Protein 4BBY (pdb70)

B-factor: mean 32.02, std 13.98, range [9.17, 97.79]

InterPro domains:
  IPR004113 FAD-binding oxidoreductase/transferase, type 4, C-terminal [PF02913] (384-654)
  IPR006094 FAD linked oxidase, N-terminal [PF01565] (206-346)
  IPR016164 FAD-linked oxidase-like, C-terminal [SSF55103] (362-652)
  IPR016166 FAD-binding domain, PCMH-type [PS51387] (202-384)
  IPR016167 FAD-binding, type PCMH, subdomain 1 [G3DSA:3.30.43.10] (152-263)
  IPR016169 FAD-binding, type PCMH, subdomain 2 [G3DSA:3.30.465.10] (264-384)
  IPR016171 Vanillyl-alcohol oxidase, C-terminal subdomain 2 [G3DSA:1.10.45.10] (618-658)
  IPR025650 Alkyldihydroxyacetonephosphate synthase [PTHR46568] (50-658)
  IPR036318 FAD-binding, type PCMH-like superfamily [SSF56176] (162-385)

Nearest PDB structures (foldseek):
  4bby-assembly1_B  TM=1.002E+00  e=0.000E+00  Cavia porcellus
  4bc7-assembly1_B  TM=1.000E+00  e=0.000E+00  Cavia porcellus
  4bca-assembly1_B  TM=1.001E+00  e=0.000E+00  Cavia porcellus
  4bby-assembly2_C  TM=9.994E-01  e=0.000E+00  Cavia porcellus
  4bca-assembly2_C  TM=9.992E-01  e=0.000E+00  Cavia porcellus

CATH classification: 3.30.43.10 (+5 more: 3.30.160.650, 3.30.465.10, 3.30.70.3450)

Structure (mmCIF, N/CA/C/O backbone):
data_4BBY
#
_entry.id   4BBY
#
_cell.length_a   61.295
_cell.length_b   99.170
_cell.length_c   107.835
_cell.angle_alpha   90.43
_cell.angle_beta   92.18
_cell.angle_gamma   94.92
#
_symmetry.space_group_name_H-M   'P 1'
#
loop_
_entity.id
_entity.type
_entity.pdbx_description
1 polymer 'ALKYLDIHYDROXYACETONEPHOSPHATE SYNTHASE, PEROXISOMAL'
2 non-polymer 'FLAVIN-ADENINE DINUCLEOTIDE'
3 non-polymer 'SULFATE ION'
4 water water
#
loop_
_atom_site.group_PDB
_atom_site.id
_atom_site.type_symbol
_atom_site.label_atom_id
_atom_site.label_alt_id
_atom_site.label_comp_id
_atom_site.label_asym_id
_atom_site.label_entity_id
_atom_site.label_seq_id
_atom_site.pdbx_PDB_ins_code
_atom_site.Cartn_x
_atom_site.Cartn_y
_atom_site.Cartn_z
_atom_site.occupancy
_atom_site.B_iso_or_equiv
_atom_site.auth_seq_id
_atom_site.auth_comp_id
_atom_site.auth_asym_id
_atom_site.auth_atom_id
_atom_site.pdbx_PDB_model_num
ATOM 1 N N . GLY A 1 81 ? 35.854 47.661 22.989 1.00 47.74 81 GLY A N 1
ATOM 2 C CA . GLY A 1 81 ? 36.256 48.600 24.102 1.00 53.49 81 GLY A CA 1
ATOM 3 C C . GLY A 1 81 ? 37.761 48.580 24.384 1.00 48.24 81 GLY A C 1
ATOM 4 O O . GLY A 1 81 ? 38.252 49.314 25.282 1.00 48.15 81 GLY A O 1
ATOM 5 N N . ILE A 1 82 ? 38.464 47.690 23.663 1.00 42.86 82 ILE A N 1
ATOM 6 C CA . ILE A 1 82 ? 39.951 47.618 23.641 1.00 44.56 82 ILE A CA 1
ATOM 7 C C . ILE A 1 82 ? 40.558 48.797 22.897 1.00 40.01 82 ILE A C 1
ATOM 8 O O . ILE A 1 82 ? 40.236 49.054 21.740 1.00 38.26 82 ILE A O 1
ATOM 13 N N . ILE A 1 83 ? 41.442 49.512 23.570 1.00 35.80 83 ILE A N 1
ATOM 14 C CA . ILE A 1 83 ? 42.066 50.644 22.949 1.00 35.91 83 ILE A CA 1
ATOM 15 C C . ILE A 1 83 ? 43.038 50.066 21.833 1.00 37.15 83 ILE A C 1
ATOM 16 O O . ILE A 1 83 ? 43.893 49.236 22.187 1.00 35.91 83 ILE A O 1
ATOM 21 N N . PRO A 1 84 ? 42.911 50.464 20.500 1.00 34.55 84 PRO A N 1
ATOM 22 C CA . PRO A 1 84 ? 43.841 49.832 19.505 1.00 28.75 84 PRO A CA 1
ATOM 23 C C . PRO A 1 84 ? 45.246 50.381 19.714 1.00 25.48 84 PRO A C 1
ATOM 24 O O . PRO A 1 84 ? 45.381 51.402 20.382 1.00 26.60 84 PRO A O 1
ATOM 28 N N . LYS A 1 85 ? 46.285 49.791 19.137 1.00 24.22 85 LYS A N 1
ATOM 29 C CA . LYS A 1 85 ? 47.636 50.410 19.299 1.00 23.04 85 LYS A CA 1
ATOM 30 C C . LYS A 1 85 ? 47.730 51.818 18.707 1.00 23.62 85 LYS A C 1
ATOM 31 O O . LYS A 1 85 ? 48.350 52.689 19.299 1.00 27.20 85 LYS A O 1
ATOM 37 N N . LYS A 1 86 ? 47.248 52.017 17.490 1.00 23.93 86 LYS A N 1
ATOM 38 C CA . LYS A 1 86 ? 47.310 53.318 16.850 1.00 25.26 86 LYS A CA 1
ATOM 39 C C . LYS A 1 86 ? 46.053 54.067 17.336 1.00 26.28 86 LYS A C 1
ATOM 40 O O . LYS A 1 86 ? 44.990 54.020 16.697 1.00 26.47 86 LYS A O 1
ATOM 46 N N . ARG A 1 87 ? 46.143 54.732 18.500 1.00 25.33 87 ARG A N 1
ATOM 47 C CA . ARG A 1 87 ? 44.965 55.310 19.088 1.00 25.75 87 ARG A CA 1
ATOM 48 C C . ARG A 1 87 ? 44.267 56.355 18.217 1.00 27.24 87 ARG A C 1
ATOM 49 O O . ARG A 1 87 ? 42.995 56.424 18.217 1.00 25.31 87 ARG A O 1
ATOM 57 N N . GLN A 1 88 ? 45.075 57.202 17.563 1.00 25.31 88 GLN A N 1
ATOM 58 C CA . GLN A 1 88 ? 44.540 58.280 16.733 1.00 29.41 88 GLN A CA 1
ATOM 59 C C . GLN A 1 88 ? 43.601 57.825 15.580 1.00 32.56 88 GLN A C 1
ATOM 60 O O . GLN A 1 88 ? 42.954 58.656 14.954 1.00 37.09 88 GLN A O 1
ATOM 66 N N . GLU A 1 89 ? 43.537 56.536 15.283 1.00 32.41 89 GLU A N 1
ATOM 67 C CA . GLU A 1 89 ? 42.584 56.041 14.330 1.00 34.77 89 GLU A CA 1
ATOM 68 C C . GLU A 1 89 ? 41.131 55.988 14.880 1.00 35.24 89 GLU A C 1
ATOM 69 O O . GLU A 1 89 ? 40.185 55.855 14.118 1.00 36.86 89 GLU A O 1
ATOM 75 N N . LEU A 1 90 ? 40.973 56.033 16.196 1.00 32.89 90 LEU A N 1
ATOM 76 C CA . LEU A 1 90 ? 39.686 55.976 16.799 1.00 33.22 90 LEU A CA 1
ATOM 77 C C . LEU A 1 90 ? 39.439 57.187 17.716 1.00 31.04 90 LEU A C 1
ATOM 78 O O . LEU A 1 90 ? 38.254 57.569 17.921 1.00 27.29 90 LEU A O 1
ATOM 83 N N . MET A 1 91 ? 40.523 57.728 18.280 1.00 23.55 91 MET A N 1
ATOM 84 C CA . MET A 1 91 ? 40.461 58.744 19.326 1.00 24.25 91 MET A CA 1
ATOM 85 C C . MET A 1 91 ? 41.055 60.058 18.817 1.00 25.20 91 MET A C 1
ATOM 86 O O . MET A 1 91 ? 41.976 60.049 17.943 1.00 25.22 91 MET A O 1
ATOM 91 N N . LYS A 1 92 ? 40.604 61.180 19.369 1.00 24.21 92 LYS A N 1
ATOM 92 C CA . LYS A 1 92 ? 41.137 62.508 18.904 1.00 27.14 92 LYS A CA 1
ATOM 93 C C . LYS A 1 92 ? 42.570 62.685 19.378 1.00 28.11 92 LYS A C 1
ATOM 94 O O . LYS A 1 92 ? 42.878 62.456 20.555 1.00 29.53 92 LYS A O 1
ATOM 100 N N . TRP A 1 93 ? 43.445 63.106 18.478 1.00 32.06 93 TRP A N 1
ATOM 101 C CA . TRP A 1 93 ? 44.835 63.309 18.859 1.00 31.02 93 TRP A CA 1
ATOM 102 C C . TRP A 1 93 ? 44.996 64.590 19.642 1.00 30.51 93 TRP A C 1
ATOM 103 O O . TRP A 1 93 ? 45.980 64.759 20.343 1.00 33.60 93 TRP A O 1
ATOM 114 N N . ASN A 1 94 ? 44.036 65.500 19.556 1.00 30.43 94 ASN A N 1
ATOM 115 C CA . ASN A 1 94 ? 44.211 66.873 20.109 1.00 30.21 94 ASN A CA 1
ATOM 116 C C . ASN A 1 94 ? 43.038 67.227 21.043 1.00 30.67 94 ASN A C 1
ATOM 117 O O . ASN A 1 94 ? 42.780 68.420 21.313 1.00 28.76 94 ASN A O 1
ATOM 122 N N . GLY A 1 95 ? 42.340 66.198 21.568 1.00 26.51 95 GLY A N 1
ATOM 123 C CA . GLY A 1 95 ? 41.220 66.486 22.478 1.00 25.10 95 GLY A CA 1
ATOM 124 C C . GLY A 1 95 ? 40.766 65.197 23.180 1.00 23.06 95 GLY A C 1
ATOM 125 O O . GLY A 1 95 ? 41.376 64.168 22.976 1.00 21.05 95 GLY A O 1
ATOM 126 N N . TRP A 1 96 ? 39.614 65.276 23.795 1.00 21.81 96 TRP A N 1
ATOM 127 C CA . TRP A 1 96 ? 39.013 64.141 24.539 1.00 22.94 96 TRP A CA 1
ATOM 128 C C . TRP A 1 96 ? 38.240 63.200 23.574 1.00 23.04 96 TRP A C 1
ATOM 129 O O . TRP A 1 96 ? 37.578 63.652 22.678 1.00 23.49 96 TRP A O 1
ATOM 140 N N . GLY A 1 97 ? 38.277 61.884 23.800 1.00 21.93 97 GLY A N 1
ATOM 141 C CA . GLY A 1 97 ? 37.239 60.995 23.283 1.00 21.28 97 GLY A CA 1
ATOM 142 C C . GLY A 1 97 ? 37.451 60.544 21.834 1.00 22.34 97 GLY A C 1
ATOM 143 O O . GLY A 1 97 ? 38.542 60.636 21.272 1.00 23.88 97 GLY A O 1
ATOM 144 N N . TYR A 1 98 ? 36.355 60.154 21.213 1.00 23.14 98 TYR A N 1
ATOM 145 C CA . TYR A 1 98 ? 36.330 59.471 19.915 1.00 23.15 98 TYR A CA 1
ATOM 146 C C . TYR A 1 98 ? 36.300 60.492 18.791 1.00 23.84 98 TYR A C 1
ATOM 147 O O . TYR A 1 98 ? 35.651 61.522 18.923 1.00 22.08 98 TYR A O 1
ATOM 156 N N . ASN A 1 99 ? 37.005 60.218 17.701 1.00 23.90 99 ASN A N 1
ATOM 157 C CA . ASN A 1 99 ? 36.995 61.102 16.508 1.00 26.97 99 ASN A CA 1
ATOM 158 C C . ASN A 1 99 ? 35.628 61.376 15.967 1.00 27.66 99 ASN A C 1
ATOM 159 O O . ASN A 1 99 ? 35.400 62.472 15.434 1.00 30.94 99 ASN A O 1
ATOM 164 N N . ASP A 1 100 ? 34.759 60.383 16.024 1.00 28.91 100 ASP A N 1
ATOM 165 C CA . ASP A 1 100 ? 33.400 60.484 15.501 1.00 32.18 100 ASP A CA 1
ATOM 166 C C . ASP A 1 100 ? 32.404 61.328 16.351 1.00 32.23 100 ASP A C 1
ATOM 167 O O . ASP A 1 100 ? 31.248 61.444 15.968 1.00 31.15 100 ASP A O 1
ATOM 172 N N . SER A 1 101 ? 32.849 61.890 17.484 1.00 29.42 101 SER A N 1
ATOM 173 C CA . SER A 1 101 ? 31.955 62.566 18.427 1.00 26.51 101 SER A CA 1
ATOM 174 C C . SER A 1 101 ? 32.466 63.973 18.686 1.00 25.86 101 SER A C 1
ATOM 175 O O . SER A 1 101 ? 33.408 64.148 19.413 1.00 26.46 101 SER A O 1
ATOM 178 N N . LYS A 1 102 ? 31.893 64.994 18.050 1.00 28.05 102 LYS A N 1
ATOM 179 C CA . LYS A 1 102 ? 32.232 66.392 18.411 1.00 29.79 102 LYS A CA 1
ATOM 180 C C . LYS A 1 102 ? 31.044 67.312 18.218 1.00 31.68 102 LYS A C 1
ATOM 181 O O . LYS A 1 102 ? 30.097 66.993 17.481 1.00 30.64 102 LYS A O 1
ATOM 187 N N . PHE A 1 103 ? 31.105 68.489 18.826 1.00 30.06 103 PHE A N 1
ATOM 188 C CA . PHE A 1 103 ? 29.985 69.401 18.704 1.00 28.81 103 PHE A CA 1
ATOM 189 C C . PHE A 1 103 ? 30.218 70.204 17.462 1.00 28.71 103 PHE A C 1
ATOM 190 O O . PHE A 1 103 ? 31.361 70.405 17.118 1.00 28.01 103 PHE A O 1
ATOM 198 N N . PHE A 1 104 ? 29.146 70.544 16.751 1.00 27.19 104 PHE A N 1
ATOM 199 C CA . PHE A 1 104 ? 29.241 71.368 15.518 1.00 26.13 104 PHE A CA 1
ATOM 200 C C . PHE A 1 104 ? 27.941 72.110 15.372 1.00 26.48 104 PHE A C 1
ATOM 201 O O . PHE A 1 104 ? 26.944 71.770 15.988 1.00 24.32 104 PHE A O 1
ATOM 209 N N . LEU A 1 105 ? 27.909 73.162 14.535 1.00 26.69 105 LEU A N 1
ATOM 210 C CA . LEU A 1 105 ? 26.683 73.857 14.333 1.00 26.50 105 LEU A CA 1
ATOM 211 C C . LEU A 1 105 ? 25.992 73.133 13.196 1.00 27.24 105 LEU A C 1
ATOM 212 O O . LEU A 1 105 ? 26.553 72.994 12.110 1.00 28.18 105 LEU A O 1
ATOM 217 N N . ASN A 1 106 ? 24.729 72.812 13.444 1.00 25.87 106 ASN A N 1
ATOM 218 C CA A ASN A 1 106 ? 23.687 72.275 12.593 0.50 26.24 106 ASN A CA 1
ATOM 219 C CA B ASN A 1 106 ? 23.980 72.114 12.431 0.50 25.02 106 ASN A CA 1
ATOM 220 C C . ASN A 1 106 ? 23.390 73.057 11.359 1.00 26.97 106 ASN A C 1
ATOM 221 O O . ASN A 1 106 ? 23.671 74.278 11.327 1.00 26.42 106 ASN A O 1
ATOM 230 N N . LYS A 1 107 ? 22.617 72.461 10.454 1.00 27.74 107 LYS A N 1
ATOM 231 C CA . LYS A 1 107 ? 22.132 73.234 9.269 1.00 30.32 107 LYS A CA 1
ATOM 232 C C . LYS A 1 107 ? 21.100 74.322 9.632 1.00 30.81 107 LYS A C 1
ATOM 233 O O . LYS A 1 107 ? 20.801 75.186 8.799 1.00 31.43 107 LYS A O 1
ATOM 239 N N . LYS A 1 108 ? 20.604 74.298 10.882 1.00 30.40 108 LYS A N 1
ATOM 240 C CA . LYS A 1 108 ? 19.783 75.404 11.340 1.00 33.03 108 LYS A CA 1
ATOM 241 C C . LYS A 1 108 ? 20.547 76.268 12.324 1.00 31.66 108 LYS A C 1
ATOM 242 O O . LYS A 1 108 ? 19.897 77.092 12.994 1.00 31.31 108 LYS A O 1
ATOM 248 N N . GLY A 1 109 ? 21.890 76.077 12.416 1.00 29.75 109 GLY A N 1
ATOM 249 C CA . GLY A 1 109 ? 22.718 76.869 13.321 1.00 28.97 109 GLY A CA 1
ATOM 250 C C . GLY A 1 109 ? 22.546 76.507 14.818 1.00 28.33 109 GLY A C 1
ATOM 251 O O . GLY A 1 109 ? 22.733 77.330 15.726 1.00 27.78 109 GLY A O 1
ATOM 252 N N . GLN A 1 110 ? 22.167 75.274 15.071 1.00 27.88 110 GLN A N 1
ATOM 253 C CA . GLN A 1 110 ? 22.022 74.734 16.448 1.00 27.91 110 GLN A CA 1
ATOM 254 C C . GLN A 1 110 ? 23.157 73.775 16.746 1.00 26.59 110 GLN A C 1
ATOM 255 O O . GLN A 1 110 ? 23.538 72.986 15.869 1.00 25.59 110 GLN A O 1
ATOM 261 N N . LEU A 1 111 ? 23.701 73.864 17.965 1.00 25.85 111 LEU A N 1
ATOM 262 C CA . LEU A 1 111 ? 24.771 73.006 18.384 1.00 25.56 111 LEU A CA 1
ATOM 263 C C . LEU A 1 111 ? 24.247 71.552 18.488 1.00 24.78 111 LEU A C 1
ATOM 264 O O . LEU A 1 111 ? 23.109 71.354 18.859 1.00 24.26 111 LEU A O 1
ATOM 269 N N . GLU A 1 112 ? 25.060 70.593 18.100 1.00 23.54 112 GLU A N 1
ATOM 270 C CA . GLU A 1 112 ? 24.619 69.195 17.940 1.00 24.57 112 GLU A CA 1
ATOM 271 C C . GLU A 1 112 ? 25.886 68.321 18.008 1.00 23.65 112 GLU A C 1
ATOM 272 O O . GLU A 1 112 ? 26.949 68.737 17.555 1.00 24.76 112 GLU A O 1
ATOM 278 N N . LEU A 1 113 ? 25.826 67.160 18.666 1.00 22.39 113 LEU A N 1
ATOM 279 C CA . LEU A 1 113 ? 26.967 66.226 18.718 1.00 22.62 113 LEU A CA 1
ATOM 280 C C . LEU A 1 113 ? 26.928 65.303 17.506 1.00 24.80 113 LEU A C 1
ATOM 281 O O . LEU A 1 113 ? 25.875 64.804 17.199 1.00 27.13 113 LEU A O 1
ATOM 286 N N . THR A 1 114 ? 28.048 65.101 16.803 1.00 25.23 114 THR A N 1
ATOM 287 C CA . THR A 1 114 ? 28.087 64.208 15.659 1.00 27.42 114 THR A CA 1
ATOM 288 C C . THR A 1 114 ? 28.081 62.755 16.093 1.00 29.06 114 THR A C 1
ATOM 289 O O . THR A 1 114 ? 28.313 62.402 17.297 1.00 25.16 114 THR A O 1
ATOM 293 N N . GLY A 1 115 ? 27.897 61.878 15.115 1.00 30.49 115 GLY A N 1
ATOM 294 C CA . GLY A 1 115 ? 28.052 60.435 15.423 1.00 31.16 115 GLY A CA 1
ATOM 295 C C . GLY A 1 115 ? 26.833 59.830 16.055 1.00 30.99 115 GLY A C 1
ATOM 296 O O . GLY A 1 115 ? 25.728 60.436 16.054 1.00 31.52 115 GLY A O 1
ATOM 297 N N . LYS A 1 116 ? 27.038 58.665 16.675 1.00 33.97 116 LYS A N 1
ATOM 298 C CA . LYS A 1 116 ? 25.954 57.781 17.123 1.00 35.18 116 LYS A CA 1
ATOM 299 C C . LYS A 1 116 ? 26.166 57.107 18.520 1.00 33.09 116 LYS A C 1
ATOM 300 O O . LYS A 1 116 ? 25.301 56.418 18.994 1.00 35.75 116 LYS A O 1
ATOM 306 N N . ARG A 1 117 ? 27.223 57.436 19.219 1.00 33.12 117 ARG A N 1
ATOM 307 C CA . ARG A 1 117 ? 27.604 56.737 20.480 1.00 30.34 117 ARG A CA 1
ATOM 308 C C . ARG A 1 117 ? 26.907 57.077 21.750 1.00 30.79 117 ARG A C 1
ATOM 309 O O . ARG A 1 117 ? 26.850 56.225 22.656 1.00 31.71 117 ARG A O 1
ATOM 317 N N . TYR A 1 118 ? 26.445 58.319 21.913 1.00 28.97 118 TYR A N 1
ATOM 318 C CA . TYR A 1 118 ? 25.838 58.677 23.195 1.00 27.55 118 TYR A CA 1
ATOM 319 C C . TYR A 1 118 ? 24.329 58.909 23.062 1.00 29.36 118 TYR A C 1
ATOM 320 O O . TYR A 1 118 ? 23.855 59.146 21.920 1.00 27.61 118 TYR A O 1
ATOM 329 N N . PRO A 1 119 ? 23.578 58.885 24.179 1.00 30.62 119 PRO A N 1
ATOM 330 C CA . PRO A 1 119 ? 22.165 59.310 24.096 1.00 31.90 119 PRO A CA 1
ATOM 331 C C . PRO A 1 119 ? 21.938 60.699 23.455 1.00 32.29 119 PRO A C 1
ATOM 332 O O . PRO A 1 119 ? 20.911 60.877 22.844 1.00 32.40 119 PRO A O 1
ATOM 336 N N . LEU A 1 120 ? 22.850 61.653 23.670 1.00 30.04 120 LEU A N 1
ATOM 337 C CA . LEU A 1 120 ? 22.763 62.984 23.032 1.00 31.55 120 LEU A CA 1
ATOM 338 C C . LEU A 1 120 ? 23.330 63.131 21.640 1.00 30.84 120 LEU A C 1
ATOM 339 O O . LEU A 1 120 ? 23.228 64.217 21.040 1.00 31.74 120 LEU A O 1
ATOM 344 N N . SER A 1 121 ? 23.900 62.068 21.085 1.00 29.93 121 SER A N 1
ATOM 345 C CA . SER A 1 121 ? 24.455 62.132 19.736 1.00 27.13 121 SER A CA 1
ATOM 346 C C . SER A 1 121 ? 23.375 62.314 18.613 1.00 29.81 121 SER A C 1
ATOM 347 O O . SER A 1 121 ? 22.372 61.588 18.603 1.00 31.50 121 SER A O 1
ATOM 350 N N . GLY A 1 122 ? 23.545 63.293 17.711 1.00 28.11 122 GLY A N 1
ATOM 351 C CA . GLY A 1 122 ? 22.535 63.571 16.644 1.00 26.62 122 GLY A CA 1
ATOM 352 C C . GLY A 1 122 ? 21.313 64.256 17.236 1.00 29.11 122 GLY A C 1
ATOM 353 O O . GLY A 1 122 ? 20.266 64.312 16.580 1.00 32.44 122 GLY A O 1
ATOM 354 N N . VAL A 1 123 ? 21.390 64.766 18.481 1.00 25.31 123 VAL A N 1
ATOM 355 C CA . VAL A 1 123 ? 20.247 65.510 19.028 1.00 26.97 123 VAL A CA 1
ATOM 356 C C . VAL A 1 123 ? 20.527 67.023 19.043 1.00 27.19 123 VAL A C 1
ATOM 357 O O . VAL A 1 123 ? 21.453 67.497 19.729 1.00 26.13 123 VAL A O 1
ATOM 361 N N . ALA A 1 124 ? 19.763 67.778 18.308 1.00 27.84 124 ALA A N 1
ATOM 362 C CA . ALA A 1 124 ? 20.000 69.218 18.277 1.00 31.14 124 ALA A CA 1
ATOM 363 C C . ALA A 1 124 ? 19.716 69.912 19.614 1.00 31.57 124 ALA A C 1
ATOM 364 O O . ALA A 1 124 ? 18.816 69.528 20.352 1.00 33.17 124 ALA A O 1
ATOM 366 N N . LEU A 1 125 ? 20.550 70.867 19.979 1.00 30.83 125 LEU A N 1
ATOM 367 C CA . LEU A 1 125 ? 20.417 71.524 21.273 1.00 28.83 125 LEU A CA 1
ATOM 368 C C . LEU A 1 125 ? 20.137 73.019 21.080 1.00 30.18 125 LEU A C 1
ATOM 369 O O . LEU A 1 125 ? 21.043 73.844 21.150 1.00 29.61 125 LEU A O 1
ATOM 374 N N . PRO A 1 126 ? 18.875 73.379 20.862 1.00 31.35 126 PRO A N 1
ATOM 375 C CA . PRO A 1 126 ? 18.539 74.741 20.324 1.00 32.62 126 PRO A CA 1
ATOM 376 C C . PRO A 1 126 ? 18.909 75.889 21.298 1.00 32.72 126 PRO A C 1
ATOM 377 O O . PRO A 1 126 ? 19.105 77.017 20.860 1.00 33.05 126 PRO A O 1
ATOM 381 N N . THR A 1 127 ? 19.018 75.593 22.603 1.00 31.60 127 THR A N 1
ATOM 382 C CA . THR A 1 127 ? 19.228 76.663 23.605 1.00 32.42 127 THR A CA 1
ATOM 383 C C . THR A 1 127 ? 20.675 76.742 24.065 1.00 30.87 127 THR A C 1
ATOM 384 O O . THR A 1 127 ? 21.075 77.707 24.711 1.00 32.89 127 THR A O 1
ATOM 388 N N . PHE A 1 128 ? 21.463 75.726 23.735 1.00 29.25 128 PHE A N 1
ATOM 389 C CA . PHE A 1 128 ? 22.873 75.671 24.134 1.00 28.78 128 PHE A CA 1
ATOM 390 C C . PHE A 1 128 ? 23.748 76.899 23.679 1.00 29.07 128 PHE A C 1
ATOM 391 O O . PHE A 1 128 ? 24.468 77.559 24.463 1.00 28.36 128 PHE A O 1
ATOM 399 N N . LYS A 1 129 ? 23.608 77.267 22.422 1.00 29.72 129 LYS A N 1
ATOM 400 C CA . LYS A 1 129 ? 24.222 78.502 21.908 1.00 29.55 129 LYS A CA 1
ATOM 401 C C . LYS A 1 129 ? 23.908 79.750 22.787 1.00 29.46 129 LYS A C 1
ATOM 402 O O . LYS A 1 129 ? 24.814 80.435 23.222 1.00 29.67 129 LYS A O 1
ATOM 408 N N . ASP A 1 130 ? 22.664 80.020 23.098 1.00 30.45 130 ASP A N 1
ATOM 409 C CA . ASP A 1 130 ? 22.286 81.163 23.950 1.00 35.07 130 ASP A CA 1
ATOM 410 C C . ASP A 1 130 ? 22.953 81.127 25.290 1.00 36.18 130 ASP A C 1
ATOM 411 O O . ASP A 1 130 ? 23.459 82.140 25.789 1.00 40.49 130 ASP A O 1
ATOM 416 N N . TRP A 1 131 ? 23.033 79.922 25.832 1.00 32.12 131 TRP A N 1
ATOM 417 C CA . TRP A 1 131 ? 23.543 79.759 27.177 1.00 31.05 131 TRP A CA 1
ATOM 418 C C . TRP A 1 131 ? 25.020 80.109 27.149 1.00 29.02 131 TRP A C 1
ATOM 419 O O . TRP A 1 131 ? 25.441 80.921 27.961 1.00 27.74 131 TRP A O 1
ATOM 430 N N . ILE A 1 132 ? 25.762 79.566 26.176 1.00 27.71 132 ILE A N 1
ATOM 431 C CA . ILE A 1 132 ? 27.146 79.886 25.944 1.00 27.47 132 ILE A CA 1
ATOM 432 C C . ILE A 1 132 ? 27.275 81.441 25.679 1.00 31.79 132 ILE A C 1
ATOM 433 O O . ILE A 1 132 ? 28.199 82.075 26.213 1.00 32.69 132 ILE A O 1
ATOM 438 N N . GLN A 1 133 ? 26.406 82.025 24.817 1.00 33.08 133 GLN A N 1
ATOM 439 C CA . GLN A 1 133 ? 26.395 83.487 24.553 1.00 36.11 133 GLN A CA 1
ATOM 440 C C . GLN A 1 133 ? 26.148 84.294 25.840 1.00 36.79 133 GLN A C 1
ATOM 441 O O . GLN A 1 133 ? 26.828 85.283 26.100 1.00 37.58 133 GLN A O 1
ATOM 447 N N . ASN A 1 134 ? 25.171 83.862 26.623 1.00 39.36 134 ASN A N 1
ATOM 448 C CA . ASN A 1 134 ? 24.900 84.499 27.915 1.00 42.60 134 ASN A CA 1
ATOM 449 C C . ASN A 1 134 ? 25.970 84.297 29.027 1.00 44.36 134 ASN A C 1
ATOM 450 O O . ASN A 1 134 ? 26.210 85.206 29.833 1.00 45.79 134 ASN A O 1
ATOM 455 N N . THR A 1 135 ? 26.615 83.131 29.079 1.00 38.28 135 THR A N 1
ATOM 456 C CA . THR A 1 135 ? 27.553 82.848 30.154 1.00 37.51 135 THR A CA 1
ATOM 457 C C . THR A 1 135 ? 28.947 83.357 29.820 1.00 36.39 135 THR A C 1
ATOM 458 O O . THR A 1 135 ? 29.680 83.669 30.745 1.00 37.18 135 THR A O 1
ATOM 462 N N . PHE A 1 136 ? 29.330 83.390 28.540 1.00 31.56 136 PHE A N 1
ATOM 463 C CA . PHE A 1 136 ? 30.716 83.729 28.173 1.00 32.83 136 PHE A CA 1
ATOM 464 C C . PHE A 1 136 ? 30.945 85.059 27.481 1.00 34.30 136 PHE A C 1
ATOM 465 O O . PHE A 1 136 ? 32.087 85.520 27.366 1.00 35.40 136 PHE A O 1
ATOM 473 N N . GLY A 1 137 ? 29.857 85.659 27.017 1.00 37.47 137 GLY A N 1
ATOM 474 C CA . GLY A 1 137 ? 29.940 86.900 26.226 1.00 40.10 137 GLY A CA 1
ATOM 475 C C . GLY A 1 137 ? 30.618 86.816 24.855 1.00 42.23 137 GLY A C 1
ATOM 476 O O . GLY A 1 137 ? 31.337 87.752 24.470 1.00 43.92 137 GLY A O 1
ATOM 477 N N . ILE A 1 138 ? 30.446 85.702 24.130 1.00 42.30 138 ILE A N 1
ATOM 478 C CA . ILE A 1 138 ? 31.001 85.585 22.744 1.00 43.37 138 ILE A CA 1
ATOM 479 C C . ILE A 1 138 ? 29.843 85.398 21.779 1.00 43.82 138 ILE A C 1
ATOM 480 O O . ILE A 1 138 ? 28.730 85.072 22.201 1.00 43.42 138 ILE A O 1
ATOM 485 N N . ASN A 1 139 ? 30.112 85.516 20.490 1.00 45.64 139 ASN A N 1
ATOM 486 C CA . ASN A 1 139 ? 29.053 85.301 19.485 1.00 50.14 139 ASN A CA 1
ATOM 487 C C . ASN A 1 139 ? 28.757 83.846 19.066 1.00 51.18 139 ASN A C 1
ATOM 488 O O . ASN A 1 139 ? 27.564 83.398 19.117 1.00 48.45 139 ASN A O 1
ATOM 493 N N . LEU A 1 140 ? 29.849 83.140 18.754 1.00 51.46 140 LEU A N 1
ATOM 494 C CA . LEU A 1 140 ? 29.881 81.798 18.201 1.00 53.41 140 LEU A CA 1
ATOM 495 C C . LEU A 1 140 ? 29.967 81.828 16.654 1.00 58.72 140 LEU A C 1
ATOM 496 O O . LEU A 1 140 ? 29.951 80.799 16.004 1.00 56.99 140 LEU A O 1
ATOM 501 N N . ASP A 1 141 ? 30.088 83.017 16.070 1.00 65.62 141 ASP A N 1
ATOM 502 C CA . ASP A 1 141 ? 30.495 83.129 14.659 1.00 74.40 141 ASP A CA 1
ATOM 503 C C . ASP A 1 141 ? 32.018 83.157 14.553 1.00 78.14 141 ASP A C 1
ATOM 504 O O . ASP A 1 141 ? 32.577 82.668 13.576 1.00 79.34 141 ASP A O 1
ATOM 509 N N . HIS A 1 142 ? 32.687 83.708 15.567 1.00 79.90 142 HIS A N 1
ATOM 510 C CA . HIS A 1 142 ? 34.143 83.877 15.520 1.00 82.33 142 HIS A CA 1
ATOM 511 C C . HIS A 1 142 ? 34.945 82.691 16.066 1.00 78.58 142 HIS A C 1
ATOM 512 O O . HIS A 1 142 ? 35.222 82.559 17.282 1.00 68.49 142 HIS A O 1
ATOM 519 N N . LYS A 1 143 ? 35.340 81.831 15.127 1.00 74.94 143 LYS A N 1
ATOM 520 C CA . LYS A 1 143 ? 36.034 80.578 15.396 1.00 69.69 143 LYS A CA 1
ATOM 521 C C . LYS A 1 143 ? 37.533 80.773 15.709 1.00 71.54 143 LYS A C 1
ATOM 522 O O . LYS A 1 143 ? 38.021 81.903 15.848 1.00 78.28 143 LYS A O 1
ATOM 528 N N . THR A 1 144 ? 38.231 79.645 15.843 1.00 69.90 144 THR A N 1
ATOM 529 C CA . THR A 1 144 ? 39.680 79.548 15.848 1.00 67.63 144 THR A CA 1
ATOM 530 C C . THR A 1 144 ? 40.080 78.222 15.216 1.00 69.60 144 THR A C 1
ATOM 531 O O . THR A 1 144 ? 41.028 78.164 14.445 1.00 78.03 144 THR A O 1
ATOM 535 N N . ASP A 1 154 ? 60.149 68.987 13.229 1.00 63.06 154 ASP A N 1
ATOM 536 C CA . ASP A 1 154 ? 58.908 69.085 14.003 1.00 72.21 154 ASP A CA 1
ATOM 537 C C . ASP A 1 154 ? 59.022 68.408 15.406 1.00 72.10 154 ASP A C 1
ATOM 538 O O . ASP A 1 154 ? 59.481 69.033 16.373 1.00 68.74 154 ASP A O 1
ATOM 543 N N . THR A 1 155 ? 58.582 67.152 15.524 1.00 72.76 155 THR A N 1
ATOM 544 C CA . THR A 1 155 ? 58.711 66.394 16.786 1.00 71.94 155 THR A CA 1
ATOM 545 C C . THR A 1 155 ? 60.198 66.057 17.074 1.00 69.44 155 THR A C 1
ATOM 546 O O . THR A 1 155 ? 60.987 65.922 16.137 1.00 66.96 155 THR A O 1
ATOM 550 N N . PRO A 1 156 ? 60.587 65.936 18.363 1.00 67.63 156 PRO A N 1
ATOM 551 C CA . PRO A 1 156 ? 61.972 65.537 18.634 1.00 65.44 156 PRO A CA 1
ATOM 552 C C . PRO A 1 156 ? 62.305 64.164 18.005 1.00 62.55 156 PRO A C 1
ATOM 553 O O . PRO A 1 156 ? 61.384 63.391 17.717 1.00 59.41 156 PRO A O 1
ATOM 557 N N . PRO A 1 157 ? 63.611 63.856 17.798 1.00 58.33 157 PRO A N 1
ATOM 558 C CA . PRO A 1 157 ? 63.923 62.509 17.274 1.00 54.75 157 PRO A CA 1
ATOM 559 C C . PRO A 1 157 ? 63.864 61.431 18.377 1.00 51.17 157 PRO A C 1
ATOM 560 O O . PRO A 1 157 ? 64.006 61.745 19.593 1.00 48.81 157 PRO A O 1
ATOM 564 N N . SER A 1 158 ? 63.658 60.172 17.982 1.00 45.71 158 SER A N 1
ATOM 565 C CA . SER A 1 158 ? 63.526 59.124 19.005 1.00 44.99 158 SER A CA 1
ATOM 566 C C . SER A 1 158 ? 64.963 58.666 19.315 1.00 45.74 158 SER A C 1
ATOM 567 O O . SER A 1 158 ? 65.606 58.112 18.419 1.00 40.05 158 SER A O 1
ATOM 570 N N . ILE A 1 159 ? 65.462 58.949 20.536 1.00 46.80 159 ILE A N 1
ATOM 571 C CA . ILE A 1 159 ? 66.842 58.582 20.971 1.00 52.27 159 ILE A CA 1
ATOM 572 C C . ILE A 1 159 ? 66.873 57.224 21.707 1.00 50.61 159 ILE A C 1
ATOM 573 O O . ILE A 1 159 ? 66.476 57.164 22.901 1.00 44.96 159 ILE A O 1
ATOM 578 N N . VAL A 1 160 ? 67.360 56.167 21.008 1.00 45.24 160 VAL A N 1
ATOM 579 C CA . VAL A 1 160 ? 67.286 54.774 21.522 1.00 42.88 160 VAL A CA 1
ATOM 580 C C . VAL A 1 160 ? 68.527 53.927 21.221 1.00 43.03 160 VAL A C 1
ATOM 581 O O . VAL A 1 160 ? 68.974 53.830 20.082 1.00 43.48 160 VAL A O 1
ATOM 585 N N . ASN A 1 161 ? 69.080 53.304 22.255 1.00 42.04 161 ASN A N 1
ATOM 586 C CA . ASN A 1 161 ? 70.280 52.439 22.149 1.00 41.39 161 ASN A CA 1
ATOM 587 C C . ASN A 1 161 ? 70.049 51.248 21.223 1.00 40.90 161 ASN A C 1
ATOM 588 O O . ASN A 1 161 ? 69.093 50.507 21.358 1.00 37.74 161 ASN A O 1
ATOM 593 N N . GLU A 1 162 ? 71.000 51.020 20.328 1.00 44.39 162 GLU A N 1
ATOM 594 C CA . GLU A 1 162 ? 70.890 49.990 19.312 1.00 47.50 162 GLU A CA 1
ATOM 595 C C . GLU A 1 162 ? 70.833 48.534 19.854 1.00 45.67 162 GLU A C 1
ATOM 596 O O . GLU A 1 162 ? 70.008 47.712 19.377 1.00 44.18 162 GLU A O 1
ATOM 602 N N . ASP A 1 163 ? 71.698 48.218 20.831 1.00 43.67 163 ASP A N 1
ATOM 603 C CA . ASP A 1 163 ? 71.698 46.907 21.563 1.00 39.91 163 ASP A CA 1
ATOM 604 C C . ASP A 1 163 ? 70.389 46.632 22.295 1.00 37.85 163 ASP A C 1
ATOM 605 O O . ASP A 1 163 ? 69.857 45.492 22.244 1.00 36.12 163 ASP A O 1
ATOM 610 N N . PHE A 1 164 ? 69.855 47.677 22.937 1.00 35.60 164 PHE A N 1
ATOM 611 C CA . PHE A 1 164 ? 68.544 47.560 23.575 1.00 34.66 164 PHE A CA 1
ATOM 612 C C . PHE A 1 164 ? 67.515 47.135 22.512 1.00 34.11 164 PHE A C 1
ATOM 613 O O . PHE A 1 164 ? 66.780 46.175 22.668 1.00 35.14 164 PHE A O 1
ATOM 621 N N . LEU A 1 165 ? 67.460 47.874 21.421 1.00 36.74 165 LEU A N 1
ATOM 622 C CA . LEU A 1 165 ? 66.517 47.611 20.379 1.00 39.75 165 LEU A CA 1
ATOM 623 C C . LEU A 1 165 ? 66.629 46.156 19.819 1.00 42.44 165 LEU A C 1
ATOM 624 O O . LEU A 1 165 ? 65.605 45.499 19.476 1.00 40.03 165 LEU A O 1
ATOM 629 N N . HIS A 1 166 ? 67.868 45.663 19.723 1.00 40.95 166 HIS A N 1
ATOM 630 C CA . HIS A 1 166 ? 68.166 44.322 19.276 1.00 41.22 166 HIS A CA 1
ATOM 631 C C . HIS A 1 166 ? 67.603 43.310 20.224 1.00 37.81 166 HIS A C 1
ATOM 632 O O . HIS A 1 166 ? 66.928 42.376 19.788 1.00 37.03 166 HIS A O 1
ATOM 639 N N . GLU A 1 167 ? 67.813 43.483 21.528 1.00 35.54 167 GLU A N 1
ATOM 640 C CA . GLU A 1 167 ? 67.148 42.603 22.512 1.00 36.22 167 GLU A CA 1
ATOM 641 C C . GLU A 1 167 ? 65.628 42.744 22.570 1.00 36.22 167 GLU A C 1
ATOM 642 O O . GLU A 1 167 ? 64.890 41.748 22.776 1.00 36.74 167 GLU A O 1
ATOM 648 N N . LEU A 1 168 ? 65.144 43.965 22.412 1.00 36.20 168 LEU A N 1
ATOM 649 C CA . LEU A 1 168 ? 63.684 44.155 22.330 1.00 35.55 168 LEU A CA 1
ATOM 650 C C . LEU A 1 168 ? 63.073 43.320 21.160 1.00 36.82 168 LEU A C 1
ATOM 651 O O . LEU A 1 168 ? 61.999 42.674 21.307 1.00 36.31 168 LEU A O 1
ATOM 656 N N . LYS A 1 169 ? 63.767 43.304 20.019 1.00 37.48 169 LYS A N 1
ATOM 657 C CA . LYS A 1 169 ? 63.281 42.544 18.823 1.00 40.17 169 LYS A CA 1
ATOM 658 C C . LYS A 1 169 ? 63.126 41.044 19.132 1.00 41.21 169 LYS A C 1
ATOM 659 O O . LYS A 1 169 ? 62.126 40.414 18.765 1.00 40.09 169 LYS A O 1
ATOM 665 N N . LYS A 1 170 ? 64.090 40.475 19.847 1.00 39.65 170 LYS A N 1
ATOM 666 C CA . LYS A 1 170 ? 63.986 39.066 20.221 1.00 41.81 170 LYS A CA 1
ATOM 667 C C . LYS A 1 170 ? 62.735 38.722 21.105 1.00 38.11 170 LYS A C 1
ATOM 668 O O . LYS A 1 170 ? 62.172 37.645 20.986 1.00 37.98 170 LYS A O 1
ATOM 674 N N . THR A 1 171 ? 62.275 39.637 21.966 1.00 37.68 171 THR A N 1
ATOM 675 C CA . THR A 1 171 ? 61.156 39.346 22.835 1.00 33.93 171 THR A CA 1
ATOM 676 C C . THR A 1 171 ? 59.862 39.290 22.026 1.00 34.74 171 THR A C 1
ATOM 677 O O . THR A 1 171 ? 58.864 38.808 22.518 1.00 35.98 171 THR A O 1
ATOM 681 N N . ASN A 1 172 ? 59.874 39.808 20.797 1.00 36.21 172 ASN A N 1
ATOM 682 C CA . ASN A 1 172 ? 58.652 39.949 20.010 1.00 35.31 172 ASN A CA 1
ATOM 683 C C . ASN A 1 172 ? 57.590 40.873 20.620 1.00 32.81 172 ASN A C 1
ATOM 684 O O . ASN A 1 172 ? 56.455 40.890 20.169 1.00 35.14 172 ASN A O 1
ATOM 689 N N . ILE A 1 173 ? 57.975 41.697 21.586 1.00 29.23 173 ILE A N 1
ATOM 690 C CA . ILE A 1 173 ? 57.050 42.663 22.141 1.00 26.82 173 ILE A CA 1
ATOM 691 C C . ILE A 1 173 ? 56.860 43.751 21.093 1.00 28.72 173 ILE A C 1
ATOM 692 O O . ILE A 1 173 ? 57.848 44.317 20.633 1.00 29.24 173 ILE A O 1
ATOM 697 N N . SER A 1 174 ? 55.606 44.056 20.718 1.00 25.14 174 SER A N 1
ATOM 698 C CA . SER A 1 174 ? 55.314 45.135 19.758 1.00 26.97 174 SER A CA 1
ATOM 699 C C . SER A 1 174 ? 55.837 46.532 20.253 1.00 27.35 174 SER A C 1
ATOM 700 O O . SER A 1 174 ? 55.726 46.842 21.487 1.00 22.99 174 SER A O 1
ATOM 703 N N . TYR A 1 175 ? 56.432 47.327 19.332 1.00 24.75 175 TYR A N 1
ATOM 704 C CA . TYR A 1 175 ? 56.899 48.647 19.704 1.00 26.35 175 TYR A CA 1
ATOM 705 C C . TYR A 1 175 ? 56.782 49.690 18.614 1.00 25.78 175 TYR A C 1
ATOM 706 O O . TYR A 1 175 ? 56.538 49.360 17.454 1.00 24.39 175 TYR A O 1
ATOM 715 N N . SER A 1 176 ? 56.934 50.967 18.982 1.00 24.89 176 SER A N 1
ATOM 716 C CA . SER A 1 176 ? 56.870 52.020 17.943 1.00 26.26 176 SER A CA 1
ATOM 717 C C . SER A 1 176 ? 57.759 53.225 18.346 1.00 26.84 176 SER A C 1
ATOM 718 O O . SER A 1 176 ? 57.734 53.647 19.505 1.00 23.02 176 SER A O 1
ATOM 721 N N . GLN A 1 177 ? 58.540 53.731 17.359 1.00 26.74 177 GLN A N 1
ATOM 722 C CA . GLN A 1 177 ? 59.265 54.993 17.421 1.00 27.35 177 GLN A CA 1
ATOM 723 C C . GLN A 1 177 ? 58.580 56.133 16.627 1.00 29.29 177 GLN A C 1
ATOM 724 O O . GLN A 1 177 ? 59.138 57.191 16.485 1.00 30.49 177 GLN A O 1
ATOM 730 N N . GLU A 1 178 ? 57.368 55.922 16.115 1.00 31.22 178 GLU A N 1
ATOM 731 C CA . GLU A 1 178 ? 56.666 56.936 15.318 1.00 33.66 178 GLU A CA 1
ATOM 732 C C . GLU A 1 178 ? 56.250 58.138 16.146 1.00 33.21 178 GLU A C 1
ATOM 733 O O . GLU A 1 178 ? 55.808 58.010 17.300 1.00 30.50 178 GLU A O 1
ATOM 739 N N . ALA A 1 179 ? 56.380 59.308 15.549 1.00 33.47 179 ALA A N 1
ATOM 740 C CA . ALA A 1 179 ? 56.054 60.561 16.225 1.00 33.47 179 ALA A CA 1
ATOM 741 C C . ALA A 1 179 ? 54.596 60.585 16.662 1.00 32.11 179 ALA A C 1
ATOM 742 O O . ALA A 1 179 ? 54.305 61.000 17.794 1.00 31.26 179 ALA A O 1
ATOM 744 N N . ASP A 1 180 ? 53.655 60.170 15.821 1.00 30.33 180 ASP A N 1
ATOM 745 C CA . ASP A 1 180 ? 52.289 60.242 16.348 1.00 33.19 180 ASP A CA 1
ATOM 746 C C . ASP A 1 180 ? 52.005 59.280 17.493 1.00 28.55 180 ASP A C 1
ATOM 747 O O . ASP A 1 180 ? 51.214 59.619 18.361 1.00 27.36 180 ASP A O 1
ATOM 752 N N . ASP A 1 181 ? 52.645 58.111 17.533 1.00 26.50 181 ASP A N 1
ATOM 753 C CA . ASP A 1 181 ? 52.418 57.204 18.732 1.00 24.10 181 ASP A CA 1
ATOM 754 C C . ASP A 1 181 ? 53.016 57.769 20.046 1.00 22.93 181 ASP A C 1
ATOM 755 O O . ASP A 1 181 ? 52.425 57.630 21.129 1.00 21.18 181 ASP A O 1
ATOM 760 N N . ARG A 1 182 ? 54.211 58.364 19.934 1.00 22.54 182 ARG A N 1
ATOM 761 C CA . ARG A 1 182 ? 54.874 58.973 21.082 1.00 22.22 182 ARG A CA 1
ATOM 762 C C . ARG A 1 182 ? 54.148 60.213 21.603 1.00 21.63 182 ARG A C 1
ATOM 763 O O . ARG A 1 182 ? 53.976 60.430 22.833 1.00 20.06 182 ARG A O 1
ATOM 771 N N . VAL A 1 183 ? 53.704 61.050 20.663 1.00 23.56 183 VAL A N 1
ATOM 772 C CA . VAL A 1 183 ? 53.050 62.334 21.043 1.00 24.70 183 VAL A CA 1
ATOM 773 C C . VAL A 1 183 ? 51.739 62.008 21.703 1.00 25.12 183 VAL A C 1
ATOM 774 O O . VAL A 1 183 ? 51.369 62.570 22.748 1.00 25.47 183 VAL A O 1
ATOM 778 N N . PHE A 1 184 ? 51.059 61.013 21.154 1.00 24.57 184 PHE A N 1
ATOM 779 C CA . PHE A 1 184 ? 49.767 60.625 21.755 1.00 24.77 184 PHE A CA 1
ATOM 780 C C . PHE A 1 184 ? 49.930 60.259 23.257 1.00 23.77 184 PHE A C 1
ATOM 781 O O . PHE A 1 184 ? 49.011 60.460 24.049 1.00 26.13 184 PHE A O 1
ATOM 789 N N . ARG A 1 185 ? 51.102 59.762 23.664 1.00 25.48 185 ARG A N 1
ATOM 790 C CA . ARG A 1 185 ? 51.290 59.227 25.018 1.00 23.30 185 ARG A CA 1
ATOM 791 C C . ARG A 1 185 ? 52.095 60.194 25.857 1.00 24.73 185 ARG A C 1
ATOM 792 O O . ARG A 1 185 ? 52.557 59.845 26.912 1.00 27.28 185 ARG A O 1
ATOM 800 N N . ALA A 1 186 ? 52.251 61.429 25.400 1.00 24.40 186 ALA A N 1
ATOM 801 C CA . ALA A 1 186 ? 53.044 62.391 26.156 1.00 24.33 186 ALA A CA 1
ATOM 802 C C . ALA A 1 186 ? 52.201 63.280 27.056 1.00 23.49 186 ALA A C 1
ATOM 803 O O . ALA A 1 186 ? 52.723 64.237 27.652 1.00 25.08 186 ALA A O 1
ATOM 805 N N . HIS A 1 187 ? 50.916 62.981 27.240 1.00 22.05 187 HIS A N 1
ATOM 806 C CA . HIS A 1 187 ? 50.070 63.936 27.968 1.00 22.49 187 HIS A CA 1
ATOM 807 C C . HIS A 1 187 ? 48.804 63.217 28.435 1.00 21.08 187 HIS A C 1
ATOM 808 O O . HIS A 1 187 ? 48.439 62.182 27.896 1.00 20.79 187 HIS A O 1
ATOM 815 N N . GLY A 1 188 ? 48.180 63.768 29.465 1.00 23.63 188 GLY A N 1
ATOM 816 C CA . GLY A 1 188 ? 46.810 63.449 29.860 1.00 21.49 188 GLY A CA 1
ATOM 817 C C . GLY A 1 188 ? 45.865 64.573 29.395 1.00 24.84 188 GLY A C 1
ATOM 818 O O . GLY A 1 188 ? 45.982 65.073 28.233 1.00 22.70 188 GLY A O 1
ATOM 819 N N . HIS A 1 189 ? 44.921 64.931 30.262 1.00 21.53 189 HIS A N 1
ATOM 820 C CA . HIS A 1 189 ? 43.825 65.792 29.892 1.00 23.15 189 HIS A CA 1
ATOM 821 C C . HIS A 1 189 ? 43.687 67.041 30.726 1.00 24.52 189 HIS A C 1
ATOM 822 O O . HIS A 1 189 ? 42.582 67.521 30.991 1.00 24.58 189 HIS A O 1
ATOM 829 N N . CYS A 1 190 ? 44.814 67.587 31.155 1.00 24.40 190 CYS A N 1
ATOM 830 C CA . CYS A 1 190 ? 44.785 68.898 31.812 1.00 26.96 190 CYS A CA 1
ATOM 831 C C . CYS A 1 190 ? 44.660 69.933 30.652 1.00 29.09 190 CYS A C 1
ATOM 832 O O . CYS A 1 190 ? 45.119 69.673 29.517 1.00 27.46 190 CYS A O 1
ATOM 835 N N . LEU A 1 191 ? 44.044 71.071 30.958 1.00 30.26 191 LEU A N 1
ATOM 836 C CA . LEU A 1 191 ? 43.902 72.175 30.041 1.00 32.14 191 LEU A CA 1
ATOM 837 C C . LEU A 1 191 ? 45.205 72.584 29.365 1.00 35.59 191 LEU A C 1
ATOM 838 O O . LEU A 1 191 ? 45.253 72.770 28.131 1.00 38.43 191 LEU A O 1
ATOM 843 N N . HIS A 1 192 ? 46.265 72.738 30.158 1.00 35.46 192 HIS A N 1
ATOM 844 C CA . HIS A 1 192 ? 47.558 73.140 29.634 1.00 37.12 192 HIS A CA 1
ATOM 845 C C . HIS A 1 192 ? 48.109 72.234 28.588 1.00 35.01 192 HIS A C 1
ATOM 846 O O . HIS A 1 192 ? 48.655 72.714 27.588 1.00 38.19 192 HIS A O 1
ATOM 853 N N . GLU A 1 193 ? 47.942 70.925 28.778 1.00 30.20 193 GLU A N 1
ATOM 854 C CA . GLU A 1 193 ? 48.466 69.934 27.861 1.00 30.41 193 GLU A CA 1
ATOM 855 C C . GLU A 1 193 ? 47.758 69.994 26.568 1.00 31.55 193 GLU A C 1
ATOM 856 O O . GLU A 1 193 ? 48.433 69.951 25.551 1.00 32.53 193 GLU A O 1
ATOM 862 N N . ILE A 1 194 ? 46.427 70.134 26.615 1.00 30.84 194 ILE A N 1
ATOM 863 C CA . ILE A 1 194 ? 45.571 70.127 25.420 1.00 33.67 194 ILE A CA 1
ATOM 864 C C . ILE A 1 194 ? 45.775 71.397 24.615 1.00 37.36 194 ILE A C 1
ATOM 865 O O . ILE A 1 194 ? 45.821 71.365 23.382 1.00 39.05 194 ILE A O 1
ATOM 870 N N . PHE A 1 195 ? 45.918 72.511 25.325 1.00 38.28 195 PHE A N 1
ATOM 871 C CA . PHE A 1 195 ? 46.321 73.762 24.734 1.00 42.63 195 PHE A CA 1
ATOM 872 C C . PHE A 1 195 ? 47.645 73.631 24.016 1.00 42.56 195 PHE A C 1
ATOM 873 O O . PHE A 1 195 ? 47.733 73.982 22.838 1.00 48.08 195 PHE A O 1
ATOM 881 N N . LEU A 1 196 ? 48.662 73.107 24.697 1.00 44.81 196 LEU A N 1
ATOM 882 C CA . LEU A 1 196 ? 49.929 72.764 24.033 1.00 44.68 196 LEU A CA 1
ATOM 883 C C . LEU A 1 196 ? 49.809 71.841 22.808 1.00 46.25 196 LEU A C 1
ATOM 884 O O . LEU A 1 196 ? 50.511 72.065 21.838 1.00 49.38 196 LEU A O 1
ATOM 889 N N . LEU A 1 197 ? 48.956 70.801 22.841 1.00 47.73 197 LEU A N 1
ATOM 890 C CA . LEU A 1 197 ? 48.730 69.925 21.641 1.00 47.76 197 LEU A CA 1
ATOM 891 C C . LEU A 1 197 ? 48.041 70.640 20.480 1.00 51.31 197 LEU A C 1
ATOM 892 O O . LEU A 1 197 ? 48.082 70.190 19.304 1.00 52.35 197 LEU A O 1
ATOM 897 N N . ARG A 1 198 ? 47.362 71.727 20.818 1.00 53.32 198 ARG A N 1
ATOM 898 C CA . ARG A 1 198 ? 46.558 72.441 19.850 1.00 55.32 198 ARG A CA 1
ATOM 899 C C . ARG A 1 198 ? 47.364 73.571 19.199 1.00 54.78 198 ARG A C 1
ATOM 900 O O . ARG A 1 198 ? 47.189 73.879 18.040 1.00 50.27 198 ARG A O 1
ATOM 908 N N . GLU A 1 199 ? 48.285 74.141 19.953 1.00 59.25 199 GLU A N 1
ATOM 909 C CA . GLU A 1 199 ? 48.983 75.322 19.502 1.00 59.45 199 GLU A CA 1
ATOM 910 C C . GLU A 1 199 ? 50.516 75.143 19.442 1.00 65.05 199 GLU A C 1
ATOM 911 O O . GLU A 1 199 ? 51.251 76.129 19.604 1.00 74.97 199 GLU A O 1
ATOM 917 N N . GLY A 1 200 ? 51.005 73.921 19.191 1.00 61.62 200 GLY A N 1
ATOM 918 C CA . GLY A 1 200 ? 52.464 73.679 19.158 1.00 62.34 200 GLY A CA 1
ATOM 919 C C . GLY A 1 200 ? 52.996 72.312 19.596 1.00 59.65 200 GLY A C 1
ATOM 920 O O . GLY A 1 200 ? 52.536 71.302 19.092 1.00 57.57 200 GLY A O 1
ATOM 921 N N . MET A 1 201 ? 53.976 72.269 20.513 1.00 58.46 201 MET A N 1
ATOM 922 C CA . MET A 1 201 ? 54.682 71.003 20.840 1.00 55.98 201 MET A CA 1
ATOM 923 C C . MET A 1 201 ? 55.156 70.841 22.302 1.00 51.21 201 MET A C 1
ATOM 924 O O . MET A 1 201 ? 55.307 71.795 23.049 1.00 50.61 201 MET A O 1
ATOM 929 N N . PHE A 1 202 ? 55.367 69.593 22.705 1.00 49.02 202 PHE A N 1
ATOM 930 C CA . PHE A 1 202 ? 55.816 69.283 24.059 1.00 41.96 202 PHE A CA 1
ATOM 931 C C . PHE A 1 202 ? 57.328 69.346 24.112 1.00 40.60 202 PHE A C 1
ATOM 932 O O . PHE A 1 202 ? 57.997 68.964 23.149 1.00 39.84 202 PHE A O 1
ATOM 940 N N . GLU A 1 203 ? 57.858 69.728 25.267 1.00 39.37 203 GLU A N 1
ATOM 941 C CA . GLU A 1 203 ? 59.317 69.771 25.474 1.00 43.31 203 GLU A CA 1
ATOM 942 C C . GLU A 1 203 ? 60.000 68.395 25.437 1.00 38.18 203 GLU A C 1
ATOM 943 O O . GLU A 1 203 ? 61.153 68.247 25.022 1.00 40.94 203 GLU A O 1
ATOM 949 N N . ARG A 1 204 ? 59.289 67.401 25.903 1.00 31.71 204 ARG A N 1
ATOM 950 C CA . ARG A 1 204 ? 59.806 66.069 26.018 1.00 29.68 204 ARG A CA 1
ATOM 951 C C . ARG A 1 204 ? 58.641 65.110 25.765 1.00 27.36 204 ARG A C 1
ATOM 952 O O . ARG A 1 204 ? 57.552 65.279 26.336 1.00 25.51 204 ARG A O 1
ATOM 960 N N . ILE A 1 205 ? 58.853 64.113 24.904 1.00 27.86 205 ILE A N 1
ATOM 961 C CA . ILE A 1 205 ? 57.848 63.060 24.716 1.00 26.42 205 ILE A CA 1
ATOM 962 C C . ILE A 1 205 ? 58.580 61.713 24.805 1.00 25.25 205 ILE A C 1
ATOM 963 O O . ILE A 1 205 ? 59.819 61.672 24.614 1.00 26.27 205 ILE A O 1
ATOM 968 N N . PRO A 1 206 ? 57.854 60.605 25.009 1.00 24.63 206 PRO A N 1
ATOM 969 C CA . PRO A 1 206 ? 58.522 59.284 25.049 1.00 24.42 206 PRO A CA 1
ATOM 970 C C . PRO A 1 206 ? 59.356 59.023 23.827 1.00 24.92 206 PRO A C 1
ATOM 971 O O . PRO A 1 206 ? 59.001 59.460 22.712 1.00 25.18 206 PRO A O 1
ATOM 975 N N . ASP A 1 207 ? 60.505 58.381 24.030 1.00 25.91 207 ASP A N 1
ATOM 976 C CA . ASP A 1 207 ? 61.357 57.956 22.920 1.00 27.50 207 ASP A CA 1
ATOM 977 C C . ASP A 1 207 ? 60.827 56.703 22.125 1.00 26.77 207 ASP A C 1
ATOM 978 O O . ASP A 1 207 ? 60.968 56.605 20.926 1.00 27.43 207 ASP A O 1
ATOM 983 N N . ILE A 1 208 ? 60.142 55.807 22.827 1.00 26.13 208 ILE A N 1
ATOM 984 C CA . ILE A 1 208 ? 59.682 54.586 22.231 1.00 23.72 208 ILE A CA 1
ATOM 985 C C . ILE A 1 208 ? 58.425 54.148 22.988 1.00 21.91 208 ILE A C 1
ATOM 986 O O . ILE A 1 208 ? 58.307 54.412 24.206 1.00 21.30 208 ILE A O 1
ATOM 991 N N . VAL A 1 209 ? 57.480 53.530 22.295 1.00 20.71 209 VAL A N 1
ATOM 992 C CA . VAL A 1 209 ? 56.233 53.023 22.979 1.00 20.22 209 VAL A CA 1
ATOM 993 C C . VAL A 1 209 ? 56.257 51.498 22.859 1.00 20.42 209 VAL A C 1
ATOM 994 O O . VAL A 1 209 ? 56.513 50.978 21.759 1.00 20.64 209 VAL A O 1
ATOM 998 N N . LEU A 1 210 ? 56.085 50.810 23.958 1.00 19.58 210 LEU A N 1
ATOM 999 C CA . LEU A 1 210 ? 56.051 49.336 23.991 1.00 20.53 210 LEU A CA 1
ATOM 1000 C C . LEU A 1 210 ? 54.628 48.895 24.378 1.00 18.77 210 LEU A C 1
ATOM 1001 O O . LEU A 1 210 ? 54.019 49.496 25.270 1.00 16.41 210 LEU A O 1
ATOM 1006 N N . TRP A 1 211 ? 54.161 47.795 23.791 1.00 17.57 211 TRP A N 1
ATOM 1007 C CA . TRP A 1 211 ? 52.859 47.257 24.173 1.00 17.64 211 TRP A CA 1
ATOM 1008 C C . TRP A 1 211 ? 52.950 45.814 24.704 1.00 18.19 211 TRP A C 1
ATOM 1009 O O . TRP A 1 211 ? 52.751 44.874 23.931 1.00 17.78 211 TRP A O 1
ATOM 1020 N N . PRO A 1 212 ? 53.239 45.614 26.003 1.00 17.42 212 PRO A N 1
ATOM 1021 C CA . PRO A 1 212 ? 53.343 44.278 26.543 1.00 16.15 212 PRO A CA 1
ATOM 1022 C C . PRO A 1 212 ? 51.958 43.608 26.491 1.00 17.04 212 PRO A C 1
ATOM 1023 O O . PRO A 1 212 ? 50.925 44.295 26.648 1.00 15.62 212 PRO A O 1
ATOM 1027 N N . THR A 1 213 ? 51.899 42.270 26.349 1.00 18.26 213 THR A N 1
ATOM 1028 C CA . THR A 1 213 ? 50.569 41.622 26.372 1.00 19.48 213 THR A CA 1
ATOM 1029 C C . THR A 1 213 ? 50.346 40.798 27.635 1.00 20.02 213 THR A C 1
ATOM 1030 O O . THR A 1 213 ? 49.260 40.168 27.730 1.00 19.92 213 THR A O 1
ATOM 1034 N N . CYS A 1 214 ? 51.286 40.809 28.597 1.00 19.18 214 CYS A N 1
ATOM 1035 C CA . CYS A 1 214 ? 51.110 39.991 29.823 1.00 19.66 214 CYS A CA 1
ATOM 1036 C C . CYS A 1 214 ? 52.087 40.420 30.931 1.00 19.51 214 CYS A C 1
ATOM 1037 O O . CYS A 1 214 ? 53.019 41.179 30.692 1.00 18.44 214 CYS A O 1
ATOM 1040 N N . HIS A 1 215 ? 51.894 39.886 32.135 1.00 17.78 215 HIS A N 1
ATOM 1041 C CA . HIS A 1 215 ? 52.777 40.175 33.217 1.00 18.88 215 HIS A CA 1
ATOM 1042 C C . HIS A 1 215 ? 54.238 39.812 32.813 1.00 19.16 215 HIS A C 1
ATOM 1043 O O . HIS A 1 215 ? 55.193 40.598 33.068 1.00 21.03 215 HIS A O 1
ATOM 1050 N N . ASP A 1 216 ? 54.470 38.632 32.225 1.00 20.44 216 ASP A N 1
ATOM 1051 C CA . ASP A 1 216 ? 55.872 38.263 31.904 1.00 22.01 216 ASP A CA 1
ATOM 1052 C C . ASP A 1 216 ? 56.539 39.252 30.957 1.00 22.04 216 ASP A C 1
ATOM 1053 O O . ASP A 1 216 ? 57.769 39.436 31.053 1.00 23.58 216 ASP A O 1
ATOM 1058 N N . ASP A 1 217 ? 55.770 39.852 30.032 1.00 21.56 217 ASP A N 1
ATOM 1059 C CA . ASP A 1 217 ? 56.378 40.831 29.088 1.00 21.55 217 ASP A CA 1
ATOM 1060 C C . ASP A 1 217 ? 56.866 42.035 29.946 1.00 17.73 217 ASP A C 1
ATOM 1061 O O . ASP A 1 217 ? 57.925 42.570 29.710 1.00 18.51 217 ASP A O 1
ATOM 1066 N N . VAL A 1 218 ? 56.048 42.457 30.884 1.00 18.25 218 VAL A N 1
ATOM 1067 C CA . VAL A 1 218 ? 56.411 43.545 31.804 1.00 18.41 218 VAL A CA 1
ATOM 1068 C C . VAL A 1 218 ? 57.692 43.293 32.558 1.00 19.46 218 VAL A C 1
ATOM 1069 O O . VAL A 1 218 ? 58.520 44.166 32.620 1.00 20.05 218 VAL A O 1
ATOM 1073 N N . VAL A 1 219 ? 57.808 42.114 33.183 1.00 19.93 219 VAL A N 1
ATOM 1074 C CA . VAL A 1 219 ? 59.026 41.712 33.802 1.00 22.09 219 VAL A CA 1
ATOM 1075 C C . VAL A 1 219 ? 60.253 41.842 32.871 1.00 22.20 219 VAL A C 1
ATOM 1076 O O . VAL A 1 219 ? 61.264 42.412 33.280 1.00 20.41 219 VAL A O 1
ATOM 1080 N N . LYS A 1 220 ? 60.170 41.302 31.638 1.00 23.74 220 LYS A N 1
ATOM 1081 C CA . LYS A 1 220 ? 61.227 41.468 30.609 1.00 24.32 220 LYS A CA 1
ATOM 1082 C C . LYS A 1 220 ? 61.608 42.919 30.359 1.00 25.27 220 LYS A C 1
ATOM 1083 O O . LYS A 1 220 ? 62.799 43.216 30.284 1.00 25.00 220 LYS A O 1
ATOM 1089 N N . ILE A 1 221 ? 60.613 43.807 30.219 1.00 21.78 221 ILE A N 1
ATOM 1090 C CA . ILE A 1 221 ? 60.815 45.200 29.940 1.00 21.80 221 ILE A CA 1
ATOM 1091 C C . ILE A 1 221 ? 61.496 45.911 31.133 1.00 21.85 221 ILE A C 1
ATOM 1092 O O . ILE A 1 221 ? 62.446 46.695 30.935 1.00 20.10 221 ILE A O 1
ATOM 1097 N N . VAL A 1 222 ? 61.054 45.652 32.357 1.00 21.00 222 VAL A N 1
ATOM 1098 C CA . VAL A 1 222 ? 61.725 46.303 33.492 1.00 20.94 222 VAL A CA 1
ATOM 1099 C C . VAL A 1 222 ? 63.171 45.757 33.657 1.00 23.56 222 VAL A C 1
ATOM 1100 O O . VAL A 1 222 ? 64.059 46.539 33.968 1.00 22.07 222 VAL A O 1
ATOM 1104 N N . ASN A 1 223 ? 63.421 44.453 33.427 1.00 23.45 223 ASN A N 1
ATOM 1105 C CA . ASN A 1 223 ? 64.812 43.940 33.326 1.00 25.80 223 ASN A CA 1
ATOM 1106 C C . ASN A 1 223 ? 65.638 44.663 32.263 1.00 25.57 223 ASN A C 1
ATOM 1107 O O . ASN A 1 223 ? 66.789 45.052 32.515 1.00 27.33 223 ASN A O 1
ATOM 1112 N N . LEU A 1 224 ? 65.090 44.893 31.072 1.00 24.97 224 LEU A N 1
ATOM 1113 C CA . LEU A 1 224 ? 65.806 45.704 30.061 1.00 24.91 224 LEU A CA 1
ATOM 1114 C C . LEU A 1 224 ? 66.135 47.131 30.464 1.00 26.16 224 LEU A C 1
ATOM 1115 O O . LEU A 1 224 ? 67.251 47.640 30.226 1.00 25.41 224 LEU A O 1
ATOM 1120 N N . ALA A 1 225 ? 65.144 47.807 31.084 1.00 25.13 225 ALA A N 1
ATOM 1121 C CA . ALA A 1 225 ? 65.347 49.156 31.592 1.00 24.28 225 ALA A CA 1
ATOM 1122 C C . ALA A 1 225 ? 66.438 49.203 32.655 1.00 25.91 225 ALA A C 1
ATOM 1123 O O . ALA A 1 225 ? 67.185 50.204 32.700 1.00 25.34 225 ALA A O 1
ATOM 1125 N N . CYS A 1 226 ? 66.529 48.199 33.556 1.00 27.79 226 CYS A N 1
ATOM 1126 C CA . CYS A 1 226 ? 67.678 48.117 34.474 1.00 29.04 226 CYS A CA 1
ATOM 1127 C C . CYS A 1 226 ? 68.988 47.949 33.690 1.00 31.93 226 CYS A C 1
ATOM 1128 O O . CYS A 1 226 ? 69.963 48.643 33.957 1.00 31.97 226 CYS A O 1
ATOM 1131 N N . LYS A 1 227 ? 68.990 47.040 32.716 1.00 29.98 227 LYS A N 1
ATOM 1132 C CA . LYS A 1 227 ? 70.206 46.696 32.029 1.00 30.93 227 LYS A CA 1
ATOM 1133 C C . LYS A 1 227 ? 70.714 47.880 31.190 1.00 32.18 227 LYS A C 1
ATOM 1134 O O . LYS A 1 227 ? 71.948 48.146 31.088 1.00 33.17 227 LYS A O 1
ATOM 1140 N N . TYR A 1 228 ? 69.790 48.599 30.563 1.00 29.53 228 TYR A N 1
ATOM 1141 C CA . TYR A 1 228 ? 70.177 49.623 29.623 1.00 30.02 228 TYR A CA 1
ATOM 1142 C C . TYR A 1 228 ? 69.965 51.042 30.154 1.00 29.48 228 TYR A C 1
ATOM 1143 O O . TYR A 1 228 ? 70.047 52.002 29.414 1.00 28.75 228 TYR A O 1
ATOM 1152 N N . ASN A 1 229 ? 69.731 51.150 31.454 1.00 29.07 229 ASN A N 1
ATOM 1153 C CA . ASN A 1 229 ? 69.496 52.438 32.127 1.00 29.72 229 ASN A CA 1
ATOM 1154 C C . ASN A 1 229 ? 68.343 53.257 31.504 1.00 29.88 229 ASN A C 1
ATOM 1155 O O . ASN A 1 229 ? 68.540 54.413 31.115 1.00 29.01 229 ASN A O 1
ATOM 1160 N N . LEU A 1 230 ? 67.151 52.648 31.368 1.00 27.88 230 LEU A N 1
ATOM 1161 C CA . LEU A 1 230 ? 66.036 53.332 30.716 1.00 26.45 230 LEU A CA 1
ATOM 1162 C C . LEU A 1 230 ? 65.063 53.862 31.753 1.00 26.31 230 LEU A C 1
ATOM 1163 O O . LEU A 1 230 ? 65.117 53.409 32.939 1.00 25.88 230 LEU A O 1
ATOM 1168 N N . CYS A 1 231 ? 64.199 54.791 31.337 1.00 23.81 231 CYS A N 1
ATOM 1169 C CA . CYS A 1 231 ? 63.149 55.370 32.189 1.00 23.44 231 CYS A CA 1
ATOM 1170 C C . CYS A 1 231 ? 61.841 54.769 31.673 1.00 21.68 231 CYS A C 1
ATOM 1171 O O . CYS A 1 231 ? 61.669 54.591 30.464 1.00 21.89 231 CYS A O 1
ATOM 1174 N N . ILE A 1 232 ? 60.942 54.413 32.564 1.00 19.79 232 ILE A N 1
ATOM 1175 C CA . ILE A 1 232 ? 59.607 53.953 32.143 1.00 18.43 232 ILE A CA 1
ATOM 1176 C C . ILE A 1 232 ? 58.486 54.885 32.732 1.00 18.49 232 ILE A C 1
ATOM 1177 O O . ILE A 1 232 ? 58.490 55.194 33.946 1.00 19.13 232 ILE A O 1
ATOM 1182 N N . ILE A 1 233 ? 57.531 55.285 31.871 1.00 18.32 233 ILE A N 1
ATOM 1183 C CA . ILE A 1 233 ? 56.288 55.927 32.298 1.00 18.06 233 ILE A CA 1
ATOM 1184 C C . ILE A 1 233 ? 55.176 55.040 31.860 1.00 18.19 233 ILE A C 1
ATOM 1185 O O . ILE A 1 233 ? 54.879 54.942 30.686 1.00 19.67 233 ILE A O 1
ATOM 1190 N N . PRO A 1 234 ? 54.512 54.387 32.830 1.00 16.70 234 PRO A N 1
ATOM 1191 C CA . PRO A 1 234 ? 53.371 53.564 32.412 1.00 17.31 234 PRO A CA 1
ATOM 1192 C C . PRO A 1 234 ? 52.157 54.416 31.976 1.00 18.23 234 PRO A C 1
ATOM 1193 O O . PRO A 1 234 ? 51.965 55.521 32.501 1.00 18.61 234 PRO A O 1
ATOM 1197 N N . ILE A 1 235 ? 51.358 53.935 31.003 1.00 17.87 235 ILE A N 1
ATOM 1198 C CA . ILE A 1 235 ? 50.172 54.636 30.564 1.00 15.95 235 ILE A CA 1
ATOM 1199 C C . ILE A 1 235 ? 49.069 53.627 30.271 1.00 16.12 235 ILE A C 1
ATOM 1200 O O . ILE A 1 235 ? 49.279 52.567 29.644 1.00 15.59 235 ILE A O 1
ATOM 1205 N N . GLY A 1 236 ? 47.874 53.950 30.717 1.00 16.60 236 GLY A N 1
ATOM 1206 C CA . GLY A 1 236 ? 46.745 53.047 30.438 1.00 16.12 236 GLY A CA 1
ATOM 1207 C C . GLY A 1 236 ? 45.829 53.900 29.562 1.00 17.39 236 GLY A C 1
ATOM 1208 O O . GLY A 1 236 ? 46.027 53.985 28.326 1.00 15.68 236 GLY A O 1
ATOM 1209 N N . GLY A 1 237 ? 44.829 54.542 30.195 1.00 15.73 237 GLY A N 1
ATOM 1210 C CA . GLY A 1 237 ? 43.872 55.304 29.378 1.00 16.02 237 GLY A CA 1
ATOM 1211 C C . GLY A 1 237 ? 44.385 56.673 28.921 1.00 15.44 237 GLY A C 1
ATOM 1212 O O . GLY A 1 237 ? 43.792 57.298 27.981 1.00 15.63 237 GLY A O 1
ATOM 1213 N N . GLY A 1 238 ? 45.479 57.168 29.504 1.00 15.73 238 GLY A N 1
ATOM 1214 C CA . GLY A 1 238 ? 45.921 58.537 29.182 1.00 16.54 238 GLY A CA 1
ATOM 1215 C C . GLY A 1 238 ? 44.914 59.626 29.632 1.00 17.57 238 GLY A C 1
ATOM 1216 O O . GLY A 1 238 ? 44.851 60.712 29.016 1.00 19.21 238 GLY A O 1
ATOM 1217 N N . THR A 1 239 ? 44.096 59.344 30.665 1.00 15.03 239 THR A N 1
ATOM 1218 C CA . THR A 1 239 ? 43.108 60.311 31.132 1.00 15.14 239 THR A CA 1
ATOM 1219 C C . THR A 1 239 ? 43.529 61.093 32.416 1.00 14.34 239 THR A C 1
ATOM 1220 O O . THR A 1 239 ? 42.728 61.816 32.983 1.00 14.43 239 THR A O 1
ATOM 1224 N N . SER A 1 240 ? 44.790 61.064 32.772 1.00 14.62 240 SER A N 1
ATOM 1225 C CA . SER A 1 240 ? 45.273 61.743 34.037 1.00 15.69 240 SER A CA 1
ATOM 1226 C C . SER A 1 240 ? 44.954 63.232 33.932 1.00 15.94 240 SER A C 1
ATOM 1227 O O . SER A 1 240 ? 45.128 63.875 32.850 1.00 16.49 240 SER A O 1
ATOM 1230 N N . VAL A 1 241 ? 44.484 63.788 35.024 1.00 16.00 241 VAL A N 1
ATOM 1231 C CA . VAL A 1 241 ? 44.300 65.202 35.028 1.00 18.19 241 VAL A CA 1
ATOM 1232 C C . VAL A 1 241 ? 45.234 65.884 36.034 1.00 19.43 241 VAL A C 1
ATOM 1233 O O . VAL A 1 241 ? 44.825 66.845 36.654 1.00 25.14 241 VAL A O 1
ATOM 1237 N N . SER A 1 242 ? 46.450 65.368 36.243 1.00 19.70 242 SER A N 1
ATOM 1238 C CA . SER A 1 242 ? 47.330 65.878 37.319 1.00 20.17 242 SER A CA 1
ATOM 1239 C C . SER A 1 242 ? 48.739 66.073 36.763 1.00 21.33 242 SER A C 1
ATOM 1240 O O . SER A 1 242 ? 49.630 66.233 37.558 1.00 19.41 242 SER A O 1
ATOM 1243 N N . TYR A 1 243 ? 48.907 66.109 35.428 1.00 20.63 243 TYR A N 1
ATOM 1244 C CA . TYR A 1 243 ? 50.252 66.051 34.809 1.00 23.95 243 TYR A CA 1
ATOM 1245 C C . TYR A 1 243 ? 51.020 64.739 35.104 1.00 22.80 243 TYR A C 1
ATOM 1246 O O . TYR A 1 243 ? 52.285 64.697 35.108 1.00 22.43 243 TYR A O 1
ATOM 1255 N N . GLY A 1 244 ? 50.278 63.682 35.346 1.00 19.64 244 GLY A N 1
ATOM 1256 C CA . GLY A 1 244 ? 50.897 62.443 35.842 1.00 19.95 244 GLY A CA 1
ATOM 1257 C C . GLY A 1 244 ? 51.641 61.694 34.730 1.00 20.73 244 GLY A C 1
ATOM 1258 O O . GLY A 1 244 ? 52.459 60.807 35.033 1.00 22.19 244 GLY A O 1
ATOM 1259 N N . LEU A 1 245 ? 51.351 61.988 33.456 1.00 20.52 245 LEU A N 1
ATOM 1260 C CA . LEU A 1 245 ? 52.046 61.371 32.299 1.00 20.92 245 LEU A CA 1
ATOM 1261 C C . LEU A 1 245 ? 53.196 62.216 31.671 1.00 22.50 245 LEU A C 1
ATOM 1262 O O . LEU A 1 245 ? 53.887 61.749 30.722 1.00 23.51 245 LEU A O 1
ATOM 1267 N N . MET A 1 246 ? 53.341 63.480 32.110 1.00 22.71 246 MET A N 1
ATOM 1268 C CA . MET A 1 246 ? 54.125 64.414 31.346 1.00 24.67 246 MET A CA 1
ATOM 1269 C C . MET A 1 246 ? 55.566 63.973 31.577 1.00 25.09 246 MET A C 1
ATOM 1270 O O . MET A 1 246 ? 55.947 63.593 32.704 1.00 24.13 246 MET A O 1
ATOM 1275 N N . CYS A 1 247 ? 56.379 63.976 30.518 1.00 23.24 247 CYS A N 1
ATOM 1276 C CA . CYS A 1 247 ? 57.776 63.627 30.677 1.00 25.88 247 CYS A CA 1
ATOM 1277 C C . CYS A 1 247 ? 58.552 64.796 31.230 1.00 27.68 247 CYS A C 1
ATOM 1278 O O . CYS A 1 247 ? 58.504 65.869 30.626 1.00 30.83 247 CYS A O 1
ATOM 1281 N N . PRO A 1 248 ? 59.327 64.598 32.317 1.00 28.08 248 PRO A N 1
ATOM 1282 C CA . PRO A 1 248 ? 60.225 65.681 32.788 1.00 30.09 248 PRO A CA 1
ATOM 1283 C C . PRO A 1 248 ? 61.173 66.218 31.705 1.00 31.83 248 PRO A C 1
ATOM 1284 O O . PRO A 1 248 ? 61.825 65.442 30.979 1.00 30.49 248 PRO A O 1
ATOM 1288 N N . ALA A 1 249 ? 61.221 67.542 31.569 1.00 34.81 249 ALA A N 1
ATOM 1289 C CA . ALA A 1 249 ? 61.944 68.138 30.450 1.00 37.76 249 ALA A CA 1
ATOM 1290 C C . ALA A 1 249 ? 63.408 67.757 30.463 1.00 39.35 249 ALA A C 1
ATOM 1291 O O . ALA A 1 249 ? 63.963 67.540 29.403 1.00 39.77 249 ALA A O 1
ATOM 1293 N N . ASP A 1 250 ? 64.015 67.652 31.646 1.00 40.21 250 ASP A N 1
ATOM 1294 C CA . ASP A 1 250 ? 65.472 67.400 31.719 1.00 43.87 250 ASP A CA 1
ATOM 1295 C C . ASP A 1 250 ? 65.816 65.896 31.946 1.00 42.33 250 ASP A C 1
ATOM 1296 O O . ASP A 1 250 ? 66.941 65.534 32.288 1.00 43.94 250 ASP A O 1
ATOM 1301 N N . GLU A 1 251 ? 64.842 65.018 31.744 1.00 37.60 251 GLU A N 1
ATOM 1302 C CA . GLU A 1 251 ? 65.111 63.567 31.724 1.00 35.90 251 GLU A CA 1
ATOM 1303 C C . GLU A 1 251 ? 65.953 63.228 30.478 1.00 34.06 251 GLU A C 1
ATOM 1304 O O . GLU A 1 251 ? 65.514 63.305 29.326 1.00 33.30 251 GLU A O 1
ATOM 1310 N N . THR A 1 252 ? 67.189 62.836 30.713 1.00 35.76 252 THR A N 1
ATOM 1311 C CA . THR A 1 252 ? 68.091 62.532 29.610 1.00 35.76 252 THR A CA 1
ATOM 1312 C C . THR A 1 252 ? 68.131 61.091 29.173 1.00 34.41 252 THR A C 1
ATOM 1313 O O . THR A 1 252 ? 68.546 60.835 28.059 1.00 34.02 252 THR A O 1
ATOM 1317 N N . ARG A 1 253 ? 67.737 60.151 30.021 1.00 28.60 253 ARG A N 1
ATOM 1318 C CA . ARG A 1 253 ? 67.578 58.745 29.567 1.00 28.87 253 ARG A CA 1
ATOM 1319 C C . ARG A 1 253 ? 66.460 58.566 28.509 1.00 26.96 253 ARG A C 1
ATOM 1320 O O . ARG A 1 253 ? 65.481 59.344 28.489 1.00 27.37 253 ARG A O 1
ATOM 1328 N N . THR A 1 254 ? 66.594 57.551 27.663 1.00 26.53 254 THR A N 1
ATOM 1329 C CA . THR A 1 254 ? 65.519 57.089 26.844 1.00 25.20 254 THR A CA 1
ATOM 1330 C C . THR A 1 254 ? 64.267 56.802 27.732 1.00 25.48 254 THR A C 1
ATOM 1331 O O . THR A 1 254 ? 64.343 56.069 28.732 1.00 26.90 254 THR A O 1
ATOM 1335 N N . ILE A 1 255 ? 63.135 57.355 27.327 1.00 23.74 255 ILE A N 1
ATOM 1336 C CA . ILE A 1 255 ? 61.875 57.157 28.046 1.00 22.19 255 ILE A CA 1
ATOM 1337 C C . ILE A 1 255 ? 61.033 56.132 27.272 1.00 22.86 255 ILE A C 1
ATOM 1338 O O . ILE A 1 255 ? 60.766 56.304 26.083 1.00 23.30 255 ILE A O 1
ATOM 1343 N N . ILE A 1 256 ? 60.707 55.024 27.947 1.00 20.89 256 ILE A N 1
ATOM 1344 C CA . ILE A 1 256 ? 59.703 54.096 27.386 1.00 21.42 256 ILE A CA 1
ATOM 1345 C C . ILE A 1 256 ? 58.311 54.504 27.897 1.00 20.70 256 ILE A C 1
ATOM 1346 O O . ILE A 1 256 ? 58.116 54.620 29.097 1.00 18.79 256 ILE A O 1
ATOM 1351 N N . SER A 1 257 ? 57.359 54.734 26.972 1.00 20.30 257 SER A N 1
ATOM 1352 C CA . SER A 1 257 ? 55.951 54.760 27.309 1.00 19.94 257 SER A CA 1
ATOM 1353 C C . SER A 1 257 ? 55.526 53.282 27.348 1.00 19.96 257 SER A C 1
ATOM 1354 O O . SER A 1 257 ? 55.502 52.610 26.301 1.00 20.18 257 SER A O 1
ATOM 1357 N N . LEU A 1 258 ? 55.311 52.754 28.556 1.00 20.50 258 LEU A N 1
ATOM 1358 C CA . LEU A 1 258 ? 54.833 51.370 28.716 1.00 21.80 258 LEU A CA 1
ATOM 1359 C C . LEU A 1 258 ? 53.297 51.430 28.722 1.00 18.84 258 LEU A C 1
ATOM 1360 O O . LEU A 1 258 ? 52.634 51.745 29.724 1.00 17.80 258 LEU A O 1
ATOM 1365 N N . ASP A 1 259 ? 52.756 51.116 27.554 1.00 17.52 259 ASP A N 1
ATOM 1366 C CA . ASP A 1 259 ? 51.332 51.172 27.299 1.00 17.32 259 ASP A CA 1
ATOM 1367 C C . ASP A 1 259 ? 50.739 49.837 27.681 1.00 15.98 259 ASP A C 1
ATOM 1368 O O . ASP A 1 259 ? 51.064 48.799 27.108 1.00 16.15 259 ASP A O 1
ATOM 1373 N N . THR A 1 260 ? 49.724 49.864 28.556 1.00 16.81 260 THR A N 1
ATOM 1374 C CA . THR A 1 260 ? 49.105 48.585 29.109 1.00 15.84 260 THR A CA 1
ATOM 1375 C C . THR A 1 260 ? 47.907 48.123 28.350 1.00 16.21 260 THR A C 1
ATOM 1376 O O . THR A 1 260 ? 47.283 47.155 28.741 1.00 14.11 260 THR A O 1
ATOM 1380 N N . SER A 1 261 ? 47.524 48.831 27.288 1.00 16.26 261 SER A N 1
ATOM 1381 C CA . SER A 1 261 ? 46.214 48.668 26.707 1.00 17.57 261 SER A CA 1
ATOM 1382 C C . SER A 1 261 ? 45.975 47.290 26.012 1.00 17.06 261 SER A C 1
ATOM 1383 O O . SER A 1 261 ? 44.795 46.900 25.783 1.00 18.46 261 SER A O 1
ATOM 1386 N N . GLN A 1 262 ? 47.046 46.620 25.650 1.00 18.17 262 GLN A N 1
ATOM 1387 C CA . GLN A 1 262 ? 46.960 45.296 25.069 1.00 21.06 262 GLN A CA 1
ATOM 1388 C C . GLN A 1 262 ? 47.016 44.168 26.141 1.00 22.08 262 GLN A C 1
ATOM 1389 O O . GLN A 1 262 ? 47.028 42.980 25.785 1.00 24.15 262 GLN A O 1
ATOM 1395 N N . MET A 1 263 ? 47.104 44.531 27.428 1.00 20.42 263 MET A N 1
ATOM 1396 C CA . MET A 1 263 ? 47.110 43.600 28.574 1.00 22.25 263 MET A CA 1
ATOM 1397 C C . MET A 1 263 ? 45.718 43.752 29.232 1.00 21.97 263 MET A C 1
ATOM 1398 O O . MET A 1 263 ? 45.543 44.477 30.233 1.00 21.52 263 MET A O 1
ATOM 1403 N N . ASN A 1 264 ? 44.712 43.114 28.641 1.00 18.43 264 ASN A N 1
ATOM 1404 C CA . ASN A 1 264 ? 43.307 43.564 28.899 1.00 19.52 264 ASN A CA 1
ATOM 1405 C C . ASN A 1 264 ? 42.376 42.383 29.154 1.00 18.58 264 ASN A C 1
ATOM 1406 O O . ASN A 1 264 ? 41.170 42.491 28.991 1.00 19.24 264 ASN A O 1
ATOM 1411 N N . ARG A 1 265 ? 42.926 41.248 29.515 1.00 17.54 265 ARG A N 1
ATOM 1412 C CA . ARG A 1 265 ? 42.035 40.071 29.746 1.00 19.31 265 ARG A CA 1
ATOM 1413 C C . ARG A 1 265 ? 41.427 39.951 31.086 1.00 17.89 265 ARG A C 1
ATOM 1414 O O . ARG A 1 265 ? 42.031 40.335 32.083 1.00 17.70 265 ARG A O 1
ATOM 1422 N N . ILE A 1 266 ? 40.219 39.394 31.103 1.00 17.02 266 ILE A N 1
ATOM 1423 C CA . ILE A 1 266 ? 39.696 38.869 32.377 1.00 16.75 266 ILE A CA 1
ATOM 1424 C C . ILE A 1 266 ? 40.234 37.437 32.542 1.00 15.81 266 ILE A C 1
ATOM 1425 O O . ILE A 1 266 ? 39.825 36.537 31.768 1.00 17.70 266 ILE A O 1
ATOM 1430 N N . LEU A 1 267 ? 41.061 37.179 33.571 1.00 15.57 267 LEU A N 1
ATOM 1431 C CA . LEU A 1 267 ? 41.797 35.928 33.713 1.00 16.09 267 LEU A CA 1
ATOM 1432 C C . LEU A 1 267 ? 40.924 34.854 34.394 1.00 17.06 267 LEU A C 1
ATOM 1433 O O . LEU A 1 267 ? 40.895 33.670 33.998 1.00 15.01 267 LEU A O 1
ATOM 1438 N N . TRP A 1 268 ? 40.121 35.290 35.384 1.00 17.26 268 TRP A N 1
ATOM 1439 C CA . TRP A 1 268 ? 39.057 34.401 35.859 1.00 16.80 268 TRP A CA 1
ATOM 1440 C C . TRP A 1 268 ? 37.994 35.192 36.585 1.00 15.26 268 TRP A C 1
ATOM 1441 O O . TRP A 1 268 ? 38.255 36.269 37.096 1.00 13.65 268 TRP A O 1
ATOM 1452 N N . VAL A 1 269 ? 36.805 34.634 36.607 1.00 15.32 269 VAL A N 1
ATOM 1453 C CA . VAL A 1 269 ? 35.687 35.192 37.297 1.00 16.44 269 VAL A CA 1
ATOM 1454 C C . VAL A 1 269 ? 35.322 34.127 38.337 1.00 17.57 269 VAL A C 1
ATOM 1455 O O . VAL A 1 269 ? 34.893 33.029 37.977 1.00 21.67 269 VAL A O 1
ATOM 1459 N N . ASP A 1 270 ? 35.416 34.411 39.621 1.00 17.08 270 ASP A N 1
ATOM 1460 C CA . ASP A 1 270 ? 35.154 33.368 40.720 1.00 16.77 270 ASP A CA 1
ATOM 1461 C C . ASP A 1 270 ? 33.785 33.719 41.265 1.00 17.77 270 ASP A C 1
ATOM 1462 O O . ASP A 1 270 ? 33.636 34.714 42.036 1.00 16.44 270 ASP A O 1
ATOM 1467 N N . GLU A 1 271 ? 32.792 32.957 40.858 1.00 18.32 271 GLU A N 1
ATOM 1468 C CA . GLU A 1 271 ? 31.457 33.167 41.291 1.00 22.24 271 GLU A CA 1
ATOM 1469 C C . GLU A 1 271 ? 31.250 32.791 42.738 1.00 21.79 271 GLU A C 1
ATOM 1470 O O . GLU A 1 271 ? 30.274 33.259 43.278 1.00 23.82 271 GLU A O 1
ATOM 1476 N N . ASN A 1 272 ? 32.090 31.934 43.364 1.00 21.69 272 ASN A N 1
ATOM 1477 C CA . ASN A 1 272 ? 31.886 31.560 44.753 1.00 19.98 272 ASN A CA 1
ATOM 1478 C C . ASN A 1 272 ? 32.273 32.750 45.678 1.00 20.43 272 ASN A C 1
ATOM 1479 O O . ASN A 1 272 ? 31.599 32.988 46.664 1.00 18.70 272 ASN A O 1
ATOM 1484 N N . ASN A 1 273 ? 33.378 33.436 45.319 1.00 19.28 273 ASN A N 1
ATOM 1485 C CA . ASN A 1 273 ? 33.906 34.511 46.125 1.00 16.47 273 ASN A CA 1
ATOM 1486 C C . ASN A 1 273 ? 33.427 35.895 45.689 1.00 16.66 273 ASN A C 1
ATOM 1487 O O . ASN A 1 273 ? 33.740 36.896 46.408 1.00 14.94 273 ASN A O 1
ATOM 1492 N N . LEU A 1 274 ? 32.737 35.956 44.519 1.00 14.13 274 LEU A N 1
ATOM 1493 C CA . LEU A 1 274 ? 32.315 37.226 43.799 1.00 14.46 274 LEU A CA 1
ATOM 1494 C C . LEU A 1 274 ? 33.574 38.109 43.706 1.00 14.04 274 LEU A C 1
ATOM 1495 O O . LEU A 1 274 ? 33.647 39.271 44.178 1.00 12.42 274 LEU A O 1
ATOM 1500 N N . THR A 1 275 ? 34.556 37.562 42.994 1.00 13.46 275 THR A N 1
ATOM 1501 C CA . THR A 1 275 ? 35.791 38.303 42.619 1.00 15.45 275 THR A CA 1
ATOM 1502 C C . THR A 1 275 ? 36.156 38.003 41.157 1.00 15.01 275 THR A C 1
ATOM 1503 O O . THR A 1 275 ? 35.773 36.899 40.616 1.00 15.17 275 THR A O 1
ATOM 1507 N N . ALA A 1 276 ? 36.823 38.963 40.471 1.00 14.80 276 ALA A N 1
ATOM 1508 C CA . ALA A 1 276 ? 37.310 38.683 39.107 1.00 14.00 276 ALA A CA 1
ATOM 1509 C C . ALA A 1 276 ? 38.771 39.080 39.106 1.00 13.53 276 ALA A C 1
ATOM 1510 O O . ALA A 1 276 ? 39.076 40.123 39.619 1.00 13.67 276 ALA A O 1
ATOM 1512 N N . HIS A 1 277 ? 39.665 38.296 38.542 1.00 13.38 277 HIS A N 1
ATOM 1513 C CA . HIS A 1 277 ? 41.059 38.670 38.520 1.00 12.54 277 HIS A CA 1
ATOM 1514 C C . HIS A 1 277 ? 41.313 39.185 37.059 1.00 12.48 277 HIS A C 1
ATOM 1515 O O . HIS A 1 277 ? 41.001 38.494 36.060 1.00 12.80 277 HIS A O 1
ATOM 1522 N N . VAL A 1 278 ? 41.893 40.348 36.924 1.00 13.79 278 VAL A N 1
ATOM 1523 C CA . VAL A 1 278 ? 41.949 41.011 35.549 1.00 13.99 278 VAL A CA 1
ATOM 1524 C C . VAL A 1 278 ? 43.365 41.538 35.290 1.00 15.53 278 VAL A C 1
ATOM 1525 O O . VAL A 1 278 ? 44.091 41.917 36.226 1.00 15.45 278 VAL A O 1
ATOM 1529 N N . GLU A 1 279 ? 43.742 41.620 34.010 1.00 15.61 279 GLU A N 1
ATOM 1530 C CA . GLU A 1 279 ? 44.977 42.344 33.661 1.00 16.90 279 GLU A CA 1
ATOM 1531 C C . GLU A 1 279 ? 44.696 43.828 33.795 1.00 16.28 279 GLU A C 1
ATOM 1532 O O . GLU A 1 279 ? 43.586 44.253 33.540 1.00 14.85 279 GLU A O 1
ATOM 1538 N N . ALA A 1 280 ? 45.715 44.642 34.102 1.00 14.84 280 ALA A N 1
ATOM 1539 C CA . ALA A 1 280 ? 45.482 46.019 34.573 1.00 14.74 280 ALA A CA 1
ATOM 1540 C C . ALA A 1 280 ? 45.159 47.027 33.436 1.00 13.76 280 ALA A C 1
ATOM 1541 O O . ALA A 1 280 ? 44.735 48.158 33.720 1.00 13.08 280 ALA A O 1
ATOM 1543 N N . GLY A 1 281 ? 45.374 46.661 32.176 1.00 13.72 281 GLY A N 1
ATOM 1544 C CA . GLY A 1 281 ? 45.050 47.554 31.074 1.00 13.06 281 GLY A CA 1
ATOM 1545 C C . GLY A 1 281 ? 43.611 47.488 30.581 1.00 14.45 281 GLY A C 1
ATOM 1546 O O . GLY A 1 281 ? 43.286 48.196 29.610 1.00 13.24 281 GLY A O 1
ATOM 1547 N N . ILE A 1 282 ? 42.775 46.636 31.153 1.00 12.85 282 ILE A N 1
ATOM 1548 C CA . ILE A 1 282 ? 41.373 46.601 30.700 1.00 15.00 282 ILE A CA 1
ATOM 1549 C C . ILE A 1 282 ? 40.629 47.945 31.102 1.00 16.64 282 ILE A C 1
ATOM 1550 O O . ILE A 1 282 ? 40.823 48.433 32.225 1.00 15.70 282 ILE A O 1
ATOM 1555 N N . THR A 1 283 ? 39.929 48.547 30.141 1.00 15.60 283 THR A N 1
ATOM 1556 C CA . THR A 1 283 ? 39.138 49.728 30.399 1.00 16.44 283 THR A CA 1
ATOM 1557 C C . THR A 1 283 ? 37.885 49.451 31.251 1.00 15.57 283 THR A C 1
ATOM 1558 O O . THR A 1 283 ? 37.378 48.351 31.274 1.00 14.29 283 THR A O 1
ATOM 1562 N N . GLY A 1 284 ? 37.369 50.492 31.904 1.00 13.99 284 GLY A N 1
ATOM 1563 C CA . GLY A 1 284 ? 36.136 50.330 32.638 1.00 14.58 284 GLY A CA 1
ATOM 1564 C C . GLY A 1 284 ? 35.051 49.819 31.724 1.00 15.58 284 GLY A C 1
ATOM 1565 O O . GLY A 1 284 ? 34.292 48.908 32.075 1.00 14.69 284 GLY A O 1
ATOM 1566 N N . GLN A 1 285 ? 34.904 50.442 30.543 1.00 14.47 285 GLN A N 1
ATOM 1567 C CA . GLN A 1 285 ? 33.756 50.034 29.716 1.00 15.96 285 GLN A CA 1
ATOM 1568 C C . GLN A 1 285 ? 33.856 48.579 29.285 1.00 16.99 285 GLN A C 1
ATOM 1569 O O . GLN A 1 285 ? 32.792 47.873 29.205 1.00 16.28 285 GLN A O 1
ATOM 1575 N N . GLU A 1 286 ? 35.038 48.139 28.935 1.00 13.57 286 GLU A N 1
ATOM 1576 C CA . GLU A 1 286 ? 35.186 46.760 28.383 1.00 16.64 286 GLU A CA 1
ATOM 1577 C C . GLU A 1 286 ? 35.056 45.743 29.590 1.00 14.90 286 GLU A C 1
ATOM 1578 O O . GLU A 1 286 ? 34.477 44.643 29.461 1.00 15.30 286 GLU A O 1
ATOM 1584 N N . LEU A 1 287 ? 35.560 46.159 30.738 1.00 13.61 287 LEU A N 1
ATOM 1585 C CA . LEU A 1 287 ? 35.439 45.236 31.910 1.00 13.65 287 LEU A CA 1
ATOM 1586 C C . LEU A 1 287 ? 33.945 45.050 32.197 1.00 15.54 287 LEU A C 1
ATOM 1587 O O . LEU A 1 287 ? 33.527 43.902 32.562 1.00 15.38 287 LEU A O 1
ATOM 1592 N N . GLU A 1 288 ? 33.184 46.156 32.199 1.00 14.89 288 GLU A N 1
ATOM 1593 C CA . GLU A 1 288 ? 31.716 46.076 32.563 1.00 17.86 288 GLU A CA 1
ATOM 1594 C C . GLU A 1 288 ? 30.969 45.294 31.486 1.00 16.36 288 GLU A C 1
ATOM 1595 O O . GLU A 1 288 ? 30.068 44.514 31.805 1.00 17.47 288 GLU A O 1
ATOM 1601 N N . ARG A 1 289 ? 31.275 45.565 30.208 1.00 17.30 289 ARG A N 1
ATOM 1602 C CA . ARG A 1 289 ? 30.720 44.790 29.094 1.00 18.11 289 ARG A CA 1
ATOM 1603 C C . ARG A 1 289 ? 30.945 43.294 29.256 1.00 18.32 289 ARG A C 1
ATOM 1604 O O . ARG A 1 289 ? 29.981 42.510 29.170 1.00 19.54 289 ARG A O 1
ATOM 1612 N N . GLN A 1 290 ? 32.165 42.887 29.511 1.00 15.96 290 GLN A N 1
ATOM 1613 C CA . GLN A 1 290 ? 32.444 41.433 29.572 1.00 18.59 290 GLN A CA 1
ATOM 1614 C C . GLN A 1 290 ? 31.859 40.765 30.847 1.00 18.28 290 GLN A C 1
ATOM 1615 O O . GLN A 1 290 ? 31.280 39.624 30.791 1.00 17.72 290 GLN A O 1
ATOM 1621 N N . LEU A 1 291 ? 31.898 41.479 31.983 1.00 17.19 291 LEU A N 1
ATOM 1622 C CA . LEU A 1 291 ? 31.248 40.847 33.201 1.00 15.63 291 LEU A CA 1
ATOM 1623 C C . LEU A 1 291 ? 29.726 40.715 33.020 1.00 15.72 291 LEU A C 1
ATOM 1624 O O . LEU A 1 291 ? 29.132 39.769 33.467 1.00 14.70 291 LEU A O 1
ATOM 1629 N N . LYS A 1 292 ? 29.124 41.679 32.296 1.00 16.41 292 LYS A N 1
ATOM 1630 C CA . LYS A 1 292 ? 27.653 41.763 32.232 1.00 20.63 292 LYS A CA 1
ATOM 1631 C C . LYS A 1 292 ? 27.147 40.510 31.460 1.00 23.25 292 LYS A C 1
ATOM 1632 O O . LYS A 1 292 ? 26.027 40.031 31.668 1.00 22.24 292 LYS A O 1
ATOM 1638 N N . GLU A 1 293 ? 28.035 39.940 30.610 1.00 24.54 293 GLU A N 1
ATOM 1639 C CA . GLU A 1 293 ? 27.660 38.755 29.755 1.00 25.39 293 GLU A CA 1
ATOM 1640 C C . GLU A 1 293 ? 27.539 37.561 30.636 1.00 27.94 293 GLU A C 1
ATOM 1641 O O . GLU A 1 293 ? 26.848 36.616 30.305 1.00 27.97 293 GLU A O 1
ATOM 1647 N N . SER A 1 294 ? 28.181 37.625 31.800 1.00 25.96 294 SER A N 1
ATOM 1648 C CA . SER A 1 294 ? 28.124 36.562 32.756 1.00 26.49 294 SER A CA 1
ATOM 1649 C C . SER A 1 294 ? 27.167 36.787 33.902 1.00 25.86 294 SER A C 1
ATOM 1650 O O . SER A 1 294 ? 27.020 35.901 34.734 1.00 24.61 294 SER A O 1
ATOM 1653 N N . GLY A 1 295 ? 26.586 37.975 33.975 1.00 23.97 295 GLY A N 1
ATOM 1654 C CA . GLY A 1 295 ? 25.625 38.258 35.017 1.00 20.97 295 GLY A CA 1
ATOM 1655 C C . GLY A 1 295 ? 26.170 39.178 36.073 1.00 16.64 295 GLY A C 1
ATOM 1656 O O . GLY A 1 295 ? 25.486 39.362 37.070 1.00 16.40 295 GLY A O 1
ATOM 1657 N N . TYR A 1 296 ? 27.370 39.756 35.857 1.00 16.48 296 TYR A N 1
ATOM 1658 C CA . TYR A 1 296 ? 28.076 40.529 36.916 1.00 15.98 296 TYR A CA 1
ATOM 1659 C C . TYR A 1 296 ? 28.490 41.933 36.510 1.00 15.49 296 TYR A C 1
ATOM 1660 O O . TYR A 1 296 ? 28.449 42.310 35.308 1.00 14.22 296 TYR A O 1
ATOM 1669 N N . CYS A 1 297 ? 28.915 42.740 37.508 1.00 15.33 297 CYS A N 1
ATOM 1670 C CA . CYS A 1 297 ? 29.500 44.085 37.210 1.00 15.08 297 CYS A CA 1
ATOM 1671 C C . CYS A 1 297 ? 30.467 44.415 38.339 1.00 14.98 297 CYS A C 1
ATOM 1672 O O . CYS A 1 297 ? 30.425 43.733 39.354 1.00 15.48 297 CYS A O 1
ATOM 1675 N N . THR A 1 298 ? 31.314 45.444 38.180 1.00 14.43 298 THR A N 1
ATOM 1676 C CA A THR A 1 298 ? 32.051 45.983 39.317 0.50 14.12 298 THR A CA 1
ATOM 1677 C CA B THR A 1 298 ? 32.027 45.961 39.370 0.50 14.64 298 THR A CA 1
ATOM 1678 C C . THR A 1 298 ? 31.282 47.099 39.984 1.00 14.41 298 THR A C 1
ATOM 1679 O O . THR A 1 298 ? 31.442 47.333 41.200 1.00 14.26 298 THR A O 1
ATOM 1686 N N . GLY A 1 299 ? 30.534 47.826 39.166 1.00 14.69 299 GLY A N 1
ATOM 1687 C CA . GLY A 1 299 ? 29.839 49.010 39.662 1.00 13.87 299 GLY A CA 1
ATOM 1688 C C . GLY A 1 299 ? 30.840 50.204 39.802 1.00 15.37 299 GLY A C 1
ATOM 1689 O O . GLY A 1 299 ? 30.432 51.235 40.260 1.00 16.30 299 GLY A O 1
ATOM 1690 N N . HIS A 1 300 ? 32.135 50.072 39.439 1.00 14.49 300 HIS A N 1
ATOM 1691 C CA . HIS A 1 300 ? 33.069 51.161 39.584 1.00 13.39 300 HIS A CA 1
ATOM 1692 C C . HIS A 1 300 ? 32.947 52.008 38.311 1.00 13.84 300 HIS A C 1
ATOM 1693 O O . HIS A 1 300 ? 33.402 51.565 37.214 1.00 14.55 300 HIS A O 1
ATOM 1700 N N . GLU A 1 301 ? 32.474 53.236 38.425 1.00 13.41 301 GLU A N 1
ATOM 1701 C CA . GLU A 1 301 ? 32.107 54.014 37.203 1.00 15.37 301 GLU A CA 1
ATOM 1702 C C . GLU A 1 301 ? 32.614 55.471 37.298 1.00 15.07 301 GLU A C 1
ATOM 1703 O O . GLU A 1 301 ? 31.846 56.409 37.592 1.00 15.46 301 GLU A O 1
ATOM 1709 N N . PRO A 1 302 ? 33.909 55.633 37.161 1.00 14.17 302 PRO A N 1
ATOM 1710 C CA . PRO A 1 302 ? 34.408 56.924 37.189 1.00 14.35 302 PRO A CA 1
ATOM 1711 C C . PRO A 1 302 ? 33.967 57.556 35.784 1.00 14.21 302 PRO A C 1
ATOM 1712 O O . PRO A 1 302 ? 33.697 56.842 34.828 1.00 12.08 302 PRO A O 1
ATOM 1716 N N . ASP A 1 303 ? 33.894 58.864 35.706 1.00 16.41 303 ASP A N 1
ATOM 1717 C CA . ASP A 1 303 ? 33.401 59.476 34.472 1.00 16.98 303 ASP A CA 1
ATOM 1718 C C . ASP A 1 303 ? 34.288 59.182 33.263 1.00 17.83 303 ASP A C 1
ATOM 1719 O O . ASP A 1 303 ? 33.901 59.462 32.123 1.00 18.61 303 ASP A O 1
ATOM 1724 N N . SER A 1 304 ? 35.543 58.743 33.504 1.00 19.06 304 SER A N 1
ATOM 1725 C CA . SER A 1 304 ? 36.456 58.450 32.424 1.00 16.70 304 SER A CA 1
ATOM 1726 C C . SER A 1 304 ? 36.477 56.992 32.011 1.00 15.12 304 SER A C 1
ATOM 1727 O O . SER A 1 304 ? 37.410 56.600 31.291 1.00 16.21 304 SER A O 1
ATOM 1730 N N . LEU A 1 305 ? 35.441 56.219 32.382 1.00 14.70 305 LEU A N 1
ATOM 1731 C CA . LEU A 1 305 ? 35.478 54.756 32.307 1.00 14.60 305 LEU A CA 1
ATOM 1732 C C . LEU A 1 305 ? 35.616 54.198 30.907 1.00 16.63 305 LEU A C 1
ATOM 1733 O O . LEU A 1 305 ? 35.990 53.046 30.749 1.00 17.12 305 LEU A O 1
ATOM 1738 N N . GLU A 1 306 ? 35.329 55.014 29.880 1.00 15.50 306 GLU A N 1
ATOM 1739 C CA . GLU A 1 306 ? 35.452 54.554 28.482 1.00 16.79 306 GLU A CA 1
ATOM 1740 C C . GLU A 1 306 ? 36.886 54.298 28.167 1.00 15.26 306 GLU A C 1
ATOM 1741 O O . GLU A 1 306 ? 37.192 53.404 27.409 1.00 13.70 306 GLU A O 1
ATOM 1747 N N . PHE A 1 307 ? 37.770 55.033 28.790 1.00 14.12 307 PHE A N 1
ATOM 1748 C CA . PHE A 1 307 ? 39.157 54.889 28.484 1.00 16.09 307 PHE A CA 1
ATOM 1749 C C . PHE A 1 307 ? 40.090 54.562 29.672 1.00 15.15 307 PHE A C 1
ATOM 1750 O O . PHE A 1 307 ? 41.154 53.970 29.478 1.00 14.74 307 PHE A O 1
ATOM 1758 N N . SER A 1 308 ? 39.683 54.943 30.892 1.00 15.13 308 SER A N 1
ATOM 1759 C CA . SER A 1 308 ? 40.595 54.684 32.087 1.00 13.10 308 SER A CA 1
ATOM 1760 C C . SER A 1 308 ? 40.605 53.197 32.490 1.00 14.23 308 SER A C 1
ATOM 1761 O O . SER A 1 308 ? 39.612 52.477 32.232 1.00 14.44 308 SER A O 1
ATOM 1764 N N . THR A 1 309 ? 41.725 52.728 33.078 1.00 12.92 309 THR A N 1
ATOM 1765 C CA . THR A 1 309 ? 41.967 51.294 33.132 1.00 12.03 309 THR A CA 1
ATOM 1766 C C . THR A 1 309 ? 42.027 50.924 34.629 1.00 11.09 309 THR A C 1
ATOM 1767 O O . THR A 1 309 ? 42.223 51.800 35.522 1.00 11.82 309 THR A O 1
ATOM 1771 N N . VAL A 1 310 ? 41.916 49.632 34.894 1.00 11.97 310 VAL A N 1
ATOM 1772 C CA . VAL A 1 310 ? 42.210 49.080 36.233 1.00 12.47 310 VAL A CA 1
ATOM 1773 C C . VAL A 1 310 ? 43.539 49.573 36.853 1.00 12.36 310 VAL A C 1
ATOM 1774 O O . VAL A 1 310 ? 43.575 50.064 38.015 1.00 14.10 310 VAL A O 1
ATOM 1778 N N . GLY A 1 311 ? 44.612 49.399 36.121 1.00 11.48 311 GLY A N 1
ATOM 1779 C CA . GLY A 1 311 ? 45.911 49.823 36.667 1.00 12.65 311 GLY A CA 1
ATOM 1780 C C . GLY A 1 311 ? 45.910 51.291 36.991 1.00 13.01 311 GLY A C 1
ATOM 1781 O O . GLY A 1 311 ? 46.470 51.737 38.025 1.00 12.69 311 GLY A O 1
ATOM 1782 N N . GLY A 1 312 ? 45.348 52.074 36.068 1.00 12.09 312 GLY A N 1
ATOM 1783 C CA . GLY A 1 312 ? 45.220 53.522 36.361 1.00 11.09 312 GLY A CA 1
ATOM 1784 C C . GLY A 1 312 ? 44.421 53.888 37.580 1.00 10.75 312 GLY A C 1
ATOM 1785 O O . GLY A 1 312 ? 44.895 54.723 38.386 1.00 9.98 312 GLY A O 1
ATOM 1786 N N . TRP A 1 313 ? 43.259 53.222 37.797 1.00 10.35 313 TRP A N 1
ATOM 1787 C CA . TRP A 1 313 ? 42.443 53.512 38.957 1.00 12.62 313 TRP A CA 1
ATOM 1788 C C . TRP A 1 313 ? 43.167 53.252 40.258 1.00 12.34 313 TRP A C 1
ATOM 1789 O O . TRP A 1 313 ? 43.100 54.080 41.172 1.00 12.99 313 TRP A O 1
ATOM 1800 N N . ILE A 1 314 ? 43.897 52.113 40.296 1.00 13.74 314 ILE A N 1
ATOM 1801 C CA . ILE A 1 314 ? 44.726 51.743 41.471 1.00 14.33 314 ILE A CA 1
ATOM 1802 C C . ILE A 1 314 ? 45.855 52.795 41.686 1.00 13.19 314 ILE A C 1
ATOM 1803 O O . ILE A 1 314 ? 46.040 53.332 42.803 1.00 13.01 314 ILE A O 1
ATOM 1808 N N . SER A 1 315 ? 46.481 53.211 40.601 1.00 15.91 315 SER A N 1
ATOM 1809 C CA . SER A 1 315 ? 47.638 54.118 40.720 1.00 16.92 315 SER A CA 1
ATOM 1810 C C . SER A 1 315 ? 47.198 55.486 41.253 1.00 16.48 315 SER A C 1
ATOM 1811 O O . SER A 1 315 ? 47.995 56.228 41.824 1.00 14.93 315 SER A O 1
ATOM 1814 N N . THR A 1 316 ? 45.944 55.850 40.964 1.00 16.38 316 THR A N 1
ATOM 1815 C CA . THR A 1 316 ? 45.558 57.229 41.222 1.00 16.34 316 THR A CA 1
ATOM 1816 C C . THR A 1 316 ? 44.510 57.266 42.330 1.00 16.52 316 THR A C 1
ATOM 1817 O O . THR A 1 316 ? 44.023 58.349 42.635 1.00 17.72 316 THR A O 1
ATOM 1821 N N . ARG A 1 317 ? 44.208 56.109 42.955 1.00 16.27 317 ARG A N 1
ATOM 1822 C CA . ARG A 1 317 ? 43.101 56.034 43.951 1.00 15.61 317 ARG A CA 1
ATOM 1823 C C . ARG A 1 317 ? 41.750 56.597 43.406 1.00 15.31 317 ARG A C 1
ATOM 1824 O O . ARG A 1 317 ? 41.115 57.504 43.999 1.00 13.74 317 ARG A O 1
ATOM 1832 N N . ALA A 1 318 ? 41.362 56.137 42.225 1.00 14.08 318 ALA A N 1
ATOM 1833 C CA . ALA A 1 318 ? 40.124 56.531 41.584 1.00 13.58 318 ALA A CA 1
ATOM 1834 C C . ALA A 1 318 ? 38.839 56.286 42.442 1.00 14.36 318 ALA A C 1
ATOM 1835 O O . ALA A 1 318 ? 38.783 55.392 43.322 1.00 16.11 318 ALA A O 1
ATOM 1837 N N . SER A 1 319 ? 37.851 57.142 42.223 1.00 14.63 319 SER A N 1
ATOM 1838 C CA . SER A 1 319 ? 36.529 57.068 42.800 1.00 12.41 319 SER A CA 1
ATOM 1839 C C . SER A 1 319 ? 35.515 57.064 41.749 1.00 14.29 319 SER A C 1
ATOM 1840 O O . SER A 1 319 ? 35.607 57.849 40.793 1.00 15.47 319 SER A O 1
ATOM 1843 N N . GLY A 1 320 ? 34.514 56.196 41.860 1.00 14.91 320 GLY A N 1
ATOM 1844 C CA . GLY A 1 320 ? 33.500 56.191 40.840 1.00 14.91 320 GLY A CA 1
ATOM 1845 C C . GLY A 1 320 ? 32.115 56.615 41.369 1.00 14.11 320 GLY A C 1
ATOM 1846 O O . GLY A 1 320 ? 31.890 56.755 42.535 1.00 14.22 320 GLY A O 1
ATOM 1847 N N . MET A 1 321 ? 31.223 56.897 40.425 1.00 16.15 321 MET A N 1
ATOM 1848 C CA . MET A 1 321 ? 29.891 57.473 40.705 1.00 18.16 321 MET A CA 1
ATOM 1849 C C . MET A 1 321 ? 29.016 56.711 41.772 1.00 16.09 321 MET A C 1
ATOM 1850 O O . MET A 1 321 ? 28.276 57.310 42.554 1.00 15.94 321 MET A O 1
ATOM 1855 N N . LYS A 1 322 ? 29.114 55.403 41.787 1.00 15.00 322 LYS A N 1
ATOM 1856 C CA . LYS A 1 322 ? 28.308 54.530 42.646 1.00 15.34 322 LYS A CA 1
ATOM 1857 C C . LYS A 1 322 ? 29.160 53.930 43.764 1.00 13.69 322 LYS A C 1
ATOM 1858 O O . LYS A 1 322 ? 28.871 52.834 44.339 1.00 14.78 322 LYS A O 1
ATOM 1864 N N . LYS A 1 323 ? 30.152 54.699 44.226 1.00 15.11 323 LYS A N 1
ATOM 1865 C CA . LYS A 1 323 ? 30.934 54.200 45.401 1.00 15.38 323 LYS A CA 1
ATOM 1866 C C . LYS A 1 323 ? 30.057 53.897 46.612 1.00 16.91 323 LYS A C 1
ATOM 1867 O O . LYS A 1 323 ? 30.412 52.976 47.445 1.00 15.76 323 LYS A O 1
ATOM 1873 N N . ASN A 1 324 ? 28.929 54.624 46.740 1.00 14.79 324 ASN A N 1
ATOM 1874 C CA . ASN A 1 324 ? 28.018 54.375 47.903 1.00 18.41 324 ASN A CA 1
ATOM 1875 C C . ASN A 1 324 ? 27.530 52.920 47.993 1.00 18.45 324 ASN A C 1
ATOM 1876 O O . ASN A 1 324 ? 27.247 52.500 49.088 1.00 16.71 324 ASN A O 1
ATOM 1881 N N . ILE A 1 325 ? 27.405 52.200 46.872 1.00 15.74 325 ILE A N 1
ATOM 1882 C CA . ILE A 1 325 ? 27.033 50.821 46.901 1.00 19.22 325 ILE A CA 1
ATOM 1883 C C . ILE A 1 325 ? 28.282 49.959 46.693 1.00 18.89 325 ILE A C 1
ATOM 1884 O O . ILE A 1 325 ? 28.424 48.895 47.339 1.00 17.80 325 ILE A O 1
ATOM 1889 N N . TYR A 1 326 ? 29.165 50.372 45.780 1.00 15.11 326 TYR A N 1
ATOM 1890 C CA . TYR A 1 326 ? 30.250 49.446 45.385 1.00 14.53 326 TYR A CA 1
ATOM 1891 C C . TYR A 1 326 ? 31.603 49.642 46.045 1.00 15.68 326 TYR A C 1
ATOM 1892 O O . TYR A 1 326 ? 32.404 48.665 46.109 1.00 13.80 326 TYR A O 1
ATOM 1901 N N . GLY A 1 327 ? 31.812 50.869 46.584 1.00 13.42 327 GLY A N 1
ATOM 1902 C CA . GLY A 1 327 ? 33.075 51.202 47.241 1.00 13.77 327 GLY A CA 1
ATOM 1903 C C . GLY A 1 327 ? 33.922 51.978 46.250 1.00 13.17 327 GLY A C 1
ATOM 1904 O O . GLY A 1 327 ? 33.620 51.961 45.000 1.00 12.64 327 GLY A O 1
ATOM 1905 N N . ASN A 1 328 ? 34.943 52.704 46.728 1.00 12.17 328 ASN A N 1
ATOM 1906 C CA . ASN A 1 328 ? 35.931 53.314 45.861 1.00 12.74 328 ASN A CA 1
ATOM 1907 C C . ASN A 1 328 ? 36.998 52.216 45.570 1.00 14.19 328 ASN A C 1
ATOM 1908 O O . ASN A 1 328 ? 36.846 51.063 46.042 1.00 11.69 328 ASN A O 1
ATOM 1913 N N . ILE A 1 329 ? 38.054 52.547 44.839 1.00 11.25 329 ILE A N 1
ATOM 1914 C CA . ILE A 1 329 ? 39.055 51.536 44.366 1.00 12.32 329 ILE A CA 1
ATOM 1915 C C . ILE A 1 329 ? 39.713 50.808 45.543 1.00 13.05 329 ILE A C 1
ATOM 1916 O O . ILE A 1 329 ? 39.847 49.605 45.509 1.00 12.53 329 ILE A O 1
ATOM 1921 N N . GLU A 1 330 ? 39.992 51.510 46.639 1.00 13.09 330 GLU A N 1
ATOM 1922 C CA . GLU A 1 330 ? 40.572 50.840 47.809 1.00 14.93 330 GLU A CA 1
ATOM 1923 C C . GLU A 1 330 ? 39.733 49.804 48.508 1.00 15.61 330 GLU A C 1
ATOM 1924 O O . GLU A 1 330 ? 40.280 48.945 49.104 1.00 17.25 330 GLU A O 1
ATOM 1930 N N . ASP A 1 331 ? 38.415 49.870 48.427 1.00 13.86 331 ASP A N 1
ATOM 1931 C CA . ASP A 1 331 ? 37.488 48.865 48.878 1.00 15.44 331 ASP A CA 1
ATOM 1932 C C . ASP A 1 331 ? 37.308 47.757 47.816 1.00 16.40 331 ASP A C 1
ATOM 1933 O O . ASP A 1 331 ? 36.962 46.636 48.158 1.00 20.63 331 ASP A O 1
ATOM 1938 N N . LEU A 1 332 ? 37.421 48.069 46.544 1.00 12.89 332 LEU A N 1
ATOM 1939 C CA . LEU A 1 332 ? 37.194 47.112 45.458 1.00 12.39 332 LEU A CA 1
ATOM 1940 C C . LEU A 1 332 ? 38.334 46.132 45.250 1.00 13.33 332 LEU A C 1
ATOM 1941 O O . LEU A 1 332 ? 38.098 44.972 44.863 1.00 15.92 332 LEU A O 1
ATOM 1946 N N . VAL A 1 333 ? 39.578 46.559 45.524 1.00 13.24 333 VAL A N 1
ATOM 1947 C CA . VAL A 1 333 ? 40.754 45.706 45.246 1.00 15.20 333 VAL A CA 1
ATOM 1948 C C . VAL A 1 333 ? 41.032 44.739 46.342 1.00 15.89 333 VAL A C 1
ATOM 1949 O O . VAL A 1 333 ? 41.183 45.119 47.566 1.00 16.61 333 VAL A O 1
ATOM 1953 N N . VAL A 1 334 ? 41.062 43.476 45.991 1.00 14.52 334 VAL A N 1
ATOM 1954 C CA . VAL A 1 334 ? 41.283 42.359 46.983 1.00 15.32 334 VAL A CA 1
ATOM 1955 C C . VAL A 1 334 ? 42.738 41.867 46.841 1.00 17.01 334 VAL A C 1
ATOM 1956 O O . VAL A 1 334 ? 43.312 41.339 47.803 1.00 15.51 334 VAL A O 1
ATOM 1960 N N . HIS A 1 335 ? 43.397 42.122 45.691 1.00 15.40 335 HIS A N 1
ATOM 1961 C CA . HIS A 1 335 ? 44.728 41.503 45.470 1.00 16.88 335 HIS A CA 1
ATOM 1962 C C . HIS A 1 335 ? 45.342 42.192 44.316 1.00 16.13 335 HIS A C 1
ATOM 1963 O O . HIS A 1 335 ? 44.621 42.667 43.454 1.00 15.47 335 HIS A O 1
ATOM 1970 N N . MET A 1 336 ? 46.667 42.318 44.284 1.00 16.38 336 MET A N 1
ATOM 1971 C CA . MET A 1 336 ? 47.252 42.864 43.096 1.00 17.54 336 MET A CA 1
ATOM 1972 C C . MET A 1 336 ? 48.653 42.273 42.961 1.00 15.98 336 MET A C 1
ATOM 1973 O O . MET A 1 336 ? 49.228 41.644 43.895 1.00 16.45 336 MET A O 1
ATOM 1978 N N . LYS A 1 337 ? 49.140 42.313 41.752 1.00 15.07 337 LYS A N 1
ATOM 1979 C CA . LYS A 1 337 ? 50.541 41.955 41.411 1.00 16.40 337 LYS A CA 1
ATOM 1980 C C . LYS A 1 337 ? 51.202 43.124 40.762 1.00 15.75 337 LYS A C 1
ATOM 1981 O O . LYS A 1 337 ? 50.608 43.721 39.781 1.00 17.87 337 LYS A O 1
ATOM 1987 N N . VAL A 1 338 ? 52.425 43.487 41.215 1.00 14.95 338 VAL A N 1
ATOM 1988 C CA . VAL A 1 338 ? 53.075 44.701 40.793 1.00 15.05 338 VAL A CA 1
ATOM 1989 C C . VAL A 1 338 ? 54.538 44.329 40.479 1.00 17.43 338 VAL A C 1
ATOM 1990 O O . VAL A 1 338 ? 55.233 43.715 41.354 1.00 17.48 338 VAL A O 1
ATOM 1994 N N . VAL A 1 339 ? 54.993 44.715 39.281 1.00 15.59 339 VAL A N 1
ATOM 1995 C CA . VAL A 1 339 ? 56.393 44.473 38.870 1.00 16.40 339 VAL A CA 1
ATOM 1996 C C . VAL A 1 339 ? 57.229 45.736 39.190 1.00 17.38 339 VAL A C 1
ATOM 1997 O O . VAL A 1 339 ? 56.949 46.800 38.685 1.00 18.53 339 VAL A O 1
ATOM 2001 N N . THR A 1 340 ? 58.208 45.647 40.076 1.00 18.08 340 THR A N 1
ATOM 2002 C CA . THR A 1 340 ? 59.080 46.815 40.405 1.00 19.77 340 THR A CA 1
ATOM 2003 C C . THR A 1 340 ? 60.510 46.392 40.037 1.00 20.62 340 THR A C 1
ATOM 2004 O O . THR A 1 340 ? 60.758 45.193 39.785 1.00 20.44 340 THR A O 1
ATOM 2008 N N . PRO A 1 341 ? 61.451 47.367 39.953 1.00 22.06 341 PRO A N 1
ATOM 2009 C CA . PRO A 1 341 ? 62.826 46.995 39.665 1.00 23.22 341 PRO A CA 1
ATOM 2010 C C . PRO A 1 341 ? 63.445 46.088 40.717 1.00 25.62 341 PRO A C 1
ATOM 2011 O O . PRO A 1 341 ? 64.400 45.389 40.396 1.00 25.75 341 PRO A O 1
ATOM 2015 N N . ARG A 1 342 ? 62.888 46.089 41.943 1.00 25.32 342 ARG A N 1
ATOM 2016 C CA . ARG A 1 342 ? 63.323 45.174 43.009 1.00 25.60 342 ARG A CA 1
ATOM 2017 C C . ARG A 1 342 ? 62.781 43.756 42.964 1.00 26.17 342 ARG A C 1
ATOM 2018 O O . ARG A 1 342 ? 63.310 42.849 43.655 1.00 27.95 342 ARG A O 1
ATOM 2026 N N . GLY A 1 343 ? 61.726 43.540 42.172 1.00 26.47 343 GLY A N 1
ATOM 2027 C CA . GLY A 1 343 ? 61.049 42.271 42.103 1.00 24.92 343 GLY A CA 1
ATOM 2028 C C . GLY A 1 343 ? 59.550 42.489 42.147 1.00 25.28 343 GLY A C 1
ATOM 2029 O O . GLY A 1 343 ? 59.039 43.639 42.106 1.00 24.34 343 GLY A O 1
ATOM 2030 N N . VAL A 1 344 ? 58.824 41.389 42.214 1.00 22.63 344 VAL A N 1
ATOM 2031 C CA . VAL A 1 344 ? 57.372 41.393 42.116 1.00 20.66 344 VAL A CA 1
ATOM 2032 C C . VAL A 1 344 ? 56.701 41.433 43.474 1.00 21.79 344 VAL A C 1
ATOM 2033 O O . VAL A 1 344 ? 57.027 40.637 44.327 1.00 23.34 344 VAL A O 1
ATOM 2037 N N . ILE A 1 345 ? 55.753 42.350 43.677 1.00 20.95 345 ILE A N 1
ATOM 2038 C CA . ILE A 1 345 ? 55.073 42.436 44.962 1.00 20.82 345 ILE A CA 1
ATOM 2039 C C . ILE A 1 345 ? 53.739 41.712 44.733 1.00 19.20 345 ILE A C 1
ATOM 2040 O O . ILE A 1 345 ? 53.087 42.021 43.740 1.00 19.08 345 ILE A O 1
ATOM 2045 N N . GLU A 1 346 ? 53.390 40.752 45.596 1.00 18.32 346 GLU A N 1
ATOM 2046 C CA . GLU A 1 346 ? 52.052 40.071 45.529 1.00 19.49 346 GLU A CA 1
ATOM 2047 C C . GLU A 1 346 ? 51.834 39.464 46.922 1.00 21.01 346 GLU A C 1
ATOM 2048 O O . GLU A 1 346 ? 52.808 38.885 47.429 1.00 21.51 346 GLU A O 1
ATOM 2054 N N . LYS A 1 347 ? 50.622 39.520 47.517 1.00 18.61 347 LYS A N 1
ATOM 2055 C CA . LYS A 1 347 ? 50.401 38.737 48.789 1.00 21.17 347 LYS A CA 1
ATOM 2056 C C . LYS A 1 347 ? 50.200 37.247 48.448 1.00 23.07 347 LYS A C 1
ATOM 2057 O O . LYS A 1 347 ? 49.829 36.908 47.303 1.00 20.17 347 LYS A O 1
ATOM 2063 N N . SER A 1 348 ? 50.417 36.335 49.410 1.00 24.53 348 SER A N 1
ATOM 2064 C CA . SER A 1 348 ? 50.292 34.893 49.072 1.00 25.87 348 SER A CA 1
ATOM 2065 C C . SER A 1 348 ? 48.854 34.410 49.208 1.00 26.40 348 SER A C 1
ATOM 2066 O O . SER A 1 348 ? 48.553 33.332 48.782 1.00 28.68 348 SER A O 1
ATOM 2069 N N . CYS A 1 349 ? 47.936 35.199 49.765 1.00 25.86 349 CYS A N 1
ATOM 2070 C CA . CYS A 1 349 ? 46.525 34.696 49.820 1.00 26.56 349 CYS A CA 1
ATOM 2071 C C . CYS A 1 349 ? 45.467 35.695 49.353 1.00 26.68 349 CYS A C 1
ATOM 2072 O O . CYS A 1 349 ? 45.723 36.862 49.170 1.00 29.13 349 CYS A O 1
ATOM 2075 N N . GLN A 1 350 ? 44.252 35.199 49.197 1.00 28.95 350 GLN A N 1
ATOM 2076 C CA . GLN A 1 350 ? 43.129 35.969 48.718 1.00 29.80 350 GLN A CA 1
ATOM 2077 C C . GLN A 1 350 ? 42.088 36.205 49.841 1.00 27.15 350 GLN A C 1
ATOM 2078 O O . GLN A 1 350 ? 40.897 36.430 49.571 1.00 29.55 350 GLN A O 1
ATOM 2084 N N . GLY A 1 351 ? 42.536 36.184 51.073 1.00 23.31 351 GLY A N 1
ATOM 2085 C CA . GLY A 1 351 ? 41.664 36.472 52.218 1.00 26.15 351 GLY A CA 1
ATOM 2086 C C . GLY A 1 351 ? 41.073 37.893 52.131 1.00 20.21 351 GLY A C 1
ATOM 2087 O O . GLY A 1 351 ? 41.718 38.809 51.531 1.00 23.46 351 GLY A O 1
ATOM 2088 N N . PRO A 1 352 ? 39.878 38.094 52.687 1.00 18.50 352 PRO A N 1
ATOM 2089 C CA . PRO A 1 352 ? 39.237 39.404 52.460 1.00 17.34 352 PRO A CA 1
ATOM 2090 C C . PRO A 1 352 ? 39.781 40.557 53.377 1.00 17.70 352 PRO A C 1
ATOM 2091 O O . PRO A 1 352 ? 39.569 41.735 53.079 1.00 16.93 352 PRO A O 1
ATOM 2095 N N . ARG A 1 353 ? 40.425 40.220 54.467 1.00 17.26 353 ARG A N 1
ATOM 2096 C CA . ARG A 1 353 ? 40.902 41.278 55.426 1.00 17.11 353 ARG A CA 1
ATOM 2097 C C . ARG A 1 353 ? 41.926 40.593 56.286 1.00 19.01 353 ARG A C 1
ATOM 2098 O O . ARG A 1 353 ? 41.633 39.503 56.812 1.00 17.54 353 ARG A O 1
ATOM 2106 N N . MET A 1 354 ? 43.116 41.206 56.438 1.00 19.31 354 MET A N 1
ATOM 2107 C CA A MET A 1 354 ? 44.148 40.602 57.272 0.50 19.27 354 MET A CA 1
ATOM 2108 C CA B MET A 1 354 ? 44.223 40.622 57.180 0.50 19.99 354 MET A CA 1
ATOM 2109 C C . MET A 1 354 ? 44.768 41.603 58.225 1.00 19.25 354 MET A C 1
ATOM 2110 O O . MET A 1 354 ? 44.543 42.814 58.126 1.00 18.30 354 MET A O 1
ATOM 2119 N N . SER A 1 355 ? 45.555 41.088 59.104 1.00 16.67 355 SER A N 1
ATOM 2120 C CA . SER A 1 355 ? 46.310 41.907 60.005 1.00 18.44 355 SER A CA 1
ATOM 2121 C C . SER A 1 355 ? 47.717 41.232 59.958 1.00 17.37 355 SER A C 1
ATOM 2122 O O . SER A 1 355 ? 48.112 40.416 60.821 1.00 18.72 355 SER A O 1
ATOM 2125 N N . THR A 1 356 ? 48.485 41.658 58.988 1.00 17.91 356 THR A N 1
ATOM 2126 C CA . THR A 1 356 ? 49.845 41.126 58.772 1.00 19.39 356 THR A CA 1
ATOM 2127 C C . THR A 1 356 ? 50.805 42.288 58.596 1.00 20.46 356 THR A C 1
ATOM 2128 O O . THR A 1 356 ? 51.652 42.298 57.658 1.00 21.71 356 THR A O 1
ATOM 2132 N N . GLY A 1 357 ? 50.695 43.278 59.508 1.00 19.68 357 GLY A N 1
ATOM 2133 C CA . GLY A 1 357 ? 51.517 44.476 59.431 1.00 19.58 357 GLY A CA 1
ATOM 2134 C C . GLY A 1 357 ? 50.819 45.584 58.626 1.00 20.57 357 GLY A C 1
ATOM 2135 O O . GLY A 1 357 ? 49.677 45.447 58.180 1.00 19.79 357 GLY A O 1
ATOM 2136 N N . PRO A 1 358 ? 51.515 46.698 58.403 1.00 20.20 358 PRO A N 1
ATOM 2137 C CA . PRO A 1 358 ? 51.030 47.772 57.520 1.00 19.78 358 PRO A CA 1
ATOM 2138 C C . PRO A 1 358 ? 50.597 47.187 56.163 1.00 20.16 358 PRO A C 1
ATOM 2139 O O . PRO A 1 358 ? 51.374 46.390 55.600 1.00 20.88 358 PRO A O 1
ATOM 2143 N N . ASP A 1 359 ? 49.403 47.535 55.679 1.00 18.29 359 ASP A N 1
ATOM 2144 C CA . ASP A 1 359 ? 48.830 46.880 54.477 1.00 19.66 359 ASP A CA 1
ATOM 2145 C C . ASP A 1 359 ? 49.581 47.341 53.240 1.00 18.72 359 ASP A C 1
ATOM 2146 O O . ASP A 1 359 ? 49.349 48.437 52.733 1.00 19.29 359 ASP A O 1
ATOM 2151 N N . ILE A 1 360 ? 50.459 46.507 52.706 1.00 20.25 360 ILE A N 1
ATOM 2152 C CA . ILE A 1 360 ? 51.246 46.917 51.533 1.00 20.18 360 ILE A CA 1
ATOM 2153 C C . ILE A 1 360 ? 50.401 47.269 50.263 1.00 18.31 360 ILE A C 1
ATOM 2154 O O . ILE A 1 360 ? 50.846 48.066 49.437 1.00 17.64 360 ILE A O 1
ATOM 2159 N N . HIS A 1 361 ? 49.123 46.841 50.153 1.00 17.59 361 HIS A N 1
ATOM 2160 C CA . HIS A 1 361 ? 48.306 47.319 49.021 1.00 15.19 361 HIS A CA 1
ATOM 2161 C C . HIS A 1 361 ? 48.208 48.857 49.037 1.00 16.89 361 HIS A C 1
ATOM 2162 O O . HIS A 1 361 ? 48.086 49.469 47.978 1.00 15.10 361 HIS A O 1
ATOM 2169 N N . HIS A 1 362 ? 48.248 49.480 50.214 1.00 16.73 362 HIS A N 1
ATOM 2170 C CA . HIS A 1 362 ? 48.135 50.912 50.357 1.00 15.87 362 HIS A CA 1
ATOM 2171 C C . HIS A 1 362 ? 49.446 51.606 50.097 1.00 16.54 362 HIS A C 1
ATOM 2172 O O . HIS A 1 362 ? 49.410 52.823 49.924 1.00 20.50 362 HIS A O 1
ATOM 2179 N N . PHE A 1 363 ? 50.557 50.902 49.985 1.00 15.83 363 PHE A N 1
ATOM 2180 C CA . PHE A 1 363 ? 51.858 51.485 49.548 1.00 17.39 363 PHE A CA 1
ATOM 2181 C C . PHE A 1 363 ? 51.753 51.680 48.039 1.00 19.75 363 PHE A C 1
ATOM 2182 O O . PHE A 1 363 ? 52.324 52.602 47.537 1.00 17.14 363 PHE A O 1
ATOM 2190 N N . ILE A 1 364 ? 50.878 50.870 47.368 1.00 18.38 364 ILE A N 1
ATOM 2191 C CA . ILE A 1 364 ? 50.791 50.889 45.917 1.00 18.93 364 ILE A CA 1
ATOM 2192 C C . ILE A 1 364 ? 49.673 51.730 45.399 1.00 17.72 364 ILE A C 1
ATOM 2193 O O . ILE A 1 364 ? 49.877 52.507 44.440 1.00 17.41 364 ILE A O 1
ATOM 2198 N N . MET A 1 365 ? 48.485 51.625 46.012 1.00 16.53 365 MET A N 1
ATOM 2199 C CA . MET A 1 365 ? 47.457 52.510 45.673 1.00 18.21 365 MET A CA 1
ATOM 2200 C C . MET A 1 365 ? 47.781 53.946 45.950 1.00 18.14 365 MET A C 1
ATOM 2201 O O . MET A 1 365 ? 48.086 54.298 47.082 1.00 18.47 365 MET A O 1
ATOM 2206 N N . GLY A 1 366 ? 47.670 54.766 44.889 1.00 16.88 366 GLY A N 1
ATOM 2207 C CA . GLY A 1 366 ? 47.974 56.178 44.900 1.00 15.85 366 GLY A CA 1
ATOM 2208 C C . GLY A 1 366 ? 49.482 56.417 44.600 1.00 16.55 366 GLY A C 1
ATOM 2209 O O . GLY A 1 366 ? 49.912 57.531 44.635 1.00 17.14 366 GLY A O 1
ATOM 2210 N N . SER A 1 367 ? 50.226 55.407 44.185 1.00 15.24 367 SER A N 1
ATOM 2211 C CA . SER A 1 367 ? 51.671 55.592 43.822 1.00 17.05 367 SER A CA 1
ATOM 2212 C C . SER A 1 367 ? 51.837 56.293 42.463 1.00 17.01 367 SER A C 1
ATOM 2213 O O . SER A 1 367 ? 52.950 56.680 42.141 1.00 17.39 367 SER A O 1
ATOM 2216 N N . GLU A 1 368 ? 50.738 56.436 41.688 1.00 15.30 368 GLU A N 1
ATOM 2217 C CA . GLU A 1 368 ? 50.850 57.268 40.393 1.00 17.16 368 GLU A CA 1
ATOM 2218 C C . GLU A 1 368 ? 52.105 56.906 39.500 1.00 16.49 368 GLU A C 1
ATOM 2219 O O . GLU A 1 368 ? 52.898 57.793 39.051 1.00 16.41 368 GLU A O 1
ATOM 2225 N N . GLY A 1 369 ? 52.273 55.643 39.225 1.00 15.89 369 GLY A N 1
ATOM 2226 C CA . GLY A 1 369 ? 53.311 55.225 38.263 1.00 18.46 369 GLY A CA 1
ATOM 2227 C C . GLY A 1 369 ? 54.774 55.441 38.759 1.00 18.88 369 GLY A C 1
ATOM 2228 O O . GLY A 1 369 ? 55.670 55.260 37.958 1.00 18.84 369 GLY A O 1
ATOM 2229 N N . THR A 1 370 ? 55.025 55.660 40.075 1.00 18.88 370 THR A N 1
ATOM 2230 C CA . THR A 1 370 ? 56.387 55.983 40.504 1.00 21.64 370 THR A CA 1
ATOM 2231 C C . THR A 1 370 ? 57.174 54.806 41.104 1.00 21.58 370 THR A C 1
ATOM 2232 O O . THR A 1 370 ? 58.379 54.986 41.386 1.00 22.32 370 THR A O 1
ATOM 2236 N N . LEU A 1 371 ? 56.505 53.651 41.313 1.00 19.92 371 LEU A N 1
ATOM 2237 C CA . LEU A 1 371 ? 57.112 52.503 42.016 1.00 20.22 371 LEU A CA 1
ATOM 2238 C C . LEU A 1 371 ? 57.306 51.258 41.060 1.00 21.37 371 LEU A C 1
ATOM 2239 O O . LEU A 1 371 ? 58.225 50.484 41.233 1.00 22.40 371 LEU A O 1
ATOM 2244 N N . GLY A 1 372 ? 56.449 51.132 40.042 1.00 20.31 372 GLY A N 1
ATOM 2245 C CA . GLY A 1 372 ? 56.505 49.927 39.127 1.00 20.13 372 GLY A CA 1
ATOM 2246 C C . GLY A 1 372 ? 55.195 49.837 38.326 1.00 19.07 372 GLY A C 1
ATOM 2247 O O . GLY A 1 372 ? 54.370 50.732 38.373 1.00 18.31 372 GLY A O 1
ATOM 2248 N N . VAL A 1 373 ? 54.960 48.690 37.696 1.00 19.04 373 VAL A N 1
ATOM 2249 C CA . VAL A 1 373 ? 53.742 48.517 36.899 1.00 18.51 373 VAL A CA 1
ATOM 2250 C C . VAL A 1 373 ? 52.791 47.563 37.581 1.00 17.31 373 VAL A C 1
ATOM 2251 O O . VAL A 1 373 ? 53.169 46.409 37.920 1.00 17.86 373 VAL A O 1
ATOM 2255 N N . ILE A 1 374 ? 51.549 48.023 37.809 1.00 15.90 374 ILE A N 1
ATOM 2256 C CA . ILE A 1 374 ? 50.501 47.119 38.302 1.00 14.23 374 ILE A CA 1
ATOM 2257 C C . ILE A 1 374 ? 50.061 46.310 37.095 1.00 13.88 374 ILE A C 1
ATOM 2258 O O . ILE A 1 374 ? 49.659 46.880 36.013 1.00 13.46 374 ILE A O 1
ATOM 2263 N N . THR A 1 375 ? 50.263 45.000 37.164 1.00 14.19 375 THR A N 1
ATOM 2264 C CA . THR A 1 375 ? 50.023 44.105 35.984 1.00 14.60 375 THR A CA 1
ATOM 2265 C C . THR A 1 375 ? 48.642 43.389 36.036 1.00 13.92 375 THR A C 1
ATOM 2266 O O . THR A 1 375 ? 48.075 43.079 35.006 1.00 13.76 375 THR A O 1
ATOM 2270 N N . GLU A 1 376 ? 48.266 42.960 37.214 1.00 16.68 376 GLU A N 1
ATOM 2271 C CA . GLU A 1 376 ? 47.001 42.237 37.429 1.00 15.70 376 GLU A CA 1
ATOM 2272 C C . GLU A 1 376 ? 46.375 42.603 38.790 1.00 15.82 376 GLU A C 1
ATOM 2273 O O . GLU A 1 376 ? 47.101 42.957 39.738 1.00 16.52 376 GLU A O 1
ATOM 2279 N N . ALA A 1 377 ? 45.031 42.435 38.929 1.00 14.36 377 ALA A N 1
ATOM 2280 C CA . ALA A 1 377 ? 44.417 42.778 40.194 1.00 14.34 377 ALA A CA 1
ATOM 2281 C C . ALA A 1 377 ? 43.113 41.994 40.245 1.00 15.33 377 ALA A C 1
ATOM 2282 O O . ALA A 1 377 ? 42.533 41.707 39.227 1.00 16.04 377 ALA A O 1
ATOM 2284 N N . THR A 1 378 ? 42.778 41.599 41.457 1.00 14.36 378 THR A N 1
ATOM 2285 C CA . THR A 1 378 ? 41.473 40.957 41.727 1.00 15.81 378 THR A CA 1
ATOM 2286 C C . THR A 1 378 ? 40.551 41.994 42.322 1.00 14.16 378 THR A C 1
ATOM 2287 O O . THR A 1 378 ? 40.920 42.756 43.273 1.00 14.38 378 THR A O 1
ATOM 2291 N N . ILE A 1 379 ? 39.317 41.957 41.854 1.00 13.50 379 ILE A N 1
ATOM 2292 C CA . ILE A 1 379 ? 38.421 43.010 42.161 1.00 14.36 379 ILE A CA 1
ATOM 2293 C C . ILE A 1 379 ? 37.114 42.381 42.529 1.00 15.07 379 ILE A C 1
ATOM 2294 O O . ILE A 1 379 ? 36.757 41.374 41.961 1.00 13.35 379 ILE A O 1
ATOM 2299 N N . LYS A 1 380 ? 36.429 42.975 43.495 1.00 12.98 380 LYS A N 1
ATOM 2300 C CA . LYS A 1 380 ? 35.079 42.449 43.858 1.00 13.51 380 LYS A CA 1
ATOM 2301 C C . LYS A 1 380 ? 34.077 42.648 42.790 1.00 12.58 380 LYS A C 1
ATOM 2302 O O . LYS A 1 380 ? 34.132 43.700 42.088 1.00 12.95 380 LYS A O 1
ATOM 2308 N N . ILE A 1 381 ? 33.102 41.728 42.675 1.00 11.44 381 ILE A N 1
ATOM 2309 C CA . ILE A 1 381 ? 32.158 41.896 41.649 1.00 13.00 381 ILE A CA 1
ATOM 2310 C C . ILE A 1 381 ? 30.836 41.648 42.333 1.00 12.80 381 ILE A C 1
ATOM 2311 O O . ILE A 1 381 ? 30.782 41.113 43.454 1.00 13.91 381 ILE A O 1
ATOM 2316 N N . ARG A 1 382 ? 29.807 42.100 41.687 1.00 13.84 382 ARG A N 1
ATOM 2317 C CA . ARG A 1 382 ? 28.409 41.904 42.166 1.00 13.66 382 ARG A CA 1
ATOM 2318 C C . ARG A 1 382 ? 27.470 41.461 41.076 1.00 14.57 382 ARG A C 1
ATOM 2319 O O . ARG A 1 382 ? 27.696 41.827 39.910 1.00 14.94 382 ARG A O 1
ATOM 2327 N N . PRO A 1 383 ? 26.354 40.761 41.431 1.00 16.75 383 PRO A N 1
ATOM 2328 C CA . PRO A 1 383 ? 25.373 40.419 40.348 1.00 16.66 383 PRO A CA 1
ATOM 2329 C C . PRO A 1 383 ? 24.869 41.734 39.739 1.00 18.31 383 PRO A C 1
ATOM 2330 O O . PRO A 1 383 ? 24.726 42.786 40.413 1.00 17.82 383 PRO A O 1
ATOM 2334 N N . THR A 1 384 ? 24.613 41.739 38.439 1.00 18.56 384 THR A N 1
ATOM 2335 C CA . THR A 1 384 ? 24.073 42.976 37.849 1.00 19.84 384 THR A CA 1
ATOM 2336 C C . THR A 1 384 ? 22.761 43.338 38.570 1.00 20.51 384 THR A C 1
ATOM 2337 O O . THR A 1 384 ? 21.971 42.457 38.813 1.00 19.20 384 THR A O 1
ATOM 2341 N N . PRO A 1 385 ? 22.539 44.627 38.901 1.00 21.44 385 PRO A N 1
ATOM 2342 C CA . PRO A 1 385 ? 21.316 44.949 39.681 1.00 21.58 385 PRO A CA 1
ATOM 2343 C C . PRO A 1 385 ? 20.080 44.672 38.828 1.00 21.23 385 PRO A C 1
ATOM 2344 O O . PRO A 1 385 ? 20.141 44.842 37.598 1.00 23.39 385 PRO A O 1
ATOM 2348 N N . GLU A 1 386 ? 19.011 44.216 39.482 1.00 22.39 386 GLU A N 1
ATOM 2349 C CA . GLU A 1 386 ? 17.626 43.894 38.939 1.00 26.06 386 GLU A CA 1
ATOM 2350 C C . GLU A 1 386 ? 17.057 45.129 38.263 1.00 24.29 386 GLU A C 1
ATOM 2351 O O . GLU A 1 386 ? 16.453 45.027 37.204 1.00 23.71 386 GLU A O 1
ATOM 2357 N N . TYR A 1 387 ? 17.264 46.287 38.907 1.00 21.37 387 TYR A N 1
ATOM 2358 C CA . TYR A 1 387 ? 16.468 47.462 38.633 1.00 21.43 387 TYR A CA 1
ATOM 2359 C C . TYR A 1 387 ? 17.263 48.714 38.960 1.00 22.02 387 TYR A C 1
ATOM 2360 O O . TYR A 1 387 ? 18.045 48.687 39.918 1.00 19.66 387 TYR A O 1
ATOM 2369 N N . GLN A 1 388 ? 17.142 49.747 38.128 1.00 21.03 388 GLN A N 1
ATOM 2370 C CA . GLN A 1 388 ? 17.655 51.088 38.407 1.00 20.50 388 GLN A CA 1
ATOM 2371 C C . GLN A 1 388 ? 16.523 52.068 38.365 1.00 23.65 388 GLN A C 1
ATOM 2372 O O . GLN A 1 388 ? 15.581 51.913 37.564 1.00 21.29 388 GLN A O 1
ATOM 2378 N N . LYS A 1 389 ? 16.619 53.099 39.203 1.00 20.38 389 LYS A N 1
ATOM 2379 C CA . LYS A 1 389 ? 15.542 54.078 39.231 1.00 22.61 389 LYS A CA 1
ATOM 2380 C C . LYS A 1 389 ? 16.215 55.416 39.346 1.00 20.64 389 LYS A C 1
ATOM 2381 O O . LYS A 1 389 ? 16.991 55.631 40.280 1.00 20.86 389 LYS A O 1
ATOM 2387 N N . TYR A 1 390 ? 15.972 56.303 38.380 1.00 18.90 390 TYR A N 1
ATOM 2388 C CA . TYR A 1 390 ? 16.500 57.660 38.540 1.00 18.98 390 TYR A CA 1
ATOM 2389 C C . TYR A 1 390 ? 15.504 58.563 39.248 1.00 19.76 390 TYR A C 1
ATOM 2390 O O . TYR A 1 390 ? 14.277 58.334 39.210 1.00 21.55 390 TYR A O 1
ATOM 2399 N N . GLY A 1 391 ? 15.969 59.680 39.761 1.00 18.32 391 GLY A N 1
ATOM 2400 C CA . GLY A 1 391 ? 15.094 60.693 40.388 1.00 18.64 391 GLY A CA 1
ATOM 2401 C C . GLY A 1 391 ? 15.779 62.059 40.456 1.00 20.93 391 GLY A C 1
ATOM 2402 O O . GLY A 1 391 ? 16.965 62.182 40.172 1.00 19.84 391 GLY A O 1
ATOM 2403 N N . SER A 1 392 ? 15.046 63.099 40.834 1.00 23.30 392 SER A N 1
ATOM 2404 C CA . SER A 1 392 ? 15.677 64.368 41.162 1.00 22.46 392 SER A CA 1
ATOM 2405 C C . SER A 1 392 ? 14.809 65.115 42.151 1.00 22.54 392 SER A C 1
ATOM 2406 O O . SER A 1 392 ? 13.608 64.822 42.338 1.00 23.01 392 SER A O 1
ATOM 2409 N N . VAL A 1 393 ? 15.399 66.116 42.763 1.00 22.10 393 VAL A N 1
ATOM 2410 C CA . VAL A 1 393 ? 14.743 66.838 43.818 1.00 25.50 393 VAL A CA 1
ATOM 2411 C C . VAL A 1 393 ? 15.244 68.282 43.750 1.00 26.00 393 VAL A C 1
ATOM 2412 O O . VAL A 1 393 ? 16.445 68.514 43.652 1.00 24.43 393 VAL A O 1
ATOM 2416 N N . ALA A 1 394 ? 14.339 69.246 43.869 1.00 26.91 394 ALA A N 1
ATOM 2417 C CA . ALA A 1 394 ? 14.773 70.650 43.903 1.00 27.70 394 ALA A CA 1
ATOM 2418 C C . ALA A 1 394 ? 14.641 71.206 45.305 1.00 26.69 394 ALA A C 1
ATOM 2419 O O . ALA A 1 394 ? 13.691 70.903 45.991 1.00 29.95 394 ALA A O 1
ATOM 2421 N N . PHE A 1 395 ? 15.592 72.018 45.718 1.00 26.55 395 PHE A N 1
ATOM 2422 C CA . PHE A 1 395 ? 15.603 72.612 47.062 1.00 26.80 395 PHE A CA 1
ATOM 2423 C C . PHE A 1 395 ? 15.541 74.124 46.943 1.00 27.79 395 PHE A C 1
ATOM 2424 O O . PHE A 1 395 ? 15.909 74.649 45.893 1.00 25.26 395 PHE A O 1
ATOM 2432 N N . PRO A 1 396 ? 15.064 74.830 47.999 1.00 27.57 396 PRO A N 1
ATOM 2433 C CA . PRO A 1 396 ? 14.946 76.276 47.791 1.00 28.80 396 PRO A CA 1
ATOM 2434 C C . PRO A 1 396 ? 16.312 76.963 47.559 1.00 29.10 396 PRO A C 1
ATOM 2435 O O . PRO A 1 396 ? 16.380 78.001 46.885 1.00 28.02 396 PRO A O 1
ATOM 2439 N N . ASN A 1 397 ? 17.387 76.430 48.111 1.00 25.49 397 ASN A N 1
ATOM 2440 C CA . ASN A 1 397 ? 18.700 76.998 47.811 1.00 27.14 397 ASN A CA 1
ATOM 2441 C C . ASN A 1 397 ? 19.797 75.938 47.994 1.00 29.08 397 ASN A C 1
ATOM 2442 O O . ASN A 1 397 ? 19.455 74.777 48.336 1.00 26.98 397 ASN A O 1
ATOM 2447 N N . PHE A 1 398 ? 21.083 76.283 47.741 1.00 27.59 398 PHE A N 1
ATOM 2448 C CA . PHE A 1 398 ? 22.151 75.291 47.863 1.00 27.15 398 PHE A CA 1
ATOM 2449 C C . PHE A 1 398 ? 22.353 74.844 49.326 1.00 27.06 398 PHE A C 1
ATOM 2450 O O . PHE A 1 398 ? 22.648 73.671 49.594 1.00 25.84 398 PHE A O 1
ATOM 2458 N N . GLU A 1 399 ? 22.198 75.771 50.295 1.00 27.26 399 GLU A N 1
ATOM 2459 C CA . GLU A 1 399 ? 22.479 75.459 51.699 1.00 29.56 399 GLU A CA 1
ATOM 2460 C C . GLU A 1 399 ? 21.545 74.413 52.174 1.00 25.50 399 GLU A C 1
ATOM 2461 O O . GLU A 1 399 ? 21.954 73.494 52.850 1.00 28.04 399 GLU A O 1
ATOM 2467 N N . GLN A 1 400 ? 20.269 74.564 51.845 1.00 25.02 400 GLN A N 1
ATOM 2468 C CA . GLN A 1 400 ? 19.300 73.577 52.275 1.00 25.13 400 GLN A CA 1
ATOM 2469 C C . GLN A 1 400 ? 19.624 72.218 51.678 1.00 22.62 400 GLN A C 1
ATOM 2470 O O . GLN A 1 400 ? 19.419 71.178 52.295 1.00 22.33 400 GLN A O 1
ATOM 2476 N N . GLY A 1 401 ? 20.008 72.213 50.407 1.00 21.29 401 GLY A N 1
ATOM 2477 C CA . GLY A 1 401 ? 20.403 70.992 49.699 1.00 19.14 401 GLY A CA 1
ATOM 2478 C C . GLY A 1 401 ? 21.595 70.284 50.418 1.00 19.21 401 GLY A C 1
ATOM 2479 O O . GLY A 1 401 ? 21.581 69.055 50.589 1.00 18.44 401 GLY A O 1
ATOM 2480 N N . VAL A 1 402 ? 22.597 71.066 50.829 1.00 19.01 402 VAL A N 1
ATOM 2481 C CA . VAL A 1 402 ? 23.753 70.488 51.546 1.00 22.29 402 VAL A CA 1
ATOM 2482 C C . VAL A 1 402 ? 23.310 69.919 52.917 1.00 21.35 402 VAL A C 1
ATOM 2483 O O . VAL A 1 402 ? 23.675 68.813 53.237 1.00 20.89 402 VAL A O 1
ATOM 2487 N N . ALA A 1 403 ? 22.478 70.660 53.662 1.00 23.78 403 ALA A N 1
ATOM 2488 C CA . ALA A 1 403 ? 21.959 70.180 54.901 1.00 22.73 403 ALA A CA 1
ATOM 2489 C C . ALA A 1 403 ? 21.172 68.842 54.657 1.00 22.78 403 ALA A C 1
ATOM 2490 O O . ALA A 1 403 ? 21.221 67.947 55.501 1.00 19.44 403 ALA A O 1
ATOM 2492 N N . CYS A 1 404 ? 20.431 68.730 53.522 1.00 19.65 404 CYS A N 1
ATOM 2493 C CA . CYS A 1 404 ? 19.653 67.495 53.255 1.00 21.24 404 CYS A CA 1
ATOM 2494 C C . CYS A 1 404 ? 20.667 66.322 52.965 1.00 20.02 404 CYS A C 1
ATOM 2495 O O . CYS A 1 404 ? 20.562 65.213 53.538 1.00 19.34 404 CYS A O 1
ATOM 2498 N N . LEU A 1 405 ? 21.631 66.551 52.050 1.00 17.54 405 LEU A N 1
ATOM 2499 C CA . LEU A 1 405 ? 22.684 65.488 51.849 1.00 17.55 405 LEU A CA 1
ATOM 2500 C C . LEU A 1 405 ? 23.328 65.019 53.208 1.00 18.10 405 LEU A C 1
ATOM 2501 O O . LEU A 1 405 ? 23.625 63.837 53.398 1.00 16.66 405 LEU A O 1
ATOM 2506 N N . ARG A 1 406 ? 23.581 65.982 54.112 1.00 17.40 406 ARG A N 1
ATOM 2507 C CA . ARG A 1 406 ? 24.216 65.695 55.390 1.00 17.45 406 ARG A CA 1
ATOM 2508 C C . ARG A 1 406 ? 23.310 64.820 56.202 1.00 16.35 406 ARG A C 1
ATOM 2509 O O . ARG A 1 406 ? 23.828 63.930 56.827 1.00 18.79 406 ARG A O 1
ATOM 2517 N N . GLU A 1 407 ? 21.980 65.058 56.218 1.00 16.08 407 GLU A N 1
ATOM 2518 C CA . GLU A 1 407 ? 21.069 64.200 56.959 1.00 17.86 407 GLU A CA 1
ATOM 2519 C C . GLU A 1 407 ? 20.947 62.772 56.404 1.00 15.67 407 GLU A C 1
ATOM 2520 O O . GLU A 1 407 ? 20.825 61.733 57.186 1.00 14.88 407 GLU A O 1
ATOM 2526 N N . ILE A 1 408 ? 21.018 62.679 55.095 1.00 14.71 408 ILE A N 1
ATOM 2527 C CA . ILE A 1 408 ? 21.022 61.387 54.412 1.00 14.27 408 ILE A CA 1
ATOM 2528 C C . ILE A 1 408 ? 22.268 60.630 54.749 1.00 14.95 408 ILE A C 1
ATOM 2529 O O . ILE A 1 408 ? 22.212 59.410 55.095 1.00 15.17 408 ILE A O 1
ATOM 2534 N N . ALA A 1 409 ? 23.394 61.330 54.814 1.00 14.45 409 ALA A N 1
ATOM 2535 C CA . ALA A 1 409 ? 24.607 60.641 55.242 1.00 16.91 409 ALA A CA 1
ATOM 2536 C C . ALA A 1 409 ? 24.510 60.263 56.728 1.00 18.39 409 ALA A C 1
ATOM 2537 O O . ALA A 1 409 ? 24.954 59.194 57.117 1.00 20.19 409 ALA A O 1
ATOM 2539 N N . LYS A 1 410 ? 23.883 61.116 57.561 1.00 18.12 410 LYS A N 1
ATOM 2540 C CA . LYS A 1 410 ? 23.769 60.830 58.988 1.00 19.46 410 LYS A CA 1
ATOM 2541 C C . LYS A 1 410 ? 22.885 59.557 59.220 1.00 19.10 410 LYS A C 1
ATOM 2542 O O . LYS A 1 410 ? 23.100 58.771 60.185 1.00 18.15 410 LYS A O 1
ATOM 2548 N N . GLN A 1 411 ? 21.865 59.379 58.379 1.00 18.80 411 GLN A N 1
ATOM 2549 C CA . GLN A 1 411 ? 20.954 58.217 58.443 1.00 19.73 411 GLN A CA 1
ATOM 2550 C C . GLN A 1 411 ? 21.523 57.024 57.687 1.00 21.51 411 GLN A C 1
ATOM 2551 O O . GLN A 1 411 ? 20.953 55.972 57.707 1.00 21.70 411 GLN A O 1
ATOM 2557 N N . ARG A 1 412 ? 22.722 57.197 57.134 1.00 20.37 412 ARG A N 1
ATOM 2558 C CA . ARG A 1 412 ? 23.389 56.183 56.290 1.00 21.90 412 ARG A CA 1
ATOM 2559 C C . ARG A 1 412 ? 22.438 55.573 55.235 1.00 24.13 412 ARG A C 1
ATOM 2560 O O . ARG A 1 412 ? 22.305 54.355 55.165 1.00 24.47 412 ARG A O 1
ATOM 2568 N N . CYS A 1 413 ? 21.734 56.407 54.497 1.00 23.15 413 CYS A N 1
ATOM 2569 C CA . CYS A 1 413 ? 20.856 55.856 53.469 1.00 22.31 413 CYS A CA 1
ATOM 2570 C C . CYS A 1 413 ? 21.091 56.575 52.197 1.00 20.37 413 CYS A C 1
ATOM 2571 O O . CYS A 1 413 ? 20.139 56.813 51.458 1.00 21.01 413 CYS A O 1
ATOM 2574 N N . ALA A 1 414 ? 22.366 56.841 51.875 1.00 19.16 414 ALA A N 1
ATOM 2575 C CA . ALA A 1 414 ? 22.649 57.496 50.548 1.00 20.50 414 ALA A CA 1
ATOM 2576 C C . ALA A 1 414 ? 22.285 56.509 49.411 1.00 20.32 414 ALA A C 1
ATOM 2577 O O . ALA A 1 414 ? 22.465 55.294 49.578 1.00 16.13 414 ALA A O 1
ATOM 2579 N N . PRO A 1 415 ? 21.674 57.012 48.334 1.00 18.32 415 PRO A N 1
ATOM 2580 C CA . PRO A 1 415 ? 21.377 56.072 47.240 1.00 20.67 415 PRO A CA 1
ATOM 2581 C C . PRO A 1 415 ? 22.692 55.694 46.505 1.00 18.39 415 PRO A C 1
ATOM 2582 O O . PRO A 1 415 ? 23.713 56.184 46.902 1.00 19.09 415 PRO A O 1
ATOM 2586 N N . ALA A 1 416 ? 22.619 54.965 45.390 1.00 14.67 416 ALA A N 1
ATOM 2587 C CA . ALA A 1 416 ? 23.832 54.545 44.642 1.00 15.52 416 ALA A CA 1
ATOM 2588 C C . ALA A 1 416 ? 24.602 55.823 44.214 1.00 15.13 416 ALA A C 1
ATOM 2589 O O . ALA A 1 416 ? 25.815 55.844 44.203 1.00 15.09 416 ALA A O 1
ATOM 2591 N N . SER A 1 417 ? 23.864 56.872 43.848 1.00 16.21 417 SER A N 1
ATOM 2592 C CA . SER A 1 417 ? 24.532 58.191 43.532 1.00 16.38 417 SER A CA 1
ATOM 2593 C C . SER A 1 417 ? 23.622 59.282 43.974 1.00 18.44 417 SER A C 1
ATOM 2594 O O . SER A 1 417 ? 22.368 59.193 43.801 1.00 17.29 417 SER A O 1
ATOM 2597 N N . ILE A 1 418 ? 24.178 60.331 44.554 1.00 18.82 418 ILE A N 1
ATOM 2598 C CA . ILE A 1 418 ? 23.356 61.520 44.878 1.00 20.40 418 ILE A CA 1
ATOM 2599 C C . ILE A 1 418 ? 24.295 62.688 44.567 1.00 20.79 418 ILE A C 1
ATOM 2600 O O . ILE A 1 418 ? 25.421 62.700 45.044 1.00 22.94 418 ILE A O 1
ATOM 2605 N N . ARG A 1 419 ? 23.911 63.536 43.623 1.00 21.12 419 ARG A N 1
ATOM 2606 C CA . ARG A 1 419 ? 24.691 64.763 43.372 1.00 22.23 419 ARG A CA 1
ATOM 2607 C C . ARG A 1 419 ? 23.894 66.040 43.524 1.00 23.85 419 ARG A C 1
ATOM 2608 O O . ARG A 1 419 ? 22.855 66.138 42.929 1.00 25.05 419 ARG A O 1
ATOM 2616 N N . LEU A 1 420 ? 24.413 67.038 44.233 1.00 21.01 420 LEU A N 1
ATOM 2617 C CA . LEU A 1 420 ? 23.723 68.309 44.360 1.00 17.89 420 LEU A CA 1
ATOM 2618 C C . LEU A 1 420 ? 24.412 69.355 43.556 1.00 19.54 420 LEU A C 1
ATOM 2619 O O . LEU A 1 420 ? 25.591 69.608 43.835 1.00 23.60 420 LEU A O 1
ATOM 2624 N N . MET A 1 421 ? 23.715 69.990 42.632 1.00 21.25 421 MET A N 1
ATOM 2625 C CA A MET A 1 421 ? 24.275 71.015 41.761 0.50 20.44 421 MET A CA 1
ATOM 2626 C CA B MET A 1 421 ? 24.287 71.027 41.766 0.50 21.79 421 MET A CA 1
ATOM 2627 C C . MET A 1 421 ? 23.788 72.395 42.202 1.00 23.07 421 MET A C 1
ATOM 2628 O O . MET A 1 421 ? 22.641 72.555 42.587 1.00 23.73 421 MET A O 1
ATOM 2637 N N . ASP A 1 422 ? 24.657 73.379 42.152 1.00 24.30 422 ASP A N 1
ATOM 2638 C CA . ASP A 1 422 ? 24.248 74.741 42.457 1.00 25.36 422 ASP A CA 1
ATOM 2639 C C . ASP A 1 422 ? 23.303 75.286 41.376 1.00 26.38 422 ASP A C 1
ATOM 2640 O O . ASP A 1 422 ? 22.932 74.573 40.395 1.00 24.71 422 ASP A O 1
ATOM 2645 N N . ASN A 1 423 ? 22.828 76.498 41.584 1.00 27.86 423 ASN A N 1
ATOM 2646 C CA . ASN A 1 423 ? 21.915 77.105 40.599 1.00 30.91 423 ASN A CA 1
ATOM 2647 C C . ASN A 1 423 ? 22.487 77.255 39.170 1.00 30.14 423 ASN A C 1
ATOM 2648 O O . ASN A 1 423 ? 21.778 77.007 38.212 1.00 32.87 423 ASN A O 1
ATOM 2653 N N . GLN A 1 424 ? 23.746 77.657 39.010 1.00 30.10 424 GLN A N 1
ATOM 2654 C CA . GLN A 1 424 ? 24.323 77.745 37.626 1.00 31.95 424 GLN A CA 1
ATOM 2655 C C . GLN A 1 424 ? 24.250 76.411 36.845 1.00 30.70 424 GLN A C 1
ATOM 2656 O O . GLN A 1 424 ? 23.978 76.408 35.664 1.00 27.32 424 GLN A O 1
ATOM 2662 N N . GLN A 1 425 ? 24.428 75.267 37.501 1.00 28.17 425 GLN A N 1
ATOM 2663 C CA . GLN A 1 425 ? 24.351 73.973 36.786 1.00 29.54 425 GLN A CA 1
ATOM 2664 C C . GLN A 1 425 ? 22.922 73.608 36.547 1.00 31.40 425 GLN A C 1
ATOM 2665 O O . GLN A 1 425 ? 22.639 72.899 35.599 1.00 32.89 425 GLN A O 1
ATOM 2671 N N . PHE A 1 426 ? 22.007 74.047 37.428 1.00 29.88 426 PHE A N 1
ATOM 2672 C CA . PHE A 1 426 ? 20.620 73.812 37.177 1.00 31.83 426 PHE A CA 1
ATOM 2673 C C . PHE A 1 426 ? 20.312 74.515 35.849 1.00 31.32 426 PHE A C 1
ATOM 2674 O O . PHE A 1 426 ? 19.745 73.900 34.971 1.00 31.03 426 PHE A O 1
ATOM 2682 N N . GLN A 1 427 ? 20.720 75.780 35.719 1.00 31.46 427 GLN A N 1
ATOM 2683 C CA . GLN A 1 427 ? 20.352 76.602 34.556 1.00 33.06 427 GLN A CA 1
ATOM 2684 C C . GLN A 1 427 ? 20.949 76.029 33.269 1.00 35.30 427 GLN A C 1
ATOM 2685 O O . GLN A 1 427 ? 20.281 75.935 32.250 1.00 37.31 427 GLN A O 1
ATOM 2691 N N . PHE A 1 428 ? 22.185 75.584 33.362 1.00 34.31 428 PHE A N 1
ATOM 2692 C CA . PHE A 1 428 ? 22.874 74.889 32.274 1.00 34.63 428 PHE A CA 1
ATOM 2693 C C . PHE A 1 428 ? 22.120 73.657 31.732 1.00 33.77 428 PHE A C 1
ATOM 2694 O O . PHE A 1 428 ? 21.912 73.514 30.487 1.00 31.84 428 PHE A O 1
ATOM 2702 N N . GLY A 1 429 ? 21.699 72.775 32.649 1.00 31.27 429 GLY A N 1
ATOM 2703 C CA . GLY A 1 429 ? 21.027 71.535 32.268 1.00 31.90 429 GLY A CA 1
ATOM 2704 C C . GLY A 1 429 ? 19.729 71.861 31.568 1.00 33.76 429 GLY A C 1
ATOM 2705 O O . GLY A 1 429 ? 19.340 71.197 30.589 1.00 35.58 429 GLY A O 1
ATOM 2706 N N . HIS A 1 430 ? 19.087 72.927 32.029 1.00 37.26 430 HIS A N 1
ATOM 2707 C CA . HIS A 1 430 ? 17.867 73.440 31.401 1.00 39.78 430 HIS A CA 1
ATOM 2708 C C . HIS A 1 430 ? 18.055 73.957 29.978 1.00 40.77 430 HIS A C 1
ATOM 2709 O O . HIS A 1 430 ? 17.149 73.876 29.135 1.00 41.78 430 HIS A O 1
ATOM 2716 N N . ALA A 1 431 ? 19.236 74.510 29.712 1.00 37.16 431 ALA A N 1
ATOM 2717 C CA . ALA A 1 431 ? 19.623 75.055 28.394 1.00 36.16 431 ALA A CA 1
ATOM 2718 C C . ALA A 1 431 ? 20.002 73.961 27.351 1.00 38.85 431 ALA A C 1
ATOM 2719 O O . ALA A 1 431 ? 20.187 74.247 26.125 1.00 40.66 431 ALA A O 1
ATOM 2721 N N . LEU A 1 432 ? 20.119 72.712 27.826 1.00 37.95 432 LEU A N 1
ATOM 2722 C CA . LEU A 1 432 ? 20.256 71.547 26.941 1.00 40.52 432 LEU A CA 1
ATOM 2723 C C . LEU A 1 432 ? 18.939 70.888 26.414 1.00 46.19 432 LEU A C 1
ATOM 2724 O O . LEU A 1 432 ? 19.003 70.026 25.554 1.00 51.23 432 LEU A O 1
ATOM 2729 N N . LYS A 1 433 ? 17.758 71.273 26.889 1.00 48.62 433 LYS A N 1
ATOM 2730 C CA . LYS A 1 433 ? 16.518 70.626 26.399 1.00 52.18 433 LYS A CA 1
ATOM 2731 C C . LYS A 1 433 ? 16.128 70.883 24.912 1.00 61.35 433 LYS A C 1
ATOM 2732 O O . LYS A 1 433 ? 16.657 71.816 24.263 1.00 59.76 433 LYS A O 1
ATOM 2738 N N . PRO A 1 434 ? 15.182 70.070 24.373 1.00 62.19 434 PRO A N 1
ATOM 2739 C CA . PRO A 1 434 ? 14.599 70.127 23.000 1.00 61.72 434 PRO A CA 1
ATOM 2740 C C . PRO A 1 434 ? 13.887 71.438 22.537 1.00 61.92 434 PRO A C 1
ATOM 2741 O O . PRO A 1 434 ? 13.999 71.796 21.372 1.00 61.68 434 PRO A O 1
ATOM 2745 N N . GLN A 1 435 ? 13.138 72.111 23.421 1.00 63.22 435 GLN A N 1
ATOM 2746 C CA . GLN A 1 435 ? 12.266 73.251 23.041 1.00 61.79 435 GLN A CA 1
ATOM 2747 C C . GLN A 1 435 ? 12.978 74.436 22.392 1.00 61.80 435 GLN A C 1
ATOM 2748 O O . GLN A 1 435 ? 13.973 74.959 22.920 1.00 59.82 435 GLN A O 1
ATOM 2754 N N . VAL A 1 436 ? 12.459 74.856 21.242 1.00 57.60 436 VAL A N 1
ATOM 2755 C CA . VAL A 1 436 ? 12.986 76.011 20.554 1.00 56.45 436 VAL A CA 1
ATOM 2756 C C . VAL A 1 436 ? 12.189 77.174 21.084 1.00 57.56 436 VAL A C 1
ATOM 2757 O O . VAL A 1 436 ? 10.955 77.259 20.869 1.00 57.88 436 VAL A O 1
ATOM 2761 N N . SER A 1 437 ? 12.872 78.093 21.750 1.00 55.50 437 SER A N 1
ATOM 2762 C CA . SER A 1 437 ? 12.142 79.200 22.368 1.00 58.90 437 SER A CA 1
ATOM 2763 C C . SER A 1 437 ? 12.017 80.345 21.385 1.00 58.33 437 SER A C 1
ATOM 2764 O O . SER A 1 437 ? 12.513 80.243 20.251 1.00 60.07 437 SER A O 1
ATOM 2767 N N . SER A 1 438 ? 11.313 81.400 21.791 1.00 56.52 438 SER A N 1
ATOM 2768 C CA . SER A 1 438 ? 11.233 82.628 20.986 1.00 55.43 438 SER A CA 1
ATOM 2769 C C . SER A 1 438 ? 12.506 83.483 21.115 1.00 53.06 438 SER A C 1
ATOM 2770 O O . SER A 1 438 ? 13.166 83.499 22.145 1.00 54.30 438 SER A O 1
ATOM 2773 N N . ILE A 1 439 ? 12.811 84.210 20.051 1.00 52.03 439 ILE A N 1
ATOM 2774 C CA . ILE A 1 439 ? 14.025 84.995 19.934 1.00 50.21 439 ILE A CA 1
ATOM 2775 C C . ILE A 1 439 ? 13.813 86.350 20.658 1.00 49.33 439 ILE A C 1
ATOM 2776 O O . ILE A 1 439 ? 14.737 87.083 20.986 1.00 45.81 439 ILE A O 1
ATOM 2781 N N . PHE A 1 440 ? 12.561 86.590 21.012 1.00 50.25 440 PHE A N 1
ATOM 2782 C CA . PHE A 1 440 ? 12.117 87.826 21.604 1.00 53.37 440 PHE A CA 1
ATOM 2783 C C . PHE A 1 440 ? 11.847 87.633 23.114 1.00 56.25 440 PHE A C 1
ATOM 2784 O O . PHE A 1 440 ? 11.223 88.483 23.763 1.00 57.02 440 PHE A O 1
ATOM 2792 N N . THR A 1 441 ? 12.286 86.504 23.656 1.00 59.60 441 THR A N 1
ATOM 2793 C CA . THR A 1 441 ? 12.073 86.221 25.076 1.00 61.18 441 THR A CA 1
ATOM 2794 C C . THR A 1 441 ? 13.314 85.583 25.673 1.00 61.51 441 THR A C 1
ATOM 2795 O O . THR A 1 441 ? 13.870 84.633 25.115 1.00 63.13 441 THR A O 1
ATOM 2799 N N . SER A 1 442 ? 13.750 86.134 26.800 1.00 63.51 442 SER A N 1
ATOM 2800 C CA . SER A 1 442 ? 15.030 85.768 27.407 1.00 65.01 442 SER A CA 1
ATOM 2801 C C . SER A 1 442 ? 15.090 84.336 27.900 1.00 58.37 442 SER A C 1
ATOM 2802 O O . SER A 1 442 ? 15.992 83.622 27.509 1.00 58.34 442 SER A O 1
ATOM 2805 N N . GLY A 1 457 ? 6.811 78.691 44.237 1.00 48.63 457 GLY A N 1
ATOM 2806 C CA . GLY A 1 457 ? 7.288 79.307 45.476 1.00 49.36 457 GLY A CA 1
ATOM 2807 C C . GLY A 1 457 ? 8.797 79.404 45.563 1.00 48.68 457 GLY A C 1
ATOM 2808 O O . GLY A 1 457 ? 9.310 80.009 46.494 1.00 46.36 457 GLY A O 1
ATOM 2809 N N . PHE A 1 458 ? 9.505 78.839 44.580 1.00 47.36 458 PHE A N 1
ATOM 2810 C CA . PHE A 1 458 ? 10.978 78.840 44.588 1.00 49.93 458 PHE A CA 1
ATOM 2811 C C . PHE A 1 458 ? 11.568 80.004 43.785 1.00 51.74 458 PHE A C 1
ATOM 2812 O O . PHE A 1 458 ? 11.101 80.294 42.683 1.00 49.13 458 PHE A O 1
ATOM 2820 N N . ASP A 1 459 ? 12.589 80.681 44.316 1.00 49.99 459 ASP A N 1
ATOM 2821 C CA . ASP A 1 459 ? 13.349 81.608 43.466 1.00 48.35 459 ASP A CA 1
ATOM 2822 C C . ASP A 1 459 ? 14.103 80.820 42.371 1.00 46.20 459 ASP A C 1
ATOM 2823 O O . ASP A 1 459 ? 14.994 80.003 42.681 1.00 40.76 459 ASP A O 1
ATOM 2828 N N . PRO A 1 460 ? 13.765 81.089 41.084 1.00 48.52 460 PRO A N 1
ATOM 2829 C CA . PRO A 1 460 ? 14.325 80.334 39.953 1.00 45.05 460 PRO A CA 1
ATOM 2830 C C . PRO A 1 460 ? 15.849 80.493 39.804 1.00 45.57 460 PRO A C 1
ATOM 2831 O O . PRO A 1 460 ? 16.522 79.650 39.177 1.00 41.76 460 PRO A O 1
ATOM 2835 N N . ASN A 1 461 ? 16.421 81.539 40.396 1.00 44.98 461 ASN A N 1
ATOM 2836 C CA . ASN A 1 461 ? 17.853 81.512 40.473 1.00 44.05 461 ASN A CA 1
ATOM 2837 C C . ASN A 1 461 ? 18.545 81.432 41.838 1.00 43.04 461 ASN A C 1
ATOM 2838 O O . ASN A 1 461 ? 19.662 81.915 41.995 1.00 43.57 461 ASN A O 1
ATOM 2843 N N . GLN A 1 462 ? 17.943 80.702 42.775 1.00 40.30 462 GLN A N 1
ATOM 2844 C CA . GLN A 1 462 ? 18.648 80.274 44.008 1.00 38.34 462 GLN A CA 1
ATOM 2845 C C . GLN A 1 462 ? 18.529 78.763 44.156 1.00 35.62 462 GLN A C 1
ATOM 2846 O O . GLN A 1 462 ? 19.342 78.115 44.745 1.00 31.96 462 GLN A O 1
ATOM 2852 N N . LEU A 1 463 ? 17.449 78.251 43.611 1.00 31.52 463 LEU A N 1
ATOM 2853 C CA . LEU A 1 463 ? 17.081 76.888 43.652 1.00 34.15 463 LEU A CA 1
ATOM 2854 C C . LEU A 1 463 ? 18.315 76.002 43.293 1.00 31.53 463 LEU A C 1
ATOM 2855 O O . LEU A 1 463 ? 19.054 76.321 42.376 1.00 28.68 463 LEU A O 1
ATOM 2860 N N . SER A 1 464 ? 18.538 74.925 44.049 1.00 29.68 464 SER A N 1
ATOM 2861 C CA . SER A 1 464 ? 19.540 73.906 43.679 1.00 27.05 464 SER A CA 1
ATOM 2862 C C . SER A 1 464 ? 18.819 72.580 43.360 1.00 24.49 464 SER A C 1
ATOM 2863 O O . SER A 1 464 ? 17.630 72.407 43.718 1.00 25.56 464 SER A O 1
ATOM 2866 N N . VAL A 1 465 ? 19.469 71.669 42.647 1.00 22.10 465 VAL A N 1
ATOM 2867 C CA . VAL A 1 465 ? 18.797 70.372 42.280 1.00 23.70 465 VAL A CA 1
ATOM 2868 C C . VAL A 1 465 ? 19.702 69.190 42.614 1.00 22.90 465 VAL A C 1
ATOM 2869 O O . VAL A 1 465 ? 20.935 69.239 42.334 1.00 23.43 465 VAL A O 1
ATOM 2873 N N . ALA A 1 466 ? 19.173 68.114 43.217 1.00 21.36 466 ALA A N 1
ATOM 2874 C CA . ALA A 1 466 ? 19.999 66.937 43.371 1.00 19.88 466 ALA A CA 1
ATOM 2875 C C . ALA A 1 466 ? 19.492 65.912 42.355 1.00 21.68 466 ALA A C 1
ATOM 2876 O O . ALA A 1 466 ? 18.232 65.750 42.183 1.00 21.04 466 ALA A O 1
ATOM 2878 N N . THR A 1 467 ? 20.408 65.202 41.730 1.00 21.81 467 THR A N 1
ATOM 2879 C CA . THR A 1 467 ? 20.049 64.065 40.845 1.00 23.70 467 THR A CA 1
ATOM 2880 C C . THR A 1 467 ? 20.309 62.777 41.631 1.00 20.09 467 THR A C 1
ATOM 2881 O O . THR A 1 467 ? 21.286 62.675 42.379 1.00 20.59 467 THR A O 1
ATOM 2885 N N . LEU A 1 468 ? 19.435 61.823 41.496 1.00 18.71 468 LEU A N 1
ATOM 2886 C CA . LEU A 1 468 ? 19.550 60.580 42.299 1.00 20.29 468 LEU A CA 1
ATOM 2887 C C . LEU A 1 468 ? 19.566 59.361 41.365 1.00 20.38 468 LEU A C 1
ATOM 2888 O O . LEU A 1 468 ? 18.858 59.390 40.301 1.00 18.84 468 LEU A O 1
ATOM 2893 N N . LEU A 1 469 ? 20.269 58.290 41.779 1.00 19.77 469 LEU A N 1
ATOM 2894 C CA . LEU A 1 469 ? 20.160 57.005 41.140 1.00 19.63 469 LEU A CA 1
ATOM 2895 C C . LEU A 1 469 ? 20.184 55.943 42.256 1.00 19.74 469 LEU A C 1
ATOM 2896 O O . LEU A 1 469 ? 21.062 55.973 43.138 1.00 15.73 469 LEU A O 1
ATOM 2901 N N . PHE A 1 470 ? 19.218 55.021 42.170 1.00 18.78 470 PHE A N 1
ATOM 2902 C CA . PHE A 1 470 ? 19.119 53.877 43.061 1.00 19.19 470 PHE A CA 1
ATOM 2903 C C . PHE A 1 470 ? 19.236 52.677 42.159 1.00 20.27 470 PHE A C 1
ATOM 2904 O O . PHE A 1 470 ? 18.705 52.656 41.011 1.00 17.51 470 PHE A O 1
ATOM 2912 N N . GLU A 1 471 ? 19.947 51.659 42.648 1.00 19.67 471 GLU A N 1
ATOM 2913 C CA . GLU A 1 471 ? 19.959 50.416 41.893 1.00 19.56 471 GLU A CA 1
ATOM 2914 C C . GLU A 1 471 ? 20.087 49.248 42.836 1.00 20.01 471 GLU A C 1
ATOM 2915 O O . GLU A 1 471 ? 20.683 49.353 43.946 1.00 21.20 471 GLU A O 1
ATOM 2921 N N . GLY A 1 472 ? 19.469 48.133 42.465 1.00 20.89 472 GLY A N 1
ATOM 2922 C CA . GLY A 1 472 ? 19.539 46.994 43.401 1.00 19.61 472 GLY A CA 1
ATOM 2923 C C . GLY A 1 472 ? 18.305 46.181 43.080 1.00 23.22 472 GLY A C 1
ATOM 2924 O O . GLY A 1 472 ? 17.748 46.207 41.937 1.00 19.36 472 GLY A O 1
ATOM 2925 N N . ASP A 1 473 ? 17.824 45.471 44.072 1.00 22.23 473 ASP A N 1
ATOM 2926 C CA . ASP A 1 473 ? 16.571 44.710 43.861 1.00 25.94 473 ASP A CA 1
ATOM 2927 C C . ASP A 1 473 ? 15.404 45.689 43.819 1.00 24.68 473 ASP A C 1
ATOM 2928 O O . ASP A 1 473 ? 15.376 46.607 44.628 1.00 24.68 473 ASP A O 1
ATOM 2933 N N . ARG A 1 474 ? 14.421 45.438 42.969 1.00 25.61 474 ARG A N 1
ATOM 2934 C CA . ARG A 1 474 ? 13.328 46.362 42.719 1.00 25.84 474 ARG A CA 1
ATOM 2935 C C . ARG A 1 474 ? 12.631 46.728 44.020 1.00 28.22 474 ARG A C 1
ATOM 2936 O O . ARG A 1 474 ? 12.360 47.918 44.252 1.00 24.09 474 ARG A O 1
ATOM 2944 N N . GLU A 1 475 ? 12.424 45.729 44.898 1.00 28.34 475 GLU A N 1
ATOM 2945 C CA . GLU A 1 475 ? 11.640 45.928 46.127 1.00 32.86 475 GLU A CA 1
ATOM 2946 C C . GLU A 1 475 ? 12.380 46.830 47.088 1.00 29.06 475 GLU A C 1
ATOM 2947 O O . GLU A 1 475 ? 11.777 47.734 47.658 1.00 30.36 475 GLU A O 1
ATOM 2953 N N . LYS A 1 476 ? 13.667 46.566 47.302 1.00 27.85 476 LYS A N 1
ATOM 2954 C CA . LYS A 1 476 ? 14.534 47.369 48.164 1.00 26.27 476 LYS A CA 1
ATOM 2955 C C . LYS A 1 476 ? 14.687 48.830 47.570 1.00 24.61 476 LYS A C 1
ATOM 2956 O O . LYS A 1 476 ? 14.531 49.897 48.267 1.00 23.87 476 LYS A O 1
ATOM 2962 N N . VAL A 1 477 ? 15.007 48.874 46.274 1.00 21.99 477 VAL A N 1
ATOM 2963 C CA . VAL A 1 477 ? 15.108 50.203 45.592 1.00 17.65 477 VAL A CA 1
ATOM 2964 C C . VAL A 1 477 ? 13.938 51.110 45.920 1.00 18.58 477 VAL A C 1
ATOM 2965 O O . VAL A 1 477 ? 14.143 52.237 46.354 1.00 18.27 477 VAL A O 1
ATOM 2969 N N . LEU A 1 478 ? 12.693 50.669 45.656 1.00 18.67 478 LEU A N 1
ATOM 2970 C CA . LEU A 1 478 ? 11.538 51.487 45.890 1.00 20.89 478 LEU A CA 1
ATOM 2971 C C . LEU A 1 478 ? 11.301 51.874 47.333 1.00 21.71 478 LEU A C 1
ATOM 2972 O O . LEU A 1 478 ? 10.939 53.001 47.592 1.00 21.66 478 LEU A O 1
ATOM 2977 N N . GLN A 1 479 ? 11.588 51.005 48.318 1.00 24.99 479 GLN A N 1
ATOM 2978 C CA . GLN A 1 479 ? 11.500 51.450 49.703 1.00 25.31 479 GLN A CA 1
ATOM 2979 C C . GLN A 1 479 ? 12.598 52.476 50.017 1.00 24.44 479 GLN A C 1
ATOM 2980 O O . GLN A 1 479 ? 12.369 53.480 50.714 1.00 25.12 479 GLN A O 1
ATOM 2986 N N . HIS A 1 480 ? 13.807 52.269 49.495 1.00 23.02 480 HIS A N 1
ATOM 2987 C CA . HIS A 1 480 ? 14.879 53.210 49.737 1.00 23.28 480 HIS A CA 1
ATOM 2988 C C . HIS A 1 480 ? 14.558 54.589 49.089 1.00 25.96 480 HIS A C 1
ATOM 2989 O O . HIS A 1 480 ? 14.743 55.656 49.693 1.00 24.46 480 HIS A O 1
ATOM 2996 N N . GLU A 1 481 ? 14.039 54.588 47.860 1.00 22.78 481 GLU A N 1
ATOM 2997 C CA . GLU A 1 481 ? 13.662 55.869 47.223 1.00 23.30 481 GLU A CA 1
ATOM 2998 C C . GLU A 1 481 ? 12.662 56.677 48.122 1.00 25.01 481 GLU A C 1
ATOM 2999 O O . GLU A 1 481 ? 12.844 57.869 48.384 1.00 23.32 481 GLU A O 1
ATOM 3005 N N . LYS A 1 482 ? 11.633 55.992 48.617 1.00 25.92 482 LYS A N 1
ATOM 3006 C CA . LYS A 1 482 ? 10.627 56.580 49.513 1.00 28.57 482 LYS A CA 1
ATOM 3007 C C . LYS A 1 482 ? 11.257 57.150 50.771 1.00 26.48 482 LYS A C 1
ATOM 3008 O O . LYS A 1 482 ? 10.958 58.275 51.142 1.00 29.26 482 LYS A O 1
ATOM 3014 N N . GLN A 1 483 ? 12.178 56.405 51.381 1.00 25.20 483 GLN A N 1
ATOM 3015 C CA . GLN A 1 483 ? 12.944 56.871 52.554 1.00 27.11 483 GLN A CA 1
ATOM 3016 C C . GLN A 1 483 ? 13.630 58.166 52.246 1.00 23.27 483 GLN A C 1
ATOM 3017 O O . GLN A 1 483 ? 13.646 59.064 53.082 1.00 21.41 483 GLN A O 1
ATOM 3023 N N . VAL A 1 484 ? 14.295 58.221 51.093 1.00 21.83 484 VAL A N 1
ATOM 3024 C CA . VAL A 1 484 ? 15.178 59.367 50.797 1.00 21.83 484 VAL A CA 1
ATOM 3025 C C . VAL A 1 484 ? 14.328 60.606 50.421 1.00 23.49 484 VAL A C 1
ATOM 3026 O O . VAL A 1 484 ? 14.616 61.759 50.768 1.00 21.69 484 VAL A O 1
ATOM 3030 N N . TYR A 1 485 ? 13.244 60.384 49.706 1.00 22.85 485 TYR A N 1
ATOM 3031 C CA . TYR A 1 485 ? 12.371 61.522 49.431 1.00 23.58 485 TYR A CA 1
ATOM 3032 C C . TYR A 1 485 ? 11.670 62.104 50.686 1.00 23.13 485 TYR A C 1
ATOM 3033 O O . TYR A 1 485 ? 11.501 63.349 50.771 1.00 21.56 485 TYR A O 1
ATOM 3042 N N . ASP A 1 486 ? 11.282 61.218 51.616 1.00 21.86 486 ASP A N 1
ATOM 3043 C CA . ASP A 1 486 ? 10.769 61.619 52.918 1.00 24.92 486 ASP A CA 1
ATOM 3044 C C . ASP A 1 486 ? 11.779 62.536 53.674 1.00 25.06 486 ASP A C 1
ATOM 3045 O O . ASP A 1 486 ? 11.395 63.549 54.285 1.00 25.23 486 ASP A O 1
ATOM 3050 N N . ILE A 1 487 ? 13.083 62.198 53.620 1.00 20.30 487 ILE A N 1
ATOM 3051 C CA . ILE A 1 487 ? 14.070 63.038 54.237 1.00 20.97 487 ILE A CA 1
ATOM 3052 C C . ILE A 1 487 ? 14.178 64.370 53.577 1.00 21.74 487 ILE A C 1
ATOM 3053 O O . ILE A 1 487 ? 14.126 65.406 54.264 1.00 23.96 487 ILE A O 1
ATOM 3058 N N . ALA A 1 488 ? 14.236 64.367 52.262 1.00 19.52 488 ALA A N 1
ATOM 3059 C CA . ALA A 1 488 ? 14.367 65.587 51.457 1.00 22.56 488 ALA A CA 1
ATOM 3060 C C . ALA A 1 488 ? 13.209 66.595 51.651 1.00 23.43 488 ALA A C 1
ATOM 3061 O O . ALA A 1 488 ? 13.418 67.808 51.668 1.00 25.20 488 ALA A O 1
ATOM 3063 N N . ALA A 1 489 ? 11.977 66.091 51.768 1.00 25.61 489 ALA A N 1
ATOM 3064 C CA . ALA A 1 489 ? 10.840 66.968 52.024 1.00 27.45 489 ALA A CA 1
ATOM 3065 C C . ALA A 1 489 ? 11.046 67.730 53.293 1.00 28.44 489 ALA A C 1
ATOM 3066 O O . ALA A 1 489 ? 10.661 68.906 53.355 1.00 28.32 489 ALA A O 1
ATOM 3068 N N . LYS A 1 490 ? 11.672 67.105 54.299 1.00 29.59 490 LYS A N 1
ATOM 3069 C CA . LYS A 1 490 ? 11.946 67.803 55.571 1.00 32.29 490 LYS A CA 1
ATOM 3070 C C . LYS A 1 490 ? 12.771 69.057 55.356 1.00 32.43 490 LYS A C 1
ATOM 3071 O O . LYS A 1 490 ? 12.710 69.967 56.183 1.00 32.19 490 LYS A O 1
ATOM 3077 N N . PHE A 1 491 ? 13.481 69.144 54.222 1.00 29.44 491 PHE A N 1
ATOM 3078 C CA . PHE A 1 491 ? 14.356 70.269 53.930 1.00 27.99 491 PHE A CA 1
ATOM 3079 C C . PHE A 1 491 ? 13.828 71.185 52.835 1.00 28.92 491 PHE A C 1
ATOM 3080 O O . PHE A 1 491 ? 14.582 71.913 52.235 1.00 28.86 491 PHE A O 1
ATOM 3088 N N . GLY A 1 492 ? 12.522 71.151 52.557 1.00 26.98 492 GLY A N 1
ATOM 3089 C CA . GLY A 1 492 ? 11.965 71.978 51.504 1.00 26.69 492 GLY A CA 1
ATOM 3090 C C . GLY A 1 492 ? 12.101 71.332 50.138 1.00 27.42 492 GLY A C 1
ATOM 3091 O O . GLY A 1 492 ? 11.687 71.936 49.176 1.00 27.37 492 GLY A O 1
ATOM 3092 N N . GLY A 1 493 ? 12.696 70.123 50.045 1.00 26.18 493 GLY A N 1
ATOM 3093 C CA . GLY A 1 493 ? 12.870 69.419 48.743 1.00 27.25 493 GLY A CA 1
ATOM 3094 C C . GLY A 1 493 ? 11.577 69.042 48.013 1.00 30.00 493 GLY A C 1
ATOM 3095 O O . GLY A 1 493 ? 10.641 68.581 48.611 1.00 30.33 493 GLY A O 1
ATOM 3096 N N . LEU A 1 494 ? 11.510 69.267 46.710 1.00 32.10 494 LEU A N 1
ATOM 3097 C CA . LEU A 1 494 ? 10.365 68.819 45.946 1.00 33.34 494 LEU A CA 1
ATOM 3098 C C . LEU A 1 494 ? 10.854 68.015 44.765 1.00 32.58 494 LEU A C 1
ATOM 3099 O O . LEU A 1 494 ? 11.780 68.415 44.066 1.00 32.12 494 LEU A O 1
ATOM 3104 N N . ALA A 1 495 ? 10.267 66.837 44.614 1.00 33.23 495 ALA A N 1
ATOM 3105 C CA . ALA A 1 495 ? 10.566 65.918 43.551 1.00 32.15 495 ALA A CA 1
ATOM 3106 C C . ALA A 1 495 ? 10.449 66.660 42.234 1.00 30.75 495 ALA A C 1
ATOM 3107 O O . ALA A 1 495 ? 9.487 67.373 41.993 1.00 32.04 495 ALA A O 1
ATOM 3109 N N . ALA A 1 496 ? 11.457 66.524 41.391 1.00 27.05 496 ALA A N 1
ATOM 3110 C CA . ALA A 1 496 ? 11.593 67.269 40.171 1.00 28.86 496 ALA A CA 1
ATOM 3111 C C . ALA A 1 496 ? 11.645 66.366 38.950 1.00 28.19 496 ALA A C 1
ATOM 3112 O O . ALA A 1 496 ? 11.981 66.845 37.851 1.00 31.04 496 ALA A O 1
ATOM 3114 N N . GLY A 1 497 ? 11.369 65.064 39.124 1.00 28.82 497 GLY A N 1
ATOM 3115 C CA . GLY A 1 497 ? 11.183 64.188 37.963 1.00 27.98 497 GLY A CA 1
ATOM 3116 C C . GLY A 1 497 ? 12.319 63.275 37.567 1.00 28.17 497 GLY A C 1
ATOM 3117 O O . GLY A 1 497 ? 13.562 63.625 37.605 1.00 27.76 497 GLY A O 1
ATOM 3118 N N . GLU A 1 498 ? 11.914 62.093 37.133 1.00 28.28 498 GLU A N 1
ATOM 3119 C CA . GLU A 1 498 ? 12.892 61.056 36.840 1.00 32.00 498 GLU A CA 1
ATOM 3120 C C . GLU A 1 498 ? 13.639 61.294 35.530 1.00 32.65 498 GLU A C 1
ATOM 3121 O O . GLU A 1 498 ? 14.839 60.952 35.388 1.00 30.76 498 GLU A O 1
ATOM 3127 N N . ASP A 1 499 ? 12.915 61.864 34.568 1.00 36.17 499 ASP A N 1
ATOM 3128 C CA . ASP A 1 499 ? 13.491 62.287 33.300 1.00 36.64 499 ASP A CA 1
ATOM 3129 C C . ASP A 1 499 ? 14.636 63.282 33.555 1.00 32.50 499 ASP A C 1
ATOM 3130 O O . ASP A 1 499 ? 15.745 63.085 33.019 1.00 32.16 499 ASP A O 1
ATOM 3135 N N . ASN A 1 500 ? 14.410 64.275 34.419 1.00 30.36 500 ASN A N 1
ATOM 3136 C CA . ASN A 1 500 ? 15.452 65.189 34.843 1.00 33.04 500 ASN A CA 1
ATOM 3137 C C . ASN A 1 500 ? 16.655 64.482 35.537 1.00 33.74 500 ASN A C 1
ATOM 3138 O O . ASN A 1 500 ? 17.773 64.861 35.287 1.00 33.46 500 ASN A O 1
ATOM 3143 N N . GLY A 1 501 ? 16.428 63.449 36.351 1.00 30.86 501 GLY A N 1
ATOM 3144 C CA . GLY A 1 501 ? 17.543 62.703 36.929 1.00 26.91 501 GLY A CA 1
ATOM 3145 C C . GLY A 1 501 ? 18.286 61.845 35.889 1.00 27.25 501 GLY A C 1
ATOM 3146 O O . GLY A 1 501 ? 19.523 61.739 35.879 1.00 24.95 501 GLY A O 1
ATOM 3147 N N . GLN A 1 502 ? 17.540 61.229 34.998 1.00 25.65 502 GLN A N 1
ATOM 3148 C CA . GLN A 1 502 ? 18.172 60.394 33.994 1.00 29.03 502 GLN A CA 1
ATOM 3149 C C . GLN A 1 502 ? 19.040 61.207 33.015 1.00 32.55 502 GLN A C 1
ATOM 3150 O O . GLN A 1 502 ? 20.201 60.854 32.711 1.00 31.44 502 GLN A O 1
ATOM 3156 N N . ARG A 1 503 ? 18.478 62.323 32.591 1.00 29.61 503 ARG A N 1
ATOM 3157 C CA . ARG A 1 503 ? 19.195 63.234 31.711 1.00 33.87 503 ARG A CA 1
ATOM 3158 C C . ARG A 1 503 ? 20.493 63.723 32.352 1.00 30.75 503 ARG A C 1
ATOM 3159 O O . ARG A 1 503 ? 21.521 63.711 31.679 1.00 32.20 503 ARG A O 1
ATOM 3167 N N . GLY A 1 504 ? 20.442 64.077 33.649 1.00 31.25 504 GLY A N 1
ATOM 3168 C CA . GLY A 1 504 ? 21.613 64.517 34.427 1.00 30.56 504 GLY A CA 1
ATOM 3169 C C . GLY A 1 504 ? 22.738 63.479 34.379 1.00 34.31 504 GLY A C 1
ATOM 3170 O O . GLY A 1 504 ? 23.910 63.822 34.199 1.00 34.90 504 GLY A O 1
ATOM 3171 N N . TYR A 1 505 ? 22.389 62.196 34.591 1.00 31.89 505 TYR A N 1
ATOM 3172 C CA . TYR A 1 505 ? 23.342 61.109 34.553 1.00 35.49 505 TYR A CA 1
ATOM 3173 C C . TYR A 1 505 ? 24.063 60.907 33.210 1.00 34.92 505 TYR A C 1
ATOM 3174 O O . TYR A 1 505 ? 25.318 60.910 33.160 1.00 42.78 505 TYR A O 1
ATOM 3183 N N . LEU A 1 506 ? 23.280 60.732 32.170 1.00 38.08 506 LEU A N 1
ATOM 3184 C CA . LEU A 1 506 ? 23.798 60.718 30.772 1.00 40.04 506 LEU A CA 1
ATOM 3185 C C . LEU A 1 506 ? 24.761 61.888 30.468 1.00 36.76 506 LEU A C 1
ATOM 3186 O O . LEU A 1 506 ? 25.893 61.674 30.065 1.00 37.00 506 LEU A O 1
ATOM 3191 N N . LEU A 1 507 ? 24.323 63.097 30.741 1.00 34.44 507 LEU A N 1
ATOM 3192 C CA . LEU A 1 507 ? 25.104 64.295 30.502 1.00 34.52 507 LEU A CA 1
ATOM 3193 C C . LEU A 1 507 ? 26.590 64.226 30.937 1.00 32.79 507 LEU A C 1
ATOM 3194 O O . LEU A 1 507 ? 27.414 64.842 30.295 1.00 27.42 507 LEU A O 1
ATOM 3199 N N . THR A 1 508 ? 26.911 63.502 32.033 1.00 30.00 508 THR A N 1
ATOM 3200 C CA . THR A 1 508 ? 28.289 63.428 32.555 1.00 30.19 508 THR A CA 1
ATOM 3201 C C . THR A 1 508 ? 29.289 62.971 31.551 1.00 28.07 508 THR A C 1
ATOM 3202 O O . THR A 1 508 ? 30.367 63.490 31.538 1.00 29.43 508 THR A O 1
ATOM 3206 N N . TYR A 1 509 ? 28.942 62.018 30.696 1.00 25.51 509 TYR A N 1
ATOM 3207 C CA . TYR A 1 509 ? 29.865 61.542 29.606 1.00 27.76 509 TYR A CA 1
ATOM 3208 C C . TYR A 1 509 ? 30.086 62.451 28.373 1.00 26.92 509 TYR A C 1
ATOM 3209 O O . TYR A 1 509 ? 30.926 62.182 27.539 1.00 24.00 509 TYR A O 1
ATOM 3218 N N . VAL A 1 510 ? 29.288 63.487 28.276 1.00 28.04 510 VAL A N 1
ATOM 3219 C CA . VAL A 1 510 ? 29.321 64.381 27.137 1.00 28.09 510 VAL A CA 1
ATOM 3220 C C . VAL A 1 510 ? 29.997 65.717 27.529 1.00 27.76 510 VAL A C 1
ATOM 3221 O O . VAL A 1 510 ? 30.433 66.455 26.644 1.00 22.51 510 VAL A O 1
ATOM 3225 N N . ILE A 1 511 ? 30.107 66.021 28.824 1.00 25.61 511 ILE A N 1
ATOM 3226 C CA . ILE A 1 511 ? 30.727 67.289 29.300 1.00 25.79 511 ILE A CA 1
ATOM 3227 C C . ILE A 1 511 ? 32.173 67.434 28.842 1.00 25.72 511 ILE A C 1
ATOM 3228 O O . ILE A 1 511 ? 32.594 68.509 28.345 1.00 25.52 511 ILE A O 1
ATOM 3233 N N . ALA A 1 512 ? 32.927 66.342 28.880 1.00 24.10 512 ALA A N 1
ATOM 3234 C CA . ALA A 1 512 ? 34.326 66.428 28.401 1.00 24.84 512 ALA A CA 1
ATOM 3235 C C . ALA A 1 512 ? 34.449 66.761 26.930 1.00 23.98 512 ALA A C 1
ATOM 3236 O O . ALA A 1 512 ? 35.463 67.342 26.523 1.00 24.84 512 ALA A O 1
ATOM 3238 N N . TYR A 1 513 ? 33.411 66.485 26.127 1.00 23.27 513 TYR A N 1
ATOM 3239 C CA . TYR A 1 513 ? 33.435 66.973 24.682 1.00 22.63 513 TYR A CA 1
ATOM 3240 C C . TYR A 1 513 ? 33.129 68.469 24.601 1.00 24.72 513 TYR A C 1
ATOM 3241 O O . TYR A 1 513 ? 33.437 69.116 23.586 1.00 24.21 513 TYR A O 1
ATOM 3250 N N . MET A 1 514 ? 32.473 69.011 25.638 1.00 26.98 514 MET A N 1
ATOM 3251 C CA . MET A 1 514 ? 32.143 70.456 25.710 1.00 28.25 514 MET A CA 1
ATOM 3252 C C . MET A 1 514 ? 33.350 71.323 25.860 1.00 31.76 514 MET A C 1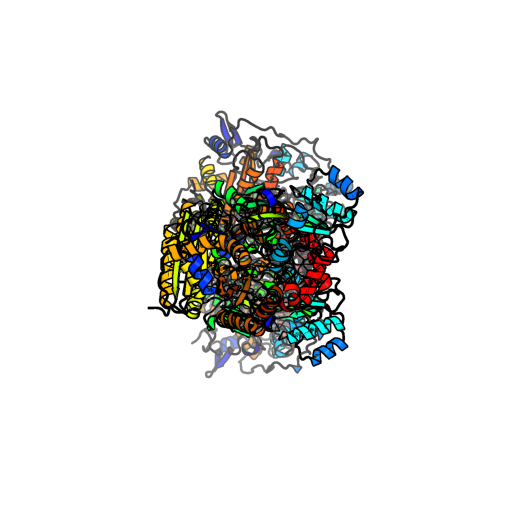
ATOM 3253 O O . MET A 1 514 ? 33.425 72.393 25.285 1.00 34.71 514 MET A O 1
ATOM 3258 N N . ARG A 1 515 ? 34.341 70.834 26.569 1.00 35.31 515 ARG A N 1
ATOM 3259 C CA . ARG A 1 515 ? 35.621 71.537 26.727 1.00 38.24 515 ARG A CA 1
ATOM 3260 C C . ARG A 1 515 ? 36.307 71.871 25.415 1.00 37.37 515 ARG A C 1
ATOM 3261 O O . ARG A 1 515 ? 36.782 72.995 25.215 1.00 38.06 515 ARG A O 1
ATOM 3269 N N . ASP A 1 516 ? 36.335 70.905 24.489 1.00 38.12 516 ASP A N 1
ATOM 3270 C CA . ASP A 1 516 ? 36.989 71.042 23.197 1.00 35.86 516 ASP A CA 1
ATOM 3271 C C . ASP A 1 516 ? 36.192 72.075 22.357 1.00 35.31 516 ASP A C 1
ATOM 3272 O O . ASP A 1 516 ? 36.783 72.871 21.596 1.00 35.99 516 ASP A O 1
ATOM 3277 N N . LEU A 1 517 ? 34.853 72.061 22.485 1.00 31.11 517 LEU A N 1
ATOM 3278 C CA . LEU A 1 517 ? 34.003 73.066 21.818 1.00 29.89 517 LEU A CA 1
ATOM 3279 C C . LEU A 1 517 ? 34.325 74.516 22.285 1.00 30.62 517 LEU A C 1
ATOM 3280 O O . LEU A 1 517 ? 34.296 75.470 21.496 1.00 32.07 517 LEU A O 1
ATOM 3285 N N . GLY A 1 518 ? 34.585 74.690 23.570 1.00 31.26 518 GLY A N 1
ATOM 3286 C CA . GLY A 1 518 ? 34.848 75.998 24.131 1.00 30.37 518 GLY A CA 1
ATOM 3287 C C . GLY A 1 518 ? 36.180 76.465 23.604 1.00 32.49 518 GLY A C 1
ATOM 3288 O O . GLY A 1 518 ? 36.362 77.661 23.199 1.00 32.67 518 GLY A O 1
ATOM 3289 N N . LEU A 1 519 ? 37.140 75.568 23.517 1.00 32.09 519 LEU A N 1
ATOM 3290 C CA . LEU A 1 519 ? 38.441 75.968 22.917 1.00 35.34 519 LEU A CA 1
ATOM 3291 C C . LEU A 1 519 ? 38.317 76.528 21.487 1.00 36.76 519 LEU A C 1
ATOM 3292 O O . LEU A 1 519 ? 39.110 77.400 21.070 1.00 36.82 519 LEU A O 1
ATOM 3297 N N . GLU A 1 520 ? 37.281 76.119 20.750 1.00 38.08 520 GLU A N 1
ATOM 3298 C CA . GLU A 1 520 ? 37.138 76.601 19.348 1.00 42.28 520 GLU A CA 1
ATOM 3299 C C . GLU A 1 520 ? 36.630 77.998 19.358 1.00 42.66 520 GLU A C 1
ATOM 3300 O O . GLU A 1 520 ? 36.793 78.732 18.356 1.00 47.20 520 GLU A O 1
ATOM 3306 N N . TYR A 1 521 ? 36.002 78.388 20.476 1.00 39.19 521 TYR A N 1
ATOM 3307 C CA . TYR A 1 521 ? 35.432 79.695 20.626 1.00 38.23 521 TYR A CA 1
ATOM 3308 C C . TYR A 1 521 ? 36.113 80.568 21.677 1.00 36.37 521 TYR A C 1
ATOM 3309 O O . TYR A 1 521 ? 35.493 81.413 22.260 1.00 36.83 521 TYR A O 1
ATOM 3318 N N . TYR A 1 522 ? 37.401 80.363 21.899 1.00 36.81 522 TYR A N 1
ATOM 3319 C CA . TYR A 1 522 ? 38.171 81.142 22.887 1.00 37.69 522 TYR A CA 1
ATOM 3320 C C . TYR A 1 522 ? 37.736 81.004 24.379 1.00 35.98 522 TYR A C 1
ATOM 3321 O O . TYR A 1 522 ? 37.833 81.977 25.193 1.00 33.65 522 TYR A O 1
ATOM 3330 N N . ILE A 1 523 ? 37.256 79.808 24.751 1.00 34.57 523 ILE A N 1
ATOM 3331 C CA . ILE A 1 523 ? 36.809 79.614 26.125 1.00 34.06 523 ILE A CA 1
ATOM 3332 C C . ILE A 1 523 ? 37.656 78.485 26.726 1.00 31.46 523 ILE A C 1
ATOM 3333 O O . ILE A 1 523 ? 37.755 77.426 26.115 1.00 28.66 523 ILE A O 1
ATOM 3338 N N . ILE A 1 524 ? 38.285 78.750 27.870 1.00 30.62 524 ILE A N 1
ATOM 3339 C CA . ILE A 1 524 ? 39.129 77.768 28.533 1.00 31.33 524 ILE A CA 1
ATOM 3340 C C . ILE A 1 524 ? 38.497 77.396 29.847 1.00 30.54 524 ILE A C 1
ATOM 3341 O O . ILE A 1 524 ? 38.035 78.253 30.583 1.00 30.40 524 ILE A O 1
ATOM 3346 N N . GLY A 1 525 ? 38.483 76.104 30.161 1.00 30.77 525 GLY A N 1
ATOM 3347 C CA . GLY A 1 525 ? 37.841 75.658 31.405 1.00 29.07 525 GLY A CA 1
ATOM 3348 C C . GLY A 1 525 ? 38.444 74.339 31.875 1.00 29.16 525 GLY A C 1
ATOM 3349 O O . GLY A 1 525 ? 39.140 73.647 31.128 1.00 25.31 525 GLY A O 1
ATOM 3350 N N . GLU A 1 526 ? 38.211 74.070 33.158 1.00 29.00 526 GLU A N 1
ATOM 3351 C CA . GLU A 1 526 ? 38.747 72.893 33.812 1.00 31.25 526 GLU A CA 1
ATOM 3352 C C . GLU A 1 526 ? 37.923 72.627 35.037 1.00 29.61 526 GLU A C 1
ATOM 3353 O O . GLU A 1 526 ? 37.379 73.567 35.637 1.00 29.29 526 GLU A O 1
ATOM 3359 N N . SER A 1 527 ? 37.857 71.346 35.438 1.00 27.13 527 SER A N 1
ATOM 3360 C CA . SER A 1 527 ? 37.255 71.017 36.699 1.00 26.51 527 SER A CA 1
ATOM 3361 C C . SER A 1 527 ? 38.296 70.678 37.743 1.00 26.98 527 SER A C 1
ATOM 3362 O O . SER A 1 527 ? 39.449 70.403 37.438 1.00 28.88 527 SER A O 1
ATOM 3365 N N . PHE A 1 528 ? 37.911 70.841 38.980 1.00 24.48 528 PHE A N 1
ATOM 3366 C CA . PHE A 1 528 ? 38.808 70.502 40.086 1.00 25.68 528 PHE A CA 1
ATOM 3367 C C . PHE A 1 528 ? 37.981 70.105 41.296 1.00 23.92 528 PHE A C 1
ATOM 3368 O O . PHE A 1 528 ? 36.762 70.360 41.360 1.00 24.74 528 PHE A O 1
ATOM 3376 N N . GLU A 1 529 ? 38.621 69.461 42.246 1.00 23.35 529 GLU A N 1
ATOM 3377 C CA . GLU A 1 529 ? 37.831 68.815 43.245 1.00 22.83 529 GLU A CA 1
ATOM 3378 C C . GLU A 1 529 ? 38.556 68.797 44.555 1.00 20.99 529 GLU A C 1
ATOM 3379 O O . GLU A 1 529 ? 39.769 69.051 44.598 1.00 22.03 529 GLU A O 1
ATOM 3385 N N . THR A 1 530 ? 37.795 68.571 45.619 1.00 19.16 530 THR A N 1
ATOM 3386 C CA . THR A 1 530 ? 38.344 68.434 46.965 1.00 18.10 530 THR A CA 1
ATOM 3387 C C . THR A 1 530 ? 37.391 67.567 47.792 1.00 17.86 530 THR A C 1
ATOM 3388 O O . THR A 1 530 ? 36.215 67.356 47.381 1.00 17.07 530 THR A O 1
ATOM 3392 N N . SER A 1 531 ? 37.869 67.148 48.975 1.00 17.44 531 SER A N 1
ATOM 3393 C CA . SER A 1 531 ? 37.015 66.630 50.037 1.00 18.39 531 SER A CA 1
ATOM 3394 C C . SER A 1 531 ? 37.100 67.445 51.322 1.00 18.01 531 SER A C 1
ATOM 3395 O O . SER A 1 531 ? 38.131 68.082 51.614 1.00 17.69 531 SER A O 1
ATOM 3398 N N . ALA A 1 532 ? 35.995 67.512 52.068 1.00 17.24 532 ALA A N 1
ATOM 3399 C CA . ALA A 1 532 ? 36.002 68.408 53.262 1.00 18.90 532 ALA A CA 1
ATOM 3400 C C . ALA A 1 532 ? 35.028 67.914 54.328 1.00 18.91 532 ALA A C 1
ATOM 3401 O O . ALA A 1 532 ? 34.035 67.293 53.982 1.00 18.61 532 ALA A O 1
ATOM 3403 N N . PRO A 1 533 ? 35.278 68.232 55.595 1.00 19.96 533 PRO A N 1
ATOM 3404 C CA . PRO A 1 533 ? 34.327 67.890 56.615 1.00 19.84 533 PRO A CA 1
ATOM 3405 C C . PRO A 1 533 ? 32.987 68.543 56.304 1.00 18.95 533 PRO A C 1
ATOM 3406 O O . PRO A 1 533 ? 32.897 69.647 55.718 1.00 21.16 533 PRO A O 1
ATOM 3410 N N . TRP A 1 534 ? 31.940 67.947 56.830 1.00 17.47 534 TRP A N 1
ATOM 3411 C CA . TRP A 1 534 ? 30.556 68.488 56.683 1.00 18.54 534 TRP A CA 1
ATOM 3412 C C . TRP A 1 534 ? 30.400 69.922 57.094 1.00 20.42 534 TRP A C 1
ATOM 3413 O O . TRP A 1 534 ? 29.847 70.736 56.353 1.00 20.52 534 TRP A O 1
ATOM 3424 N N . ASP A 1 535 ? 30.946 70.255 58.243 1.00 23.84 535 ASP A N 1
ATOM 3425 C CA . ASP A 1 535 ? 30.853 71.646 58.770 1.00 26.13 535 ASP A CA 1
ATOM 3426 C C . ASP A 1 535 ? 31.604 72.724 57.919 1.00 28.51 535 ASP A C 1
ATOM 3427 O O . ASP A 1 535 ? 31.353 73.940 58.072 1.00 25.87 535 ASP A O 1
ATOM 3432 N N . ARG A 1 536 ? 32.466 72.298 56.983 1.00 24.24 536 ARG A N 1
ATOM 3433 C CA . ARG A 1 536 ? 33.196 73.259 56.112 1.00 22.68 536 ARG A CA 1
ATOM 3434 C C . ARG A 1 536 ? 32.633 73.457 54.718 1.00 22.38 536 ARG A C 1
ATOM 3435 O O . ARG A 1 536 ? 33.012 74.395 54.034 1.00 24.56 536 ARG A O 1
ATOM 3443 N N . VAL A 1 537 ? 31.750 72.556 54.278 1.00 20.69 537 VAL A N 1
ATOM 3444 C CA . VAL A 1 537 ? 31.256 72.499 52.910 1.00 22.44 537 VAL A CA 1
ATOM 3445 C C . VAL A 1 537 ? 30.623 73.782 52.369 1.00 23.22 537 VAL A C 1
ATOM 3446 O O . VAL A 1 537 ? 30.999 74.235 51.294 1.00 23.39 537 VAL A O 1
ATOM 3450 N N . VAL A 1 538 ? 29.609 74.321 53.053 1.00 25.17 538 VAL A N 1
ATOM 3451 C CA . VAL A 1 538 ? 28.923 75.512 52.572 1.00 26.64 538 VAL A CA 1
ATOM 3452 C C . VAL A 1 538 ? 29.869 76.696 52.443 1.00 28.16 538 VAL A C 1
ATOM 3453 O O . VAL A 1 538 ? 29.889 77.338 51.379 1.00 26.80 538 VAL A O 1
ATOM 3457 N N . ASP A 1 539 ? 30.663 76.969 53.508 1.00 31.18 539 ASP A N 1
ATOM 3458 C CA . ASP A 1 539 ? 31.657 78.082 53.460 1.00 32.64 539 ASP A CA 1
ATOM 3459 C C . ASP A 1 539 ? 32.733 77.843 52.364 1.00 33.68 539 ASP A C 1
ATOM 3460 O O . ASP A 1 539 ? 33.121 78.777 51.609 1.00 31.50 539 ASP A O 1
ATOM 3465 N N . LEU A 1 540 ? 33.243 76.614 52.299 1.00 30.33 540 LEU A N 1
ATOM 3466 C CA . LEU A 1 540 ? 34.269 76.335 51.285 1.00 29.20 540 LEU A CA 1
ATOM 3467 C C . LEU A 1 540 ? 33.777 76.600 49.839 1.00 29.39 540 LEU A C 1
ATOM 3468 O O . LEU A 1 540 ? 34.476 77.305 49.085 1.00 29.41 540 LEU A O 1
ATOM 3473 N N . CYS A 1 541 ? 32.599 76.050 49.473 1.00 28.48 541 CYS A N 1
ATOM 3474 C CA . CYS A 1 541 ? 31.929 76.345 48.201 1.00 29.67 541 CYS A CA 1
ATOM 3475 C C . CYS A 1 541 ? 31.816 77.843 47.919 1.00 30.35 541 CYS A C 1
ATOM 3476 O O . CYS A 1 541 ? 32.216 78.306 46.838 1.00 28.54 541 CYS A O 1
ATOM 3479 N N . ARG A 1 542 ? 31.246 78.583 48.876 1.00 30.73 542 ARG A N 1
ATOM 3480 C CA . ARG A 1 542 ? 31.045 79.997 48.733 1.00 31.87 542 ARG A CA 1
ATOM 3481 C C . ARG A 1 542 ? 32.356 80.766 48.551 1.00 29.54 542 ARG A C 1
ATOM 3482 O O . ARG A 1 542 ? 32.417 81.615 47.679 1.00 31.69 542 ARG A O 1
ATOM 3490 N N . ASN A 1 543 ? 33.352 80.481 49.372 1.00 28.40 543 ASN A N 1
ATOM 3491 C CA . ASN A 1 543 ? 34.618 81.230 49.396 1.00 29.84 543 ASN A CA 1
ATOM 3492 C C . ASN A 1 543 ? 35.497 80.866 48.184 1.00 28.53 543 ASN A C 1
ATOM 3493 O O . ASN A 1 543 ? 36.212 81.702 47.653 1.00 28.57 543 ASN A O 1
ATOM 3498 N N . VAL A 1 544 ? 35.520 79.605 47.814 1.00 26.93 544 VAL A N 1
ATOM 3499 C CA . VAL A 1 544 ? 36.249 79.197 46.598 1.00 26.38 544 VAL A CA 1
ATOM 3500 C C . VAL A 1 544 ? 35.715 79.912 45.314 1.00 28.14 544 VAL A C 1
ATOM 3501 O O . VAL A 1 544 ? 36.510 80.494 44.559 1.00 26.73 544 VAL A O 1
ATOM 3505 N N . LYS A 1 545 ? 34.398 79.870 45.097 1.00 29.22 545 LYS A N 1
ATOM 3506 C CA . LYS A 1 545 ? 33.731 80.594 43.984 1.00 32.21 545 LYS A CA 1
ATOM 3507 C C . LYS A 1 545 ? 33.998 82.073 43.987 1.00 35.10 545 LYS A C 1
ATOM 3508 O O . LYS A 1 545 ? 34.178 82.670 42.937 1.00 37.18 545 LYS A O 1
ATOM 3514 N N . GLU A 1 546 ? 34.044 82.693 45.161 1.00 37.72 546 GLU A N 1
ATOM 3515 C CA . GLU A 1 546 ? 34.307 84.135 45.226 1.00 38.65 546 GLU A CA 1
ATOM 3516 C C . GLU A 1 546 ? 35.816 84.471 44.987 1.00 37.70 546 GLU A C 1
ATOM 3517 O O . GLU A 1 546 ? 36.158 85.445 44.325 1.00 37.48 546 GLU A O 1
ATOM 3523 N N . ARG A 1 547 ? 36.715 83.630 45.489 1.00 35.71 547 ARG A N 1
ATOM 3524 C CA . ARG A 1 547 ? 38.142 83.738 45.156 1.00 36.09 547 ARG A CA 1
ATOM 3525 C C . ARG A 1 547 ? 38.389 83.688 43.615 1.00 36.94 547 ARG A C 1
ATOM 3526 O O . ARG A 1 547 ? 39.105 84.518 43.065 1.00 36.51 547 ARG A O 1
ATOM 3534 N N . ILE A 1 548 ? 37.746 82.737 42.938 1.00 36.60 548 ILE A N 1
ATOM 3535 C CA . ILE A 1 548 ? 37.846 82.643 41.475 1.00 36.86 548 ILE A CA 1
ATOM 3536 C C . ILE A 1 548 ? 37.348 83.916 40.788 1.00 38.35 548 ILE A C 1
ATOM 3537 O O . ILE A 1 548 ? 38.005 84.391 39.878 1.00 37.20 548 ILE A O 1
ATOM 3542 N N . ARG A 1 549 ? 36.184 84.436 41.188 1.00 41.23 549 ARG A N 1
ATOM 3543 C CA . ARG A 1 549 ? 35.694 85.700 40.592 1.00 45.69 549 ARG A CA 1
ATOM 3544 C C . ARG A 1 549 ? 36.680 86.826 40.845 1.00 48.33 549 ARG A C 1
ATOM 3545 O O . ARG A 1 549 ? 37.003 87.601 39.919 1.00 45.22 549 ARG A O 1
ATOM 3553 N N . ARG A 1 550 ? 37.209 86.883 42.071 1.00 44.86 550 ARG A N 1
ATOM 3554 C CA . ARG A 1 550 ? 38.089 87.993 42.473 1.00 48.58 550 ARG A CA 1
ATOM 3555 C C . ARG A 1 550 ? 39.403 87.961 41.683 1.00 48.39 550 ARG A C 1
ATOM 3556 O O . ARG A 1 550 ? 39.794 88.965 41.071 1.00 45.44 550 ARG A O 1
ATOM 3564 N N . GLU A 1 551 ? 40.048 86.798 41.641 1.00 45.80 551 GLU A N 1
ATOM 3565 C CA . GLU A 1 551 ? 41.282 86.607 40.850 1.00 47.48 551 GLU A CA 1
ATOM 3566 C C . GLU A 1 551 ? 41.122 87.001 39.351 1.00 48.26 551 GLU A C 1
ATOM 3567 O O . GLU A 1 551 ? 41.939 87.772 38.812 1.00 47.81 551 GLU A O 1
ATOM 3573 N N . CYS A 1 552 ? 40.089 86.470 38.701 1.00 44.48 552 CYS A N 1
ATOM 3574 C CA . CYS A 1 552 ? 39.809 86.756 37.298 1.00 45.40 552 CYS A CA 1
ATOM 3575 C C . CYS A 1 552 ? 39.627 88.270 37.006 1.00 46.29 552 CYS A C 1
ATOM 3576 O O . CYS A 1 552 ? 40.082 88.715 35.975 1.00 47.96 552 CYS A O 1
ATOM 3579 N N . LYS A 1 553 ? 38.905 88.995 37.872 1.00 45.41 553 LYS A N 1
ATOM 3580 C CA . LYS A 1 553 ? 38.689 90.458 37.747 1.00 47.75 553 LYS A CA 1
ATOM 3581 C C . LYS A 1 553 ? 40.055 91.133 37.883 1.00 49.99 553 LYS A C 1
ATOM 3582 O O . LYS A 1 553 ? 40.438 91.945 37.057 1.00 55.22 553 LYS A O 1
ATOM 3588 N N . GLU A 1 554 ? 40.805 90.745 38.914 1.00 50.70 554 GLU A N 1
ATOM 3589 C CA . GLU A 1 554 ? 42.130 91.305 39.195 1.00 54.49 554 GLU A CA 1
ATOM 3590 C C . GLU A 1 554 ? 43.122 91.048 38.066 1.00 56.03 554 GLU A C 1
ATOM 3591 O O . GLU A 1 554 ? 44.018 91.845 37.840 1.00 55.05 554 GLU A O 1
ATOM 3597 N N . LYS A 1 555 ? 42.961 89.944 37.349 1.00 51.66 555 LYS A N 1
ATOM 3598 C CA . LYS A 1 555 ? 43.897 89.595 36.260 1.00 52.96 555 LYS A CA 1
ATOM 3599 C C . LYS A 1 555 ? 43.454 90.124 34.880 1.00 53.48 555 LYS A C 1
ATOM 3600 O O . LYS A 1 555 ? 44.103 89.872 33.870 1.00 54.15 555 LYS A O 1
ATOM 3606 N N . GLY A 1 556 ? 42.341 90.849 34.843 1.00 55.78 556 GLY A N 1
ATOM 3607 C CA . GLY A 1 556 ? 41.920 91.515 33.624 1.00 55.43 556 GLY A CA 1
ATOM 3608 C C . GLY A 1 556 ? 41.010 90.684 32.746 1.00 56.16 556 GLY A C 1
ATOM 3609 O O . GLY A 1 556 ? 40.826 90.989 31.587 1.00 58.24 556 GLY A O 1
ATOM 3610 N N . VAL A 1 557 ? 40.419 89.630 33.299 1.00 52.88 557 VAL A N 1
ATOM 3611 C CA . VAL A 1 557 ? 39.355 88.962 32.589 1.00 52.02 557 VAL A CA 1
ATOM 3612 C C . VAL A 1 557 ? 38.175 89.922 32.481 1.00 56.64 557 VAL A C 1
ATOM 3613 O O . VAL A 1 557 ? 37.750 90.500 33.483 1.00 54.47 557 VAL A O 1
ATOM 3617 N N . GLN A 1 558 ? 37.680 90.112 31.256 1.00 62.55 558 GLN A N 1
ATOM 3618 C CA . GLN A 1 558 ? 36.540 91.001 30.958 1.00 67.46 558 GLN A CA 1
ATOM 3619 C C . GLN A 1 558 ? 35.199 90.621 31.605 1.00 67.49 558 GLN A C 1
ATOM 3620 O O . GLN A 1 558 ? 34.633 91.369 32.408 1.00 68.22 558 GLN A O 1
ATOM 3626 N N . PHE A 1 559 ? 34.707 89.444 31.263 1.00 67.04 559 PHE A N 1
ATOM 3627 C CA . PHE A 1 559 ? 33.413 88.972 31.717 1.00 67.70 559 PHE A CA 1
ATOM 3628 C C . PHE A 1 559 ? 33.546 88.141 33.023 1.00 61.22 559 PHE A C 1
ATOM 3629 O O . PHE A 1 559 ? 34.564 87.467 33.204 1.00 56.16 559 PHE A O 1
ATOM 3637 N N . PRO A 1 560 ? 32.546 88.197 33.940 1.00 54.58 560 PRO A N 1
ATOM 3638 C CA . PRO A 1 560 ? 32.625 87.285 35.109 1.00 52.02 560 PRO A CA 1
ATOM 3639 C C . PRO A 1 560 ? 32.762 85.803 34.659 1.00 46.49 560 PRO A C 1
ATOM 3640 O O . PRO A 1 560 ? 31.955 85.342 33.846 1.00 46.35 560 PRO A O 1
ATOM 3644 N N . PRO A 1 561 ? 33.767 85.069 35.181 1.00 46.23 561 PRO A N 1
ATOM 3645 C CA . PRO A 1 561 ? 33.908 83.659 34.745 1.00 44.87 561 PRO A CA 1
ATOM 3646 C C . PRO A 1 561 ? 32.751 82.767 35.176 1.00 41.19 561 PRO A C 1
ATOM 3647 O O . PRO A 1 561 ? 32.008 83.149 36.083 1.00 40.97 561 PRO A O 1
ATOM 3651 N N . LEU A 1 562 ? 32.605 81.611 34.517 1.00 34.83 562 LEU A N 1
ATOM 3652 C CA . LEU A 1 562 ? 31.739 80.599 34.998 1.00 32.35 562 LEU A CA 1
ATOM 3653 C C . LEU A 1 562 ? 32.460 80.004 36.216 1.00 30.28 562 LEU A C 1
ATOM 3654 O O . LEU A 1 562 ? 33.651 79.704 36.140 1.00 26.65 562 LEU A O 1
ATOM 3659 N N . SER A 1 563 ? 31.791 79.985 37.358 1.00 29.36 563 SER A N 1
ATOM 3660 C CA . SER A 1 563 ? 32.396 79.435 38.595 1.00 32.98 563 SER A CA 1
ATOM 3661 C C . SER A 1 563 ? 31.306 78.682 39.316 1.00 31.22 563 SER A C 1
ATOM 3662 O O . SER A 1 563 ? 30.380 79.267 39.872 1.00 34.02 563 SER A O 1
ATOM 3665 N N . THR A 1 564 ? 31.338 77.361 39.251 1.00 29.88 564 THR A N 1
ATOM 3666 C CA . THR A 1 564 ? 30.166 76.645 39.664 1.00 28.42 564 THR A CA 1
ATOM 3667 C C . THR A 1 564 ? 30.569 75.355 40.411 1.00 28.00 564 THR A C 1
ATOM 3668 O O . THR A 1 564 ? 31.674 74.888 40.246 1.00 26.60 564 THR A O 1
ATOM 3672 N N . CYS A 1 565 ? 29.713 74.815 41.268 1.00 25.49 565 CYS A N 1
ATOM 3673 C CA . CYS A 1 565 ? 30.128 73.651 42.049 1.00 24.64 565 CYS A CA 1
ATOM 3674 C C . CYS A 1 565 ? 29.006 72.643 42.266 1.00 23.54 565 CYS A C 1
ATOM 3675 O O . CYS A 1 565 ? 27.787 72.943 42.185 1.00 23.65 565 CYS A O 1
ATOM 3678 N N . ARG A 1 566 ? 29.398 71.418 42.544 1.00 23.56 566 ARG A N 1
ATOM 3679 C CA . ARG A 1 566 ? 28.416 70.408 42.961 1.00 21.67 566 ARG A CA 1
ATOM 3680 C C . ARG A 1 566 ? 29.008 69.489 44.064 1.00 20.84 566 ARG A C 1
ATOM 3681 O O . ARG A 1 566 ? 30.251 69.287 44.174 1.00 20.38 566 ARG A O 1
ATOM 3689 N N . VAL A 1 567 ? 28.106 68.936 44.844 1.00 17.57 567 VAL A N 1
ATOM 3690 C CA . VAL A 1 567 ? 28.518 67.930 45.853 1.00 18.46 567 VAL A CA 1
ATOM 3691 C C . VAL A 1 567 ? 28.330 66.613 45.170 1.00 18.87 567 VAL A C 1
ATOM 3692 O O . VAL A 1 567 ? 27.193 66.257 44.793 1.00 19.58 567 VAL A O 1
ATOM 3696 N N . THR A 1 568 ? 29.427 65.870 44.957 1.00 18.26 568 THR A N 1
ATOM 3697 C CA . THR A 1 568 ? 29.272 64.639 44.139 1.00 18.95 568 THR A CA 1
ATOM 3698 C C . THR A 1 568 ? 29.313 63.323 44.977 1.00 18.65 568 THR A C 1
ATOM 3699 O O . THR A 1 568 ? 28.961 62.288 44.465 1.00 17.79 568 THR A O 1
ATOM 3703 N N . GLN A 1 569 ? 29.755 63.356 46.235 1.00 16.73 569 GLN A N 1
ATOM 3704 C CA . GLN A 1 569 ? 29.836 62.089 47.055 1.00 16.36 569 GLN A CA 1
ATOM 3705 C C . GLN A 1 569 ? 29.597 62.506 48.504 1.00 16.77 569 GLN A C 1
ATOM 3706 O O . GLN A 1 569 ? 30.072 63.573 48.963 1.00 17.08 569 GLN A O 1
ATOM 3712 N N . THR A 1 570 ? 28.863 61.703 49.219 1.00 16.15 570 THR A N 1
ATOM 3713 C CA . THR A 1 570 ? 28.677 61.865 50.656 1.00 17.02 570 THR A CA 1
ATOM 3714 C C . THR A 1 570 ? 29.438 60.787 51.364 1.00 16.52 570 THR A C 1
ATOM 3715 O O . THR A 1 570 ? 29.568 59.684 50.857 1.00 15.87 570 THR A O 1
ATOM 3719 N N . TYR A 1 571 ? 30.001 61.148 52.526 1.00 14.88 571 TYR A N 1
ATOM 3720 C CA . TYR A 1 571 ? 30.668 60.226 53.417 1.00 13.68 571 TYR A CA 1
ATOM 3721 C C . TYR A 1 571 ? 30.166 60.513 54.832 1.00 14.39 571 TYR A C 1
ATOM 3722 O O . TYR A 1 571 ? 29.576 61.579 55.098 1.00 14.83 571 TYR A O 1
ATOM 3731 N N . ASP A 1 572 ? 30.456 59.569 55.728 1.00 13.61 572 ASP A N 1
ATOM 3732 C CA . ASP A 1 572 ? 30.150 59.759 57.166 1.00 15.85 572 ASP A CA 1
ATOM 3733 C C . ASP A 1 572 ? 30.773 61.080 57.629 1.00 16.38 572 ASP A C 1
ATOM 3734 O O . ASP A 1 572 ? 30.085 61.909 58.330 1.00 17.68 572 ASP A O 1
ATOM 3739 N N . ALA A 1 573 ? 32.048 61.311 57.234 1.00 15.97 573 ALA A N 1
ATOM 3740 C CA . ALA A 1 573 ? 32.733 62.500 57.850 1.00 19.34 573 ALA A CA 1
ATOM 3741 C C . ALA A 1 573 ? 32.842 63.711 56.901 1.00 20.40 573 ALA A C 1
ATOM 3742 O O . ALA A 1 573 ? 33.395 64.738 57.349 1.00 22.02 573 ALA A O 1
ATOM 3744 N N . GLY A 1 574 ? 32.231 63.675 55.703 1.00 17.65 574 GLY A N 1
ATOM 3745 C CA . GLY A 1 574 ? 32.291 64.869 54.835 1.00 17.08 574 GLY A CA 1
ATOM 3746 C C . GLY A 1 574 ? 31.846 64.544 53.450 1.00 17.77 574 GLY A C 1
ATOM 3747 O O . GLY A 1 574 ? 31.151 63.564 53.224 1.00 16.79 574 GLY A O 1
ATOM 3748 N N . ALA A 1 575 ? 32.280 65.334 52.491 1.00 17.24 575 ALA A N 1
ATOM 3749 C CA . ALA A 1 575 ? 31.727 65.235 51.116 1.00 16.47 575 ALA A CA 1
ATOM 3750 C C . ALA A 1 575 ? 32.840 65.635 50.121 1.00 18.52 575 ALA A C 1
ATOM 3751 O O . ALA A 1 575 ? 33.819 66.251 50.480 1.00 16.45 575 ALA A O 1
ATOM 3753 N N . CYS A 1 576 ? 32.670 65.194 48.885 1.00 17.19 576 CYS A N 1
ATOM 3754 C CA . CYS A 1 576 ? 33.564 65.516 47.822 1.00 18.31 576 CYS A CA 1
ATOM 3755 C C . CYS A 1 576 ? 32.810 66.629 47.097 1.00 19.33 576 CYS A C 1
ATOM 3756 O O . CYS A 1 576 ? 31.604 66.534 46.830 1.00 18.90 576 CYS A O 1
ATOM 3759 N N . ILE A 1 577 ? 33.512 67.701 46.842 1.00 19.69 577 ILE A N 1
ATOM 3760 C CA . ILE A 1 577 ? 32.988 68.861 46.130 1.00 20.86 577 ILE A CA 1
ATOM 3761 C C . ILE A 1 577 ? 33.771 69.028 44.815 1.00 21.04 577 ILE A C 1
ATOM 3762 O O . ILE A 1 577 ? 35.011 68.957 44.791 1.00 19.48 577 ILE A O 1
ATOM 3767 N N . TYR A 1 578 ? 33.008 69.200 43.748 1.00 21.42 578 TYR A N 1
ATOM 3768 C CA . TYR A 1 578 ? 33.544 69.294 42.408 1.00 23.98 578 TYR A CA 1
ATOM 3769 C C . TYR A 1 578 ? 33.165 70.639 41.827 1.00 23.68 578 TYR A C 1
ATOM 3770 O O . TYR A 1 578 ? 32.010 71.033 41.865 1.00 23.46 578 TYR A O 1
ATOM 3779 N N . PHE A 1 579 ? 34.180 71.395 41.427 1.00 23.54 579 PHE A N 1
ATOM 3780 C CA . PHE A 1 579 ? 34.073 72.716 40.793 1.00 24.97 579 PHE A CA 1
ATOM 3781 C C . PHE A 1 579 ? 34.371 72.708 39.322 1.00 27.23 579 PHE A C 1
ATOM 3782 O O . PHE A 1 579 ? 35.213 71.927 38.827 1.00 28.58 579 PHE A O 1
ATOM 3790 N N . TYR A 1 580 ? 33.713 73.620 38.609 1.00 28.54 580 TYR A N 1
ATOM 3791 C CA . TYR A 1 580 ? 34.015 73.871 37.215 1.00 30.87 580 TYR A CA 1
ATOM 3792 C C . TYR A 1 580 ? 34.256 75.375 37.114 1.00 28.16 580 TYR A C 1
ATOM 3793 O O . TYR A 1 580 ? 33.524 76.157 37.701 1.00 26.74 580 TYR A O 1
ATOM 3802 N N . PHE A 1 581 ? 35.276 75.710 36.345 1.00 27.31 581 PHE A N 1
ATOM 3803 C CA . PHE A 1 581 ? 35.754 77.096 36.188 1.00 29.91 581 PHE A CA 1
ATOM 3804 C C . PHE A 1 581 ? 36.097 77.234 34.711 1.00 28.42 581 PHE A C 1
ATOM 3805 O O . PHE A 1 581 ? 36.856 76.399 34.178 1.00 27.12 581 PHE A O 1
ATOM 3813 N N . ALA A 1 582 ? 35.581 78.289 34.074 1.00 26.82 582 ALA A N 1
ATOM 3814 C CA . ALA A 1 582 ? 35.868 78.587 32.678 1.00 27.61 582 ALA A CA 1
ATOM 3815 C C . ALA A 1 582 ? 35.711 80.129 32.452 1.00 30.00 582 ALA A C 1
ATOM 3816 O O . ALA A 1 582 ? 34.909 80.791 33.136 1.00 29.75 582 ALA A O 1
ATOM 3818 N N . PHE A 1 583 ? 36.527 80.656 31.558 1.00 31.81 583 PHE A N 1
ATOM 3819 C CA . PHE A 1 583 ? 36.328 82.037 31.023 1.00 34.71 583 PHE A CA 1
ATOM 3820 C C . PHE A 1 583 ? 36.649 82.197 29.555 1.00 34.30 583 PHE A C 1
ATOM 3821 O O . PHE A 1 583 ? 37.485 81.491 28.981 1.00 34.22 583 PHE A O 1
ATOM 3829 N N . ASN A 1 584 ? 36.020 83.229 28.990 1.00 37.61 584 ASN A N 1
ATOM 3830 C CA . ASN A 1 584 ? 36.388 83.835 27.713 1.00 37.85 584 ASN A CA 1
ATOM 3831 C C . ASN A 1 584 ? 37.767 84.525 27.846 1.00 37.81 584 ASN A C 1
ATOM 3832 O O . ASN A 1 584 ? 37.858 85.577 28.501 1.00 36.72 584 ASN A O 1
ATOM 3837 N N . TYR A 1 585 ? 38.825 83.941 27.278 1.00 37.06 585 TYR A N 1
ATOM 3838 C CA . TYR A 1 585 ? 40.162 84.565 27.344 1.00 39.44 585 TYR A CA 1
ATOM 3839 C C . TYR A 1 585 ? 40.487 85.557 26.156 1.00 45.20 585 TYR A C 1
ATOM 3840 O O . TYR A 1 585 ? 41.647 86.007 26.009 1.00 43.42 585 TYR A O 1
ATOM 3849 N N . ARG A 1 586 ? 39.483 85.868 25.327 1.00 48.32 586 ARG A N 1
ATOM 3850 C CA . ARG A 1 586 ? 39.672 86.803 24.213 1.00 56.12 586 ARG A CA 1
ATOM 3851 C C . ARG A 1 586 ? 39.941 88.179 24.815 1.00 55.65 586 ARG A C 1
ATOM 3852 O O . ARG A 1 586 ? 39.098 88.735 25.526 1.00 52.33 586 ARG A O 1
ATOM 3860 N N . GLY A 1 587 ? 41.151 88.678 24.584 1.00 61.38 587 GLY A N 1
ATOM 3861 C CA . GLY A 1 587 ? 41.570 89.987 25.098 1.00 63.76 587 GLY A CA 1
ATOM 3862 C C . GLY A 1 587 ? 42.749 89.926 26.049 1.00 64.47 587 GLY A C 1
ATOM 3863 O O . GLY A 1 587 ? 43.313 90.950 26.417 1.00 62.99 587 GLY A O 1
ATOM 3864 N N . ILE A 1 588 ? 43.132 88.709 26.415 1.00 64.90 588 ILE A N 1
ATOM 3865 C CA . ILE A 1 588 ? 44.147 88.451 27.430 1.00 66.12 588 ILE A CA 1
ATOM 3866 C C . ILE A 1 588 ? 45.445 87.952 26.764 1.00 67.92 588 ILE A C 1
ATOM 3867 O O . ILE A 1 588 ? 45.413 87.176 25.808 1.00 63.72 588 ILE A O 1
ATOM 3872 N N . SER A 1 589 ? 46.582 88.398 27.291 1.00 48.81 589 SER A N 1
ATOM 3873 C CA . SER A 1 589 ? 47.853 88.225 26.641 1.00 56.58 589 SER A CA 1
ATOM 3874 C C . SER A 1 589 ? 48.347 86.801 26.812 1.00 61.46 589 SER A C 1
ATOM 3875 O O . SER A 1 589 ? 48.532 86.075 25.821 1.00 58.70 589 SER A O 1
ATOM 3878 N N . ASP A 1 590 ? 48.546 86.414 28.075 1.00 53.29 590 ASP A N 1
ATOM 3879 C CA . ASP A 1 590 ? 49.024 85.093 28.409 1.00 52.15 590 ASP A CA 1
ATOM 3880 C C . ASP A 1 590 ? 47.922 84.242 29.092 1.00 47.37 590 ASP A C 1
ATOM 3881 O O . ASP A 1 590 ? 47.905 84.133 30.306 1.00 41.12 590 ASP A O 1
ATOM 3886 N N . PRO A 1 591 ? 47.020 83.636 28.289 1.00 45.24 591 PRO A N 1
ATOM 3887 C CA . PRO A 1 591 ? 45.858 82.850 28.711 1.00 44.34 591 PRO A CA 1
ATOM 3888 C C . PRO A 1 591 ? 46.190 81.698 29.686 1.00 47.51 591 PRO A C 1
ATOM 3889 O O . PRO A 1 591 ? 45.491 81.502 30.691 1.00 44.04 591 PRO A O 1
ATOM 3893 N N . LEU A 1 592 ? 47.252 80.958 29.378 1.00 50.23 592 LEU A N 1
ATOM 3894 C CA . LEU A 1 592 ? 47.713 79.841 30.202 1.00 47.32 592 LEU A CA 1
ATOM 3895 C C . LEU A 1 592 ? 48.213 80.239 31.579 1.00 47.53 592 LEU A C 1
ATOM 3896 O O . LEU A 1 592 ? 48.015 79.504 32.551 1.00 43.80 592 LEU A O 1
ATOM 3901 N N . ALA A 1 593 ? 48.887 81.385 31.650 1.00 46.52 593 ALA A N 1
ATOM 3902 C CA . ALA A 1 593 ? 49.400 81.914 32.917 1.00 44.64 593 ALA A CA 1
ATOM 3903 C C . ALA A 1 593 ? 48.239 82.402 33.757 1.00 41.33 593 ALA A C 1
ATOM 3904 O O . ALA A 1 593 ? 48.177 82.116 34.932 1.00 41.63 593 ALA A O 1
ATOM 3906 N N . VAL A 1 594 ? 47.279 83.085 33.155 1.00 38.85 594 VAL A N 1
ATOM 3907 C CA . VAL A 1 594 ? 46.147 83.560 33.947 1.00 41.57 594 VAL A CA 1
ATOM 3908 C C . VAL A 1 594 ? 45.382 82.334 34.511 1.00 42.28 594 VAL A C 1
ATOM 3909 O O . VAL A 1 594 ? 45.016 82.282 35.691 1.00 33.78 594 VAL A O 1
ATOM 3913 N N . PHE A 1 595 ? 45.156 81.342 33.660 1.00 39.62 595 PHE A N 1
ATOM 3914 C CA . PHE A 1 595 ? 44.366 80.183 34.087 1.00 39.17 595 PHE A CA 1
ATOM 3915 C C . PHE A 1 595 ? 45.074 79.466 35.219 1.00 32.52 595 PHE A C 1
ATOM 3916 O O . PHE A 1 595 ? 44.481 79.251 36.273 1.00 33.38 595 PHE A O 1
ATOM 3924 N N . GLU A 1 596 ? 46.356 79.179 35.025 1.00 30.52 596 GLU A N 1
ATOM 3925 C CA . GLU A 1 596 ? 47.109 78.338 35.926 1.00 35.99 596 GLU A CA 1
ATOM 3926 C C . GLU A 1 596 ? 47.255 79.039 37.279 1.00 37.26 596 GLU A C 1
ATOM 3927 O O . GLU A 1 596 ? 47.356 78.383 38.339 1.00 34.22 596 GLU A O 1
ATOM 3933 N N . GLN A 1 597 ? 47.201 80.373 37.246 1.00 33.03 597 GLN A N 1
ATOM 3934 C CA . GLN A 1 597 ? 47.423 81.192 38.477 1.00 35.28 597 GLN A CA 1
ATOM 3935 C C . GLN A 1 597 ? 46.118 81.230 39.294 1.00 30.95 597 GLN A C 1
ATOM 3936 O O . GLN A 1 597 ? 46.158 81.101 40.547 1.00 34.12 597 GLN A O 1
ATOM 3942 N N . THR A 1 598 ? 44.993 81.356 38.583 1.00 28.44 598 THR A N 1
ATOM 3943 C CA . THR A 1 598 ? 43.665 81.350 39.191 1.00 32.63 598 THR A CA 1
ATOM 3944 C C . THR A 1 598 ? 43.361 79.918 39.766 1.00 32.02 598 THR A C 1
ATOM 3945 O O . THR A 1 598 ? 42.852 79.749 40.878 1.00 30.14 598 THR A O 1
ATOM 3949 N N . GLU A 1 599 ? 43.694 78.888 39.001 1.00 31.41 599 GLU A N 1
ATOM 3950 C CA . GLU A 1 599 ? 43.602 77.515 39.508 1.00 34.05 599 GLU A CA 1
ATOM 3951 C C . GLU A 1 599 ? 44.403 77.255 40.829 1.00 35.91 599 GLU A C 1
ATOM 3952 O O . GLU A 1 599 ? 43.891 76.643 41.778 1.00 34.53 599 GLU A O 1
ATOM 3958 N N . ALA A 1 600 ? 45.655 77.705 40.878 1.00 30.35 600 ALA A N 1
ATOM 3959 C CA . ALA A 1 600 ? 46.481 77.586 42.062 1.00 31.01 600 ALA A CA 1
ATOM 3960 C C . ALA A 1 600 ? 45.985 78.438 43.251 1.00 30.44 600 ALA A C 1
ATOM 3961 O O . ALA A 1 600 ? 46.220 78.066 44.412 1.00 27.10 600 ALA A O 1
ATOM 3963 N N . ALA A 1 601 ? 45.366 79.579 42.974 1.00 27.13 601 ALA A N 1
ATOM 3964 C CA . ALA A 1 601 ? 44.686 80.417 43.967 1.00 27.56 601 ALA A CA 1
ATOM 3965 C C . ALA A 1 601 ? 43.464 79.752 44.543 1.00 29.54 601 ALA A C 1
ATOM 3966 O O . ALA A 1 601 ? 43.238 79.863 45.762 1.00 31.41 601 ALA A O 1
ATOM 3968 N N . ALA A 1 602 ? 42.638 79.126 43.684 1.00 26.68 602 ALA A N 1
ATOM 3969 C CA . ALA A 1 602 ? 41.494 78.361 44.137 1.00 27.47 602 ALA A CA 1
ATOM 3970 C C . ALA A 1 602 ? 41.899 77.239 45.119 1.00 24.87 602 ALA A C 1
ATOM 3971 O O . ALA A 1 602 ? 41.217 77.044 46.157 1.00 26.29 602 ALA A O 1
ATOM 3973 N N . ARG A 1 603 ? 43.009 76.550 44.810 1.00 27.66 603 ARG A N 1
ATOM 3974 C CA . ARG A 1 603 ? 43.549 75.443 45.612 1.00 25.99 603 ARG A CA 1
ATOM 3975 C C . ARG A 1 603 ? 44.026 75.959 46.976 1.00 27.07 603 ARG A C 1
ATOM 3976 O O . ARG A 1 603 ? 43.780 75.338 47.991 1.00 27.01 603 ARG A O 1
ATOM 3984 N N . GLU A 1 604 ? 44.660 77.120 46.988 1.00 29.07 604 GLU A N 1
ATOM 3985 C CA . GLU A 1 604 ? 44.937 77.831 48.239 1.00 29.62 604 GLU A CA 1
ATOM 3986 C C . GLU A 1 604 ? 43.656 78.090 49.036 1.00 24.38 604 GLU A C 1
ATOM 3987 O O . GLU A 1 604 ? 43.624 77.771 50.239 1.00 27.03 604 GLU A O 1
ATOM 3993 N N . GLU A 1 605 ? 42.608 78.584 48.382 1.00 26.02 605 GLU A N 1
ATOM 3994 C CA . GLU A 1 605 ? 41.347 78.864 49.061 1.00 24.39 605 GLU A CA 1
ATOM 3995 C C . GLU A 1 605 ? 40.714 77.605 49.615 1.00 28.45 605 GLU A C 1
ATOM 3996 O O . GLU A 1 605 ? 40.188 77.607 50.771 1.00 25.84 605 GLU A O 1
ATOM 4002 N N . ILE A 1 606 ? 40.759 76.515 48.818 1.00 25.60 606 ILE A N 1
ATOM 4003 C CA . ILE A 1 606 ? 40.222 75.208 49.247 1.00 22.42 606 ILE A CA 1
ATOM 4004 C C . ILE A 1 606 ? 40.972 74.775 50.564 1.00 21.78 606 ILE A C 1
ATOM 4005 O O . ILE A 1 606 ? 40.336 74.456 51.551 1.00 20.53 606 ILE A O 1
ATOM 4010 N N . LEU A 1 607 ? 42.309 74.816 50.577 1.00 19.40 607 LEU A N 1
ATOM 4011 C CA . LEU A 1 607 ? 43.087 74.334 51.669 1.00 24.51 607 LEU A CA 1
ATOM 4012 C C . LEU A 1 607 ? 42.868 75.223 52.909 1.00 27.34 607 LEU A C 1
ATOM 4013 O O . LEU A 1 607 ? 42.838 74.720 54.043 1.00 25.08 607 LEU A O 1
ATOM 4018 N N . ALA A 1 608 ? 42.674 76.519 52.670 1.00 26.02 608 ALA A N 1
ATOM 4019 C CA . ALA A 1 608 ? 42.480 77.455 53.814 1.00 29.19 608 ALA A CA 1
ATOM 4020 C C . ALA A 1 608 ? 41.066 77.286 54.420 1.00 28.49 608 ALA A C 1
ATOM 4021 O O . ALA A 1 608 ? 40.823 77.630 55.586 1.00 31.48 608 ALA A O 1
ATOM 4023 N N . ASN A 1 609 ? 40.152 76.711 53.650 1.00 26.10 609 ASN A N 1
ATOM 4024 C CA . ASN A 1 609 ? 38.792 76.436 54.129 1.00 29.67 609 ASN A CA 1
ATOM 4025 C C . ASN A 1 609 ? 38.570 74.991 54.640 1.00 28.77 609 ASN A C 1
ATOM 4026 O O . ASN A 1 609 ? 37.435 74.538 54.764 1.00 30.23 609 ASN A O 1
ATOM 4031 N N . GLY A 1 610 ? 39.665 74.291 54.917 1.00 25.14 610 GLY A N 1
ATOM 4032 C CA . GLY A 1 610 ? 39.622 72.944 55.492 1.00 25.73 610 GLY A CA 1
ATOM 4033 C C . GLY A 1 610 ? 39.381 71.822 54.484 1.00 25.85 610 GLY A C 1
ATOM 4034 O O . GLY A 1 610 ? 39.145 70.705 54.921 1.00 26.34 610 GLY A O 1
ATOM 4035 N N . GLY A 1 611 ? 39.519 72.117 53.182 1.00 25.14 611 GLY A N 1
ATOM 4036 C CA . GLY A 1 611 ? 39.473 71.056 52.096 1.00 22.86 611 GLY A CA 1
ATOM 4037 C C . GLY A 1 611 ? 40.794 70.345 51.921 1.00 23.41 611 GLY A C 1
ATOM 4038 O O . GLY A 1 611 ? 41.847 70.917 52.256 1.00 25.07 611 GLY A O 1
ATOM 4039 N N . SER A 1 612 ? 40.758 69.093 51.415 1.00 22.23 612 SER A N 1
ATOM 4040 C CA . SER A 1 612 ? 41.954 68.344 51.063 1.00 19.63 612 SER A CA 1
ATOM 4041 C C . SER A 1 612 ? 42.592 68.769 49.736 1.00 18.49 612 SER A C 1
ATOM 4042 O O . SER A 1 612 ? 41.960 69.355 48.850 1.00 21.41 612 SER A O 1
ATOM 4045 N N . LEU A 1 613 ? 43.856 68.387 49.595 1.00 17.80 613 LEU A N 1
ATOM 4046 C CA . LEU A 1 613 ? 44.592 68.647 48.410 1.00 16.70 613 LEU A CA 1
ATOM 4047 C C . LEU A 1 613 ? 43.915 67.947 47.150 1.00 17.49 613 LEU A C 1
ATOM 4048 O O . LEU A 1 613 ? 43.853 68.553 46.078 1.00 19.56 613 LEU A O 1
ATOM 4053 N N . SER A 1 614 ? 43.363 66.736 47.329 1.00 18.82 614 SER A N 1
ATOM 4054 C CA . SER A 1 614 ? 42.604 66.116 46.231 1.00 16.63 614 SER A CA 1
ATOM 4055 C C . SER A 1 614 ? 41.699 65.035 46.830 1.00 18.45 614 SER A C 1
ATOM 4056 O O . SER A 1 614 ? 42.107 64.380 47.774 1.00 18.53 614 SER A O 1
ATOM 4059 N N . HIS A 1 615 ? 40.481 64.898 46.310 1.00 17.13 615 HIS A N 1
ATOM 4060 C CA . HIS A 1 615 ? 39.629 63.747 46.691 1.00 16.41 615 HIS A CA 1
ATOM 4061 C C . HIS A 1 615 ? 39.937 62.567 45.807 1.00 15.99 615 HIS A C 1
ATOM 4062 O O . HIS A 1 615 ? 40.084 61.404 46.310 1.00 15.71 615 HIS A O 1
ATOM 4069 N N . HIS A 1 616 ? 40.052 62.818 44.513 1.00 14.24 616 HIS A N 1
ATOM 4070 C CA . HIS A 1 616 ? 40.306 61.664 43.552 1.00 15.57 616 HIS A CA 1
ATOM 4071 C C . HIS A 1 616 ? 41.271 61.837 42.407 1.00 17.46 616 HIS A C 1
ATOM 4072 O O . HIS A 1 616 ? 41.885 60.864 41.949 1.00 19.54 616 HIS A O 1
ATOM 4079 N N . HIS A 1 617 ? 41.384 63.060 41.839 1.00 15.70 617 HIS A N 1
ATOM 4080 C CA . HIS A 1 617 ? 42.278 63.258 40.746 1.00 19.03 617 HIS A CA 1
ATOM 4081 C C . HIS A 1 617 ? 43.751 62.972 41.053 1.00 18.96 617 HIS A C 1
ATOM 4082 O O . HIS A 1 617 ? 44.461 62.584 40.138 1.00 18.49 617 HIS A O 1
ATOM 4089 N N . GLY A 1 618 ? 44.160 63.116 42.323 1.00 13.59 618 GLY A N 1
ATOM 4090 C CA . GLY A 1 618 ? 45.520 62.801 42.767 1.00 19.24 618 GLY A CA 1
ATOM 4091 C C . GLY A 1 618 ? 46.442 64.018 42.740 1.00 21.38 618 GLY A C 1
ATOM 4092 O O . GLY A 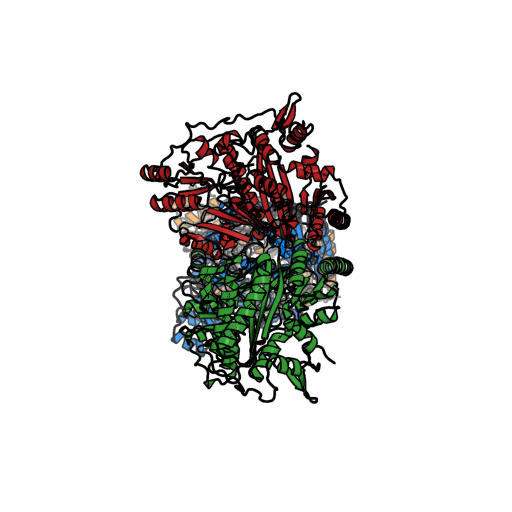1 618 ? 45.965 65.167 42.506 1.00 22.07 618 GLY A O 1
ATOM 4093 N N . VAL A 1 619 ? 47.738 63.758 42.801 1.00 19.10 619 VAL A N 1
ATOM 4094 C CA . VAL A 1 619 ? 48.786 64.800 42.943 1.00 21.30 619 VAL A CA 1
ATOM 4095 C C . VAL A 1 619 ? 49.620 65.032 41.667 1.00 19.86 619 VAL A C 1
ATOM 4096 O O . VAL A 1 619 ? 49.852 66.186 41.283 1.00 18.91 619 VAL A O 1
ATOM 4100 N N . GLY A 1 620 ? 50.000 63.939 40.978 1.00 21.20 620 GLY A N 1
ATOM 4101 C CA . GLY A 1 620 ? 50.762 64.002 39.715 1.00 18.31 620 GLY A CA 1
ATOM 4102 C C . GLY A 1 620 ? 51.955 64.961 39.910 1.00 20.11 620 GLY A C 1
ATOM 4103 O O . GLY A 1 620 ? 52.596 64.961 40.929 1.00 22.14 620 GLY A O 1
ATOM 4104 N N . LYS A 1 621 ? 52.097 65.875 38.988 1.00 20.29 621 LYS A N 1
ATOM 4105 C CA . LYS A 1 621 ? 53.110 66.934 39.094 1.00 24.39 621 LYS A CA 1
ATOM 4106 C C . LYS A 1 621 ? 52.383 68.252 39.286 1.00 24.80 621 LYS A C 1
ATOM 4107 O O . LYS A 1 621 ? 53.003 69.227 39.617 1.00 26.05 621 LYS A O 1
ATOM 4113 N N . LEU A 1 622 ? 51.054 68.240 39.172 1.00 22.37 622 LEU A N 1
ATOM 4114 C CA . LEU A 1 622 ? 50.269 69.459 39.350 1.00 23.49 622 LEU A CA 1
ATOM 4115 C C . LEU A 1 622 ? 50.193 69.953 40.834 1.00 23.77 622 LEU A C 1
ATOM 4116 O O . LEU A 1 622 ? 50.155 71.143 41.068 1.00 24.79 622 LEU A O 1
ATOM 4121 N N . ARG A 1 623 ? 50.152 69.077 41.820 1.00 23.11 623 ARG A N 1
ATOM 4122 C CA . ARG A 1 623 ? 49.890 69.483 43.202 1.00 21.49 623 ARG A CA 1
ATOM 4123 C C . ARG A 1 623 ? 51.007 69.133 44.101 1.00 22.80 623 ARG A C 1
ATOM 4124 O O . ARG A 1 623 ? 50.886 69.112 45.332 1.00 20.59 623 ARG A O 1
ATOM 4132 N N . LYS A 1 624 ? 52.155 68.850 43.520 1.00 20.91 624 LYS A N 1
ATOM 4133 C CA . LYS A 1 624 ? 53.286 68.458 44.290 1.00 23.45 624 LYS A CA 1
ATOM 4134 C C . LYS A 1 624 ? 53.703 69.474 45.343 1.00 26.78 624 LYS A C 1
ATOM 4135 O O . LYS A 1 624 ? 54.212 69.098 46.410 1.00 28.17 624 LYS A O 1
ATOM 4141 N N . GLN A 1 625 ? 53.494 70.745 45.070 1.00 28.96 625 GLN A N 1
ATOM 4142 C CA . GLN A 1 625 ? 54.071 71.736 45.946 1.00 33.66 625 GLN A CA 1
ATOM 4143 C C . GLN A 1 625 ? 53.354 71.835 47.282 1.00 32.06 625 GLN A C 1
ATOM 4144 O O . GLN A 1 625 ? 53.911 72.436 48.238 1.00 30.56 625 GLN A O 1
ATOM 4150 N N . TRP A 1 626 ? 52.143 71.234 47.389 1.00 27.58 626 TRP A N 1
ATOM 4151 C CA . TRP A 1 626 ? 51.404 71.170 48.681 1.00 26.66 626 TRP A CA 1
ATOM 4152 C C . TRP A 1 626 ? 51.507 69.844 49.452 1.00 23.91 626 TRP A C 1
ATOM 4153 O O . TRP A 1 626 ? 50.983 69.714 50.597 1.00 24.94 626 TRP A O 1
ATOM 4164 N N . LEU A 1 627 ? 52.198 68.863 48.881 1.00 23.69 627 LEU A N 1
ATOM 4165 C CA . LEU A 1 627 ? 52.144 67.517 49.390 1.00 24.91 627 LEU A CA 1
ATOM 4166 C C . LEU A 1 627 ? 52.716 67.400 50.807 1.00 25.55 627 LEU A C 1
ATOM 4167 O O . LEU A 1 627 ? 52.037 66.915 51.675 1.00 21.93 627 LEU A O 1
ATOM 4172 N N . LYS A 1 628 ? 53.942 67.918 51.035 1.00 22.74 628 LYS A N 1
ATOM 4173 C CA . LYS A 1 628 ? 54.551 67.871 52.330 1.00 27.24 628 LYS A CA 1
ATOM 4174 C C . LYS A 1 628 ? 53.717 68.476 53.460 1.00 25.55 628 LYS A C 1
ATOM 4175 O O . LYS A 1 628 ? 53.677 67.956 54.574 1.00 25.85 628 LYS A O 1
ATOM 4181 N N . GLU A 1 629 ? 53.100 69.619 53.169 1.00 24.46 629 GLU A N 1
ATOM 4182 C CA . GLU A 1 629 ? 52.220 70.300 54.065 1.00 28.52 629 GLU A CA 1
ATOM 4183 C C . GLU A 1 629 ? 50.972 69.414 54.361 1.00 30.05 629 GLU A C 1
ATOM 4184 O O . GLU A 1 629 ? 50.584 69.258 55.518 1.00 30.46 629 GLU A O 1
ATOM 4190 N N . SER A 1 630 ? 50.413 68.767 53.340 1.00 23.53 630 SER A N 1
ATOM 4191 C CA . SER A 1 630 ? 49.287 67.815 53.499 1.00 23.52 630 SER A CA 1
ATOM 4192 C C . SER A 1 630 ? 49.553 66.563 54.303 1.00 23.62 630 SER A C 1
ATOM 4193 O O . SER A 1 630 ? 48.652 66.057 55.068 1.00 23.71 630 SER A O 1
ATOM 4196 N N . ILE A 1 631 ? 50.734 65.986 54.148 1.00 21.02 631 ILE A N 1
ATOM 4197 C CA . ILE A 1 631 ? 50.928 64.636 54.759 1.00 20.67 631 ILE A CA 1
ATOM 4198 C C . ILE A 1 631 ? 51.997 64.634 55.835 1.00 20.01 631 ILE A C 1
ATOM 4199 O O . ILE A 1 631 ? 52.274 63.631 56.504 1.00 23.13 631 ILE A O 1
ATOM 4204 N N . SER A 1 632 ? 52.524 65.823 56.099 1.00 21.04 632 SER A N 1
ATOM 4205 C CA . SER A 1 632 ? 53.635 66.064 57.087 1.00 21.44 632 SER A CA 1
ATOM 4206 C C . SER A 1 632 ? 54.990 65.752 56.503 1.00 25.99 632 SER A C 1
ATOM 4207 O O . SER A 1 632 ? 55.096 64.883 55.621 1.00 22.82 632 SER A O 1
ATOM 4210 N N . ASP A 1 633 ? 56.045 66.375 57.045 1.00 24.13 633 ASP A N 1
ATOM 4211 C CA . ASP A 1 633 ? 57.420 66.063 56.558 1.00 26.30 633 ASP A CA 1
ATOM 4212 C C . ASP A 1 633 ? 57.829 64.644 56.735 1.00 22.16 633 ASP A C 1
ATOM 4213 O O . ASP A 1 633 ? 58.489 64.050 55.846 1.00 21.60 633 ASP A O 1
ATOM 4218 N N . VAL A 1 634 ? 57.538 64.079 57.906 1.00 21.18 634 VAL A N 1
ATOM 4219 C CA . VAL A 1 634 ? 57.867 62.649 58.137 1.00 23.49 634 VAL A CA 1
ATOM 4220 C C . VAL A 1 634 ? 57.071 61.742 57.173 1.00 21.77 634 VAL A C 1
ATOM 4221 O O . VAL A 1 634 ? 57.614 60.783 56.659 1.00 21.54 634 VAL A O 1
ATOM 4225 N N . GLY A 1 635 ? 55.798 62.027 56.959 1.00 23.11 635 GLY A N 1
ATOM 4226 C CA . GLY A 1 635 ? 55.015 61.210 55.977 1.00 18.59 635 GLY A CA 1
ATOM 4227 C C . GLY A 1 635 ? 55.535 61.345 54.556 1.00 19.69 635 GLY A C 1
ATOM 4228 O O . GLY A 1 635 ? 55.582 60.353 53.784 1.00 21.41 635 GLY A O 1
ATOM 4229 N N . PHE A 1 636 ? 55.948 62.550 54.179 1.00 18.93 636 PHE A N 1
ATOM 4230 C CA . PHE A 1 636 ? 56.695 62.725 52.934 1.00 23.95 636 PHE A CA 1
ATOM 4231 C C . PHE A 1 636 ? 57.948 61.849 52.898 1.00 22.25 636 PHE A C 1
ATOM 4232 O O . PHE A 1 636 ? 58.172 61.077 51.909 1.00 21.29 636 PHE A O 1
ATOM 4240 N N . GLY A 1 637 ? 58.737 61.909 53.968 1.00 22.55 637 GLY A N 1
ATOM 4241 C CA . GLY A 1 637 ? 59.907 61.071 54.075 1.00 19.66 637 GLY A CA 1
ATOM 4242 C C . GLY A 1 637 ? 59.671 59.571 53.965 1.00 23.25 637 GLY A C 1
ATOM 4243 O O . GLY A 1 637 ? 60.491 58.872 53.396 1.00 18.48 637 GLY A O 1
ATOM 4244 N N . MET A 1 638 ? 58.547 59.070 54.534 1.00 20.06 638 MET A N 1
ATOM 4245 C CA . MET A 1 638 ? 58.233 57.658 54.481 1.00 22.33 638 MET A CA 1
ATOM 4246 C C . MET A 1 638 ? 57.909 57.259 53.019 1.00 22.75 638 MET A C 1
ATOM 4247 O O . MET A 1 638 ? 58.320 56.161 52.599 1.00 24.64 638 MET A O 1
ATOM 4252 N N . LEU A 1 639 ? 57.260 58.151 52.267 1.00 24.14 639 LEU A N 1
ATOM 4253 C CA . LEU A 1 639 ? 56.952 57.842 50.827 1.00 21.18 639 LEU A CA 1
ATOM 4254 C C . LEU A 1 639 ? 58.292 57.743 50.084 1.00 22.79 639 LEU A C 1
ATOM 4255 O O . LEU A 1 639 ? 58.500 56.818 49.253 1.00 18.79 639 LEU A O 1
ATOM 4260 N N . LYS A 1 640 ? 59.189 58.686 50.398 1.00 20.97 640 LYS A N 1
ATOM 4261 C CA . LYS A 1 640 ? 60.510 58.710 49.768 1.00 24.50 640 LYS A CA 1
ATOM 4262 C C . LYS A 1 640 ? 61.295 57.394 50.030 1.00 20.98 640 LYS A C 1
ATOM 4263 O O . LYS A 1 640 ? 61.966 56.849 49.121 1.00 24.42 640 LYS A O 1
ATOM 4269 N N . SER A 1 641 ? 61.217 56.848 51.245 1.00 17.59 641 SER A N 1
ATOM 4270 C CA . SER A 1 641 ? 61.982 55.708 51.575 1.00 19.93 641 SER A CA 1
ATOM 4271 C C . SER A 1 641 ? 61.518 54.513 50.809 1.00 20.41 641 SER A C 1
ATOM 4272 O O . SER A 1 641 ? 62.351 53.719 50.421 1.00 19.64 641 SER A O 1
ATOM 4275 N N . VAL A 1 642 ? 60.194 54.347 50.619 1.00 19.52 642 VAL A N 1
ATOM 4276 C CA . VAL A 1 642 ? 59.703 53.218 49.827 1.00 16.83 642 VAL A CA 1
ATOM 4277 C C . VAL A 1 642 ? 60.142 53.367 48.358 1.00 17.80 642 VAL A C 1
ATOM 4278 O O . VAL A 1 642 ? 60.631 52.391 47.803 1.00 19.64 642 VAL A O 1
ATOM 4282 N N . LYS A 1 643 ? 59.964 54.551 47.780 1.00 16.62 643 LYS A N 1
ATOM 4283 C CA . LYS A 1 643 ? 60.378 54.819 46.414 1.00 19.98 643 LYS A CA 1
ATOM 4284 C C . LYS A 1 643 ? 61.908 54.484 46.264 1.00 25.08 643 LYS A C 1
ATOM 4285 O O . LYS A 1 643 ? 62.255 53.807 45.295 1.00 20.94 643 LYS A O 1
ATOM 4291 N N . ASP A 1 644 ? 62.760 54.923 47.228 1.00 22.70 644 ASP A N 1
ATOM 4292 C CA . ASP A 1 644 ? 64.247 54.651 47.148 1.00 25.84 644 ASP A CA 1
ATOM 4293 C C . ASP A 1 644 ? 64.595 53.178 47.269 1.00 29.61 644 ASP A C 1
ATOM 4294 O O . ASP A 1 644 ? 65.556 52.723 46.629 1.00 31.08 644 ASP A O 1
ATOM 4299 N N . TYR A 1 645 ? 63.758 52.412 47.988 1.00 22.10 645 TYR A N 1
ATOM 4300 C CA . TYR A 1 645 ? 64.005 51.005 48.101 1.00 24.50 645 TYR A CA 1
ATOM 4301 C C . TYR A 1 645 ? 63.583 50.237 46.837 1.00 26.32 645 TYR A C 1
ATOM 4302 O O . TYR A 1 645 ? 64.282 49.332 46.342 1.00 21.60 645 TYR A O 1
ATOM 4311 N N . VAL A 1 646 ? 62.381 50.530 46.369 1.00 23.17 646 VAL A N 1
ATOM 4312 C CA . VAL A 1 646 ? 61.749 49.674 45.350 1.00 23.38 646 VAL A CA 1
ATOM 4313 C C . VAL A 1 646 ? 62.321 50.091 43.961 1.00 21.01 646 VAL A C 1
ATOM 4314 O O . VAL A 1 646 ? 62.409 49.262 43.039 1.00 20.44 646 VAL A O 1
ATOM 4318 N N . ASP A 1 647 ? 62.691 51.349 43.818 1.00 17.02 647 ASP A N 1
ATOM 4319 C CA . ASP A 1 647 ? 63.125 51.852 42.550 1.00 19.81 647 ASP A CA 1
ATOM 4320 C C . ASP A 1 647 ? 64.395 52.712 42.794 1.00 19.16 647 ASP A C 1
ATOM 4321 O O . ASP A 1 647 ? 64.325 53.931 42.584 1.00 19.83 647 ASP A O 1
ATOM 4326 N N . PRO A 1 648 ? 65.502 52.068 43.290 1.00 20.61 648 PRO A N 1
ATOM 4327 C CA . PRO A 1 648 ? 66.670 52.860 43.710 1.00 25.12 648 PRO A CA 1
ATOM 4328 C C . PRO A 1 648 ? 67.342 53.685 42.617 1.00 28.71 648 PRO A C 1
ATOM 4329 O O . PRO A 1 648 ? 68.010 54.677 42.962 1.00 25.52 648 PRO A O 1
ATOM 4333 N N . THR A 1 649 ? 67.099 53.359 41.329 1.00 24.91 649 THR A N 1
ATOM 4334 C CA . THR A 1 649 ? 67.687 54.149 40.223 1.00 25.61 649 THR A CA 1
ATOM 4335 C C . THR A 1 649 ? 66.615 54.985 39.499 1.00 25.40 649 THR A C 1
ATOM 4336 O O . THR A 1 649 ? 66.783 55.542 38.342 1.00 24.11 649 THR A O 1
ATOM 4340 N N . ASN A 1 650 ? 65.441 55.070 40.130 1.00 23.66 650 ASN A N 1
ATOM 4341 C CA . ASN A 1 650 ? 64.421 55.928 39.558 1.00 20.02 650 ASN A CA 1
ATOM 4342 C C . ASN A 1 650 ? 64.081 55.559 38.082 1.00 18.92 650 ASN A C 1
ATOM 4343 O O . ASN A 1 650 ? 63.883 56.437 37.216 1.00 18.06 650 ASN A O 1
ATOM 4348 N N . ILE A 1 651 ? 64.026 54.265 37.812 1.00 20.24 651 ILE A N 1
ATOM 4349 C CA . ILE A 1 651 ? 63.528 53.815 36.448 1.00 20.67 651 ILE A CA 1
ATOM 4350 C C . ILE A 1 651 ? 62.133 54.380 36.255 1.00 22.35 651 ILE A C 1
ATOM 4351 O O . ILE A 1 651 ? 61.784 54.921 35.164 1.00 17.99 651 ILE A O 1
ATOM 4356 N N . PHE A 1 652 ? 61.337 54.347 37.329 1.00 20.54 652 PHE A N 1
ATOM 4357 C CA . PHE A 1 652 ? 59.990 54.890 37.170 1.00 19.91 652 PHE A CA 1
ATOM 4358 C C . PHE A 1 652 ? 59.982 56.387 37.390 1.00 20.73 652 PHE A C 1
ATOM 4359 O O . PHE A 1 652 ? 59.495 56.865 38.430 1.00 19.69 652 PHE A O 1
ATOM 4367 N N . GLY A 1 653 ? 60.377 57.139 36.342 1.00 21.81 653 GLY A N 1
ATOM 4368 C CA . GLY A 1 653 ? 60.745 58.540 36.507 1.00 20.33 653 GLY A CA 1
ATOM 4369 C C . GLY A 1 653 ? 59.795 59.635 36.141 1.00 21.30 653 GLY A C 1
ATOM 4370 O O . GLY A 1 653 ? 60.224 60.740 35.670 1.00 21.09 653 GLY A O 1
ATOM 4371 N N . ASN A 1 654 ? 58.462 59.419 36.288 1.00 18.23 654 ASN A N 1
ATOM 4372 C CA . ASN A 1 654 ? 57.582 60.506 35.809 1.00 19.29 654 ASN A CA 1
ATOM 4373 C C . ASN A 1 654 ? 57.690 61.682 36.802 1.00 16.43 654 ASN A C 1
ATOM 4374 O O . ASN A 1 654 ? 57.129 62.715 36.552 1.00 18.00 654 ASN A O 1
ATOM 4379 N N . ARG A 1 655 ? 58.344 61.451 37.947 1.00 20.14 655 ARG A N 1
ATOM 4380 C CA . ARG A 1 655 ? 58.523 62.474 39.013 1.00 21.31 655 ARG A CA 1
ATOM 4381 C C . ARG A 1 655 ? 57.202 62.964 39.597 1.00 22.26 655 ARG A C 1
ATOM 4382 O O . ARG A 1 655 ? 57.117 64.121 40.115 1.00 22.14 655 ARG A O 1
ATOM 4390 N N . ASN A 1 656 ? 56.153 62.108 39.539 1.00 19.58 656 ASN A N 1
ATOM 4391 C CA . ASN A 1 656 ? 54.930 62.493 40.308 1.00 21.59 656 ASN A CA 1
ATOM 4392 C C . ASN A 1 656 ? 55.173 62.432 41.830 1.00 19.93 656 ASN A C 1
ATOM 4393 O O . ASN A 1 656 ? 56.038 61.714 42.254 1.00 20.92 656 ASN A O 1
ATOM 4398 N N . LEU A 1 657 ? 54.366 63.145 42.599 1.00 21.77 657 LEU A N 1
ATOM 4399 C CA . LEU A 1 657 ? 54.266 63.098 44.087 1.00 22.60 657 LEU A CA 1
ATOM 4400 C C . LEU A 1 657 ? 55.386 63.809 44.788 1.00 26.23 657 LEU A C 1
ATOM 4401 O O . LEU A 1 657 ? 55.186 64.845 45.474 1.00 26.89 657 LEU A O 1
ATOM 4406 N N . LEU A 1 658 ? 56.571 63.218 44.604 1.00 25.68 65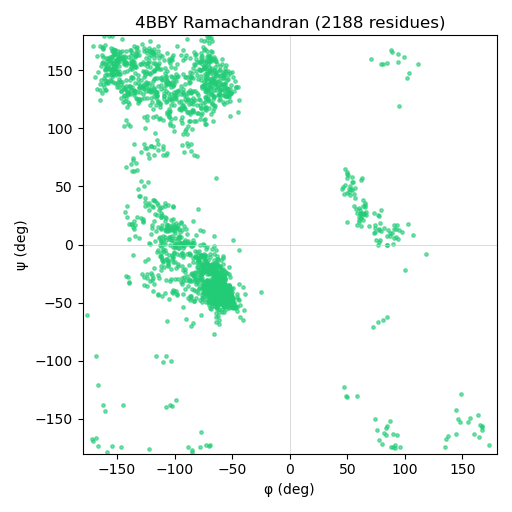8 LEU A N 1
ATOM 4407 C CA . LEU A 1 658 ? 57.777 63.552 45.328 1.00 33.13 658 LEU A CA 1
ATOM 4408 C C . LEU A 1 658 ? 58.698 64.315 44.429 1.00 36.37 658 LEU A C 1
ATOM 4409 O O . LEU A 1 658 ? 59.355 65.237 44.889 1.00 45.71 658 LEU A O 1
ATOM 4414 N N . GLY B 1 81 ? 36.772 53.070 84.179 1.00 52.67 81 GLY B N 1
ATOM 4415 C CA . GLY B 1 81 ? 37.366 52.316 83.039 1.00 45.91 81 GLY B CA 1
ATOM 4416 C C . GLY B 1 81 ? 38.802 52.735 82.713 1.00 45.73 81 GLY B C 1
ATOM 4417 O O . GLY B 1 81 ? 39.395 52.267 81.709 1.00 45.51 81 GLY B O 1
ATOM 4418 N N . ILE B 1 82 ? 39.358 53.625 83.543 1.00 46.19 82 ILE B N 1
ATOM 4419 C CA . ILE B 1 82 ? 40.772 54.019 83.512 1.00 44.63 82 ILE B CA 1
ATOM 4420 C C . ILE B 1 82 ? 41.639 52.977 84.223 1.00 43.69 82 ILE B C 1
ATOM 4421 O O . ILE B 1 82 ? 41.373 52.594 85.361 1.00 47.41 82 ILE B O 1
ATOM 4426 N N . ILE B 1 83 ? 42.701 52.539 83.571 1.00 39.05 83 ILE B N 1
ATOM 4427 C CA . ILE B 1 83 ? 43.547 51.553 84.172 1.00 36.76 83 ILE B CA 1
ATOM 4428 C C . ILE B 1 83 ? 44.429 52.349 85.193 1.00 37.62 83 ILE B C 1
ATOM 4429 O O . ILE B 1 83 ? 45.046 53.362 84.780 1.00 39.94 83 ILE B O 1
ATOM 4434 N N . PRO B 1 84 ? 44.460 51.950 86.511 1.00 34.59 84 PRO B N 1
ATOM 4435 C CA . PRO B 1 84 ? 45.328 52.684 87.468 1.00 32.80 84 PRO B CA 1
ATOM 4436 C C . PRO B 1 84 ? 46.836 52.399 87.185 1.00 31.41 84 PRO B C 1
ATOM 4437 O O . PRO B 1 84 ? 47.185 51.377 86.575 1.00 29.34 84 PRO B O 1
ATOM 4441 N N . LYS B 1 85 ? 47.740 53.242 87.664 1.00 30.21 85 LYS B N 1
ATOM 4442 C CA . LYS B 1 85 ? 49.155 52.961 87.420 1.00 31.01 85 LYS B CA 1
ATOM 4443 C C . LYS B 1 85 ? 49.573 51.618 88.034 1.00 32.41 85 LYS B C 1
ATOM 4444 O O . LYS B 1 85 ? 50.307 50.875 87.409 1.00 31.23 85 LYS B O 1
ATOM 4450 N N . LYS B 1 86 ? 49.101 51.303 89.247 1.00 31.58 86 LYS B N 1
ATOM 4451 C CA . LYS B 1 86 ? 49.493 50.048 89.880 1.00 33.08 86 LYS B CA 1
ATOM 4452 C C . LYS B 1 86 ? 48.440 49.057 89.516 1.00 30.63 86 LYS B C 1
ATOM 4453 O O . LYS B 1 86 ? 47.442 48.945 90.230 1.00 28.34 86 LYS B O 1
ATOM 4459 N N . ARG B 1 87 ? 48.626 48.437 88.338 1.00 30.56 87 ARG B N 1
ATOM 4460 C CA . ARG B 1 87 ? 47.624 47.617 87.742 1.00 29.62 87 ARG B CA 1
ATOM 4461 C C . ARG B 1 87 ? 47.144 46.519 88.634 1.00 31.46 87 ARG B C 1
ATOM 4462 O O . ARG B 1 87 ? 45.927 46.337 88.728 1.00 30.30 87 ARG B O 1
ATOM 4470 N N . GLN B 1 88 ? 48.097 45.831 89.288 1.00 34.38 88 GLN B N 1
ATOM 4471 C CA . GLN B 1 88 ? 47.819 44.654 90.100 1.00 38.01 88 GLN B CA 1
ATOM 4472 C C . GLN B 1 88 ? 46.849 44.910 91.285 1.00 41.07 88 GLN B C 1
ATOM 4473 O O . GLN B 1 88 ? 46.397 43.959 91.947 1.00 45.05 88 GLN B O 1
ATOM 4479 N N . GLU B 1 89 ? 46.576 46.164 91.618 1.00 40.12 89 GLU B N 1
ATOM 4480 C CA . GLU B 1 89 ? 45.576 46.437 92.639 1.00 46.29 89 GLU B CA 1
ATOM 4481 C C . GLU B 1 89 ? 44.127 46.175 92.195 1.00 46.66 89 GLU B C 1
ATOM 4482 O O . GLU B 1 89 ? 43.232 46.096 93.016 1.00 48.47 89 GLU B O 1
ATOM 4488 N N . LEU B 1 90 ? 43.910 46.074 90.902 1.00 41.99 90 LEU B N 1
ATOM 4489 C CA . LEU B 1 90 ? 42.605 45.873 90.366 1.00 42.20 90 LEU B CA 1
ATOM 4490 C C . LEU B 1 90 ? 42.603 44.667 89.462 1.00 38.69 90 LEU B C 1
ATOM 4491 O O . LEU B 1 90 ? 41.590 43.967 89.410 1.00 38.94 90 LEU B O 1
ATOM 4496 N N . MET B 1 91 ? 43.718 44.446 88.735 1.00 35.06 91 MET B N 1
ATOM 4497 C CA . MET B 1 91 ? 43.830 43.346 87.747 1.00 33.19 91 MET B CA 1
ATOM 4498 C C . MET B 1 91 ? 44.694 42.157 88.232 1.00 32.65 91 MET B C 1
ATOM 4499 O O . MET B 1 91 ? 45.559 42.320 89.095 1.00 33.65 91 MET B O 1
ATOM 4504 N N . LYS B 1 92 ? 44.502 40.981 87.660 1.00 32.44 92 LYS B N 1
ATOM 4505 C CA . LYS B 1 92 ? 45.264 39.805 88.108 1.00 32.99 92 LYS B CA 1
ATOM 4506 C C . LYS B 1 92 ? 46.712 39.926 87.647 1.00 34.38 92 LYS B C 1
ATOM 4507 O O . LYS B 1 92 ? 46.998 40.219 86.523 1.00 31.10 92 LYS B O 1
ATOM 4513 N N . TRP B 1 93 ? 47.660 39.657 88.531 1.00 37.60 93 TRP B N 1
ATOM 4514 C CA . TRP B 1 93 ? 49.036 39.762 88.091 1.00 39.57 93 TRP B CA 1
ATOM 4515 C C . TRP B 1 93 ? 49.420 38.534 87.316 1.00 39.47 93 TRP B C 1
ATOM 4516 O O . TRP B 1 93 ? 50.442 38.523 86.619 1.00 40.94 93 TRP B O 1
ATOM 4527 N N . ASN B 1 94 ? 48.586 37.492 87.378 1.00 39.68 94 ASN B N 1
ATOM 4528 C CA . ASN B 1 94 ? 48.954 36.245 86.706 1.00 41.40 94 ASN B CA 1
ATOM 4529 C C . ASN B 1 94 ? 47.905 35.659 85.797 1.00 37.69 94 ASN B C 1
ATOM 4530 O O . ASN B 1 94 ? 47.932 34.465 85.502 1.00 36.96 94 ASN B O 1
ATOM 4535 N N . GLY B 1 95 ? 46.983 36.509 85.313 1.00 36.43 95 GLY B N 1
ATOM 4536 C CA . GLY B 1 95 ? 45.962 36.010 84.452 1.00 31.66 95 GLY B CA 1
ATOM 4537 C C . GLY B 1 95 ? 45.169 37.151 83.866 1.00 31.29 95 GLY B C 1
ATOM 4538 O O . GLY B 1 95 ? 45.550 38.363 83.987 1.00 29.19 95 GLY B O 1
ATOM 4539 N N . TRP B 1 96 ? 44.051 36.761 83.279 1.00 28.06 96 TRP B N 1
ATOM 4540 C CA . TRP B 1 96 ? 43.122 37.720 82.684 1.00 27.80 96 TRP B CA 1
ATOM 4541 C C . TRP B 1 96 ? 42.272 38.475 83.648 1.00 26.77 96 TRP B C 1
ATOM 4542 O O . TRP B 1 96 ? 41.714 37.915 84.580 1.00 29.67 96 TRP B O 1
ATOM 4553 N N . GLY B 1 97 ? 42.133 39.776 83.429 1.00 27.03 97 GLY B N 1
ATOM 4554 C CA . GLY B 1 97 ? 40.953 40.491 83.930 1.00 26.12 97 GLY B CA 1
ATOM 4555 C C . GLY B 1 97 ? 41.072 40.953 85.393 1.00 27.66 97 GLY B C 1
ATOM 4556 O O . GLY B 1 97 ? 42.189 41.098 85.958 1.00 26.88 97 GLY B O 1
ATOM 4557 N N . TYR B 1 98 ? 39.905 41.145 86.016 1.00 25.66 98 TYR B N 1
ATOM 4558 C CA . TYR B 1 98 ? 39.824 41.841 87.269 1.00 28.77 98 TYR B CA 1
ATOM 4559 C C . TYR B 1 98 ? 40.063 40.849 88.390 1.00 29.28 98 TYR B C 1
ATOM 4560 O O . TYR B 1 98 ? 39.609 39.724 88.297 1.00 28.01 98 TYR B O 1
ATOM 4569 N N . ASN B 1 99 ? 40.732 41.287 89.450 1.00 32.85 99 ASN B N 1
ATOM 4570 C CA . ASN B 1 99 ? 40.939 40.453 90.647 1.00 36.55 99 ASN B CA 1
ATOM 4571 C C . ASN B 1 99 ? 39.690 39.847 91.267 1.00 38.65 99 ASN B C 1
ATOM 4572 O O . ASN B 1 99 ? 39.723 38.755 91.808 1.00 41.71 99 ASN B O 1
ATOM 4577 N N . ASP B 1 100 ? 38.615 40.608 91.214 1.00 38.10 100 ASP B N 1
ATOM 4578 C CA . ASP B 1 100 ? 37.357 40.223 91.809 1.00 38.02 100 ASP B CA 1
ATOM 4579 C C . ASP B 1 100 ? 36.447 39.313 90.959 1.00 38.45 100 ASP B C 1
ATOM 4580 O O . ASP B 1 100 ? 35.295 39.083 91.383 1.00 35.44 100 ASP B O 1
ATOM 4585 N N . SER B 1 101 ? 36.907 38.874 89.764 1.00 32.06 101 SER B N 1
ATOM 4586 C CA . SER B 1 101 ? 36.164 37.967 88.884 1.00 31.89 101 SER B CA 1
ATOM 4587 C C . SER B 1 101 ? 36.958 36.699 88.546 1.00 33.28 101 SER B C 1
ATOM 4588 O O . SER B 1 101 ? 37.995 36.794 87.903 1.00 31.70 101 SER B O 1
ATOM 4591 N N . LYS B 1 102 ? 36.535 35.539 89.065 1.00 38.68 102 LYS B N 1
ATOM 4592 C CA . LYS B 1 102 ? 37.210 34.224 88.807 1.00 42.49 102 LYS B CA 1
ATOM 4593 C C . LYS B 1 102 ? 36.149 33.152 89.008 1.00 38.70 102 LYS B C 1
ATOM 4594 O O . LYS B 1 102 ? 35.217 33.341 89.784 1.00 37.16 102 LYS B O 1
ATOM 4600 N N . PHE B 1 103 ? 36.147 32.129 88.187 1.00 36.75 103 PHE B N 1
ATOM 4601 C CA . PHE B 1 103 ? 35.166 31.077 88.387 1.00 36.51 103 PHE B CA 1
ATOM 4602 C C . PHE B 1 103 ? 35.410 30.336 89.707 1.00 36.56 103 PHE B C 1
ATOM 4603 O O . PHE B 1 103 ? 36.544 30.239 90.123 1.00 38.48 103 PHE B O 1
ATOM 4611 N N . PHE B 1 104 ? 34.345 29.932 90.415 1.00 35.45 104 PHE B N 1
ATOM 4612 C CA . PHE B 1 104 ? 34.465 29.114 91.698 1.00 35.88 104 PHE B CA 1
ATOM 4613 C C . PHE B 1 104 ? 33.241 28.174 91.775 1.00 36.59 104 PHE B C 1
ATOM 4614 O O . PHE B 1 104 ? 32.294 28.376 91.026 1.00 37.51 104 PHE B O 1
ATOM 4622 N N . LEU B 1 105 ? 33.233 27.146 92.641 1.00 38.36 105 LEU B N 1
ATOM 4623 C CA . LEU B 1 105 ? 32.024 26.353 92.828 1.00 37.37 105 LEU B CA 1
ATOM 4624 C C . LEU B 1 105 ? 31.248 27.030 93.894 1.00 35.70 105 LEU B C 1
ATOM 4625 O O . LEU B 1 105 ? 31.742 27.194 94.994 1.00 35.75 105 LEU B O 1
ATOM 4630 N N . ASN B 1 106 ? 30.010 27.378 93.602 1.00 34.49 106 ASN B N 1
ATOM 4631 C CA . ASN B 1 106 ? 29.151 27.939 94.599 1.00 34.21 106 ASN B CA 1
ATOM 4632 C C . ASN B 1 106 ? 28.711 26.865 95.646 1.00 36.98 106 ASN B C 1
ATOM 4633 O O . ASN B 1 106 ? 29.136 25.718 95.581 1.00 37.64 106 ASN B O 1
ATOM 4638 N N . LYS B 1 107 ? 27.918 27.273 96.623 1.00 37.33 107 LYS B N 1
ATOM 4639 C CA . LYS B 1 107 ? 27.396 26.387 97.692 1.00 38.70 107 LYS B CA 1
ATOM 4640 C C . LYS B 1 107 ? 26.401 25.341 97.170 1.00 38.37 107 LYS B C 1
ATOM 4641 O O . LYS B 1 107 ? 25.934 24.507 97.898 1.00 38.59 107 LYS B O 1
ATOM 4647 N N . LYS B 1 108 ? 26.070 25.397 95.897 1.00 38.11 108 LYS B N 1
ATOM 4648 C CA . LYS B 1 108 ? 25.357 24.292 95.280 1.00 39.69 108 LYS B CA 1
ATOM 4649 C C . LYS B 1 108 ? 26.160 23.450 94.367 1.00 39.15 108 LYS B C 1
ATOM 4650 O O . LYS B 1 108 ? 25.594 22.650 93.628 1.00 41.87 108 LYS B O 1
ATOM 4656 N N . GLY B 1 109 ? 27.484 23.538 94.455 1.00 37.84 109 GLY B N 1
ATOM 4657 C CA . GLY B 1 109 ? 28.360 22.667 93.686 1.00 37.64 109 GLY B CA 1
ATOM 4658 C C . GLY B 1 109 ? 28.510 23.057 92.204 1.00 37.95 109 GLY B C 1
ATOM 4659 O O . GLY B 1 109 ? 28.860 22.205 91.371 1.00 36.68 109 GLY B O 1
ATOM 4660 N N . GLN B 1 110 ? 28.285 24.341 91.882 1.00 36.47 110 GLN B N 1
ATOM 4661 C CA . GLN B 1 110 ? 28.205 24.749 90.534 1.00 38.04 110 GLN B CA 1
ATOM 4662 C C . GLN B 1 110 ? 29.036 25.978 90.195 1.00 35.67 110 GLN B C 1
ATOM 4663 O O . GLN B 1 110 ? 29.234 26.896 91.026 1.00 34.89 110 GLN B O 1
ATOM 4669 N N . LEU B 1 111 ? 29.603 25.948 89.001 1.00 35.67 111 LEU B N 1
ATOM 4670 C CA . LEU B 1 111 ? 30.500 27.029 88.611 1.00 34.20 111 LEU B CA 1
ATOM 4671 C C . LEU B 1 111 ? 29.721 28.365 88.557 1.00 34.06 111 LEU B C 1
ATOM 4672 O O . LEU B 1 111 ? 28.519 28.426 88.201 1.00 34.28 111 LEU B O 1
ATOM 4677 N N . GLU B 1 112 ? 30.425 29.414 88.926 1.00 33.02 112 GLU B N 1
ATOM 4678 C CA . GLU B 1 112 ? 29.855 30.749 89.075 1.00 34.62 112 GLU B CA 1
ATOM 4679 C C . GLU B 1 112 ? 31.005 31.740 89.058 1.00 33.52 112 GLU B C 1
ATOM 4680 O O . GLU B 1 112 ? 32.083 31.499 89.610 1.00 32.98 112 GLU B O 1
ATOM 4686 N N . LEU B 1 113 ? 30.778 32.847 88.350 1.00 31.07 113 LEU B N 1
ATOM 4687 C CA . LEU B 1 113 ? 31.720 33.914 88.334 1.00 29.56 113 LEU B CA 1
ATOM 4688 C C . LEU B 1 113 ? 31.516 34.792 89.581 1.00 30.87 113 LEU B C 1
ATOM 4689 O O . LEU B 1 113 ? 30.421 35.188 89.919 1.00 33.16 113 LEU B O 1
ATOM 4694 N N . THR B 1 114 ? 32.617 35.092 90.243 1.00 31.40 114 THR B N 1
ATOM 4695 C CA . THR B 1 114 ? 32.699 35.934 91.393 1.00 33.94 114 THR B CA 1
ATOM 4696 C C . THR B 1 114 ? 32.387 37.410 91.023 1.00 35.46 114 THR B C 1
ATOM 4697 O O . THR B 1 114 ? 32.445 37.771 89.861 1.00 32.96 114 THR B O 1
ATOM 4701 N N . GLY B 1 115 ? 32.004 38.231 92.002 1.00 36.25 115 GLY B N 1
ATOM 4702 C CA . GLY B 1 115 ? 31.920 39.675 91.788 1.00 38.86 115 GLY B CA 1
ATOM 4703 C C . GLY B 1 115 ? 30.627 40.177 91.149 1.00 37.83 115 GLY B C 1
ATOM 4704 O O . GLY B 1 115 ? 29.648 39.454 91.099 1.00 38.19 115 GLY B O 1
ATOM 4705 N N . LYS B 1 116 ? 30.626 41.407 90.645 1.00 37.09 116 LYS B N 1
ATOM 4706 C CA . LYS B 1 116 ? 29.396 42.043 90.130 1.00 40.45 116 LYS B CA 1
ATOM 4707 C C . LYS B 1 116 ? 29.558 42.782 88.785 1.00 39.54 116 LYS B C 1
ATOM 4708 O O . LYS B 1 116 ? 28.713 43.563 88.392 1.00 37.48 116 LYS B O 1
ATOM 4714 N N . ARG B 1 117 ? 30.654 42.560 88.089 1.00 38.20 117 ARG B N 1
ATOM 4715 C CA . ARG B 1 117 ? 30.933 43.291 86.873 1.00 34.63 117 ARG B CA 1
ATOM 4716 C C . ARG B 1 117 ? 30.228 42.934 85.603 1.00 35.75 117 ARG B C 1
ATOM 4717 O O . ARG B 1 117 ? 30.262 43.719 84.643 1.00 34.73 117 ARG B O 1
ATOM 4725 N N . TYR B 1 118 ? 29.778 41.692 85.485 1.00 33.13 118 TYR B N 1
ATOM 4726 C CA . TYR B 1 118 ? 29.310 41.205 84.207 1.00 32.03 118 TYR B CA 1
ATOM 4727 C C . TYR B 1 118 ? 27.870 40.722 84.371 1.00 35.54 118 TYR B C 1
ATOM 4728 O O . TYR B 1 118 ? 27.470 40.398 85.461 1.00 32.79 118 TYR B O 1
ATOM 4737 N N . PRO B 1 119 ? 27.101 40.703 83.267 1.00 39.40 119 PRO B N 1
ATOM 4738 C CA . PRO B 1 119 ? 25.718 40.213 83.301 1.00 41.91 119 PRO B CA 1
ATOM 4739 C C . PRO B 1 119 ? 25.664 38.750 83.831 1.00 44.43 119 PRO B C 1
ATOM 4740 O O . PRO B 1 119 ? 24.639 38.301 84.380 1.00 47.85 119 PRO B O 1
ATOM 4744 N N . LEU B 1 120 ? 26.775 38.034 83.702 1.00 38.77 120 LEU B N 1
ATOM 4745 C CA . LEU B 1 120 ? 26.851 36.661 84.193 1.00 38.93 120 LEU B CA 1
ATOM 4746 C C . LEU B 1 120 ? 27.553 36.536 85.573 1.00 34.84 120 LEU B C 1
ATOM 4747 O O . LEU B 1 120 ? 27.673 35.441 86.131 1.00 36.88 120 LEU B O 1
ATOM 4752 N N . SER B 1 121 ? 28.035 37.648 86.110 1.00 31.74 121 SER B N 1
ATOM 4753 C CA . SER B 1 121 ? 28.580 37.624 87.462 1.00 30.36 121 SER B CA 1
ATOM 4754 C C . SER B 1 121 ? 27.487 37.227 88.426 1.00 32.14 121 SER B C 1
ATOM 4755 O O . SER B 1 121 ? 26.376 37.817 88.406 1.00 31.59 121 SER B O 1
ATOM 4758 N N . GLY B 1 122 ? 27.781 36.225 89.283 1.00 31.88 122 GLY B N 1
ATOM 4759 C CA . GLY B 1 122 ? 26.826 35.821 90.294 1.00 31.11 122 GLY B CA 1
ATOM 4760 C C . GLY B 1 122 ? 25.687 34.954 89.763 1.00 32.26 122 GLY B C 1
ATOM 4761 O O . GLY B 1 122 ? 24.687 34.780 90.436 1.00 31.41 122 GLY B O 1
ATOM 4762 N N . VAL B 1 123 ? 25.807 34.462 88.542 1.00 31.87 123 VAL B N 1
ATOM 4763 C CA . VAL B 1 123 ? 24.771 33.634 87.904 1.00 32.38 123 VAL B CA 1
ATOM 4764 C C . VAL B 1 123 ? 25.262 32.196 87.929 1.00 32.88 123 VAL B C 1
ATOM 4765 O O . VAL B 1 123 ? 26.248 31.878 87.247 1.00 35.03 123 VAL B O 1
ATOM 4769 N N . ALA B 1 124 ? 24.593 31.328 88.689 1.00 33.59 124 ALA B N 1
ATOM 4770 C CA . ALA B 1 124 ? 24.976 29.909 88.719 1.00 35.46 124 ALA B CA 1
ATOM 4771 C C . ALA B 1 124 ? 24.943 29.274 87.291 1.00 35.42 124 ALA B C 1
ATOM 4772 O O . ALA B 1 124 ? 24.160 29.688 86.407 1.00 34.94 124 ALA B O 1
ATOM 4774 N N . LEU B 1 125 ? 25.863 28.361 87.040 1.00 34.72 125 LEU B N 1
ATOM 4775 C CA . LEU B 1 125 ? 25.926 27.726 85.709 1.00 34.78 125 LEU B CA 1
ATOM 4776 C C . LEU B 1 125 ? 25.873 26.215 85.903 1.00 34.69 125 LEU B C 1
ATOM 4777 O O . LEU B 1 125 ? 26.932 25.561 85.888 1.00 34.72 125 LEU B O 1
ATOM 4782 N N . PRO B 1 126 ? 24.645 25.669 86.058 1.00 34.94 126 PRO B N 1
ATOM 4783 C CA . PRO B 1 126 ? 24.472 24.339 86.629 1.00 37.22 126 PRO B CA 1
ATOM 4784 C C . PRO B 1 126 ? 24.977 23.178 85.798 1.00 38.21 126 PRO B C 1
ATOM 4785 O O . PRO B 1 126 ? 25.112 22.058 86.355 1.00 38.75 126 PRO B O 1
ATOM 4789 N N . THR B 1 127 ? 25.214 23.406 84.502 1.00 37.61 127 THR B N 1
ATOM 4790 C CA . THR B 1 127 ? 25.685 22.339 83.618 1.00 39.52 127 THR B CA 1
ATOM 4791 C C . THR B 1 127 ? 27.124 22.498 83.164 1.00 37.37 127 THR B C 1
ATOM 4792 O O . THR B 1 127 ? 27.650 21.674 82.360 1.00 38.23 127 THR B O 1
ATOM 4796 N N . PHE B 1 128 ? 27.773 23.559 83.631 1.00 35.35 128 PHE B N 1
ATOM 4797 C CA . PHE B 1 128 ? 29.120 23.896 83.124 1.00 33.99 128 PHE B CA 1
ATOM 4798 C C . PHE B 1 128 ? 30.139 22.874 83.585 1.00 34.58 128 PHE B C 1
ATOM 4799 O O . PHE B 1 128 ? 30.910 22.379 82.752 1.00 32.52 128 PHE B O 1
ATOM 4807 N N . LYS B 1 129 ? 30.115 22.490 84.909 1.00 34.74 129 LYS B N 1
ATOM 4808 C CA . LYS B 1 129 ? 30.941 21.395 85.421 1.00 36.63 129 LYS B CA 1
ATOM 4809 C C . LYS B 1 129 ? 30.764 20.122 84.596 1.00 37.02 129 LYS B C 1
ATOM 4810 O O . LYS B 1 129 ? 31.770 19.512 84.219 1.00 35.45 129 LYS B O 1
ATOM 4816 N N . ASP B 1 130 ? 29.495 19.737 84.334 1.00 38.65 130 ASP B N 1
ATOM 4817 C CA . ASP B 1 130 ? 29.168 18.516 83.552 1.00 39.98 130 ASP B CA 1
ATOM 4818 C C . ASP B 1 130 ? 29.827 18.579 82.180 1.00 39.71 130 ASP B C 1
ATOM 4819 O O . ASP B 1 130 ? 30.355 17.570 81.683 1.00 36.54 130 ASP B O 1
ATOM 4824 N N . TRP B 1 131 ? 29.785 19.786 81.558 1.00 35.60 131 TRP B N 1
ATOM 4825 C CA . TRP B 1 131 ? 30.343 19.924 80.240 1.00 35.82 131 TRP B CA 1
ATOM 4826 C C . TRP B 1 131 ? 31.855 19.793 80.305 1.00 34.64 131 TRP B C 1
ATOM 4827 O O . TRP B 1 131 ? 32.430 19.095 79.452 1.00 35.49 131 TRP B O 1
ATOM 4838 N N . ILE B 1 132 ? 32.497 20.398 81.307 1.00 33.11 132 ILE B N 1
ATOM 4839 C CA . ILE B 1 132 ? 33.971 20.436 81.369 1.00 32.93 132 ILE B CA 1
ATOM 4840 C C . ILE B 1 132 ? 34.521 19.002 81.606 1.00 34.88 132 ILE B C 1
ATOM 4841 O O . ILE B 1 132 ? 35.556 18.612 81.027 1.00 34.91 132 ILE B O 1
ATOM 4846 N N . GLN B 1 133 ? 33.848 18.268 82.517 1.00 35.22 133 GLN B N 1
ATOM 4847 C CA . GLN B 1 133 ? 34.262 16.890 82.937 1.00 37.05 133 GLN B CA 1
ATOM 4848 C C . GLN B 1 133 ? 34.093 15.971 81.750 1.00 38.42 133 GLN B C 1
ATOM 4849 O O . GLN B 1 133 ? 35.005 15.208 81.393 1.00 39.62 133 GLN B O 1
ATOM 4855 N N . ASN B 1 134 ? 32.959 16.113 81.057 1.00 40.60 134 ASN B N 1
ATOM 4856 C CA . ASN B 1 134 ? 32.714 15.328 79.832 1.00 43.96 134 ASN B CA 1
ATOM 4857 C C . ASN B 1 134 ? 33.696 15.560 78.729 1.00 43.15 134 ASN B C 1
ATOM 4858 O O . ASN B 1 134 ? 34.210 14.615 78.112 1.00 43.39 134 ASN B O 1
ATOM 4863 N N . THR B 1 135 ? 33.905 16.850 78.451 1.00 42.14 135 THR B N 1
ATOM 4864 C CA . THR B 1 135 ? 34.747 17.298 77.364 1.00 40.68 135 THR B CA 1
ATOM 4865 C C . THR B 1 135 ? 36.209 16.961 77.585 1.00 40.67 135 THR B C 1
ATOM 4866 O O . THR B 1 135 ? 36.849 16.640 76.643 1.00 42.31 135 THR B O 1
ATOM 4870 N N . PHE B 1 136 ? 36.728 17.035 78.808 1.00 38.83 136 PHE B N 1
ATOM 4871 C CA . PHE B 1 136 ? 38.179 16.895 79.009 1.00 38.76 136 PHE B CA 1
ATOM 4872 C C . PHE B 1 136 ? 38.584 15.658 79.806 1.00 41.02 136 PHE B C 1
ATOM 4873 O O . PHE B 1 136 ? 39.776 15.443 79.986 1.00 42.64 136 PHE B O 1
ATOM 4881 N N . GLY B 1 137 ? 37.594 14.915 80.339 1.00 41.87 137 GLY B N 1
ATOM 4882 C CA . GLY B 1 137 ? 37.871 13.748 81.210 1.00 43.50 137 GLY B CA 1
ATOM 4883 C C . GLY B 1 137 ? 38.585 14.113 82.502 1.00 43.39 137 GLY B C 1
ATOM 4884 O O . GLY B 1 137 ? 39.661 13.604 82.778 1.00 44.34 137 GLY B O 1
ATOM 4885 N N . ILE B 1 138 ? 37.985 14.998 83.294 1.00 43.25 138 ILE B N 1
ATOM 4886 C CA . ILE B 1 138 ? 38.556 15.472 84.551 1.00 44.13 138 ILE B CA 1
ATOM 4887 C C . ILE B 1 138 ? 37.480 15.378 85.615 1.00 44.40 138 ILE B C 1
ATOM 4888 O O . ILE B 1 138 ? 36.276 15.270 85.326 1.00 41.86 138 ILE B O 1
ATOM 4893 N N . ASN B 1 139 ? 37.903 15.503 86.854 1.00 44.97 139 ASN B N 1
ATOM 4894 C CA . ASN B 1 139 ? 36.958 15.347 87.903 1.00 48.65 139 ASN B CA 1
ATOM 4895 C C . ASN B 1 139 ? 36.620 16.728 88.533 1.00 50.58 139 ASN B C 1
ATOM 4896 O O . ASN B 1 139 ? 35.495 17.243 88.337 1.00 49.86 139 ASN B O 1
ATOM 4901 N N . LEU B 1 140 ? 37.544 17.406 89.186 1.00 50.53 140 LEU B N 1
ATOM 4902 C CA . LEU B 1 140 ? 37.169 18.779 89.576 1.00 53.45 140 LEU B CA 1
ATOM 4903 C C . LEU B 1 140 ? 36.651 18.733 90.999 1.00 52.91 140 LEU B C 1
ATOM 4904 O O . LEU B 1 140 ? 36.859 19.677 91.738 1.00 58.58 140 LEU B O 1
ATOM 4909 N N . THR B 1 155 ? 63.357 38.674 90.526 1.00 64.85 155 THR B N 1
ATOM 4910 C CA . THR B 1 155 ? 63.323 39.588 89.393 1.00 64.12 155 THR B CA 1
ATOM 4911 C C . THR B 1 155 ? 64.751 39.964 88.972 1.00 64.75 155 THR B C 1
ATOM 4912 O O . THR B 1 155 ? 65.636 39.945 89.809 1.00 60.00 155 THR B O 1
ATOM 4916 N N . PRO B 1 156 ? 64.973 40.279 87.663 1.00 65.78 156 PRO B N 1
ATOM 4917 C CA . PRO B 1 156 ? 66.215 40.968 87.213 1.00 65.98 156 PRO B CA 1
ATOM 4918 C C . PRO B 1 156 ? 66.346 42.397 87.788 1.00 66.12 156 PRO B C 1
ATOM 4919 O O . PRO B 1 156 ? 65.336 43.054 87.983 1.00 64.73 156 PRO B O 1
ATOM 4923 N N . PRO B 1 157 ? 67.584 42.885 88.046 1.00 65.88 157 PRO B N 1
ATOM 4924 C CA . PRO B 1 157 ? 67.703 44.257 88.575 1.00 62.91 157 PRO B CA 1
ATOM 4925 C C . PRO B 1 157 ? 67.372 45.296 87.500 1.00 59.37 157 PRO B C 1
ATOM 4926 O O . PRO B 1 157 ? 67.409 44.972 86.295 1.00 56.41 157 PRO B O 1
ATOM 4930 N N . SER B 1 158 ? 67.064 46.522 87.925 1.00 57.93 158 SER B N 1
ATOM 4931 C CA . SER B 1 158 ? 66.678 47.592 87.003 1.00 58.87 158 SER B CA 1
ATOM 4932 C C . SER B 1 158 ? 67.932 48.322 86.524 1.00 60.52 158 SER B C 1
ATOM 4933 O O . SER B 1 158 ? 68.616 48.955 87.333 1.00 61.54 158 SER B O 1
ATOM 4936 N N . ILE B 1 159 ? 68.252 48.235 85.226 1.00 58.38 159 ILE B N 1
ATOM 4937 C CA . ILE B 1 159 ? 69.490 48.895 84.732 1.00 57.82 159 ILE B CA 1
ATOM 4938 C C . ILE B 1 159 ? 69.146 50.194 83.999 1.00 56.25 159 ILE B C 1
ATOM 4939 O O . ILE B 1 159 ? 68.588 50.146 82.844 1.00 51.56 159 ILE B O 1
ATOM 4944 N N . VAL B 1 160 ? 69.479 51.327 84.667 1.00 57.05 160 VAL B N 1
ATOM 4945 C CA . VAL B 1 160 ? 69.097 52.694 84.208 1.00 54.84 160 VAL B CA 1
ATOM 4946 C C . VAL B 1 160 ? 70.156 53.762 84.475 1.00 51.50 160 VAL B C 1
ATOM 4947 O O . VAL B 1 160 ? 70.585 53.923 85.580 1.00 52.54 160 VAL B O 1
ATOM 4951 N N . ASN B 1 161 ? 70.527 54.521 83.443 1.00 52.02 161 ASN B N 1
ATOM 4952 C CA . ASN B 1 161 ? 71.494 55.632 83.510 1.00 53.63 161 ASN B CA 1
ATOM 4953 C C . ASN B 1 161 ? 71.066 56.752 84.465 1.00 55.01 161 ASN B C 1
ATOM 4954 O O . ASN B 1 161 ? 69.916 57.249 84.401 1.00 53.07 161 ASN B O 1
ATOM 4959 N N . GLU B 1 162 ? 72.005 57.171 85.311 1.00 57.68 162 GLU B N 1
ATOM 4960 C CA . GLU B 1 162 ? 71.750 58.169 86.333 1.00 59.90 162 GLU B CA 1
ATOM 4961 C C . GLU B 1 162 ? 71.363 59.572 85.785 1.00 56.61 162 GLU B C 1
ATOM 4962 O O . GLU B 1 162 ? 70.478 60.230 86.332 1.00 52.64 162 GLU B O 1
ATOM 4968 N N . ASP B 1 163 ? 72.041 60.021 84.726 1.00 55.95 163 ASP B N 1
ATOM 4969 C CA . ASP B 1 163 ? 71.769 61.314 84.065 1.00 55.97 163 ASP B CA 1
ATOM 4970 C C . ASP B 1 163 ? 70.421 61.329 83.337 1.00 54.70 163 ASP B C 1
ATOM 4971 O O . ASP B 1 163 ? 69.689 62.342 83.352 1.00 57.82 163 ASP B O 1
ATOM 4976 N N . PHE B 1 164 ? 70.076 60.209 82.719 1.00 53.93 164 PHE B N 1
ATOM 4977 C CA . PHE B 1 164 ? 68.712 60.060 82.171 1.00 50.82 164 PHE B CA 1
ATOM 4978 C C . PHE B 1 164 ? 67.660 60.260 83.280 1.00 49.60 164 PHE B C 1
ATOM 4979 O O . PHE B 1 164 ? 66.779 61.115 83.180 1.00 49.57 164 PHE B O 1
ATOM 4987 N N . LEU B 1 165 ? 67.796 59.501 84.362 1.00 54.69 165 LEU B N 1
ATOM 4988 C CA . LEU B 1 165 ? 66.883 59.561 85.499 1.00 55.46 165 LEU B CA 1
ATOM 4989 C C . LEU B 1 165 ? 66.795 60.991 86.068 1.00 58.45 165 LEU B C 1
ATOM 4990 O O . LEU B 1 165 ? 65.703 61.482 86.454 1.00 55.24 165 LEU B O 1
ATOM 4995 N N . HIS B 1 166 ? 67.946 61.666 86.130 1.00 56.76 166 HIS B N 1
ATOM 4996 C CA . HIS B 1 166 ? 67.951 63.088 86.515 1.00 57.26 166 HIS B CA 1
ATOM 4997 C C . HIS B 1 166 ? 67.105 63.962 85.596 1.00 55.79 166 HIS B C 1
ATOM 4998 O O . HIS B 1 166 ? 66.258 64.707 86.079 1.00 57.30 166 HIS B O 1
ATOM 5005 N N . GLU B 1 167 ? 67.300 63.869 84.275 1.00 56.18 167 GLU B N 1
ATOM 5006 C CA . GLU B 1 167 ? 66.435 64.591 83.323 1.00 54.31 167 GLU B CA 1
ATOM 5007 C C . GLU B 1 167 ? 64.983 64.195 83.343 1.00 49.18 167 GLU B C 1
ATOM 5008 O O . GLU B 1 167 ? 64.124 65.051 83.178 1.00 49.03 167 GLU B O 1
ATOM 5014 N N . LEU B 1 168 ? 64.715 62.928 83.616 1.00 48.32 168 LEU B N 1
ATOM 5015 C CA . LEU B 1 168 ? 63.325 62.459 83.773 1.00 45.74 168 LEU B CA 1
ATOM 5016 C C . LEU B 1 168 ? 62.627 63.098 84.960 1.00 46.11 168 LEU B C 1
ATOM 5017 O O . LEU B 1 168 ? 61.449 63.434 84.862 1.00 44.57 168 LEU B O 1
ATOM 5022 N N . LYS B 1 169 ? 63.344 63.252 86.078 1.00 48.07 169 LYS B N 1
ATOM 5023 C CA . LYS B 1 169 ? 62.803 63.891 87.296 1.00 50.32 169 LYS B CA 1
ATOM 5024 C C . LYS B 1 169 ? 62.321 65.335 87.019 1.00 48.88 169 LYS B C 1
ATOM 5025 O O . LYS B 1 169 ? 61.245 65.727 87.462 1.00 48.85 169 LYS B O 1
ATOM 5031 N N . LYS B 1 170 ? 63.093 66.095 86.235 1.00 50.24 170 LYS B N 1
ATOM 5032 C CA . LYS B 1 170 ? 62.693 67.446 85.830 1.00 50.94 170 LYS B CA 1
ATOM 5033 C C . LYS B 1 170 ? 61.391 67.524 85.046 1.00 48.70 170 LYS B C 1
ATOM 5034 O O . LYS B 1 170 ? 60.635 68.472 85.238 1.00 49.39 170 LYS B O 1
ATOM 5040 N N . THR B 1 171 ? 61.114 66.546 84.180 1.00 46.70 171 THR B N 1
ATOM 5041 C CA . THR B 1 171 ? 59.865 66.590 83.414 1.00 44.51 171 THR B CA 1
ATOM 5042 C C . THR B 1 171 ? 58.591 66.452 84.283 1.00 43.21 171 THR B C 1
ATOM 5043 O O . THR B 1 171 ? 57.492 66.724 83.794 1.00 44.06 171 THR B O 1
ATOM 5047 N N . ASN B 1 172 ? 58.716 65.922 85.493 1.00 43.62 172 ASN B N 1
ATOM 5048 C CA . ASN B 1 172 ? 57.572 65.496 86.324 1.00 42.93 172 ASN B CA 1
ATOM 5049 C C . ASN B 1 172 ? 56.658 64.414 85.735 1.00 41.35 172 ASN B C 1
ATOM 5050 O O . ASN B 1 172 ? 55.550 64.237 86.198 1.00 42.55 172 ASN B O 1
ATOM 5055 N N . ILE B 1 173 ? 57.136 63.674 84.748 1.00 37.32 173 ILE B N 1
ATOM 5056 C CA . ILE B 1 173 ? 56.458 62.477 84.304 1.00 33.90 173 ILE B CA 1
ATOM 5057 C C . ILE B 1 173 ? 56.581 61.374 85.323 1.00 35.12 173 ILE B C 1
ATOM 5058 O O . ILE B 1 173 ? 57.689 61.055 85.796 1.00 37.67 173 ILE B O 1
ATOM 5063 N N . SER B 1 174 ? 55.463 60.754 85.651 1.00 31.44 174 SER B N 1
ATOM 5064 C CA . SER B 1 174 ? 55.486 59.669 86.652 1.00 33.66 174 SER B CA 1
ATOM 5065 C C . SER B 1 174 ? 56.278 58.428 86.156 1.00 33.04 174 SER B C 1
ATOM 5066 O O . SER B 1 174 ? 56.171 58.104 84.943 1.00 30.05 174 SER B O 1
ATOM 5069 N N . TYR B 1 175 ? 57.039 57.753 87.036 1.00 32.52 175 TYR B N 1
ATOM 5070 C CA . TYR B 1 175 ? 57.803 56.556 86.628 1.00 33.10 175 TYR B CA 1
ATOM 5071 C C . TYR B 1 175 ? 57.956 55.559 87.738 1.00 35.63 175 TYR B C 1
ATOM 5072 O O . TYR B 1 175 ? 57.814 55.919 88.915 1.00 36.01 175 TYR B O 1
ATOM 5081 N N . SER B 1 176 ? 58.335 54.328 87.387 1.00 34.54 176 SER B N 1
ATOM 5082 C CA . SER B 1 176 ? 58.547 53.269 88.375 1.00 35.58 176 SER B CA 1
ATOM 5083 C C . SER B 1 176 ? 59.676 52.306 87.945 1.00 37.17 176 SER B C 1
ATOM 5084 O O . SER B 1 176 ? 59.768 51.905 86.761 1.00 33.81 176 SER B O 1
ATOM 5087 N N . GLN B 1 177 ? 60.522 51.926 88.916 1.00 38.75 177 GLN B N 1
ATOM 5088 C CA . GLN B 1 177 ? 61.501 50.821 88.717 1.00 39.65 177 GLN B CA 1
ATOM 5089 C C . GLN B 1 177 ? 61.168 49.605 89.575 1.00 41.89 177 GLN B C 1
ATOM 5090 O O . GLN B 1 177 ? 61.987 48.691 89.667 1.00 40.88 177 GLN B O 1
ATOM 5096 N N . GLU B 1 178 ? 59.958 49.569 90.155 1.00 42.41 178 GLU B N 1
ATOM 5097 C CA . GLU B 1 178 ? 59.519 48.445 91.016 1.00 43.86 178 GLU B CA 1
ATOM 5098 C C . GLU B 1 178 ? 59.301 47.161 90.200 1.00 43.89 178 GLU B C 1
ATOM 5099 O O . GLU B 1 178 ? 58.794 47.214 89.079 1.00 38.11 178 GLU B O 1
ATOM 5105 N N . ALA B 1 179 ? 59.733 46.035 90.773 1.00 42.74 179 ALA B N 1
ATOM 5106 C CA . ALA B 1 179 ? 59.588 44.712 90.173 1.00 43.37 179 ALA B CA 1
ATOM 5107 C C . ALA B 1 179 ? 58.150 44.386 89.764 1.00 42.88 179 ALA B C 1
ATOM 5108 O O . ALA B 1 179 ? 57.938 43.983 88.628 1.00 40.04 179 ALA B O 1
ATOM 5110 N N . ASP B 1 180 ? 57.156 44.584 90.626 1.00 42.12 180 ASP B N 1
ATOM 5111 C CA . ASP B 1 180 ? 55.816 44.240 90.171 1.00 44.17 180 ASP B CA 1
ATOM 5112 C C . ASP B 1 180 ? 55.360 45.096 88.984 1.00 40.09 180 ASP B C 1
ATOM 5113 O O . ASP B 1 180 ? 54.730 44.541 88.083 1.00 37.35 180 ASP B O 1
ATOM 5118 N N . ASP B 1 181 ? 55.706 46.400 88.941 1.00 37.56 181 ASP B N 1
ATOM 5119 C CA . ASP B 1 181 ? 55.273 47.243 87.767 1.00 36.00 181 ASP B CA 1
ATOM 5120 C C . ASP B 1 181 ? 55.934 46.805 86.447 1.00 34.50 181 ASP B C 1
ATOM 5121 O O . ASP B 1 181 ? 55.342 46.860 85.378 1.00 31.32 181 ASP B O 1
ATOM 5126 N N . ARG B 1 182 ? 57.198 46.365 86.550 1.00 34.15 182 ARG B N 1
ATOM 5127 C CA . ARG B 1 182 ? 57.945 45.991 85.374 1.00 34.53 182 ARG B CA 1
ATOM 5128 C C . ARG B 1 182 ? 57.519 44.642 84.817 1.00 34.30 182 ARG B C 1
ATOM 5129 O O . ARG B 1 182 ? 57.337 44.464 83.595 1.00 32.37 182 ARG B O 1
ATOM 5137 N N . VAL B 1 183 ? 57.278 43.714 85.724 1.00 33.40 183 VAL B N 1
ATOM 5138 C CA . VAL B 1 183 ? 56.855 42.367 85.341 1.00 33.94 183 VAL B CA 1
ATOM 5139 C C . VAL B 1 183 ? 55.437 42.435 84.808 1.00 32.22 183 VAL B C 1
ATOM 5140 O O . VAL B 1 183 ? 55.073 41.659 83.926 1.00 32.98 183 VAL B O 1
ATOM 5144 N N . PHE B 1 184 ? 54.626 43.346 85.338 1.00 32.79 184 PHE B N 1
ATOM 5145 C CA . PHE B 1 184 ? 53.244 43.386 84.883 1.00 30.80 184 PHE B CA 1
ATOM 5146 C C . PHE B 1 184 ? 53.221 43.731 83.398 1.00 29.19 184 PHE B C 1
ATOM 5147 O O . PHE B 1 184 ? 52.355 43.192 82.700 1.00 29.05 184 PHE B O 1
ATOM 5155 N N . ARG B 1 185 ? 54.204 44.514 82.914 1.00 27.60 185 ARG B N 1
ATOM 5156 C CA . ARG B 1 185 ? 54.127 45.037 81.489 1.00 27.07 185 ARG B CA 1
ATOM 5157 C C . ARG B 1 185 ? 55.136 44.242 80.625 1.00 28.03 185 ARG B C 1
ATOM 5158 O O . ARG B 1 185 ? 55.532 44.647 79.543 1.00 31.06 185 ARG B O 1
ATOM 5166 N N . ALA B 1 186 ? 55.585 43.115 81.124 1.00 28.49 186 ALA B N 1
ATOM 5167 C CA . ALA B 1 186 ? 56.522 42.351 80.339 1.00 30.44 186 ALA B CA 1
ATOM 5168 C C . ALA B 1 186 ? 55.886 41.300 79.417 1.00 29.67 186 ALA B C 1
ATOM 5169 O O . ALA B 1 186 ? 56.625 40.505 78.802 1.00 30.71 186 ALA B O 1
ATOM 5171 N N . HIS B 1 187 ? 54.571 41.249 79.368 1.00 28.08 187 HIS B N 1
ATOM 5172 C CA . HIS B 1 187 ? 53.824 40.170 78.665 1.00 28.52 187 HIS B CA 1
ATOM 5173 C C . HIS B 1 187 ? 52.464 40.629 78.206 1.00 27.12 187 HIS B C 1
ATOM 5174 O O . HIS B 1 187 ? 51.896 41.591 78.791 1.00 28.05 187 HIS B O 1
ATOM 5181 N N . GLY B 1 188 ? 51.905 39.960 77.180 1.00 29.60 188 GLY B N 1
ATOM 5182 C CA . GLY B 1 188 ? 50.440 39.952 76.910 1.00 26.65 188 GLY B CA 1
ATOM 5183 C C . GLY B 1 188 ? 49.707 38.718 77.431 1.00 28.69 188 GLY B C 1
ATOM 5184 O O . GLY B 1 188 ? 49.974 38.257 78.565 1.00 31.38 188 GLY B O 1
ATOM 5185 N N . HIS B 1 189 ? 48.841 38.128 76.602 1.00 27.48 189 HIS B N 1
ATOM 5186 C CA . HIS B 1 189 ? 47.962 37.046 77.041 1.00 28.47 189 HIS B CA 1
ATOM 5187 C C . HIS B 1 189 ? 48.050 35.779 76.210 1.00 30.40 189 HIS B C 1
ATOM 5188 O O . HIS B 1 189 ? 47.058 35.056 75.990 1.00 30.95 189 HIS B O 1
ATOM 5195 N N . CYS B 1 190 ? 49.260 35.472 75.768 1.00 32.45 190 CYS B N 1
ATOM 5196 C CA . CYS B 1 190 ? 49.518 34.184 75.122 1.00 31.92 190 CYS B CA 1
ATOM 5197 C C . CYS B 1 190 ? 49.607 33.106 76.228 1.00 32.63 190 CYS B C 1
ATOM 5198 O O . CYS B 1 190 ? 50.053 33.370 77.316 1.00 31.33 190 CYS B O 1
ATOM 5201 N N . LEU B 1 191 ? 49.241 31.883 75.922 1.00 32.37 191 LEU B N 1
ATOM 5202 C CA . LEU B 1 191 ? 49.360 30.805 76.897 1.00 34.49 191 LEU B CA 1
ATOM 5203 C C . LEU B 1 191 ? 50.807 30.690 77.446 1.00 35.60 191 LEU B C 1
ATOM 5204 O O . LEU B 1 191 ? 51.007 30.612 78.654 1.00 38.44 191 LEU B O 1
ATOM 5209 N N . HIS B 1 192 ? 51.822 30.735 76.584 1.00 35.08 192 HIS B N 1
ATOM 5210 C CA . HIS B 1 192 ? 53.224 30.627 77.020 1.00 38.76 192 HIS B CA 1
ATOM 5211 C C . HIS B 1 192 ? 53.644 31.612 78.065 1.00 36.92 192 HIS B C 1
ATOM 5212 O O . HIS B 1 192 ? 54.369 31.275 79.021 1.00 38.72 192 HIS B O 1
ATOM 5219 N N . GLU B 1 193 ? 53.206 32.852 77.923 1.00 33.82 193 GLU B N 1
ATOM 5220 C CA . GLU B 1 193 ? 53.600 33.907 78.836 1.00 33.93 193 GLU B CA 1
ATOM 5221 C C . GLU B 1 193 ? 52.941 33.741 80.198 1.00 35.50 193 GLU B C 1
ATOM 5222 O O . GLU B 1 193 ? 53.583 34.010 81.227 1.00 34.85 193 GLU B O 1
ATOM 5228 N N . ILE B 1 194 ? 51.676 33.325 80.181 1.00 34.93 194 ILE B N 1
ATOM 5229 C CA . ILE B 1 194 ? 50.838 33.227 81.339 1.00 38.28 194 ILE B CA 1
ATOM 5230 C C . ILE B 1 194 ? 51.376 32.073 82.243 1.00 44.53 194 ILE B C 1
ATOM 5231 O O . ILE B 1 194 ? 51.305 32.145 83.468 1.00 51.37 194 ILE B O 1
ATOM 5236 N N . PHE B 1 195 ? 51.994 31.065 81.631 1.00 48.28 195 PHE B N 1
ATOM 5237 C CA . PHE B 1 195 ? 52.840 30.103 82.306 1.00 53.92 195 PHE B CA 1
ATOM 5238 C C . PHE B 1 195 ? 54.095 30.624 83.002 1.00 59.30 195 PHE B C 1
ATOM 5239 O O . PHE B 1 195 ? 54.287 30.372 84.209 1.00 61.66 195 PHE B O 1
ATOM 5247 N N . LEU B 1 196 ? 54.977 31.287 82.244 1.00 59.55 196 LEU B N 1
ATOM 5248 C CA . LEU B 1 196 ? 56.171 31.905 82.823 1.00 59.77 196 LEU B CA 1
ATOM 5249 C C . LEU B 1 196 ? 55.785 32.807 83.990 1.00 63.18 196 LEU B C 1
ATOM 5250 O O . LEU B 1 196 ? 56.499 32.868 84.994 1.00 61.96 196 LEU B O 1
ATOM 5255 N N . LEU B 1 197 ? 54.640 33.487 83.858 1.00 59.58 197 LEU B N 1
ATOM 5256 C CA . LEU B 1 197 ? 54.145 34.414 84.876 1.00 62.36 197 LEU B CA 1
ATOM 5257 C C . LEU B 1 197 ? 53.605 33.732 86.149 1.00 66.37 197 LEU B C 1
ATOM 5258 O O . LEU B 1 197 ? 53.775 34.263 87.251 1.00 69.28 197 LEU B O 1
ATOM 5263 N N . ARG B 1 198 ? 52.913 32.595 86.007 1.00 69.16 198 ARG B N 1
ATOM 5264 C CA . ARG B 1 198 ? 52.447 31.824 87.176 1.00 65.58 198 ARG B CA 1
ATOM 5265 C C . ARG B 1 198 ? 53.568 30.994 87.763 1.00 69.55 198 ARG B C 1
ATOM 5266 O O . ARG B 1 198 ? 53.701 30.948 88.983 1.00 65.15 198 ARG B O 1
ATOM 5274 N N . GLU B 1 199 ? 54.378 30.370 86.896 1.00 72.03 199 GLU B N 1
ATOM 5275 C CA . GLU B 1 199 ? 55.344 29.330 87.317 1.00 73.21 199 GLU B CA 1
ATOM 5276 C C . GLU B 1 199 ? 56.853 29.657 87.303 1.00 72.68 199 GLU B C 1
ATOM 5277 O O . GLU B 1 199 ? 57.660 28.798 87.654 1.00 72.95 199 GLU B O 1
ATOM 5283 N N . GLY B 1 200 ? 57.243 30.873 86.925 1.00 71.60 200 GLY B N 1
ATOM 5284 C CA . GLY B 1 200 ? 58.668 31.259 86.940 1.00 66.47 200 GLY B CA 1
ATOM 5285 C C . GLY B 1 200 ? 58.996 32.747 86.794 1.00 65.02 200 GLY B C 1
ATOM 5286 O O . GLY B 1 200 ? 58.580 33.598 87.612 1.00 58.62 200 GLY B O 1
ATOM 5287 N N . MET B 1 201 ? 59.760 33.051 85.743 1.00 61.63 201 MET B N 1
ATOM 5288 C CA . MET B 1 201 ? 60.206 34.409 85.431 1.00 59.73 201 MET B CA 1
ATOM 5289 C C . MET B 1 201 ? 60.568 34.493 83.954 1.00 57.08 201 MET B C 1
ATOM 5290 O O . MET B 1 201 ? 60.981 33.502 83.342 1.00 57.35 201 MET B O 1
ATOM 5295 N N . PHE B 1 202 ? 60.400 35.687 83.401 1.00 50.96 202 PHE B N 1
ATOM 5296 C CA . PHE B 1 202 ? 60.730 35.976 82.024 1.00 48.61 202 PHE B CA 1
ATOM 5297 C C . PHE B 1 202 ? 62.220 36.238 81.976 1.00 50.55 202 PHE B C 1
ATOM 5298 O O . PHE B 1 202 ? 62.837 36.563 82.998 1.00 50.60 202 PHE B O 1
ATOM 5306 N N . GLU B 1 203 ? 62.802 36.108 80.793 1.00 52.61 203 GLU B N 1
ATOM 5307 C CA . GLU B 1 203 ? 64.237 36.355 80.597 1.00 51.55 203 GLU B CA 1
ATOM 5308 C C . GLU B 1 203 ? 64.586 37.838 80.623 1.00 47.52 203 GLU B C 1
ATOM 5309 O O . GLU B 1 203 ? 65.667 38.196 81.066 1.00 46.43 203 GLU B O 1
ATOM 5315 N N . ARG B 1 204 ? 63.688 38.679 80.077 1.00 40.93 204 ARG B N 1
ATOM 5316 C CA . ARG B 1 204 ? 63.918 40.131 79.982 1.00 37.75 204 ARG B CA 1
ATOM 5317 C C . ARG B 1 204 ? 62.594 40.788 80.341 1.00 36.26 204 ARG B C 1
ATOM 5318 O O . ARG B 1 204 ? 61.581 40.323 79.882 1.00 35.01 204 ARG B O 1
ATOM 5326 N N . ILE B 1 205 ? 62.619 41.843 81.156 1.00 36.16 205 ILE B N 1
ATOM 5327 C CA . ILE B 1 205 ? 61.423 42.670 81.468 1.00 35.61 205 ILE B CA 1
ATOM 5328 C C . ILE B 1 205 ? 61.873 44.145 81.347 1.00 34.63 205 ILE B C 1
ATOM 5329 O O . ILE B 1 205 ? 63.079 44.407 81.431 1.00 34.01 205 ILE B O 1
ATOM 5334 N N . PRO B 1 206 ? 60.920 45.103 81.194 1.00 34.22 206 PRO B N 1
ATOM 5335 C CA . PRO B 1 206 ? 61.319 46.498 81.140 1.00 33.75 206 PRO B CA 1
ATOM 5336 C C . PRO B 1 206 ? 62.139 46.926 82.370 1.00 34.94 206 PRO B C 1
ATOM 5337 O O . PRO B 1 206 ? 62.006 46.369 83.479 1.00 32.72 206 PRO B O 1
ATOM 5341 N N . ASP B 1 207 ? 63.040 47.871 82.139 1.00 34.99 207 ASP B N 1
ATOM 5342 C CA . ASP B 1 207 ? 63.883 48.370 83.205 1.00 36.33 207 ASP B CA 1
ATOM 5343 C C . ASP B 1 207 ? 63.193 49.466 84.011 1.00 35.18 207 ASP B C 1
ATOM 5344 O O . ASP B 1 207 ? 63.481 49.665 85.195 1.00 36.91 207 ASP B O 1
ATOM 5349 N N . ILE B 1 208 ? 62.252 50.143 83.374 1.00 33.69 208 ILE B N 1
ATOM 5350 C CA . ILE B 1 208 ? 61.598 51.316 83.953 1.00 33.38 208 ILE B CA 1
ATOM 5351 C C . ILE B 1 208 ? 60.280 51.488 83.236 1.00 30.96 208 ILE B C 1
ATOM 5352 O O . ILE B 1 208 ? 60.187 51.251 81.996 1.00 29.20 208 ILE B O 1
ATOM 5357 N N . VAL B 1 209 ? 59.256 51.854 84.000 1.00 30.01 209 VAL B N 1
ATOM 5358 C CA . VAL B 1 209 ? 57.931 52.166 83.422 1.00 28.10 209 VAL B CA 1
ATOM 5359 C C . VAL B 1 209 ? 57.685 53.689 83.488 1.00 28.02 209 VAL B C 1
ATOM 5360 O O . VAL B 1 209 ? 57.899 54.319 84.581 1.00 29.08 209 VAL B O 1
ATOM 5364 N N . LEU B 1 210 ? 57.241 54.307 82.382 1.00 27.15 210 LEU B N 1
ATOM 5365 C CA . LEU B 1 210 ? 56.919 55.756 82.338 1.00 26.90 210 LEU B CA 1
ATOM 5366 C C . LEU B 1 210 ? 55.436 55.880 82.028 1.00 26.22 210 LEU B C 1
ATOM 5367 O O . LEU B 1 210 ? 54.915 55.068 81.252 1.00 24.23 210 LEU B O 1
ATOM 5372 N N . TRP B 1 211 ? 54.772 56.877 82.636 1.00 25.63 211 TRP B N 1
ATOM 5373 C CA . TRP B 1 211 ? 53.338 57.131 82.453 1.00 25.72 211 TRP B CA 1
ATOM 5374 C C . TRP B 1 211 ? 53.064 58.534 81.928 1.00 25.81 211 TRP B C 1
ATOM 5375 O O . TRP B 1 211 ? 52.575 59.417 82.686 1.00 25.77 211 TRP B O 1
ATOM 5386 N N . PRO B 1 212 ? 53.333 58.773 80.625 1.00 24.41 212 PRO B N 1
ATOM 5387 C CA . PRO B 1 212 ? 53.011 60.062 80.008 1.00 23.46 212 PRO B CA 1
ATOM 5388 C C . PRO B 1 212 ? 51.515 60.357 80.064 1.00 23.14 212 PRO B C 1
ATOM 5389 O O . PRO B 1 212 ? 50.685 59.422 79.947 1.00 23.21 212 PRO B O 1
ATOM 5393 N N . THR B 1 213 ? 51.135 61.608 80.205 1.00 23.66 213 THR B N 1
ATOM 5394 C CA . THR B 1 213 ? 49.682 61.914 80.295 1.00 25.60 213 THR B CA 1
ATOM 5395 C C . THR B 1 213 ? 49.177 62.638 79.031 1.00 25.93 213 THR B C 1
ATOM 5396 O O . THR B 1 213 ? 47.952 62.894 78.883 1.00 24.86 213 THR B O 1
ATOM 5400 N N . CYS B 1 214 ? 50.104 62.936 78.110 1.00 24.65 214 CYS B N 1
ATOM 5401 C CA . CYS B 1 214 ? 49.761 63.698 76.882 1.00 24.33 214 CYS B CA 1
ATOM 5402 C C . CYS B 1 214 ? 50.823 63.539 75.801 1.00 25.19 214 CYS B C 1
ATOM 5403 O O . CYS B 1 214 ? 51.906 63.021 76.043 1.00 24.86 214 CYS B O 1
ATOM 5406 N N . HIS B 1 215 ? 50.469 63.980 74.595 1.00 25.36 215 HIS B N 1
ATOM 5407 C CA . HIS B 1 215 ? 51.343 64.043 73.433 1.00 25.17 215 HIS B CA 1
ATOM 5408 C C . HIS B 1 215 ? 52.663 64.695 73.758 1.00 28.00 215 HIS B C 1
ATOM 5409 O O . HIS B 1 215 ? 53.697 64.124 73.467 1.00 26.70 215 HIS B O 1
ATOM 5416 N N . ASP B 1 216 ? 52.659 65.875 74.376 1.00 28.10 216 ASP B N 1
ATOM 5417 C CA . ASP B 1 216 ? 53.937 66.533 74.679 1.00 29.96 216 ASP B CA 1
ATOM 5418 C C . ASP B 1 216 ? 54.905 65.712 75.554 1.00 28.80 216 ASP B C 1
ATOM 5419 O O . ASP B 1 216 ? 56.127 65.785 75.323 1.00 30.21 216 ASP B O 1
ATOM 5424 N N . ASP B 1 217 ? 54.382 64.974 76.537 1.00 26.02 217 ASP B N 1
ATOM 5425 C CA . ASP B 1 217 ? 55.171 64.110 77.408 1.00 26.45 217 ASP B CA 1
ATOM 5426 C C . ASP B 1 217 ? 55.814 63.010 76.570 1.00 26.09 217 ASP B C 1
ATOM 5427 O O . ASP B 1 217 ? 57.000 62.649 76.785 1.00 27.39 217 ASP B O 1
ATOM 5432 N N . VAL B 1 218 ? 55.016 62.485 75.604 1.00 24.25 218 VAL B N 1
ATOM 5433 C CA . VAL B 1 218 ? 55.551 61.483 74.684 1.00 23.32 218 VAL B CA 1
ATOM 5434 C C . VAL B 1 218 ? 56.697 62.025 73.843 1.00 24.64 218 VAL B C 1
ATOM 5435 O O . VAL B 1 218 ? 57.701 61.313 73.622 1.00 23.61 218 VAL B O 1
ATOM 5439 N N . VAL B 1 219 ? 56.525 63.236 73.293 1.00 24.94 219 VAL B N 1
ATOM 5440 C CA . VAL B 1 219 ? 57.640 63.872 72.569 1.00 27.72 219 VAL B CA 1
ATOM 5441 C C . VAL B 1 219 ? 58.897 63.960 73.481 1.00 27.71 219 VAL B C 1
ATOM 5442 O O . VAL B 1 219 ? 60.037 63.654 73.035 1.00 28.12 219 VAL B O 1
ATOM 5446 N N . LYS B 1 220 ? 58.701 64.339 74.729 1.00 29.96 220 LYS B N 1
ATOM 5447 C CA . LYS B 1 220 ? 59.866 64.432 75.685 1.00 32.55 220 LYS B CA 1
ATOM 5448 C C . LYS B 1 220 ? 60.593 63.082 75.842 1.00 32.53 220 LYS B C 1
ATOM 5449 O O . LYS B 1 220 ? 61.838 63.012 75.826 1.00 33.52 220 LYS B O 1
ATOM 5455 N N . ILE B 1 221 ? 59.816 62.022 75.962 1.00 30.17 221 ILE B N 1
ATOM 5456 C CA . ILE B 1 221 ? 60.359 60.726 76.246 1.00 29.36 221 ILE B CA 1
ATOM 5457 C C . ILE B 1 221 ? 61.090 60.188 75.030 1.00 29.45 221 ILE B C 1
ATOM 5458 O O . ILE B 1 221 ? 62.202 59.663 75.200 1.00 28.69 221 ILE B O 1
ATOM 5463 N N . VAL B 1 222 ? 60.497 60.312 73.828 1.00 27.05 222 VAL B N 1
ATOM 5464 C CA . VAL B 1 222 ? 61.194 59.875 72.633 1.00 27.87 222 VAL B CA 1
ATOM 5465 C C . VAL B 1 222 ? 62.497 60.683 72.420 1.00 29.93 222 VAL B C 1
ATOM 5466 O O . VAL B 1 222 ? 63.519 60.082 72.079 1.00 31.09 222 VAL B O 1
ATOM 5470 N N . ASN B 1 223 ? 62.489 61.997 72.684 1.00 32.29 223 ASN B N 1
ATOM 5471 C CA . ASN B 1 223 ? 63.768 62.790 72.711 1.00 37.06 223 ASN B CA 1
ATOM 5472 C C . ASN B 1 223 ? 64.822 62.286 73.711 1.00 37.99 223 ASN B C 1
ATOM 5473 O O . ASN B 1 223 ? 66.026 62.192 73.408 1.00 42.41 223 ASN B O 1
ATOM 5478 N N . LEU B 1 224 ? 64.378 61.963 74.911 1.00 35.94 224 LEU B N 1
ATOM 5479 C CA . LEU B 1 224 ? 65.311 61.390 75.882 1.00 36.67 224 LEU B CA 1
ATOM 5480 C C . LEU B 1 224 ? 65.899 60.060 75.452 1.00 36.33 224 LEU B C 1
ATOM 5481 O O . LEU B 1 224 ? 67.077 59.814 75.667 1.00 35.97 224 LEU B O 1
ATOM 5486 N N . ALA B 1 225 ? 65.067 59.195 74.856 1.00 35.76 225 ALA B N 1
ATOM 5487 C CA . ALA B 1 225 ? 65.491 57.892 74.314 1.00 35.44 225 ALA B CA 1
ATOM 5488 C C . ALA B 1 225 ? 66.536 58.072 73.225 1.00 37.34 225 ALA B C 1
ATOM 5489 O O . ALA B 1 225 ? 67.446 57.247 73.059 1.00 37.20 225 ALA B O 1
ATOM 5491 N N . CYS B 1 226 ? 66.377 59.113 72.402 1.00 40.28 226 CYS B N 1
ATOM 5492 C CA . CYS B 1 226 ? 67.394 59.397 71.378 1.00 44.05 226 CYS B CA 1
ATOM 5493 C C . CYS B 1 226 ? 68.704 59.837 72.072 1.00 47.12 226 CYS B C 1
ATOM 5494 O O . CYS B 1 226 ? 69.785 59.327 71.802 1.00 47.73 226 CYS B O 1
ATOM 5497 N N . LYS B 1 227 ? 68.582 60.772 73.012 1.00 45.35 227 LYS B N 1
ATOM 5498 C CA . LYS B 1 227 ? 69.730 61.310 73.708 1.00 45.60 227 LYS B CA 1
ATOM 5499 C C . LYS B 1 227 ? 70.508 60.294 74.537 1.00 46.35 227 LYS B C 1
ATOM 5500 O O . LYS B 1 227 ? 71.734 60.302 74.526 1.00 50.12 227 LYS B O 1
ATOM 5506 N N . TYR B 1 228 ? 69.804 59.449 75.276 1.00 43.73 228 TYR B N 1
ATOM 5507 C CA . TYR B 1 228 ? 70.430 58.428 76.109 1.00 44.01 228 TYR B CA 1
ATOM 5508 C C . TYR B 1 228 ? 70.510 56.984 75.528 1.00 43.23 228 TYR B C 1
ATOM 5509 O O . TYR B 1 228 ? 70.777 56.046 76.263 1.00 44.67 228 TYR B O 1
ATOM 5518 N N . ASN B 1 229 ? 70.272 56.823 74.233 1.00 41.62 229 ASN B N 1
ATOM 5519 C CA . ASN B 1 229 ? 70.221 55.484 73.580 1.00 41.72 229 ASN B CA 1
ATOM 5520 C C . ASN B 1 229 ? 69.335 54.400 74.263 1.00 38.61 229 ASN B C 1
ATOM 5521 O O . ASN B 1 229 ? 69.796 53.301 74.603 1.00 38.69 229 ASN B O 1
ATOM 5526 N N . LEU B 1 230 ? 68.055 54.705 74.441 1.00 35.93 230 LEU B N 1
ATOM 5527 C CA . LEU B 1 230 ? 67.124 53.856 75.202 1.00 35.00 230 LEU B CA 1
ATOM 5528 C C . LEU B 1 230 ? 66.278 53.128 74.210 1.00 32.94 230 LEU B C 1
ATOM 5529 O O . LEU B 1 230 ? 66.227 53.561 73.082 1.00 33.55 230 LEU B O 1
ATOM 5534 N N . CYS B 1 231 ? 65.669 52.027 74.611 1.00 31.87 231 CYS B N 1
ATOM 5535 C CA . CYS B 1 231 ? 64.704 51.267 73.753 1.00 31.47 231 CYS B CA 1
ATOM 5536 C C . CYS B 1 231 ? 63.296 51.550 74.394 1.00 31.08 231 CYS B C 1
ATOM 5537 O O . CYS B 1 231 ? 63.224 51.725 75.632 1.00 32.43 231 CYS B O 1
ATOM 5540 N N . ILE B 1 232 ? 62.273 51.768 73.589 1.00 27.07 232 ILE B N 1
ATOM 5541 C CA . ILE B 1 232 ? 60.885 51.942 74.054 1.00 26.26 232 ILE B CA 1
ATOM 5542 C C . ILE B 1 232 ? 59.975 50.830 73.544 1.00 25.14 232 ILE B C 1
ATOM 5543 O O . ILE B 1 232 ? 59.973 50.560 72.353 1.00 24.92 232 ILE B O 1
ATOM 5548 N N . ILE B 1 233 ? 59.256 50.156 74.436 1.00 24.53 233 ILE B N 1
ATOM 5549 C CA . ILE B 1 233 ? 58.141 49.268 74.042 1.00 25.33 233 ILE B CA 1
ATOM 5550 C C . ILE B 1 233 ? 56.854 49.909 74.548 1.00 24.68 233 ILE B C 1
ATOM 5551 O O . ILE B 1 233 ? 56.633 49.970 75.775 1.00 24.70 233 ILE B O 1
ATOM 5556 N N . PRO B 1 234 ? 56.032 50.440 73.630 1.00 23.61 234 PRO B N 1
ATOM 5557 C CA . PRO B 1 234 ? 54.731 50.972 74.053 1.00 22.62 234 PRO B CA 1
ATOM 5558 C C . PRO B 1 234 ? 53.827 49.888 74.604 1.00 22.28 234 PRO B C 1
ATOM 5559 O O . PRO B 1 234 ? 53.882 48.735 74.118 1.00 23.15 234 PRO B O 1
ATOM 5563 N N . ILE B 1 235 ? 52.987 50.221 75.600 1.00 21.86 235 ILE B N 1
ATOM 5564 C CA . ILE B 1 235 ? 51.969 49.300 76.105 1.00 19.91 235 ILE B CA 1
ATOM 5565 C C . ILE B 1 235 ? 50.692 50.098 76.406 1.00 18.51 235 ILE B C 1
ATOM 5566 O O . ILE B 1 235 ? 50.729 51.105 77.108 1.00 18.73 235 ILE B O 1
ATOM 5571 N N . GLY B 1 236 ? 49.559 49.602 75.913 1.00 18.58 236 GLY B N 1
ATOM 5572 C CA . GLY B 1 236 ? 48.216 50.122 76.342 1.00 18.65 236 GLY B CA 1
ATOM 5573 C C . GLY B 1 236 ? 47.570 49.123 77.323 1.00 19.51 236 GLY B C 1
ATOM 5574 O O . GLY B 1 236 ? 47.906 49.083 78.572 1.00 21.04 236 GLY B O 1
ATOM 5575 N N . GLY B 1 237 ? 46.653 48.324 76.766 1.00 19.49 237 GLY B N 1
ATOM 5576 C CA . GLY B 1 237 ? 45.880 47.403 77.590 1.00 20.66 237 GLY B CA 1
ATOM 5577 C C . GLY B 1 237 ? 46.711 46.204 78.004 1.00 19.96 237 GLY B C 1
ATOM 5578 O O . GLY B 1 237 ? 46.357 45.515 78.948 1.00 20.93 237 GLY B O 1
ATOM 5579 N N . GLY B 1 238 ? 47.834 45.940 77.330 1.00 19.84 238 GLY B N 1
ATOM 5580 C CA . GLY B 1 238 ? 48.603 44.663 77.588 1.00 21.70 238 GLY B CA 1
ATOM 5581 C C . GLY B 1 238 ? 47.884 43.356 77.224 1.00 21.73 238 GLY B C 1
ATOM 5582 O O . GLY B 1 238 ? 48.130 42.239 77.833 1.00 21.79 238 GLY B O 1
ATOM 5583 N N . THR B 1 239 ? 46.971 43.465 76.285 1.00 18.86 239 THR B N 1
ATOM 5584 C CA . THR B 1 239 ? 46.127 42.304 75.859 1.00 20.51 239 THR B CA 1
ATOM 5585 C C . THR B 1 239 ? 46.638 41.638 74.557 1.00 20.53 239 THR B C 1
ATOM 5586 O O . THR B 1 239 ? 45.993 40.713 74.090 1.00 20.43 239 THR B O 1
ATOM 5590 N N . SER B 1 240 ? 47.855 42.000 74.072 1.00 21.99 240 SER B N 1
ATOM 5591 C CA . SER B 1 240 ? 48.500 41.335 72.855 1.00 21.76 240 SER B CA 1
ATOM 5592 C C . SER B 1 240 ? 48.392 39.822 72.971 1.00 22.22 240 SER B C 1
ATOM 5593 O O . SER B 1 240 ? 48.706 39.215 74.041 1.00 21.99 240 SER B O 1
ATOM 5596 N N . VAL B 1 241 ? 48.024 39.173 71.894 1.00 20.93 241 VAL B N 1
ATOM 5597 C CA . VAL B 1 241 ? 48.119 37.702 71.885 1.00 24.62 241 VAL B CA 1
ATOM 5598 C C . VAL B 1 241 ? 49.100 37.336 70.755 1.00 25.82 241 VAL B C 1
ATOM 5599 O O . VAL B 1 241 ? 48.890 36.373 70.022 1.00 28.71 241 VAL B O 1
ATOM 5603 N N . SER B 1 242 ? 50.158 38.101 70.577 1.00 25.26 242 SER B N 1
ATOM 5604 C CA . SER B 1 242 ? 51.106 37.750 69.497 1.00 26.17 242 SER B CA 1
ATOM 5605 C C . SER B 1 242 ? 52.549 37.876 69.951 1.00 26.30 242 SER B C 1
ATOM 5606 O O . SER B 1 242 ? 53.477 37.955 69.107 1.00 27.55 242 SER B O 1
ATOM 5609 N N . TYR B 1 243 ? 52.745 37.900 71.266 1.00 25.25 243 TYR B N 1
ATOM 5610 C CA . TYR B 1 243 ? 54.063 38.189 71.820 1.00 26.51 243 TYR B CA 1
ATOM 5611 C C . TYR B 1 243 ? 54.574 39.562 71.471 1.00 26.45 243 TYR B C 1
ATOM 5612 O O . TYR B 1 243 ? 55.850 39.775 71.460 1.00 27.37 243 TYR B O 1
ATOM 5621 N N . GLY B 1 244 ? 53.650 40.505 71.234 1.00 21.89 244 GLY B N 1
ATOM 5622 C CA . GLY B 1 244 ? 54.040 41.817 70.765 1.00 22.15 244 GLY B CA 1
ATOM 5623 C C . GLY B 1 244 ? 54.582 42.714 71.890 1.00 24.25 244 GLY B C 1
ATOM 5624 O O . GLY B 1 244 ? 55.099 43.801 71.613 1.00 23.88 244 GLY B O 1
ATOM 5625 N N . LEU B 1 245 ? 54.427 42.291 73.156 1.00 23.53 245 LEU B N 1
ATOM 5626 C CA . LEU B 1 245 ? 54.985 43.039 74.256 1.00 25.20 245 LEU B CA 1
ATOM 5627 C C . LEU B 1 245 ? 56.288 42.442 74.841 1.00 27.70 245 LEU B C 1
ATOM 5628 O O . LEU B 1 245 ? 57.004 43.077 75.657 1.00 28.15 245 LEU B O 1
ATOM 5633 N N . MET B 1 246 ? 56.624 41.234 74.402 1.00 28.86 246 MET B N 1
ATOM 5634 C CA . MET B 1 246 ? 57.733 40.503 75.023 1.00 30.64 246 MET B CA 1
ATOM 5635 C C . MET B 1 246 ? 59.016 41.239 74.691 1.00 30.64 246 MET B C 1
ATOM 5636 O O . MET B 1 246 ? 59.194 41.668 73.552 1.00 31.00 246 MET B O 1
ATOM 5641 N N . CYS B 1 247 ? 59.896 41.396 75.683 1.00 31.98 247 CYS B N 1
ATOM 5642 C CA . CYS B 1 247 ? 61.120 42.135 75.505 1.00 33.83 247 CYS B CA 1
ATOM 5643 C C . CYS B 1 247 ? 62.180 41.157 74.920 1.00 34.04 247 CYS B C 1
ATOM 5644 O O . CYS B 1 247 ? 62.339 40.052 75.402 1.00 33.34 247 CYS B O 1
ATOM 5647 N N . PRO B 1 248 ? 62.874 41.554 73.851 1.00 32.86 248 PRO B N 1
ATOM 5648 C CA . PRO B 1 248 ? 63.917 40.672 73.305 1.00 34.16 248 PRO B CA 1
ATOM 5649 C C . PRO B 1 248 ? 64.992 40.297 74.319 1.00 35.56 248 PRO B C 1
ATOM 5650 O O . PRO B 1 248 ? 65.530 41.170 74.945 1.00 34.24 248 PRO B O 1
ATOM 5654 N N . ALA B 1 249 ? 65.337 38.999 74.391 1.00 38.54 249 ALA B N 1
ATOM 5655 C CA . ALA B 1 249 ? 66.195 38.455 75.432 1.00 42.25 249 ALA B CA 1
ATOM 5656 C C . ALA B 1 249 ? 67.554 39.099 75.410 1.00 44.71 249 ALA B C 1
ATOM 5657 O O . ALA B 1 249 ? 68.118 39.380 76.454 1.00 45.97 249 ALA B O 1
ATOM 5659 N N . ASP B 1 250 ? 68.037 39.425 74.221 1.00 49.71 250 ASP B N 1
ATOM 5660 C CA . ASP B 1 250 ? 69.387 39.975 74.087 1.00 56.39 250 ASP B CA 1
ATOM 5661 C C . ASP B 1 250 ? 69.477 41.501 73.894 1.00 52.73 250 ASP B C 1
ATOM 5662 O O . ASP B 1 250 ? 70.559 42.024 73.562 1.00 51.97 250 ASP B O 1
ATOM 5667 N N . GLU B 1 251 ? 68.369 42.203 74.124 1.00 46.47 251 GLU B N 1
ATOM 5668 C CA . GLU B 1 251 ? 68.353 43.656 74.046 1.00 42.99 251 GLU B CA 1
ATOM 5669 C C . GLU B 1 251 ? 69.093 44.159 75.279 1.00 44.30 251 GLU B C 1
ATOM 5670 O O . GLU B 1 251 ? 68.644 43.938 76.408 1.00 44.27 251 GLU B O 1
ATOM 5676 N N . THR B 1 252 ? 70.227 44.825 75.055 1.00 42.84 252 THR B N 1
ATOM 5677 C CA . THR B 1 252 ? 71.095 45.283 76.129 1.00 43.10 252 THR B CA 1
ATOM 5678 C C . THR B 1 252 ? 70.903 46.732 76.548 1.00 41.67 252 THR B C 1
ATOM 5679 O O . THR B 1 252 ? 71.350 47.094 77.604 1.00 43.43 252 THR B O 1
ATOM 5683 N N . ARG B 1 253 ? 70.276 47.570 75.727 1.00 39.02 253 ARG B N 1
ATOM 5684 C CA . ARG B 1 253 ? 69.835 48.907 76.167 1.00 37.93 253 ARG B CA 1
ATOM 5685 C C . ARG B 1 253 ? 68.832 48.869 77.323 1.00 36.13 253 ARG B C 1
ATOM 5686 O O . ARG B 1 253 ? 68.100 47.906 77.488 1.00 35.60 253 ARG B O 1
ATOM 5694 N N . THR B 1 254 ? 68.792 49.919 78.117 1.00 36.17 254 THR B N 1
ATOM 5695 C CA . THR B 1 254 ? 67.634 50.166 78.992 1.00 35.62 254 THR B CA 1
ATOM 5696 C C . THR B 1 254 ? 66.289 50.138 78.191 1.00 33.55 254 THR B C 1
ATOM 5697 O O . THR B 1 254 ? 66.102 50.869 77.196 1.00 33.52 254 THR B O 1
ATOM 5701 N N . ILE B 1 255 ? 65.375 49.280 78.604 1.00 31.29 255 ILE B N 1
ATOM 5702 C CA . ILE B 1 255 ? 64.065 49.238 78.019 1.00 30.26 255 ILE B CA 1
ATOM 5703 C C . ILE B 1 255 ? 63.084 50.065 78.870 1.00 29.72 255 ILE B C 1
ATOM 5704 O O . ILE B 1 255 ? 62.976 49.836 80.089 1.00 28.52 255 ILE B O 1
ATOM 5709 N N . ILE B 1 256 ? 62.454 51.059 78.227 1.00 29.35 256 ILE B N 1
ATOM 5710 C CA . ILE B 1 256 ? 61.303 51.787 78.789 1.00 28.51 256 ILE B CA 1
ATOM 5711 C C . ILE B 1 256 ? 60.045 51.059 78.372 1.00 27.82 256 ILE B C 1
ATOM 5712 O O . ILE B 1 256 ? 59.836 50.745 77.138 1.00 26.43 256 ILE B O 1
ATOM 5717 N N . SER B 1 257 ? 59.208 50.748 79.359 1.00 27.78 257 SER B N 1
ATOM 5718 C CA . SER B 1 257 ? 57.821 50.390 79.047 1.00 27.47 257 SER B CA 1
ATOM 5719 C C . SER B 1 257 ? 57.043 51.710 79.013 1.00 26.55 257 SER B C 1
ATOM 5720 O O . SER B 1 257 ? 56.892 52.335 80.065 1.00 28.26 257 SER B O 1
ATOM 5723 N N . LEU B 1 258 ? 56.672 52.195 77.824 1.00 26.19 258 LEU B N 1
ATOM 5724 C CA . LEU B 1 258 ? 55.998 53.497 77.742 1.00 24.21 258 LEU B CA 1
ATOM 5725 C C . LEU B 1 258 ? 54.465 53.174 77.837 1.00 22.76 258 LEU B C 1
ATOM 5726 O O . LEU B 1 258 ? 53.810 52.745 76.859 1.00 22.08 258 LEU B O 1
ATOM 5731 N N . ASP B 1 259 ? 53.942 53.318 79.038 1.00 22.94 259 ASP B N 1
ATOM 5732 C CA . ASP B 1 259 ? 52.570 52.943 79.348 1.00 22.53 259 ASP B CA 1
ATOM 5733 C C . ASP B 1 259 ? 51.662 54.114 78.994 1.00 22.85 259 ASP B C 1
ATOM 5734 O O . ASP B 1 259 ? 51.849 55.218 79.500 1.00 22.94 259 ASP B O 1
ATOM 5739 N N . THR B 1 260 ? 50.648 53.864 78.148 1.00 22.06 260 THR B N 1
ATOM 5740 C CA . THR B 1 260 ? 49.746 54.939 77.659 1.00 20.20 260 THR B CA 1
ATOM 5741 C C . THR B 1 260 ? 48.448 55.145 78.512 1.00 20.41 260 THR B C 1
ATOM 5742 O O . THR B 1 260 ? 47.683 56.029 78.212 1.00 18.94 260 THR B O 1
ATOM 5746 N N . SER B 1 261 ? 48.243 54.341 79.588 1.00 20.36 261 SER B N 1
ATOM 5747 C CA . SER B 1 261 ? 46.977 54.246 80.282 1.00 20.36 261 SER B CA 1
ATOM 5748 C C . SER B 1 261 ? 46.560 55.531 81.042 1.00 20.47 261 SER B C 1
ATOM 5749 O O . SER B 1 261 ? 45.332 55.720 81.338 1.00 20.27 261 SER B O 1
ATOM 5752 N N . GLN B 1 262 ? 47.508 56.445 81.276 1.00 20.34 262 GLN B N 1
ATOM 5753 C CA . GLN B 1 262 ? 47.115 57.736 81.865 1.00 21.99 262 GLN B CA 1
ATOM 5754 C C . GLN B 1 262 ? 46.899 58.861 80.797 1.00 23.56 262 GLN B C 1
ATOM 5755 O O . GLN B 1 262 ? 46.716 60.030 81.156 1.00 25.11 262 GLN B O 1
ATOM 5761 N N . MET B 1 263 ? 46.964 58.506 79.523 1.00 22.17 263 MET B N 1
ATOM 5762 C CA . MET B 1 263 ? 46.753 59.424 78.378 1.00 23.69 263 MET B CA 1
ATOM 5763 C C . MET B 1 263 ? 45.390 58.989 77.726 1.00 22.81 263 MET B C 1
ATOM 5764 O O . MET B 1 263 ? 45.296 58.262 76.719 1.00 23.00 263 MET B O 1
ATOM 5769 N N . ASN B 1 264 ? 44.305 59.378 78.368 1.00 19.51 264 ASN B N 1
ATOM 5770 C CA . ASN B 1 264 ? 43.051 58.636 78.212 1.00 20.09 264 ASN B CA 1
ATOM 5771 C C . ASN B 1 264 ? 41.810 59.508 78.154 1.00 19.91 264 ASN B C 1
ATOM 5772 O O . ASN B 1 264 ? 40.697 59.053 78.562 1.00 19.50 264 ASN B O 1
ATOM 5777 N N . ARG B 1 265 ? 41.993 60.772 77.759 1.00 20.11 265 ARG B N 1
ATOM 5778 C CA . ARG B 1 265 ? 40.820 61.704 77.660 1.00 22.41 265 ARG B CA 1
ATOM 5779 C C . ARG B 1 265 ? 40.249 61.839 76.258 1.00 18.69 265 ARG B C 1
ATOM 5780 O O . ARG B 1 265 ? 40.970 61.744 75.273 1.00 20.31 265 ARG B O 1
ATOM 5788 N N . ILE B 1 266 ? 38.941 61.992 76.207 1.00 17.37 266 ILE B N 1
ATOM 5789 C CA . ILE B 1 266 ? 38.341 62.414 74.953 1.00 16.58 266 ILE B CA 1
ATOM 5790 C C . ILE B 1 266 ? 38.635 63.960 74.908 1.00 16.58 266 ILE B C 1
ATOM 5791 O O . ILE B 1 266 ? 38.404 64.710 75.863 1.00 16.31 266 ILE B O 1
ATOM 5796 N N . LEU B 1 267 ? 39.277 64.395 73.847 1.00 17.78 267 LEU B N 1
ATOM 5797 C CA . LEU B 1 267 ? 39.694 65.780 73.766 1.00 18.80 267 LEU B CA 1
ATOM 5798 C C . LEU B 1 267 ? 38.558 66.660 73.181 1.00 20.21 267 LEU B C 1
ATOM 5799 O O . LEU B 1 267 ? 38.253 67.755 73.709 1.00 19.29 267 LEU B O 1
ATOM 5804 N N . TRP B 1 268 ? 37.952 66.212 72.075 1.00 17.64 268 TRP B N 1
ATOM 5805 C CA . TRP B 1 268 ? 36.742 66.875 71.565 1.00 18.50 268 TRP B CA 1
ATOM 5806 C C . TRP B 1 268 ? 35.818 65.956 70.875 1.00 16.21 268 TRP B C 1
ATOM 5807 O O . TRP B 1 268 ? 36.228 64.990 70.349 1.00 14.85 268 TRP B O 1
ATOM 5818 N N . VAL B 1 269 ? 34.523 66.223 70.957 1.00 17.29 269 VAL B N 1
ATOM 5819 C CA . VAL B 1 269 ? 33.512 65.485 70.215 1.00 16.95 269 VAL B CA 1
ATOM 5820 C C . VAL B 1 269 ? 32.942 66.499 69.187 1.00 18.10 269 VAL B C 1
ATOM 5821 O O . VAL B 1 269 ? 32.371 67.533 69.539 1.00 18.42 269 VAL B O 1
ATOM 5825 N N . ASP B 1 270 ? 33.028 66.173 67.901 1.00 19.03 270 ASP B N 1
ATOM 5826 C CA . ASP B 1 270 ? 32.515 67.108 66.851 1.00 18.64 270 ASP B CA 1
ATOM 5827 C C . ASP B 1 270 ? 31.183 66.614 66.382 1.00 20.21 270 ASP B C 1
ATOM 5828 O O . ASP B 1 270 ? 31.058 65.585 65.639 1.00 19.49 270 ASP B O 1
ATOM 5833 N N . GLU B 1 271 ? 30.154 67.254 66.873 1.00 20.07 271 GLU B N 1
ATOM 5834 C CA . GLU B 1 271 ? 28.814 66.789 66.530 1.00 22.52 271 GLU B CA 1
ATOM 5835 C C . GLU B 1 271 ? 28.336 67.112 65.092 1.00 22.67 271 GLU B C 1
ATOM 5836 O O . GLU B 1 271 ? 27.376 66.531 64.630 1.00 24.60 271 GLU B O 1
ATOM 5842 N N . ASN B 1 272 ? 28.899 68.117 64.461 1.00 21.50 272 ASN B N 1
ATOM 5843 C CA . ASN B 1 272 ? 28.596 68.427 63.061 1.00 22.00 272 ASN B CA 1
ATOM 5844 C C . ASN B 1 272 ? 29.079 67.285 62.145 1.00 20.51 272 ASN B C 1
ATOM 5845 O O . ASN B 1 272 ? 28.374 66.856 61.219 1.00 23.27 272 ASN B O 1
ATOM 5850 N N . ASN B 1 273 ? 30.282 66.800 62.399 1.00 17.78 273 ASN B N 1
ATOM 5851 C CA . ASN B 1 273 ? 30.923 65.829 61.519 1.00 17.00 273 ASN B CA 1
ATOM 5852 C C . ASN B 1 273 ? 30.838 64.364 62.071 1.00 16.16 273 ASN B C 1
ATOM 5853 O O . ASN B 1 273 ? 31.277 63.419 61.340 1.00 16.74 273 ASN B O 1
ATOM 5858 N N . LEU B 1 274 ? 30.244 64.194 63.277 1.00 16.13 274 LEU B N 1
ATOM 5859 C CA . LEU B 1 274 ? 30.228 62.880 63.985 1.00 15.18 274 LEU B CA 1
ATOM 5860 C C . LEU B 1 274 ? 31.623 62.250 64.050 1.00 14.60 274 LEU B C 1
ATOM 5861 O O . LEU B 1 274 ? 31.881 61.120 63.555 1.00 13.73 274 LEU B O 1
ATOM 5866 N N . THR B 1 275 ? 32.545 62.961 64.690 1.00 14.24 275 THR B N 1
ATOM 5867 C CA . THR B 1 275 ? 33.903 62.468 64.885 1.00 15.47 275 THR B CA 1
ATOM 5868 C C . THR B 1 275 ? 34.273 62.822 66.330 1.00 15.40 275 THR B C 1
ATOM 5869 O O . THR B 1 275 ? 33.694 63.809 66.894 1.00 15.04 275 THR B O 1
ATOM 5873 N N . ALA B 1 276 ? 35.042 61.926 67.000 1.00 14.29 276 ALA B N 1
ATOM 5874 C CA . ALA B 1 276 ? 35.590 62.217 68.350 1.00 15.57 276 ALA B CA 1
ATOM 5875 C C . ALA B 1 276 ? 37.179 62.149 68.292 1.00 16.05 276 ALA B C 1
ATOM 5876 O O . ALA B 1 276 ? 37.747 61.210 67.728 1.00 15.99 276 ALA B O 1
ATOM 5878 N N . HIS B 1 277 ? 37.857 63.174 68.836 1.00 15.67 277 HIS B N 1
ATOM 5879 C CA . HIS B 1 277 ? 39.312 63.190 68.844 1.00 15.78 277 HIS B CA 1
ATOM 5880 C C . HIS B 1 277 ? 39.715 62.786 70.267 1.00 15.33 277 HIS B C 1
ATOM 5881 O O . HIS B 1 277 ? 39.246 63.401 71.275 1.00 15.16 277 HIS B O 1
ATOM 5888 N N . VAL B 1 278 ? 40.518 61.735 70.366 1.00 15.54 278 VAL B N 1
ATOM 5889 C CA . VAL B 1 278 ? 40.768 61.089 71.703 1.00 15.80 278 VAL B CA 1
ATOM 5890 C C . VAL B 1 278 ? 42.287 60.845 71.845 1.00 17.01 278 VAL B C 1
ATOM 5891 O O . VAL B 1 278 ? 43.002 60.753 70.838 1.00 18.54 278 VAL B O 1
ATOM 5895 N N . GLU B 1 279 ? 42.766 60.825 73.078 1.00 17.95 279 GLU B N 1
ATOM 5896 C CA . GLU B 1 279 ? 44.094 60.342 73.421 1.00 18.67 279 GLU B CA 1
ATOM 5897 C C . GLU B 1 279 ? 44.148 58.837 73.328 1.00 18.07 279 GLU B C 1
ATOM 5898 O O . GLU B 1 279 ? 43.147 58.173 73.630 1.00 17.36 279 GLU B O 1
ATOM 5904 N N . ALA B 1 280 ? 45.289 58.261 72.942 1.00 16.34 280 ALA B N 1
ATOM 5905 C CA . ALA B 1 280 ? 45.302 56.892 72.405 1.00 17.10 280 ALA B CA 1
ATOM 5906 C C . ALA B 1 280 ? 45.337 55.840 73.483 1.00 17.29 280 ALA B C 1
ATOM 5907 O O . ALA B 1 280 ? 45.065 54.659 73.203 1.00 18.29 280 ALA B O 1
ATOM 5909 N N . GLY B 1 281 ? 45.581 56.250 74.719 1.00 16.57 281 GLY B N 1
ATOM 5910 C CA . GLY B 1 281 ? 45.498 55.295 75.805 1.00 16.49 281 GLY B CA 1
ATOM 5911 C C . GLY B 1 281 ? 44.115 55.038 76.347 1.00 15.42 281 GLY B C 1
ATOM 5912 O O . GLY B 1 281 ? 43.993 54.275 77.337 1.00 15.22 281 GLY B O 1
ATOM 5913 N N . ILE B 1 282 ? 43.104 55.659 75.787 1.00 15.01 282 ILE B N 1
ATOM 5914 C CA . ILE B 1 282 ? 41.714 55.430 76.313 1.00 15.34 282 ILE B CA 1
ATOM 5915 C C . ILE B 1 282 ? 41.240 53.986 76.008 1.00 16.48 282 ILE B C 1
ATOM 5916 O O . ILE B 1 282 ? 41.523 53.422 74.923 1.00 15.08 282 ILE B O 1
ATOM 5921 N N . THR B 1 283 ? 40.643 53.324 77.007 1.00 17.20 283 THR B N 1
ATOM 5922 C CA . THR B 1 283 ? 40.101 52.024 76.747 1.00 17.00 283 THR B CA 1
ATOM 5923 C C . THR B 1 283 ? 38.780 52.022 76.033 1.00 17.45 283 THR B C 1
ATOM 5924 O O . THR B 1 283 ? 37.981 52.987 76.086 1.00 16.49 283 THR B O 1
ATOM 5928 N N . GLY B 1 284 ? 38.500 50.905 75.375 1.00 16.60 284 GLY B N 1
ATOM 5929 C CA . GLY B 1 284 ? 37.196 50.761 74.744 1.00 16.95 284 GLY B CA 1
ATOM 5930 C C . GLY B 1 284 ? 36.064 51.084 75.705 1.00 17.54 284 GLY B C 1
ATOM 5931 O O . GLY B 1 284 ? 35.125 51.837 75.361 1.00 16.08 284 GLY B O 1
ATOM 5932 N N . GLN B 1 285 ? 36.134 50.497 76.885 1.00 17.82 285 GLN B N 1
ATOM 5933 C CA . GLN B 1 285 ? 35.059 50.621 77.832 1.00 19.28 285 GLN B CA 1
ATOM 5934 C C . GLN B 1 285 ? 34.893 52.096 78.251 1.00 19.49 285 GLN B C 1
ATOM 5935 O O . GLN B 1 285 ? 33.754 52.610 78.366 1.00 19.56 285 GLN B O 1
ATOM 5941 N N . GLU B 1 286 ? 35.991 52.770 78.507 1.00 17.92 286 GLU B N 1
ATOM 5942 C CA . GLU B 1 286 ? 35.866 54.134 78.987 1.00 20.94 286 GLU B CA 1
ATOM 5943 C C . GLU B 1 286 ? 35.427 55.076 77.829 1.00 18.50 286 GLU B C 1
ATOM 5944 O O . GLU B 1 286 ? 34.655 56.059 78.018 1.00 19.49 286 GLU B O 1
ATOM 5950 N N . LEU B 1 287 ? 35.920 54.775 76.655 1.00 18.47 287 LEU B N 1
ATOM 5951 C CA . LEU B 1 287 ? 35.535 55.536 75.441 1.00 16.10 287 LEU B CA 1
ATOM 5952 C C . LEU B 1 287 ? 34.023 55.428 75.261 1.00 16.61 287 LEU B C 1
ATOM 5953 O O . LEU B 1 287 ? 33.340 56.479 75.085 1.00 17.18 287 LEU B O 1
ATOM 5958 N N . GLU B 1 288 ? 33.508 54.207 75.193 1.00 17.07 288 GLU B N 1
ATOM 5959 C CA . GLU B 1 288 ? 32.049 54.014 75.023 1.00 20.70 288 GLU B CA 1
ATOM 5960 C C . GLU B 1 288 ? 31.233 54.606 76.145 1.00 19.06 288 GLU B C 1
ATOM 5961 O O . GLU B 1 288 ? 30.139 55.150 75.916 1.00 18.12 288 GLU B O 1
ATOM 5967 N N . ARG B 1 289 ? 31.687 54.450 77.400 1.00 19.81 289 ARG B N 1
ATOM 5968 C CA . ARG B 1 289 ? 30.929 55.000 78.502 1.00 19.97 289 ARG B CA 1
ATOM 5969 C C . ARG B 1 289 ? 30.788 56.544 78.374 1.00 19.61 289 ARG B C 1
ATOM 5970 O O . ARG B 1 289 ? 29.717 57.083 78.570 1.00 20.66 289 ARG B O 1
ATOM 5978 N N . GLN B 1 290 ? 31.892 57.251 78.166 1.00 18.47 290 GLN B N 1
ATOM 5979 C CA . GLN B 1 290 ? 31.856 58.721 78.078 1.00 19.67 290 GLN B CA 1
ATOM 5980 C C . GLN B 1 290 ? 31.076 59.166 76.819 1.00 18.45 290 GLN B C 1
ATOM 5981 O O . GLN B 1 290 ? 30.255 60.117 76.902 1.00 19.23 290 GLN B O 1
ATOM 5987 N N . LEU B 1 291 ? 31.252 58.473 75.678 1.00 16.46 291 LEU B N 1
ATOM 5988 C CA . LEU B 1 291 ? 30.461 58.888 74.496 1.00 16.37 291 LEU B CA 1
ATOM 5989 C C . LEU B 1 291 ? 28.955 58.709 74.729 1.00 16.59 291 LEU B C 1
ATOM 5990 O O . LEU B 1 291 ? 28.145 59.471 74.254 1.00 17.58 291 LEU B O 1
ATOM 5995 N N . LYS B 1 292 ? 28.578 57.631 75.413 1.00 17.49 292 LYS B N 1
ATOM 5996 C CA . LYS B 1 292 ? 27.162 57.308 75.575 1.00 20.90 292 LYS B CA 1
ATOM 5997 C C . LYS B 1 292 ? 26.443 58.372 76.413 1.00 22.32 292 LYS B C 1
ATOM 5998 O O . LYS B 1 292 ? 25.256 58.646 76.158 1.00 21.50 292 LYS B O 1
ATOM 6004 N N . GLU B 1 293 ? 27.171 59.044 77.285 1.00 22.29 293 GLU B N 1
ATOM 6005 C CA . GLU B 1 293 ? 26.590 60.135 78.068 1.00 28.51 293 GLU B CA 1
ATOM 6006 C C . GLU B 1 293 ? 26.207 61.326 77.162 1.00 29.17 293 GLU B C 1
ATOM 6007 O O . GLU B 1 293 ? 25.333 62.111 77.554 1.00 31.46 293 GLU B O 1
ATOM 6013 N N . SER B 1 294 ? 26.798 61.427 75.961 1.00 26.32 294 SER B N 1
ATOM 6014 C CA . SER B 1 294 ? 26.378 62.404 74.951 1.00 24.61 294 SER B CA 1
ATOM 6015 C C . SER B 1 294 ? 25.374 61.905 73.913 1.00 23.32 294 SER B C 1
ATOM 6016 O O . SER B 1 294 ? 24.987 62.645 73.049 1.00 25.61 294 SER B O 1
ATOM 6019 N N . GLY B 1 295 ? 24.964 60.662 73.990 1.00 21.29 295 GLY B N 1
ATOM 6020 C CA . GLY B 1 295 ? 24.096 60.110 72.985 1.00 21.96 295 GLY B CA 1
ATOM 6021 C C . GLY B 1 295 ? 24.830 59.428 71.801 1.00 19.27 295 GLY B C 1
ATOM 6022 O O . GLY B 1 295 ? 24.176 59.187 70.781 1.00 19.34 295 GLY B O 1
ATOM 6023 N N . TYR B 1 296 ? 26.120 59.171 71.930 1.00 17.49 296 TYR B N 1
ATOM 6024 C CA . TYR B 1 296 ? 26.963 58.595 70.848 1.00 17.42 296 TYR B CA 1
ATOM 6025 C C . TYR B 1 296 ? 27.657 57.263 71.231 1.00 17.38 296 TYR B C 1
ATOM 6026 O O . TYR B 1 296 ? 27.858 56.976 72.417 1.00 17.24 296 TYR B O 1
ATOM 6035 N N . CYS B 1 297 ? 28.101 56.520 70.204 1.00 17.28 297 CYS B N 1
ATOM 6036 C CA . CYS B 1 297 ? 28.979 55.392 70.408 1.00 19.79 297 CYS B CA 1
ATOM 6037 C C . CYS B 1 297 ? 30.008 55.337 69.252 1.00 19.93 297 CYS B C 1
ATOM 6038 O O . CYS B 1 297 ? 29.800 55.991 68.226 1.00 22.34 297 CYS B O 1
ATOM 6041 N N . THR B 1 298 ? 31.083 54.552 69.373 1.00 17.41 298 THR B N 1
ATOM 6042 C CA . THR B 1 298 ? 31.917 54.245 68.196 1.00 19.62 298 THR B CA 1
ATOM 6043 C C . THR B 1 298 ? 31.445 52.915 67.563 1.00 17.05 298 THR B C 1
ATOM 6044 O O . THR B 1 298 ? 31.683 52.640 66.380 1.00 15.46 298 THR B O 1
ATOM 6048 N N . GLY B 1 299 ? 30.886 52.043 68.406 1.00 18.88 299 GLY B N 1
ATOM 6049 C CA . GLY B 1 299 ? 30.468 50.689 68.009 1.00 16.18 299 GLY B CA 1
ATOM 6050 C C . GLY B 1 299 ? 31.661 49.668 67.857 1.00 16.05 299 GLY B C 1
ATOM 6051 O O . GLY B 1 299 ? 31.427 48.490 67.423 1.00 16.00 299 GLY B O 1
ATOM 6052 N N . HIS B 1 300 ? 32.916 50.112 68.084 1.00 15.04 300 HIS B N 1
ATOM 6053 C CA . HIS B 1 300 ? 34.055 49.238 67.903 1.00 14.93 300 HIS B CA 1
ATOM 6054 C C . HIS B 1 300 ? 34.105 48.357 69.216 1.00 16.26 300 HIS B C 1
ATOM 6055 O O . HIS B 1 300 ? 34.363 48.925 70.311 1.00 19.49 300 HIS B O 1
ATOM 6062 N N . GLU B 1 301 ? 33.869 47.054 69.125 1.00 15.55 301 GLU B N 1
ATOM 6063 C CA . GLU B 1 301 ? 33.727 46.205 70.341 1.00 19.59 301 GLU B CA 1
ATOM 6064 C C . GLU B 1 301 ? 34.541 44.936 70.223 1.00 18.97 301 GLU B C 1
ATOM 6065 O O . GLU B 1 301 ? 33.991 43.822 69.993 1.00 20.85 301 GLU B O 1
ATOM 6071 N N . PRO B 1 302 ? 35.857 45.076 70.284 1.00 16.97 302 PRO B N 1
ATOM 6072 C CA . PRO B 1 302 ? 36.654 43.876 70.278 1.00 15.90 302 PRO B CA 1
ATOM 6073 C C . PRO B 1 302 ? 36.417 43.205 71.668 1.00 17.61 302 PRO B C 1
ATOM 6074 O O . PRO B 1 302 ? 36.017 43.880 72.664 1.00 17.15 302 PRO B O 1
ATOM 6078 N N . ASP B 1 303 ? 36.665 41.895 71.789 1.00 19.72 303 ASP B N 1
ATOM 6079 C CA . ASP B 1 303 ? 36.346 41.163 73.002 1.00 21.12 303 ASP B CA 1
ATOM 6080 C C . ASP B 1 303 ? 37.200 41.649 74.186 1.00 19.45 303 ASP B C 1
ATOM 6081 O O . ASP B 1 303 ? 36.840 41.427 75.317 1.00 21.46 303 ASP B O 1
ATOM 6086 N N . SER B 1 304 ? 38.290 42.356 73.914 1.00 17.19 304 SER B N 1
ATOM 6087 C CA . SER B 1 304 ? 39.204 42.771 74.945 1.00 18.03 304 SER B CA 1
ATOM 6088 C C . SER B 1 304 ? 38.948 44.258 75.341 1.00 17.77 304 SER B C 1
ATOM 6089 O O . SER B 1 304 ? 39.798 44.872 76.020 1.00 18.97 304 SER B O 1
ATOM 6092 N N . LEU B 1 305 ? 37.793 44.819 74.951 1.00 19.59 305 LEU B N 1
ATOM 6093 C CA . LEU B 1 305 ? 37.503 46.276 75.035 1.00 18.47 305 LEU B CA 1
ATOM 6094 C C . LEU B 1 305 ? 37.596 46.837 76.438 1.00 17.87 305 LEU B C 1
ATOM 6095 O O . LEU B 1 305 ? 37.817 48.007 76.602 1.00 18.17 305 LEU B O 1
ATOM 6100 N N . GLU B 1 306 ? 37.471 46.009 77.508 1.00 17.70 306 GLU B N 1
ATOM 6101 C CA . GLU B 1 306 ? 37.563 46.589 78.833 1.00 19.50 306 GLU B CA 1
ATOM 6102 C C . GLU B 1 306 ? 39.002 47.105 79.078 1.00 19.63 306 GLU B C 1
ATOM 6103 O O . GLU B 1 306 ? 39.235 47.969 79.940 1.00 18.08 306 GLU B O 1
ATOM 6109 N N . PHE B 1 307 ? 39.973 46.531 78.396 1.00 18.70 307 PHE B N 1
ATOM 6110 C CA . PHE B 1 307 ? 41.378 46.910 78.608 1.00 20.45 307 PHE B CA 1
ATOM 6111 C C . PHE B 1 307 ? 42.092 47.457 77.377 1.00 19.26 307 PHE B C 1
ATOM 6112 O O . PHE B 1 307 ? 42.996 48.266 77.540 1.00 19.78 307 PHE B O 1
ATOM 6120 N N . SER B 1 308 ? 41.725 47.020 76.161 1.00 17.30 308 SER B N 1
ATOM 6121 C CA . SER B 1 308 ? 42.478 47.384 74.987 1.00 16.99 308 SER B CA 1
ATOM 6122 C C . SER B 1 308 ? 42.155 48.841 74.666 1.00 16.55 308 SER B C 1
ATOM 6123 O O . SER B 1 308 ? 41.073 49.400 75.079 1.00 15.72 308 SER B O 1
ATOM 6126 N N . THR B 1 309 ? 43.136 49.460 74.007 1.00 16.39 309 THR B N 1
ATOM 6127 C CA . THR B 1 309 ? 43.127 50.868 73.869 1.00 14.78 309 THR B CA 1
ATOM 6128 C C . THR B 1 309 ? 43.047 51.277 72.381 1.00 14.80 309 THR B C 1
ATOM 6129 O O . THR B 1 309 ? 43.366 50.514 71.502 1.00 15.31 309 THR B O 1
ATOM 6133 N N . VAL B 1 310 ? 42.628 52.530 72.128 1.00 15.33 310 VAL B N 1
ATOM 6134 C CA . VAL B 1 310 ? 42.637 53.064 70.753 1.00 13.91 310 VAL B CA 1
ATOM 6135 C C . VAL B 1 310 ? 43.964 52.878 70.087 1.00 14.27 310 VAL B C 1
ATOM 6136 O O . VAL B 1 310 ? 44.035 52.470 68.885 1.00 13.49 310 VAL B O 1
ATOM 6140 N N . GLY B 1 311 ? 45.049 53.268 70.803 1.00 13.25 311 GLY B N 1
ATOM 6141 C CA . GLY B 1 311 ? 46.333 53.106 70.166 1.00 15.07 311 GLY B CA 1
ATOM 6142 C C . GLY B 1 311 ? 46.695 51.641 69.884 1.00 16.13 311 GLY B C 1
ATOM 6143 O O . GLY B 1 311 ? 47.354 51.312 68.818 1.00 16.71 311 GLY B O 1
ATOM 6144 N N . GLY B 1 312 ? 46.354 50.790 70.829 1.00 13.84 312 GLY B N 1
ATOM 6145 C CA . GLY B 1 312 ? 46.605 49.375 70.571 1.00 14.03 312 GLY B CA 1
ATOM 6146 C C . GLY B 1 312 ? 45.779 48.875 69.338 1.00 12.91 312 GLY B C 1
ATOM 6147 O O . GLY B 1 312 ? 46.301 48.102 68.562 1.00 13.49 312 GLY B O 1
ATOM 6148 N N . TRP B 1 313 ? 44.526 49.322 69.174 1.00 13.02 313 TRP B N 1
ATOM 6149 C CA . TRP B 1 313 ? 43.707 48.879 68.008 1.00 13.60 313 TRP B CA 1
ATOM 6150 C C . TRP B 1 313 ? 44.294 49.267 66.693 1.00 13.10 313 TRP B C 1
ATOM 6151 O O . TRP B 1 313 ? 44.263 48.506 65.723 1.00 14.02 313 TRP B O 1
ATOM 6162 N N . ILE B 1 314 ? 44.793 50.478 66.646 1.00 14.63 314 ILE B N 1
ATOM 6163 C CA . ILE B 1 314 ? 45.462 50.993 65.445 1.00 16.09 314 ILE B CA 1
ATOM 6164 C C . ILE B 1 314 ? 46.774 50.240 65.161 1.00 15.42 314 ILE B C 1
ATOM 6165 O O . ILE B 1 314 ? 47.029 49.843 64.002 1.00 14.86 314 ILE B O 1
ATOM 6170 N N . SER B 1 315 ? 47.558 49.969 66.222 1.00 17.12 315 SER B N 1
ATOM 6171 C CA . SER B 1 315 ? 48.823 49.239 66.092 1.00 17.57 315 SER B CA 1
ATOM 6172 C C . SER B 1 315 ? 48.629 47.850 65.619 1.00 18.38 315 SER B C 1
ATOM 6173 O O . SER B 1 315 ? 49.538 47.309 64.956 1.00 17.16 315 SER B O 1
ATOM 6176 N N . THR B 1 316 ? 47.495 47.227 65.951 1.00 16.83 316 THR B N 1
ATOM 6177 C CA . THR B 1 316 ? 47.369 45.778 65.648 1.00 17.60 316 THR B CA 1
ATOM 6178 C C . THR B 1 316 ? 46.314 45.475 64.577 1.00 16.61 316 THR B C 1
ATOM 6179 O O . THR B 1 316 ? 46.036 44.260 64.305 1.00 18.02 316 THR B O 1
ATOM 6183 N N . ARG B 1 317 ? 45.746 46.526 63.959 1.00 15.57 317 ARG B N 1
ATOM 6184 C CA . ARG B 1 317 ? 44.630 46.327 62.975 1.00 16.26 317 ARG B CA 1
ATOM 6185 C C . ARG B 1 317 ? 43.422 45.532 63.652 1.00 15.18 317 ARG B C 1
ATOM 6186 O O . ARG B 1 317 ? 42.930 44.553 63.113 1.00 14.81 317 ARG B O 1
ATOM 6194 N N . ALA B 1 318 ? 43.017 45.978 64.842 1.00 14.82 318 ALA B N 1
ATOM 6195 C CA . ALA B 1 318 ? 41.882 45.362 65.619 1.00 15.41 318 ALA B CA 1
ATOM 6196 C C . ALA B 1 318 ? 40.567 45.338 64.812 1.00 17.39 318 ALA B C 1
ATOM 6197 O O . ALA B 1 318 ? 40.248 46.234 63.907 1.00 14.99 318 ALA B O 1
ATOM 6199 N N . SER B 1 319 ? 39.794 44.265 65.073 1.00 16.38 319 SER B N 1
ATOM 6200 C CA . SER B 1 319 ? 38.481 44.118 64.425 1.00 16.25 319 SER B CA 1
ATOM 6201 C C . SER B 1 319 ? 37.468 43.959 65.542 1.00 18.58 319 SER B C 1
ATOM 6202 O O . SER B 1 319 ? 37.739 43.194 66.510 1.00 20.27 319 SER B O 1
ATOM 6205 N N . GLY B 1 320 ? 36.278 44.584 65.468 1.00 16.72 320 GLY B N 1
ATOM 6206 C CA . GLY B 1 320 ? 35.345 44.381 66.609 1.00 16.34 320 GLY B CA 1
ATOM 6207 C C . GLY B 1 320 ? 34.103 43.619 66.177 1.00 17.84 320 GLY B C 1
ATOM 6208 O O . GLY B 1 320 ? 33.882 43.395 64.964 1.00 16.13 320 GLY B O 1
ATOM 6209 N N . MET B 1 321 ? 33.303 43.215 67.142 1.00 17.06 321 MET B N 1
ATOM 6210 C CA . MET B 1 321 ? 32.161 42.270 66.936 1.00 20.14 321 MET B CA 1
ATOM 6211 C C . MET B 1 321 ? 31.061 42.813 65.994 1.00 18.47 321 MET B C 1
ATOM 6212 O O . MET B 1 321 ? 30.369 42.043 65.319 1.00 17.71 321 MET B O 1
ATOM 6217 N N . LYS B 1 322 ? 30.976 44.162 65.894 1.00 15.14 322 LYS B N 1
ATOM 6218 C CA . LYS B 1 322 ? 29.981 44.804 65.107 1.00 16.11 322 LYS B CA 1
ATOM 6219 C C . LYS B 1 322 ? 30.511 45.527 63.854 1.00 14.48 322 LYS B C 1
ATOM 6220 O O . LYS B 1 322 ? 29.862 46.457 63.413 1.00 13.12 322 LYS B O 1
ATOM 6226 N N . LYS B 1 323 ? 31.683 45.137 63.334 1.00 13.95 323 LYS B N 1
ATOM 6227 C CA . LYS B 1 323 ? 32.291 45.832 62.139 1.00 14.92 323 LYS B CA 1
ATOM 6228 C C . LYS B 1 323 ? 31.285 45.910 60.962 1.00 14.48 323 LYS B C 1
ATOM 6229 O O . LYS B 1 323 ? 31.384 46.843 60.130 1.00 15.13 323 LYS B O 1
ATOM 6235 N N . ASN B 1 324 ? 30.305 44.986 60.912 1.00 16.84 324 ASN B N 1
ATOM 6236 C CA . ASN B 1 324 ? 29.263 44.986 59.823 1.00 19.05 324 ASN B CA 1
ATOM 6237 C C . ASN B 1 324 ? 28.511 46.324 59.759 1.00 20.92 324 ASN B C 1
ATOM 6238 O O . ASN B 1 324 ? 28.098 46.754 58.672 1.00 16.52 324 ASN B O 1
ATOM 6243 N N . ILE B 1 325 ? 28.310 46.957 60.892 1.00 18.20 325 ILE B N 1
ATOM 6244 C CA . ILE B 1 325 ? 27.673 48.312 60.918 1.00 18.55 325 ILE B CA 1
ATOM 6245 C C . ILE B 1 325 ? 28.731 49.374 61.020 1.00 19.38 325 ILE B C 1
ATOM 6246 O O . ILE B 1 325 ? 28.665 50.388 60.337 1.00 20.16 325 ILE B O 1
ATOM 6251 N N . TYR B 1 326 ? 29.731 49.169 61.861 1.00 16.23 326 TYR B N 1
ATOM 6252 C CA . TYR B 1 326 ? 30.582 50.361 62.225 1.00 15.41 326 TYR B CA 1
ATOM 6253 C C . TYR B 1 326 ? 31.906 50.435 61.493 1.00 16.91 326 TYR B C 1
ATOM 6254 O O . TYR B 1 326 ? 32.600 51.533 61.479 1.00 14.55 326 TYR B O 1
ATOM 6263 N N . GLY B 1 327 ? 32.227 49.325 60.821 1.00 14.38 327 GLY B N 1
ATOM 6264 C CA . GLY B 1 327 ? 33.606 49.169 60.286 1.00 15.87 327 GLY B CA 1
ATOM 6265 C C . GLY B 1 327 ? 34.645 48.506 61.249 1.00 15.29 327 GLY B C 1
ATOM 6266 O O . GLY B 1 327 ? 34.470 48.553 62.461 1.00 15.57 327 GLY B O 1
ATOM 6267 N N . ASN B 1 328 ? 35.805 48.072 60.711 1.00 14.95 328 ASN B N 1
ATOM 6268 C CA . ASN B 1 328 ? 36.942 47.691 61.566 1.00 16.10 328 ASN B CA 1
ATOM 6269 C C . ASN B 1 328 ? 37.794 48.949 61.837 1.00 16.04 328 ASN B C 1
ATOM 6270 O O . ASN B 1 328 ? 37.466 50.038 61.302 1.00 14.23 328 ASN B O 1
ATOM 6275 N N . ILE B 1 329 ? 38.945 48.777 62.514 1.00 15.12 329 ILE B N 1
ATOM 6276 C CA . ILE B 1 329 ? 39.720 49.969 62.946 1.00 14.03 329 ILE B CA 1
ATOM 6277 C C . ILE B 1 329 ? 40.071 50.859 61.719 1.00 13.98 329 ILE B C 1
ATOM 6278 O O . ILE B 1 329 ? 40.025 52.074 61.830 1.00 13.85 329 ILE B O 1
ATOM 6283 N N . GLU B 1 330 ? 40.323 50.264 60.559 1.00 13.51 330 GLU B N 1
ATOM 6284 C CA . GLU B 1 330 ? 40.799 51.061 59.362 1.00 15.02 330 GLU B CA 1
ATOM 6285 C C . GLU B 1 330 ? 39.701 51.859 58.717 1.00 15.42 330 GLU B C 1
ATOM 6286 O O . GLU B 1 330 ? 39.940 52.834 57.999 1.00 16.28 330 GLU B O 1
ATOM 6292 N N . ASP B 1 331 ? 38.464 51.514 58.977 1.00 16.40 331 ASP B N 1
ATOM 6293 C CA . ASP B 1 331 ? 37.342 52.295 58.448 1.00 16.09 331 ASP B CA 1
ATOM 6294 C C . ASP B 1 331 ? 36.972 53.407 59.497 1.00 18.40 331 ASP B C 1
ATOM 6295 O O . ASP B 1 331 ? 36.508 54.486 59.113 1.00 19.10 331 ASP B O 1
ATOM 6300 N N . LEU B 1 332 ? 37.181 53.116 60.790 1.00 13.01 332 LEU B N 1
ATOM 6301 C CA . LEU B 1 332 ? 36.787 54.037 61.900 1.00 14.45 332 LEU B CA 1
ATOM 6302 C C . LEU B 1 332 ? 37.688 55.257 62.075 1.00 17.10 332 LEU B C 1
ATOM 6303 O O . LEU B 1 332 ? 37.207 56.354 62.439 1.00 18.62 332 LEU B O 1
ATOM 6308 N N . VAL B 1 333 ? 38.999 55.088 61.834 1.00 15.98 333 VAL B N 1
ATOM 6309 C CA . VAL B 1 333 ? 39.948 56.156 62.111 1.00 19.49 333 VAL B CA 1
ATOM 6310 C C . VAL B 1 333 ? 40.047 57.115 60.931 1.00 18.11 333 VAL B C 1
ATOM 6311 O O . VAL B 1 333 ? 40.278 56.711 59.753 1.00 18.21 333 VAL B O 1
ATOM 6315 N N . VAL B 1 334 ? 39.931 58.372 61.206 1.00 16.82 334 VAL B N 1
ATOM 6316 C CA . VAL B 1 334 ? 39.970 59.383 60.144 1.00 18.88 334 VAL B CA 1
ATOM 6317 C C . VAL B 1 334 ? 41.181 60.232 60.222 1.00 18.36 334 VAL B C 1
ATOM 6318 O O . VAL B 1 334 ? 41.428 60.955 59.268 1.00 20.52 334 VAL B O 1
ATOM 6322 N N . HIS B 1 335 ? 41.830 60.330 61.384 1.00 17.07 335 HIS B N 1
ATOM 6323 C CA . HIS B 1 335 ? 43.081 61.103 61.563 1.00 17.97 335 HIS B CA 1
ATOM 6324 C C . HIS B 1 335 ? 43.873 60.473 62.680 1.00 18.54 335 HIS B C 1
ATOM 6325 O O . HIS B 1 335 ? 43.271 59.843 63.536 1.00 16.90 335 HIS B O 1
ATOM 6332 N N . MET B 1 336 ? 45.199 60.651 62.708 1.00 18.33 336 MET B N 1
ATOM 6333 C CA . MET B 1 336 ? 45.970 60.198 63.898 1.00 20.58 336 MET B CA 1
ATOM 6334 C C . MET B 1 336 ? 47.196 61.066 63.963 1.00 20.17 336 MET B C 1
ATOM 6335 O O . MET B 1 336 ? 47.571 61.733 62.980 1.00 21.45 336 MET B O 1
ATOM 6340 N N . LYS B 1 337 ? 47.854 61.003 65.103 1.00 19.85 337 LYS B N 1
ATOM 6341 C CA . LYS B 1 337 ? 49.084 61.777 65.290 1.00 19.90 337 LYS B CA 1
ATOM 6342 C C . LYS B 1 337 ? 50.034 60.776 65.942 1.00 19.78 337 LYS B C 1
ATOM 6343 O O . LYS B 1 337 ? 49.644 60.119 66.920 1.00 20.05 337 LYS B O 1
ATOM 6349 N N . VAL B 1 338 ? 51.274 60.683 65.427 1.00 21.29 338 VAL B N 1
ATOM 6350 C CA . VAL B 1 338 ? 52.243 59.635 65.770 1.00 20.06 338 VAL B CA 1
ATOM 6351 C C . VAL B 1 338 ? 53.582 60.310 66.081 1.00 22.94 338 VAL B C 1
ATOM 6352 O O . VAL B 1 338 ? 54.102 61.065 65.227 1.00 25.09 338 VAL B O 1
ATOM 6356 N N . VAL B 1 339 ? 54.144 60.036 67.270 1.00 22.33 339 VAL B N 1
ATOM 6357 C CA . VAL B 1 339 ? 55.491 60.521 67.619 1.00 23.62 339 VAL B CA 1
ATOM 6358 C C . VAL B 1 339 ? 56.519 59.435 67.224 1.00 23.94 339 VAL B C 1
ATOM 6359 O O . VAL B 1 339 ? 56.487 58.321 67.786 1.00 23.98 339 VAL B O 1
ATOM 6363 N N . THR B 1 340 ? 57.429 59.769 66.291 1.00 23.17 340 THR B N 1
ATOM 6364 C CA . THR B 1 340 ? 58.517 58.866 65.883 1.00 23.06 340 THR B CA 1
ATOM 6365 C C . THR B 1 340 ? 59.837 59.563 66.200 1.00 24.78 340 THR B C 1
ATOM 6366 O O . THR B 1 340 ? 59.878 60.788 66.446 1.00 23.46 340 THR B O 1
ATOM 6370 N N . PRO B 1 341 ? 60.953 58.808 66.193 1.00 26.62 341 PRO B N 1
ATOM 6371 C CA . PRO B 1 341 ? 62.266 59.502 66.417 1.00 29.29 341 PRO B CA 1
ATOM 6372 C C . PRO B 1 341 ? 62.652 60.543 65.339 1.00 29.72 341 PRO B C 1
ATOM 6373 O O . PRO B 1 341 ? 63.417 61.480 65.594 1.00 30.50 341 PRO B O 1
ATOM 6377 N N . ARG B 1 342 ? 62.127 60.366 64.138 1.00 29.68 342 ARG B N 1
ATOM 6378 C CA . ARG B 1 342 ? 62.249 61.336 63.053 1.00 30.82 342 ARG B CA 1
ATOM 6379 C C . ARG B 1 342 ? 61.365 62.598 63.156 1.00 32.03 342 ARG B C 1
ATOM 6380 O O . ARG B 1 342 ? 61.656 63.574 62.491 1.00 34.65 342 ARG B O 1
ATOM 6388 N N . GLY B 1 343 ? 60.254 62.532 63.891 1.00 30.51 343 GLY B N 1
ATOM 6389 C CA . GLY B 1 343 ? 59.375 63.668 64.177 1.00 29.05 343 GLY B CA 1
ATOM 6390 C C . GLY B 1 343 ? 57.928 63.179 64.216 1.00 26.82 343 GLY B C 1
ATOM 6391 O O . GLY B 1 343 ? 57.676 61.982 64.265 1.00 26.20 343 GLY B O 1
ATOM 6392 N N . VAL B 1 344 ? 56.990 64.105 64.122 1.00 24.94 344 VAL B N 1
ATOM 6393 C CA . VAL B 1 344 ? 55.611 63.805 64.377 1.00 24.80 344 VAL B CA 1
ATOM 6394 C C . VAL B 1 344 ? 54.881 63.623 63.009 1.00 25.21 344 VAL B C 1
ATOM 6395 O O . VAL B 1 344 ? 54.946 64.484 62.110 1.00 26.17 344 VAL B O 1
ATOM 6399 N N . ILE B 1 345 ? 54.169 62.523 62.869 1.00 24.19 345 ILE B N 1
ATOM 6400 C CA . ILE B 1 345 ? 53.440 62.309 61.638 1.00 24.24 345 ILE B CA 1
ATOM 6401 C C . ILE B 1 345 ? 51.983 62.699 61.921 1.00 24.14 345 ILE B C 1
ATOM 6402 O O . ILE B 1 345 ? 51.403 62.282 62.898 1.00 22.42 345 ILE B O 1
ATOM 6407 N N . GLU B 1 346 ? 51.444 63.575 61.091 1.00 25.71 346 GLU B N 1
ATOM 6408 C CA . GLU B 1 346 ? 50.035 64.021 61.188 1.00 27.25 346 GLU B CA 1
ATOM 6409 C C . GLU B 1 346 ? 49.568 64.613 59.843 1.00 27.62 346 GLU B C 1
ATOM 6410 O O . GLU B 1 346 ? 50.305 65.411 59.276 1.00 32.44 346 GLU B O 1
ATOM 6416 N N . LYS B 1 347 ? 48.390 64.251 59.314 1.00 26.48 347 LYS B N 1
ATOM 6417 C CA . LYS B 1 347 ? 47.904 64.917 58.062 1.00 25.75 347 LYS B CA 1
ATOM 6418 C C . LYS B 1 347 ? 47.374 66.329 58.427 1.00 24.91 347 LYS B C 1
ATOM 6419 O O . LYS B 1 347 ? 47.008 66.591 59.607 1.00 24.24 347 LYS B O 1
ATOM 6425 N N . SER B 1 348 ? 47.318 67.241 57.443 1.00 25.82 348 SER B N 1
ATOM 6426 C CA . SER B 1 348 ? 46.939 68.634 57.755 1.00 27.99 348 SER B CA 1
ATOM 6427 C C . SER B 1 348 ? 45.425 68.823 57.661 1.00 31.72 348 SER B C 1
ATOM 6428 O O . SER B 1 348 ? 44.908 69.865 58.023 1.00 33.96 348 SER B O 1
ATOM 6431 N N . CYS B 1 349 ? 44.688 67.834 57.181 1.00 31.76 349 CYS B N 1
ATOM 6432 C CA . CYS B 1 349 ? 43.244 68.058 57.151 1.00 34.52 349 CYS B CA 1
ATOM 6433 C C . CYS B 1 349 ? 42.446 66.833 57.595 1.00 33.24 349 CYS B C 1
ATOM 6434 O O . CYS B 1 349 ? 42.977 65.711 57.667 1.00 34.77 349 CYS B O 1
ATOM 6437 N N . GLN B 1 350 ? 41.159 67.041 57.841 1.00 33.81 350 GLN B N 1
ATOM 6438 C CA . GLN B 1 350 ? 40.260 66.004 58.382 1.00 33.50 350 GLN B CA 1
ATOM 6439 C C . GLN B 1 350 ? 39.223 65.580 57.336 1.00 35.27 350 GLN B C 1
ATOM 6440 O O . GLN B 1 350 ? 38.106 65.048 57.655 1.00 35.28 350 GLN B O 1
ATOM 6446 N N . GLY B 1 351 ? 39.585 65.799 56.071 1.00 32.76 351 GLY B N 1
ATOM 6447 C CA . GLY B 1 351 ? 38.802 65.303 54.913 1.00 31.55 351 GLY B CA 1
ATOM 6448 C C . GLY B 1 351 ? 38.433 63.806 55.023 1.00 27.73 351 GLY B C 1
ATOM 6449 O O . GLY B 1 351 ? 39.204 63.000 55.542 1.00 28.33 351 GLY B O 1
ATOM 6450 N N . PRO B 1 352 ? 37.233 63.416 54.548 1.00 22.26 352 PRO B N 1
ATOM 6451 C CA . PRO B 1 352 ? 36.914 62.005 54.768 1.00 19.67 352 PRO B CA 1
ATOM 6452 C C . PRO B 1 352 ? 37.623 60.973 53.829 1.00 19.62 352 PRO B C 1
ATOM 6453 O O . PRO B 1 352 ? 37.584 59.731 54.079 1.00 20.85 352 PRO B O 1
ATOM 6457 N N . ARG B 1 353 ? 38.175 61.441 52.719 1.00 18.25 353 ARG B N 1
ATOM 6458 C CA . ARG B 1 353 ? 38.825 60.485 51.745 1.00 17.03 353 ARG B CA 1
ATOM 6459 C C . ARG B 1 353 ? 39.632 61.322 50.853 1.00 18.35 353 ARG B C 1
ATOM 6460 O O . ARG B 1 353 ? 39.090 62.294 50.373 1.00 16.82 353 ARG B O 1
ATOM 6468 N N . MET B 1 354 ? 40.920 60.949 50.593 1.00 17.85 354 MET B N 1
ATOM 6469 C CA . MET B 1 354 ? 41.795 61.810 49.809 1.00 18.96 354 MET B CA 1
ATOM 6470 C C . MET B 1 354 ? 42.555 60.996 48.781 1.00 17.61 354 MET B C 1
ATOM 6471 O O . MET B 1 354 ? 42.618 59.726 48.858 1.00 17.75 354 MET B O 1
ATOM 6476 N N . SER B 1 355 ? 43.008 61.660 47.734 1.00 16.90 355 SER B N 1
ATOM 6477 C CA . SER B 1 355 ? 43.935 60.955 46.844 1.00 17.76 355 SER B CA 1
ATOM 6478 C C . SER B 1 355 ? 45.198 61.796 46.867 1.00 17.56 355 SER B C 1
ATOM 6479 O O . SER B 1 355 ? 45.366 62.747 46.053 1.00 17.75 355 SER B O 1
ATOM 6482 N N . THR B 1 356 ? 46.049 61.567 47.861 1.00 18.53 356 THR B N 1
ATOM 6483 C CA . THR B 1 356 ? 47.313 62.358 47.931 1.00 19.49 356 THR B CA 1
ATOM 6484 C C . THR B 1 356 ? 48.480 61.399 48.098 1.00 19.69 356 THR B C 1
ATOM 6485 O O . THR B 1 356 ? 49.251 61.496 49.042 1.00 20.43 356 THR B O 1
ATOM 6489 N N . GLY B 1 357 ? 48.582 60.431 47.193 1.00 19.23 357 GLY B N 1
ATOM 6490 C CA . GLY B 1 357 ? 49.666 59.434 47.267 1.00 18.25 357 GLY B CA 1
ATOM 6491 C C . GLY B 1 357 ? 49.267 58.225 48.093 1.00 17.24 357 GLY B C 1
ATOM 6492 O O . GLY B 1 357 ? 48.121 58.101 48.476 1.00 20.52 357 GLY B O 1
ATOM 6493 N N . PRO B 1 358 ? 50.197 57.307 48.328 1.00 18.08 358 PRO B N 1
ATOM 6494 C CA . PRO B 1 358 ? 49.983 56.177 49.225 1.00 18.68 358 PRO B CA 1
ATOM 6495 C C . PRO B 1 358 ? 49.509 56.659 50.593 1.00 20.72 358 PRO B C 1
ATOM 6496 O O . PRO B 1 358 ? 50.043 57.661 51.137 1.00 20.39 358 PRO B O 1
ATOM 6500 N N . ASP B 1 359 ? 48.477 56.001 51.125 1.00 19.74 359 ASP B N 1
ATOM 6501 C CA . ASP B 1 359 ? 47.855 56.504 52.377 1.00 19.76 359 ASP B CA 1
ATOM 6502 C C . ASP B 1 359 ? 48.752 56.233 53.566 1.00 20.40 359 ASP B C 1
ATOM 6503 O O . ASP B 1 359 ? 48.792 55.081 54.041 1.00 18.66 359 ASP B O 1
ATOM 6508 N N . ILE B 1 360 ? 49.450 57.275 54.069 1.00 20.95 360 ILE B N 1
ATOM 6509 C CA . ILE B 1 360 ? 50.391 57.034 55.179 1.00 20.58 360 ILE B CA 1
ATOM 6510 C C . ILE B 1 360 ? 49.672 56.526 56.486 1.00 18.55 360 ILE B C 1
ATOM 6511 O O . ILE B 1 360 ? 50.341 55.991 57.334 1.00 18.04 360 ILE B O 1
ATOM 6516 N N . HIS B 1 361 ? 48.336 56.639 56.632 1.00 17.64 361 HIS B N 1
ATOM 6517 C CA . HIS B 1 361 ? 47.654 56.055 57.777 1.00 19.27 361 HIS B CA 1
ATOM 6518 C C . HIS B 1 361 ? 47.856 54.563 57.769 1.00 18.19 361 HIS B C 1
ATOM 6519 O O . HIS B 1 361 ? 47.984 53.944 58.836 1.00 18.20 361 HIS B O 1
ATOM 6526 N N . HIS B 1 362 ? 47.850 54.003 56.577 1.00 17.95 362 HIS B N 1
ATOM 6527 C CA . HIS B 1 362 ? 48.146 52.597 56.401 1.00 19.33 362 HIS B CA 1
ATOM 6528 C C . HIS B 1 362 ? 49.564 52.171 56.613 1.00 18.00 362 HIS B C 1
ATOM 6529 O O . HIS B 1 362 ? 49.817 50.971 56.768 1.00 19.71 362 HIS B O 1
ATOM 6536 N N . PHE B 1 363 ? 50.498 53.098 56.672 1.00 18.48 363 PHE B N 1
ATOM 6537 C CA . PHE B 1 363 ? 51.852 52.770 57.058 1.00 18.02 363 PHE B CA 1
ATOM 6538 C C . PHE B 1 363 ? 51.960 52.570 58.593 1.00 21.50 363 PHE B C 1
ATOM 6539 O O . PHE B 1 363 ? 52.863 51.867 59.055 1.00 19.18 363 PHE B O 1
ATOM 6547 N N . ILE B 1 364 ? 51.063 53.237 59.336 1.00 19.82 364 ILE B N 1
ATOM 6548 C CA . ILE B 1 364 ? 51.014 53.170 60.828 1.00 21.13 364 ILE B CA 1
ATOM 6549 C C . ILE B 1 364 ? 50.066 52.091 61.332 1.00 19.02 364 ILE B C 1
ATOM 6550 O O . ILE B 1 364 ? 50.374 51.385 62.231 1.00 21.21 364 ILE B O 1
ATOM 6555 N N . MET B 1 365 ? 48.901 51.944 60.749 1.00 20.96 365 MET B N 1
ATOM 6556 C CA . MET B 1 365 ? 48.049 50.836 61.148 1.00 19.84 365 MET B CA 1
ATOM 6557 C C . MET B 1 365 ? 48.691 49.520 60.857 1.00 19.40 365 MET B C 1
ATOM 6558 O O . MET B 1 365 ? 49.135 49.312 59.722 1.00 19.17 365 MET B O 1
ATOM 6563 N N . GLY B 1 366 ? 48.728 48.661 61.875 1.00 17.56 366 GLY B N 1
ATOM 6564 C CA . GLY B 1 366 ? 49.354 47.341 61.852 1.00 17.49 366 GLY B CA 1
ATOM 6565 C C . GLY B 1 366 ? 50.883 47.404 62.149 1.00 18.72 366 GLY B C 1
ATOM 6566 O O . GLY B 1 366 ? 51.561 46.382 62.004 1.00 19.49 366 GLY B O 1
ATOM 6567 N N . SER B 1 367 ? 51.420 48.566 62.532 1.00 17.35 367 SER B N 1
ATOM 6568 C CA . SER B 1 367 ? 52.898 48.675 62.724 1.00 19.35 367 SER B CA 1
ATOM 6569 C C . SER B 1 367 ? 53.329 48.057 64.140 1.00 20.22 367 SER B C 1
ATOM 6570 O O . SER B 1 367 ? 54.498 47.826 64.352 1.00 21.36 367 SER B O 1
ATOM 6573 N N . GLU B 1 368 ? 52.376 47.725 65.010 1.00 20.12 368 GLU B N 1
ATOM 6574 C CA . GLU B 1 368 ? 52.650 46.896 66.204 1.00 21.33 368 GLU B CA 1
ATOM 6575 C C . GLU B 1 368 ? 53.795 47.480 67.051 1.00 21.07 368 GLU B C 1
ATOM 6576 O O . GLU B 1 368 ? 54.708 46.788 67.441 1.00 21.80 368 GLU B O 1
ATOM 6582 N N . GLY B 1 369 ? 53.762 48.770 67.310 1.00 20.01 369 GLY B N 1
ATOM 6583 C CA . GLY B 1 369 ? 54.763 49.379 68.234 1.00 21.30 369 GLY B CA 1
ATOM 6584 C C . GLY B 1 369 ? 56.200 49.531 67.702 1.00 22.45 369 GLY B C 1
ATOM 6585 O O . GLY B 1 369 ? 57.067 49.975 68.446 1.00 21.20 369 GLY B O 1
ATOM 6586 N N . THR B 1 370 ? 56.399 49.298 66.408 1.00 20.28 370 THR B N 1
ATOM 6587 C CA . THR B 1 370 ? 57.745 49.245 65.853 1.00 21.66 370 THR B CA 1
ATOM 6588 C C . THR B 1 370 ? 58.263 50.603 65.280 1.00 22.38 370 THR B C 1
ATOM 6589 O O . THR B 1 370 ? 59.463 50.713 64.897 1.00 22.97 370 THR B O 1
ATOM 6593 N N . LEU B 1 371 ? 57.375 51.590 65.184 1.00 22.33 371 LEU B N 1
ATOM 6594 C CA . LEU B 1 371 ? 57.636 52.855 64.397 1.00 23.90 371 LEU B CA 1
ATOM 6595 C C . LEU B 1 371 ? 57.628 54.118 65.295 1.00 26.04 371 LEU B C 1
ATOM 6596 O O . LEU B 1 371 ? 58.416 55.057 65.097 1.00 27.48 371 LEU B O 1
ATOM 6601 N N . GLY B 1 372 ? 56.795 54.101 66.322 1.00 24.16 372 GLY B N 1
ATOM 6602 C CA . GLY B 1 372 ? 56.688 55.230 67.272 1.00 25.07 372 GLY B CA 1
ATOM 6603 C C . GLY B 1 372 ? 55.449 55.046 68.113 1.00 23.56 372 GLY B C 1
ATOM 6604 O O . GLY B 1 372 ? 54.933 53.940 68.188 1.00 23.40 372 GLY B O 1
ATOM 6605 N N . VAL B 1 373 ? 54.965 56.129 68.721 1.00 22.51 373 VAL B N 1
ATOM 6606 C CA . VAL B 1 373 ? 53.797 56.036 69.622 1.00 22.27 373 VAL B CA 1
ATOM 6607 C C . VAL B 1 373 ? 52.659 56.795 68.992 1.00 21.59 373 VAL B C 1
ATOM 6608 O O . VAL B 1 373 ? 52.759 58.026 68.739 1.00 23.82 373 VAL B O 1
ATOM 6612 N N . ILE B 1 374 ? 51.554 56.110 68.789 1.00 19.55 374 ILE B N 1
ATOM 6613 C CA . ILE B 1 374 ? 50.315 56.782 68.413 1.00 18.47 374 ILE B CA 1
ATOM 6614 C C . ILE B 1 374 ? 49.789 57.499 69.670 1.00 20.76 374 ILE B C 1
ATOM 6615 O O . ILE B 1 374 ? 49.566 56.849 70.709 1.00 21.48 374 ILE B O 1
ATOM 6620 N N . THR B 1 375 ? 49.667 58.821 69.632 1.00 19.34 375 THR B N 1
ATOM 6621 C CA . THR B 1 375 ? 49.330 59.558 70.889 1.00 21.03 375 THR B CA 1
ATOM 6622 C C . THR B 1 375 ? 47.820 60.012 70.876 1.00 19.57 375 THR B C 1
ATOM 6623 O O . THR B 1 375 ? 47.209 60.070 71.925 1.00 17.76 375 THR B O 1
ATOM 6627 N N . GLU B 1 376 ? 47.236 60.301 69.677 1.00 18.59 376 GLU B N 1
ATOM 6628 C CA . GLU B 1 376 ? 45.832 60.854 69.573 1.00 18.91 376 GLU B CA 1
ATOM 6629 C C . GLU B 1 376 ? 45.268 60.348 68.209 1.00 18.30 376 GLU B C 1
ATOM 6630 O O . GLU B 1 376 ? 46.021 60.154 67.245 1.00 19.62 376 GLU B O 1
ATOM 6636 N N . ALA B 1 377 ? 43.988 60.143 68.149 1.00 17.31 377 ALA B N 1
ATOM 6637 C CA . ALA B 1 377 ? 43.369 59.762 66.898 1.00 16.54 377 ALA B CA 1
ATOM 6638 C C . ALA B 1 377 ? 41.953 60.325 66.866 1.00 17.00 377 ALA B C 1
ATOM 6639 O O . ALA B 1 377 ? 41.347 60.474 67.936 1.00 16.53 377 ALA B O 1
ATOM 6641 N N . THR B 1 378 ? 41.413 60.561 65.647 1.00 14.67 378 THR B N 1
ATOM 6642 C CA . THR B 1 378 ? 40.021 60.999 65.453 1.00 16.66 378 THR B CA 1
ATOM 6643 C C . THR B 1 378 ? 39.296 59.759 64.933 1.00 15.01 378 THR B C 1
ATOM 6644 O O . THR B 1 378 ? 39.719 59.098 63.881 1.00 15.10 378 THR B O 1
ATOM 6648 N N . ILE B 1 379 ? 38.184 59.483 65.566 1.00 15.79 379 ILE B N 1
ATOM 6649 C CA . ILE B 1 379 ? 37.406 58.335 65.212 1.00 17.00 379 ILE B CA 1
ATOM 6650 C C . ILE B 1 379 ? 35.985 58.694 64.898 1.00 15.83 379 ILE B C 1
ATOM 6651 O O . ILE B 1 379 ? 35.401 59.582 65.499 1.00 15.96 379 ILE B O 1
ATOM 6656 N N . LYS B 1 380 ? 35.384 57.974 63.938 1.00 14.74 380 LYS B N 1
ATOM 6657 C CA . LYS B 1 380 ? 33.981 58.210 63.614 1.00 14.08 380 LYS B CA 1
ATOM 6658 C C . LYS B 1 380 ? 33.100 57.789 64.746 1.00 13.71 380 LYS B C 1
ATOM 6659 O O . LYS B 1 380 ? 33.357 56.801 65.327 1.00 14.10 380 LYS B O 1
ATOM 6665 N N . ILE B 1 381 ? 32.014 58.546 65.011 1.00 15.03 381 ILE B N 1
ATOM 6666 C CA . ILE B 1 381 ? 31.062 58.200 66.005 1.00 14.38 381 ILE B CA 1
ATOM 6667 C C . ILE B 1 381 ? 29.668 58.147 65.426 1.00 15.08 381 ILE B C 1
ATOM 6668 O O . ILE B 1 381 ? 29.423 58.627 64.348 1.00 15.00 381 ILE B O 1
ATOM 6673 N N . ARG B 1 382 ? 28.756 57.469 66.111 1.00 14.55 382 ARG B N 1
ATOM 6674 C CA . ARG B 1 382 ? 27.376 57.323 65.612 1.00 14.76 382 ARG B CA 1
ATOM 6675 C C . ARG B 1 382 ? 26.364 57.544 66.777 1.00 15.77 382 ARG B C 1
ATOM 6676 O O . ARG B 1 382 ? 26.716 57.277 67.895 1.00 17.18 382 ARG B O 1
ATOM 6684 N N . PRO B 1 383 ? 25.123 57.967 66.506 1.00 18.32 383 PRO B N 1
ATOM 6685 C CA . PRO B 1 383 ? 24.077 58.044 67.535 1.00 18.42 383 PRO B CA 1
ATOM 6686 C C . PRO B 1 383 ? 23.938 56.622 68.114 1.00 19.49 383 PRO B C 1
ATOM 6687 O O . PRO B 1 383 ? 24.088 55.632 67.391 1.00 16.38 383 PRO B O 1
ATOM 6691 N N . THR B 1 384 ? 23.698 56.518 69.406 1.00 18.88 384 THR B N 1
ATOM 6692 C CA . THR B 1 384 ? 23.556 55.208 70.009 1.00 22.37 384 THR B CA 1
ATOM 6693 C C . THR B 1 384 ? 22.321 54.552 69.385 1.00 23.19 384 THR B C 1
ATOM 6694 O O . THR B 1 384 ? 21.303 55.200 69.230 1.00 22.14 384 THR B O 1
ATOM 6698 N N . PRO B 1 385 ? 22.399 53.261 69.007 1.00 24.08 385 PRO B N 1
ATOM 6699 C CA . PRO B 1 385 ? 21.189 52.650 68.463 1.00 24.55 385 PRO B CA 1
ATOM 6700 C C . PRO B 1 385 ? 20.068 52.600 69.487 1.00 25.56 385 PRO B C 1
ATOM 6701 O O . PRO B 1 385 ? 20.326 52.521 70.713 1.00 23.77 385 PRO B O 1
ATOM 6705 N N . GLU B 1 386 ? 18.856 52.563 68.987 1.00 25.44 386 GLU B N 1
ATOM 6706 C CA . GLU B 1 386 ? 17.682 52.657 69.798 1.00 31.42 386 GLU B CA 1
ATOM 6707 C C . GLU B 1 386 ? 17.295 51.302 70.440 1.00 32.17 386 GLU B C 1
ATOM 6708 O O . GLU B 1 386 ? 16.689 51.240 71.504 1.00 29.34 386 GLU B O 1
ATOM 6714 N N . TYR B 1 387 ? 17.716 50.213 69.836 1.00 29.83 387 TYR B N 1
ATOM 6715 C CA . TYR B 1 387 ? 17.183 48.955 70.262 1.00 30.66 387 TYR B CA 1
ATOM 6716 C C . TYR B 1 387 ? 18.178 47.880 69.919 1.00 30.44 387 TYR B C 1
ATOM 6717 O O . TYR B 1 387 ? 18.854 48.002 68.918 1.00 28.43 387 TYR B O 1
ATOM 6726 N N . GLN B 1 388 ? 18.267 46.809 70.724 1.00 28.86 388 GLN B N 1
ATOM 6727 C CA . GLN B 1 388 ? 19.067 45.673 70.320 1.00 30.27 388 GLN B CA 1
ATOM 6728 C C . GLN B 1 388 ? 18.254 44.406 70.528 1.00 33.08 388 GLN B C 1
ATOM 6729 O O . GLN B 1 388 ? 17.531 44.301 71.510 1.00 31.96 388 GLN B O 1
ATOM 6735 N N . LYS B 1 389 ? 18.453 43.429 69.656 1.00 32.26 389 LYS B N 1
ATOM 6736 C CA . LYS B 1 389 ? 17.826 42.130 69.743 1.00 32.93 389 LYS B CA 1
ATOM 6737 C C . LYS B 1 389 ? 18.864 41.008 69.427 1.00 32.29 389 LYS B C 1
ATOM 6738 O O . LYS B 1 389 ? 19.656 41.115 68.478 1.00 28.27 389 LYS B O 1
ATOM 6744 N N . TYR B 1 390 ? 18.890 39.938 70.214 1.00 29.73 390 TYR B N 1
ATOM 6745 C CA . TYR B 1 390 ? 19.703 38.756 69.850 1.00 29.81 390 TYR B CA 1
ATOM 6746 C C . TYR B 1 390 ? 18.830 37.667 69.180 1.00 30.23 390 TYR B C 1
ATOM 6747 O O . TYR B 1 390 ? 17.644 37.602 69.423 1.00 31.16 390 TYR B O 1
ATOM 6756 N N . GLY B 1 391 ? 19.421 36.812 68.373 1.00 27.87 391 GLY B N 1
ATOM 6757 C CA . GLY B 1 391 ? 18.652 35.755 67.784 1.00 27.34 391 GLY B CA 1
ATOM 6758 C C . GLY B 1 391 ? 19.569 34.548 67.663 1.00 27.73 391 GLY B C 1
ATOM 6759 O O . GLY B 1 391 ? 20.778 34.625 67.917 1.00 28.71 391 GLY B O 1
ATOM 6760 N N . SER B 1 392 ? 19.034 33.442 67.192 1.00 27.11 392 SER B N 1
ATOM 6761 C CA . SER B 1 392 ? 19.890 32.318 66.837 1.00 26.77 392 SER B CA 1
ATOM 6762 C C . SER B 1 392 ? 19.192 31.454 65.791 1.00 28.60 392 SER B C 1
ATOM 6763 O O . SER B 1 392 ? 17.969 31.424 65.736 1.00 30.70 392 SER B O 1
ATOM 6766 N N . VAL B 1 393 ? 19.952 30.691 65.015 1.00 29.15 393 VAL B N 1
ATOM 6767 C CA . VAL B 1 393 ? 19.368 29.777 63.991 1.00 31.41 393 VAL B CA 1
ATOM 6768 C C . VAL B 1 393 ? 20.078 28.421 64.099 1.00 31.01 393 VAL B C 1
ATOM 6769 O O . VAL B 1 393 ? 21.312 28.406 64.165 1.00 32.26 393 VAL B O 1
ATOM 6773 N N . ALA B 1 394 ? 19.337 27.301 64.135 1.00 29.37 394 ALA B N 1
ATOM 6774 C CA . ALA B 1 394 ? 19.945 25.980 64.077 1.00 28.12 394 ALA B CA 1
ATOM 6775 C C . ALA B 1 394 ? 20.029 25.528 62.586 1.00 27.28 394 ALA B C 1
ATOM 6776 O O . ALA B 1 394 ? 19.063 25.686 61.883 1.00 27.65 394 ALA B O 1
ATOM 6778 N N . PHE B 1 395 ? 21.154 24.921 62.171 1.00 26.91 395 PHE B N 1
ATOM 6779 C CA . PHE B 1 395 ? 21.311 24.255 60.855 1.00 27.71 395 PHE B CA 1
ATOM 6780 C C . PHE B 1 395 ? 21.588 22.752 60.995 1.00 32.83 395 PHE B C 1
ATOM 6781 O O . PHE B 1 395 ? 22.189 22.323 62.012 1.00 30.53 395 PHE B O 1
ATOM 6789 N N . PRO B 1 396 ? 21.145 21.943 59.984 1.00 33.85 396 PRO B N 1
ATOM 6790 C CA . PRO B 1 396 ? 21.339 20.477 60.153 1.00 37.67 396 PRO B CA 1
ATOM 6791 C C . PRO B 1 396 ? 22.830 20.057 60.169 1.00 37.54 396 PRO B C 1
ATOM 6792 O O . PRO B 1 396 ? 23.198 19.026 60.752 1.00 37.46 396 PRO B O 1
ATOM 6796 N N . ASN B 1 397 ? 23.698 20.894 59.617 1.00 33.47 397 ASN B N 1
ATOM 6797 C CA . ASN B 1 397 ? 25.144 20.657 59.764 1.00 34.04 397 ASN B CA 1
ATOM 6798 C C . ASN B 1 397 ? 25.955 21.934 59.549 1.00 31.11 397 ASN B C 1
ATOM 6799 O O . ASN B 1 397 ? 25.378 22.980 59.310 1.00 31.73 397 ASN B O 1
ATOM 6804 N N . PHE B 1 398 ? 27.279 21.868 59.614 1.00 30.57 398 PHE B N 1
ATOM 6805 C CA . PHE B 1 398 ? 28.101 23.072 59.508 1.00 28.32 398 PHE B CA 1
ATOM 6806 C C . PHE B 1 398 ? 28.089 23.689 58.051 1.00 29.02 398 PHE B C 1
ATOM 6807 O O . PHE B 1 398 ? 27.919 24.884 57.824 1.00 24.65 398 PHE B O 1
ATOM 6815 N N . GLU B 1 399 ? 28.202 22.840 57.058 1.00 29.16 399 GLU B N 1
ATOM 6816 C CA . GLU B 1 399 ? 28.239 23.315 55.683 1.00 28.68 399 GLU B CA 1
ATOM 6817 C C . GLU B 1 399 ? 26.949 24.032 55.279 1.00 25.79 399 GLU B C 1
ATOM 6818 O O . GLU B 1 399 ? 27.011 25.031 54.486 1.00 24.97 399 GLU B O 1
ATOM 6824 N N . GLN B 1 400 ? 25.782 23.577 55.769 1.00 26.20 400 GLN B N 1
ATOM 6825 C CA . GLN B 1 400 ? 24.540 24.300 55.511 1.00 26.01 400 GLN B CA 1
ATOM 6826 C C . GLN B 1 400 ? 24.579 25.732 56.129 1.00 24.60 400 GLN B C 1
ATOM 6827 O O . GLN B 1 400 ? 24.190 26.748 55.454 1.00 23.60 400 GLN B O 1
ATOM 6833 N N . GLY B 1 401 ? 25.046 25.796 57.365 1.00 23.79 401 GLY B N 1
ATOM 6834 C CA . GLY B 1 401 ? 25.297 27.088 58.066 1.00 23.34 401 GLY B CA 1
ATOM 6835 C C . GLY B 1 401 ? 26.228 27.958 57.265 1.00 20.44 401 GLY B C 1
ATOM 6836 O O . GLY B 1 401 ? 25.992 29.151 57.106 1.00 19.70 401 GLY B O 1
ATOM 6837 N N . VAL B 1 402 ? 27.299 27.389 56.712 1.00 20.71 402 VAL B N 1
ATOM 6838 C CA . VAL B 1 402 ? 28.327 28.250 56.068 1.00 20.94 402 VAL B CA 1
ATOM 6839 C C . VAL B 1 402 ? 27.687 28.777 54.756 1.00 20.95 402 VAL B C 1
ATOM 6840 O O . VAL B 1 402 ? 27.778 29.982 54.388 1.00 18.91 402 VAL B O 1
ATOM 6844 N N . ALA B 1 403 ? 26.962 27.888 54.074 1.00 21.84 403 ALA B N 1
ATOM 6845 C CA . ALA B 1 403 ? 26.268 28.273 52.841 1.00 20.64 403 ALA B CA 1
ATOM 6846 C C . ALA B 1 403 ? 25.238 29.414 53.126 1.00 20.00 403 ALA B C 1
ATOM 6847 O O . ALA B 1 403 ? 25.115 30.394 52.344 1.00 17.80 403 ALA B O 1
ATOM 6849 N N . CYS B 1 404 ? 24.541 29.322 54.251 1.00 19.81 404 CYS B N 1
ATOM 6850 C CA . CYS B 1 404 ? 23.574 30.362 54.652 1.00 20.31 404 CYS B CA 1
ATOM 6851 C C . CYS B 1 404 ? 24.353 31.665 54.935 1.00 20.22 404 CYS B C 1
ATOM 6852 O O . CYS B 1 404 ? 24.034 32.744 54.370 1.00 19.34 404 CYS B O 1
ATOM 6855 N N . LEU B 1 405 ? 25.384 31.606 55.793 1.00 19.89 405 LEU B N 1
ATOM 6856 C CA . LEU B 1 405 ? 26.166 32.901 56.024 1.00 18.71 405 LEU B CA 1
ATOM 6857 C C . LEU B 1 405 ? 26.657 33.539 54.665 1.00 18.32 405 LEU B C 1
ATOM 6858 O O . LEU B 1 405 ? 26.697 34.815 54.500 1.00 17.18 405 LEU B O 1
ATOM 6863 N N . ARG B 1 406 ? 27.082 32.662 53.742 1.00 16.87 406 ARG B N 1
ATOM 6864 C CA . ARG B 1 406 ? 27.540 33.102 52.426 1.00 16.73 406 ARG B CA 1
ATOM 6865 C C . ARG B 1 406 ? 26.451 33.824 51.641 1.00 16.32 406 ARG B C 1
ATOM 6866 O O . ARG B 1 406 ? 26.720 34.807 50.975 1.00 18.12 406 ARG B O 1
ATOM 6874 N N . GLU B 1 407 ? 25.219 33.355 51.688 1.00 17.51 407 GLU B N 1
ATOM 6875 C CA . GLU B 1 407 ? 24.109 33.921 50.970 1.00 18.82 407 GLU B CA 1
ATOM 6876 C C . GLU B 1 407 ? 23.738 35.247 51.632 1.00 19.31 407 GLU B C 1
ATOM 6877 O O . GLU B 1 407 ? 23.453 36.248 50.928 1.00 19.38 407 GLU B O 1
ATOM 6883 N N . ILE B 1 408 ? 23.790 35.295 52.969 1.00 18.53 408 ILE B N 1
ATOM 6884 C CA . ILE B 1 408 ? 23.531 36.545 53.663 1.00 18.33 408 ILE B CA 1
ATOM 6885 C C . ILE B 1 408 ? 24.554 37.608 53.274 1.00 18.30 408 ILE B C 1
ATOM 6886 O O . ILE B 1 408 ? 24.160 38.760 52.999 1.00 20.84 408 ILE B O 1
ATOM 6891 N N . ALA B 1 409 ? 25.837 37.222 53.160 1.00 16.76 409 ALA B N 1
ATOM 6892 C CA . ALA B 1 409 ? 26.884 38.161 52.768 1.00 17.46 409 ALA B CA 1
ATOM 6893 C C . ALA B 1 409 ? 26.675 38.554 51.266 1.00 19.04 409 ALA B C 1
ATOM 6894 O O . ALA B 1 409 ? 26.811 39.748 50.890 1.00 19.16 409 ALA B O 1
ATOM 6896 N N . LYS B 1 410 ? 26.276 37.608 50.396 1.00 18.40 410 LYS B N 1
ATOM 6897 C CA . LYS B 1 410 ? 25.963 37.925 48.976 1.00 18.04 410 LYS B CA 1
ATOM 6898 C C . LYS B 1 410 ? 24.794 38.941 48.823 1.00 20.20 410 LYS B C 1
ATOM 6899 O O . LYS B 1 410 ? 24.774 39.792 47.898 1.00 19.94 410 LYS B O 1
ATOM 6905 N N . GLN B 1 411 ? 23.827 38.830 49.708 1.00 20.18 411 GLN B N 1
ATOM 6906 C CA . GLN B 1 411 ? 22.693 39.756 49.674 1.00 24.45 411 GLN B CA 1
ATOM 6907 C C . GLN B 1 411 ? 23.013 41.000 50.450 1.00 23.40 411 GLN B C 1
ATOM 6908 O O . GLN B 1 411 ? 22.197 41.883 50.509 1.00 25.21 411 GLN B O 1
ATOM 6914 N N . ARG B 1 412 ? 24.231 41.065 51.005 1.00 21.79 412 ARG B N 1
ATOM 6915 C CA . ARG B 1 412 ? 24.663 42.221 51.814 1.00 23.02 412 ARG B CA 1
ATOM 6916 C C . ARG B 1 412 ? 23.600 42.564 52.881 1.00 24.90 412 ARG B C 1
ATOM 6917 O O . ARG B 1 412 ? 23.313 43.699 53.140 1.00 26.68 412 ARG B O 1
ATOM 6925 N N . CYS B 1 413 ? 23.068 41.570 53.565 1.00 24.80 413 CYS B N 1
ATOM 6926 C CA . CYS B 1 413 ? 22.155 41.903 54.683 1.00 25.94 413 CYS B CA 1
ATOM 6927 C C . CYS B 1 413 ? 22.594 41.233 55.986 1.00 22.21 413 CYS B C 1
ATOM 6928 O O . CYS B 1 413 ? 21.756 40.729 56.767 1.00 21.78 413 CYS B O 1
ATOM 6931 N N . ALA B 1 414 ? 23.915 41.200 56.222 1.00 19.61 414 ALA B N 1
ATOM 6932 C CA . ALA B 1 414 ? 24.423 40.745 57.535 1.00 19.76 414 ALA B CA 1
ATOM 6933 C C . ALA B 1 414 ? 23.858 41.630 58.670 1.00 21.47 414 ALA B C 1
ATOM 6934 O O . ALA B 1 414 ? 23.779 42.818 58.573 1.00 19.41 414 ALA B O 1
ATOM 6936 N N . PRO B 1 415 ? 23.435 41.029 59.777 1.00 21.21 415 PRO B N 1
ATOM 6937 C CA . PRO B 1 415 ? 23.096 41.878 60.934 1.00 23.11 415 PRO B CA 1
ATOM 6938 C C . PRO B 1 415 ? 24.330 42.534 61.572 1.00 19.79 415 PRO B C 1
ATOM 6939 O O . PRO B 1 415 ? 25.463 42.337 61.079 1.00 19.06 415 PRO B O 1
ATOM 6943 N N . ALA B 1 416 ? 24.158 43.210 62.721 1.00 20.60 416 ALA B N 1
ATOM 6944 C CA . ALA B 1 416 ? 25.300 43.811 63.440 1.00 18.35 416 ALA B CA 1
ATOM 6945 C C . ALA B 1 416 ? 26.429 42.755 63.666 1.00 17.87 416 ALA B C 1
ATOM 6946 O O . ALA B 1 416 ? 27.624 43.038 63.539 1.00 18.98 416 ALA B O 1
ATOM 6948 N N . SER B 1 417 ? 26.033 41.553 64.060 1.00 17.64 417 SER B N 1
ATOM 6949 C CA . SER B 1 417 ? 26.968 40.455 64.231 1.00 18.65 417 SER B CA 1
ATOM 6950 C C . SER B 1 417 ? 26.262 39.195 63.879 1.00 21.15 417 SER B C 1
ATOM 6951 O O . SER B 1 417 ? 25.056 39.035 64.225 1.00 19.59 417 SER B O 1
ATOM 6954 N N . ILE B 1 418 ? 26.991 38.317 63.211 1.00 21.37 418 ILE B N 1
ATOM 6955 C CA . ILE B 1 418 ? 26.472 36.996 62.892 1.00 22.41 418 ILE B CA 1
ATOM 6956 C C . ILE B 1 418 ? 27.654 36.072 63.048 1.00 22.27 418 ILE B C 1
ATOM 6957 O O . ILE B 1 418 ? 28.730 36.315 62.438 1.00 22.35 418 ILE B O 1
ATOM 6962 N N . ARG B 1 419 ? 27.478 35.035 63.853 1.00 23.19 419 ARG B N 1
ATOM 6963 C CA . ARG B 1 419 ? 28.589 34.049 64.138 1.00 25.08 419 ARG B CA 1
ATOM 6964 C C . ARG B 1 419 ? 27.995 32.642 63.950 1.00 25.40 419 ARG B C 1
ATOM 6965 O O . ARG B 1 419 ? 26.831 32.416 64.245 1.00 24.90 419 ARG B O 1
ATOM 6973 N N . LEU B 1 420 ? 28.767 31.757 63.344 1.00 22.89 420 LEU B N 1
ATOM 6974 C CA . LEU B 1 420 ? 28.288 30.417 63.173 1.00 22.40 420 LEU B CA 1
ATOM 6975 C C . LEU B 1 420 ? 29.165 29.490 63.997 1.00 23.97 420 LEU B C 1
ATOM 6976 O O . LEU B 1 420 ? 30.388 29.398 63.731 1.00 24.16 420 LEU B O 1
ATOM 6981 N N . MET B 1 421 ? 28.531 28.741 64.913 1.00 23.33 421 MET B N 1
ATOM 6982 C CA . MET B 1 421 ? 29.278 27.870 65.771 1.00 25.46 421 MET B CA 1
ATOM 6983 C C . MET B 1 421 ? 29.108 26.428 65.265 1.00 26.09 421 MET B C 1
ATOM 6984 O O . MET B 1 421 ? 27.966 26.037 64.879 1.00 23.74 421 MET B O 1
ATOM 6989 N N . ASP B 1 422 ? 30.209 25.670 65.211 1.00 25.63 422 ASP B N 1
ATOM 6990 C CA . ASP B 1 422 ? 30.095 24.247 64.972 1.00 30.31 422 ASP B CA 1
ATOM 6991 C C . ASP B 1 422 ? 29.414 23.552 66.204 1.00 30.97 422 ASP B C 1
ATOM 6992 O O . ASP B 1 422 ? 29.106 24.195 67.209 1.00 27.97 422 ASP B O 1
ATOM 6997 N N . ASN B 1 423 ? 29.148 22.254 66.092 1.00 35.17 423 ASN B N 1
ATOM 6998 C CA . ASN B 1 423 ? 28.443 21.520 67.168 1.00 41.91 423 ASN B CA 1
ATOM 6999 C C . ASN B 1 423 ? 29.085 21.577 68.540 1.00 44.85 423 ASN B C 1
ATOM 7000 O O . ASN B 1 423 ? 28.368 21.697 69.536 1.00 44.79 423 ASN B O 1
ATOM 7005 N N . GLN B 1 424 ? 30.416 21.464 68.608 1.00 47.20 424 GLN B N 1
ATOM 7006 C CA . GLN B 1 424 ? 31.099 21.428 69.924 1.00 48.89 424 GLN B CA 1
ATOM 7007 C C . GLN B 1 424 ? 30.955 22.770 70.622 1.00 47.12 424 GLN B C 1
ATOM 7008 O O . GLN B 1 424 ? 30.648 22.814 71.832 1.00 42.50 424 GLN B O 1
ATOM 7014 N N . GLN B 1 425 ? 31.220 23.844 69.840 1.00 40.27 425 GLN B N 1
ATOM 7015 C CA . GLN B 1 425 ? 31.046 25.231 70.331 1.00 41.36 425 GLN B CA 1
ATOM 7016 C C . GLN B 1 425 ? 29.577 25.543 70.734 1.00 41.88 425 GLN B C 1
ATOM 7017 O O . GLN B 1 425 ? 29.311 26.269 71.734 1.00 41.83 425 GLN B O 1
ATOM 7023 N N . PHE B 1 426 ? 28.627 24.959 70.014 1.00 39.51 426 PHE B N 1
ATOM 7024 C CA . PHE B 1 426 ? 27.240 25.208 70.324 1.00 41.18 426 PHE B CA 1
ATOM 7025 C C . PHE B 1 426 ? 26.978 24.648 71.735 1.00 48.00 426 PHE B C 1
ATOM 7026 O O . PHE B 1 426 ? 26.642 25.406 72.684 1.00 44.80 426 PHE B O 1
ATOM 7034 N N . GLN B 1 427 ? 27.162 23.337 71.843 1.00 44.95 427 GLN B N 1
ATOM 7035 C CA . GLN B 1 427 ? 27.088 22.606 73.117 1.00 49.67 427 GLN B CA 1
ATOM 7036 C C . GLN B 1 427 ? 27.775 23.235 74.266 1.00 47.13 427 GLN B C 1
ATOM 7037 O O . GLN B 1 427 ? 27.179 23.339 75.317 1.00 53.72 427 GLN B O 1
ATOM 7043 N N . PHE B 1 428 ? 29.013 23.669 74.057 1.00 45.33 428 PHE B N 1
ATOM 7044 C CA . PHE B 1 428 ? 29.706 24.562 74.960 1.00 44.39 428 PHE B CA 1
ATOM 7045 C C . PHE B 1 428 ? 28.705 25.641 75.385 1.00 48.26 428 PHE B C 1
ATOM 7046 O O . PHE B 1 428 ? 28.358 25.740 76.554 1.00 45.08 428 PHE B O 1
ATOM 7054 N N . GLY B 1 429 ? 28.208 26.444 74.435 1.00 45.19 429 GLY B N 1
ATOM 7055 C CA . GLY B 1 429 ? 27.069 27.318 74.761 1.00 45.01 429 GLY B CA 1
ATOM 7056 C C . GLY B 1 429 ? 25.804 26.733 75.412 1.00 44.92 429 GLY B C 1
ATOM 7057 O O . GLY B 1 429 ? 25.290 27.327 76.339 1.00 54.00 429 GLY B O 1
ATOM 7058 N N . HIS B 1 430 ? 25.267 25.622 74.929 1.00 46.69 430 HIS B N 1
ATOM 7059 C CA . HIS B 1 430 ? 24.015 25.074 75.453 1.00 53.54 430 HIS B CA 1
ATOM 7060 C C . HIS B 1 430 ? 24.255 24.661 76.882 1.00 60.15 430 HIS B C 1
ATOM 7061 O O . HIS B 1 430 ? 23.467 25.024 77.769 1.00 64.30 430 HIS B O 1
ATOM 7068 N N . ALA B 1 431 ? 25.374 23.971 77.127 1.00 58.75 431 ALA B N 1
ATOM 7069 C CA . ALA B 1 431 ? 25.820 23.638 78.491 1.00 59.78 431 ALA B CA 1
ATOM 7070 C C . ALA B 1 431 ? 25.918 24.867 79.441 1.00 59.08 431 ALA B C 1
ATOM 7071 O O . ALA B 1 431 ? 25.881 24.707 80.686 1.00 61.88 431 ALA B O 1
ATOM 7073 N N . LEU B 1 432 ? 25.997 26.074 78.882 1.00 54.48 432 LEU B N 1
ATOM 7074 C CA . LEU B 1 432 ? 26.148 27.302 79.714 1.00 55.56 432 LEU B CA 1
ATOM 7075 C C . LEU B 1 432 ? 24.902 28.186 80.078 1.00 58.21 432 LEU B C 1
ATOM 7076 O O . LEU B 1 432 ? 25.033 29.329 80.587 1.00 57.21 432 LEU B O 1
ATOM 7081 N N . LYS B 1 433 ? 23.713 27.623 79.849 1.00 57.85 433 LYS B N 1
ATOM 7082 C CA . LYS B 1 433 ? 22.439 28.170 80.320 1.00 54.53 433 LYS B CA 1
ATOM 7083 C C . LYS B 1 433 ? 22.274 28.255 81.872 1.00 58.77 433 LYS B C 1
ATOM 7084 O O . LYS B 1 433 ? 22.696 27.367 82.636 1.00 51.92 433 LYS B O 1
ATOM 7090 N N . PRO B 1 434 ? 21.660 29.353 82.336 1.00 63.59 434 PRO B N 1
ATOM 7091 C CA . PRO B 1 434 ? 21.432 29.591 83.764 1.00 63.79 434 PRO B CA 1
ATOM 7092 C C . PRO B 1 434 ? 20.225 28.829 84.328 1.00 70.30 434 PRO B C 1
ATOM 7093 O O . PRO B 1 434 ? 19.585 29.335 85.257 1.00 79.31 434 PRO B O 1
ATOM 7097 N N . GLN B 1 435 ? 19.911 27.650 83.778 1.00 69.87 435 GLN B N 1
ATOM 7098 C CA . GLN B 1 435 ? 18.883 26.735 84.334 1.00 78.36 435 GLN B CA 1
ATOM 7099 C C . GLN B 1 435 ? 18.760 25.414 83.593 1.00 75.68 435 GLN B C 1
ATOM 7100 O O . GLN B 1 435 ? 18.532 24.383 84.225 1.00 77.73 435 GLN B O 1
ATOM 7106 N N . GLY B 1 457 ? 13.794 16.232 62.453 1.00 62.92 457 GLY B N 1
ATOM 7107 C CA . GLY B 1 457 ? 14.598 17.175 63.215 1.00 69.13 457 GLY B CA 1
ATOM 7108 C C . GLY B 1 457 ? 16.019 17.305 62.676 1.00 71.79 457 GLY B C 1
ATOM 7109 O O . GLY B 1 457 ? 16.220 17.274 61.453 1.00 71.00 457 GLY B O 1
ATOM 7110 N N . PHE B 1 458 ? 16.999 17.453 63.586 1.00 76.21 458 PHE B N 1
ATOM 7111 C CA . PHE B 1 458 ? 18.453 17.638 63.247 1.00 81.71 458 PHE B CA 1
ATOM 7112 C C . PHE B 1 458 ? 19.425 16.711 64.062 1.00 80.76 458 PHE B C 1
ATOM 7113 O O . PHE B 1 458 ? 19.425 16.816 65.286 1.00 87.66 458 PHE B O 1
ATOM 7121 N N . ASP B 1 459 ? 20.254 15.855 63.420 1.00 81.41 459 ASP B N 1
ATOM 7122 C CA . ASP B 1 459 ? 21.248 14.954 64.127 1.00 83.23 459 ASP B CA 1
ATOM 7123 C C . ASP B 1 459 ? 22.151 15.738 65.120 1.00 88.63 459 ASP B C 1
ATOM 7124 O O . ASP B 1 459 ? 22.996 16.545 64.683 1.00 87.14 459 ASP B O 1
ATOM 7129 N N . PRO B 1 460 ? 21.965 15.524 66.459 1.00 87.14 460 PRO B N 1
ATOM 7130 C CA . PRO B 1 460 ? 22.648 16.440 67.396 1.00 85.16 460 PRO B CA 1
ATOM 7131 C C . PRO B 1 460 ? 24.190 16.389 67.421 1.00 77.69 460 PRO B C 1
ATOM 7132 O O . PRO B 1 460 ? 24.792 17.064 68.269 1.00 77.15 460 PRO B O 1
ATOM 7136 N N . ASN B 1 461 ? 24.813 15.643 66.500 1.00 65.37 461 ASN B N 1
ATOM 7137 C CA . ASN B 1 461 ? 26.281 15.567 66.447 1.00 59.43 461 ASN B CA 1
ATOM 7138 C C . ASN B 1 461 ? 26.902 16.576 65.496 1.00 53.35 461 ASN B C 1
ATOM 7139 O O . ASN B 1 461 ? 27.995 17.078 65.738 1.00 51.58 461 ASN B O 1
ATOM 7144 N N . GLN B 1 462 ? 26.206 16.863 64.407 1.00 49.09 462 GLN B N 1
ATOM 7145 C CA . GLN B 1 462 ? 26.702 17.836 63.427 1.00 44.45 462 GLN B CA 1
ATOM 7146 C C . GLN B 1 462 ? 25.918 19.144 63.373 1.00 38.94 462 GLN B C 1
ATOM 7147 O O . GLN B 1 462 ? 26.241 20.065 62.557 1.00 38.64 462 GLN B O 1
ATOM 7153 N N . LEU B 1 463 ? 24.840 19.188 64.133 1.00 40.28 463 LEU B N 1
ATOM 7154 C CA . LEU B 1 463 ? 23.955 20.332 64.231 1.00 41.01 463 LEU B CA 1
ATOM 7155 C C . LEU B 1 463 ? 24.736 21.559 64.677 1.00 37.50 463 LEU B C 1
ATOM 7156 O O . LEU B 1 463 ? 25.476 21.489 65.631 1.00 39.40 463 LEU B O 1
ATOM 7161 N N . SER B 1 464 ? 24.581 22.667 63.927 1.00 38.59 464 SER B N 1
ATOM 7162 C CA . SER B 1 464 ? 25.383 23.885 64.068 1.00 34.93 464 SER B CA 1
ATOM 7163 C C . SER B 1 464 ? 24.448 25.033 64.347 1.00 32.33 464 SER B C 1
ATOM 7164 O O . SER B 1 464 ? 23.248 24.919 64.055 1.00 31.98 464 SER B O 1
ATOM 7167 N N . VAL B 1 465 ? 24.977 26.107 64.951 1.00 27.29 465 VAL B N 1
ATOM 7168 C CA . VAL B 1 465 ? 24.109 27.208 65.436 1.00 26.40 465 VAL B CA 1
ATOM 7169 C C . VAL B 1 465 ? 24.802 28.548 65.106 1.00 25.26 465 VAL B C 1
ATOM 7170 O O . VAL B 1 465 ? 25.994 28.715 65.360 1.00 23.53 465 VAL B O 1
ATOM 7174 N N . ALA B 1 466 ? 24.023 29.424 64.489 1.00 24.63 466 ALA B N 1
ATOM 7175 C CA . ALA B 1 466 ? 24.396 30.788 64.279 1.00 24.92 466 ALA B CA 1
ATOM 7176 C C . ALA B 1 466 ? 23.767 31.630 65.383 1.00 26.28 466 ALA B C 1
ATOM 7177 O O . ALA B 1 466 ? 22.564 31.514 65.628 1.00 27.26 466 ALA B O 1
ATOM 7179 N N . THR B 1 467 ? 24.571 32.509 66.003 1.00 27.88 467 THR B N 1
ATOM 7180 C CA . THR B 1 467 ? 24.046 33.563 66.887 1.00 28.41 467 THR B CA 1
ATOM 7181 C C . THR B 1 467 ? 23.977 34.918 66.136 1.00 25.06 467 THR B C 1
ATOM 7182 O O . THR B 1 467 ? 24.837 35.239 65.289 1.00 25.25 467 THR B O 1
ATOM 7186 N N . LEU B 1 468 ? 22.946 35.700 66.436 1.00 23.84 468 LEU B N 1
ATOM 7187 C CA . LEU B 1 468 ? 22.725 36.925 65.696 1.00 23.75 468 LEU B CA 1
ATOM 7188 C C . LEU B 1 468 ? 22.678 38.080 66.716 1.00 23.09 468 LEU B C 1
ATOM 7189 O O . LEU B 1 468 ? 22.209 37.936 67.831 1.00 25.59 468 LEU B O 1
ATOM 7194 N N . LEU B 1 469 ? 23.132 39.240 66.297 1.00 23.02 469 LEU B N 1
ATOM 7195 C CA . LEU B 1 469 ? 22.839 40.439 67.056 1.00 22.34 469 LEU B CA 1
ATOM 7196 C C . LEU B 1 469 ? 22.318 41.514 66.097 1.00 21.46 469 LEU B C 1
ATOM 7197 O O . LEU B 1 469 ? 22.991 41.910 65.189 1.00 17.91 469 LEU B O 1
ATOM 7202 N N . PHE B 1 470 ? 21.119 42.064 66.372 1.00 21.93 470 PHE B N 1
ATOM 7203 C CA . PHE B 1 470 ? 20.633 43.193 65.545 1.00 20.63 470 PHE B CA 1
ATOM 7204 C C . PHE B 1 470 ? 20.608 44.508 66.362 1.00 21.66 470 PHE B C 1
ATOM 7205 O O . PHE B 1 470 ? 20.291 44.509 67.557 1.00 21.93 470 PHE B O 1
ATOM 7213 N N . GLU B 1 471 ? 20.908 45.661 65.764 1.00 23.37 471 GLU B N 1
ATOM 7214 C CA . GLU B 1 471 ? 20.733 46.889 66.481 1.00 25.74 471 GLU B CA 1
ATOM 7215 C C . GLU B 1 471 ? 20.410 48.005 65.544 1.00 27.22 471 GLU B C 1
ATOM 7216 O O . GLU B 1 471 ? 20.874 47.974 64.422 1.00 22.43 471 GLU B O 1
ATOM 7222 N N . GLY B 1 472 ? 19.609 48.966 66.019 1.00 26.77 472 GLY B N 1
ATOM 7223 C CA . GLY B 1 472 ? 19.129 50.062 65.142 1.00 26.28 472 GLY B CA 1
ATOM 7224 C C . GLY B 1 472 ? 17.744 50.423 65.667 1.00 27.83 472 GLY B C 1
ATOM 7225 O O . GLY B 1 472 ? 17.435 50.265 66.867 1.00 30.32 472 GLY B O 1
ATOM 7226 N N . ASP B 1 473 ? 16.901 50.937 64.790 1.00 28.35 473 ASP B N 1
ATOM 7227 C CA . ASP B 1 473 ? 15.538 51.306 65.210 1.00 34.36 473 ASP B CA 1
ATOM 7228 C C . ASP B 1 473 ? 14.711 50.039 65.390 1.00 32.31 473 ASP B C 1
ATOM 7229 O O . ASP B 1 473 ? 14.830 49.111 64.579 1.00 31.79 473 ASP B O 1
ATOM 7234 N N . ARG B 1 474 ? 13.886 50.020 66.431 1.00 32.78 474 ARG B N 1
ATOM 7235 C CA . ARG B 1 474 ? 12.952 48.908 66.699 1.00 34.73 474 ARG B CA 1
ATOM 7236 C C . ARG B 1 474 ? 12.306 48.380 65.422 1.00 38.21 474 ARG B C 1
ATOM 7237 O O . ARG B 1 474 ? 12.428 47.179 65.144 1.00 37.64 474 ARG B O 1
ATOM 7245 N N . GLU B 1 475 ? 11.629 49.238 64.642 1.00 39.16 475 GLU B N 1
ATOM 7246 C CA . GLU B 1 475 ? 10.815 48.696 63.518 1.00 42.10 475 GLU B CA 1
ATOM 7247 C C . GLU B 1 475 ? 11.750 48.080 62.437 1.00 39.05 475 GLU B C 1
ATOM 7248 O O . GLU B 1 475 ? 11.450 47.041 61.819 1.00 39.10 475 GLU B O 1
ATOM 7254 N N . LYS B 1 476 ? 12.899 48.703 62.247 1.00 35.13 476 LYS B N 1
ATOM 7255 C CA . LYS B 1 476 ? 13.855 48.234 61.216 1.00 37.14 476 LYS B CA 1
ATOM 7256 C C . LYS B 1 476 ? 14.492 46.885 61.611 1.00 32.51 476 LYS B C 1
ATOM 7257 O O . LYS B 1 476 ? 14.566 45.924 60.815 1.00 30.95 476 LYS B O 1
ATOM 7263 N N . VAL B 1 477 ? 14.972 46.829 62.850 1.00 31.37 477 VAL B N 1
ATOM 7264 C CA . VAL B 1 477 ? 15.443 45.589 63.463 1.00 28.10 477 VAL B CA 1
ATOM 7265 C C . VAL B 1 477 ? 14.502 44.387 63.261 1.00 31.66 477 VAL B C 1
ATOM 7266 O O . VAL B 1 477 ? 14.929 43.318 62.737 1.00 27.18 477 VAL B O 1
ATOM 7270 N N . LEU B 1 478 ? 13.217 44.551 63.625 1.00 31.86 478 LEU B N 1
ATOM 7271 C CA . LEU B 1 478 ? 12.283 43.456 63.502 1.00 33.45 478 LEU B CA 1
ATOM 7272 C C . LEU B 1 478 ? 12.037 43.079 62.021 1.00 33.77 478 LEU B C 1
ATOM 7273 O O . LEU B 1 478 ? 11.845 41.901 61.695 1.00 35.82 478 LEU B O 1
ATOM 7278 N N . GLN B 1 479 ? 12.026 44.084 61.129 1.00 32.66 479 GLN B N 1
ATOM 7279 C CA . GLN B 1 479 ? 11.941 43.831 59.700 1.00 34.47 479 GLN B CA 1
ATOM 7280 C C . GLN B 1 479 ? 13.197 43.002 59.207 1.00 34.73 479 GLN B C 1
ATOM 7281 O O . GLN B 1 479 ? 13.069 41.995 58.512 1.00 34.06 479 GLN B O 1
ATOM 7287 N N . HIS B 1 480 ? 14.409 43.417 59.605 1.00 30.89 480 HIS B N 1
ATOM 7288 C CA . HIS B 1 480 ? 15.660 42.739 59.217 1.00 29.06 480 HIS B CA 1
ATOM 7289 C C . HIS B 1 480 ? 15.692 41.315 59.756 1.00 29.83 480 HIS B C 1
ATOM 7290 O O . HIS B 1 480 ? 16.116 40.388 59.047 1.00 29.13 480 HIS B O 1
ATOM 7297 N N . GLU B 1 481 ? 15.262 41.130 61.003 1.00 28.97 481 GLU B N 1
ATOM 7298 C CA . GLU B 1 481 ? 15.200 39.826 61.648 1.00 33.61 481 GLU B CA 1
ATOM 7299 C C . GLU B 1 481 ? 14.382 38.827 60.810 1.00 39.95 481 GLU B C 1
ATOM 7300 O O . GLU B 1 481 ? 14.803 37.667 60.632 1.00 35.07 481 GLU B O 1
ATOM 7306 N N . LYS B 1 482 ? 13.301 39.330 60.189 1.00 40.46 482 LYS B N 1
ATOM 7307 C CA . LYS B 1 482 ? 12.390 38.480 59.405 1.00 44.51 482 LYS B CA 1
ATOM 7308 C C . LYS B 1 482 ? 13.074 38.024 58.141 1.00 41.75 482 LYS B C 1
ATOM 7309 O O . LYS B 1 482 ? 12.906 36.876 57.685 1.00 40.22 482 LYS B O 1
ATOM 7315 N N . GLN B 1 483 ? 13.779 38.963 57.539 1.00 37.57 483 GLN B N 1
ATOM 7316 C CA . GLN B 1 483 ? 14.483 38.682 56.329 1.00 36.83 483 GLN B CA 1
ATOM 7317 C C . GLN B 1 483 ? 15.593 37.659 56.588 1.00 34.90 483 GLN B C 1
ATOM 7318 O O . GLN B 1 483 ? 15.864 36.798 55.740 1.00 31.63 483 GLN B O 1
ATOM 7324 N N . VAL B 1 484 ? 16.262 37.752 57.737 1.00 32.03 484 VAL B N 1
ATOM 7325 C CA . VAL B 1 484 ? 17.390 36.838 57.917 1.00 33.08 484 VAL B CA 1
ATOM 7326 C C . VAL B 1 484 ? 16.844 35.412 58.120 1.00 35.31 484 VAL B C 1
ATOM 7327 O O . VAL B 1 484 ? 17.403 34.427 57.570 1.00 34.00 484 VAL B O 1
ATOM 7331 N N . TYR B 1 485 ? 15.749 35.295 58.866 1.00 34.11 485 TYR B N 1
ATOM 7332 C CA . TYR B 1 485 ? 15.154 33.962 59.086 1.00 35.93 485 TYR B CA 1
ATOM 7333 C C . TYR B 1 485 ? 14.618 33.367 57.824 1.00 32.17 485 TYR B C 1
ATOM 7334 O O . TYR B 1 485 ? 14.673 32.151 57.634 1.00 33.48 485 TYR B O 1
ATOM 7343 N N . ASP B 1 486 ? 14.117 34.190 56.920 1.00 32.61 486 ASP B N 1
ATOM 7344 C CA . ASP B 1 486 ? 13.647 33.662 55.625 1.00 35.53 486 ASP B CA 1
ATOM 7345 C C . ASP B 1 486 ? 14.807 33.160 54.723 1.00 32.78 486 ASP B C 1
ATOM 7346 O O . ASP B 1 486 ? 14.685 32.139 54.058 1.00 33.28 486 ASP B O 1
ATOM 7351 N N . ILE B 1 487 ? 15.936 33.870 54.695 1.00 30.80 487 ILE B N 1
ATOM 7352 C CA . ILE B 1 487 ? 17.080 33.382 53.949 1.00 28.83 487 ILE B CA 1
ATOM 7353 C C . ILE B 1 487 ? 17.522 32.087 54.601 1.00 28.97 487 ILE B C 1
ATOM 7354 O O . ILE B 1 487 ? 17.794 31.068 53.881 1.00 31.14 487 ILE B O 1
ATOM 7359 N N . ALA B 1 488 ? 17.582 32.094 55.944 1.00 27.54 488 ALA B N 1
ATOM 7360 C CA . ALA B 1 488 ? 17.980 30.873 56.686 1.00 29.49 488 ALA B CA 1
ATOM 7361 C C . ALA B 1 488 ? 17.137 29.607 56.377 1.00 30.06 488 ALA B C 1
ATOM 7362 O O . ALA B 1 488 ? 17.683 28.471 56.271 1.00 28.57 488 ALA B O 1
ATOM 7364 N N . ALA B 1 489 ? 15.823 29.790 56.233 1.00 32.83 489 ALA B N 1
ATOM 7365 C CA . ALA B 1 489 ? 14.924 28.607 55.976 1.00 34.69 489 ALA B CA 1
ATOM 7366 C C . ALA B 1 489 ? 15.278 27.901 54.698 1.00 35.17 489 ALA B C 1
ATOM 7367 O O . ALA B 1 489 ? 15.137 26.710 54.596 1.00 35.76 489 ALA B O 1
ATOM 7369 N N . LYS B 1 490 ? 15.849 28.624 53.734 1.00 34.22 490 LYS B N 1
ATOM 7370 C CA . LYS B 1 490 ? 16.211 28.019 52.457 1.00 37.91 490 LYS B CA 1
ATOM 7371 C C . LYS B 1 490 ? 17.338 26.988 52.637 1.00 41.22 490 LYS B C 1
ATOM 7372 O O . LYS B 1 490 ? 17.531 26.136 51.769 1.00 40.03 490 LYS B O 1
ATOM 7378 N N . PHE B 1 491 ? 18.052 27.062 53.769 1.00 36.57 491 PHE B N 1
ATOM 7379 C CA . PHE B 1 491 ? 19.156 26.161 54.082 1.00 33.08 491 PHE B CA 1
ATOM 7380 C C . PHE B 1 491 ? 18.874 25.191 55.221 1.00 35.70 491 PHE B C 1
ATOM 7381 O O . PHE B 1 491 ? 19.817 24.615 55.825 1.00 32.65 491 PHE B O 1
ATOM 7389 N N . GLY B 1 492 ? 17.584 25.031 55.550 1.00 37.16 492 GLY B N 1
ATOM 7390 C CA . GLY B 1 492 ? 17.185 24.179 56.642 1.00 36.85 492 GLY B CA 1
ATOM 7391 C C . GLY B 1 492 ? 17.380 24.834 57.982 1.00 35.86 492 GLY B C 1
ATOM 7392 O O . GLY B 1 492 ? 17.402 24.155 59.041 1.00 36.90 492 GLY B O 1
ATOM 7393 N N . GLY B 1 493 ? 17.500 26.146 58.002 1.00 33.20 493 GLY B N 1
ATOM 7394 C CA . GLY B 1 493 ? 17.723 26.784 59.269 1.00 34.13 493 GLY B CA 1
ATOM 7395 C C . GLY B 1 493 ? 16.408 27.097 59.970 1.00 37.23 493 GLY B C 1
ATOM 7396 O O . GLY B 1 493 ? 15.481 27.546 59.335 1.00 38.63 493 GLY B O 1
ATOM 7397 N N . LEU B 1 494 ? 16.350 26.891 61.280 1.00 37.63 494 LEU B N 1
ATOM 7398 C CA . LEU B 1 494 ? 15.140 27.146 62.055 1.00 38.22 494 LEU B CA 1
ATOM 7399 C C . LEU B 1 494 ? 15.526 28.056 63.213 1.00 35.42 494 LEU B C 1
ATOM 7400 O O . LEU B 1 494 ? 16.545 27.813 63.837 1.00 35.50 494 LEU B O 1
ATOM 7405 N N . ALA B 1 495 ? 14.718 29.077 63.512 1.00 34.17 495 ALA B N 1
ATOM 7406 C CA . ALA B 1 495 ? 14.992 29.954 64.669 1.00 32.72 495 ALA B CA 1
ATOM 7407 C C . ALA B 1 495 ? 15.092 29.148 65.979 1.00 33.58 495 ALA B C 1
ATOM 7408 O O . ALA B 1 495 ? 14.331 28.220 66.199 1.00 35.64 495 ALA B O 1
ATOM 7410 N N . ALA B 1 496 ? 16.054 29.477 66.833 1.00 32.59 496 ALA B N 1
ATOM 7411 C CA . ALA B 1 496 ? 16.397 28.694 68.035 1.00 33.99 496 ALA B CA 1
ATOM 7412 C C . ALA B 1 496 ? 16.264 29.591 69.274 1.00 36.42 496 ALA B C 1
ATOM 7413 O O . ALA B 1 496 ? 16.591 29.150 70.379 1.00 37.53 496 ALA B O 1
ATOM 7415 N N . GLY B 1 497 ? 15.856 30.854 69.107 1.00 34.76 497 GLY B N 1
ATOM 7416 C CA . GLY B 1 497 ? 15.574 31.729 70.253 1.00 35.23 497 GLY B CA 1
ATOM 7417 C C . GLY B 1 497 ? 16.568 32.804 70.662 1.00 37.10 497 GLY B C 1
ATOM 7418 O O . GLY B 1 497 ? 17.810 32.677 70.549 1.00 35.44 497 GLY B O 1
ATOM 7419 N N . GLU B 1 498 ? 16.014 33.892 71.170 1.00 37.72 498 GLU B N 1
ATOM 7420 C CA . GLU B 1 498 ? 16.848 34.940 71.694 1.00 43.44 498 GLU B CA 1
ATOM 7421 C C . GLU B 1 498 ? 17.861 34.498 72.750 1.00 42.76 498 GLU B C 1
ATOM 7422 O O . GLU B 1 498 ? 18.955 35.008 72.757 1.00 39.87 498 GLU B O 1
ATOM 7428 N N . ASP B 1 499 ? 17.525 33.555 73.639 1.00 49.84 499 ASP B N 1
ATOM 7429 C CA . ASP B 1 499 ? 18.425 33.270 74.776 1.00 48.46 499 ASP B CA 1
ATOM 7430 C C . ASP B 1 499 ? 19.641 32.487 74.318 1.00 50.41 499 ASP B C 1
ATOM 7431 O O . ASP B 1 499 ? 20.795 32.757 74.725 1.00 47.41 499 ASP B O 1
ATOM 7436 N N . ASN B 1 500 ? 19.428 31.572 73.380 1.00 51.33 500 ASN B N 1
ATOM 7437 C CA . ASN B 1 500 ? 20.575 30.967 72.752 1.00 53.00 500 ASN B CA 1
ATOM 7438 C C . ASN B 1 500 ? 21.380 32.069 72.072 1.00 53.87 500 ASN B C 1
ATOM 7439 O O . ASN B 1 500 ? 22.584 31.929 71.868 1.00 54.56 500 ASN B O 1
ATOM 7444 N N . GLY B 1 501 ? 20.701 33.170 71.732 1.00 52.84 501 GLY B N 1
ATOM 7445 C CA . GLY B 1 501 ? 21.364 34.325 71.143 1.00 53.94 501 GLY B CA 1
ATOM 7446 C C . GLY B 1 501 ? 21.930 35.178 72.264 1.00 50.58 501 GLY B C 1
ATOM 7447 O O . GLY B 1 501 ? 23.133 35.266 72.411 1.00 51.41 501 GLY B O 1
ATOM 7448 N N . GLN B 1 502 ? 21.038 35.781 73.051 1.00 55.67 502 GLN B N 1
ATOM 7449 C CA . GLN B 1 502 ? 21.381 36.673 74.183 1.00 56.70 502 GLN B CA 1
ATOM 7450 C C . GLN B 1 502 ? 22.546 36.181 74.990 1.00 54.68 502 GLN B C 1
ATOM 7451 O O . GLN B 1 502 ? 23.365 36.971 75.455 1.00 55.22 502 GLN B O 1
ATOM 7457 N N . ARG B 1 503 ? 22.613 34.862 75.142 1.00 60.57 503 ARG B N 1
ATOM 7458 C CA . ARG B 1 503 ? 23.551 34.248 76.073 1.00 58.62 503 ARG B CA 1
ATOM 7459 C C . ARG B 1 503 ? 24.923 33.958 75.449 1.00 51.85 503 ARG B C 1
ATOM 7460 O O . ARG B 1 503 ? 25.942 34.058 76.144 1.00 50.71 503 ARG B O 1
ATOM 7468 N N . GLY B 1 504 ? 24.962 33.575 74.179 1.00 51.65 504 GLY B N 1
ATOM 7469 C CA . GLY B 1 504 ? 26.273 33.350 73.459 1.00 50.22 504 GLY B CA 1
ATOM 7470 C C . GLY B 1 504 ? 27.032 34.679 73.211 1.00 52.55 504 GLY B C 1
ATOM 7471 O O . GLY B 1 504 ? 28.190 34.729 72.736 1.00 43.79 504 GLY B O 1
ATOM 7472 N N . TYR B 1 505 ? 26.351 35.774 73.514 1.00 50.76 505 TYR B N 1
ATOM 7473 C CA . TYR B 1 505 ? 27.016 37.070 73.452 1.00 54.22 505 TYR B CA 1
ATOM 7474 C C . TYR B 1 505 ? 27.163 37.761 74.825 1.00 50.27 505 TYR B C 1
ATOM 7475 O O . TYR B 1 505 ? 28.053 38.583 74.997 1.00 58.29 505 TYR B O 1
ATOM 7484 N N . LEU B 1 506 ? 26.303 37.481 75.795 1.00 50.35 506 LEU B N 1
ATOM 7485 C CA . LEU B 1 506 ? 26.781 37.766 77.164 1.00 55.65 506 LEU B CA 1
ATOM 7486 C C . LEU B 1 506 ? 28.086 36.955 77.435 1.00 55.11 506 LEU B C 1
ATOM 7487 O O . LEU B 1 506 ? 29.049 37.513 78.009 1.00 59.82 506 LEU B O 1
ATOM 7492 N N . LEU B 1 507 ? 28.158 35.732 76.876 1.00 45.76 507 LEU B N 1
ATOM 7493 C CA . LEU B 1 507 ? 29.288 34.826 77.086 1.00 43.85 507 LEU B CA 1
ATOM 7494 C C . LEU B 1 507 ? 30.573 35.478 76.745 1.00 41.31 507 LEU B C 1
ATOM 7495 O O . LEU B 1 507 ? 31.519 35.314 77.469 1.00 36.97 507 LEU B O 1
ATOM 7500 N N . THR B 1 508 ? 30.642 36.210 75.626 1.00 47.44 508 THR B N 1
ATOM 7501 C CA . THR B 1 508 ? 3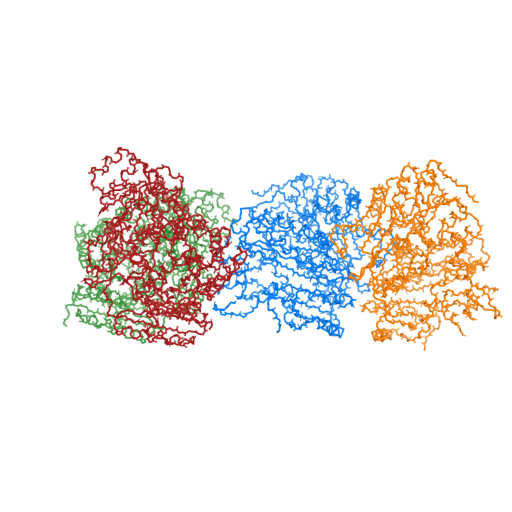1.975 36.556 75.080 1.00 44.39 508 THR B CA 1
ATOM 7502 C C . THR B 1 508 ? 32.972 37.302 75.966 1.00 37.19 508 THR B C 1
ATOM 7503 O O . THR B 1 508 ? 34.160 37.070 75.825 1.00 40.81 508 THR B O 1
ATOM 7507 N N . TYR B 1 509 ? 32.524 38.184 76.867 1.00 36.40 509 TYR B N 1
ATOM 7508 C CA . TYR B 1 509 ? 33.493 38.799 77.811 1.00 43.98 509 TYR B CA 1
ATOM 7509 C C . TYR B 1 509 ? 33.968 37.913 78.954 1.00 49.07 509 TYR B C 1
ATOM 7510 O O . TYR B 1 509 ? 34.603 38.409 79.908 1.00 55.23 509 TYR B O 1
ATOM 7519 N N . VAL B 1 510 ? 33.680 36.606 78.885 1.00 45.54 510 VAL B N 1
ATOM 7520 C CA . VAL B 1 510 ? 33.998 35.723 80.037 1.00 41.48 510 VAL B CA 1
ATOM 7521 C C . VAL B 1 510 ? 34.896 34.548 79.715 1.00 44.25 510 VAL B C 1
ATOM 7522 O O . VAL B 1 510 ? 35.455 33.909 80.629 1.00 40.89 510 VAL B O 1
ATOM 7526 N N . ILE B 1 511 ? 35.071 34.299 78.423 1.00 41.99 511 ILE B N 1
ATOM 7527 C CA . ILE B 1 511 ? 35.744 33.131 77.966 1.00 42.80 511 ILE B CA 1
ATOM 7528 C C . ILE B 1 511 ? 37.174 33.166 78.416 1.00 41.80 511 ILE B C 1
ATOM 7529 O O . ILE B 1 511 ? 37.718 32.127 78.763 1.00 37.34 511 ILE B O 1
ATOM 7534 N N . ALA B 1 512 ? 37.786 34.351 78.449 1.00 39.45 512 ALA B N 1
ATOM 7535 C CA . ALA B 1 512 ? 39.196 34.372 78.862 1.00 35.42 512 ALA B CA 1
ATOM 7536 C C . ALA B 1 512 ? 39.385 34.138 80.376 1.00 34.35 512 ALA B C 1
ATOM 7537 O O . ALA B 1 512 ? 40.471 33.802 80.821 1.00 36.29 512 ALA B O 1
ATOM 7539 N N . TYR B 1 513 ? 38.325 34.289 81.160 1.00 31.23 513 TYR B N 1
ATOM 7540 C CA . TYR B 1 513 ? 38.335 33.876 82.578 1.00 31.55 513 TYR B CA 1
ATOM 7541 C C . TYR B 1 513 ? 38.269 32.344 82.679 1.00 32.21 513 TYR B C 1
ATOM 7542 O O . TYR B 1 513 ? 38.644 31.757 83.713 1.00 32.26 513 TYR B O 1
ATOM 7551 N N . MET B 1 514 ? 37.760 31.695 81.630 1.00 32.35 514 MET B N 1
ATOM 7552 C CA . MET B 1 514 ? 37.691 30.218 81.611 1.00 35.43 514 MET B CA 1
ATOM 7553 C C . MET B 1 514 ? 39.065 29.556 81.411 1.00 38.84 514 MET B C 1
ATOM 7554 O O . MET B 1 514 ? 39.337 28.449 81.950 1.00 39.72 514 MET B O 1
ATOM 7559 N N . ARG B 1 515 ? 39.922 30.228 80.676 1.00 38.98 515 ARG B N 1
ATOM 7560 C CA . ARG B 1 515 ? 41.256 29.759 80.378 1.00 42.70 515 ARG B CA 1
ATOM 7561 C C . ARG B 1 515 ? 42.059 29.654 81.638 1.00 45.16 515 ARG B C 1
ATOM 7562 O O . ARG B 1 515 ? 42.832 28.710 81.770 1.00 48.23 515 ARG B O 1
ATOM 7570 N N . ASP B 1 516 ? 41.871 30.595 82.574 1.00 44.58 516 ASP B N 1
ATOM 7571 C CA . ASP B 1 516 ? 42.597 30.586 83.864 1.00 44.74 516 ASP B CA 1
ATOM 7572 C C . ASP B 1 516 ? 42.059 29.440 84.743 1.00 45.58 516 ASP B C 1
ATOM 7573 O O . ASP B 1 516 ? 42.779 28.831 85.611 1.00 46.07 516 ASP B O 1
ATOM 7578 N N . LEU B 1 517 ? 40.768 29.160 84.575 1.00 42.27 517 LEU B N 1
ATOM 7579 C CA . LEU B 1 517 ? 40.181 28.034 85.335 1.00 40.10 517 LEU B CA 1
ATOM 7580 C C . LEU B 1 517 ? 40.748 26.655 84.877 1.00 40.31 517 LEU B C 1
ATOM 7581 O O . LEU B 1 517 ? 41.078 25.766 85.741 1.00 41.87 517 LEU B O 1
ATOM 7586 N N . GLY B 1 518 ? 40.844 26.471 83.571 1.00 38.80 518 GLY B N 1
ATOM 7587 C CA . GLY B 1 518 ? 41.506 25.294 82.979 1.00 39.20 518 GLY B CA 1
ATOM 7588 C C . GLY B 1 518 ? 42.909 25.073 83.523 1.00 40.55 518 GLY B C 1
ATOM 7589 O O . GLY B 1 518 ? 43.230 23.969 83.957 1.00 41.91 518 GLY B O 1
ATOM 7590 N N . LEU B 1 519 ? 43.736 26.115 83.563 1.00 41.64 519 LEU B N 1
ATOM 7591 C CA . LEU B 1 519 ? 45.110 25.997 84.111 1.00 44.01 519 LEU B CA 1
ATOM 7592 C C . LEU B 1 519 ? 45.129 25.451 85.513 1.00 47.02 519 LEU B C 1
ATOM 7593 O O . LEU B 1 519 ? 46.038 24.687 85.879 1.00 47.52 519 LEU B O 1
ATOM 7598 N N . GLU B 1 520 ? 44.124 25.797 86.322 1.00 46.22 520 GLU B N 1
ATOM 7599 C CA . GLU B 1 520 ? 44.065 25.194 87.677 1.00 50.05 520 GLU B CA 1
ATOM 7600 C C . GLU B 1 520 ? 43.824 23.705 87.655 1.00 49.56 520 GLU B C 1
ATOM 7601 O O . GLU B 1 520 ? 44.131 23.021 88.629 1.00 51.01 520 GLU B O 1
ATOM 7607 N N . TYR B 1 521 ? 43.211 23.202 86.592 1.00 47.28 521 TYR B N 1
ATOM 7608 C CA . TYR B 1 521 ? 42.949 21.774 86.429 1.00 47.90 521 TYR B CA 1
ATOM 7609 C C . TYR B 1 521 ? 43.724 21.049 85.326 1.00 46.93 521 TYR B C 1
ATOM 7610 O O . TYR B 1 521 ? 43.254 20.023 84.832 1.00 45.72 521 TYR B O 1
ATOM 7619 N N . TYR B 1 522 ? 44.911 21.560 84.995 1.00 46.98 522 TYR B N 1
ATOM 7620 C CA . TYR B 1 522 ? 45.824 20.906 84.035 1.00 48.31 522 TYR B CA 1
ATOM 7621 C C . TYR B 1 522 ? 45.226 20.881 82.658 1.00 44.52 522 TYR B C 1
ATOM 7622 O O . TYR B 1 522 ? 45.426 19.965 81.876 1.00 44.24 522 TYR B O 1
ATOM 7631 N N . ILE B 1 523 ? 44.473 21.906 82.334 1.00 44.51 523 ILE B N 1
ATOM 7632 C CA . ILE B 1 523 ? 44.030 22.052 80.946 1.00 42.95 523 ILE B CA 1
ATOM 7633 C C . ILE B 1 523 ? 44.619 23.316 80.334 1.00 41.42 523 ILE B C 1
ATOM 7634 O O . ILE B 1 523 ? 44.517 24.367 80.968 1.00 39.57 523 ILE B O 1
ATOM 7639 N N . ILE B 1 524 ? 45.205 23.220 79.131 1.00 40.49 524 ILE B N 1
ATOM 7640 C CA . ILE B 1 524 ? 45.836 24.379 78.459 1.00 40.71 524 ILE B CA 1
ATOM 7641 C C . ILE B 1 524 ? 45.088 24.554 77.171 1.00 38.30 524 ILE B C 1
ATOM 7642 O O . ILE B 1 524 ? 44.747 23.576 76.510 1.00 37.47 524 ILE B O 1
ATOM 7647 N N . GLY B 1 525 ? 44.786 25.806 76.852 1.00 38.83 525 GLY B N 1
ATOM 7648 C CA . GLY B 1 525 ? 44.028 26.114 75.670 1.00 34.88 525 GLY B CA 1
ATOM 7649 C C . GLY B 1 525 ? 44.368 27.517 75.192 1.00 33.68 525 GLY B C 1
ATOM 7650 O O . GLY B 1 525 ? 44.858 28.366 75.952 1.00 31.81 525 GLY B O 1
ATOM 7651 N N . GLU B 1 526 ? 44.093 27.743 73.911 1.00 34.37 526 GLU B N 1
ATOM 7652 C CA . GLU B 1 526 ? 44.336 29.035 73.286 1.00 33.45 526 GLU B CA 1
ATOM 7653 C C . GLU B 1 526 ? 43.415 29.080 72.078 1.00 32.32 526 GLU B C 1
ATOM 7654 O O . GLU B 1 526 ? 43.038 28.027 71.585 1.00 30.15 526 GLU B O 1
ATOM 7660 N N . SER B 1 527 ? 43.136 30.290 71.566 1.00 30.35 527 SER B N 1
ATOM 7661 C CA . SER B 1 527 ? 42.375 30.490 70.345 1.00 31.01 527 SER B CA 1
ATOM 7662 C C . SER B 1 527 ? 43.327 30.993 69.262 1.00 30.86 527 SER B C 1
ATOM 7663 O O . SER B 1 527 ? 44.479 31.451 69.505 1.00 34.05 527 SER B O 1
ATOM 7666 N N . PHE B 1 528 ? 42.914 30.807 68.034 1.00 30.03 528 PHE B N 1
ATOM 7667 C CA . PHE B 1 528 ? 43.696 31.381 66.943 1.00 28.19 528 PHE B CA 1
ATOM 7668 C C . PHE B 1 528 ? 42.774 31.553 65.746 1.00 26.63 528 PHE B C 1
ATOM 7669 O O . PHE B 1 528 ? 41.650 31.011 65.700 1.00 26.24 528 PHE B O 1
ATOM 7677 N N . GLU B 1 529 ? 43.216 32.404 64.839 1.00 25.95 529 GLU B N 1
ATOM 7678 C CA . GLU B 1 529 ? 42.252 32.833 63.841 1.00 24.64 529 GLU B CA 1
ATOM 7679 C C . GLU B 1 529 ? 42.875 33.032 62.477 1.00 21.20 529 GLU B C 1
ATOM 7680 O O . GLU B 1 529 ? 44.114 33.201 62.290 1.00 21.27 529 GLU B O 1
ATOM 7686 N N . THR B 1 530 ? 42.007 33.056 61.491 1.00 21.10 530 THR B N 1
ATOM 7687 C CA . THR B 1 530 ? 42.437 33.317 60.132 1.00 19.69 530 THR B CA 1
ATOM 7688 C C . THR B 1 530 ? 41.273 33.925 59.316 1.00 19.25 530 THR B C 1
ATOM 7689 O O . THR B 1 530 ? 40.082 33.895 59.768 1.00 19.62 530 THR B O 1
ATOM 7693 N N . SER B 1 531 ? 41.602 34.484 58.129 1.00 16.91 531 SER B N 1
ATOM 7694 C CA . SER B 1 531 ? 40.530 34.773 57.204 1.00 18.04 531 SER B CA 1
ATOM 7695 C C . SER B 1 531 ? 40.741 34.033 55.874 1.00 18.36 531 SER B C 1
ATOM 7696 O O . SER B 1 531 ? 41.871 33.631 55.535 1.00 19.96 531 SER B O 1
ATOM 7699 N N . ALA B 1 532 ? 39.647 33.748 55.180 1.00 18.73 532 ALA B N 1
ATOM 7700 C CA . ALA B 1 532 ? 39.776 32.922 53.989 1.00 19.15 532 ALA B CA 1
ATOM 7701 C C . ALA B 1 532 ? 38.705 33.240 52.981 1.00 16.47 532 ALA B C 1
ATOM 7702 O O . ALA B 1 532 ? 37.537 33.610 53.405 1.00 17.46 532 ALA B O 1
ATOM 7704 N N . PRO B 1 533 ? 39.003 33.003 51.667 1.00 19.45 533 PRO B N 1
ATOM 7705 C CA . PRO B 1 533 ? 37.902 33.048 50.668 1.00 16.89 533 PRO B CA 1
ATOM 7706 C C . PRO B 1 533 ? 36.733 32.137 51.035 1.00 17.95 533 PRO B C 1
ATOM 7707 O O . PRO B 1 533 ? 36.966 31.060 51.668 1.00 17.67 533 PRO B O 1
ATOM 7711 N N . TRP B 1 534 ? 35.501 32.515 50.644 1.00 16.77 534 TRP B N 1
ATOM 7712 C CA . TRP B 1 534 ? 34.285 31.697 50.856 1.00 17.30 534 TRP B CA 1
ATOM 7713 C C . TRP B 1 534 ? 34.412 30.293 50.380 1.00 20.15 534 TRP B C 1
ATOM 7714 O O . TRP B 1 534 ? 34.001 29.395 51.049 1.00 19.68 534 TRP B O 1
ATOM 7725 N N . ASP B 1 535 ? 35.103 30.118 49.253 1.00 21.48 535 ASP B N 1
ATOM 7726 C CA . ASP B 1 535 ? 35.183 28.798 48.627 1.00 25.01 535 ASP B CA 1
ATOM 7727 C C . ASP B 1 535 ? 36.174 27.829 49.342 1.00 26.83 535 ASP B C 1
ATOM 7728 O O . ASP B 1 535 ? 36.198 26.635 49.056 1.00 24.89 535 ASP B O 1
ATOM 7733 N N . ARG B 1 536 ? 36.954 28.357 50.292 1.00 23.25 536 ARG B N 1
ATOM 7734 C CA . ARG B 1 536 ? 37.862 27.601 51.071 1.00 20.93 536 ARG B CA 1
ATOM 7735 C C . ARG B 1 536 ? 37.416 27.339 52.518 1.00 23.15 536 ARG B C 1
ATOM 7736 O O . ARG B 1 536 ? 38.070 26.540 53.182 1.00 22.59 536 ARG B O 1
ATOM 7744 N N . VAL B 1 537 ? 36.334 27.981 52.987 1.00 21.69 537 VAL B N 1
ATOM 7745 C CA . VAL B 1 537 ? 35.990 27.974 54.400 1.00 22.41 537 VAL B CA 1
ATOM 7746 C C . VAL B 1 537 ? 35.704 26.521 54.879 1.00 24.18 537 VAL B C 1
ATOM 7747 O O . VAL B 1 537 ? 36.206 26.100 55.905 1.00 25.04 537 VAL B O 1
ATOM 7751 N N . VAL B 1 538 ? 34.875 25.764 54.148 1.00 25.12 538 VAL B N 1
ATOM 7752 C CA . VAL B 1 538 ? 34.406 24.426 54.681 1.00 27.44 538 VAL B CA 1
ATOM 7753 C C . VAL B 1 538 ? 35.595 23.485 54.803 1.00 26.62 538 VAL B C 1
ATOM 7754 O O . VAL B 1 538 ? 35.822 22.855 55.856 1.00 25.49 538 VAL B O 1
ATOM 7758 N N . ASP B 1 539 ? 36.443 23.452 53.776 1.00 28.72 539 ASP B N 1
ATOM 7759 C CA . ASP B 1 539 ? 37.575 22.494 53.782 1.00 30.51 539 ASP B CA 1
ATOM 7760 C C . ASP B 1 539 ? 38.623 22.906 54.803 1.00 30.19 539 ASP B C 1
ATOM 7761 O O . ASP B 1 539 ? 39.172 22.067 55.530 1.00 29.01 539 ASP B O 1
ATOM 7766 N N . LEU B 1 540 ? 38.895 24.206 54.869 1.00 25.92 540 LEU B N 1
ATOM 7767 C CA . LEU B 1 540 ? 39.810 24.719 55.876 1.00 26.02 540 LEU B CA 1
ATOM 7768 C C . LEU B 1 540 ? 39.371 24.369 57.310 1.00 26.07 540 LEU B C 1
ATOM 7769 O O . LEU B 1 540 ? 40.180 23.903 58.090 1.00 25.91 540 LEU B O 1
ATOM 7774 N N . CYS B 1 541 ? 38.117 24.631 57.675 1.00 26.48 541 CYS B N 1
ATOM 7775 C CA . CYS B 1 541 ? 37.631 24.238 59.006 1.00 27.87 541 CYS B CA 1
ATOM 7776 C C . CYS B 1 541 ? 37.812 22.752 59.275 1.00 28.85 541 CYS B C 1
ATOM 7777 O O . CYS B 1 541 ? 38.302 22.353 60.310 1.00 29.21 541 CYS B O 1
ATOM 7780 N N . ARG B 1 542 ? 37.385 21.917 58.333 1.00 28.30 542 ARG B N 1
ATOM 7781 C CA . ARG B 1 542 ? 37.470 20.482 58.541 1.00 31.23 542 ARG B CA 1
ATOM 7782 C C . ARG B 1 542 ? 38.924 20.032 58.627 1.00 30.86 542 ARG B C 1
ATOM 7783 O O . ARG B 1 542 ? 39.291 19.321 59.552 1.00 30.03 542 ARG B O 1
ATOM 7791 N N . ASN B 1 543 ? 39.772 20.496 57.694 1.00 28.61 543 ASN B N 1
ATOM 7792 C CA . ASN B 1 543 ? 41.174 19.998 57.663 1.00 29.55 543 ASN B CA 1
ATOM 7793 C C . ASN B 1 543 ? 41.984 20.491 58.841 1.00 28.49 543 ASN B C 1
ATOM 7794 O O . ASN B 1 543 ? 42.886 19.763 59.264 1.00 27.91 543 ASN B O 1
ATOM 7799 N N . VAL B 1 544 ? 41.727 21.725 59.293 1.00 26.55 544 VAL B N 1
ATOM 7800 C CA . VAL B 1 544 ? 42.469 22.263 60.484 1.00 26.94 544 VAL B CA 1
ATOM 7801 C C . VAL B 1 544 ? 42.144 21.509 61.779 1.00 28.53 544 VAL B C 1
ATOM 7802 O O . VAL B 1 544 ? 43.067 21.237 62.587 1.00 27.05 544 VAL B O 1
ATOM 7806 N N . LYS B 1 545 ? 40.848 21.224 61.994 1.00 28.23 545 LYS B N 1
ATOM 7807 C CA . LYS B 1 545 ? 40.401 20.525 63.187 1.00 31.35 545 LYS B CA 1
ATOM 7808 C C . LYS B 1 545 ? 41.010 19.152 63.182 1.00 32.64 545 LYS B C 1
ATOM 7809 O O . LYS B 1 545 ? 41.483 18.713 64.201 1.00 38.42 545 LYS B O 1
ATOM 7815 N N . GLU B 1 546 ? 41.080 18.508 62.019 1.00 34.01 546 GLU B N 1
ATOM 7816 C CA . GLU B 1 546 ? 41.646 17.167 61.913 1.00 38.85 546 GLU B CA 1
ATOM 7817 C C . GLU B 1 546 ? 43.191 17.129 62.086 1.00 39.99 546 GLU B C 1
ATOM 7818 O O . GLU B 1 546 ? 43.720 16.221 62.785 1.00 42.23 546 GLU B O 1
ATOM 7824 N N . ARG B 1 547 ? 43.892 18.125 61.533 1.00 35.47 547 ARG B N 1
ATOM 7825 C CA . ARG B 1 547 ? 45.323 18.323 61.793 1.00 35.46 547 ARG B CA 1
ATOM 7826 C C . ARG B 1 547 ? 45.601 18.410 63.303 1.00 36.28 547 ARG B C 1
ATOM 7827 O O . ARG B 1 547 ? 46.479 17.694 63.813 1.00 38.17 547 ARG B O 1
ATOM 7835 N N . ILE B 1 548 ? 44.820 19.222 64.033 1.00 34.81 548 ILE B N 1
ATOM 7836 C CA . ILE B 1 548 ? 45.004 19.326 65.498 1.00 33.48 548 ILE B CA 1
ATOM 7837 C C . ILE B 1 548 ? 44.798 17.976 66.219 1.00 35.91 548 ILE B C 1
ATOM 7838 O O . ILE B 1 548 ? 45.557 17.604 67.146 1.00 35.88 548 ILE B O 1
ATOM 7843 N N . ARG B 1 549 ? 43.760 17.241 65.826 1.00 35.45 549 ARG B N 1
ATOM 7844 C CA . ARG B 1 549 ? 43.533 15.892 66.405 1.00 36.55 549 ARG B CA 1
ATOM 7845 C C . ARG B 1 549 ? 44.667 14.927 66.154 1.00 38.20 549 ARG B C 1
ATOM 7846 O O . ARG B 1 549 ? 45.093 14.248 67.095 1.00 35.18 549 ARG B O 1
ATOM 7854 N N . ARG B 1 550 ? 45.166 14.941 64.924 1.00 37.39 550 ARG B N 1
ATOM 7855 C CA . ARG B 1 550 ? 46.290 14.110 64.473 1.00 44.06 550 ARG B CA 1
ATOM 7856 C C . ARG B 1 550 ? 47.597 14.412 65.180 1.00 45.33 550 ARG B C 1
ATOM 7857 O O . ARG B 1 550 ? 48.236 13.474 65.629 1.00 45.69 550 ARG B O 1
ATOM 7865 N N . GLU B 1 551 ? 47.985 15.690 65.265 1.00 43.46 551 GLU B N 1
ATOM 7866 C CA . GLU B 1 551 ? 49.202 16.104 65.971 1.00 44.65 551 GLU B CA 1
ATOM 7867 C C . GLU B 1 551 ? 49.162 15.708 67.467 1.00 43.50 551 GLU B C 1
ATOM 7868 O O . GLU B 1 551 ? 50.085 15.137 68.000 1.00 47.39 551 GLU B O 1
ATOM 7874 N N . CYS B 1 552 ? 48.056 15.988 68.139 1.00 42.23 552 CYS B N 1
ATOM 7875 C CA . CYS B 1 552 ? 47.914 15.682 69.517 1.00 42.43 552 CYS B CA 1
ATOM 7876 C C . CYS B 1 552 ? 48.089 14.175 69.825 1.00 43.31 552 CYS B C 1
ATOM 7877 O O . CYS B 1 552 ? 48.741 13.810 70.800 1.00 45.39 552 CYS B O 1
ATOM 7880 N N . LYS B 1 553 ? 47.434 13.331 69.031 1.00 44.28 553 LYS B N 1
ATOM 7881 C CA . LYS B 1 553 ? 47.580 11.880 69.129 1.00 50.16 553 LYS B CA 1
ATOM 7882 C C . LYS B 1 553 ? 49.045 11.470 68.925 1.00 49.85 553 LYS B C 1
ATOM 7883 O O . LYS B 1 553 ? 49.582 10.743 69.759 1.00 51.32 553 LYS B O 1
ATOM 7889 N N . GLU B 1 554 ? 49.663 11.976 67.847 1.00 48.65 554 GLU B N 1
ATOM 7890 C CA . GLU B 1 554 ? 51.073 11.701 67.502 1.00 50.35 554 GLU B CA 1
ATOM 7891 C C . GLU B 1 554 ? 52.039 12.169 68.595 1.00 50.11 554 GLU B C 1
ATOM 7892 O O . GLU B 1 554 ? 53.103 11.573 68.756 1.00 48.30 554 GLU B O 1
ATOM 7898 N N . LYS B 1 555 ? 51.664 13.224 69.338 1.00 46.27 555 LYS B N 1
ATOM 7899 C CA . LYS B 1 555 ? 52.546 13.795 70.381 1.00 46.48 555 LYS B CA 1
ATOM 7900 C C . LYS B 1 555 ? 52.318 13.201 71.779 1.00 48.28 555 LYS B C 1
ATOM 7901 O O . LYS B 1 555 ? 52.963 13.610 72.749 1.00 50.83 555 LYS B O 1
ATOM 7907 N N . GLY B 1 556 ? 51.394 12.248 71.886 1.00 45.92 556 GLY B N 1
ATOM 7908 C CA . GLY B 1 556 ? 51.204 11.513 73.150 1.00 48.11 556 GLY B CA 1
ATOM 7909 C C . GLY B 1 556 ? 50.111 12.087 74.026 1.00 48.63 556 GLY B C 1
ATOM 7910 O O . GLY B 1 556 ? 49.974 11.718 75.220 1.00 47.37 556 GLY B O 1
ATOM 7911 N N . VAL B 1 557 ? 49.302 12.993 73.459 1.00 45.73 557 VAL B N 1
ATOM 7912 C CA . VAL B 1 557 ? 48.138 13.496 74.199 1.00 47.72 557 VAL B CA 1
ATOM 7913 C C . VAL B 1 557 ? 47.148 12.344 74.412 1.00 53.48 557 VAL B C 1
ATOM 7914 O O . VAL B 1 557 ? 46.696 11.702 73.460 1.00 53.48 557 VAL B O 1
ATOM 7918 N N . GLN B 1 558 ? 46.866 12.036 75.675 1.00 57.62 558 GLN B N 1
ATOM 7919 C CA . GLN B 1 558 ? 45.987 10.932 76.020 1.00 62.82 558 GLN B CA 1
ATOM 7920 C C . GLN B 1 558 ? 44.545 11.041 75.502 1.00 64.19 558 GLN B C 1
ATOM 7921 O O . GLN B 1 558 ? 44.043 10.138 74.837 1.00 69.81 558 GLN B O 1
ATOM 7927 N N . PHE B 1 559 ? 43.898 12.169 75.764 1.00 61.06 559 PHE B N 1
ATOM 7928 C CA . PHE B 1 559 ? 42.482 12.343 75.450 1.00 59.89 559 PHE B CA 1
ATOM 7929 C C . PHE B 1 559 ? 42.304 13.236 74.232 1.00 58.90 559 PHE B C 1
ATOM 7930 O O . PHE B 1 559 ? 43.017 14.239 74.156 1.00 52.69 559 PHE B O 1
ATOM 7938 N N . PRO B 1 560 ? 41.360 12.899 73.305 1.00 54.28 560 PRO B N 1
ATOM 7939 C CA . PRO B 1 560 ? 41.185 13.755 72.120 1.00 52.48 560 PRO B CA 1
ATOM 7940 C C . PRO B 1 560 ? 40.980 15.204 72.514 1.00 47.00 560 PRO B C 1
ATOM 7941 O O . PRO B 1 560 ? 40.156 15.446 73.365 1.00 47.25 560 PRO B O 1
ATOM 7945 N N . PRO B 1 561 ? 41.713 16.154 71.904 1.00 44.99 561 PRO B N 1
ATOM 7946 C CA . PRO B 1 561 ? 41.632 17.517 72.440 1.00 42.63 561 PRO B CA 1
ATOM 7947 C C . PRO B 1 561 ? 40.266 18.181 72.156 1.00 42.36 561 PRO B C 1
ATOM 7948 O O . PRO B 1 561 ? 39.486 17.670 71.375 1.00 43.49 561 PRO B O 1
ATOM 7952 N N . LEU B 1 562 ? 39.925 19.251 72.850 1.00 37.40 562 LEU B N 1
ATOM 7953 C CA . LEU B 1 562 ? 38.880 20.143 72.300 1.00 37.90 562 LEU B CA 1
ATOM 7954 C C . LEU B 1 562 ? 39.420 20.839 71.027 1.00 34.12 562 LEU B C 1
ATOM 7955 O O . LEU B 1 562 ? 40.448 21.481 71.063 1.00 31.71 562 LEU B O 1
ATOM 7960 N N . SER B 1 563 ? 38.751 20.638 69.900 1.00 33.58 563 SER B N 1
ATOM 7961 C CA . SER B 1 563 ? 39.212 21.231 68.657 1.00 35.89 563 SER B CA 1
ATOM 7962 C C . SER B 1 563 ? 37.984 21.735 67.925 1.00 33.11 563 SER B C 1
ATOM 7963 O O . SER B 1 563 ? 37.219 20.939 67.366 1.00 32.79 563 SER B O 1
ATOM 7966 N N . THR B 1 564 ? 37.747 23.042 67.984 1.00 31.64 564 THR B N 1
ATOM 7967 C CA . THR B 1 564 ? 36.459 23.560 67.602 1.00 31.93 564 THR B CA 1
ATOM 7968 C C . THR B 1 564 ? 36.627 24.838 66.766 1.00 28.99 564 THR B C 1
ATOM 7969 O O . THR B 1 564 ? 37.632 25.516 66.872 1.00 29.98 564 THR B O 1
ATOM 7973 N N . CYS B 1 565 ? 35.679 25.124 65.910 1.00 28.40 565 CYS B N 1
ATOM 7974 C CA . CYS B 1 565 ? 35.715 26.442 65.198 1.00 25.44 565 CYS B CA 1
ATOM 7975 C C . CYS B 1 565 ? 34.407 27.193 65.175 1.00 24.80 565 CYS B C 1
ATOM 7976 O O . CYS B 1 565 ? 33.357 26.610 65.349 1.00 24.63 565 CYS B O 1
ATOM 7979 N N . ARG B 1 566 ? 34.463 28.510 64.862 1.00 23.65 566 ARG B N 1
ATOM 7980 C CA . ARG B 1 566 ? 33.248 29.268 64.517 1.00 23.20 566 ARG B CA 1
ATOM 7981 C C . ARG B 1 566 ? 33.585 30.255 63.367 1.00 21.06 566 ARG B C 1
ATOM 7982 O O . ARG B 1 566 ? 34.758 30.693 63.227 1.00 19.59 566 ARG B O 1
ATOM 7990 N N . VAL B 1 567 ? 32.590 30.524 62.536 1.00 20.03 567 VAL B N 1
ATOM 7991 C CA . VAL B 1 567 ? 32.762 31.684 61.557 1.00 20.24 567 VAL B CA 1
ATOM 7992 C C . VAL B 1 567 ? 32.373 32.942 62.328 1.00 22.09 567 VAL B C 1
ATOM 7993 O O . VAL B 1 567 ? 31.235 33.037 62.785 1.00 25.31 567 VAL B O 1
ATOM 7997 N N . THR B 1 568 ? 33.276 33.909 62.453 1.00 21.40 568 THR B N 1
ATOM 7998 C CA . THR B 1 568 ? 33.051 35.014 63.390 1.00 20.83 568 THR B CA 1
ATOM 7999 C C . THR B 1 568 ? 32.798 36.387 62.700 1.00 21.14 568 THR B C 1
ATOM 8000 O O . THR B 1 568 ? 32.238 37.283 63.341 1.00 19.80 568 THR B O 1
ATOM 8004 N N . GLN B 1 569 ? 33.080 36.507 61.373 1.00 18.34 569 GLN B N 1
ATOM 8005 C CA . GLN B 1 569 ? 32.842 37.786 60.599 1.00 18.08 569 GLN B CA 1
ATOM 8006 C C . GLN B 1 569 ? 32.686 37.315 59.177 1.00 18.48 569 GLN B C 1
ATOM 8007 O O . GLN B 1 569 ? 33.322 36.256 58.822 1.00 19.17 569 GLN B O 1
ATOM 8013 N N . THR B 1 570 ? 31.897 38.064 58.404 1.00 17.26 570 THR B N 1
ATOM 8014 C CA . THR B 1 570 ? 31.593 37.733 56.978 1.00 17.21 570 THR B CA 1
ATOM 8015 C C . THR B 1 570 ? 31.934 38.997 56.270 1.00 16.16 570 THR B C 1
ATOM 8016 O O . THR B 1 570 ? 31.855 40.115 56.839 1.00 16.03 570 THR B O 1
ATOM 8020 N N . TYR B 1 571 ? 32.367 38.824 55.047 1.00 15.60 571 TYR B N 1
ATOM 8021 C CA . TYR B 1 571 ? 32.864 39.902 54.161 1.00 13.07 571 TYR B CA 1
ATOM 8022 C C . TYR B 1 571 ? 32.403 39.545 52.772 1.00 13.03 571 TYR B C 1
ATOM 8023 O O . TYR B 1 571 ? 32.116 38.371 52.465 1.00 12.92 571 TYR B O 1
ATOM 8032 N N . ASP B 1 572 ? 32.403 40.537 51.886 1.00 13.57 572 ASP B N 1
ATOM 8033 C CA . ASP B 1 572 ? 32.092 40.182 50.508 1.00 15.51 572 ASP B CA 1
ATOM 8034 C C . ASP B 1 572 ? 32.931 39.040 49.988 1.00 15.00 572 ASP B C 1
ATOM 8035 O O . ASP B 1 572 ? 32.414 38.136 49.331 1.00 15.88 572 ASP B O 1
ATOM 8040 N N . ALA B 1 573 ? 34.235 39.107 50.237 1.00 14.32 573 ALA B N 1
ATOM 8041 C CA . ALA B 1 573 ? 35.148 38.127 49.591 1.00 16.67 573 ALA B CA 1
ATOM 8042 C C . ALA B 1 573 ? 35.528 36.925 50.471 1.00 16.23 573 ALA B C 1
ATOM 8043 O O . ALA B 1 573 ? 36.271 36.033 50.058 1.00 18.00 573 ALA B O 1
ATOM 8045 N N . GLY B 1 574 ? 35.024 36.870 51.687 1.00 15.59 574 GLY B N 1
ATOM 8046 C CA . GLY B 1 574 ? 35.269 35.668 52.443 1.00 13.90 574 GLY B CA 1
ATOM 8047 C C . GLY B 1 574 ? 34.914 35.856 53.912 1.00 15.36 574 GLY B C 1
ATOM 8048 O O . GLY B 1 574 ? 34.069 36.682 54.218 1.00 15.24 574 GLY B O 1
ATOM 8049 N N . ALA B 1 575 ? 35.526 35.051 54.803 1.00 15.60 575 ALA B N 1
ATOM 8050 C CA . ALA B 1 575 ? 35.097 35.039 56.259 1.00 16.85 575 ALA B CA 1
ATOM 8051 C C . ALA B 1 575 ? 36.342 35.027 57.199 1.00 18.68 575 ALA B C 1
ATOM 8052 O O . ALA B 1 575 ? 37.471 34.566 56.802 1.00 18.46 575 ALA B O 1
ATOM 8054 N N . CYS B 1 576 ? 36.128 35.463 58.450 1.00 18.16 576 CYS B N 1
ATOM 8055 C CA . CYS B 1 576 ? 37.081 35.219 59.523 1.00 18.28 576 CYS B CA 1
ATOM 8056 C C . CYS B 1 576 ? 36.670 33.921 60.241 1.00 19.32 576 CYS B C 1
ATOM 8057 O O . CYS B 1 576 ? 35.501 33.686 60.512 1.00 20.61 576 CYS B O 1
ATOM 8060 N N . ILE B 1 577 ? 37.630 33.040 60.420 1.00 18.35 577 ILE B N 1
ATOM 8061 C CA . ILE B 1 577 ? 37.372 31.764 61.105 1.00 20.14 577 ILE B CA 1
ATOM 8062 C C . ILE B 1 577 ? 38.173 31.740 62.387 1.00 20.59 577 ILE B C 1
ATOM 8063 O O . ILE B 1 577 ? 39.412 32.037 62.371 1.00 20.46 577 ILE B O 1
ATOM 8068 N N . TYR B 1 578 ? 37.498 31.383 63.482 1.00 23.27 578 TYR B N 1
ATOM 8069 C CA . TYR B 1 578 ? 38.126 31.365 64.775 1.00 24.56 578 TYR B CA 1
ATOM 8070 C C . TYR B 1 578 ? 38.122 29.931 65.333 1.00 25.05 578 TYR B C 1
ATOM 8071 O O . TYR B 1 578 ? 37.051 29.295 65.372 1.00 25.61 578 TYR B O 1
ATOM 8080 N N . PHE B 1 579 ? 39.296 29.438 65.757 1.00 24.29 579 PHE B N 1
ATOM 8081 C CA . PHE B 1 579 ? 39.499 28.109 66.390 1.00 23.55 579 PHE B CA 1
ATOM 8082 C C . PHE B 1 579 ? 39.793 28.232 67.892 1.00 26.55 579 PHE B C 1
ATOM 8083 O O . PHE B 1 579 ? 40.456 29.157 68.285 1.00 24.45 579 PHE B O 1
ATOM 8091 N N . TYR B 1 580 ? 39.308 27.269 68.705 1.00 29.51 580 TYR B N 1
ATOM 8092 C CA . TYR B 1 580 ? 39.772 27.056 70.068 1.00 31.55 580 TYR B CA 1
ATOM 8093 C C . TYR B 1 580 ? 40.366 25.655 70.063 1.00 32.14 580 TYR B C 1
ATOM 8094 O O . TYR B 1 580 ? 39.765 24.732 69.467 1.00 31.36 580 TYR B O 1
ATOM 8103 N N . PHE B 1 581 ? 41.546 25.536 70.679 1.00 29.16 581 PHE B N 1
ATOM 8104 C CA . PHE B 1 581 ? 42.218 24.225 70.844 1.00 31.54 581 PHE B CA 1
ATOM 8105 C C . PHE B 1 581 ? 42.587 24.138 72.331 1.00 29.53 581 PHE B C 1
ATOM 8106 O O . PHE B 1 581 ? 43.141 25.103 72.913 1.00 29.70 581 PHE B O 1
ATOM 8114 N N . ALA B 1 582 ? 42.242 23.003 72.953 1.00 30.53 582 ALA B N 1
ATOM 8115 C CA . ALA B 1 582 ? 42.532 22.769 74.389 1.00 31.28 582 ALA B CA 1
ATOM 8116 C C . ALA B 1 582 ? 42.631 21.254 74.703 1.00 32.98 582 ALA B C 1
ATOM 8117 O O . ALA B 1 582 ? 42.024 20.413 74.052 1.00 33.90 582 ALA B O 1
ATOM 8119 N N . PHE B 1 583 ? 43.421 20.905 75.676 1.00 33.20 583 PHE B N 1
ATOM 8120 C CA . PHE B 1 583 ? 43.422 19.485 76.081 1.00 33.84 583 PHE B CA 1
ATOM 8121 C C . PHE B 1 583 ? 43.831 19.323 77.513 1.00 34.60 583 PHE B C 1
ATOM 8122 O O . PHE B 1 583 ? 44.601 20.146 78.061 1.00 32.44 583 PHE B O 1
ATOM 8130 N N . ASN B 1 584 ? 43.368 18.186 78.050 1.00 36.76 584 ASN B N 1
ATOM 8131 C CA . ASN B 1 584 ? 43.736 17.674 79.386 1.00 39.70 584 ASN B CA 1
ATOM 8132 C C . ASN B 1 584 ? 45.104 17.079 79.203 1.00 39.94 584 ASN B C 1
ATOM 8133 O O . ASN B 1 584 ? 45.289 16.071 78.453 1.00 37.73 584 ASN B O 1
ATOM 8138 N N . TYR B 1 585 ? 46.075 17.741 79.806 1.00 40.53 585 TYR B N 1
ATOM 8139 C CA . TYR B 1 585 ? 47.406 17.293 79.634 1.00 41.91 585 TYR B CA 1
ATOM 8140 C C . TYR B 1 585 ? 47.898 16.134 80.579 1.00 46.18 585 TYR B C 1
ATOM 8141 O O . TYR B 1 585 ? 49.119 15.947 80.670 1.00 46.30 585 TYR B O 1
ATOM 8150 N N . ARG B 1 586 ? 46.962 15.350 81.181 1.00 47.62 586 ARG B N 1
ATOM 8151 C CA . ARG B 1 586 ? 47.249 14.174 82.122 1.00 50.19 586 ARG B CA 1
ATOM 8152 C C . ARG B 1 586 ? 48.169 13.210 81.426 1.00 54.29 586 ARG B C 1
ATOM 8153 O O . ARG B 1 586 ? 47.851 12.779 80.298 1.00 54.36 586 ARG B O 1
ATOM 8161 N N . GLY B 1 587 ? 49.266 12.862 82.108 1.00 57.49 587 GLY B N 1
ATOM 8162 C CA . GLY B 1 587 ? 50.282 11.925 81.611 1.00 61.47 587 GLY B CA 1
ATOM 8163 C C . GLY B 1 587 ? 51.202 12.473 80.529 1.00 62.36 587 GLY B C 1
ATOM 8164 O O . GLY B 1 587 ? 51.915 11.700 79.893 1.00 65.41 587 GLY B O 1
ATOM 8165 N N . ILE B 1 588 ? 51.158 13.790 80.296 1.00 61.70 588 ILE B N 1
ATOM 8166 C CA . ILE B 1 588 ? 52.012 14.468 79.309 1.00 60.21 588 ILE B CA 1
ATOM 8167 C C . ILE B 1 588 ? 53.175 15.105 80.040 1.00 64.59 588 ILE B C 1
ATOM 8168 O O . ILE B 1 588 ? 53.010 15.882 80.983 1.00 60.20 588 ILE B O 1
ATOM 8173 N N . SER B 1 589 ? 54.362 14.760 79.576 1.00 48.75 589 SER B N 1
ATOM 8174 C CA . SER B 1 589 ? 55.594 15.269 80.148 1.00 53.08 589 SER B CA 1
ATOM 8175 C C . SER B 1 589 ? 55.680 16.781 80.017 1.00 56.87 589 SER B C 1
ATOM 8176 O O . SER B 1 589 ? 55.651 17.500 81.018 1.00 53.76 589 SER B O 1
ATOM 8179 N N . ASP B 1 590 ? 55.747 17.247 78.765 1.00 61.92 590 ASP B N 1
ATOM 8180 C CA . ASP B 1 590 ? 56.003 18.648 78.424 1.00 57.29 590 ASP B CA 1
ATOM 8181 C C . ASP B 1 590 ? 54.772 19.259 77.719 1.00 55.13 590 ASP B C 1
ATOM 8182 O O . ASP B 1 590 ? 54.649 19.192 76.486 1.00 45.42 590 ASP B O 1
ATOM 8187 N N . PRO B 1 591 ? 53.847 19.840 78.497 1.00 50.01 591 PRO B N 1
ATOM 8188 C CA . PRO B 1 591 ? 52.558 20.026 77.879 1.00 49.65 591 PRO B CA 1
ATOM 8189 C C . PRO B 1 591 ? 52.572 21.261 76.987 1.00 49.87 591 PRO B C 1
ATOM 8190 O O . PRO B 1 591 ? 51.904 21.246 75.961 1.00 40.28 591 PRO B O 1
ATOM 8194 N N . LEU B 1 592 ? 53.355 22.277 77.360 1.00 43.61 592 LEU B N 1
ATOM 8195 C CA . LEU B 1 592 ? 53.618 23.456 76.498 1.00 45.12 592 LEU B CA 1
ATOM 8196 C C . LEU B 1 592 ? 54.193 23.146 75.125 1.00 42.99 592 LEU B C 1
ATOM 8197 O O . LEU B 1 592 ? 53.791 23.765 74.132 1.00 44.98 592 LEU B O 1
ATOM 8202 N N . ALA B 1 593 ? 55.168 22.236 75.067 1.00 42.64 593 ALA B N 1
ATOM 8203 C CA . ALA B 1 593 ? 55.889 21.982 73.824 1.00 38.10 593 ALA B CA 1
ATOM 8204 C C . ALA B 1 593 ? 54.998 21.234 72.841 1.00 39.59 593 ALA B C 1
ATOM 8205 O O . ALA B 1 593 ? 54.923 21.604 71.641 1.00 43.25 593 ALA B O 1
ATOM 8207 N N . VAL B 1 594 ? 54.284 20.230 73.352 1.00 37.10 594 VAL B N 1
ATOM 8208 C CA . VAL B 1 594 ? 53.196 19.590 72.627 1.00 36.71 594 VAL B CA 1
ATOM 8209 C C . VAL B 1 594 ? 52.189 20.670 72.100 1.00 43.07 594 VAL B C 1
ATOM 8210 O O . VAL B 1 594 ? 51.770 20.645 70.933 1.00 40.85 594 VAL B O 1
ATOM 8214 N N . PHE B 1 595 ? 51.815 21.624 72.952 1.00 40.86 595 PHE B N 1
ATOM 8215 C CA . PHE B 1 595 ? 50.770 22.600 72.595 1.00 35.83 595 PHE B CA 1
ATOM 8216 C C . PHE B 1 595 ? 51.265 23.600 71.497 1.00 30.74 595 PHE B C 1
ATOM 8217 O O . PHE B 1 595 ? 50.565 23.814 70.515 1.00 29.09 595 PHE B O 1
ATOM 8225 N N . GLU B 1 596 ? 52.457 24.150 71.670 1.00 28.37 596 GLU B N 1
ATOM 8226 C CA . GLU B 1 596 ? 53.150 25.074 70.754 1.00 33.43 596 GLU B CA 1
ATOM 8227 C C . GLU B 1 596 ? 53.515 24.477 69.371 1.00 35.68 596 GLU B C 1
ATOM 8228 O O . GLU B 1 596 ? 53.549 25.193 68.333 1.00 34.31 596 GLU B O 1
ATOM 8234 N N . GLN B 1 597 ? 53.736 23.173 69.346 1.00 33.74 597 GLN B N 1
ATOM 8235 C CA . GLN B 1 597 ? 54.040 22.481 68.098 1.00 35.52 597 GLN B CA 1
ATOM 8236 C C . GLN B 1 597 ? 52.758 22.207 67.376 1.00 29.96 597 GLN B C 1
ATOM 8237 O O . GLN B 1 597 ? 52.621 22.210 66.137 1.00 29.32 597 GLN B O 1
ATOM 8243 N N . THR B 1 598 ? 51.763 21.955 68.169 1.00 29.26 598 THR B N 1
ATOM 8244 C CA . THR B 1 598 ? 50.488 21.686 67.586 1.00 28.67 598 THR B CA 1
ATOM 8245 C C . THR B 1 598 ? 49.872 22.989 66.991 1.00 33.74 598 THR B C 1
ATOM 8246 O O . THR B 1 598 ? 49.251 22.924 65.912 1.00 27.71 598 THR B O 1
ATOM 8250 N N . GLU B 1 599 ? 50.061 24.117 67.680 1.00 35.21 599 GLU B N 1
ATOM 8251 C CA . GLU B 1 599 ? 49.622 25.451 67.159 1.00 33.49 599 GLU B CA 1
ATOM 8252 C C . GLU B 1 599 ? 50.325 25.812 65.876 1.00 32.55 599 GLU B C 1
ATOM 8253 O O . GLU B 1 599 ? 49.707 26.353 64.973 1.00 27.44 599 GLU B O 1
ATOM 8259 N N . ALA B 1 600 ? 51.634 25.586 65.827 1.00 31.48 600 ALA B N 1
ATOM 8260 C CA . ALA B 1 600 ? 52.454 25.929 64.691 1.00 28.96 600 ALA B CA 1
ATOM 8261 C C . ALA B 1 600 ? 52.050 25.060 63.508 1.00 31.21 600 ALA B C 1
ATOM 8262 O O . ALA B 1 600 ? 51.996 25.546 62.362 1.00 30.25 600 ALA B O 1
ATOM 8264 N N . ALA B 1 601 ? 51.764 23.789 63.785 1.00 29.71 601 ALA B N 1
ATOM 8265 C CA . ALA B 1 601 ? 51.181 22.877 62.789 1.00 30.36 601 ALA B CA 1
ATOM 8266 C C . ALA B 1 601 ? 49.807 23.288 62.252 1.00 30.69 601 ALA B C 1
ATOM 8267 O O . ALA B 1 601 ? 49.550 23.121 61.057 1.00 26.90 601 ALA B O 1
ATOM 8269 N N . ALA B 1 602 ? 48.908 23.772 63.123 1.00 27.20 602 ALA B N 1
ATOM 8270 C CA . ALA B 1 602 ? 47.609 24.152 62.677 1.00 25.73 602 ALA B CA 1
ATOM 8271 C C . ALA B 1 602 ? 47.760 25.372 61.715 1.00 21.67 602 ALA B C 1
ATOM 8272 O O . ALA B 1 602 ? 47.029 25.443 60.713 1.00 30.21 602 ALA B O 1
ATOM 8274 N N . ARG B 1 603 ? 48.685 26.269 62.002 1.00 21.68 603 ARG B N 1
ATOM 8275 C CA . ARG B 1 603 ? 48.919 27.429 61.182 1.00 25.12 603 ARG B CA 1
ATOM 8276 C C . ARG B 1 603 ? 49.411 27.004 59.791 1.00 28.32 603 ARG B C 1
ATOM 8277 O O . ARG B 1 603 ? 48.923 27.514 58.782 1.00 26.02 603 ARG B O 1
ATOM 8285 N N . GLU B 1 604 ? 50.384 26.085 59.739 1.00 23.26 604 GLU B N 1
ATOM 8286 C CA . GLU B 1 604 ? 50.725 25.452 58.459 1.00 24.62 604 GLU B CA 1
ATOM 8287 C C . GLU B 1 604 ? 49.530 24.936 57.742 1.00 22.69 604 GLU B C 1
ATOM 8288 O O . GLU B 1 604 ? 49.381 25.227 56.579 1.00 23.02 604 GLU B O 1
ATOM 8294 N N . GLU B 1 605 ? 48.670 24.164 58.407 1.00 21.22 605 GLU B N 1
ATOM 8295 C CA . GLU B 1 605 ? 47.420 23.669 57.786 1.00 21.35 605 GLU B CA 1
ATOM 8296 C C . GLU B 1 605 ? 46.492 24.810 57.313 1.00 22.78 605 GLU B C 1
ATOM 8297 O O . GLU B 1 605 ? 45.945 24.734 56.201 1.00 24.89 605 GLU B O 1
ATOM 8303 N N . ILE B 1 606 ? 46.388 25.887 58.126 1.00 20.91 606 ILE B N 1
ATOM 8304 C CA . ILE B 1 606 ? 45.577 27.047 57.726 1.00 22.42 606 ILE B CA 1
ATOM 8305 C C . ILE B 1 606 ? 46.100 27.608 56.393 1.00 22.48 606 ILE B C 1
ATOM 8306 O O . ILE B 1 606 ? 45.343 27.808 55.498 1.00 21.45 606 ILE B O 1
ATOM 8311 N N . LEU B 1 607 ? 47.392 27.834 56.322 1.00 22.08 607 LEU B N 1
ATOM 8312 C CA . LEU B 1 607 ? 47.977 28.518 55.167 1.00 27.17 607 LEU B CA 1
ATOM 8313 C C . LEU B 1 607 ? 47.949 27.629 53.869 1.00 28.56 607 LEU B C 1
ATOM 8314 O O . LEU B 1 607 ? 47.820 28.135 52.733 1.00 23.12 607 LEU B O 1
ATOM 8319 N N . ALA B 1 608 ? 48.080 26.313 54.068 1.00 28.20 608 ALA B N 1
ATOM 8320 C CA . ALA B 1 608 ? 47.938 25.327 52.982 1.00 27.66 608 ALA B CA 1
ATOM 8321 C C . ALA B 1 608 ? 46.501 25.225 52.475 1.00 27.07 608 ALA B C 1
ATOM 8322 O O . ALA B 1 608 ? 46.262 24.671 51.397 1.00 25.40 608 ALA B O 1
ATOM 8324 N N . ASN B 1 609 ? 45.531 25.701 53.236 1.00 22.75 609 ASN B N 1
ATOM 8325 C CA . ASN B 1 609 ? 44.146 25.603 52.828 1.00 23.65 609 ASN B CA 1
ATOM 8326 C C . ASN B 1 609 ? 43.632 26.968 52.348 1.00 23.23 609 ASN B C 1
ATOM 8327 O O . ASN B 1 609 ? 42.449 27.176 52.265 1.00 25.02 609 ASN B O 1
ATOM 8332 N N . GLY B 1 610 ? 44.561 27.878 52.088 1.00 21.40 610 GLY B N 1
ATOM 8333 C CA . GLY B 1 610 ? 44.199 29.180 51.509 1.00 23.95 610 GLY B CA 1
ATOM 8334 C C . GLY B 1 610 ? 43.851 30.261 52.548 1.00 24.10 610 GLY B C 1
ATOM 8335 O O . GLY B 1 610 ? 43.335 31.314 52.143 1.00 19.22 610 GLY B O 1
ATOM 8336 N N . GLY B 1 611 ? 44.104 30.008 53.863 1.00 19.63 611 GLY B N 1
ATOM 8337 C CA . GLY B 1 611 ? 43.799 31.051 54.843 1.00 17.19 611 GLY B CA 1
ATOM 8338 C C . GLY B 1 611 ? 44.979 31.947 55.078 1.00 19.85 611 GLY B C 1
ATOM 8339 O O . GLY B 1 611 ? 46.110 31.621 54.683 1.00 20.62 611 GLY B O 1
ATOM 8340 N N . SER B 1 612 ? 44.707 33.129 55.616 1.00 16.60 612 SER B N 1
ATOM 8341 C CA . SER B 1 612 ? 45.734 34.131 55.867 1.00 17.49 612 SER B CA 1
ATOM 8342 C C . SER B 1 612 ? 46.465 33.867 57.187 1.00 17.39 612 SER B C 1
ATOM 8343 O O . SER B 1 612 ? 46.015 33.118 58.038 1.00 16.59 612 SER B O 1
ATOM 8346 N N . LEU B 1 613 ? 47.587 34.487 57.295 1.00 17.34 613 LEU B N 1
ATOM 8347 C CA . LEU B 1 613 ? 48.412 34.418 58.482 1.00 19.00 613 LEU B CA 1
ATOM 8348 C C . LEU B 1 613 ? 47.688 34.947 59.732 1.00 20.20 613 LEU B C 1
ATOM 8349 O O . LEU B 1 613 ? 47.873 34.392 60.834 1.00 18.09 613 LEU B O 1
ATOM 8354 N N . SER B 1 614 ? 46.932 36.040 59.589 1.00 17.90 614 SER B N 1
ATOM 8355 C CA . SER B 1 614 ? 46.036 36.513 60.684 1.00 19.40 614 SER B CA 1
ATOM 8356 C C . SER B 1 614 ? 44.977 37.469 60.079 1.00 17.41 614 SER B C 1
ATOM 8357 O O . SER B 1 614 ? 45.316 38.230 59.140 1.00 17.59 614 SER B O 1
ATOM 8360 N N . HIS B 1 615 ? 43.762 37.389 60.595 1.00 15.67 615 HIS B N 1
ATOM 8361 C CA . HIS B 1 615 ? 42.645 38.284 60.305 1.00 15.14 615 HIS B CA 1
ATOM 8362 C C . HIS B 1 615 ? 42.721 39.508 61.215 1.00 15.70 615 HIS B C 1
ATOM 8363 O O . HIS B 1 615 ? 42.622 40.651 60.736 1.00 15.56 615 HIS B O 1
ATOM 8370 N N . HIS B 1 616 ? 42.953 39.289 62.503 1.00 14.94 616 HIS B N 1
ATOM 8371 C CA . HIS B 1 616 ? 42.990 40.407 63.481 1.00 16.50 616 HIS B CA 1
ATOM 8372 C C . HIS B 1 616 ? 44.070 40.366 64.577 1.00 19.60 616 HIS B C 1
ATOM 8373 O O . HIS B 1 616 ? 44.507 41.446 64.999 1.00 19.85 616 HIS B O 1
ATOM 8380 N N . HIS B 1 617 ? 44.476 39.184 65.083 1.00 17.28 617 HIS B N 1
ATOM 8381 C CA . HIS B 1 617 ? 45.473 39.149 66.195 1.00 21.11 617 HIS B CA 1
ATOM 8382 C C . HIS B 1 617 ? 46.770 39.838 65.884 1.00 23.54 617 HIS B C 1
ATOM 8383 O O . HIS B 1 617 ? 47.386 40.472 66.793 1.00 21.15 617 HIS B O 1
ATOM 8390 N N . GLY B 1 618 ? 47.176 39.767 64.600 1.00 18.94 618 GLY B N 1
ATOM 8391 C CA . GLY B 1 618 ? 48.424 40.406 64.178 1.00 18.76 618 GLY B CA 1
ATOM 8392 C C . GLY B 1 618 ? 49.552 39.376 64.183 1.00 22.15 618 GLY B C 1
ATOM 8393 O O . GLY B 1 618 ? 49.288 38.197 64.382 1.00 23.49 618 GLY B O 1
ATOM 8394 N N . VAL B 1 619 ? 50.776 39.837 63.936 1.00 21.81 619 VAL B N 1
ATOM 8395 C CA . VAL B 1 619 ? 51.946 38.968 63.707 1.00 20.80 619 VAL B CA 1
ATOM 8396 C C . VAL B 1 619 ? 52.882 38.966 64.976 1.00 21.91 619 VAL B C 1
ATOM 8397 O O . VAL B 1 619 ? 53.258 37.844 65.485 1.00 21.90 619 VAL B O 1
ATOM 8401 N N . GLY B 1 620 ? 53.169 40.169 65.520 1.00 20.98 620 GLY B N 1
ATOM 8402 C CA . GLY B 1 620 ? 53.955 40.270 66.771 1.00 22.51 620 GLY B CA 1
ATOM 8403 C C . GLY B 1 620 ? 55.302 39.594 66.519 1.00 21.56 620 GLY B C 1
ATOM 8404 O O . GLY B 1 620 ? 55.938 39.810 65.460 1.00 23.05 620 GLY B O 1
ATOM 8405 N N . LYS B 1 621 ? 55.671 38.711 67.433 1.00 23.52 621 LYS B N 1
ATOM 8406 C CA . LYS B 1 621 ? 56.844 37.830 67.289 1.00 22.91 621 LYS B CA 1
ATOM 8407 C C . LYS B 1 621 ? 56.373 36.387 67.149 1.00 21.60 621 LYS B C 1
ATOM 8408 O O . LYS B 1 621 ? 57.118 35.539 66.776 1.00 30.02 621 LYS B O 1
ATOM 8414 N N . LEU B 1 622 ? 55.117 36.105 67.364 1.00 19.46 622 LEU B N 1
ATOM 8415 C CA . LEU B 1 622 ? 54.628 34.783 67.253 1.00 21.74 622 LEU B CA 1
ATOM 8416 C C . LEU B 1 622 ? 54.619 34.240 65.765 1.00 24.03 622 LEU B C 1
ATOM 8417 O O . LEU B 1 622 ? 54.833 33.022 65.536 1.00 23.94 622 LEU B O 1
ATOM 8422 N N . ARG B 1 623 ? 54.290 35.099 64.789 1.00 20.99 623 ARG B N 1
ATOM 8423 C CA . ARG B 1 623 ? 54.009 34.624 63.417 1.00 22.50 623 ARG B CA 1
ATOM 8424 C C . ARG B 1 623 ? 54.982 35.246 62.479 1.00 23.47 623 ARG B C 1
ATOM 8425 O O . ARG B 1 623 ? 54.797 35.197 61.246 1.00 23.85 623 ARG B O 1
ATOM 8433 N N . LYS B 1 624 ? 56.037 35.823 63.038 1.00 22.75 624 LYS B N 1
ATOM 8434 C CA . LYS B 1 624 ? 57.073 36.469 62.228 1.00 26.49 624 LYS B CA 1
ATOM 8435 C C . LYS B 1 624 ? 57.637 35.585 61.141 1.00 26.54 624 LYS B C 1
ATOM 8436 O O . LYS B 1 624 ? 58.024 36.089 60.090 1.00 29.49 624 LYS B O 1
ATOM 8442 N N . GLN B 1 625 ? 57.752 34.294 61.401 1.00 28.30 625 GLN B N 1
ATOM 8443 C CA . GLN B 1 625 ? 58.564 33.468 60.507 1.00 33.73 625 GLN B CA 1
ATOM 8444 C C . GLN B 1 625 ? 57.849 33.326 59.134 1.00 30.82 625 GLN B C 1
ATOM 8445 O O . GLN B 1 625 ? 58.508 33.050 58.154 1.00 28.08 625 GLN B O 1
ATOM 8451 N N . TRP B 1 626 ? 56.513 33.485 59.114 1.00 25.62 626 TRP B N 1
ATOM 8452 C CA . TRP B 1 626 ? 55.704 33.355 57.895 1.00 22.96 626 TRP B CA 1
ATOM 8453 C C . TRP B 1 626 ? 55.475 34.658 57.154 1.00 20.91 626 TRP B C 1
ATOM 8454 O O . TRP B 1 626 ? 54.847 34.626 56.057 1.00 23.00 626 TRP B O 1
ATOM 8465 N N . LEU B 1 627 ? 55.949 35.813 57.679 1.00 21.05 627 LEU B N 1
ATOM 8466 C CA . LEU B 1 627 ? 55.549 37.097 57.126 1.00 20.56 627 LEU B CA 1
ATOM 8467 C C . LEU B 1 627 ? 56.058 37.344 55.691 1.00 24.12 627 LEU B C 1
ATOM 8468 O O . LEU B 1 627 ? 55.306 37.792 54.811 1.00 22.30 627 LEU B O 1
ATOM 8473 N N . LYS B 1 628 ? 57.357 37.115 55.461 1.00 23.93 628 LYS B N 1
ATOM 8474 C CA . LYS B 1 628 ? 57.923 37.294 54.137 1.00 24.93 628 LYS B CA 1
ATOM 8475 C C . LYS B 1 628 ? 57.197 36.570 53.035 1.00 26.32 628 LYS B C 1
ATOM 8476 O O . LYS B 1 628 ? 56.988 37.139 51.964 1.00 25.24 628 LYS B O 1
ATOM 8482 N N . GLU B 1 629 ? 56.846 35.341 53.298 1.00 25.80 629 GLU B N 1
ATOM 8483 C CA . GLU B 1 629 ? 56.067 34.518 52.402 1.00 28.69 629 GLU B CA 1
ATOM 8484 C C . GLU B 1 629 ? 54.679 35.089 52.155 1.00 28.65 629 GLU B C 1
ATOM 8485 O O . GLU B 1 629 ? 54.193 35.042 51.033 1.00 28.78 629 GLU B O 1
ATOM 8491 N N . SER B 1 630 ? 54.050 35.623 53.208 1.00 22.76 630 SER B N 1
ATOM 8492 C CA . SER B 1 630 ? 52.678 36.177 53.137 1.00 22.95 630 SER B CA 1
ATOM 8493 C C . SER B 1 630 ? 52.576 37.476 52.336 1.00 22.51 630 SER B C 1
ATOM 8494 O O . SER B 1 630 ? 51.601 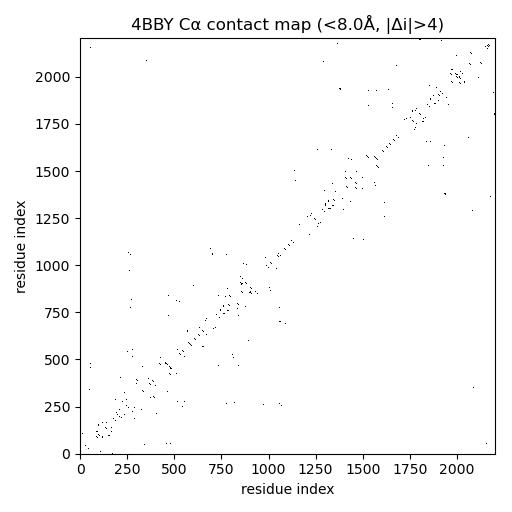37.660 51.643 1.00 23.67 630 SER B O 1
ATOM 8497 N N . ILE B 1 631 ? 53.572 38.360 52.437 1.00 20.34 631 ILE B N 1
ATOM 8498 C CA . ILE B 1 631 ? 53.466 39.739 51.851 1.00 18.65 631 ILE B CA 1
ATOM 8499 C C . ILE B 1 631 ? 54.472 39.944 50.700 1.00 19.33 631 ILE B C 1
ATOM 8500 O O . ILE B 1 631 ? 54.453 40.995 50.000 1.00 21.04 631 ILE B O 1
ATOM 8505 N N . SER B 1 632 ? 55.318 38.921 50.484 1.00 20.52 632 SER B N 1
ATOM 8506 C CA . SER B 1 632 ? 56.405 38.810 49.487 1.00 21.01 632 SER B CA 1
ATOM 8507 C C . SER B 1 632 ? 57.672 39.436 49.977 1.00 23.94 632 SER B C 1
ATOM 8508 O O . SER B 1 632 ? 57.658 40.378 50.814 1.00 19.80 632 SER B O 1
ATOM 8511 N N . ASP B 1 633 ? 58.802 38.984 49.430 1.00 21.96 633 ASP B N 1
ATOM 8512 C CA . ASP B 1 633 ? 60.102 39.631 49.678 1.00 25.34 633 ASP B CA 1
ATOM 8513 C C . ASP B 1 633 ? 60.182 41.148 49.523 1.00 22.15 633 ASP B C 1
ATOM 8514 O O . ASP B 1 633 ? 60.662 41.838 50.428 1.00 21.26 633 ASP B O 1
ATOM 8519 N N . VAL B 1 634 ? 59.762 41.693 48.366 1.00 21.63 634 VAL B N 1
ATOM 8520 C CA . VAL B 1 634 ? 59.721 43.142 48.151 1.00 17.84 634 VAL B CA 1
ATOM 8521 C C . VAL B 1 634 ? 58.802 43.881 49.139 1.00 20.30 634 VAL B C 1
ATOM 8522 O O . VAL B 1 634 ? 59.220 44.982 49.682 1.00 19.41 634 VAL B O 1
ATOM 8526 N N . GLY B 1 635 ? 57.638 43.256 49.431 1.00 19.15 635 GLY B N 1
ATOM 8527 C CA . GLY B 1 635 ? 56.647 43.685 50.465 1.00 23.48 635 GLY B CA 1
ATOM 8528 C C . GLY B 1 635 ? 57.353 43.870 51.810 1.00 21.78 635 GLY B C 1
ATOM 8529 O O . GLY B 1 635 ? 57.342 44.983 52.387 1.00 23.28 635 GLY B O 1
ATOM 8530 N N . PHE B 1 636 ? 58.082 42.829 52.211 1.00 19.90 636 PHE B N 1
ATOM 8531 C CA . PHE B 1 636 ? 58.890 42.839 53.415 1.00 21.24 636 PHE B CA 1
ATOM 8532 C C . PHE B 1 636 ? 59.992 43.875 53.374 1.00 22.61 636 PHE B C 1
ATOM 8533 O O . PHE B 1 636 ? 60.252 44.596 54.400 1.00 23.62 636 PHE B O 1
ATOM 8541 N N . GLY B 1 637 ? 60.607 44.034 52.209 1.00 19.83 637 GLY B N 1
ATOM 8542 C CA . GLY B 1 637 ? 61.640 45.012 52.039 1.00 22.08 637 GLY B CA 1
ATOM 8543 C C . GLY B 1 637 ? 61.090 46.413 52.200 1.00 23.89 637 GLY B C 1
ATOM 8544 O O . GLY B 1 637 ? 61.762 47.302 52.752 1.00 23.46 637 GLY B O 1
ATOM 8545 N N . MET B 1 638 ? 59.859 46.629 51.749 1.00 20.90 638 MET B N 1
ATOM 8546 C CA . MET B 1 638 ? 59.199 47.919 51.923 1.00 19.00 638 MET B CA 1
ATOM 8547 C C . MET B 1 638 ? 58.888 48.304 53.389 1.00 19.81 638 MET B C 1
ATOM 8548 O O . MET B 1 638 ? 59.090 49.476 53.764 1.00 19.35 638 MET B O 1
ATOM 8553 N N . LEU B 1 639 ? 58.458 47.328 54.190 1.00 17.23 639 LEU B N 1
ATOM 8554 C CA . LEU B 1 639 ? 58.169 47.584 55.609 1.00 20.95 639 LEU B CA 1
ATOM 8555 C C . LEU B 1 639 ? 59.487 47.963 56.258 1.00 25.32 639 LEU B C 1
ATOM 8556 O O . LEU B 1 639 ? 59.557 48.980 56.989 1.00 24.77 639 LEU B O 1
ATOM 8561 N N . LYS B 1 640 ? 60.534 47.201 55.909 1.00 20.31 640 LYS B N 1
ATOM 8562 C CA . LYS B 1 640 ? 61.938 47.519 56.393 1.00 24.0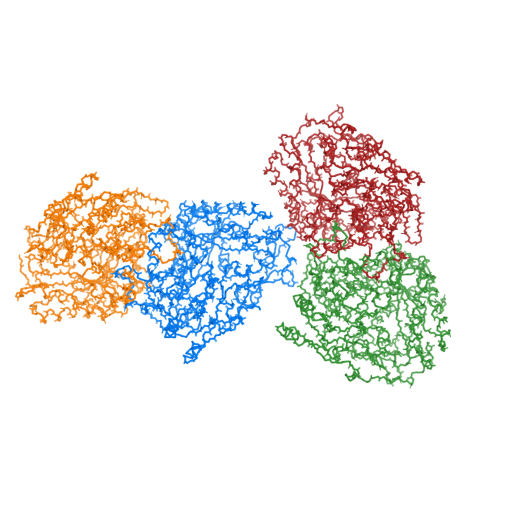5 640 LYS B CA 1
ATOM 8563 C C . LYS B 1 640 ? 62.393 48.888 56.074 1.00 21.75 640 LYS B C 1
ATOM 8564 O O . LYS B 1 640 ? 63.013 49.581 56.930 1.00 24.90 640 LYS B O 1
ATOM 8570 N N . SER B 1 641 ? 62.153 49.359 54.829 1.00 21.92 641 SER B N 1
ATOM 8571 C CA . SER B 1 641 ? 62.607 50.651 54.444 1.00 21.87 641 SER B CA 1
ATOM 8572 C C . SER B 1 641 ? 61.946 51.763 55.251 1.00 22.73 641 SER B C 1
ATOM 8573 O O . SER B 1 641 ? 62.601 52.771 55.593 1.00 20.46 641 SER B O 1
ATOM 8576 N N . VAL B 1 642 ? 60.653 51.626 55.536 1.00 19.54 642 VAL B N 1
ATOM 8577 C CA . VAL B 1 642 ? 59.961 52.675 56.330 1.00 19.13 642 VAL B CA 1
ATOM 8578 C C . VAL B 1 642 ? 60.553 52.693 57.772 1.00 19.62 642 VAL B C 1
ATOM 8579 O O . VAL B 1 642 ? 60.801 53.765 58.304 1.00 20.09 642 VAL B O 1
ATOM 8583 N N . LYS B 1 643 ? 60.682 51.526 58.368 1.00 17.82 643 LYS B N 1
ATOM 8584 C CA . LYS B 1 643 ? 61.309 51.358 59.686 1.00 20.10 643 LYS B CA 1
ATOM 8585 C C . LYS B 1 643 ? 62.692 52.064 59.726 1.00 24.31 643 LYS B C 1
ATOM 8586 O O . LYS B 1 643 ? 62.929 52.887 60.627 1.00 22.39 643 LYS B O 1
ATOM 8592 N N . ASP B 1 644 ? 63.585 51.760 58.784 1.00 21.92 644 ASP B N 1
ATOM 8593 C CA . ASP B 1 644 ? 64.944 52.296 58.785 1.00 26.29 644 ASP B CA 1
ATOM 8594 C C . ASP B 1 644 ? 64.988 53.808 58.603 1.00 25.10 644 ASP B C 1
ATOM 8595 O O . ASP B 1 644 ? 65.934 54.487 59.112 1.00 29.70 644 ASP B O 1
ATOM 8600 N N . TYR B 1 645 ? 63.947 54.409 57.990 1.00 23.64 645 TYR B N 1
ATOM 8601 C CA . TYR B 1 645 ? 63.890 55.851 57.855 1.00 22.53 645 TYR B CA 1
ATOM 8602 C C . TYR B 1 645 ? 63.338 56.539 59.128 1.00 26.32 645 TYR B C 1
ATOM 8603 O O . TYR B 1 645 ? 63.875 57.567 59.584 1.00 24.77 645 TYR B O 1
ATOM 8612 N N . VAL B 1 646 ? 62.208 56.023 59.633 1.00 24.28 646 VAL B N 1
ATOM 8613 C CA . VAL B 1 646 ? 61.500 56.665 60.701 1.00 27.94 646 VAL B CA 1
ATOM 8614 C C . VAL B 1 646 ? 62.254 56.430 62.065 1.00 26.42 646 VAL B C 1
ATOM 8615 O O . VAL B 1 646 ? 62.276 57.318 62.945 1.00 24.42 646 VAL B O 1
ATOM 8619 N N . ASP B 1 647 ? 62.842 55.256 62.214 1.00 22.55 647 ASP B N 1
ATOM 8620 C CA . ASP B 1 647 ? 63.466 54.831 63.478 1.00 24.48 647 ASP B CA 1
ATOM 8621 C C . ASP B 1 647 ? 64.882 54.248 63.178 1.00 23.32 647 ASP B C 1
ATOM 8622 O O . ASP B 1 647 ? 65.119 53.054 63.449 1.00 21.75 647 ASP B O 1
ATOM 8627 N N . PRO B 1 648 ? 65.804 55.088 62.672 1.00 26.88 648 PRO B N 1
ATOM 8628 C CA . PRO B 1 648 ? 67.099 54.484 62.178 1.00 29.02 648 PRO B CA 1
ATOM 8629 C C . PRO B 1 648 ? 67.932 53.772 63.242 1.00 32.10 648 PRO B C 1
ATOM 8630 O O . PRO B 1 648 ? 68.732 52.921 62.868 1.00 27.13 648 PRO B O 1
ATOM 8634 N N . THR B 1 649 ? 67.759 54.112 64.543 1.00 29.19 649 THR B N 1
ATOM 8635 C CA . THR B 1 649 ? 68.560 53.493 65.599 1.00 29.59 649 THR B CA 1
ATOM 8636 C C . THR B 1 649 ? 67.726 52.511 66.404 1.00 29.26 649 THR B C 1
ATOM 8637 O O . THR B 1 649 ? 68.118 52.087 67.509 1.00 27.34 649 THR B O 1
ATOM 8641 N N . ASN B 1 650 ? 66.569 52.106 65.834 1.00 25.32 650 ASN B N 1
ATOM 8642 C CA . ASN B 1 650 ? 65.747 51.087 66.448 1.00 22.54 650 ASN B CA 1
ATOM 8643 C C . ASN B 1 650 ? 65.409 51.337 67.925 1.00 21.60 650 ASN B C 1
ATOM 8644 O O . ASN B 1 650 ? 65.440 50.402 68.782 1.00 20.60 650 ASN B O 1
ATOM 8649 N N . ILE B 1 651 ? 65.042 52.562 68.196 1.00 19.81 651 ILE B N 1
ATOM 8650 C CA . ILE B 1 651 ? 64.491 52.876 69.575 1.00 25.87 651 ILE B CA 1
ATOM 8651 C C . ILE B 1 651 ? 63.281 52.020 69.846 1.00 23.29 651 ILE B C 1
ATOM 8652 O O . ILE B 1 651 ? 63.111 51.407 70.924 1.00 23.41 651 ILE B O 1
ATOM 8657 N N . PHE B 1 652 ? 62.467 51.874 68.826 1.00 21.85 652 PHE B N 1
ATOM 8658 C CA . PHE B 1 652 ? 61.241 51.129 69.053 1.00 24.09 652 PHE B CA 1
ATOM 8659 C C . PHE B 1 652 ? 61.549 49.691 68.719 1.00 29.61 652 PHE B C 1
ATOM 8660 O O . PHE B 1 652 ? 61.262 49.190 67.599 1.00 19.29 652 PHE B O 1
ATOM 8668 N N . GLY B 1 653 ? 62.190 49.044 69.695 1.00 28.03 653 GLY B N 1
ATOM 8669 C CA . GLY B 1 653 ? 62.728 47.695 69.511 1.00 25.27 653 GLY B CA 1
ATOM 8670 C C . GLY B 1 653 ? 62.036 46.481 70.032 1.00 25.93 653 GLY B C 1
ATOM 8671 O O . GLY B 1 653 ? 62.725 45.535 70.345 1.00 27.66 653 GLY B O 1
ATOM 8672 N N . ASN B 1 654 ? 60.688 46.420 70.082 1.00 18.48 654 ASN B N 1
ATOM 8673 C CA . ASN B 1 654 ? 60.106 45.196 70.485 1.00 19.07 654 ASN B CA 1
ATOM 8674 C C . ASN B 1 654 ? 60.393 44.060 69.443 1.00 17.97 654 ASN B C 1
ATOM 8675 O O . ASN B 1 654 ? 60.023 42.973 69.682 1.00 21.25 654 ASN B O 1
ATOM 8680 N N . ARG B 1 655 ? 60.976 44.397 68.280 1.00 23.38 655 ARG B N 1
ATOM 8681 C CA . ARG B 1 655 ? 61.258 43.407 67.200 1.00 24.17 655 ARG B CA 1
ATOM 8682 C C . ARG B 1 655 ? 60.039 42.668 66.697 1.00 22.26 655 ARG B C 1
ATOM 8683 O O . ARG B 1 655 ? 60.166 41.519 66.199 1.00 22.76 655 ARG B O 1
ATOM 8691 N N . ASN B 1 656 ? 58.849 43.309 66.726 1.00 20.77 656 ASN B N 1
ATOM 8692 C CA . ASN B 1 656 ? 57.668 42.620 66.123 1.00 21.68 656 ASN B CA 1
ATOM 8693 C C . ASN B 1 656 ? 57.760 42.655 64.603 1.00 19.45 656 ASN B C 1
ATOM 8694 O O . ASN B 1 656 ? 58.454 43.516 64.086 1.00 17.84 656 ASN B O 1
ATOM 8699 N N . LEU B 1 657 ? 57.046 41.725 63.928 1.00 22.31 657 LEU B N 1
ATOM 8700 C CA . LEU B 1 657 ? 56.946 41.807 62.429 1.00 23.42 657 LEU B CA 1
ATOM 8701 C C . LEU B 1 657 ? 58.226 41.443 61.659 1.00 23.74 657 LEU B C 1
ATOM 8702 O O . LEU B 1 657 ? 58.271 40.429 60.992 1.00 23.72 657 LEU B O 1
ATOM 8707 N N . LEU B 1 658 ? 59.235 42.308 61.735 1.00 27.37 658 LEU B N 1
ATOM 8708 C CA . LEU B 1 658 ? 60.435 42.152 60.949 1.00 32.97 658 LEU B CA 1
ATOM 8709 C C . LEU B 1 658 ? 61.555 41.543 61.792 1.00 37.70 658 LEU B C 1
ATOM 8710 O O . LEU B 1 658 ? 62.208 40.652 61.307 1.00 45.26 658 LEU B O 1
ATOM 8715 N N . GLY C 1 81 ? 24.129 70.407 -9.165 1.00 47.39 81 GLY C N 1
ATOM 8716 C CA . GLY C 1 81 ? 24.608 71.811 -9.399 1.00 49.72 81 GLY C CA 1
ATOM 8717 C C . GLY C 1 81 ? 26.038 72.099 -8.942 1.00 44.88 81 GLY C C 1
ATOM 8718 O O . GLY C 1 81 ? 26.540 73.197 -9.200 1.00 40.61 81 GLY C O 1
ATOM 8719 N N . ILE C 1 82 ? 26.653 71.136 -8.244 1.00 40.85 82 ILE C N 1
ATOM 8720 C CA . ILE C 1 82 ? 28.088 71.114 -7.869 1.00 40.59 82 ILE C CA 1
ATOM 8721 C C . ILE C 1 82 ? 29.002 70.818 -9.045 1.00 41.41 82 ILE C C 1
ATOM 8722 O O . ILE C 1 82 ? 28.866 69.778 -9.705 1.00 39.13 82 ILE C O 1
ATOM 8727 N N . ILE C 1 83 ? 29.945 71.727 -9.311 1.00 39.48 83 ILE C N 1
ATOM 8728 C CA . ILE C 1 83 ? 30.930 71.477 -10.380 1.00 37.50 83 ILE C CA 1
ATOM 8729 C C . ILE C 1 83 ? 31.828 70.246 -9.978 1.00 36.99 83 ILE C C 1
ATOM 8730 O O . ILE C 1 83 ? 32.507 70.331 -8.950 1.00 33.96 83 ILE C O 1
ATOM 8735 N N . PRO C 1 84 ? 31.831 69.128 -10.778 1.00 31.91 84 PRO C N 1
ATOM 8736 C CA . PRO C 1 84 ? 32.739 68.035 -10.423 1.00 30.91 84 PRO C CA 1
ATOM 8737 C C . PRO C 1 84 ? 34.228 68.412 -10.611 1.00 27.71 84 PRO C C 1
ATOM 8738 O O . PRO C 1 84 ? 34.543 69.386 -11.315 1.00 27.98 84 PRO C O 1
ATOM 8742 N N . LYS C 1 85 ? 35.138 67.614 -10.060 1.00 27.48 85 LYS C N 1
ATOM 8743 C CA . LYS C 1 85 ? 36.573 67.935 -10.219 1.00 27.48 85 LYS C CA 1
ATOM 8744 C C . LYS C 1 85 ? 37.004 67.948 -11.685 1.00 26.49 85 LYS C C 1
ATOM 8745 O O . LYS C 1 85 ? 37.687 68.881 -12.155 1.00 25.95 85 LYS C O 1
ATOM 8751 N N . LYS C 1 86 ? 36.611 66.900 -12.402 1.00 26.14 86 LYS C N 1
ATOM 8752 C CA . LYS C 1 86 ? 36.993 66.760 -13.791 1.00 26.29 86 LYS C CA 1
ATOM 8753 C C . LYS C 1 86 ? 35.937 67.489 -14.648 1.00 23.34 86 LYS C C 1
ATOM 8754 O O . LYS C 1 86 ? 34.951 66.909 -15.067 1.00 25.20 86 LYS C O 1
ATOM 8760 N N . ARG C 1 87 ? 36.113 68.793 -14.816 1.00 20.80 87 ARG C N 1
ATOM 8761 C CA . ARG C 1 87 ? 35.048 69.603 -15.318 1.00 20.60 87 ARG C CA 1
ATOM 8762 C C . ARG C 1 87 ? 34.641 69.131 -16.720 1.00 20.28 87 ARG C C 1
ATOM 8763 O O . ARG C 1 87 ? 33.496 69.174 -17.077 1.00 19.27 87 ARG C O 1
ATOM 8771 N N . GLN C 1 88 ? 35.636 68.751 -17.491 1.00 21.36 88 GLN C N 1
ATOM 8772 C CA . GLN C 1 88 ? 35.423 68.419 -18.910 1.00 26.49 88 GLN C CA 1
ATOM 8773 C C . GLN C 1 88 ? 34.486 67.233 -19.132 1.00 28.38 88 GLN C C 1
ATOM 8774 O O . GLN C 1 88 ? 34.044 67.008 -20.240 1.00 31.67 88 GLN C O 1
ATOM 8780 N N . GLU C 1 89 ? 34.176 66.487 -18.084 1.00 30.96 89 GLU C N 1
ATOM 8781 C CA . GLU C 1 89 ? 33.271 65.347 -18.182 1.00 34.10 89 GLU C CA 1
ATOM 8782 C C . GLU C 1 89 ? 31.808 65.782 -18.324 1.00 36.31 89 GLU C C 1
ATOM 8783 O O . GLU C 1 89 ? 30.984 65.022 -18.843 1.00 38.87 89 GLU C O 1
ATOM 8789 N N . LEU C 1 90 ? 31.513 67.012 -17.916 1.00 31.90 90 LEU C N 1
ATOM 8790 C CA . LEU C 1 90 ? 30.175 67.581 -17.926 1.00 31.92 90 LEU C CA 1
ATOM 8791 C C . LEU C 1 90 ? 30.088 68.851 -18.845 1.00 25.51 90 LEU C C 1
ATOM 8792 O O . LEU C 1 90 ? 29.078 69.050 -19.509 1.00 25.17 90 LEU C O 1
ATOM 8797 N N . MET C 1 91 ? 31.132 69.683 -18.785 1.00 23.84 91 MET C N 1
ATOM 8798 C CA . MET C 1 91 ? 31.252 71.021 -19.378 1.00 24.83 91 MET C CA 1
ATOM 8799 C C . MET C 1 91 ? 32.214 71.028 -20.583 1.00 23.36 91 MET C C 1
ATOM 8800 O O . MET C 1 91 ? 33.197 70.242 -20.650 1.00 23.78 91 MET C O 1
ATOM 8805 N N . LYS C 1 92 ? 31.978 71.950 -21.502 1.00 21.65 92 LYS C N 1
ATOM 8806 C CA . LYS C 1 92 ? 32.745 71.967 -22.745 1.00 20.29 92 LYS C CA 1
ATOM 8807 C C . LYS C 1 92 ? 34.139 72.440 -22.500 1.00 18.34 92 LYS C C 1
ATOM 8808 O O . LYS C 1 92 ? 34.387 73.488 -21.830 1.00 15.74 92 LYS C O 1
ATOM 8814 N N . TRP C 1 93 ? 35.090 71.731 -23.066 1.00 19.01 93 TRP C N 1
ATOM 8815 C CA . TRP C 1 93 ? 36.516 72.158 -22.850 1.00 21.06 93 TRP C CA 1
ATOM 8816 C C . TRP C 1 93 ? 36.848 73.396 -23.672 1.00 21.06 93 TRP C C 1
ATOM 8817 O O . TRP C 1 93 ? 37.813 74.161 -23.447 1.00 23.86 93 TRP C O 1
ATOM 8828 N N . ASN C 1 94 ? 36.038 73.634 -24.678 1.00 20.54 94 ASN C N 1
ATOM 8829 C CA . ASN C 1 94 ? 36.453 74.708 -25.648 1.00 19.34 94 ASN C CA 1
ATOM 8830 C C . ASN C 1 94 ? 35.356 75.744 -25.848 1.00 19.54 94 ASN C C 1
ATOM 8831 O O . ASN C 1 94 ? 35.288 76.478 -26.901 1.00 17.96 94 ASN C O 1
ATOM 8836 N N . GLY C 1 95 ? 34.438 75.818 -24.901 1.00 18.69 95 GLY C N 1
ATOM 8837 C CA . GLY C 1 95 ? 33.287 76.706 -25.085 1.00 20.00 95 GLY C CA 1
ATOM 8838 C C . GLY C 1 95 ? 32.509 76.926 -23.793 1.00 19.64 95 GLY C C 1
ATOM 8839 O O . GLY C 1 95 ? 32.966 76.534 -22.707 1.00 19.75 95 GLY C O 1
ATOM 8840 N N . TRP C 1 96 ? 31.382 77.600 -23.901 1.00 19.23 96 TRP C N 1
ATOM 8841 C CA . TRP C 1 96 ? 30.456 77.787 -22.763 1.00 17.20 96 TRP C CA 1
ATOM 8842 C C . TRP C 1 96 ? 29.629 76.582 -22.429 1.00 18.66 96 TRP C C 1
ATOM 8843 O O . TRP C 1 96 ? 29.143 75.829 -23.283 1.00 18.97 96 TRP C O 1
ATOM 8854 N N . GLY C 1 97 ? 29.515 76.295 -21.138 1.00 17.73 97 GLY C N 1
ATOM 8855 C CA . GLY C 1 97 ? 28.332 75.508 -20.714 1.00 18.52 97 GLY C CA 1
ATOM 8856 C C . GLY C 1 97 ? 28.453 73.973 -20.776 1.00 18.97 97 GLY C C 1
ATOM 8857 O O . GLY C 1 97 ? 29.530 73.387 -20.701 1.00 18.62 97 GLY C O 1
ATOM 8858 N N . TYR C 1 98 ? 27.317 73.330 -20.969 1.00 19.76 98 TYR C N 1
ATOM 8859 C CA . TYR C 1 98 ? 27.254 71.846 -20.789 1.00 20.49 98 TYR C CA 1
ATOM 8860 C C . TYR C 1 98 ? 27.540 71.120 -22.080 1.00 21.48 98 TYR C C 1
ATOM 8861 O O . TYR C 1 98 ? 27.105 71.591 -23.123 1.00 20.05 98 TYR C O 1
ATOM 8870 N N . ASN C 1 99 ? 28.219 69.962 -21.997 1.00 21.78 99 ASN C N 1
ATOM 8871 C CA . ASN C 1 99 ? 28.484 69.150 -23.222 1.00 23.19 99 ASN C CA 1
ATOM 8872 C C . ASN C 1 99 ? 27.249 68.785 -23.996 1.00 26.30 99 ASN C C 1
ATOM 8873 O O . ASN C 1 99 ? 27.255 68.716 -25.278 1.00 28.08 99 ASN C O 1
ATOM 8878 N N . ASP C 1 100 ? 26.200 68.489 -23.242 1.00 25.47 100 ASP C N 1
ATOM 8879 C CA . ASP C 1 100 ? 24.935 68.046 -23.832 1.00 28.92 100 ASP C CA 1
ATOM 8880 C C . ASP C 1 100 ? 24.069 69.128 -24.490 1.00 26.99 100 ASP C C 1
ATOM 8881 O O . ASP C 1 100 ? 23.038 68.782 -24.976 1.00 28.69 100 ASP C O 1
ATOM 8886 N N . SER C 1 101 ? 24.515 70.389 -24.505 1.00 26.56 101 SER C N 1
ATOM 8887 C CA . SER C 1 101 ? 23.779 71.537 -25.044 1.00 26.27 101 SER C CA 1
ATOM 8888 C C . SER C 1 101 ? 24.537 72.305 -26.105 1.00 27.36 101 SER C C 1
ATOM 8889 O O . SER C 1 101 ? 25.485 73.093 -25.803 1.00 24.41 101 SER C O 1
ATOM 8892 N N . LYS C 1 102 ? 24.120 72.169 -27.352 1.00 30.58 102 LYS C N 1
ATOM 8893 C CA . LYS C 1 102 ? 24.807 72.976 -28.388 1.00 33.62 102 LYS C CA 1
ATOM 8894 C C . LYS C 1 102 ? 23.861 73.168 -29.585 1.00 35.83 102 LYS C C 1
ATOM 8895 O O . LYS C 1 102 ? 23.073 72.250 -29.904 1.00 31.66 102 LYS C O 1
ATOM 8901 N N . PHE C 1 103 ? 23.897 74.367 -30.185 1.00 33.25 103 PHE C N 1
ATOM 8902 C CA . PHE C 1 103 ? 23.152 74.592 -31.443 1.00 34.12 103 PHE C CA 1
ATOM 8903 C C . PHE C 1 103 ? 23.640 73.713 -32.533 1.00 36.62 103 PHE C C 1
ATOM 8904 O O . PHE C 1 103 ? 24.856 73.537 -32.663 1.00 38.06 103 PHE C O 1
ATOM 8912 N N . PHE C 1 104 ? 22.687 73.137 -33.278 1.00 40.18 104 PHE C N 1
ATOM 8913 C CA . PHE C 1 104 ? 22.912 72.250 -34.423 1.00 41.42 104 PHE C CA 1
ATOM 8914 C C . PHE C 1 104 ? 21.770 72.256 -35.478 1.00 42.37 104 PHE C C 1
ATOM 8915 O O . PHE C 1 104 ? 20.623 72.686 -35.223 1.00 38.50 104 PHE C O 1
ATOM 8923 N N . LEU C 1 105 ? 22.081 71.755 -36.669 1.00 41.87 105 LEU C N 1
ATOM 8924 C CA . LEU C 1 105 ? 21.157 71.816 -37.807 1.00 45.40 105 LEU C CA 1
ATOM 8925 C C . LEU C 1 105 ? 20.351 70.522 -37.863 1.00 50.40 105 LEU C C 1
ATOM 8926 O O . LEU C 1 105 ? 20.912 69.473 -38.150 1.00 55.47 105 LEU C O 1
ATOM 8931 N N . ASN C 1 106 ? 19.055 70.588 -37.544 1.00 54.13 106 ASN C N 1
ATOM 8932 C CA . ASN C 1 106 ? 18.162 69.418 -37.611 1.00 55.01 106 ASN C CA 1
ATOM 8933 C C . ASN C 1 106 ? 17.807 68.898 -39.011 1.00 62.12 106 ASN C C 1
ATOM 8934 O O . ASN C 1 106 ? 18.354 69.356 -40.029 1.00 65.01 106 ASN C O 1
ATOM 8939 N N . LYS C 1 107 ? 16.889 67.927 -39.050 1.00 65.30 107 LYS C N 1
ATOM 8940 C CA . LYS C 1 107 ? 16.640 67.135 -40.256 1.00 65.93 107 LYS C CA 1
ATOM 8941 C C . LYS C 1 107 ? 15.957 67.950 -41.329 1.00 66.25 107 LYS C C 1
ATOM 8942 O O . LYS C 1 107 ? 16.048 67.637 -42.519 1.00 70.58 107 LYS C O 1
ATOM 8948 N N . LYS C 1 108 ? 15.277 69.002 -40.923 1.00 58.77 108 LYS C N 1
ATOM 8949 C CA . LYS C 1 108 ? 14.586 69.830 -41.895 1.00 56.52 108 LYS C CA 1
ATOM 8950 C C . LYS C 1 108 ? 15.374 71.108 -42.209 1.00 53.09 108 LYS C C 1
ATOM 8951 O O . LYS C 1 108 ? 14.799 72.074 -42.692 1.00 51.35 108 LYS C O 1
ATOM 8957 N N . GLY C 1 109 ? 16.691 71.089 -41.950 1.00 51.27 109 GLY C N 1
ATOM 8958 C CA . GLY C 1 109 ? 17.580 72.284 -42.074 1.00 48.92 109 GLY C CA 1
ATOM 8959 C C . GLY C 1 109 ? 17.263 73.455 -41.128 1.00 43.36 109 GLY C C 1
ATOM 8960 O O . GLY C 1 109 ? 17.337 74.611 -41.496 1.00 41.48 109 GLY C O 1
ATOM 8961 N N . GLN C 1 110 ? 16.890 73.164 -39.901 1.00 41.49 110 GLN C N 1
ATOM 8962 C CA . GLN C 1 110 ? 16.653 74.246 -38.967 1.00 40.92 110 GLN C CA 1
ATOM 8963 C C . GLN C 1 110 ? 17.613 74.175 -37.795 1.00 38.66 110 GLN C C 1
ATOM 8964 O O . GLN C 1 110 ? 18.032 73.102 -37.365 1.00 36.85 110 GLN C O 1
ATOM 8970 N N . LEU C 1 111 ? 17.940 75.336 -37.265 1.00 36.00 111 LEU C N 1
ATOM 8971 C CA . LEU C 1 111 ? 18.761 75.382 -36.082 1.00 36.37 111 LEU C CA 1
ATOM 8972 C C . LEU C 1 111 ? 17.982 74.880 -34.856 1.00 35.47 111 LEU C C 1
ATOM 8973 O O . LEU C 1 111 ? 16.798 75.220 -34.649 1.00 36.50 111 LEU C O 1
ATOM 8978 N N . GLU C 1 112 ? 18.687 74.092 -34.051 1.00 35.36 112 GLU C N 1
ATOM 8979 C CA . GLU C 1 112 ? 18.159 73.512 -32.825 1.00 37.85 112 GLU C CA 1
ATOM 8980 C C . GLU C 1 112 ? 19.257 73.366 -31.792 1.00 33.13 112 GLU C C 1
ATOM 8981 O O . GLU C 1 112 ? 20.430 73.075 -32.108 1.00 31.55 112 GLU C O 1
ATOM 8987 N N . LEU C 1 113 ? 18.862 73.617 -30.570 1.00 31.70 113 LEU C N 1
ATOM 8988 C CA . LEU C 1 113 ? 19.604 73.194 -29.374 1.00 30.63 113 LEU C CA 1
ATOM 8989 C C . LEU C 1 113 ? 19.270 71.750 -28.916 1.00 34.89 113 LEU C C 1
ATOM 8990 O O . LEU C 1 113 ? 18.122 71.332 -28.763 1.00 37.82 113 LEU C O 1
ATOM 8995 N N . THR C 1 114 ? 20.349 71.037 -28.699 1.00 29.56 114 THR C N 1
ATOM 8996 C CA . THR C 1 114 ? 20.420 69.691 -28.362 1.00 32.05 114 THR C CA 1
ATOM 8997 C C . THR C 1 114 ? 20.044 69.542 -26.872 1.00 31.77 114 THR C C 1
ATOM 8998 O O . THR C 1 114 ? 20.108 70.512 -26.080 1.00 29.63 114 THR C O 1
ATOM 9002 N N . GLY C 1 115 ? 19.704 68.330 -26.466 1.00 33.85 115 GLY C N 1
ATOM 9003 C CA . GLY C 1 115 ? 19.451 68.015 -25.027 1.00 33.43 115 GLY C CA 1
ATOM 9004 C C . GLY C 1 115 ? 18.106 68.502 -24.450 1.00 34.04 115 GLY C C 1
ATOM 9005 O O . GLY C 1 115 ? 17.138 68.715 -25.197 1.00 36.18 115 GLY C O 1
ATOM 9006 N N . LYS C 1 116 ? 18.014 68.611 -23.135 1.00 29.96 116 LYS C N 1
ATOM 9007 C CA . LYS C 1 116 ? 16.766 68.972 -22.513 1.00 35.60 116 LYS C CA 1
ATOM 9008 C C . LYS C 1 116 ? 16.970 69.857 -21.323 1.00 33.04 116 LYS C C 1
ATOM 9009 O O . LYS C 1 116 ? 16.169 69.855 -20.403 1.00 30.94 116 LYS C O 1
ATOM 9015 N N . ARG C 1 117 ? 18.048 70.615 -21.324 1.00 29.43 117 ARG C N 1
ATOM 9016 C CA . ARG C 1 117 ? 18.327 71.423 -20.173 1.00 29.33 117 ARG C CA 1
ATOM 9017 C C . ARG C 1 117 ? 17.539 72.748 -20.000 1.00 29.04 117 ARG C C 1
ATOM 9018 O O . ARG C 1 117 ? 17.292 73.225 -18.834 1.00 26.61 117 ARG C O 1
ATOM 9026 N N . TYR C 1 118 ? 17.227 73.385 -21.140 1.00 27.79 118 TYR C N 1
ATOM 9027 C CA . TYR C 1 118 ? 16.700 74.762 -21.207 1.00 27.25 118 TYR C CA 1
ATOM 9028 C C . TYR C 1 118 ? 15.296 74.688 -21.794 1.00 30.04 118 TYR C C 1
ATOM 9029 O O . TYR C 1 118 ? 14.968 73.680 -22.385 1.00 29.26 118 TYR C O 1
ATOM 9038 N N . PRO C 1 119 ? 14.463 75.754 -21.637 1.00 34.51 119 PRO C N 1
ATOM 9039 C CA . PRO C 1 119 ? 13.132 75.724 -22.285 1.00 35.22 119 PRO C CA 1
ATOM 9040 C C . PRO C 1 119 ? 13.242 75.805 -23.795 1.00 35.66 119 PRO C C 1
ATOM 9041 O O . PRO C 1 119 ? 12.284 75.364 -24.499 1.00 33.08 119 PRO C O 1
ATOM 9045 N N . LEU C 1 120 ? 14.396 76.265 -24.338 1.00 31.84 120 LEU C N 1
ATOM 9046 C CA . LEU C 1 120 ? 14.614 76.133 -25.814 1.00 35.48 120 LEU C CA 1
ATOM 9047 C C . LEU C 1 120 ? 15.275 74.812 -26.305 1.00 34.64 120 LEU C C 1
ATOM 9048 O O . LEU C 1 120 ? 15.504 74.664 -27.495 1.00 35.89 120 LEU C O 1
ATOM 9053 N N . SER C 1 121 ? 15.544 73.871 -25.398 1.00 32.76 121 SER C N 1
ATOM 9054 C CA . SER C 1 121 ? 16.257 72.669 -25.757 1.00 32.96 121 SER C CA 1
ATOM 9055 C C . SER C 1 121 ? 15.316 71.769 -26.536 1.00 35.37 121 SER C C 1
ATOM 9056 O O . SER C 1 121 ? 14.141 71.656 -26.188 1.00 35.91 121 SER C O 1
ATOM 9059 N N . GLY C 1 122 ? 15.829 71.209 -27.624 1.00 35.57 122 GLY C N 1
ATOM 9060 C CA . GLY C 1 122 ? 15.047 70.358 -28.545 1.00 35.91 122 GLY C CA 1
ATOM 9061 C C . GLY C 1 122 ? 13.918 71.081 -29.222 1.00 38.77 122 GLY C C 1
ATOM 9062 O O . GLY C 1 122 ? 12.986 70.458 -29.651 1.00 39.26 122 GLY C O 1
ATOM 9063 N N . VAL C 1 123 ? 13.981 72.413 -29.286 1.00 38.63 123 VAL C N 1
ATOM 9064 C CA . VAL C 1 123 ? 12.899 73.240 -29.873 1.00 41.71 123 VAL C CA 1
ATOM 9065 C C . VAL C 1 123 ? 13.451 73.733 -31.222 1.00 40.02 123 VAL C C 1
ATOM 9066 O O . VAL C 1 123 ? 14.456 74.474 -31.263 1.00 40.55 123 VAL C O 1
ATOM 9070 N N . ALA C 1 124 ? 12.895 73.278 -32.312 1.00 38.18 124 ALA C N 1
ATOM 9071 C CA . ALA C 1 124 ? 13.289 73.855 -33.623 1.00 38.40 124 ALA C CA 1
ATOM 9072 C C . ALA C 1 124 ? 13.056 75.384 -33.648 1.00 36.76 124 ALA C C 1
ATOM 9073 O O . ALA C 1 124 ? 12.029 75.882 -33.147 1.00 36.80 124 ALA C O 1
ATOM 9075 N N . LEU C 1 125 ? 14.019 76.115 -34.214 1.00 34.93 125 LEU C N 1
ATOM 9076 C CA . LEU C 1 125 ? 13.955 77.572 -34.373 1.00 34.09 125 LEU C CA 1
ATOM 9077 C C . LEU C 1 125 ? 13.905 77.983 -35.860 1.00 35.91 125 LEU C C 1
ATOM 9078 O O . LEU C 1 125 ? 14.943 78.254 -36.477 1.00 33.22 125 LEU C O 1
ATOM 9083 N N . PRO C 1 126 ? 12.683 78.031 -36.455 1.00 38.06 126 PRO C N 1
ATOM 9084 C CA . PRO C 1 126 ? 12.612 78.107 -37.934 1.00 39.87 126 PRO C CA 1
ATOM 9085 C C . PRO C 1 126 ? 13.249 79.369 -38.613 1.00 41.41 126 PRO C C 1
ATOM 9086 O O . PRO C 1 126 ? 13.705 79.268 -39.754 1.00 42.50 126 PRO C O 1
ATOM 9090 N N . THR C 1 127 ? 13.254 80.534 -37.962 1.00 40.23 127 THR C N 1
ATOM 9091 C CA . THR C 1 127 ? 13.803 81.717 -38.639 1.00 42.94 127 THR C CA 1
ATOM 9092 C C . THR C 1 127 ? 15.183 82.125 -38.148 1.00 38.85 127 THR C C 1
ATOM 9093 O O . THR C 1 127 ? 15.640 83.242 -38.469 1.00 39.53 127 THR C O 1
ATOM 9097 N N . PHE C 1 128 ? 15.838 81.239 -37.399 1.00 35.64 128 PHE C N 1
ATOM 9098 C CA . PHE C 1 128 ? 17.116 81.592 -36.790 1.00 36.17 128 PHE C CA 1
ATOM 9099 C C . PHE C 1 128 ? 18.224 81.587 -37.869 1.00 35.99 128 PHE C C 1
ATOM 9100 O O . PHE C 1 128 ? 19.021 82.532 -37.926 1.00 35.81 128 PHE C O 1
ATOM 9108 N N . LYS C 1 129 ? 18.200 80.581 -38.762 1.00 35.72 129 LYS C N 1
ATOM 9109 C CA . LYS C 1 129 ? 19.145 80.480 -39.839 1.00 36.85 129 LYS C CA 1
ATOM 9110 C C . LYS C 1 129 ? 19.113 81.703 -40.740 1.00 38.81 129 LYS C C 1
ATOM 9111 O O . LYS C 1 129 ? 20.153 82.242 -41.080 1.00 37.78 129 LYS C O 1
ATOM 9117 N N . ASP C 1 130 ? 17.920 82.178 -41.094 1.00 43.74 130 ASP C N 1
ATOM 9118 C CA . ASP C 1 130 ? 17.777 83.379 -41.934 1.00 46.16 130 ASP C CA 1
ATOM 9119 C C . ASP C 1 130 ? 18.159 84.649 -41.189 1.00 45.31 130 ASP C C 1
ATOM 9120 O O . ASP C 1 130 ? 18.655 85.589 -41.772 1.00 46.71 130 ASP C O 1
ATOM 9125 N N . TRP C 1 131 ? 17.947 84.672 -39.888 1.00 42.47 131 TRP C N 1
ATOM 9126 C CA . TRP C 1 131 ? 18.410 85.806 -39.151 1.00 40.75 131 TRP C CA 1
ATOM 9127 C C . TRP C 1 131 ? 19.929 85.884 -39.260 1.00 38.44 131 TRP C C 1
ATOM 9128 O O . TRP C 1 131 ? 20.486 86.939 -39.605 1.00 41.20 131 TRP C O 1
ATOM 9139 N N . ILE C 1 132 ? 20.605 84.767 -39.039 1.00 36.60 132 ILE C N 1
ATOM 9140 C CA . ILE C 1 132 ? 22.063 84.720 -39.163 1.00 37.71 132 ILE C CA 1
ATOM 9141 C C . ILE C 1 132 ? 22.528 85.166 -40.552 1.00 39.62 132 ILE C C 1
ATOM 9142 O O . ILE C 1 132 ? 23.326 86.082 -40.662 1.00 40.99 132 ILE C O 1
ATOM 9147 N N . GLN C 1 133 ? 21.982 84.548 -41.604 1.00 41.14 133 GLN C N 1
ATOM 9148 C CA . GLN C 1 133 ? 22.402 84.828 -42.948 1.00 42.70 133 GLN C CA 1
ATOM 9149 C C . GLN C 1 133 ? 22.249 86.294 -43.304 1.00 43.46 133 GLN C C 1
ATOM 9150 O O . GLN C 1 133 ? 23.160 86.876 -43.904 1.00 41.54 133 GLN C O 1
ATOM 9156 N N . ASN C 1 134 ? 21.115 86.888 -42.928 1.00 43.26 134 ASN C N 1
ATOM 9157 C CA . ASN C 1 134 ? 20.809 88.291 -43.285 1.00 44.73 134 ASN C CA 1
ATOM 9158 C C . ASN C 1 134 ? 21.595 89.295 -42.437 1.00 42.41 134 ASN C C 1
ATOM 9159 O O . ASN C 1 134 ? 21.856 90.407 -42.910 1.00 43.37 134 ASN C O 1
ATOM 9164 N N . THR C 1 135 ? 21.911 88.912 -41.186 1.00 38.26 135 THR C N 1
ATOM 9165 C CA . THR C 1 135 ? 22.674 89.747 -40.278 1.00 36.92 135 THR C CA 1
ATOM 9166 C C . THR C 1 135 ? 24.184 89.675 -40.627 1.00 36.64 135 THR C C 1
ATOM 9167 O O . THR C 1 135 ? 24.906 90.691 -40.547 1.00 33.01 135 THR C O 1
ATOM 9171 N N . PHE C 1 136 ? 24.674 88.492 -40.997 1.00 33.80 136 PHE C N 1
ATOM 9172 C CA . PHE C 1 136 ? 26.137 88.373 -41.199 1.00 35.56 136 PHE C CA 1
ATOM 9173 C C . PHE C 1 136 ? 26.606 88.194 -42.639 1.00 39.82 136 PHE C C 1
ATOM 9174 O O . PHE C 1 136 ? 27.773 88.377 -42.893 1.00 41.35 136 PHE C O 1
ATOM 9182 N N . GLY C 1 137 ? 25.701 87.856 -43.570 1.00 40.99 137 GLY C N 1
ATOM 9183 C CA . GLY C 1 137 ? 26.055 87.606 -44.984 1.00 45.78 137 GLY C CA 1
ATOM 9184 C C . GLY C 1 137 ? 26.719 86.267 -45.250 1.00 45.76 137 GLY C C 1
ATOM 9185 O O . GLY C 1 137 ? 27.491 86.140 -46.194 1.00 47.30 137 GLY C O 1
ATOM 9186 N N . ILE C 1 138 ? 26.465 85.278 -44.400 1.00 46.33 138 ILE C N 1
ATOM 9187 C CA . ILE C 1 138 ? 27.049 83.961 -44.583 1.00 49.40 138 ILE C CA 1
ATOM 9188 C C . ILE C 1 138 ? 25.899 82.977 -44.858 1.00 53.37 138 ILE C C 1
ATOM 9189 O O . ILE C 1 138 ? 24.781 83.204 -44.395 1.00 53.97 138 ILE C O 1
ATOM 9194 N N . ASN C 1 139 ? 26.166 81.899 -45.602 1.00 49.37 139 ASN C N 1
ATOM 9195 C CA . ASN C 1 139 ? 25.158 80.877 -45.885 1.00 56.10 139 ASN C CA 1
ATOM 9196 C C . ASN C 1 139 ? 24.994 79.790 -44.842 1.00 53.90 139 ASN C C 1
ATOM 9197 O O . ASN C 1 139 ? 23.960 79.132 -44.817 1.00 61.62 139 ASN C O 1
ATOM 9202 N N . LEU C 1 140 ? 26.028 79.537 -44.055 1.00 48.34 140 LEU C N 1
ATOM 9203 C CA . LEU C 1 140 ? 26.114 78.365 -43.149 1.00 48.63 140 LEU C CA 1
ATOM 9204 C C . LEU C 1 140 ? 26.496 77.066 -43.867 1.00 51.10 140 LEU C C 1
ATOM 9205 O O . LEU C 1 140 ? 26.127 75.979 -43.437 1.00 53.94 140 LEU C O 1
ATOM 9210 N N . ASP C 1 141 ? 27.249 77.146 -44.933 1.00 52.57 141 ASP C N 1
ATOM 9211 C CA . ASP C 1 141 ? 27.672 75.876 -45.531 1.00 57.89 141 ASP C CA 1
ATOM 9212 C C . ASP C 1 141 ? 29.178 75.545 -45.435 1.00 55.29 141 ASP C C 1
ATOM 9213 O O . ASP C 1 141 ? 29.546 74.439 -45.754 1.00 61.73 141 ASP C O 1
ATOM 9218 N N . HIS C 1 142 ? 30.027 76.494 -45.035 1.00 52.20 142 HIS C N 1
ATOM 9219 C CA . HIS C 1 142 ? 31.361 76.181 -44.540 1.00 50.68 142 HIS C CA 1
ATOM 9220 C C . HIS C 1 142 ? 31.282 76.222 -43.033 1.00 44.77 142 HIS C C 1
ATOM 9221 O O . HIS C 1 142 ? 31.210 77.305 -42.462 1.00 44.11 142 HIS C O 1
ATOM 9228 N N . LYS C 1 143 ? 31.353 75.075 -42.351 1.00 40.84 143 LYS C N 1
ATOM 9229 C CA . LYS C 1 143 ? 31.724 75.109 -40.906 1.00 37.85 143 LYS C CA 1
ATOM 9230 C C . LYS C 1 143 ? 33.235 75.315 -40.767 1.00 37.24 143 LYS C C 1
ATOM 9231 O O . LYS C 1 143 ? 34.019 74.892 -41.620 1.00 38.53 143 LYS C O 1
ATOM 9237 N N . THR C 1 144 ? 33.622 76.032 -39.742 1.00 31.60 144 THR C N 1
ATOM 9238 C CA . THR C 1 144 ? 34.974 76.302 -39.389 1.00 34.61 144 THR C CA 1
ATOM 9239 C C . THR C 1 144 ? 35.495 74.945 -38.877 1.00 35.63 144 THR C C 1
ATOM 9240 O O . THR C 1 144 ? 34.716 74.177 -38.330 1.00 33.46 144 THR C O 1
ATOM 9244 N N . THR C 1 145 ? 36.757 74.612 -39.157 1.00 33.11 145 THR C N 1
ATOM 9245 C CA . THR C 1 145 ? 37.371 73.406 -38.622 1.00 33.65 145 THR C CA 1
ATOM 9246 C C . THR C 1 145 ? 38.376 73.805 -37.531 1.00 35.15 145 THR C C 1
ATOM 9247 O O . THR C 1 145 ? 39.365 74.445 -37.814 1.00 36.89 145 THR C O 1
ATOM 9251 N N . SER C 1 146 ? 38.134 73.446 -36.273 1.00 32.42 146 SER C N 1
ATOM 9252 C CA . SER C 1 146 ? 39.015 73.829 -35.168 1.00 30.17 146 SER C CA 1
ATOM 9253 C C . SER C 1 146 ? 39.500 72.597 -34.462 1.00 27.57 146 SER C C 1
ATOM 9254 O O . SER C 1 146 ? 39.144 71.524 -34.852 1.00 23.00 146 SER C O 1
ATOM 9257 N N . LYS C 1 147 ? 40.254 72.793 -33.364 1.00 25.25 147 LYS C N 1
ATOM 9258 C CA . LYS C 1 147 ? 40.878 71.670 -32.654 1.00 25.71 147 LYS C CA 1
ATOM 9259 C C . LYS C 1 147 ? 39.853 70.741 -32.076 1.00 25.05 147 LYS C C 1
ATOM 9260 O O . LYS C 1 147 ? 38.877 71.173 -31.521 1.00 23.78 147 LYS C O 1
ATOM 9266 N N . ALA C 1 148 ? 40.059 69.465 -32.287 1.00 23.88 148 ALA C N 1
ATOM 9267 C CA . ALA C 1 148 ? 39.066 68.424 -31.995 1.00 24.87 148 ALA C CA 1
ATOM 9268 C C . ALA C 1 148 ? 39.052 68.094 -30.525 1.00 25.71 148 ALA C C 1
ATOM 9269 O O . ALA C 1 148 ? 38.023 67.679 -29.993 1.00 26.47 148 ALA C O 1
ATOM 9271 N N . SER C 1 149 ? 40.159 68.395 -29.845 1.00 27.42 149 SER C N 1
ATOM 9272 C CA . SER C 1 149 ? 40.303 68.041 -28.477 1.00 29.70 149 SER C CA 1
ATOM 9273 C C . SER C 1 149 ? 41.545 68.788 -27.877 1.00 33.90 149 SER C C 1
ATOM 9274 O O . SER C 1 149 ? 42.406 69.397 -28.601 1.00 29.97 149 SER C O 1
ATOM 9277 N N . LEU C 1 150 ? 41.562 68.834 -26.550 1.00 32.61 150 LEU C N 1
ATOM 9278 C CA . LEU C 1 150 ? 42.693 69.375 -25.825 1.00 32.58 150 LEU C CA 1
ATOM 9279 C C . LEU C 1 150 ? 43.853 68.485 -26.222 1.00 35.03 150 LEU C C 1
ATOM 9280 O O . LEU C 1 150 ? 43.732 67.278 -26.084 1.00 33.97 150 LEU C O 1
ATOM 9285 N N . ASN C 1 151 ? 44.943 69.065 -26.726 1.00 33.59 151 ASN C N 1
ATOM 9286 C CA . ASN C 1 151 ? 46.166 68.321 -26.999 1.00 33.39 151 ASN C CA 1
ATOM 9287 C C . ASN C 1 151 ? 47.262 68.586 -25.934 1.00 31.19 151 ASN C C 1
ATOM 9288 O O . ASN C 1 151 ? 47.851 69.655 -26.003 1.00 30.93 151 ASN C O 1
ATOM 9293 N N . PRO C 1 152 ? 47.539 67.622 -24.981 1.00 31.94 152 PRO C N 1
ATOM 9294 C CA . PRO C 1 152 ? 48.511 67.889 -23.859 1.00 33.77 152 PRO C CA 1
ATOM 9295 C C . PRO C 1 152 ? 49.902 68.300 -24.362 1.00 34.80 152 PRO C C 1
ATOM 9296 O O . PRO C 1 152 ? 50.688 68.938 -23.613 1.00 31.56 152 PRO C O 1
ATOM 9300 N N . SER C 1 153 ? 50.243 67.861 -25.579 1.00 33.35 153 SER C N 1
ATOM 9301 C CA . SER C 1 153 ? 51.576 68.194 -26.126 1.00 34.55 153 SER C CA 1
ATOM 9302 C C . SER C 1 153 ? 51.677 69.677 -26.543 1.00 36.20 153 SER C C 1
ATOM 9303 O O . SER C 1 153 ? 52.788 70.200 -26.668 1.00 38.15 153 SER C O 1
ATOM 9306 N N . ASP C 1 154 ? 50.531 70.368 -26.648 1.00 34.86 154 ASP C N 1
ATOM 9307 C CA . ASP C 1 154 ? 50.511 71.839 -26.848 1.00 36.52 154 ASP C CA 1
ATOM 9308 C C . ASP C 1 154 ? 50.814 72.587 -25.561 1.00 37.49 154 ASP C C 1
ATOM 9309 O O . ASP C 1 154 ? 51.040 73.782 -25.601 1.00 41.38 154 ASP C O 1
ATOM 9314 N N . THR C 1 155 ? 50.742 71.917 -24.407 1.00 37.48 155 THR C N 1
ATOM 9315 C CA . THR C 1 155 ? 50.814 72.599 -23.109 1.00 38.38 155 THR C CA 1
ATOM 9316 C C . THR C 1 155 ? 52.186 72.519 -22.502 1.00 40.01 155 THR C C 1
ATOM 9317 O O . THR C 1 155 ? 52.901 71.508 -22.728 1.00 39.07 155 THR C O 1
ATOM 9321 N N . PRO C 1 156 ? 52.547 73.547 -21.671 1.00 41.46 156 PRO C N 1
ATOM 9322 C CA . PRO C 1 156 ? 53.853 73.559 -21.031 1.00 42.66 156 PRO C CA 1
ATOM 9323 C C . PRO C 1 156 ? 53.931 72.451 -19.978 1.00 42.43 156 PRO C C 1
ATOM 9324 O O . PRO C 1 156 ? 52.905 71.940 -19.584 1.00 44.43 156 PRO C O 1
ATOM 9328 N N . PRO C 1 157 ? 55.135 72.053 -19.542 1.00 44.84 157 PRO C N 1
ATOM 9329 C CA . PRO C 1 157 ? 55.114 71.010 -18.500 1.00 42.81 157 PRO C CA 1
ATOM 9330 C C . PRO C 1 157 ? 54.691 71.582 -17.085 1.00 44.11 157 PRO C C 1
ATOM 9331 O O . PRO C 1 157 ? 54.591 72.812 -16.923 1.00 40.21 157 PRO C O 1
ATOM 9335 N N . SER C 1 158 ? 54.390 70.688 -16.128 1.00 41.16 158 SER C N 1
ATOM 9336 C CA . SER C 1 158 ? 53.984 71.049 -14.760 1.00 39.20 158 SER C CA 1
ATOM 9337 C C . SER C 1 158 ? 55.254 71.147 -13.971 1.00 39.79 158 SER C C 1
ATOM 9338 O O . SER C 1 158 ? 55.890 70.121 -13.749 1.00 39.30 158 SER C O 1
ATOM 9341 N N . ILE C 1 159 ? 55.604 72.356 -13.512 1.00 39.56 159 ILE C N 1
ATOM 9342 C CA . ILE C 1 159 ? 56.831 72.556 -12.746 1.00 42.02 159 ILE C CA 1
ATOM 9343 C C . ILE C 1 159 ? 56.475 72.742 -11.268 1.00 41.52 159 ILE C C 1
ATOM 9344 O O . ILE C 1 159 ? 55.874 73.788 -10.929 1.00 35.37 159 ILE C O 1
ATOM 9349 N N . VAL C 1 160 ? 56.836 71.735 -10.430 1.00 42.30 160 VAL C N 1
ATOM 9350 C CA . VAL C 1 160 ? 56.430 71.652 -8.982 1.00 44.35 160 VAL C CA 1
ATOM 9351 C C . VAL C 1 160 ? 57.519 71.033 -8.067 1.00 49.04 160 VAL C C 1
ATOM 9352 O O . VAL C 1 160 ? 57.953 69.897 -8.252 1.00 47.83 160 VAL C O 1
ATOM 9356 N N . ASN C 1 161 ? 57.923 71.798 -7.055 1.00 49.19 161 ASN C N 1
ATOM 9357 C CA . ASN C 1 161 ? 58.867 71.364 -6.017 1.00 51.06 161 ASN C CA 1
ATOM 9358 C C . ASN C 1 161 ? 58.394 70.082 -5.322 1.00 53.77 161 ASN C C 1
ATOM 9359 O O . ASN C 1 161 ? 57.224 69.948 -4.924 1.00 49.61 161 ASN C O 1
ATOM 9364 N N . GLU C 1 162 ? 59.337 69.164 -5.156 1.00 56.13 162 GLU C N 1
ATOM 9365 C CA . GLU C 1 162 ? 59.093 67.841 -4.622 1.00 59.36 162 GLU C CA 1
ATOM 9366 C C . GLU C 1 162 ? 58.754 67.836 -3.123 1.00 59.20 162 GLU C C 1
ATOM 9367 O O . GLU C 1 162 ? 57.908 67.055 -2.685 1.00 60.05 162 GLU C O 1
ATOM 9373 N N . ASP C 1 163 ? 59.438 68.669 -2.340 1.00 56.23 163 ASP C N 1
ATOM 9374 C CA . ASP C 1 163 ? 59.130 68.814 -0.905 1.00 57.29 163 ASP C CA 1
ATOM 9375 C C . ASP C 1 163 ? 57.750 69.388 -0.633 1.00 53.17 163 ASP C C 1
ATOM 9376 O O . ASP C 1 163 ? 57.102 68.922 0.294 1.00 51.24 163 ASP C O 1
ATOM 9381 N N . PHE C 1 164 ? 57.316 70.366 -1.462 1.00 50.20 164 PHE C N 1
ATOM 9382 C CA . PHE C 1 164 ? 55.946 70.907 -1.439 1.00 45.95 164 PHE C CA 1
ATOM 9383 C C . PHE C 1 164 ? 54.918 69.791 -1.708 1.00 44.94 164 PHE C C 1
ATOM 9384 O O . PHE C 1 164 ? 53.936 69.607 -0.985 1.00 40.30 164 PHE C O 1
ATOM 9392 N N . LEU C 1 165 ? 55.185 68.998 -2.736 1.00 46.56 165 LEU C N 1
ATOM 9393 C CA . LEU C 1 165 ? 54.267 67.948 -3.112 1.00 47.37 165 LEU C CA 1
ATOM 9394 C C . LEU C 1 165 ? 54.145 66.910 -1.977 1.00 48.78 165 LEU C C 1
ATOM 9395 O O . LEU C 1 165 ? 53.066 66.355 -1.749 1.00 45.56 165 LEU C O 1
ATOM 9400 N N . HIS C 1 166 ? 55.253 66.665 -1.257 1.00 53.08 166 HIS C N 1
ATOM 9401 C CA . HIS C 1 166 ? 55.267 65.714 -0.147 1.00 56.08 166 HIS C CA 1
ATOM 9402 C C . HIS C 1 166 ? 54.420 66.232 0.996 1.00 53.03 166 HIS C C 1
ATOM 9403 O O . HIS C 1 166 ? 53.556 65.509 1.507 1.00 51.57 166 HIS C O 1
ATOM 9410 N N . GLU C 1 167 ? 54.639 67.480 1.409 1.00 52.76 167 GLU C N 1
ATOM 9411 C CA . GLU C 1 167 ? 53.738 68.105 2.393 1.00 52.06 167 GLU C CA 1
ATOM 9412 C C . GLU C 1 167 ? 52.258 68.125 1.940 1.00 48.48 167 GLU C C 1
ATOM 9413 O O . GLU C 1 167 ? 51.367 67.830 2.737 1.00 46.13 167 GLU C O 1
ATOM 9419 N N . LEU C 1 168 ? 52.010 68.401 0.651 1.00 46.88 168 LEU C N 1
ATOM 9420 C CA . LEU C 1 168 ? 50.627 68.378 0.103 1.00 45.05 168 LEU C CA 1
ATOM 9421 C C . LEU C 1 168 ? 49.937 67.027 0.291 1.00 46.34 168 LEU C C 1
ATOM 9422 O O . LEU C 1 168 ? 48.775 66.952 0.685 1.00 48.92 168 LEU C O 1
ATOM 9427 N N . LYS C 1 169 ? 50.659 65.958 -0.016 1.00 49.12 169 LYS C N 1
ATOM 9428 C CA . LYS C 1 169 ? 50.178 64.600 0.207 1.00 53.96 169 LYS C CA 1
ATOM 9429 C C . LYS C 1 169 ? 49.738 64.310 1.661 1.00 57.47 169 LYS C C 1
ATOM 9430 O O . LYS C 1 169 ? 48.710 63.666 1.865 1.00 58.52 169 LYS C O 1
ATOM 9436 N N . LYS C 1 170 ? 50.491 64.805 2.650 1.00 55.82 170 LYS C N 1
ATOM 9437 C CA . LYS C 1 170 ? 50.115 64.643 4.052 1.00 57.72 170 LYS C CA 1
ATOM 9438 C C . LYS C 1 170 ? 48.778 65.278 4.425 1.00 56.23 170 LYS C C 1
ATOM 9439 O O . LYS C 1 170 ? 48.080 64.717 5.272 1.00 52.87 170 LYS C O 1
ATOM 9445 N N . THR C 1 171 ? 48.418 66.420 3.793 1.00 53.50 171 THR C N 1
ATOM 9446 C CA . THR C 1 171 ? 47.180 67.142 4.116 1.00 48.52 171 THR C CA 1
ATOM 9447 C C . THR C 1 171 ? 45.953 66.389 3.617 1.00 46.64 171 THR C C 1
ATOM 9448 O O . THR C 1 171 ? 44.841 66.679 4.035 1.00 47.99 171 THR C O 1
ATOM 9452 N N . ASN C 1 172 ? 46.149 65.439 2.714 1.00 45.30 172 ASN C N 1
ATOM 9453 C CA . ASN C 1 172 ? 45.036 64.773 2.004 1.00 45.56 172 ASN C CA 1
ATOM 9454 C C . ASN C 1 172 ? 44.110 65.697 1.193 1.00 42.06 172 ASN C C 1
ATOM 9455 O O . ASN C 1 172 ? 43.007 65.279 0.843 1.00 43.84 172 ASN C O 1
ATOM 9460 N N . ILE C 1 173 ? 44.543 66.927 0.910 1.00 36.19 173 ILE C N 1
ATOM 9461 C CA . ILE C 1 173 ? 43.849 67.779 -0.088 1.00 32.62 173 ILE C CA 1
ATOM 9462 C C . ILE C 1 173 ? 44.008 67.246 -1.524 1.00 32.43 173 ILE C C 1
ATOM 9463 O O . ILE C 1 173 ? 45.105 66.995 -1.974 1.00 31.80 173 ILE C O 1
ATOM 9468 N N . SER C 1 174 ? 42.908 67.109 -2.242 1.00 31.57 174 SER C N 1
ATOM 9469 C CA . SER C 1 174 ? 42.933 66.465 -3.545 1.00 32.48 174 SER C CA 1
ATOM 9470 C C . SER C 1 174 ? 43.630 67.433 -4.565 1.00 29.50 174 SER C C 1
ATOM 9471 O O . SER C 1 174 ? 43.511 68.655 -4.466 1.00 26.49 174 SER C O 1
ATOM 9474 N N . TYR C 1 175 ? 44.415 66.888 -5.476 1.00 29.59 175 TYR C N 1
ATOM 9475 C CA . TYR C 1 175 ? 45.175 67.740 -6.422 1.00 29.62 175 TYR C CA 1
ATOM 9476 C C . TYR C 1 175 ? 45.374 67.099 -7.781 1.00 29.47 175 TYR C C 1
ATOM 9477 O O . TYR C 1 175 ? 45.204 65.911 -7.933 1.00 29.01 175 TYR C O 1
ATOM 9486 N N . SER C 1 176 ? 45.683 67.909 -8.798 1.00 28.35 176 SER C N 1
ATOM 9487 C CA . SER C 1 176 ? 45.944 67.348 -10.085 1.00 27.79 176 SER C CA 1
ATOM 9488 C C . SER C 1 176 ? 47.072 68.111 -10.790 1.00 27.70 176 SER C C 1
ATOM 9489 O O . SER C 1 176 ? 47.012 69.363 -10.879 1.00 26.32 176 SER C O 1
ATOM 9492 N N . GLN C 1 177 ? 48.029 67.355 -11.355 1.00 27.98 177 GLN C N 1
ATOM 9493 C CA . GLN C 1 177 ? 48.938 67.903 -12.365 1.00 29.14 177 GLN C CA 1
ATOM 9494 C C . GLN C 1 177 ? 48.570 67.663 -13.872 1.00 28.34 177 GLN C C 1
ATOM 9495 O O . GLN C 1 177 ? 49.422 67.888 -14.778 1.00 26.87 177 GLN C O 1
ATOM 9501 N N . GLU C 1 178 ? 47.332 67.222 -14.121 1.00 28.41 178 GLU C N 1
ATOM 9502 C CA . GLU C 1 178 ? 46.958 66.691 -15.468 1.00 29.69 178 GLU C CA 1
ATOM 9503 C C . GLU C 1 178 ? 46.765 67.868 -16.420 1.00 28.69 178 GLU C C 1
ATOM 9504 O O . GLU C 1 178 ? 46.226 68.886 -15.990 1.00 25.95 178 GLU C O 1
ATOM 9510 N N . ALA C 1 179 ? 47.193 67.726 -17.675 1.00 27.10 179 ALA C N 1
ATOM 9511 C CA . ALA C 1 179 ? 47.138 68.823 -18.667 1.00 25.95 179 ALA C CA 1
ATOM 9512 C C . ALA C 1 179 ? 45.713 69.276 -18.797 1.00 24.94 179 ALA C C 1
ATOM 9513 O O . ALA C 1 179 ? 45.461 70.490 -18.780 1.00 24.07 179 ALA C O 1
ATOM 9515 N N . ASP C 1 180 ? 44.766 68.339 -18.900 1.00 25.29 180 ASP C N 1
ATOM 9516 C CA . ASP C 1 180 ? 43.378 68.771 -19.142 1.00 25.54 180 ASP C CA 1
ATOM 9517 C C . ASP C 1 180 ? 42.816 69.599 -17.979 1.00 24.12 180 ASP C C 1
ATOM 9518 O O . ASP C 1 180 ? 42.160 70.615 -18.251 1.00 21.34 180 ASP C O 1
ATOM 9523 N N . ASP C 1 181 ? 43.163 69.228 -16.730 1.00 22.75 181 ASP C N 1
ATOM 9524 C CA . ASP C 1 181 ? 42.639 69.938 -15.543 1.00 23.08 181 ASP C CA 1
ATOM 9525 C C . ASP C 1 181 ? 43.239 71.343 -15.471 1.00 22.38 181 ASP C C 1
ATOM 9526 O O . ASP C 1 181 ? 42.578 72.266 -15.077 1.00 21.40 181 ASP C O 1
ATOM 9531 N N . ARG C 1 182 ? 44.525 71.447 -15.760 1.00 20.66 182 ARG C N 1
ATOM 9532 C CA . ARG C 1 182 ? 45.213 72.752 -15.746 1.00 20.93 182 ARG C CA 1
ATOM 9533 C C . ARG C 1 182 ? 44.750 73.711 -16.841 1.00 18.63 182 ARG C C 1
ATOM 9534 O O . ARG C 1 182 ? 44.478 74.892 -16.553 1.00 18.23 182 ARG C O 1
ATOM 9542 N N . VAL C 1 183 ? 44.562 73.184 -18.042 1.00 17.00 183 VAL C N 1
ATOM 9543 C CA . VAL C 1 183 ? 44.132 74.014 -19.179 1.00 17.48 183 VAL C CA 1
ATOM 9544 C C . VAL C 1 183 ? 42.691 74.510 -18.901 1.00 18.46 183 VAL C C 1
ATOM 9545 O O . VAL C 1 183 ? 42.359 75.711 -19.125 1.00 18.85 183 VAL C O 1
ATOM 9549 N N . PHE C 1 184 ? 41.859 73.626 -18.350 1.00 18.73 184 PHE C N 1
ATOM 9550 C CA . PHE C 1 184 ? 40.472 74.042 -18.087 1.00 19.07 184 PHE C CA 1
ATOM 9551 C C . PHE C 1 184 ? 40.407 75.275 -17.142 1.00 18.91 184 PHE C C 1
ATOM 9552 O O . PHE C 1 184 ? 39.515 76.102 -17.267 1.00 19.87 184 PHE C O 1
ATOM 9560 N N . ARG C 1 185 ? 41.406 75.442 -16.290 1.00 19.76 185 ARG C N 1
ATOM 9561 C CA . ARG C 1 185 ? 41.469 76.513 -15.306 1.00 18.70 185 ARG C CA 1
ATOM 9562 C C . ARG C 1 185 ? 42.372 77.706 -15.695 1.00 19.32 185 ARG C C 1
ATOM 9563 O O . ARG C 1 185 ? 42.565 78.644 -14.903 1.00 19.99 185 ARG C O 1
ATOM 9571 N N . ALA C 1 186 ? 42.801 77.747 -16.951 1.00 18.55 186 ALA C N 1
ATOM 9572 C CA . ALA C 1 186 ? 43.724 78.757 -17.388 1.00 18.88 186 ALA C CA 1
ATOM 9573 C C . ALA C 1 186 ? 43.019 79.959 -18.044 1.00 18.25 186 ALA C C 1
ATOM 9574 O O . ALA C 1 186 ? 43.712 80.815 -18.580 1.00 16.86 186 ALA C O 1
ATOM 9576 N N . HIS C 1 187 ? 41.664 80.027 -18.016 1.00 15.68 187 HIS C N 1
ATOM 9577 C CA . HIS C 1 187 ? 40.946 81.025 -18.858 1.00 16.12 187 HIS C CA 1
ATOM 9578 C C . HIS C 1 187 ? 39.545 81.162 -18.315 1.00 16.18 187 HIS C C 1
ATOM 9579 O O . HIS C 1 187 ? 39.156 80.327 -17.572 1.00 18.65 187 HIS C O 1
ATOM 9586 N N . GLY C 1 188 ? 38.921 82.293 -18.579 1.00 17.00 188 GLY C N 1
ATOM 9587 C CA . GLY C 1 188 ? 37.473 82.524 -18.460 1.00 15.94 188 GLY C CA 1
ATOM 9588 C C . GLY C 1 188 ? 36.881 82.526 -19.909 1.00 16.57 188 GLY C C 1
ATOM 9589 O O . GLY C 1 188 ? 37.325 81.722 -20.751 1.00 17.63 188 GLY C O 1
ATOM 9590 N N . HIS C 1 189 ? 35.951 83.462 -20.185 1.00 16.62 189 HIS C N 1
ATOM 9591 C CA . HIS C 1 189 ? 35.098 83.401 -21.384 1.00 15.81 189 HIS C CA 1
ATOM 9592 C C . HIS C 1 189 ? 35.139 84.625 -22.207 1.00 16.57 189 HIS C C 1
ATOM 9593 O O . HIS C 1 189 ? 34.163 84.916 -22.864 1.00 15.80 189 HIS C O 1
ATOM 9600 N N . CYS C 1 190 ? 36.285 85.307 -22.251 1.00 18.13 190 CYS C N 1
ATOM 9601 C CA . CYS C 1 190 ? 36.550 86.366 -23.250 1.00 18.54 190 CYS C CA 1
ATOM 9602 C C . CYS C 1 190 ? 36.756 85.698 -24.569 1.00 18.41 190 CYS C C 1
ATOM 9603 O O . CYS C 1 190 ? 37.246 84.582 -24.647 1.00 17.29 190 CYS C O 1
ATOM 9606 N N . LEU C 1 191 ? 36.325 86.381 -25.618 1.00 17.37 191 LEU C N 1
ATOM 9607 C CA . LEU C 1 191 ? 36.474 85.878 -26.940 1.00 17.92 191 LEU C CA 1
ATOM 9608 C C . LEU C 1 191 ? 37.906 85.374 -27.220 1.00 17.94 191 LEU C C 1
ATOM 9609 O O . LEU C 1 191 ? 38.079 84.314 -27.766 1.00 17.81 191 LEU C O 1
ATOM 9614 N N . HIS C 1 192 ? 38.923 86.176 -26.897 1.00 22.08 192 HIS C N 1
ATOM 9615 C CA . HIS C 1 192 ? 40.282 85.810 -27.244 1.00 26.11 192 HIS C CA 1
ATOM 9616 C C . HIS C 1 192 ? 40.658 84.452 -26.661 1.00 23.94 192 HIS C C 1
ATOM 9617 O O . HIS C 1 192 ? 41.303 83.686 -27.304 1.00 23.57 192 HIS C O 1
ATOM 9624 N N . GLU C 1 193 ? 40.311 84.229 -25.406 1.00 22.60 193 GLU C N 1
ATOM 9625 C CA . GLU C 1 193 ? 40.595 82.979 -24.693 1.00 21.07 193 GLU C CA 1
ATOM 9626 C C . GLU C 1 193 ? 39.934 81.841 -25.359 1.00 22.61 193 GLU C C 1
ATOM 9627 O O . GLU C 1 193 ? 40.597 80.800 -25.493 1.00 21.81 193 GLU C O 1
ATOM 9633 N N . ILE C 1 194 ? 38.660 81.981 -25.746 1.00 20.16 194 ILE C N 1
ATOM 9634 C CA . ILE C 1 194 ? 37.915 80.861 -26.340 1.00 19.99 194 ILE C CA 1
ATOM 9635 C C . ILE C 1 194 ? 38.476 80.565 -27.742 1.00 20.60 194 ILE C C 1
ATOM 9636 O O . ILE C 1 194 ? 38.656 79.397 -28.176 1.00 21.68 194 ILE C O 1
ATOM 9641 N N . PHE C 1 195 ? 38.817 81.645 -28.437 1.00 20.50 195 PHE C N 1
ATOM 9642 C CA . PHE C 1 195 ? 39.475 81.511 -29.729 1.00 24.40 195 PHE C CA 1
ATOM 9643 C C . PHE C 1 195 ? 40.791 80.710 -29.666 1.00 23.37 195 PHE C C 1
ATOM 9644 O O . PHE C 1 195 ? 41.008 79.735 -30.469 1.00 23.49 195 PHE C O 1
ATOM 9652 N N . LEU C 1 196 ? 41.655 81.042 -28.695 1.00 24.98 196 LEU C N 1
ATOM 9653 C CA . LEU C 1 196 ? 42.942 80.294 -28.511 1.00 26.05 196 LEU C CA 1
ATOM 9654 C C . LEU C 1 196 ? 42.727 78.819 -28.134 1.00 27.79 196 LEU C C 1
ATOM 9655 O O . LEU C 1 196 ? 43.565 77.938 -28.491 1.00 25.73 196 LEU C O 1
ATOM 9660 N N . LEU C 1 197 ? 41.665 78.531 -27.392 1.00 23.19 197 LEU C N 1
ATOM 9661 C CA . LEU C 1 197 ? 41.330 77.108 -27.094 1.00 25.72 197 LEU C CA 1
ATOM 9662 C C . LEU C 1 197 ? 40.976 76.324 -28.375 1.00 28.36 197 LEU C C 1
ATOM 9663 O O . LEU C 1 197 ? 41.374 75.167 -28.546 1.00 31.23 197 LEU C O 1
ATOM 9668 N N . ARG C 1 198 ? 40.185 76.932 -29.272 1.00 27.18 198 ARG C N 1
ATOM 9669 C CA . ARG C 1 198 ? 39.837 76.272 -30.512 1.00 26.51 198 ARG C CA 1
ATOM 9670 C C . ARG C 1 198 ? 41.007 76.196 -31.534 1.00 31.37 198 ARG C C 1
ATOM 9671 O O . ARG C 1 198 ? 41.020 75.305 -32.385 1.00 31.62 198 ARG C O 1
ATOM 9679 N N . GLU C 1 199 ? 42.010 77.070 -31.427 1.00 29.57 199 GLU C N 1
ATOM 9680 C CA . GLU C 1 199 ? 42.869 77.389 -32.569 1.00 34.50 199 GLU C CA 1
ATOM 9681 C C . GLU C 1 199 ? 44.374 77.444 -32.214 1.00 36.62 199 GLU C C 1
ATOM 9682 O O . GLU C 1 199 ? 45.203 77.617 -33.097 1.00 36.96 199 GLU C O 1
ATOM 9688 N N . GLY C 1 200 ? 44.732 77.385 -30.928 1.00 30.01 200 GLY C N 1
ATOM 9689 C CA . GLY C 1 200 ? 46.115 77.615 -30.508 1.00 31.93 200 GLY C CA 1
ATOM 9690 C C . GLY C 1 200 ? 46.380 77.083 -29.099 1.00 31.00 200 GLY C C 1
ATOM 9691 O O . GLY C 1 200 ? 45.920 76.008 -28.738 1.00 31.53 200 GLY C O 1
ATOM 9692 N N . MET C 1 201 ? 47.102 77.835 -28.286 1.00 31.24 201 MET C N 1
ATOM 9693 C CA . MET C 1 201 ? 47.304 77.445 -26.889 1.00 32.16 201 MET C CA 1
ATOM 9694 C C . MET C 1 201 ? 47.637 78.677 -26.065 1.00 31.26 201 MET C C 1
ATOM 9695 O O . MET C 1 201 ? 48.084 79.682 -26.624 1.00 32.67 201 MET C O 1
ATOM 9700 N N . PHE C 1 202 ? 47.407 78.590 -24.744 1.00 30.42 202 PHE C N 1
ATOM 9701 C CA . PHE C 1 202 ? 47.788 79.627 -23.794 1.00 27.44 202 PHE C CA 1
ATOM 9702 C C . PHE C 1 202 ? 49.301 79.653 -23.608 1.00 29.10 202 PHE C C 1
ATOM 9703 O O . PHE C 1 202 ? 49.913 78.612 -23.710 1.00 31.48 202 PHE C O 1
ATOM 9711 N N . GLU C 1 203 ? 49.854 80.845 -23.322 1.00 29.51 203 GLU C N 1
ATOM 9712 C CA . GLU C 1 203 ? 51.287 81.053 -23.062 1.00 34.58 203 GLU C CA 1
ATOM 9713 C C . GLU C 1 203 ? 51.658 80.423 -21.746 1.00 31.88 203 GLU C C 1
ATOM 9714 O O . GLU C 1 203 ? 52.785 79.966 -21.600 1.00 32.84 203 GLU C O 1
ATOM 9720 N N . ARG C 1 204 ? 50.709 80.399 -20.785 1.00 26.82 204 ARG C N 1
ATOM 9721 C CA . ARG C 1 204 ? 50.976 79.924 -19.411 1.00 23.14 204 ARG C CA 1
ATOM 9722 C C . ARG C 1 204 ? 49.696 79.358 -18.808 1.00 23.21 204 ARG C C 1
ATOM 9723 O O . ARG C 1 204 ? 48.663 79.983 -18.935 1.00 21.44 204 ARG C O 1
ATOM 9731 N N . ILE C 1 205 ? 49.786 78.235 -18.083 1.00 21.97 205 ILE C N 1
ATOM 9732 C CA . ILE C 1 205 ? 48.610 77.668 -17.439 1.00 20.50 205 ILE C CA 1
ATOM 9733 C C . ILE C 1 205 ? 49.078 77.234 -16.028 1.00 20.98 205 ILE C C 1
ATOM 9734 O O . ILE C 1 205 ? 50.308 77.079 -15.766 1.00 23.69 205 ILE C O 1
ATOM 9739 N N . PRO C 1 206 ? 48.139 77.014 -15.128 1.00 20.16 206 PRO C N 1
ATOM 9740 C CA . PRO C 1 206 ? 48.519 76.636 -13.758 1.00 20.99 206 PRO C CA 1
ATOM 9741 C C . PRO C 1 206 ? 49.392 75.398 -13.789 1.00 21.86 206 PRO C C 1
ATOM 9742 O O . PRO C 1 206 ? 49.236 74.546 -14.688 1.00 23.80 206 PRO C O 1
ATOM 9746 N N . ASP C 1 207 ? 50.265 75.242 -12.805 1.00 24.80 207 ASP C N 1
ATOM 9747 C CA . ASP C 1 207 ? 51.113 74.067 -12.683 1.00 24.50 207 ASP C CA 1
ATOM 9748 C C . ASP C 1 207 ? 50.385 72.885 -12.016 1.00 23.90 207 ASP C C 1
ATOM 9749 O O . ASP C 1 207 ? 50.681 71.727 -12.234 1.00 22.11 207 ASP C O 1
ATOM 9754 N N . ILE C 1 208 ? 49.375 73.209 -11.221 1.00 23.36 208 ILE C N 1
ATOM 9755 C CA . ILE C 1 208 ? 48.773 72.204 -10.321 1.00 23.85 208 ILE C CA 1
ATOM 9756 C C . ILE C 1 208 ? 47.448 72.786 -9.886 1.00 22.42 208 ILE C C 1
ATOM 9757 O O . ILE C 1 208 ? 47.321 73.985 -9.640 1.00 22.36 208 ILE C O 1
ATOM 9762 N N . VAL C 1 209 ? 46.449 71.937 -9.775 1.00 22.37 209 VAL C N 1
ATOM 9763 C CA . VAL C 1 209 ? 45.173 72.352 -9.337 1.00 20.39 209 VAL C CA 1
ATOM 9764 C C . VAL C 1 209 ? 44.947 71.699 -7.951 1.00 21.76 209 VAL C C 1
ATOM 9765 O O . VAL C 1 209 ? 45.224 70.526 -7.813 1.00 22.58 209 VAL C O 1
ATOM 9769 N N . LEU C 1 210 ? 44.475 72.467 -6.964 1.00 20.87 210 LEU C N 1
ATOM 9770 C CA . LEU C 1 210 ? 44.139 71.981 -5.610 1.00 22.64 210 LEU C CA 1
ATOM 9771 C C . LEU C 1 210 ? 42.608 72.136 -5.353 1.00 21.97 210 LEU C C 1
ATOM 9772 O O . LEU C 1 210 ? 41.996 73.095 -5.815 1.00 22.55 210 LEU C O 1
ATOM 9777 N N . TRP C 1 211 ? 41.978 71.209 -4.648 1.00 21.97 211 TRP C N 1
ATOM 9778 C CA . TRP C 1 211 ? 40.553 71.338 -4.359 1.00 21.12 211 TRP C CA 1
ATOM 9779 C C . TRP C 1 211 ? 40.278 71.311 -2.877 1.00 22.32 211 TRP C C 1
ATOM 9780 O O . TRP C 1 211 ? 39.791 70.257 -2.380 1.00 22.96 211 TRP C O 1
ATOM 9791 N N . PRO C 1 212 ? 40.524 72.453 -2.158 1.00 21.69 212 PRO C N 1
ATOM 9792 C CA . PRO C 1 212 ? 40.206 72.546 -0.744 1.00 23.09 212 PRO C CA 1
ATOM 9793 C C . PRO C 1 212 ? 38.701 72.277 -0.486 1.00 24.12 212 PRO C C 1
ATOM 9794 O O . PRO C 1 212 ? 37.873 72.575 -1.318 1.00 22.32 212 PRO C O 1
ATOM 9798 N N . THR C 1 213 ? 38.358 71.669 0.644 1.00 24.61 213 THR C N 1
ATOM 9799 C CA . THR C 1 213 ? 36.923 71.398 0.921 1.00 26.51 213 THR C CA 1
ATOM 9800 C C . THR C 1 213 ? 36.402 72.234 2.113 1.00 25.66 213 THR C C 1
ATOM 9801 O O . THR C 1 213 ? 35.224 72.197 2.458 1.00 25.65 213 THR C O 1
ATOM 9805 N N . CYS C 1 214 ? 37.265 73.036 2.697 1.00 25.02 214 CYS C N 1
ATOM 9806 C CA . CYS C 1 214 ? 36.839 73.925 3.775 1.00 25.23 214 CYS C CA 1
ATOM 9807 C C . CYS C 1 214 ? 37.861 75.048 3.988 1.00 24.32 214 CYS C C 1
ATOM 9808 O O . CYS C 1 214 ? 39.027 74.973 3.528 1.00 22.82 214 CYS C O 1
ATOM 9811 N N . HIS C 1 215 ? 37.433 76.025 4.786 1.00 24.79 215 HIS C N 1
ATOM 9812 C CA . HIS C 1 215 ? 38.300 77.066 5.302 1.00 25.06 215 HIS C CA 1
ATOM 9813 C C . HIS C 1 215 ? 39.647 76.613 5.792 1.00 26.39 215 HIS C C 1
ATOM 9814 O O . HIS C 1 215 ? 40.659 77.175 5.395 1.00 25.27 215 HIS C O 1
ATOM 9821 N N . ASP C 1 216 ? 39.722 75.612 6.681 1.00 28.30 216 ASP C N 1
ATOM 9822 C CA . ASP C 1 216 ? 41.021 75.204 7.177 1.00 31.98 216 ASP C CA 1
ATOM 9823 C C . ASP C 1 216 ? 41.984 74.709 6.052 1.00 30.68 216 ASP C C 1
ATOM 9824 O O . ASP C 1 216 ? 43.221 74.942 6.124 1.00 28.65 216 ASP C O 1
ATOM 9829 N N . ASP C 1 217 ? 41.432 74.049 5.037 1.00 29.90 217 ASP C N 1
ATOM 9830 C CA . ASP C 1 217 ? 42.269 73.552 3.891 1.00 29.66 217 ASP C CA 1
ATOM 9831 C C . ASP C 1 217 ? 42.891 74.751 3.200 1.00 27.71 217 ASP C C 1
ATOM 9832 O O . ASP C 1 217 ? 44.060 74.727 2.848 1.00 27.83 217 ASP C O 1
ATOM 9837 N N . VAL C 1 218 ? 42.106 75.820 3.086 1.00 25.73 218 VAL C N 1
ATOM 9838 C CA . VAL C 1 218 ? 42.575 77.060 2.398 1.00 24.78 218 VAL C CA 1
ATOM 9839 C C . VAL C 1 218 ? 43.694 77.733 3.227 1.00 25.57 218 VAL C C 1
ATOM 9840 O O . VAL C 1 218 ? 44.711 78.154 2.665 1.00 27.35 218 VAL C O 1
ATOM 9844 N N . VAL C 1 219 ? 43.521 77.799 4.560 1.00 24.85 219 VAL C N 1
ATOM 9845 C CA . VAL C 1 219 ? 44.633 78.249 5.444 1.00 26.14 219 VAL C CA 1
ATOM 9846 C C . VAL C 1 219 ? 45.929 77.443 5.254 1.00 27.95 219 VAL C C 1
ATOM 9847 O O . VAL C 1 219 ? 46.991 78.020 5.085 1.00 28.95 219 VAL C O 1
ATOM 9851 N N . LYS C 1 220 ? 45.821 76.120 5.209 1.00 30.15 220 LYS C N 1
ATOM 9852 C CA . LYS C 1 220 ? 46.959 75.236 4.937 1.00 33.62 220 LYS C CA 1
ATOM 9853 C C . LYS C 1 220 ? 47.667 75.508 3.639 1.00 31.02 220 LYS C C 1
ATOM 9854 O O . LYS C 1 220 ? 48.879 75.551 3.627 1.00 31.39 220 LYS C O 1
ATOM 9860 N N . ILE C 1 221 ? 46.887 75.687 2.569 1.00 28.37 221 ILE C N 1
ATOM 9861 C CA . ILE C 1 221 ? 47.431 75.964 1.247 1.00 27.27 221 ILE C CA 1
ATOM 9862 C C . ILE C 1 221 ? 48.157 77.305 1.259 1.00 27.28 221 ILE C C 1
ATOM 9863 O O . ILE C 1 221 ? 49.291 77.382 0.757 1.00 26.66 221 ILE C O 1
ATOM 9868 N N . VAL C 1 222 ? 47.507 78.364 1.765 1.00 26.18 222 VAL C N 1
ATOM 9869 C CA . VAL C 1 222 ? 48.179 79.668 1.791 1.00 26.69 222 VAL C CA 1
ATOM 9870 C C . VAL C 1 222 ? 49.500 79.616 2.577 1.00 30.33 222 VAL C C 1
ATOM 9871 O O . VAL C 1 222 ? 50.491 80.244 2.189 1.00 30.24 222 VAL C O 1
ATOM 9875 N N . ASN C 1 223 ? 49.533 78.850 3.671 1.00 31.65 223 ASN C N 1
ATOM 9876 C CA . ASN C 1 223 ? 50.731 78.687 4.482 1.00 34.72 223 ASN C CA 1
ATOM 9877 C C . ASN C 1 223 ? 51.836 78.003 3.656 1.00 36.54 223 ASN C C 1
ATOM 9878 O O . ASN C 1 223 ? 52.981 78.484 3.606 1.00 35.68 223 ASN C O 1
ATOM 9883 N N . LEU C 1 224 ? 51.449 76.934 2.956 1.00 35.28 224 LEU C N 1
ATOM 9884 C CA . LEU C 1 224 ? 52.365 76.224 2.070 1.00 36.62 224 LEU C CA 1
ATOM 9885 C C . LEU C 1 224 ? 52.901 77.092 0.967 1.00 35.83 224 LEU C C 1
ATOM 9886 O O . LEU C 1 224 ? 54.084 76.932 0.626 1.00 35.96 224 LEU C O 1
ATOM 9891 N N . ALA C 1 225 ? 52.039 77.961 0.406 1.00 33.23 225 ALA C N 1
ATOM 9892 C CA . ALA C 1 225 ? 52.443 78.940 -0.615 1.00 35.25 225 ALA C CA 1
ATOM 9893 C C . ALA C 1 225 ? 53.480 79.935 -0.054 1.00 36.06 225 ALA C C 1
ATOM 9894 O O . ALA C 1 225 ? 54.407 80.304 -0.764 1.00 35.49 225 ALA C O 1
ATOM 9896 N N . CYS C 1 226 ? 53.312 80.381 1.182 1.00 35.94 226 CYS C N 1
ATOM 9897 C CA . CYS C 1 226 ? 54.320 81.255 1.783 1.00 40.41 226 CYS C CA 1
ATOM 9898 C C . CYS C 1 226 ? 55.657 80.492 1.990 1.00 44.00 226 CYS C C 1
ATOM 9899 O O . CYS C 1 226 ? 56.722 80.979 1.588 1.00 46.98 226 CYS C O 1
ATOM 9902 N N . LYS C 1 227 ? 55.570 79.301 2.595 1.00 42.86 227 LYS C N 1
ATOM 9903 C CA . LYS C 1 227 ? 56.705 78.431 2.817 1.00 47.13 227 LYS C CA 1
ATOM 9904 C C . LYS C 1 227 ? 57.505 78.067 1.578 1.00 47.93 227 LYS C C 1
ATOM 9905 O O . LYS C 1 227 ? 58.747 78.037 1.641 1.00 49.80 227 LYS C O 1
ATOM 9911 N N . TYR C 1 228 ? 56.823 77.766 0.471 1.00 43.96 228 TYR C N 1
ATOM 9912 C CA . TYR C 1 228 ? 57.509 77.293 -0.725 1.00 45.45 228 TYR C CA 1
ATOM 9913 C C . TYR C 1 228 ? 57.547 78.307 -1.870 1.00 43.84 228 TYR C C 1
ATOM 9914 O O . TYR C 1 228 ? 57.957 77.950 -2.962 1.00 43.49 228 TYR C O 1
ATOM 9923 N N . ASN C 1 229 ? 57.079 79.547 -1.607 1.00 42.75 229 ASN C N 1
ATOM 9924 C CA . ASN C 1 229 ? 57.119 80.643 -2.582 1.00 39.18 229 ASN C CA 1
ATOM 9925 C C . ASN C 1 229 ? 56.278 80.334 -3.847 1.00 35.51 229 ASN C C 1
ATOM 9926 O O . ASN C 1 229 ? 56.748 80.398 -4.980 1.00 32.94 229 ASN C O 1
ATOM 9931 N N . LEU C 1 230 ? 55.008 80.024 -3.622 1.00 34.13 230 LEU C N 1
ATOM 9932 C CA . LEU C 1 230 ? 54.108 79.652 -4.714 1.00 33.56 230 LEU C CA 1
ATOM 9933 C C . LEU C 1 230 ? 53.231 80.815 -5.060 1.00 33.04 230 LEU C C 1
ATOM 9934 O O . LEU C 1 230 ? 53.034 81.700 -4.219 1.00 35.23 230 LEU C O 1
ATOM 9939 N N . CYS C 1 231 ? 52.674 80.807 -6.272 1.00 28.54 231 CYS C N 1
ATOM 9940 C CA . CYS C 1 231 ? 51.653 81.794 -6.666 1.00 29.19 231 CYS C CA 1
ATOM 9941 C C . CYS C 1 231 ? 50.294 81.086 -6.614 1.00 28.35 231 CYS C C 1
ATOM 9942 O O . CYS C 1 231 ? 50.206 79.871 -6.918 1.00 28.96 231 CYS C O 1
ATOM 9945 N N . ILE C 1 232 ? 49.241 81.811 -6.233 1.00 24.97 232 ILE C N 1
ATOM 9946 C CA . ILE C 1 232 ? 47.890 81.230 -6.177 1.00 22.84 232 ILE C CA 1
ATOM 9947 C C . ILE C 1 232 ? 46.936 82.091 -6.981 1.00 20.54 232 ILE C C 1
ATOM 9948 O O . ILE C 1 232 ? 46.777 83.329 -6.762 1.00 19.33 232 ILE C O 1
ATOM 9953 N N . ILE C 1 233 ? 46.239 81.431 -7.911 1.00 19.75 233 ILE C N 1
ATOM 9954 C CA . ILE C 1 233 ? 45.121 82.076 -8.603 1.00 18.23 233 ILE C CA 1
ATOM 9955 C C . ILE C 1 233 ? 43.804 81.325 -8.258 1.00 18.82 233 ILE C C 1
ATOM 9956 O O . ILE C 1 233 ? 43.618 80.181 -8.699 1.00 19.79 233 ILE C O 1
ATOM 9961 N N . PRO C 1 234 ? 42.914 81.968 -7.482 1.00 17.63 234 PRO C N 1
ATOM 9962 C CA . PRO C 1 234 ? 41.653 81.300 -7.111 1.00 17.00 234 PRO C CA 1
ATOM 9963 C C . PRO C 1 234 ? 40.795 81.178 -8.340 1.00 15.79 234 PRO C C 1
ATOM 9964 O O . PRO C 1 234 ? 40.850 82.040 -9.186 1.00 14.83 234 PRO C O 1
ATOM 9968 N N . ILE C 1 235 ? 39.969 80.130 -8.403 1.00 17.15 235 ILE C N 1
ATOM 9969 C CA . ILE C 1 235 ? 39.013 80.005 -9.499 1.00 14.31 235 ILE C CA 1
ATOM 9970 C C . ILE C 1 235 ? 37.759 79.367 -8.880 1.00 15.40 235 ILE C C 1
ATOM 9971 O O . ILE C 1 235 ? 37.873 78.414 -8.055 1.00 14.62 235 ILE C O 1
ATOM 9976 N N . GLY C 1 236 ? 36.617 79.920 -9.236 1.00 15.09 236 GLY C N 1
ATOM 9977 C CA . GLY C 1 236 ? 35.268 79.387 -8.805 1.00 15.49 236 GLY C CA 1
ATOM 9978 C C . GLY C 1 236 ? 34.626 78.800 -10.102 1.00 15.67 236 GLY C C 1
ATOM 9979 O O . GLY C 1 236 ? 34.992 77.743 -10.601 1.00 16.32 236 GLY C O 1
ATOM 9980 N N . GLY C 1 237 ? 33.724 79.510 -10.718 1.00 16.25 237 GLY C N 1
ATOM 9981 C CA . GLY C 1 237 ? 33.047 78.980 -11.895 1.00 15.16 237 GLY C CA 1
ATOM 9982 C C . GLY C 1 237 ? 33.894 79.108 -13.165 1.00 16.87 237 GLY C C 1
ATOM 9983 O O . GLY C 1 237 ? 33.447 78.580 -14.223 1.00 15.25 237 GLY C O 1
ATOM 9984 N N . GLY C 1 238 ? 34.983 79.865 -13.139 1.00 15.63 238 GLY C N 1
ATOM 9985 C CA . GLY C 1 238 ? 35.757 80.116 -14.397 1.00 15.32 238 GLY C CA 1
ATOM 9986 C C . GLY C 1 238 ? 34.953 80.913 -15.446 1.00 16.89 238 GLY C C 1
ATOM 9987 O O . GLY C 1 238 ? 35.220 80.801 -16.635 1.00 15.69 238 GLY C O 1
ATOM 9988 N N . THR C 1 239 ? 33.990 81.745 -15.007 1.00 14.56 239 THR C N 1
ATOM 9989 C CA . THR C 1 239 ? 33.167 82.514 -15.973 1.00 13.85 239 THR C CA 1
ATOM 9990 C C . THR C 1 239 ? 33.601 84.001 -16.094 1.00 13.01 239 THR C C 1
ATOM 9991 O O . THR C 1 239 ? 32.906 84.751 -16.792 1.00 11.32 239 THR C O 1
ATOM 9995 N N . SER C 1 240 ? 34.782 84.330 -15.583 1.00 13.28 240 SER C N 1
ATOM 9996 C CA . SER C 1 240 ? 35.352 85.735 -15.682 1.00 15.62 240 SER C CA 1
ATOM 9997 C C . SER C 1 240 ? 35.303 86.168 -17.159 1.00 13.52 240 SER C C 1
ATOM 9998 O O . SER C 1 240 ? 35.650 85.410 -18.085 1.00 15.75 240 SER C O 1
ATOM 10001 N N . VAL C 1 241 ? 34.848 87.364 -17.388 1.00 13.07 241 VAL C N 1
ATOM 10002 C CA . VAL C 1 241 ? 35.036 88.001 -18.748 1.00 14.03 241 VAL C CA 1
ATOM 10003 C C . VAL C 1 241 ? 35.982 89.200 -18.730 1.00 18.23 241 VAL C C 1
ATOM 10004 O O . VAL C 1 241 ? 35.829 90.148 -19.597 1.00 21.70 241 VAL C O 1
ATOM 10008 N N . SER C 1 242 ? 36.991 89.205 -17.836 1.00 15.65 242 SER C N 1
ATOM 10009 C CA . SER C 1 242 ? 37.960 90.295 -17.827 1.00 17.06 242 SER C CA 1
ATOM 10010 C C . SER C 1 242 ? 39.432 89.884 -17.882 1.00 17.17 242 SER C C 1
ATOM 10011 O O . SER C 1 242 ? 40.318 90.710 -17.496 1.00 17.51 242 SER C O 1
ATOM 10014 N N . TYR C 1 243 ? 39.681 88.646 -18.336 1.00 16.34 243 TYR C N 1
ATOM 10015 C CA . TYR C 1 243 ? 40.978 88.014 -18.294 1.00 19.24 243 TYR C CA 1
ATOM 10016 C C . TYR C 1 243 ? 41.453 87.899 -16.857 1.00 19.01 243 TYR C C 1
ATOM 10017 O O . TYR C 1 243 ? 42.673 87.990 -16.605 1.00 21.31 243 TYR C O 1
ATOM 10026 N N . GLY C 1 244 ? 40.498 87.754 -15.958 1.00 17.16 244 GLY C N 1
ATOM 10027 C CA . GLY C 1 244 ? 40.786 87.691 -14.562 1.00 18.19 244 GLY C CA 1
ATOM 10028 C C . GLY C 1 244 ? 41.471 86.395 -14.113 1.00 19.92 244 GLY C C 1
ATOM 10029 O O . GLY C 1 244 ? 42.051 86.393 -13.017 1.00 20.58 244 GLY C O 1
ATOM 10030 N N . LEU C 1 245 ? 41.424 85.317 -14.926 1.00 17.96 245 LEU C N 1
ATOM 10031 C CA . LEU C 1 245 ? 42.036 84.056 -14.556 1.00 17.75 245 LEU C CA 1
ATOM 10032 C C . LEU C 1 245 ? 43.322 83.744 -15.353 1.00 19.73 245 LEU C C 1
ATOM 10033 O O . LEU C 1 245 ? 44.029 82.769 -15.032 1.00 19.14 245 LEU C O 1
ATOM 10038 N N . MET C 1 246 ? 43.617 84.562 -16.350 1.00 20.83 246 MET C N 1
ATOM 10039 C CA . MET C 1 246 ? 44.762 84.292 -17.206 1.00 22.07 246 MET C CA 1
ATOM 10040 C C . MET C 1 246 ? 46.038 84.384 -16.424 1.00 21.67 246 MET C C 1
ATOM 10041 O O . MET C 1 246 ? 46.234 85.300 -15.608 1.00 21.42 246 MET C O 1
ATOM 10046 N N . CYS C 1 247 ? 46.955 83.442 -16.677 1.00 23.05 247 CYS C N 1
ATOM 10047 C CA . CYS C 1 247 ? 48.173 83.390 -15.872 1.00 23.76 247 CYS C CA 1
ATOM 10048 C C . CYS C 1 247 ? 49.191 84.316 -16.571 1.00 24.31 247 CYS C C 1
ATOM 10049 O O . CYS C 1 247 ? 49.361 84.176 -17.731 1.00 23.36 247 CYS C O 1
ATOM 10052 N N . PRO C 1 248 ? 49.857 85.214 -15.857 1.00 23.93 248 PRO C N 1
ATOM 10053 C CA . PRO C 1 248 ? 50.840 86.089 -16.500 1.00 25.93 248 PRO C CA 1
ATOM 10054 C C . PRO C 1 248 ? 51.938 85.235 -17.115 1.00 26.65 248 PRO C C 1
ATOM 10055 O O . PRO C 1 248 ? 52.479 84.347 -16.458 1.00 27.01 248 PRO C O 1
ATOM 10059 N N . ALA C 1 249 ? 52.279 85.552 -18.346 1.00 28.61 249 ALA C N 1
ATOM 10060 C CA . ALA C 1 249 ? 53.197 84.772 -19.123 1.00 31.65 249 ALA C CA 1
ATOM 10061 C C . ALA C 1 249 ? 54.559 84.697 -18.501 1.00 34.87 249 ALA C C 1
ATOM 10062 O O . ALA C 1 249 ? 55.221 83.682 -18.649 1.00 41.99 249 ALA C O 1
ATOM 10064 N N . ASP C 1 250 ? 54.996 85.719 -17.768 1.00 36.53 250 ASP C N 1
ATOM 10065 C CA . ASP C 1 250 ? 56.392 85.663 -17.250 1.00 46.37 250 ASP C CA 1
ATOM 10066 C C . ASP C 1 250 ? 56.436 85.328 -15.760 1.00 44.49 250 ASP C C 1
ATOM 10067 O O . ASP C 1 250 ? 57.487 85.480 -15.130 1.00 42.22 250 ASP C O 1
ATOM 10072 N N . GLU C 1 251 ? 55.298 84.895 -15.207 1.00 37.24 251 GLU C N 1
ATOM 10073 C CA . GLU C 1 251 ? 55.284 84.369 -13.837 1.00 36.05 251 GLU C CA 1
ATOM 10074 C C . GLU C 1 251 ? 56.008 83.020 -13.795 1.00 34.19 251 GLU C C 1
ATOM 10075 O O . GLU C 1 251 ? 55.534 82.064 -14.408 1.00 33.22 251 GLU C O 1
ATOM 10081 N N . THR C 1 252 ? 57.102 82.941 -13.040 1.00 33.47 252 THR C N 1
ATOM 10082 C CA . THR C 1 252 ? 58.018 81.778 -13.122 1.00 32.45 252 THR C CA 1
ATOM 10083 C C . THR C 1 252 ? 57.862 80.899 -11.888 1.00 31.21 252 THR C C 1
ATOM 10084 O O . THR C 1 252 ? 58.362 79.783 -11.857 1.00 30.26 252 THR C O 1
ATOM 10088 N N . ARG C 1 253 ? 57.180 81.384 -10.853 1.00 28.41 253 ARG C N 1
ATOM 10089 C CA . ARG C 1 253 ? 56.844 80.517 -9.704 1.00 27.73 253 ARG C CA 1
ATOM 10090 C C . ARG C 1 253 ? 55.888 79.365 -10.130 1.00 28.41 253 ARG C C 1
ATOM 10091 O O . ARG C 1 253 ? 55.183 79.462 -11.109 1.00 27.73 253 ARG C O 1
ATOM 10099 N N . THR C 1 254 ? 55.852 78.292 -9.364 1.00 28.41 254 THR C N 1
ATOM 10100 C CA . THR C 1 254 ? 54.762 77.376 -9.516 1.00 28.08 254 THR C CA 1
ATOM 10101 C C . THR C 1 254 ? 53.446 78.125 -9.258 1.00 27.18 254 THR C C 1
ATOM 10102 O O . THR C 1 254 ? 53.306 78.893 -8.252 1.00 23.86 254 THR C O 1
ATOM 10106 N N . ILE C 1 255 ? 52.486 77.892 -10.170 1.00 23.92 255 ILE C N 1
ATOM 10107 C CA . ILE C 1 255 ? 51.177 78.505 -10.055 1.00 22.67 255 ILE C CA 1
ATOM 10108 C C . ILE C 1 255 ? 50.186 77.413 -9.616 1.00 23.18 255 ILE C C 1
ATOM 10109 O O . ILE C 1 255 ? 50.028 76.380 -10.259 1.00 23.08 255 ILE C O 1
ATOM 10114 N N . ILE C 1 256 ? 49.505 77.658 -8.504 1.00 22.93 256 ILE C N 1
ATOM 10115 C CA . ILE C 1 256 ? 48.411 76.804 -8.027 1.00 22.30 256 ILE C CA 1
ATOM 10116 C C . ILE C 1 256 ? 47.096 77.449 -8.458 1.00 21.60 256 ILE C C 1
ATOM 10117 O O . ILE C 1 256 ? 46.909 78.670 -8.300 1.00 20.70 256 ILE C O 1
ATOM 10122 N N . SER C 1 257 ? 46.205 76.642 -9.051 1.00 20.96 257 SER C N 1
ATOM 10123 C CA . SER C 1 257 ? 44.868 77.026 -9.388 1.00 21.19 257 SER C CA 1
ATOM 10124 C C . SER C 1 257 ? 44.146 76.528 -8.138 1.00 21.49 257 SER C C 1
ATOM 10125 O O . SER C 1 257 ? 44.029 75.318 -7.943 1.00 21.10 257 SER C O 1
ATOM 10128 N N . LEU C 1 258 ? 43.723 77.445 -7.276 1.00 19.97 258 LEU C N 1
ATOM 10129 C CA . LEU C 1 258 ? 43.068 77.040 -6.045 1.00 20.40 258 LEU C CA 1
ATOM 10130 C C . LEU C 1 258 ? 41.555 77.051 -6.394 1.00 19.01 258 LEU C C 1
ATOM 10131 O O . LEU C 1 258 ? 40.928 78.084 -6.413 1.00 18.13 258 LEU C O 1
ATOM 10136 N N . ASP C 1 259 ? 41.036 75.867 -6.765 1.00 20.26 259 ASP C N 1
ATOM 10137 C CA . ASP C 1 259 ? 39.652 75.650 -7.205 1.00 19.09 259 ASP C CA 1
ATOM 10138 C C . ASP C 1 259 ? 38.746 75.512 -5.952 1.00 19.56 259 ASP C C 1
ATOM 10139 O O . ASP C 1 259 ? 38.980 74.679 -5.097 1.00 20.63 259 ASP C O 1
ATOM 10144 N N . THR C 1 260 ? 37.713 76.338 -5.861 1.00 19.03 260 THR C N 1
ATOM 10145 C CA . THR C 1 260 ? 36.813 76.416 -4.672 1.00 18.99 260 THR C CA 1
ATOM 10146 C C . THR C 1 260 ? 35.572 75.567 -4.847 1.00 19.43 260 THR C C 1
ATOM 10147 O O . THR C 1 260 ? 34.756 75.484 -3.930 1.00 19.39 260 THR C O 1
ATOM 10151 N N . SER C 1 261 ? 35.451 74.863 -5.992 1.00 18.41 261 SER C N 1
ATOM 10152 C CA . SER C 1 261 ? 34.207 74.214 -6.338 1.00 19.20 261 SER C CA 1
ATOM 10153 C C . SER C 1 261 ? 33.791 73.049 -5.363 1.00 19.47 261 SER C C 1
ATOM 10154 O O . SER C 1 261 ? 32.579 72.644 -5.322 1.00 18.79 261 SER C O 1
ATOM 10157 N N . GLN C 1 262 ? 34.760 72.466 -4.699 1.00 19.85 262 GLN C N 1
ATOM 10158 C CA . GLN C 1 262 ? 34.410 71.454 -3.667 1.00 22.31 262 GLN C CA 1
ATOM 10159 C C . GLN C 1 262 ? 34.177 72.017 -2.277 1.00 23.51 262 GLN C C 1
ATOM 10160 O O . GLN C 1 262 ? 33.995 71.236 -1.303 1.00 25.41 262 GLN C O 1
ATOM 10166 N N . MET C 1 263 ? 34.265 73.320 -2.126 1.00 21.97 263 MET C N 1
ATOM 10167 C CA . MET C 1 263 ? 34.017 74.031 -0.849 1.00 24.60 263 MET C CA 1
ATOM 10168 C C . MET C 1 263 ? 32.644 74.770 -1.005 1.00 21.82 263 MET C C 1
ATOM 10169 O O . MET C 1 263 ? 32.583 75.944 -1.348 1.00 23.01 263 MET C O 1
ATOM 10174 N N . ASN C 1 264 ? 31.548 74.014 -0.892 1.00 22.48 264 ASN C N 1
ATOM 10175 C CA . ASN C 1 264 ? 30.282 74.407 -1.505 1.00 22.31 264 ASN C CA 1
ATOM 10176 C C . ASN C 1 264 ? 29.066 74.246 -0.666 1.00 22.56 264 ASN C C 1
ATOM 10177 O O . ASN C 1 264 ? 27.986 74.121 -1.222 1.00 21.87 264 ASN C O 1
ATOM 10182 N N . ARG C 1 265 ? 29.231 74.061 0.655 1.00 23.78 265 ARG C N 1
ATOM 10183 C CA . ARG C 1 265 ? 28.070 73.890 1.540 1.00 24.47 265 ARG C CA 1
ATOM 10184 C C . ARG C 1 265 ? 27.349 75.108 1.977 1.00 22.96 265 ARG C C 1
ATOM 10185 O O . ARG C 1 265 ? 27.954 76.186 2.091 1.00 21.57 265 ARG C O 1
ATOM 10193 N N . ILE C 1 266 ? 26.032 74.956 2.135 1.00 22.12 266 ILE C N 1
ATOM 10194 C CA . ILE C 1 266 ? 25.291 75.873 3.056 1.00 21.80 266 ILE C CA 1
ATOM 10195 C C . ILE C 1 266 ? 25.692 75.370 4.451 1.00 23.74 266 ILE C C 1
ATOM 10196 O O . ILE C 1 266 ? 25.250 74.330 4.876 1.00 25.44 266 ILE C O 1
ATOM 10201 N N . LEU C 1 267 ? 26.531 76.121 5.168 1.00 22.96 267 LEU C N 1
ATOM 10202 C CA . LEU C 1 267 ? 26.882 75.798 6.510 1.00 24.43 267 LEU C CA 1
ATOM 10203 C C . LEU C 1 267 ? 25.649 75.864 7.386 1.00 25.52 267 LEU C C 1
ATOM 10204 O O . LEU C 1 267 ? 25.387 74.909 8.097 1.00 26.82 267 LEU C O 1
ATOM 10209 N N . TRP C 1 268 ? 24.924 76.986 7.365 1.00 22.79 268 TRP C N 1
ATOM 10210 C CA . TRP C 1 268 ? 23.613 77.039 8.005 1.00 25.02 268 TRP C CA 1
ATOM 10211 C C . TRP C 1 268 ? 22.691 78.136 7.539 1.00 24.91 268 TRP C C 1
ATOM 10212 O O . TRP C 1 268 ? 23.142 79.163 7.014 1.00 23.26 268 TRP C O 1
ATOM 10223 N N . VAL C 1 269 ? 21.378 77.904 7.680 1.00 25.66 269 VAL C N 1
ATOM 10224 C CA . VAL C 1 269 ? 20.396 78.907 7.387 1.00 26.49 269 VAL C CA 1
ATOM 10225 C C . VAL C 1 269 ? 19.874 79.464 8.756 1.00 28.96 269 VAL C C 1
ATOM 10226 O O . VAL C 1 269 ? 19.295 78.714 9.564 1.00 31.29 269 VAL C O 1
ATOM 10230 N N . ASP C 1 270 ? 20.129 80.744 9.028 1.00 26.76 270 ASP C N 1
ATOM 10231 C CA . ASP C 1 270 ? 19.508 81.463 10.161 1.00 26.35 270 ASP C CA 1
ATOM 10232 C C . ASP C 1 270 ? 18.139 82.028 9.803 1.00 26.90 270 ASP C C 1
ATOM 10233 O O . ASP C 1 270 ? 18.039 83.110 9.277 1.00 25.29 270 ASP C O 1
ATOM 10238 N N . GLU C 1 271 ? 17.067 81.366 10.170 1.00 26.39 271 GLU C N 1
ATOM 10239 C CA . GLU C 1 271 ? 15.765 81.797 9.746 1.00 27.67 271 GLU C CA 1
ATOM 10240 C C . GLU C 1 271 ? 15.289 83.000 10.572 1.00 30.25 271 GLU C C 1
ATOM 10241 O O . GLU C 1 271 ? 14.450 83.765 10.108 1.00 31.54 271 GLU C O 1
ATOM 10247 N N . ASN C 1 272 ? 15.848 83.217 11.759 1.00 28.12 272 ASN C N 1
ATOM 10248 C CA . ASN C 1 272 ? 15.518 84.456 12.495 1.00 27.83 272 ASN C CA 1
ATOM 10249 C C . ASN C 1 272 ? 16.035 85.758 11.916 1.00 25.66 272 ASN C C 1
ATOM 10250 O O . ASN C 1 272 ? 15.315 86.729 11.952 1.00 24.68 272 ASN C O 1
ATOM 10255 N N . ASN C 1 273 ? 17.301 85.787 11.509 1.00 23.98 273 ASN C N 1
ATOM 10256 C CA . ASN C 1 273 ? 17.881 87.010 10.918 1.00 23.67 273 ASN C CA 1
ATOM 10257 C C . ASN C 1 273 ? 17.747 87.044 9.405 1.00 22.11 273 ASN C C 1
ATOM 10258 O O . ASN C 1 273 ? 18.117 88.042 8.763 1.00 22.15 273 ASN C O 1
ATOM 10263 N N . LEU C 1 274 ? 17.161 85.984 8.831 1.00 20.85 274 LEU C N 1
ATOM 10264 C CA . LEU C 1 274 ? 17.085 85.770 7.359 1.00 20.96 274 LEU C CA 1
ATOM 10265 C C . LEU C 1 274 ? 18.471 85.995 6.690 1.00 19.56 274 LEU C C 1
ATOM 10266 O O . LEU C 1 274 ? 18.692 86.855 5.771 1.00 21.19 274 LEU C O 1
ATOM 10271 N N . THR C 1 275 ? 19.378 85.120 7.061 1.00 18.55 275 THR C N 1
ATOM 10272 C CA . THR C 1 275 ? 20.726 85.050 6.508 1.00 18.05 275 THR C CA 1
ATOM 10273 C C . THR C 1 275 ? 21.098 83.627 6.218 1.00 17.53 275 THR C C 1
ATOM 10274 O O . THR C 1 275 ? 20.584 82.686 6.885 1.00 18.54 275 THR C O 1
ATOM 10278 N N . ALA C 1 276 ? 21.999 83.408 5.264 1.00 17.36 276 ALA C N 1
ATOM 10279 C CA . ALA C 1 276 ? 22.531 82.055 5.080 1.00 18.62 276 ALA C CA 1
ATOM 10280 C C . ALA C 1 276 ? 24.062 82.129 5.167 1.00 17.68 276 ALA C C 1
ATOM 10281 O O . ALA C 1 276 ? 24.609 82.995 4.616 1.00 16.32 276 ALA C O 1
ATOM 10283 N N . HIS C 1 277 ? 24.678 81.243 5.936 1.00 17.54 277 HIS C N 1
ATOM 10284 C CA . HIS C 1 277 ? 26.137 81.129 5.984 1.00 20.05 277 HIS C CA 1
ATOM 10285 C C . HIS C 1 277 ? 26.624 80.030 5.049 1.00 18.64 277 HIS C C 1
ATOM 10286 O O . HIS C 1 277 ? 26.353 78.837 5.251 1.00 17.95 277 HIS C O 1
ATOM 10293 N N . VAL C 1 278 ? 27.394 80.443 4.055 1.00 17.46 278 VAL C N 1
ATOM 10294 C CA . VAL C 1 278 ? 27.712 79.539 2.919 1.00 17.08 278 VAL C CA 1
ATOM 10295 C C . VAL C 1 278 ? 29.210 79.520 2.672 1.00 18.37 278 VAL C C 1
ATOM 10296 O O . VAL C 1 278 ? 29.924 80.485 3.016 1.00 18.62 278 VAL C O 1
ATOM 10300 N N . GLU C 1 279 ? 29.679 78.442 2.077 1.00 18.57 279 GLU C N 1
ATOM 10301 C CA . GLU C 1 279 ? 31.088 78.386 1.627 1.00 20.40 279 GLU C CA 1
ATOM 10302 C C . GLU C 1 279 ? 31.165 79.064 0.252 1.00 17.75 279 GLU C C 1
ATOM 10303 O O . GLU C 1 279 ? 30.217 78.967 -0.545 1.00 17.40 279 GLU C O 1
ATOM 10309 N N . ALA C 1 280 ? 32.336 79.578 -0.107 1.00 18.11 280 ALA C N 1
ATOM 10310 C CA . ALA C 1 280 ? 32.417 80.507 -1.243 1.00 15.33 280 ALA C CA 1
ATOM 10311 C C . ALA C 1 280 ? 32.340 79.839 -2.614 1.00 15.89 280 ALA C C 1
ATOM 10312 O O . ALA C 1 280 ? 32.114 80.498 -3.654 1.00 14.44 280 ALA C O 1
ATOM 10314 N N . GLY C 1 281 ? 32.571 78.556 -2.672 1.00 16.59 281 GLY C N 1
ATOM 10315 C CA . GLY C 1 281 ? 32.495 77.805 -3.926 1.00 15.59 281 GLY C CA 1
ATOM 10316 C C . GLY C 1 281 ? 31.143 77.316 -4.346 1.00 16.30 281 GLY C C 1
ATOM 10317 O O . GLY C 1 281 ? 31.012 76.660 -5.396 1.00 16.97 281 GLY C O 1
ATOM 10318 N N . ILE C 1 282 ? 30.085 77.616 -3.581 1.00 15.42 282 ILE C N 1
ATOM 10319 C CA . ILE C 1 282 ? 28.757 77.126 -4.008 1.00 17.11 282 ILE C CA 1
ATOM 10320 C C . ILE C 1 282 ? 28.282 77.910 -5.238 1.00 16.01 282 ILE C C 1
ATOM 10321 O O . ILE C 1 282 ? 28.534 79.141 -5.302 1.00 14.66 282 ILE C O 1
ATOM 10326 N N . THR C 1 283 ? 27.741 77.226 -6.269 1.00 14.64 283 THR C N 1
ATOM 10327 C CA . THR C 1 283 ? 27.271 77.998 -7.446 1.00 14.29 283 THR C CA 1
ATOM 10328 C C . THR C 1 283 ? 25.911 78.699 -7.201 1.00 14.67 283 THR C C 1
ATOM 10329 O O . THR C 1 283 ? 25.194 78.356 -6.271 1.00 14.82 283 THR C O 1
ATOM 10333 N N . GLY C 1 284 ? 25.548 79.636 -8.042 1.00 13.69 284 GLY C N 1
ATOM 10334 C CA . GLY C 1 284 ? 24.255 80.222 -7.943 1.00 15.49 284 GLY C CA 1
ATOM 10335 C C . GLY C 1 284 ? 23.109 79.223 -8.056 1.00 15.55 284 GLY C C 1
ATOM 10336 O O . GLY C 1 284 ? 22.044 79.293 -7.364 1.00 15.19 284 GLY C O 1
ATOM 10337 N N . GLN C 1 285 ? 23.248 78.269 -8.966 1.00 15.79 285 GLN C N 1
ATOM 10338 C CA . GLN C 1 285 ? 22.095 77.422 -9.133 1.00 16.62 285 GLN C CA 1
ATOM 10339 C C . GLN C 1 285 ? 21.948 76.483 -7.931 1.00 17.16 285 GLN C C 1
ATOM 10340 O O . GLN C 1 285 ? 20.828 76.140 -7.585 1.00 15.54 285 GLN C O 1
ATOM 10346 N N . GLU C 1 286 ? 23.059 76.059 -7.364 1.00 16.60 286 GLU C N 1
ATOM 10347 C CA . GLU C 1 286 ? 22.981 75.119 -6.267 1.00 20.07 286 GLU C CA 1
ATOM 10348 C C . GLU C 1 286 ? 22.518 75.863 -5.003 1.00 19.64 286 GLU C C 1
ATOM 10349 O O . GLU C 1 286 ? 21.719 75.340 -4.264 1.00 21.17 286 GLU C O 1
ATOM 10355 N N . LEU C 1 287 ? 22.998 77.089 -4.796 1.00 18.29 287 LEU C N 1
ATOM 10356 C CA . LEU C 1 287 ? 22.556 77.850 -3.703 1.00 18.29 287 LEU C CA 1
ATOM 10357 C C . LEU C 1 287 ? 21.021 78.086 -3.716 1.00 19.31 287 LEU C C 1
ATOM 10358 O O . LEU C 1 287 ? 20.410 77.862 -2.670 1.00 18.58 287 LEU C O 1
ATOM 10363 N N . GLU C 1 288 ? 20.415 78.475 -4.866 1.00 19.41 288 GLU C N 1
ATOM 10364 C CA . GLU C 1 288 ? 18.997 78.742 -4.903 1.00 20.74 288 GLU C CA 1
ATOM 10365 C C . GLU C 1 288 ? 18.241 77.410 -4.775 1.00 20.80 288 GLU C C 1
ATOM 10366 O O . GLU C 1 288 ? 17.184 77.397 -4.187 1.00 19.45 288 GLU C O 1
ATOM 10372 N N . ARG C 1 289 ? 18.777 76.333 -5.365 1.00 20.70 289 ARG C N 1
ATOM 10373 C CA . ARG C 1 289 ? 18.085 75.045 -5.319 1.00 21.37 289 ARG C CA 1
ATOM 10374 C C . ARG C 1 289 ? 17.982 74.554 -3.871 1.00 22.10 289 ARG C C 1
ATOM 10375 O O . ARG C 1 289 ? 16.892 74.074 -3.414 1.00 22.96 289 ARG C O 1
ATOM 10383 N N . GLN C 1 290 ? 19.076 74.653 -3.136 1.00 20.80 290 GLN C N 1
ATOM 10384 C CA . GLN C 1 290 ? 19.035 74.189 -1.744 1.00 21.34 290 GLN C CA 1
ATOM 10385 C C . GLN C 1 290 ? 18.197 75.088 -0.849 1.00 21.19 290 GLN C C 1
ATOM 10386 O O . GLN C 1 290 ? 17.405 74.566 -0.051 1.00 23.16 290 GLN C O 1
ATOM 10392 N N . LEU C 1 291 ? 18.298 76.422 -0.995 1.00 20.38 291 LEU C N 1
ATOM 10393 C CA . LEU C 1 291 ? 17.490 77.336 -0.186 1.00 20.20 291 LEU C CA 1
ATOM 10394 C C . LEU C 1 291 ? 16.025 77.149 -0.507 1.00 21.40 291 LEU C C 1
ATOM 10395 O O . LEU C 1 291 ? 15.197 77.200 0.413 1.00 21.71 291 LEU C O 1
ATOM 10400 N N . LYS C 1 292 ? 15.693 76.937 -1.796 1.00 20.98 292 LYS C N 1
ATOM 10401 C CA . LYS C 1 292 ? 14.266 76.877 -2.183 1.00 24.98 292 LYS C CA 1
ATOM 10402 C C . LYS C 1 292 ? 13.590 75.713 -1.446 1.00 28.05 292 LYS C C 1
ATOM 10403 O O . LYS C 1 292 ? 12.405 75.827 -1.029 1.00 29.65 292 LYS C O 1
ATOM 10409 N N . GLU C 1 293 ? 14.333 74.626 -1.257 1.00 26.88 293 GLU C N 1
ATOM 10410 C CA . GLU C 1 293 ? 13.824 73.500 -0.440 1.00 30.25 293 GLU C CA 1
ATOM 10411 C C . GLU C 1 293 ? 13.382 73.875 0.978 1.00 31.09 293 GLU C C 1
ATOM 10412 O O . GLU C 1 293 ? 12.571 73.164 1.595 1.00 31.72 293 GLU C O 1
ATOM 10418 N N . SER C 1 294 ? 13.910 74.955 1.516 1.00 30.54 294 SER C N 1
ATOM 10419 C CA . SER C 1 294 ? 13.461 75.473 2.815 1.00 31.31 294 SER C CA 1
ATOM 10420 C C . SER C 1 294 ? 12.489 76.630 2.714 1.00 29.46 294 SER C C 1
ATOM 10421 O O . SER C 1 294 ? 12.077 77.154 3.727 1.00 29.25 294 SER C O 1
ATOM 10424 N N . GLY C 1 295 ? 12.142 77.079 1.507 1.00 27.29 295 GLY C N 1
ATOM 10425 C CA . GLY C 1 295 ? 11.251 78.206 1.393 1.00 25.24 295 GLY C CA 1
ATOM 10426 C C . GLY C 1 295 ? 11.933 79.539 1.164 1.00 23.56 295 GLY C C 1
ATOM 10427 O O . GLY C 1 295 ? 11.279 80.568 1.226 1.00 21.64 295 GLY C O 1
ATOM 10428 N N . TYR C 1 296 ? 13.242 79.506 0.867 1.00 22.45 296 TYR C N 1
ATOM 10429 C CA . TYR C 1 296 ? 13.999 80.782 0.744 1.00 21.46 296 TYR C CA 1
ATOM 10430 C C . TYR C 1 296 ? 14.712 80.923 -0.606 1.00 20.65 296 TYR C C 1
ATOM 10431 O O . TYR C 1 296 ? 14.817 79.963 -1.376 1.00 19.40 296 TYR C O 1
ATOM 10440 N N . CYS C 1 297 ? 15.191 82.139 -0.877 1.00 19.94 297 CYS C N 1
ATOM 10441 C CA . CYS C 1 297 ? 15.969 82.371 -2.063 1.00 21.41 297 CYS C CA 1
ATOM 10442 C C . CYS C 1 297 ? 16.938 83.509 -1.727 1.00 19.64 297 CYS C C 1
ATOM 10443 O O . CYS C 1 297 ? 16.709 84.216 -0.720 1.00 17.94 297 CYS C O 1
ATOM 10446 N N . THR C 1 298 ? 18.023 83.681 -2.453 1.00 18.38 298 THR C N 1
ATOM 10447 C CA . THR C 1 298 ? 18.764 84.957 -2.289 1.00 16.85 298 THR C CA 1
ATOM 10448 C C . THR C 1 298 ? 18.237 85.991 -3.328 1.00 16.18 298 THR C C 1
ATOM 10449 O O . THR C 1 298 ? 18.401 87.162 -3.126 1.00 16.77 298 THR C O 1
ATOM 10453 N N . GLY C 1 299 ? 17.733 85.517 -4.470 1.00 15.45 299 GLY C N 1
ATOM 10454 C CA . GLY C 1 299 ? 17.292 86.384 -5.564 1.00 16.32 299 GLY C CA 1
ATOM 10455 C C . GLY C 1 299 ? 18.437 86.929 -6.390 1.00 16.26 299 GLY C C 1
ATOM 10456 O O . GLY C 1 299 ? 18.212 87.832 -7.233 1.00 16.57 299 GLY C O 1
ATOM 10457 N N . HIS C 1 300 ? 19.688 86.506 -6.096 1.00 15.79 300 HIS C N 1
ATOM 10458 C CA . HIS C 1 300 ? 20.857 86.973 -6.865 1.00 15.14 300 HIS C CA 1
ATOM 10459 C C . HIS C 1 300 ? 20.989 86.113 -8.108 1.00 15.54 300 HIS C C 1
ATOM 10460 O O . HIS C 1 300 ? 21.271 84.952 -7.975 1.00 15.77 300 HIS C O 1
ATOM 10467 N N . GLU C 1 301 ? 20.809 86.698 -9.288 1.00 15.93 301 GLU C N 1
ATOM 10468 C CA . GLU C 1 301 ? 20.670 85.912 -10.562 1.00 16.48 301 GLU C CA 1
ATOM 10469 C C . GLU C 1 301 ? 21.461 86.550 -11.700 1.00 15.67 301 GLU C C 1
ATOM 10470 O O . GLU C 1 301 ? 20.876 87.094 -12.651 1.00 17.11 301 GLU C O 1
ATOM 10476 N N . PRO C 1 302 ? 22.797 86.491 -11.598 1.00 15.29 302 PRO C N 1
ATOM 10477 C CA . PRO C 1 302 ? 23.595 86.688 -12.742 1.00 14.77 302 PRO C CA 1
ATOM 10478 C C . PRO C 1 302 ? 23.277 85.702 -13.834 1.00 14.50 302 PRO C C 1
ATOM 10479 O O . PRO C 1 302 ? 22.809 84.557 -13.620 1.00 14.52 302 PRO C O 1
ATOM 10483 N N . ASP C 1 303 ? 23.439 86.157 -15.054 1.00 16.21 303 ASP C N 1
ATOM 10484 C CA . ASP C 1 303 ? 23.257 85.218 -16.190 1.00 17.36 303 ASP C CA 1
ATOM 10485 C C . ASP C 1 303 ? 24.220 84.048 -16.174 1.00 17.83 303 ASP C C 1
ATOM 10486 O O . ASP C 1 303 ? 23.945 83.035 -16.857 1.00 19.85 303 ASP C O 1
ATOM 10491 N N . SER C 1 304 ? 25.337 84.137 -15.462 1.00 13.23 304 SER C N 1
ATOM 10492 C CA . SER C 1 304 ? 26.255 83.027 -15.411 1.00 12.63 304 SER C CA 1
ATOM 10493 C C . SER C 1 304 ? 25.964 82.110 -14.230 1.00 13.22 304 SER C C 1
ATOM 10494 O O . SER C 1 304 ? 26.818 81.258 -13.918 1.00 15.73 304 SER C O 1
ATOM 10497 N N . LEU C 1 305 ? 24.773 82.207 -13.591 1.00 14.30 305 LEU C N 1
ATOM 10498 C CA . LEU C 1 305 ? 24.528 81.585 -12.236 1.00 14.43 305 LEU C CA 1
ATOM 10499 C C . LEU C 1 305 ? 24.656 80.038 -12.217 1.00 15.35 305 LEU C C 1
ATOM 10500 O O . LEU C 1 305 ? 24.877 79.441 -11.155 1.00 12.21 305 LEU C O 1
ATOM 10505 N N . GLU C 1 306 ? 24.571 79.375 -13.369 1.00 15.95 306 GLU C N 1
ATOM 10506 C CA . GLU C 1 306 ? 24.706 77.930 -13.385 1.00 18.69 306 GLU C CA 1
ATOM 10507 C C . GLU C 1 306 ? 26.158 77.526 -12.942 1.00 17.10 306 GLU C C 1
ATOM 10508 O O . GLU C 1 306 ? 26.370 76.418 -12.387 1.00 16.22 306 GLU C O 1
ATOM 10514 N N . PHE C 1 307 ? 27.113 78.403 -13.176 1.00 13.81 307 PHE C N 1
ATOM 10515 C CA . PHE C 1 307 ? 28.494 78.097 -12.843 1.00 14.22 307 PHE C CA 1
ATOM 10516 C C . PHE C 1 307 ? 29.174 79.097 -11.842 1.00 13.45 307 PHE C C 1
ATOM 10517 O O . PHE C 1 307 ? 30.043 78.708 -11.073 1.00 15.76 307 PHE C O 1
ATOM 10525 N N . SER C 1 308 ? 28.777 80.346 -11.875 1.00 12.60 308 SER C N 1
ATOM 10526 C CA . SER C 1 308 ? 29.473 81.394 -11.090 1.00 11.80 308 SER C CA 1
ATOM 10527 C C . SER C 1 308 ? 29.118 81.222 -9.573 1.00 12.03 308 SER C C 1
ATOM 10528 O O . SER C 1 308 ? 28.073 80.588 -9.187 1.00 13.49 308 SER C O 1
ATOM 10531 N N . THR C 1 309 ? 30.019 81.666 -8.734 1.00 11.76 309 THR C N 1
ATOM 10532 C CA . THR C 1 309 ? 30.026 81.223 -7.317 1.00 12.67 309 THR C CA 1
ATOM 10533 C C . THR C 1 309 ? 29.956 82.492 -6.460 1.00 11.74 309 THR C C 1
ATOM 10534 O O . THR C 1 309 ? 30.256 83.565 -6.905 1.00 10.23 309 THR C O 1
ATOM 10538 N N . VAL C 1 310 ? 29.643 82.286 -5.181 1.00 12.94 310 VAL C N 1
ATOM 10539 C CA . VAL C 1 310 ? 29.538 83.354 -4.172 1.00 12.01 310 VAL C CA 1
ATOM 10540 C C . VAL C 1 310 ? 30.898 84.056 -4.015 1.00 12.14 310 VAL C C 1
ATOM 10541 O O . VAL C 1 310 ? 30.937 85.303 -3.933 1.00 12.54 310 VAL C O 1
ATOM 10545 N N . GLY C 1 311 ? 32.000 83.269 -4.000 1.00 11.85 311 GLY C N 1
ATOM 10546 C CA . GLY C 1 311 ? 33.400 83.886 -3.921 1.00 11.41 311 GLY C CA 1
ATOM 10547 C C . GLY C 1 311 ? 33.686 84.712 -5.188 1.00 10.89 311 GLY C C 1
ATOM 10548 O O . GLY C 1 311 ? 34.282 85.830 -5.112 1.00 11.86 311 GLY C O 1
ATOM 10549 N N . GLY C 1 312 ? 33.276 84.211 -6.336 1.00 10.08 312 GLY C N 1
ATOM 10550 C CA . GLY C 1 312 ? 33.475 85.035 -7.606 1.00 10.85 312 GLY C CA 1
ATOM 10551 C C . GLY C 1 312 ? 32.624 86.285 -7.592 1.00 10.32 312 GLY C C 1
ATOM 10552 O O . GLY C 1 312 ? 33.144 87.328 -7.915 1.00 12.45 312 GLY C O 1
ATOM 10553 N N . TRP C 1 313 ? 31.360 86.221 -7.144 1.00 9.84 313 TRP C N 1
ATOM 10554 C CA . TRP C 1 313 ? 30.493 87.384 -7.084 1.00 11.31 313 TRP C CA 1
ATOM 10555 C C . TRP C 1 313 ? 31.089 88.493 -6.278 1.00 11.08 313 TRP C C 1
ATOM 10556 O O . TRP C 1 313 ? 31.081 89.666 -6.689 1.00 10.92 313 TRP C O 1
ATOM 10567 N N . ILE C 1 314 ? 31.549 88.140 -5.086 1.00 10.96 314 ILE C N 1
ATOM 10568 C CA . ILE C 1 314 ? 32.196 89.152 -4.213 1.00 11.17 314 ILE C CA 1
ATOM 10569 C C . ILE C 1 314 ? 33.470 89.668 -4.811 1.00 11.50 314 ILE C C 1
ATOM 10570 O O . ILE C 1 314 ? 33.738 90.926 -4.807 1.00 13.16 314 ILE C O 1
ATOM 10575 N N . SER C 1 315 ? 34.267 88.781 -5.419 1.00 12.81 315 SER C N 1
ATOM 10576 C CA . SER C 1 315 ? 35.569 89.247 -6.030 1.00 13.93 315 SER C CA 1
ATOM 10577 C C . SER C 1 315 ? 35.331 90.199 -7.209 1.00 13.94 315 SER C C 1
ATOM 10578 O O . SER C 1 315 ? 36.136 91.075 -7.484 1.00 14.46 315 SER C O 1
ATOM 10581 N N . THR C 1 316 ? 34.230 90.013 -7.934 1.00 13.01 316 THR C N 1
ATOM 10582 C CA . THR C 1 316 ? 34.055 90.832 -9.193 1.00 13.67 316 THR C CA 1
ATOM 10583 C C . THR C 1 316 ? 32.978 91.917 -9.032 1.00 13.70 316 THR C C 1
ATOM 10584 O O . THR C 1 316 ? 32.685 92.559 -9.988 1.00 15.11 316 THR C O 1
ATOM 10588 N N . ARG C 1 317 ? 32.386 92.091 -7.844 1.00 13.13 317 ARG C N 1
ATOM 10589 C CA . ARG C 1 317 ? 31.221 92.993 -7.597 1.00 13.72 317 ARG C CA 1
ATOM 10590 C C . ARG C 1 317 ? 30.078 92.653 -8.577 1.00 12.39 317 ARG C C 1
ATOM 10591 O O . ARG C 1 317 ? 29.644 93.502 -9.398 1.00 12.57 317 ARG C O 1
ATOM 10599 N N . ALA C 1 318 ? 29.667 91.366 -8.611 1.00 11.35 318 ALA C N 1
ATOM 10600 C CA . ALA C 1 318 ? 28.695 90.926 -9.592 1.00 11.17 318 ALA C CA 1
ATOM 10601 C C . ALA C 1 318 ? 27.316 91.598 -9.379 1.00 12.10 318 ALA C C 1
ATOM 10602 O O . ALA C 1 318 ? 26.967 92.020 -8.235 1.00 13.47 318 ALA C O 1
ATOM 10604 N N . SER C 1 319 ? 26.531 91.626 -10.429 1.00 11.64 319 SER C N 1
ATOM 10605 C CA . SER C 1 319 ? 25.198 92.219 -10.347 1.00 14.58 319 SER C CA 1
ATOM 10606 C C . SER C 1 319 ? 24.246 91.184 -10.916 1.00 13.22 319 SER C C 1
ATOM 10607 O O . SER C 1 319 ? 24.476 90.637 -11.970 1.00 16.02 319 SER C O 1
ATOM 10610 N N . GLY C 1 320 ? 23.092 91.036 -10.363 1.00 15.29 320 GLY C N 1
ATOM 10611 C CA . GLY C 1 320 ? 22.123 90.062 -10.866 1.00 14.42 320 GLY C CA 1
ATOM 10612 C C . GLY C 1 320 ? 20.899 90.746 -11.470 1.00 16.09 320 GLY C C 1
ATOM 10613 O O . GLY C 1 320 ? 20.582 91.957 -11.190 1.00 13.69 320 GLY C O 1
ATOM 10614 N N . MET C 1 321 ? 20.166 89.957 -12.248 1.00 15.41 321 MET C N 1
ATOM 10615 C CA . MET C 1 321 ? 19.032 90.503 -13.053 1.00 18.46 321 MET C CA 1
ATOM 10616 C C . MET C 1 321 ? 17.887 91.113 -12.157 1.00 18.74 321 MET C C 1
ATOM 10617 O O . MET C 1 321 ? 17.101 91.923 -12.632 1.00 17.49 321 MET C O 1
ATOM 10622 N N . LYS C 1 322 ? 17.730 90.651 -10.904 1.00 15.27 322 LYS C N 1
ATOM 10623 C CA . LYS C 1 322 ? 16.682 91.144 -10.053 1.00 15.58 322 LYS C CA 1
ATOM 10624 C C . LYS C 1 322 ? 17.216 91.973 -8.906 1.00 15.87 322 LYS C C 1
ATOM 10625 O O . LYS C 1 322 ? 16.601 91.958 -7.785 1.00 14.63 322 LYS C O 1
ATOM 10631 N N . LYS C 1 323 ? 18.347 92.689 -9.137 1.00 14.45 323 LYS C N 1
ATOM 10632 C CA . LYS C 1 323 ? 18.920 93.519 -8.084 1.00 14.09 323 LYS C CA 1
ATOM 10633 C C . LYS C 1 323 ? 17.869 94.545 -7.597 1.00 15.13 323 LYS C C 1
ATOM 10634 O O . LYS C 1 323 ? 17.996 94.967 -6.426 1.00 14.90 323 LYS C O 1
ATOM 10640 N N . ASN C 1 324 ? 16.898 94.919 -8.444 1.00 14.32 324 ASN C N 1
ATOM 10641 C CA . ASN C 1 324 ? 15.874 95.938 -8.012 1.00 18.65 324 ASN C CA 1
ATOM 10642 C C . ASN C 1 324 ? 15.135 95.544 -6.750 1.00 19.65 324 ASN C C 1
ATOM 10643 O O . ASN C 1 324 ? 14.751 96.405 -5.933 1.00 19.14 324 ASN C O 1
ATOM 10648 N N . ILE C 1 325 ? 14.972 94.224 -6.537 1.00 18.68 325 ILE C N 1
ATOM 10649 C CA . ILE C 1 325 ? 14.329 93.719 -5.345 1.00 20.38 325 ILE C CA 1
ATOM 10650 C C . ILE C 1 325 ? 15.337 93.213 -4.283 1.00 18.44 325 ILE C C 1
ATOM 10651 O O . ILE C 1 325 ? 15.147 93.429 -3.045 1.00 18.62 325 ILE C O 1
ATOM 10656 N N . TYR C 1 326 ? 16.410 92.526 -4.731 1.00 15.66 326 TYR C N 1
ATOM 10657 C CA . TYR C 1 326 ? 17.289 91.806 -3.799 1.00 14.99 326 TYR C CA 1
ATOM 10658 C C . TYR C 1 326 ? 18.608 92.495 -3.452 1.00 16.96 326 TYR C C 1
ATOM 10659 O O . TYR C 1 326 ? 19.305 92.080 -2.521 1.00 16.03 326 TYR C O 1
ATOM 10668 N N . GLY C 1 327 ? 18.952 93.514 -4.272 1.00 14.09 327 GLY C N 1
ATOM 10669 C CA . GLY C 1 327 ? 20.237 94.249 -4.231 1.00 13.58 327 GLY C CA 1
ATOM 10670 C C . GLY C 1 327 ? 21.292 93.576 -5.085 1.00 13.56 327 GLY C C 1
ATOM 10671 O O . GLY C 1 327 ? 21.169 92.402 -5.521 1.00 14.75 327 GLY C O 1
ATOM 10672 N N . ASN C 1 328 ? 22.390 94.286 -5.322 1.00 14.44 328 ASN C N 1
ATOM 10673 C CA . ASN C 1 328 ? 23.560 93.678 -5.968 1.00 12.93 328 ASN C CA 1
ATOM 10674 C C . ASN C 1 328 ? 24.401 92.991 -4.832 1.00 13.65 328 ASN C C 1
ATOM 10675 O O . ASN C 1 328 ? 24.032 93.100 -3.677 1.00 11.72 328 ASN C O 1
ATOM 10680 N N . ILE C 1 329 ? 25.551 92.383 -5.188 1.00 12.26 329 ILE C N 1
ATOM 10681 C CA . ILE C 1 329 ? 26.349 91.594 -4.240 1.00 13.14 329 ILE C CA 1
ATOM 10682 C C . ILE C 1 329 ? 26.692 92.474 -3.013 1.00 12.98 329 ILE C C 1
ATOM 10683 O O . ILE C 1 329 ? 26.657 91.983 -1.893 1.00 11.37 329 ILE C O 1
ATOM 10688 N N . GLU C 1 330 ? 26.994 93.764 -3.214 1.00 13.24 330 GLU C N 1
ATOM 10689 C CA . GLU C 1 330 ? 27.393 94.587 -2.075 1.00 14.14 330 GLU C CA 1
ATOM 10690 C C . GLU C 1 330 ? 26.250 94.852 -1.046 1.00 15.50 330 GLU C C 1
ATOM 10691 O O . GLU C 1 330 ? 26.540 95.163 0.112 1.00 15.70 330 GLU C O 1
ATOM 10697 N N . ASP C 1 331 ? 25.012 94.743 -1.474 1.00 15.24 331 ASP C N 1
ATOM 10698 C CA . ASP C 1 331 ? 23.834 94.840 -0.666 1.00 17.84 331 ASP C CA 1
ATOM 10699 C C . ASP C 1 331 ? 23.499 93.493 0.021 1.00 18.68 331 ASP C C 1
ATOM 10700 O O . ASP C 1 331 ? 22.940 93.491 1.086 1.00 19.87 331 ASP C O 1
ATOM 10705 N N . LEU C 1 332 ? 23.889 92.378 -0.600 1.00 15.77 332 LEU C N 1
ATOM 10706 C CA . LEU C 1 332 ? 23.481 91.034 -0.167 1.00 15.47 332 LEU C CA 1
ATOM 10707 C C . LEU C 1 332 ? 24.401 90.485 0.921 1.00 16.90 332 LEU C C 1
ATOM 10708 O O . LEU C 1 332 ? 23.957 89.768 1.752 1.00 18.99 332 LEU C O 1
ATOM 10713 N N . VAL C 1 333 ? 25.681 90.852 0.903 1.00 15.31 333 VAL C N 1
ATOM 10714 C CA . VAL C 1 333 ? 26.680 90.349 1.811 1.00 19.49 333 VAL C CA 1
ATOM 10715 C C . VAL C 1 333 ? 26.710 91.093 3.140 1.00 20.45 333 VAL C C 1
ATOM 10716 O O . VAL C 1 333 ? 26.768 92.316 3.202 1.00 22.35 333 VAL C O 1
ATOM 10720 N N . VAL C 1 334 ? 26.612 90.345 4.229 1.00 17.41 334 VAL C N 1
ATOM 10721 C CA . VAL C 1 334 ? 26.492 90.853 5.583 1.00 20.73 334 VAL C CA 1
ATOM 10722 C C . VAL C 1 334 ? 27.796 90.597 6.276 1.00 19.41 334 VAL C C 1
ATOM 10723 O O . VAL C 1 334 ? 28.118 91.334 7.180 1.00 18.99 334 VAL C O 1
ATOM 10727 N N . HIS C 1 335 ? 28.524 89.522 5.903 1.00 17.11 335 HIS C N 1
ATOM 10728 C CA . HIS C 1 335 ? 29.731 89.078 6.592 1.00 17.67 335 HIS C CA 1
ATOM 10729 C C . HIS C 1 335 ? 30.531 88.242 5.649 1.00 18.44 335 HIS C C 1
ATOM 10730 O O . HIS C 1 335 ? 29.905 87.675 4.722 1.00 17.16 335 HIS C O 1
ATOM 10737 N N . MET C 1 336 ? 31.859 88.280 5.743 0.50 17.05 336 MET C N 1
ATOM 10738 C CA A MET C 1 336 ? 32.830 87.469 4.952 0.50 19.56 336 MET C CA 1
ATOM 10739 C CA B MET C 1 336 ? 32.608 87.208 5.081 0.50 20.88 336 MET C CA 1
ATOM 10740 C C . MET C 1 336 ? 33.995 86.990 5.729 0.50 19.90 336 MET C C 1
ATOM 10741 O O . MET C 1 336 ? 34.406 87.689 6.650 0.50 19.25 336 MET C O 1
ATOM 10750 N N . LYS C 1 337 ? 34.633 85.924 5.268 1.00 20.39 337 LYS C N 1
ATOM 10751 C CA . LYS C 1 337 ? 35.889 85.555 5.887 1.00 22.26 337 LYS C CA 1
ATOM 10752 C C . LYS C 1 337 ? 36.867 85.346 4.765 1.00 21.77 337 LYS C C 1
ATOM 10753 O O . LYS C 1 337 ? 36.538 84.639 3.811 1.00 20.07 337 LYS C O 1
ATOM 10759 N N . VAL C 1 338 ? 38.091 85.893 4.916 1.00 20.91 338 VAL C N 1
ATOM 10760 C CA . VAL C 1 338 ? 39.066 85.929 3.818 1.00 21.53 338 VAL C CA 1
ATOM 10761 C C . VAL C 1 338 ? 40.414 85.481 4.341 1.00 22.61 338 VAL C C 1
ATOM 10762 O O . VAL C 1 338 ? 40.937 86.003 5.442 1.00 23.81 338 VAL C O 1
ATOM 10766 N N . VAL C 1 339 ? 40.985 84.476 3.669 1.00 21.51 339 VAL C N 1
ATOM 10767 C CA . VAL C 1 339 ? 42.301 84.027 4.022 1.00 23.86 339 VAL C CA 1
ATOM 10768 C C . VAL C 1 339 ? 43.344 84.768 3.187 1.00 24.74 339 VAL C C 1
ATOM 10769 O O . VAL C 1 339 ? 43.384 84.593 1.947 1.00 25.78 339 VAL C O 1
ATOM 10773 N N . THR C 1 340 ? 44.233 85.515 3.851 1.00 25.71 340 THR C N 1
ATOM 10774 C CA . THR C 1 340 ? 45.303 86.268 3.189 1.00 23.90 340 THR C CA 1
ATOM 10775 C C . THR C 1 340 ? 46.651 85.753 3.734 1.00 24.92 340 THR C C 1
ATOM 10776 O O . THR C 1 340 ? 46.718 85.119 4.783 1.00 25.71 340 THR C O 1
ATOM 10780 N N . PRO C 1 341 ? 47.738 86.047 3.030 1.00 25.38 341 PRO C N 1
ATOM 10781 C CA . PRO C 1 341 ? 49.080 85.687 3.554 1.00 28.13 341 PRO C CA 1
ATOM 10782 C C . PRO C 1 341 ? 49.354 86.326 4.926 1.00 28.73 341 PRO C C 1
ATOM 10783 O O . PRO C 1 341 ? 50.104 85.782 5.712 1.00 30.34 341 PRO C O 1
ATOM 10787 N N . ARG C 1 342 ? 48.721 87.450 5.204 1.00 28.53 342 ARG C N 1
ATOM 10788 C CA . ARG C 1 342 ? 48.927 88.086 6.500 1.00 29.64 342 ARG C CA 1
ATOM 10789 C C . ARG C 1 342 ? 48.074 87.546 7.632 1.00 30.21 342 ARG C C 1
ATOM 10790 O O . ARG C 1 342 ? 48.317 87.825 8.803 1.00 31.05 342 ARG C O 1
ATOM 10798 N N . GLY C 1 343 ? 47.040 86.791 7.268 1.00 29.13 343 GLY C N 1
ATOM 10799 C CA . GLY C 1 343 ? 46.091 86.174 8.183 1.00 27.51 343 GLY C CA 1
ATOM 10800 C C . GLY C 1 343 ? 44.663 86.289 7.698 1.00 26.13 343 GLY C C 1
ATOM 10801 O O . GLY C 1 343 ? 44.387 86.712 6.524 1.00 24.47 343 GLY C O 1
ATOM 10802 N N . VAL C 1 344 ? 43.733 86.028 8.618 1.00 27.08 344 VAL C N 1
ATOM 10803 C CA . VAL C 1 344 ? 42.315 85.938 8.252 1.00 27.23 344 VAL C CA 1
ATOM 10804 C C . VAL C 1 344 ? 41.593 87.246 8.577 1.00 26.30 344 VAL C C 1
ATOM 10805 O O . VAL C 1 344 ? 41.691 87.746 9.709 1.00 26.54 344 VAL C O 1
ATOM 10809 N N . ILE C 1 345 ? 40.931 87.821 7.594 1.00 25.59 345 ILE C N 1
ATOM 10810 C CA . ILE C 1 345 ? 40.102 89.002 7.767 1.00 25.02 345 ILE C CA 1
ATOM 10811 C C . ILE C 1 345 ? 38.684 88.534 8.049 1.00 25.91 345 ILE C C 1
ATOM 10812 O O . ILE C 1 345 ? 38.123 87.696 7.308 1.00 24.65 345 ILE C O 1
ATOM 10817 N N . GLU C 1 346 ? 38.101 89.061 9.112 1.00 25.32 346 GLU C N 1
ATOM 10818 C CA . GLU C 1 346 ? 36.727 88.723 9.464 1.00 28.90 346 GLU C CA 1
ATOM 10819 C C . GLU C 1 346 ? 36.285 89.746 10.538 1.00 28.28 346 GLU C C 1
ATOM 10820 O O . GLU C 1 346 ? 37.057 89.993 11.453 1.00 29.02 346 GLU C O 1
ATOM 10826 N N . LYS C 1 347 ? 35.098 90.343 10.420 1.00 27.33 347 LYS C N 1
ATOM 10827 C CA . LYS C 1 347 ? 34.553 91.204 11.485 1.00 24.76 347 LYS C CA 1
ATOM 10828 C C . LYS C 1 347 ? 34.106 90.337 12.682 1.00 26.82 347 LYS C C 1
ATOM 10829 O O . LYS C 1 347 ? 33.719 89.208 12.522 1.00 24.74 347 LYS C O 1
ATOM 10835 N N . SER C 1 348 ? 34.126 90.891 13.886 1.00 27.05 348 SER C N 1
ATOM 10836 C CA . SER C 1 348 ? 33.647 90.146 15.027 1.00 31.56 348 SER C CA 1
ATOM 10837 C C . SER C 1 348 ? 32.145 90.101 15.194 1.00 31.89 348 SER C C 1
ATOM 10838 O O . SER C 1 348 ? 31.697 89.304 15.969 1.00 37.18 348 SER C O 1
ATOM 10841 N N . CYS C 1 349 ? 31.350 90.937 14.513 1.00 32.12 349 CYS C N 1
ATOM 10842 C CA . CYS C 1 349 ? 29.892 90.812 14.680 1.00 34.98 349 CYS C CA 1
ATOM 10843 C C . CYS C 1 349 ? 29.132 90.826 13.341 1.00 34.52 349 CYS C C 1
ATOM 10844 O O . CYS C 1 349 ? 29.737 91.103 12.272 1.00 31.79 349 CYS C O 1
ATOM 10847 N N . GLN C 1 350 ? 27.847 90.497 13.413 1.00 34.27 350 GLN C N 1
ATOM 10848 C CA . GLN C 1 350 ? 26.953 90.309 12.255 1.00 34.91 350 GLN C CA 1
ATOM 10849 C C . GLN C 1 350 ? 25.825 91.365 12.241 1.00 32.11 350 GLN C C 1
ATOM 10850 O O . GLN C 1 350 ? 24.740 91.146 11.670 1.00 29.56 350 GLN C O 1
ATOM 10856 N N . GLY C 1 351 ? 26.098 92.511 12.868 1.00 29.74 351 GLY C N 1
ATOM 10857 C CA . GLY C 1 351 ? 25.159 93.642 12.935 1.00 28.26 351 GLY C CA 1
ATOM 10858 C C . GLY C 1 351 ? 24.889 94.130 11.520 1.00 24.61 351 GLY C C 1
ATOM 10859 O O . GLY C 1 351 ? 25.733 94.001 10.652 1.00 23.80 351 GLY C O 1
ATOM 10860 N N . PRO C 1 352 ? 23.694 94.688 11.264 1.00 22.55 352 PRO C N 1
ATOM 10861 C CA . PRO C 1 352 ? 23.382 94.948 9.854 1.00 21.74 352 PRO C CA 1
ATOM 10862 C C . PRO C 1 352 ? 24.104 96.118 9.215 1.00 20.00 352 PRO C C 1
ATOM 10863 O O . PRO C 1 352 ? 24.220 96.206 7.924 1.00 19.99 352 PRO C O 1
ATOM 10867 N N . ARG C 1 353 ? 24.533 97.062 10.057 1.00 18.54 353 ARG C N 1
ATOM 10868 C CA . ARG C 1 353 ? 25.122 98.308 9.500 1.00 17.51 353 ARG C CA 1
ATOM 10869 C C . ARG C 1 353 ? 25.933 98.912 10.652 1.00 17.77 353 ARG C C 1
ATOM 10870 O O . ARG C 1 353 ? 25.424 99.044 11.801 1.00 17.26 353 ARG C O 1
ATOM 10878 N N . MET C 1 354 ? 27.156 99.314 10.349 1.00 18.57 354 MET C N 1
ATOM 10879 C CA A MET C 1 354 ? 28.059 99.781 11.395 0.50 19.57 354 MET C CA 1
ATOM 10880 C CA B MET C 1 354 ? 28.137 99.713 11.354 0.50 20.56 354 MET C CA 1
ATOM 10881 C C . MET C 1 354 ? 28.765 101.044 10.972 1.00 19.80 354 MET C C 1
ATOM 10882 O O . MET C 1 354 ? 28.853 101.414 9.728 1.00 18.58 354 MET C O 1
ATOM 10891 N N . SER C 1 355 ? 29.245 101.752 11.976 1.00 19.81 355 SER C N 1
ATOM 10892 C CA . SER C 1 355 ? 30.156 102.871 11.682 1.00 20.51 355 SER C CA 1
ATOM 10893 C C . SER C 1 355 ? 31.450 102.604 12.492 1.00 19.21 355 SER C C 1
ATOM 10894 O O . SER C 1 355 ? 31.578 103.095 13.623 1.00 19.46 355 SER C O 1
ATOM 10897 N N . THR C 1 356 ? 32.351 101.768 11.947 1.00 20.17 356 THR C N 1
ATOM 10898 C CA . THR C 1 356 ? 33.602 101.436 12.629 1.00 21.82 356 THR C CA 1
ATOM 10899 C C . THR C 1 356 ? 34.774 101.712 11.713 1.00 22.33 356 THR C C 1
ATOM 10900 O O . THR C 1 356 ? 35.655 100.849 11.529 1.00 24.85 356 THR C O 1
ATOM 10904 N N . GLY C 1 357 ? 34.822 102.915 11.126 1.00 21.56 357 GLY C N 1
ATOM 10905 C CA . GLY C 1 357 ? 35.838 103.242 10.163 1.00 21.87 357 GLY C CA 1
ATOM 10906 C C . GLY C 1 357 ? 35.445 102.852 8.717 1.00 20.76 357 GLY C C 1
ATOM 10907 O O . GLY C 1 357 ? 34.280 102.468 8.431 1.00 19.53 357 GLY C O 1
ATOM 10908 N N . PRO C 1 358 ? 36.399 103.011 7.767 1.00 20.31 358 PRO C N 1
ATOM 10909 C CA . PRO C 1 358 ? 36.250 102.597 6.352 1.00 20.04 358 PRO C CA 1
ATOM 10910 C C . PRO C 1 358 ? 35.857 101.110 6.347 1.00 20.84 358 PRO C C 1
ATOM 10911 O O . PRO C 1 358 ? 36.451 100.328 7.108 1.00 22.12 358 PRO C O 1
ATOM 10915 N N . ASP C 1 359 ? 34.862 100.739 5.529 1.00 20.93 359 ASP C N 1
ATOM 10916 C CA . ASP C 1 359 ? 34.235 99.429 5.626 1.00 20.60 359 ASP C CA 1
ATOM 10917 C C . ASP C 1 359 ? 35.183 98.404 4.949 1.00 19.98 359 ASP C C 1
ATOM 10918 O O . ASP C 1 359 ? 35.305 98.349 3.675 1.00 18.13 359 ASP C O 1
ATOM 10923 N N . ILE C 1 360 ? 35.805 97.579 5.751 1.00 18.98 360 ILE C N 1
ATOM 10924 C CA . ILE C 1 360 ? 36.850 96.655 5.180 1.00 21.55 360 ILE C CA 1
ATOM 10925 C C . ILE C 1 360 ? 36.214 95.595 4.261 1.00 19.76 360 ILE C C 1
ATOM 10926 O O . ILE C 1 360 ? 36.913 95.030 3.392 1.00 21.43 360 ILE C O 1
ATOM 10931 N N . HIS C 1 361 ? 34.897 95.354 4.381 1.00 17.79 361 HIS C N 1
ATOM 10932 C CA . HIS C 1 361 ? 34.262 94.541 3.323 1.00 16.34 361 HIS C CA 1
ATOM 10933 C C . HIS C 1 361 ? 34.493 95.085 1.907 1.00 17.87 361 HIS C C 1
ATOM 10934 O O . HIS C 1 361 ? 34.539 94.318 0.979 1.00 18.54 361 HIS C O 1
ATOM 10941 N N . HIS C 1 362 ? 34.517 96.419 1.744 1.00 16.29 362 HIS C N 1
ATOM 10942 C CA . HIS C 1 362 ? 34.651 97.006 0.462 1.00 15.80 362 HIS C CA 1
ATOM 10943 C C . HIS C 1 362 ? 36.096 97.048 0.020 1.00 16.24 362 HIS C C 1
ATOM 10944 O O . HIS C 1 362 ? 36.299 97.454 -1.135 1.00 15.63 362 HIS C O 1
ATOM 10951 N N . PHE C 1 363 ? 37.039 96.668 0.875 1.00 15.96 363 PHE C N 1
ATOM 10952 C CA . PHE C 1 363 ? 38.456 96.525 0.462 1.00 18.57 363 PHE C CA 1
ATOM 10953 C C . PHE C 1 363 ? 38.586 95.167 -0.293 1.00 19.61 363 PHE C C 1
ATOM 10954 O O . PHE C 1 363 ? 39.439 95.037 -1.168 1.00 19.08 363 PHE C O 1
ATOM 10962 N N . ILE C 1 364 ? 37.695 94.209 -0.005 1.00 18.61 364 ILE C N 1
ATOM 10963 C CA . ILE C 1 364 ? 37.781 92.870 -0.562 1.00 19.33 364 ILE C CA 1
ATOM 10964 C C . ILE C 1 364 ? 36.797 92.694 -1.727 1.00 17.77 364 ILE C C 1
ATOM 10965 O O . ILE C 1 364 ? 37.094 91.954 -2.678 1.00 17.58 364 ILE C O 1
ATOM 10970 N N . MET C 1 365 ? 35.566 93.223 -1.582 1.00 17.50 365 MET C N 1
ATOM 10971 C CA . MET C 1 365 ? 34.696 93.269 -2.712 1.00 18.23 365 MET C CA 1
ATOM 10972 C C . MET C 1 365 ? 35.271 93.999 -3.873 1.00 15.57 365 MET C C 1
ATOM 10973 O O . MET C 1 365 ? 35.664 95.118 -3.738 1.00 17.43 365 MET C O 1
ATOM 10978 N N . GLY C 1 366 ? 35.391 93.323 -4.999 1.00 14.36 366 GLY C N 1
ATOM 10979 C CA . GLY C 1 366 ? 36.057 93.898 -6.190 1.00 16.34 366 GLY C CA 1
ATOM 10980 C C . GLY C 1 366 ? 37.552 93.607 -6.253 1.00 16.76 366 GLY C C 1
ATOM 10981 O O . GLY C 1 366 ? 38.204 94.119 -7.168 1.00 18.33 366 GLY C O 1
ATOM 10982 N N . SER C 1 367 ? 38.115 92.799 -5.332 1.00 15.39 367 SER C N 1
ATOM 10983 C CA . SER C 1 367 ? 39.598 92.631 -5.316 1.00 16.85 367 SER C CA 1
ATOM 10984 C C . SER C 1 367 ? 40.073 91.641 -6.359 1.00 16.65 367 SER C C 1
ATOM 10985 O O . SER C 1 367 ? 41.236 91.561 -6.580 1.00 16.41 367 SER C O 1
ATOM 10988 N N . GLU C 1 368 ? 39.164 90.967 -7.053 1.00 16.38 368 GLU C N 1
ATOM 10989 C CA . GLU C 1 368 ? 39.509 90.123 -8.208 1.00 17.40 368 GLU C CA 1
ATOM 10990 C C . GLU C 1 368 ? 40.604 89.118 -7.955 1.00 17.90 368 GLU C C 1
ATOM 10991 O O . GLU C 1 368 ? 41.532 89.001 -8.757 1.00 18.42 368 GLU C O 1
ATOM 10997 N N . GLY C 1 369 ? 40.531 88.358 -6.830 1.00 17.05 369 GLY C N 1
ATOM 10998 C CA . GLY C 1 369 ? 41.559 87.374 -6.490 1.00 16.02 369 GLY C CA 1
ATOM 10999 C C . GLY C 1 369 ? 42.977 87.900 -6.254 1.00 16.33 369 GLY C C 1
ATOM 11000 O O . GLY C 1 369 ? 43.943 87.141 -6.330 1.00 17.32 369 GLY C O 1
ATOM 11001 N N . THR C 1 370 ? 43.122 89.143 -5.909 1.00 16.30 370 THR C N 1
ATOM 11002 C CA . THR C 1 370 ? 44.502 89.741 -5.803 1.00 18.28 370 THR C CA 1
ATOM 11003 C C . THR C 1 370 ? 44.974 89.827 -4.343 1.00 18.88 370 THR C C 1
ATOM 11004 O O . THR C 1 370 ? 46.167 90.129 -4.086 1.00 20.99 370 THR C O 1
ATOM 11008 N N . LEU C 1 371 ? 44.084 89.571 -3.364 1.00 19.43 371 LEU C N 1
ATOM 11009 C CA . LEU C 1 371 ? 44.467 89.815 -1.933 1.00 21.37 371 LEU C CA 1
ATOM 11010 C C . LEU C 1 371 ? 44.448 88.557 -1.063 1.00 21.39 371 LEU C C 1
ATOM 11011 O O . LEU C 1 371 ? 45.194 88.505 -0.098 1.00 22.78 371 LEU C O 1
ATOM 11016 N N . GLY C 1 372 ? 43.602 87.583 -1.398 1.00 20.43 372 GLY C N 1
ATOM 11017 C CA . GLY C 1 372 ? 43.417 86.377 -0.655 1.00 21.47 372 GLY C CA 1
ATOM 11018 C C . GLY C 1 372 ? 42.270 85.491 -1.149 1.00 20.65 372 GLY C C 1
ATOM 11019 O O . GLY C 1 372 ? 41.667 85.744 -2.202 1.00 20.03 372 GLY C O 1
ATOM 11020 N N . VAL C 1 373 ? 41.970 84.436 -0.403 1.00 20.10 373 VAL C N 1
ATOM 11021 C CA . VAL C 1 373 ? 40.813 83.599 -0.819 1.00 20.61 373 VAL C CA 1
ATOM 11022 C C . VAL C 1 373 ? 39.578 83.924 0.078 1.00 19.97 373 VAL C C 1
ATOM 11023 O O . VAL C 1 373 ? 39.677 83.783 1.321 1.00 20.65 373 VAL C O 1
ATOM 11027 N N . ILE C 1 374 ? 38.453 84.262 -0.544 1.00 18.45 374 ILE C N 1
ATOM 11028 C CA . ILE C 1 374 ? 37.203 84.382 0.229 1.00 17.39 374 ILE C CA 1
ATOM 11029 C C . ILE C 1 374 ? 36.718 82.969 0.477 1.00 17.13 374 ILE C C 1
ATOM 11030 O O . ILE C 1 374 ? 36.467 82.248 -0.463 1.00 17.16 374 ILE C O 1
ATOM 11035 N N . THR C 1 375 ? 36.635 82.556 1.745 1.00 17.85 375 THR C N 1
ATOM 11036 C CA . THR C 1 375 ? 36.261 81.154 2.051 1.00 18.23 375 THR C CA 1
ATOM 11037 C C . THR C 1 375 ? 34.762 80.925 2.447 1.00 19.38 375 THR C C 1
ATOM 11038 O O . THR C 1 375 ? 34.208 79.844 2.183 1.00 19.14 375 THR C O 1
ATOM 11042 N N . GLU C 1 376 ? 34.136 81.938 3.059 1.00 19.09 376 GLU C N 1
ATOM 11043 C CA . GLU C 1 376 ? 32.766 81.815 3.630 1.00 20.37 376 GLU C CA 1
ATOM 11044 C C . GLU C 1 376 ? 32.119 83.175 3.581 1.00 18.51 376 GLU C C 1
ATOM 11045 O O . GLU C 1 376 ? 32.821 84.184 3.698 1.00 18.49 376 GLU C O 1
ATOM 11051 N N . ALA C 1 377 ? 30.781 83.232 3.468 1.00 17.07 377 ALA C N 1
ATOM 11052 C CA . ALA C 1 377 ? 30.157 84.532 3.524 1.00 16.09 377 ALA C CA 1
ATOM 11053 C C . ALA C 1 377 ? 28.781 84.304 4.149 1.00 17.48 377 ALA C C 1
ATOM 11054 O O . ALA C 1 377 ? 28.229 83.226 3.996 1.00 16.11 377 ALA C O 1
ATOM 11056 N N . THR C 1 378 ? 28.215 85.347 4.734 1.00 16.39 378 THR C N 1
ATOM 11057 C CA . THR C 1 378 ? 26.795 85.351 5.136 1.00 16.71 378 THR C CA 1
ATOM 11058 C C . THR C 1 378 ? 26.030 86.211 4.145 1.00 16.94 378 THR C C 1
ATOM 11059 O O . THR C 1 378 ? 26.382 87.372 3.961 1.00 16.61 378 THR C O 1
ATOM 11063 N N . ILE C 1 379 ? 24.982 85.666 3.518 1.00 17.07 379 ILE C N 1
ATOM 11064 C CA . ILE C 1 379 ? 24.167 86.394 2.535 1.00 17.44 379 ILE C CA 1
ATOM 11065 C C . ILE C 1 379 ? 22.750 86.483 3.070 1.00 16.52 379 ILE C C 1
ATOM 11066 O O . ILE C 1 379 ? 22.218 85.524 3.690 1.00 16.68 379 ILE C O 1
ATOM 11071 N N . LYS C 1 380 ? 22.124 87.606 2.832 1.00 15.14 380 LYS C N 1
ATOM 11072 C CA . LYS C 1 380 ? 20.685 87.834 3.138 1.00 15.12 380 LYS C CA 1
ATOM 11073 C C . LYS C 1 380 ? 19.884 86.903 2.302 1.00 15.48 380 LYS C C 1
ATOM 11074 O O . LYS C 1 380 ? 20.199 86.665 1.137 1.00 15.69 380 LYS C O 1
ATOM 11080 N N . ILE C 1 381 ? 18.860 86.327 2.898 1.00 16.15 381 ILE C N 1
ATOM 11081 C CA . ILE C 1 381 ? 17.884 85.533 2.127 1.00 16.28 381 ILE C CA 1
ATOM 11082 C C . ILE C 1 381 ? 16.488 86.115 2.334 1.00 15.98 381 ILE C C 1
ATOM 11083 O O . ILE C 1 381 ? 16.269 86.990 3.197 1.00 16.59 381 ILE C O 1
ATOM 11088 N N . ARG C 1 382 ? 15.561 85.676 1.493 1.00 15.38 382 ARG C N 1
ATOM 11089 C CA . ARG C 1 382 ? 14.168 86.133 1.530 1.00 16.06 382 ARG C CA 1
ATOM 11090 C C . ARG C 1 382 ? 13.246 84.923 1.290 1.00 16.62 382 ARG C C 1
ATOM 11091 O O . ARG C 1 382 ? 13.595 83.974 0.552 1.00 17.85 382 ARG C O 1
ATOM 11099 N N . PRO C 1 383 ? 12.038 85.031 1.752 1.00 17.00 383 PRO C N 1
ATOM 11100 C CA . PRO C 1 383 ? 11.055 83.959 1.429 1.00 19.56 383 PRO C CA 1
ATOM 11101 C C . PRO C 1 383 ? 10.913 83.908 -0.087 1.00 20.04 383 PRO C C 1
ATOM 11102 O O . PRO C 1 383 ? 10.917 84.941 -0.739 1.00 19.05 383 PRO C O 1
ATOM 11106 N N . THR C 1 384 ? 10.790 82.708 -0.678 1.00 23.98 384 THR C N 1
ATOM 11107 C CA . THR C 1 384 ? 10.571 82.633 -2.142 1.00 25.54 384 THR C CA 1
ATOM 11108 C C . THR C 1 384 ? 9.326 83.495 -2.511 1.00 26.41 384 THR C C 1
ATOM 11109 O O . THR C 1 384 ? 8.323 83.498 -1.783 1.00 24.74 384 THR C O 1
ATOM 11113 N N . PRO C 1 385 ? 9.354 84.209 -3.636 1.00 26.42 385 PRO C N 1
ATOM 11114 C CA . PRO C 1 385 ? 8.165 85.034 -3.861 1.00 25.01 385 PRO C CA 1
ATOM 11115 C C . PRO C 1 385 ? 6.967 84.187 -4.262 1.00 24.30 385 PRO C C 1
ATOM 11116 O O . PRO C 1 385 ? 7.115 83.124 -4.878 1.00 23.44 385 PRO C O 1
ATOM 11120 N N . GLU C 1 386 ? 5.789 84.701 -3.960 1.00 25.04 386 GLU C N 1
ATOM 11121 C CA . GLU C 1 386 ? 4.565 83.951 -4.257 1.00 28.53 386 GLU C CA 1
ATOM 11122 C C . GLU C 1 386 ? 4.349 83.773 -5.766 1.00 27.76 386 GLU C C 1
ATOM 11123 O O . GLU C 1 386 ? 4.007 82.683 -6.230 1.00 28.02 386 GLU C O 1
ATOM 11129 N N . TYR C 1 387 ? 4.661 84.810 -6.557 1.00 27.27 387 TYR C N 1
ATOM 11130 C CA . TYR C 1 387 ? 4.248 84.877 -7.927 1.00 27.83 387 TYR C CA 1
ATOM 11131 C C . TYR C 1 387 ? 5.187 85.706 -8.807 1.00 27.94 387 TYR C C 1
ATOM 11132 O O . TYR C 1 387 ? 5.835 86.626 -8.320 1.00 26.29 387 TYR C O 1
ATOM 11141 N N . GLN C 1 388 ? 5.268 85.344 -10.100 1.00 28.08 388 GLN C N 1
ATOM 11142 C CA . GLN C 1 388 ? 6.148 86.056 -11.099 1.00 30.57 388 GLN C CA 1
ATOM 11143 C C . GLN C 1 388 ? 5.353 86.182 -12.329 1.00 30.96 388 GLN C C 1
ATOM 11144 O O . GLN C 1 388 ? 4.596 85.243 -12.653 1.00 31.60 388 GLN C O 1
ATOM 11150 N N . LYS C 1 389 ? 5.526 87.298 -13.027 1.00 29.05 389 LYS C N 1
ATOM 11151 C CA . LYS C 1 389 ? 4.794 87.608 -14.268 1.00 29.78 389 LYS C CA 1
ATOM 11152 C C . LYS C 1 389 ? 5.739 88.335 -15.167 1.00 28.24 389 LYS C C 1
ATOM 11153 O O . LYS C 1 389 ? 6.382 89.341 -14.757 1.00 23.65 389 LYS C O 1
ATOM 11159 N N . TYR C 1 390 ? 5.833 87.847 -16.410 1.00 28.71 390 TYR C N 1
ATOM 11160 C CA . TYR C 1 390 ? 6.547 88.591 -17.445 1.00 28.33 390 TYR C CA 1
ATOM 11161 C C . TYR C 1 390 ? 5.670 89.617 -18.171 1.00 30.27 390 TYR C C 1
ATOM 11162 O O . TYR C 1 390 ? 4.446 89.505 -18.188 1.00 35.07 390 TYR C O 1
ATOM 11171 N N . GLY C 1 391 ? 6.309 90.579 -18.825 1.00 27.39 391 GLY C N 1
ATOM 11172 C CA . GLY C 1 391 ? 5.633 91.541 -19.668 1.00 27.25 391 GLY C CA 1
ATOM 11173 C C . GLY C 1 391 ? 6.612 92.101 -20.666 1.00 27.89 391 GLY C C 1
ATOM 11174 O O . GLY C 1 391 ? 7.800 91.748 -20.638 1.00 26.23 391 GLY C O 1
ATOM 11175 N N . SER C 1 392 ? 6.115 92.994 -21.529 1.00 27.35 392 SER C N 1
ATOM 11176 C CA . SER C 1 392 ? 6.934 93.633 -22.559 1.00 28.88 392 SER C CA 1
ATOM 11177 C C . SER C 1 392 ? 6.176 94.844 -23.080 1.00 28.03 392 SER C C 1
ATOM 11178 O O . SER C 1 392 ? 4.926 94.897 -22.980 1.00 29.50 392 SER C O 1
ATOM 11181 N N . VAL C 1 393 ? 6.904 95.845 -23.583 1.00 28.06 393 VAL C N 1
ATOM 11182 C CA . VAL C 1 393 ? 6.268 97.107 -24.026 1.00 27.78 393 VAL C CA 1
ATOM 11183 C C . VAL C 1 393 ? 7.065 97.517 -25.239 1.00 29.06 393 VAL C C 1
ATOM 11184 O O . VAL C 1 393 ? 8.305 97.462 -25.189 1.00 28.48 393 VAL C O 1
ATOM 11188 N N . ALA C 1 394 ? 6.381 97.913 -26.326 1.00 28.54 394 ALA C N 1
ATOM 11189 C CA . ALA C 1 394 ? 7.046 98.360 -27.512 1.00 28.32 394 ALA C CA 1
ATOM 11190 C C . ALA C 1 394 ? 6.921 99.882 -27.528 1.00 28.56 394 ALA C C 1
ATOM 11191 O O . ALA C 1 394 ? 5.865 100.423 -27.208 1.00 29.19 394 ALA C O 1
ATOM 11193 N N . PHE C 1 395 ? 7.988 100.565 -27.914 1.00 29.18 395 PHE C N 1
ATOM 11194 C CA . PHE C 1 395 ? 7.990 102.015 -28.056 1.00 31.04 395 PHE C CA 1
ATOM 11195 C C . PHE C 1 395 ? 8.195 102.363 -29.554 1.00 32.71 395 PHE C C 1
ATOM 11196 O O . PHE C 1 395 ? 8.791 101.571 -30.276 1.00 32.83 395 PHE C O 1
ATOM 11204 N N . PRO C 1 396 ? 7.732 103.535 -30.006 1.00 33.73 396 PRO C N 1
ATOM 11205 C CA . PRO C 1 396 ? 7.942 103.937 -31.422 1.00 35.81 396 PRO C CA 1
ATOM 11206 C C . PRO C 1 396 ? 9.412 104.032 -31.739 1.00 36.11 396 PRO C C 1
ATOM 11207 O O . PRO C 1 396 ? 9.801 103.853 -32.859 1.00 33.97 396 PRO C O 1
ATOM 11211 N N . ASN C 1 397 ? 10.246 104.311 -30.723 1.00 33.88 397 ASN C N 1
ATOM 11212 C CA . ASN C 1 397 ? 11.706 104.356 -30.950 1.00 32.57 397 ASN C CA 1
ATOM 11213 C C . ASN C 1 397 ? 12.481 104.050 -29.643 1.00 31.97 397 ASN C C 1
ATOM 11214 O O . ASN C 1 397 ? 11.872 103.678 -28.636 1.00 28.50 397 ASN C O 1
ATOM 11219 N N . PHE C 1 398 ? 13.797 104.190 -29.690 1.00 30.90 398 PHE C N 1
ATOM 11220 C CA . PHE C 1 398 ? 14.634 103.813 -28.588 1.00 30.60 398 PHE C CA 1
ATOM 11221 C C . PHE C 1 398 ? 14.649 104.976 -27.594 1.00 30.36 398 PHE C C 1
ATOM 11222 O O . PHE C 1 398 ? 14.558 104.752 -26.368 1.00 26.52 398 PHE C O 1
ATOM 11230 N N . GLU C 1 399 ? 14.680 106.211 -28.105 1.00 29.67 399 GLU C N 1
ATOM 11231 C CA . GLU C 1 399 ? 14.803 107.395 -27.245 1.00 30.90 399 GLU C CA 1
ATOM 11232 C C . GLU C 1 399 ? 13.563 107.510 -26.358 1.00 30.65 399 GLU C C 1
ATOM 11233 O O . GLU C 1 399 ? 13.651 107.901 -25.186 1.00 29.53 399 GLU C O 1
ATOM 11239 N N . GLN C 1 400 ? 12.401 107.108 -26.865 1.00 29.95 400 GLN C N 1
ATOM 11240 C CA . GLN C 1 400 ? 11.176 107.193 -26.063 1.00 31.79 400 GLN C CA 1
ATOM 11241 C C . GLN C 1 400 ? 11.176 106.107 -24.967 1.00 27.65 400 GLN C C 1
ATOM 11242 O O . GLN C 1 400 ? 10.614 106.302 -23.890 1.00 28.76 400 GLN C O 1
ATOM 11248 N N . GLY C 1 401 ? 11.728 104.959 -25.329 1.00 25.19 401 GLY C N 1
ATOM 11249 C CA . GLY C 1 401 ? 11.913 103.844 -24.365 1.00 23.98 401 GLY C CA 1
ATOM 11250 C C . GLY C 1 401 ? 12.766 104.306 -23.184 1.00 22.84 401 GLY C C 1
ATOM 11251 O O . GLY C 1 401 ? 12.485 103.915 -22.056 1.00 21.82 401 GLY C O 1
ATOM 11252 N N . VAL C 1 402 ? 13.890 105.002 -23.470 1.00 22.17 402 VAL C N 1
ATOM 11253 C CA . VAL C 1 402 ? 14.808 105.426 -22.422 1.00 22.90 402 VAL C CA 1
ATOM 11254 C C . VAL C 1 402 ? 14.122 106.434 -21.497 1.00 23.04 402 VAL C C 1
ATOM 11255 O O . VAL C 1 402 ? 14.224 106.336 -20.282 1.00 23.47 402 VAL C O 1
ATOM 11259 N N . ALA C 1 403 ? 13.445 107.427 -22.075 1.00 22.68 403 ALA C N 1
ATOM 11260 C CA . ALA C 1 403 ? 12.677 108.414 -21.308 1.00 22.77 403 ALA C CA 1
ATOM 11261 C C . ALA C 1 403 ? 11.674 107.705 -20.373 1.00 22.57 403 ALA C C 1
ATOM 11262 O O . ALA C 1 403 ? 11.531 108.112 -19.211 1.00 21.63 403 ALA C O 1
ATOM 11264 N N . CYS C 1 404 ? 11.080 106.610 -20.841 1.00 22.16 404 CYS C N 1
ATOM 11265 C CA . CYS C 1 404 ? 10.114 105.879 -20.038 1.00 23.82 404 CYS C CA 1
ATOM 11266 C C . CYS C 1 404 ? 10.833 105.207 -18.854 1.00 23.45 404 CYS C C 1
ATOM 11267 O O . CYS C 1 404 ? 10.402 105.388 -17.673 1.00 24.92 404 CYS C O 1
ATOM 11270 N N . LEU C 1 405 ? 11.971 104.542 -19.140 1.00 20.70 405 LEU C N 1
ATOM 11271 C CA . LEU C 1 405 ? 12.732 103.856 -18.014 1.00 20.80 405 LEU C CA 1
ATOM 11272 C C . LEU C 1 405 ? 13.186 104.904 -17.015 1.00 20.09 405 LEU C C 1
ATOM 11273 O O . LEU C 1 405 ? 13.184 104.686 -15.804 1.00 19.89 405 LEU C O 1
ATOM 11278 N N . ARG C 1 406 ? 13.638 106.054 -17.529 1.00 19.97 406 ARG C N 1
ATOM 11279 C CA . ARG C 1 406 ? 14.050 107.122 -16.628 1.00 19.68 406 ARG C CA 1
ATOM 11280 C C . ARG C 1 406 ? 12.864 107.527 -15.729 1.00 20.96 406 ARG C C 1
ATOM 11281 O O . ARG C 1 406 ? 13.060 107.744 -14.474 1.00 19.47 406 ARG C O 1
ATOM 11289 N N . GLU C 1 407 ? 11.654 107.591 -16.316 1.00 20.76 407 GLU C N 1
ATOM 11290 C CA . GLU C 1 407 ? 10.479 108.051 -15.485 1.00 23.17 407 GLU C CA 1
ATOM 11291 C C . GLU C 1 407 ? 10.123 106.980 -14.451 1.00 22.16 407 GLU C C 1
ATOM 11292 O O . GLU C 1 407 ? 9.800 107.302 -13.320 1.00 21.84 407 GLU C O 1
ATOM 11298 N N . ILE C 1 408 ? 10.214 105.713 -14.851 1.00 21.13 408 ILE C N 1
ATOM 11299 C CA . ILE C 1 408 ? 10.007 104.578 -13.934 1.00 20.94 408 ILE C CA 1
ATOM 11300 C C . ILE C 1 408 ? 10.996 104.669 -12.762 1.00 20.16 408 ILE C C 1
ATOM 11301 O O . ILE C 1 408 ? 10.574 104.575 -11.584 1.00 20.74 408 ILE C O 1
ATOM 11306 N N . ALA C 1 409 ? 12.268 104.927 -13.101 1.00 20.00 409 ALA C N 1
ATOM 11307 C CA . ALA C 1 409 ? 13.267 105.128 -12.039 1.00 20.20 409 ALA C CA 1
ATOM 11308 C C . ALA C 1 409 ? 12.989 106.323 -11.097 1.00 21.32 409 ALA C C 1
ATOM 11309 O O . ALA C 1 409 ? 13.156 106.205 -9.860 1.00 20.02 409 ALA C O 1
ATOM 11311 N N . LYS C 1 410 ? 12.560 107.432 -11.658 1.00 20.35 410 LYS C N 1
ATOM 11312 C CA . LYS C 1 410 ? 12.226 108.651 -10.916 1.00 22.35 410 LYS C CA 1
ATOM 11313 C C . LYS C 1 410 ? 11.028 108.440 -9.971 1.00 22.15 410 LYS C C 1
ATOM 11314 O O . LYS C 1 410 ? 10.976 109.014 -8.921 1.00 19.46 410 LYS C O 1
ATOM 11320 N N . GLN C 1 411 ? 10.059 107.607 -10.367 1.00 21.82 411 GLN C N 1
ATOM 11321 C CA . GLN C 1 411 ? 8.977 107.235 -9.462 1.00 22.27 411 GLN C CA 1
ATOM 11322 C C . GLN C 1 411 ? 9.323 106.078 -8.514 1.00 23.74 411 GLN C C 1
ATOM 11323 O O . GLN C 1 411 ? 8.495 105.727 -7.695 1.00 23.34 411 GLN C O 1
ATOM 11329 N N . ARG C 1 412 ? 10.541 105.528 -8.616 1.00 22.58 412 ARG C N 1
ATOM 11330 C CA . ARG C 1 412 ? 11.053 104.382 -7.811 1.00 23.20 412 ARG C CA 1
ATOM 11331 C C . ARG C 1 412 ? 10.057 103.202 -7.897 1.00 23.98 412 ARG C C 1
ATOM 11332 O O . ARG C 1 412 ? 9.723 102.541 -6.922 1.00 23.44 412 ARG C O 1
ATOM 11340 N N . CYS C 1 413 ? 9.557 102.970 -9.103 1.00 20.77 413 CYS C N 1
ATOM 11341 C CA . CYS C 1 413 ? 8.636 101.855 -9.298 1.00 24.36 413 CYS C CA 1
ATOM 11342 C C . CYS C 1 413 ? 9.127 100.884 -10.338 1.00 22.63 413 CYS C C 1
ATOM 11343 O O . CYS C 1 413 ? 8.330 100.269 -11.032 1.00 22.82 413 CYS C O 1
ATOM 11346 N N . ALA C 1 414 ? 10.434 100.687 -10.396 1.00 22.36 414 ALA C N 1
ATOM 11347 C CA . ALA C 1 414 ? 10.933 99.625 -11.276 1.00 23.33 414 ALA C CA 1
ATOM 11348 C C . ALA C 1 414 ? 10.434 98.235 -10.839 1.00 23.08 414 ALA C C 1
ATOM 11349 O O . ALA C 1 414 ? 10.440 97.928 -9.642 1.00 21.46 414 ALA C O 1
ATOM 11351 N N . PRO C 1 415 ? 10.065 97.377 -11.808 1.00 21.86 415 PRO C N 1
ATOM 11352 C CA . PRO C 1 415 ? 9.795 95.960 -11.509 1.00 22.30 415 PRO C CA 1
ATOM 11353 C C . PRO C 1 415 ? 11.105 95.224 -11.155 1.00 21.61 415 PRO C C 1
ATOM 11354 O O . PRO C 1 415 ? 12.222 95.805 -11.193 1.00 22.30 415 PRO C O 1
ATOM 11358 N N . ALA C 1 416 ? 10.974 93.949 -10.832 1.00 21.33 416 ALA C N 1
ATOM 11359 C CA . ALA C 1 416 ? 12.106 93.137 -10.388 1.00 18.45 416 ALA C CA 1
ATOM 11360 C C . ALA C 1 416 ? 13.160 93.138 -11.457 1.00 18.56 416 ALA C C 1
ATOM 11361 O O . ALA C 1 416 ? 14.365 93.206 -11.157 1.00 19.14 416 ALA C O 1
ATOM 11363 N N . SER C 1 417 ? 12.711 93.108 -12.717 1.00 18.10 417 SER C N 1
ATOM 11364 C CA . SER C 1 417 ? 13.639 93.385 -13.795 1.00 19.07 417 SER C CA 1
ATOM 11365 C C . SER C 1 417 ? 12.934 94.203 -14.890 1.00 19.54 417 SER C C 1
ATOM 11366 O O . SER C 1 417 ? 11.785 93.930 -15.277 1.00 20.81 417 SER C O 1
ATOM 11369 N N . ILE C 1 418 ? 13.677 95.140 -15.442 1.00 18.37 418 ILE C N 1
ATOM 11370 C CA . ILE C 1 418 ? 13.213 95.909 -16.609 1.00 19.40 418 ILE C CA 1
ATOM 11371 C C . ILE C 1 418 ? 14.401 96.103 -17.550 1.00 19.14 418 ILE C C 1
ATOM 11372 O O . ILE C 1 418 ? 15.370 96.688 -17.167 1.00 20.75 418 ILE C O 1
ATOM 11377 N N . ARG C 1 419 ? 14.265 95.647 -18.788 1.00 19.89 419 ARG C N 1
ATOM 11378 C CA . ARG C 1 419 ? 15.342 95.873 -19.757 1.00 20.91 419 ARG C CA 1
ATOM 11379 C C . ARG C 1 419 ? 14.771 96.536 -21.020 1.00 21.76 419 ARG C C 1
ATOM 11380 O O . ARG C 1 419 ? 13.671 96.226 -21.440 1.00 23.26 419 ARG C O 1
ATOM 11388 N N . LEU C 1 420 ? 15.527 97.424 -21.640 1.00 19.16 420 LEU C N 1
ATOM 11389 C CA . LEU C 1 420 ? 15.031 98.003 -22.909 1.00 18.70 420 LEU C CA 1
ATOM 11390 C C . LEU C 1 420 ? 15.989 97.584 -24.043 1.00 19.32 420 LEU C C 1
ATOM 11391 O O . LEU C 1 420 ? 17.184 97.903 -23.979 1.00 18.22 420 LEU C O 1
ATOM 11396 N N . MET C 1 421 ? 15.483 96.877 -25.037 1.00 20.13 421 MET C N 1
ATOM 11397 C CA . MET C 1 421 ? 16.319 96.413 -26.176 1.00 22.30 421 MET C CA 1
ATOM 11398 C C . MET C 1 421 ? 16.042 97.269 -27.417 1.00 23.84 421 MET C C 1
ATOM 11399 O O . MET C 1 421 ? 14.884 97.714 -27.685 1.00 24.44 421 MET C O 1
ATOM 11404 N N . ASP C 1 422 ? 17.121 97.596 -28.110 1.00 23.33 422 ASP C N 1
ATOM 11405 C CA . ASP C 1 422 ? 16.996 98.366 -29.350 1.00 27.54 422 ASP C CA 1
ATOM 11406 C C . ASP C 1 422 ? 16.345 97.486 -30.452 1.00 28.32 422 ASP C C 1
ATOM 11407 O O . ASP C 1 422 ? 16.066 96.332 -30.213 1.00 29.05 422 ASP C O 1
ATOM 11412 N N . ASN C 1 423 ? 16.044 98.060 -31.591 1.00 30.40 423 ASN C N 1
ATOM 11413 C CA . ASN C 1 423 ? 15.335 97.354 -32.632 1.00 36.11 423 ASN C CA 1
ATOM 11414 C C . ASN C 1 423 ? 16.055 96.076 -33.063 1.00 37.73 423 ASN C C 1
ATOM 11415 O O . ASN C 1 423 ? 15.442 95.014 -33.146 1.00 42.09 423 ASN C O 1
ATOM 11420 N N . GLN C 1 424 ? 17.370 96.134 -33.251 1.00 37.31 424 GLN C N 1
ATOM 11421 C CA . GLN C 1 424 ? 18.108 94.933 -33.694 1.00 41.06 424 GLN C CA 1
ATOM 11422 C C . GLN C 1 424 ? 17.999 93.785 -32.720 1.00 44.53 424 GLN C C 1
ATOM 11423 O O . GLN C 1 424 ? 17.730 92.659 -33.139 1.00 45.95 424 GLN C O 1
ATOM 11429 N N . GLN C 1 425 ? 18.261 94.085 -31.440 1.00 40.62 425 GLN C N 1
ATOM 11430 C CA . GLN C 1 425 ? 18.270 93.133 -30.317 1.00 45.12 425 GLN C CA 1
ATOM 11431 C C . GLN C 1 425 ? 16.882 92.503 -30.056 1.00 52.06 425 GLN C C 1
ATOM 11432 O O . GLN C 1 425 ? 16.763 91.580 -29.249 1.00 52.06 425 GLN C O 1
ATOM 11438 N N . PHE C 1 426 ? 15.877 92.968 -30.806 1.00 50.70 426 PHE C N 1
ATOM 11439 C CA . PHE C 1 426 ? 14.525 92.443 -30.764 1.00 57.30 426 PHE C CA 1
ATOM 11440 C C . PHE C 1 426 ? 13.976 91.967 -32.112 1.00 58.07 426 PHE C C 1
ATOM 11441 O O . PHE C 1 426 ? 13.182 91.040 -32.178 1.00 63.75 426 PHE C O 1
ATOM 11449 N N . GLN C 1 427 ? 14.334 92.642 -33.190 1.00 62.88 427 GLN C N 1
ATOM 11450 C CA . GLN C 1 427 ? 14.148 92.043 -34.515 1.00 59.77 427 GLN C CA 1
ATOM 11451 C C . GLN C 1 427 ? 14.864 90.692 -34.474 1.00 58.96 427 GLN C C 1
ATOM 11452 O O . GLN C 1 427 ? 14.527 89.757 -35.194 1.00 65.22 427 GLN C O 1
ATOM 11458 N N . PHE C 1 428 ? 15.828 90.603 -33.576 1.00 51.17 428 PHE C N 1
ATOM 11459 C CA . PHE C 1 428 ? 16.525 89.398 -33.271 1.00 47.77 428 PHE C CA 1
ATOM 11460 C C . PHE C 1 428 ? 15.534 88.423 -32.695 1.00 47.11 428 PHE C C 1
ATOM 11461 O O . PHE C 1 428 ? 15.280 87.411 -33.331 1.00 42.05 428 PHE C O 1
ATOM 11469 N N . GLY C 1 429 ? 14.989 88.708 -31.496 1.00 54.51 429 GLY C N 1
ATOM 11470 C CA . GLY C 1 429 ? 13.982 87.856 -30.815 1.00 43.17 429 GLY C CA 1
ATOM 11471 C C . GLY C 1 429 ? 12.781 87.467 -31.658 1.00 50.52 429 GLY C C 1
ATOM 11472 O O . GLY C 1 429 ? 12.354 86.340 -31.545 1.00 58.09 429 GLY C O 1
ATOM 11473 N N . HIS C 1 430 ? 12.233 88.355 -32.510 1.00 53.41 430 HIS C N 1
ATOM 11474 C CA . HIS C 1 430 ? 11.229 87.929 -33.547 1.00 61.99 430 HIS C CA 1
ATOM 11475 C C . HIS C 1 430 ? 11.736 86.727 -34.337 1.00 68.48 430 HIS C C 1
ATOM 11476 O O . HIS C 1 430 ? 11.040 85.715 -34.452 1.00 73.91 430 HIS C O 1
ATOM 11483 N N . ALA C 1 431 ? 12.960 86.819 -34.871 1.00 71.93 431 ALA C N 1
ATOM 11484 C CA . ALA C 1 431 ? 13.634 85.676 -35.532 1.00 76.44 431 ALA C CA 1
ATOM 11485 C C . ALA C 1 431 ? 14.008 84.470 -34.607 1.00 74.44 431 ALA C C 1
ATOM 11486 O O . ALA C 1 431 ? 14.512 83.465 -35.110 1.00 82.90 431 ALA C O 1
ATOM 11488 N N . LEU C 1 432 ? 13.727 84.538 -33.299 1.00 67.78 432 LEU C N 1
ATOM 11489 C CA . LEU C 1 432 ? 14.068 83.421 -32.370 1.00 63.64 432 LEU C CA 1
ATOM 11490 C C . LEU C 1 432 ? 12.906 82.561 -31.705 1.00 60.21 432 LEU C C 1
ATOM 11491 O O . LEU C 1 432 ? 13.163 81.666 -30.898 1.00 55.09 432 LEU C O 1
ATOM 11496 N N . LYS C 1 433 ? 11.642 82.827 -32.043 1.00 64.42 433 LYS C N 1
ATOM 11497 C CA . LYS C 1 433 ? 10.487 81.999 -31.577 1.00 65.42 433 LYS C CA 1
ATOM 11498 C C . LYS C 1 433 ? 10.301 80.665 -32.399 1.00 65.00 433 LYS C C 1
ATOM 11499 O O . LYS C 1 433 ? 10.539 80.661 -33.611 1.00 66.97 433 LYS C O 1
ATOM 11505 N N . PRO C 1 434 ? 9.909 79.537 -31.729 1.00 64.03 434 PRO C N 1
ATOM 11506 C CA . PRO C 1 434 ? 9.424 78.273 -32.351 1.00 62.13 434 PRO C CA 1
ATOM 11507 C C . PRO C 1 434 ? 8.205 78.416 -33.284 1.00 63.31 434 PRO C C 1
ATOM 11508 O O . PRO C 1 434 ? 7.335 79.233 -33.012 1.00 61.09 434 PRO C O 1
ATOM 11512 N N . GLN C 1 435 ? 8.162 77.637 -34.371 1.00 66.45 435 GLN C N 1
ATOM 11513 C CA . GLN C 1 435 ? 6.968 77.537 -35.241 1.00 74.69 435 GLN C CA 1
ATOM 11514 C C . GLN C 1 435 ? 6.968 76.273 -36.125 1.00 73.27 435 GLN C C 1
ATOM 11515 O O . GLN C 1 435 ? 7.862 76.076 -36.953 1.00 67.02 435 GLN C O 1
ATOM 11521 N N . GLY C 1 457 ? 0.529 100.849 -36.499 1.00 67.29 457 GLY C N 1
ATOM 11522 C CA . GLY C 1 457 ? 1.259 102.044 -36.920 1.00 72.98 457 GLY C CA 1
ATOM 11523 C C . GLY C 1 457 ? 2.506 102.369 -36.101 1.00 77.26 457 GLY C C 1
ATOM 11524 O O . GLY C 1 457 ? 2.608 103.460 -35.537 1.00 79.51 457 GLY C O 1
ATOM 11525 N N . PHE C 1 458 ? 3.445 101.416 -36.030 1.00 73.68 458 PHE C N 1
ATOM 11526 C CA . PHE C 1 458 ? 4.791 101.610 -35.427 1.00 69.80 458 PHE C CA 1
ATOM 11527 C C . PHE C 1 458 ? 5.865 101.256 -36.457 1.00 68.81 458 PHE C C 1
ATOM 11528 O O . PHE C 1 458 ? 5.829 100.163 -36.998 1.00 72.56 458 PHE C O 1
ATOM 11536 N N . ASP C 1 459 ? 6.805 102.167 -36.729 1.00 70.77 459 ASP C N 1
ATOM 11537 C CA . ASP C 1 459 ? 7.949 101.906 -37.641 1.00 69.33 459 ASP C CA 1
ATOM 11538 C C . ASP C 1 459 ? 8.545 100.521 -37.347 1.00 69.79 459 ASP C C 1
ATOM 11539 O O . ASP C 1 459 ? 8.940 100.259 -36.215 1.00 60.55 459 ASP C O 1
ATOM 11544 N N . PRO C 1 460 ? 8.628 99.635 -38.365 1.00 70.19 460 PRO C N 1
ATOM 11545 C CA . PRO C 1 460 ? 9.030 98.272 -38.018 1.00 65.24 460 PRO C CA 1
ATOM 11546 C C . PRO C 1 460 ? 10.552 98.151 -37.761 1.00 63.01 460 PRO C C 1
ATOM 11547 O O . PRO C 1 460 ? 11.036 97.116 -37.267 1.00 56.08 460 PRO C O 1
ATOM 11551 N N . ASN C 1 461 ? 11.307 99.197 -38.077 1.00 65.65 461 ASN C N 1
ATOM 11552 C CA . ASN C 1 461 ? 12.756 99.089 -37.916 1.00 69.89 461 ASN C CA 1
ATOM 11553 C C . ASN C 1 461 ? 13.430 100.109 -36.965 1.00 65.28 461 ASN C C 1
ATOM 11554 O O . ASN C 1 461 ? 14.653 100.039 -36.723 1.00 60.88 461 ASN C O 1
ATOM 11559 N N . GLN C 1 462 ? 12.626 100.990 -36.365 1.00 55.16 462 GLN C N 1
ATOM 11560 C CA . GLN C 1 462 ? 13.142 101.774 -35.228 1.00 52.26 462 GLN C CA 1
ATOM 11561 C C . GLN C 1 462 ? 12.504 101.389 -33.870 1.00 44.63 462 GLN C C 1
ATOM 11562 O O . GLN C 1 462 ? 12.973 101.772 -32.779 1.00 40.87 462 GLN C O 1
ATOM 11568 N N . LEU C 1 463 ? 11.434 100.616 -33.954 1.00 39.78 463 LEU C N 1
ATOM 11569 C CA . LEU C 1 463 ? 10.683 100.159 -32.771 1.00 40.05 463 LEU C CA 1
ATOM 11570 C C . LEU C 1 463 ? 11.570 99.492 -31.680 1.00 36.17 463 LEU C C 1
ATOM 11571 O O . LEU C 1 463 ? 12.366 98.623 -31.981 1.00 36.13 463 LEU C O 1
ATOM 11576 N N . SER C 1 464 ? 11.443 99.928 -30.435 1.00 33.69 464 SER C N 1
ATOM 11577 C CA . SER C 1 464 ? 12.221 99.305 -29.367 1.00 31.59 464 SER C CA 1
ATOM 11578 C C . SER C 1 464 ? 11.288 98.586 -28.417 1.00 30.54 464 SER C C 1
ATOM 11579 O O . SER C 1 464 ? 10.100 98.957 -28.327 1.00 31.14 464 SER C O 1
ATOM 11582 N N . VAL C 1 465 ? 11.822 97.579 -27.689 1.00 26.19 465 VAL C N 1
ATOM 11583 C CA . VAL C 1 465 ? 11.013 96.726 -26.851 1.00 25.02 465 VAL C CA 1
ATOM 11584 C C . VAL C 1 465 ? 11.635 96.603 -25.449 1.00 22.94 465 VAL C C 1
ATOM 11585 O O . VAL C 1 465 ? 12.806 96.348 -25.324 1.00 24.89 465 VAL C O 1
ATOM 11589 N N . ALA C 1 466 ? 10.853 96.918 -24.435 1.00 23.35 466 ALA C N 1
ATOM 11590 C CA . ALA C 1 466 ? 11.213 96.662 -23.042 1.00 21.45 466 ALA C CA 1
ATOM 11591 C C . ALA C 1 466 ? 10.688 95.316 -22.573 1.00 23.76 466 ALA C C 1
ATOM 11592 O O . ALA C 1 466 ? 9.521 94.960 -22.849 1.00 25.85 466 ALA C O 1
ATOM 11594 N N . THR C 1 467 ? 11.550 94.534 -21.904 1.00 22.46 467 THR C N 1
ATOM 11595 C CA . THR C 1 467 ? 11.094 93.315 -21.260 1.00 22.40 467 THR C CA 1
ATOM 11596 C C . THR C 1 467 ? 10.909 93.583 -19.730 1.00 20.56 467 THR C C 1
ATOM 11597 O O . THR C 1 467 ? 11.620 94.412 -19.141 1.00 19.94 467 THR C O 1
ATOM 11601 N N . LEU C 1 468 ? 9.873 93.004 -19.131 1.00 19.49 468 LEU C N 1
ATOM 11602 C CA . LEU C 1 468 ? 9.641 93.250 -17.728 1.00 19.82 468 LEU C CA 1
ATOM 11603 C C . LEU C 1 468 ? 9.541 91.912 -17.016 1.00 18.48 468 LEU C C 1
ATOM 11604 O O . LEU C 1 468 ? 9.015 90.922 -17.595 1.00 19.90 468 LEU C O 1
ATOM 11609 N N . LEU C 1 469 ? 9.972 91.902 -15.785 1.00 17.72 469 LEU C N 1
ATOM 11610 C CA . LEU C 1 469 ? 9.689 90.807 -14.872 1.00 20.27 469 LEU C CA 1
ATOM 11611 C C . LEU C 1 469 ? 9.156 91.333 -13.504 1.00 20.05 469 LEU C C 1
ATOM 11612 O O . LEU C 1 469 ? 9.798 92.091 -12.849 1.00 19.38 469 LEU C O 1
ATOM 11617 N N . PHE C 1 470 ? 7.959 90.864 -13.088 1.00 22.12 470 PHE C N 1
ATOM 11618 C CA . PHE C 1 470 ? 7.407 91.232 -11.788 1.00 21.76 470 PHE C CA 1
ATOM 11619 C C . PHE C 1 470 ? 7.413 90.025 -10.870 1.00 22.21 470 PHE C C 1
ATOM 11620 O O . PHE C 1 470 ? 7.198 88.898 -11.291 1.00 23.11 470 PHE C O 1
ATOM 11628 N N . GLU C 1 471 ? 7.698 90.244 -9.613 1.00 23.43 471 GLU C N 1
ATOM 11629 C CA . GLU C 1 471 ? 7.591 89.169 -8.651 1.00 23.84 471 GLU C CA 1
ATOM 11630 C C . GLU C 1 471 ? 7.343 89.648 -7.228 1.00 25.25 471 GLU C C 1
ATOM 11631 O O . GLU C 1 471 ? 7.772 90.719 -6.860 1.00 25.47 471 GLU C O 1
ATOM 11637 N N . GLY C 1 472 ? 6.604 88.851 -6.486 1.00 23.83 472 GLY C N 1
ATOM 11638 C CA . GLY C 1 472 ? 6.140 89.168 -5.143 1.00 24.24 472 GLY C CA 1
ATOM 11639 C C . GLY C 1 472 ? 4.750 88.543 -4.929 1.00 25.12 472 GLY C C 1
ATOM 11640 O O . GLY C 1 472 ? 4.384 87.497 -5.507 1.00 26.95 472 GLY C O 1
ATOM 11641 N N . ASP C 1 473 ? 3.960 89.193 -4.092 1.00 28.54 473 ASP C N 1
ATOM 11642 C CA . ASP C 1 473 ? 2.546 88.828 -3.848 1.00 28.99 473 ASP C CA 1
ATOM 11643 C C . ASP C 1 473 ? 1.698 89.225 -5.071 1.00 28.13 473 ASP C C 1
ATOM 11644 O O . ASP C 1 473 ? 1.901 90.289 -5.638 1.00 27.73 473 ASP C O 1
ATOM 11649 N N . ARG C 1 474 ? 0.834 88.312 -5.512 1.00 30.00 474 ARG C N 1
ATOM 11650 C CA . ARG C 1 474 ? 0.043 88.408 -6.716 1.00 32.08 474 ARG C CA 1
ATOM 11651 C C . ARG C 1 474 ? -0.767 89.702 -6.852 1.00 36.50 474 ARG C C 1
ATOM 11652 O O . ARG C 1 474 ? -0.681 90.384 -7.891 1.00 37.28 474 ARG C O 1
ATOM 11660 N N . GLU C 1 475 ? -1.539 90.059 -5.827 1.00 39.10 475 GLU C N 1
ATOM 11661 C CA . GLU C 1 475 ? -2.203 91.364 -5.845 1.00 40.37 475 GLU C CA 1
ATOM 11662 C C . GLU C 1 475 ? -1.290 92.572 -5.940 1.00 35.14 475 GLU C C 1
ATOM 11663 O O . GLU C 1 475 ? -1.626 93.552 -6.635 1.00 33.28 475 GLU C O 1
ATOM 11669 N N . LYS C 1 476 ? -0.152 92.534 -5.231 1.00 29.42 476 LYS C N 1
ATOM 11670 C CA . LYS C 1 476 ? 0.814 93.622 -5.339 1.00 28.25 476 LYS C CA 1
ATOM 11671 C C . LYS C 1 476 ? 1.342 93.733 -6.809 1.00 26.67 476 LYS C C 1
ATOM 11672 O O . LYS C 1 476 ? 1.360 94.821 -7.403 1.00 24.64 476 LYS C O 1
ATOM 11678 N N . VAL C 1 477 ? 1.778 92.603 -7.366 1.00 27.93 477 VAL C N 1
ATOM 11679 C CA . VAL C 1 477 ? 2.263 92.501 -8.735 1.00 26.22 477 VAL C CA 1
ATOM 11680 C C . VAL C 1 477 ? 1.278 93.051 -9.718 1.00 28.66 477 VAL C C 1
ATOM 11681 O O . VAL C 1 477 ? 1.678 93.839 -10.591 1.00 28.48 477 VAL C O 1
ATOM 11685 N N . LEU C 1 478 ? -0.008 92.669 -9.603 1.00 28.87 478 LEU C N 1
ATOM 11686 C CA . LEU C 1 478 ? -0.978 93.089 -10.616 1.00 30.15 478 LEU C CA 1
ATOM 11687 C C . LEU C 1 478 ? -1.266 94.578 -10.555 1.00 29.78 478 LEU C C 1
ATOM 11688 O O . LEU C 1 478 ? -1.417 95.207 -11.590 1.00 28.04 478 LEU C O 1
ATOM 11693 N N . GLN C 1 479 ? -1.285 95.154 -9.342 1.00 29.17 479 GLN C N 1
ATOM 11694 C CA . GLN C 1 479 ? -1.375 96.609 -9.152 1.00 31.41 479 GLN C CA 1
ATOM 11695 C C . GLN C 1 479 ? -0.090 97.328 -9.715 1.00 30.18 479 GLN C C 1
ATOM 11696 O O . GLN C 1 479 ? -0.160 98.408 -10.333 1.00 29.84 479 GLN C O 1
ATOM 11702 N N . HIS C 1 480 ? 1.068 96.749 -9.439 1.00 26.17 480 HIS C N 1
ATOM 11703 C CA . HIS C 1 480 ? 2.341 97.288 -9.977 1.00 26.23 480 HIS C CA 1
ATOM 11704 C C . HIS C 1 480 ? 2.388 97.247 -11.500 1.00 26.85 480 HIS C C 1
ATOM 11705 O O . HIS C 1 480 ? 2.795 98.208 -12.115 1.00 26.48 480 HIS C O 1
ATOM 11712 N N . GLU C 1 481 ? 1.959 96.132 -12.127 1.00 27.82 481 GLU C N 1
ATOM 11713 C CA . GLU C 1 481 ? 1.942 96.033 -13.552 1.00 30.14 481 GLU C CA 1
ATOM 11714 C C . GLU C 1 481 ? 1.068 97.123 -14.168 1.00 31.42 481 GLU C C 1
ATOM 11715 O O . GLU C 1 481 ? 1.446 97.755 -15.149 1.00 31.68 481 GLU C O 1
ATOM 11721 N N . LYS C 1 482 ? -0.075 97.417 -13.553 1.00 33.07 482 LYS C N 1
ATOM 11722 C CA . LYS C 1 482 ? -0.888 98.565 -13.996 1.00 35.18 482 LYS C CA 1
ATOM 11723 C C . LYS C 1 482 ? -0.201 99.968 -13.914 1.00 34.74 482 LYS C C 1
ATOM 11724 O O . LYS C 1 482 ? -0.315 100.748 -14.873 1.00 35.47 482 LYS C O 1
ATOM 11730 N N . GLN C 1 483 ? 0.451 100.290 -12.807 1.00 31.95 483 GLN C N 1
ATOM 11731 C CA . GLN C 1 483 ? 1.256 101.527 -12.684 1.00 33.18 483 GLN C CA 1
ATOM 11732 C C . GLN C 1 483 ? 2.345 101.562 -13.786 1.00 29.92 483 GLN C C 1
ATOM 11733 O O . GLN C 1 483 ? 2.471 102.567 -14.494 1.00 29.27 483 GLN C O 1
ATOM 11739 N N . VAL C 1 484 ? 3.075 100.443 -13.972 1.00 26.78 484 VAL C N 1
ATOM 11740 C CA . VAL C 1 484 ? 4.089 100.354 -15.032 1.00 26.43 484 VAL C CA 1
ATOM 11741 C C . VAL C 1 484 ? 3.594 100.631 -16.482 1.00 27.40 484 VAL C C 1
ATOM 11742 O O . VAL C 1 484 ? 4.181 101.461 -17.202 1.00 27.36 484 VAL C O 1
ATOM 11746 N N . TYR C 1 485 ? 2.544 99.922 -16.908 1.00 29.61 485 TYR C N 1
ATOM 11747 C CA . TYR C 1 485 ? 1.949 100.121 -18.226 1.00 30.92 485 TYR C CA 1
ATOM 11748 C C . TYR C 1 485 ? 1.388 101.523 -18.395 1.00 32.97 485 TYR C C 1
ATOM 11749 O O . TYR C 1 485 ? 1.505 102.125 -19.503 1.00 32.45 485 TYR C O 1
ATOM 11758 N N . ASP C 1 486 ? 0.794 102.071 -17.309 1.00 32.30 486 ASP C N 1
ATOM 11759 C CA . ASP C 1 486 ? 0.271 103.463 -17.290 1.00 32.91 486 ASP C CA 1
ATOM 11760 C C . ASP C 1 486 ? 1.372 104.507 -17.535 1.00 32.63 486 ASP C C 1
ATOM 11761 O O . ASP C 1 486 ? 1.248 105.376 -18.401 1.00 32.58 486 ASP C O 1
ATOM 11766 N N . ILE C 1 487 ? 2.483 104.419 -16.817 1.00 29.60 487 ILE C N 1
ATOM 11767 C CA . ILE C 1 487 ? 3.629 105.279 -17.157 1.00 28.05 487 ILE C CA 1
ATOM 11768 C C . ILE C 1 487 ? 4.073 105.085 -18.640 1.00 28.28 487 ILE C C 1
ATOM 11769 O O . ILE C 1 487 ? 4.272 106.061 -19.386 1.00 29.52 487 ILE C O 1
ATOM 11774 N N . ALA C 1 488 ? 4.291 103.829 -19.041 1.00 27.85 488 ALA C N 1
ATOM 11775 C CA . ALA C 1 488 ? 4.756 103.524 -20.405 1.00 30.40 488 ALA C CA 1
ATOM 11776 C C . ALA C 1 488 ? 3.841 104.162 -21.500 1.00 32.83 488 ALA C C 1
ATOM 11777 O O . ALA C 1 488 ? 4.367 104.736 -22.464 1.00 30.86 488 ALA C O 1
ATOM 11779 N N . ALA C 1 489 ? 2.510 104.167 -21.283 1.00 32.42 489 ALA C N 1
ATOM 11780 C CA . ALA C 1 489 ? 1.574 104.764 -22.250 1.00 34.82 489 ALA C CA 1
ATOM 11781 C C . ALA C 1 489 ? 1.829 106.241 -22.549 1.00 36.77 489 ALA C C 1
ATOM 11782 O O . ALA C 1 489 ? 1.600 106.676 -23.709 1.00 38.99 489 ALA C O 1
ATOM 11784 N N . LYS C 1 490 ? 2.262 106.997 -21.521 1.00 39.14 490 LYS C N 1
ATOM 11785 C CA . LYS C 1 490 ? 2.733 108.417 -21.598 1.00 40.71 490 LYS C CA 1
ATOM 11786 C C . LYS C 1 490 ? 3.879 108.581 -22.584 1.00 40.88 490 LYS C C 1
ATOM 11787 O O . LYS C 1 490 ? 4.138 109.678 -23.087 1.00 38.51 490 LYS C O 1
ATOM 11793 N N . PHE C 1 491 ? 4.588 107.488 -22.849 1.00 35.97 491 PHE C N 1
ATOM 11794 C CA . PHE C 1 491 ? 5.707 107.562 -23.780 1.00 35.12 491 PHE C CA 1
ATOM 11795 C C . PHE C 1 491 ? 5.415 106.900 -25.114 1.00 34.75 491 PHE C C 1
ATOM 11796 O O . PHE C 1 491 ? 6.333 106.614 -25.885 1.00 37.05 491 PHE C O 1
ATOM 11804 N N . GLY C 1 492 ? 4.135 106.611 -25.389 1.00 35.61 492 GLY C N 1
ATOM 11805 C CA . GLY C 1 492 ? 3.744 105.909 -26.672 1.00 37.44 492 GLY C CA 1
ATOM 11806 C C . GLY C 1 492 ? 4.001 104.393 -26.597 1.00 36.32 492 GLY C C 1
ATOM 11807 O O . GLY C 1 492 ? 3.985 103.687 -27.589 1.00 36.45 492 GLY C O 1
ATOM 11808 N N . GLY C 1 493 ? 4.274 103.913 -25.392 1.00 36.74 493 GLY C N 1
ATOM 11809 C CA . GLY C 1 493 ? 4.522 102.494 -25.154 1.00 35.41 493 GLY C CA 1
ATOM 11810 C C . GLY C 1 493 ? 3.195 101.756 -25.179 1.00 37.55 493 GLY C C 1
ATOM 11811 O O . GLY C 1 493 ? 2.235 102.241 -24.618 1.00 42.34 493 GLY C O 1
ATOM 11812 N N . LEU C 1 494 ? 3.146 100.620 -25.869 1.00 36.57 494 LEU C N 1
ATOM 11813 C CA . LEU C 1 494 ? 1.976 99.721 -25.925 1.00 39.83 494 LEU C CA 1
ATOM 11814 C C . LEU C 1 494 ? 2.406 98.337 -25.563 1.00 38.53 494 LEU C C 1
ATOM 11815 O O . LEU C 1 494 ? 3.461 97.883 -26.008 1.00 39.06 494 LEU C O 1
ATOM 11820 N N . ALA C 1 495 ? 1.627 97.679 -24.708 1.00 38.82 495 ALA C N 1
ATOM 11821 C CA . ALA C 1 495 ? 1.963 96.339 -24.257 1.00 37.12 495 ALA C CA 1
ATOM 11822 C C . ALA C 1 495 ? 2.162 95.325 -25.413 1.00 38.24 495 ALA C C 1
ATOM 11823 O O . ALA C 1 495 ? 1.368 95.266 -26.361 1.00 38.58 495 ALA C O 1
ATOM 11825 N N . ALA C 1 496 ? 3.215 94.512 -25.356 1.00 35.45 496 ALA C N 1
ATOM 11826 C CA . ALA C 1 496 ? 3.458 93.585 -26.464 1.00 36.01 496 ALA C CA 1
ATOM 11827 C C . ALA C 1 496 ? 3.346 92.129 -26.005 1.00 40.27 496 ALA C C 1
ATOM 11828 O O . ALA C 1 496 ? 3.784 91.188 -26.730 1.00 41.32 496 ALA C O 1
ATOM 11830 N N . GLY C 1 497 ? 2.820 91.955 -24.790 1.00 37.81 497 GLY C N 1
ATOM 11831 C CA . GLY C 1 497 ? 2.448 90.642 -24.292 1.00 40.41 497 GLY C CA 1
ATOM 11832 C C . GLY C 1 497 ? 3.491 89.940 -23.476 1.00 42.84 497 GLY C C 1
ATOM 11833 O O . GLY C 1 497 ? 4.685 90.275 -23.481 1.00 45.39 497 GLY C O 1
ATOM 11834 N N . GLU C 1 498 ? 3.058 88.928 -22.761 1.00 45.85 498 GLU C N 1
ATOM 11835 C CA . GLU C 1 498 ? 3.955 88.273 -21.834 1.00 48.33 498 GLU C CA 1
ATOM 11836 C C . GLU C 1 498 ? 5.022 87.413 -22.570 1.00 49.00 498 GLU C C 1
ATOM 11837 O O . GLU C 1 498 ? 6.205 87.416 -22.219 1.00 44.81 498 GLU C O 1
ATOM 11843 N N . ASP C 1 499 ? 4.625 86.784 -23.685 1.00 51.53 499 ASP C N 1
ATOM 11844 C CA . ASP C 1 499 ? 5.551 85.916 -24.407 1.00 52.03 499 ASP C CA 1
ATOM 11845 C C . ASP C 1 499 ? 6.771 86.646 -24.891 1.00 48.66 499 ASP C C 1
ATOM 11846 O O . ASP C 1 499 ? 7.895 86.124 -24.743 1.00 53.88 499 ASP C O 1
ATOM 11851 N N . ASN C 1 500 ? 6.599 87.868 -25.412 1.00 47.75 500 ASN C N 1
ATOM 11852 C CA . ASN C 1 500 ? 7.787 88.668 -25.813 1.00 45.67 500 ASN C CA 1
ATOM 11853 C C . ASN C 1 500 ? 8.715 88.901 -24.608 1.00 46.06 500 ASN C C 1
ATOM 11854 O O . ASN C 1 500 ? 9.956 88.844 -24.749 1.00 43.50 500 ASN C O 1
ATOM 11859 N N . GLY C 1 501 ? 8.138 89.144 -23.427 1.00 45.62 501 GLY C N 1
ATOM 11860 C CA . GLY C 1 501 ? 8.993 89.275 -22.242 1.00 41.23 501 GLY C CA 1
ATOM 11861 C C . GLY C 1 501 ? 9.596 87.943 -21.815 1.00 41.10 501 GLY C C 1
ATOM 11862 O O . GLY C 1 501 ? 10.777 87.848 -21.549 1.00 44.44 501 GLY C O 1
ATOM 11863 N N . GLN C 1 502 ? 8.744 86.919 -21.768 1.00 47.74 502 GLN C N 1
ATOM 11864 C CA . GLN C 1 502 ? 9.132 85.615 -21.272 1.00 51.39 502 GLN C CA 1
ATOM 11865 C C . GLN C 1 502 ? 10.209 85.022 -22.150 1.00 52.42 502 GLN C C 1
ATOM 11866 O O . GLN C 1 502 ? 10.914 84.134 -21.700 1.00 53.44 502 GLN C O 1
ATOM 11872 N N . ARG C 1 503 ? 10.368 85.578 -23.362 1.00 53.55 503 ARG C N 1
ATOM 11873 C CA . ARG C 1 503 ? 11.327 85.137 -24.373 1.00 47.58 503 ARG C CA 1
ATOM 11874 C C . ARG C 1 503 ? 12.649 85.929 -24.399 1.00 51.09 503 ARG C C 1
ATOM 11875 O O . ARG C 1 503 ? 13.681 85.399 -24.790 1.00 57.75 503 ARG C O 1
ATOM 11883 N N . GLY C 1 504 ? 12.661 87.203 -24.024 1.00 48.08 504 GLY C N 1
ATOM 11884 C CA . GLY C 1 504 ? 13.951 87.916 -23.879 1.00 40.24 504 GLY C CA 1
ATOM 11885 C C . GLY C 1 504 ? 14.813 87.459 -22.662 1.00 45.67 504 GLY C C 1
ATOM 11886 O O . GLY C 1 504 ? 16.065 87.617 -22.669 1.00 46.17 504 GLY C O 1
ATOM 11887 N N . TYR C 1 505 ? 14.147 86.922 -21.637 1.00 44.96 505 TYR C N 1
ATOM 11888 C CA . TYR C 1 505 ? 14.805 86.318 -20.444 1.00 45.92 505 TYR C CA 1
ATOM 11889 C C . TYR C 1 505 ? 15.199 84.868 -20.606 1.00 54.50 505 TYR C C 1
ATOM 11890 O O . TYR C 1 505 ? 16.404 84.615 -20.663 1.00 57.22 505 TYR C O 1
ATOM 11899 N N . LEU C 1 506 ? 14.226 83.921 -20.662 1.00 49.48 506 LEU C N 1
ATOM 11900 C CA . LEU C 1 506 ? 14.524 82.519 -21.085 1.00 54.30 506 LEU C CA 1
ATOM 11901 C C . LEU C 1 506 ? 15.349 82.456 -22.431 1.00 51.07 506 LEU C C 1
ATOM 11902 O O . LEU C 1 506 ? 15.638 81.382 -23.003 1.00 46.30 506 LEU C O 1
ATOM 11907 N N . LEU C 1 507 ? 15.708 83.636 -22.915 1.00 48.44 507 LEU C N 1
ATOM 11908 C CA . LEU C 1 507 ? 16.661 83.766 -23.992 1.00 51.23 507 LEU C CA 1
ATOM 11909 C C . LEU C 1 507 ? 17.923 83.865 -23.255 1.00 43.88 507 LEU C C 1
ATOM 11910 O O . LEU C 1 507 ? 18.692 82.979 -23.344 1.00 37.27 507 LEU C O 1
ATOM 11915 N N . THR C 1 508 ? 18.074 84.933 -22.467 1.00 54.17 508 THR C N 1
ATOM 11916 C CA . THR C 1 508 ? 19.283 85.290 -21.708 1.00 50.52 508 THR C CA 1
ATOM 11917 C C . THR C 1 508 ? 20.310 84.259 -21.283 1.00 44.96 508 THR C C 1
ATOM 11918 O O . THR C 1 508 ? 21.510 84.621 -21.281 1.00 47.35 508 THR C O 1
ATOM 11922 N N . TYR C 1 509 ? 19.850 83.064 -20.834 1.00 44.10 509 TYR C N 1
ATOM 11923 C CA . TYR C 1 509 ? 20.738 81.925 -20.421 1.00 48.63 509 TYR C CA 1
ATOM 11924 C C . TYR C 1 509 ? 21.293 81.174 -21.617 1.00 48.48 509 TYR C C 1
ATOM 11925 O O . TYR C 1 509 ? 21.825 80.058 -21.491 1.00 46.82 509 TYR C O 1
ATOM 11934 N N . VAL C 1 510 ? 21.152 81.742 -22.806 1.00 41.22 510 VAL C N 1
ATOM 11935 C CA . VAL C 1 510 ? 21.515 80.894 -23.935 1.00 43.59 510 VAL C CA 1
ATOM 11936 C C . VAL C 1 510 ? 22.423 81.534 -24.941 1.00 41.36 510 VAL C C 1
ATOM 11937 O O . VAL C 1 510 ? 22.796 80.891 -25.895 1.00 37.48 510 VAL C O 1
ATOM 11941 N N . ILE C 1 511 ? 22.875 82.749 -24.621 1.00 42.60 511 ILE C N 1
ATOM 11942 C CA . ILE C 1 511 ? 23.387 83.660 -25.638 1.00 35.03 511 ILE C CA 1
ATOM 11943 C C . ILE C 1 511 ? 24.853 83.312 -25.635 1.00 31.32 511 ILE C C 1
ATOM 11944 O O . ILE C 1 511 ? 25.466 83.465 -26.665 1.00 27.47 511 ILE C O 1
ATOM 11949 N N . ALA C 1 512 ? 25.377 82.744 -24.524 1.00 25.07 512 ALA C N 1
ATOM 11950 C CA . ALA C 1 512 ? 26.778 82.224 -24.562 1.00 23.16 512 ALA C CA 1
ATOM 11951 C C . ALA C 1 512 ? 26.891 80.961 -25.345 1.00 20.17 512 ALA C C 1
ATOM 11952 O O . ALA C 1 512 ? 27.980 80.617 -25.900 1.00 22.00 512 ALA C O 1
ATOM 11954 N N . TYR C 1 513 ? 25.765 80.252 -25.501 1.00 19.06 513 TYR C N 1
ATOM 11955 C CA . TYR C 1 513 ? 25.794 79.101 -26.403 1.00 19.33 513 TYR C CA 1
ATOM 11956 C C . TYR C 1 513 ? 25.765 79.610 -27.839 1.00 21.22 513 TYR C C 1
ATOM 11957 O O . TYR C 1 513 ? 26.298 78.946 -28.780 1.00 19.64 513 TYR C O 1
ATOM 11966 N N . MET C 1 514 ? 25.150 80.775 -28.064 1.00 20.96 514 MET C N 1
ATOM 11967 C CA . MET C 1 514 ? 25.098 81.298 -29.479 1.00 22.84 514 MET C CA 1
ATOM 11968 C C . MET C 1 514 ? 26.448 81.792 -29.953 1.00 23.15 514 MET C C 1
ATOM 11969 O O . MET C 1 514 ? 26.799 81.694 -31.157 1.00 21.19 514 MET C O 1
ATOM 11974 N N . ARG C 1 515 ? 27.210 82.302 -29.007 1.00 21.51 515 ARG C N 1
ATOM 11975 C CA . ARG C 1 515 ? 28.580 82.726 -29.271 1.00 22.68 515 ARG C CA 1
ATOM 11976 C C . ARG C 1 515 ? 29.414 81.639 -29.881 1.00 22.78 515 ARG C C 1
ATOM 11977 O O . ARG C 1 515 ? 30.070 81.838 -30.892 1.00 23.64 515 ARG C O 1
ATOM 11985 N N . ASP C 1 516 ? 29.384 80.459 -29.283 1.00 24.69 516 ASP C N 1
ATOM 11986 C CA . ASP C 1 516 ? 30.034 79.244 -29.842 1.00 25.40 516 ASP C CA 1
ATOM 11987 C C . ASP C 1 516 ? 29.479 78.858 -31.222 1.00 24.26 516 ASP C C 1
ATOM 11988 O O . ASP C 1 516 ? 30.194 78.345 -32.098 1.00 26.43 516 ASP C O 1
ATOM 11993 N N . LEU C 1 517 ? 28.174 78.976 -31.406 1.00 22.04 517 LEU C N 1
ATOM 11994 C CA . LEU C 1 517 ? 27.629 78.623 -32.677 1.00 21.77 517 LEU C CA 1
ATOM 11995 C C . LEU C 1 517 ? 28.227 79.575 -33.747 1.00 21.52 517 LEU C C 1
ATOM 11996 O O . LEU C 1 517 ? 28.564 79.137 -34.864 1.00 22.23 517 LEU C O 1
ATOM 12001 N N . GLY C 1 518 ? 28.373 80.865 -33.398 1.00 20.52 518 GLY C N 1
ATOM 12002 C CA . GLY C 1 518 ? 28.931 81.838 -34.345 1.00 20.62 518 GLY C CA 1
ATOM 12003 C C . GLY C 1 518 ? 30.360 81.432 -34.711 1.00 21.74 518 GLY C C 1
ATOM 12004 O O . GLY C 1 518 ? 30.780 81.456 -35.876 1.00 21.77 518 GLY C O 1
ATOM 12005 N N . LEU C 1 519 ? 31.104 80.941 -33.716 1.00 21.84 519 LEU C N 1
ATOM 12006 C CA . LEU C 1 519 ? 32.503 80.565 -33.985 1.00 22.06 519 LEU C CA 1
ATOM 12007 C C . LEU C 1 519 ? 32.605 79.371 -34.940 1.00 25.77 519 LEU C C 1
ATOM 12008 O O . LEU C 1 519 ? 33.603 79.207 -35.667 1.00 25.32 519 LEU C O 1
ATOM 12013 N N . GLU C 1 520 ? 31.575 78.545 -34.986 1.00 26.05 520 GLU C N 1
ATOM 12014 C CA . GLU C 1 520 ? 31.581 77.504 -36.053 1.00 28.46 520 GLU C CA 1
ATOM 12015 C C . GLU C 1 520 ? 31.386 78.002 -37.446 1.00 27.31 520 GLU C C 1
ATOM 12016 O O . GLU C 1 520 ? 31.637 77.236 -38.430 1.00 28.61 520 GLU C O 1
ATOM 12022 N N . TYR C 1 521 ? 30.860 79.207 -37.574 1.00 26.06 521 TYR C N 1
ATOM 12023 C CA . TYR C 1 521 ? 30.566 79.779 -38.906 1.00 27.41 521 TYR C CA 1
ATOM 12024 C C . TYR C 1 521 ? 31.311 81.071 -39.212 1.00 28.12 521 TYR C C 1
ATOM 12025 O O . TYR C 1 521 ? 30.787 81.945 -39.905 1.00 25.66 521 TYR C O 1
ATOM 12034 N N . TYR C 1 522 ? 32.545 81.157 -38.666 1.00 27.43 522 TYR C N 1
ATOM 12035 C CA . TYR C 1 522 ? 33.406 82.320 -38.878 1.00 28.83 522 TYR C CA 1
ATOM 12036 C C . TYR C 1 522 ? 32.805 83.602 -38.363 1.00 27.36 522 TYR C C 1
ATOM 12037 O O . TYR C 1 522 ? 33.061 84.628 -38.964 1.00 26.20 522 TYR C O 1
ATOM 12046 N N . ILE C 1 523 ? 31.966 83.538 -37.311 1.00 25.25 523 ILE C N 1
ATOM 12047 C CA . ILE C 1 523 ? 31.485 84.755 -36.724 1.00 23.69 523 ILE C CA 1
ATOM 12048 C C . ILE C 1 523 ? 32.104 84.997 -35.348 1.00 22.76 523 ILE C C 1
ATOM 12049 O O . ILE C 1 523 ? 31.992 84.157 -34.448 1.00 19.58 523 ILE C O 1
ATOM 12054 N N . ILE C 1 524 ? 32.683 86.178 -35.125 1.00 22.81 524 ILE C N 1
ATOM 12055 C CA . ILE C 1 524 ? 33.186 86.395 -33.749 1.00 23.99 524 ILE C CA 1
ATOM 12056 C C . ILE C 1 524 ? 32.366 87.452 -33.052 1.00 23.26 524 ILE C C 1
ATOM 12057 O O . ILE C 1 524 ? 32.052 88.415 -33.673 1.00 23.87 524 ILE C O 1
ATOM 12062 N N . GLY C 1 525 ? 32.008 87.237 -31.774 1.00 22.13 525 GLY C N 1
ATOM 12063 C CA . GLY C 1 525 ? 31.241 88.260 -31.045 1.00 21.94 525 GLY C CA 1
ATOM 12064 C C . GLY C 1 525 ? 31.584 88.278 -29.582 1.00 22.23 525 GLY C C 1
ATOM 12065 O O . GLY C 1 525 ? 32.076 87.245 -29.006 1.00 20.84 525 GLY C O 1
ATOM 12066 N N . GLU C 1 526 ? 31.254 89.409 -28.939 1.00 23.67 526 GLU C N 1
ATOM 12067 C CA . GLU C 1 526 ? 31.529 89.591 -27.514 1.00 22.56 526 GLU C CA 1
ATOM 12068 C C . GLU C 1 526 ? 30.564 90.625 -26.969 1.00 23.09 526 GLU C C 1
ATOM 12069 O O . GLU C 1 526 ? 29.990 91.398 -27.712 1.00 20.83 526 GLU C O 1
ATOM 12075 N N . SER C 1 527 ? 30.364 90.627 -25.654 1.00 22.60 527 SER C N 1
ATOM 12076 C CA . SER C 1 527 ? 29.551 91.693 -25.072 1.00 24.44 527 SER C CA 1
ATOM 12077 C C . SER C 1 527 ? 30.444 92.684 -24.305 1.00 26.00 527 SER C C 1
ATOM 12078 O O . SER C 1 527 ? 31.601 92.438 -24.018 1.00 26.14 527 SER C O 1
ATOM 12081 N N . PHE C 1 528 ? 29.925 93.855 -23.977 1.00 22.02 528 PHE C N 1
ATOM 12082 C CA . PHE C 1 528 ? 30.645 94.706 -23.057 1.00 22.56 528 PHE C CA 1
ATOM 12083 C C . PHE C 1 528 ? 29.670 95.681 -22.467 1.00 21.73 528 PHE C C 1
ATOM 12084 O O . PHE C 1 528 ? 28.581 95.875 -23.002 1.00 22.93 528 PHE C O 1
ATOM 12092 N N . GLU C 1 529 ? 30.036 96.267 -21.329 1.00 20.39 529 GLU C N 1
ATOM 12093 C CA . GLU C 1 529 ? 29.001 97.002 -20.584 1.00 18.17 529 GLU C CA 1
ATOM 12094 C C . GLU C 1 529 ? 29.575 98.231 -19.901 1.00 18.78 529 GLU C C 1
ATOM 12095 O O . GLU C 1 529 ? 30.830 98.400 -19.803 1.00 20.33 529 GLU C O 1
ATOM 12101 N N . THR C 1 530 ? 28.681 99.145 -19.574 1.00 15.70 530 THR C N 1
ATOM 12102 C CA . THR C 1 530 ? 29.006 100.315 -18.825 1.00 14.85 530 THR C CA 1
ATOM 12103 C C . THR C 1 530 ? 27.835 100.845 -18.004 1.00 14.64 530 THR C C 1
ATOM 12104 O O . THR C 1 530 ? 26.695 100.373 -18.142 1.00 15.25 530 THR C O 1
ATOM 12108 N N . SER C 1 531 ? 28.094 101.767 -17.083 1.00 14.91 531 SER C N 1
ATOM 12109 C CA . SER C 1 531 ? 26.963 102.471 -16.495 1.00 14.85 531 SER C CA 1
ATOM 12110 C C . SER C 1 531 ? 27.168 103.928 -16.703 1.00 16.39 531 SER C C 1
ATOM 12111 O O . SER C 1 531 ? 28.363 104.422 -16.799 1.00 19.30 531 SER C O 1
ATOM 12114 N N . ALA C 1 532 ? 26.076 104.707 -16.698 1.00 17.47 532 ALA C N 1
ATOM 12115 C CA . ALA C 1 532 ? 26.211 106.137 -17.081 1.00 16.13 532 ALA C CA 1
ATOM 12116 C C . ALA C 1 532 ? 25.089 106.915 -16.412 1.00 16.93 532 ALA C C 1
ATOM 12117 O O . ALA C 1 532 ? 24.016 106.350 -16.133 1.00 16.82 532 ALA C O 1
ATOM 12119 N N . PRO C 1 533 ? 25.326 108.180 -16.062 1.00 18.65 533 PRO C N 1
ATOM 12120 C CA . PRO C 1 533 ? 24.180 109.047 -15.693 1.00 18.72 533 PRO C CA 1
ATOM 12121 C C . PRO C 1 533 ? 23.047 109.022 -16.711 1.00 18.01 533 PRO C C 1
ATOM 12122 O O . PRO C 1 533 ? 23.296 108.944 -17.927 1.00 19.94 533 PRO C O 1
ATOM 12126 N N . TRP C 1 534 ? 21.812 109.182 -16.252 1.00 18.91 534 TRP C N 1
ATOM 12127 C CA . TRP C 1 534 ? 20.653 109.302 -17.165 1.00 20.67 534 TRP C CA 1
ATOM 12128 C C . TRP C 1 534 ? 20.778 110.238 -18.361 1.00 21.72 534 TRP C C 1
ATOM 12129 O O . TRP C 1 534 ? 20.371 109.941 -19.506 1.00 21.04 534 TRP C O 1
ATOM 12140 N N . ASP C 1 535 ? 21.308 111.413 -18.103 1.00 24.25 535 ASP C N 1
ATOM 12141 C CA . ASP C 1 535 ? 21.378 112.425 -19.145 1.00 27.14 535 ASP C CA 1
ATOM 12142 C C . ASP C 1 535 ? 22.439 112.092 -20.200 1.00 27.44 535 ASP C C 1
ATOM 12143 O O . ASP C 1 535 ? 22.444 112.711 -21.244 1.00 26.52 535 ASP C O 1
ATOM 12148 N N . ARG C 1 536 ? 23.202 111.003 -19.996 1.00 24.41 536 ARG C N 1
ATOM 12149 C CA . ARG C 1 536 ? 24.213 110.579 -20.996 1.00 24.73 536 ARG C CA 1
ATOM 12150 C C . ARG C 1 536 ? 23.818 109.339 -21.815 1.00 24.86 536 ARG C C 1
ATOM 12151 O O . ARG C 1 536 ? 24.469 109.031 -22.824 1.00 23.05 536 ARG C O 1
ATOM 12159 N N . VAL C 1 537 ? 22.778 108.633 -21.350 1.00 22.12 537 VAL C N 1
ATOM 12160 C CA . VAL C 1 537 ? 22.447 107.310 -21.897 1.00 22.68 537 VAL C CA 1
ATOM 12161 C C . VAL C 1 537 ? 22.142 107.375 -23.424 1.00 23.87 537 VAL C C 1
ATOM 12162 O O . VAL C 1 537 ? 22.663 106.581 -24.213 1.00 24.12 537 VAL C O 1
ATOM 12166 N N . VAL C 1 538 ? 21.276 108.287 -23.845 1.00 27.68 538 VAL C N 1
ATOM 12167 C CA . VAL C 1 538 ? 20.821 108.222 -25.285 1.00 27.03 538 VAL C CA 1
ATOM 12168 C C . VAL C 1 538 ? 22.027 108.410 -26.220 1.00 26.13 538 VAL C C 1
ATOM 12169 O O . VAL C 1 538 ? 22.230 107.615 -27.170 1.00 24.99 538 VAL C O 1
ATOM 12173 N N . ASP C 1 539 ? 22.810 109.464 -25.947 1.00 28.58 539 ASP C N 1
ATOM 12174 C CA . ASP C 1 539 ? 23.961 109.806 -26.788 1.00 29.09 539 ASP C CA 1
ATOM 12175 C C . ASP C 1 539 ? 25.053 108.741 -26.732 1.00 28.54 539 ASP C C 1
ATOM 12176 O O . ASP C 1 539 ? 25.654 108.416 -27.720 1.00 28.11 539 ASP C O 1
ATOM 12181 N N . LEU C 1 540 ? 25.314 108.205 -25.540 1.00 28.59 540 LEU C N 1
ATOM 12182 C CA . LEU C 1 540 ? 26.249 107.065 -25.370 1.00 25.74 540 LEU C CA 1
ATOM 12183 C C . LEU C 1 540 ? 25.882 105.861 -26.211 1.00 24.80 540 LEU C C 1
ATOM 12184 O O . LEU C 1 540 ? 26.748 105.293 -26.869 1.00 23.49 540 LEU C O 1
ATOM 12189 N N . CYS C 1 541 ? 24.618 105.449 -26.150 1.00 22.49 541 CYS C N 1
ATOM 12190 C CA . CYS C 1 541 ? 24.139 104.354 -26.949 1.00 22.58 541 CYS C CA 1
ATOM 12191 C C . CYS C 1 541 ? 24.361 104.593 -28.484 1.00 23.19 541 CYS C C 1
ATOM 12192 O O . CYS C 1 541 ? 24.902 103.755 -29.199 1.00 23.69 541 CYS C O 1
ATOM 12195 N N . ARG C 1 542 ? 23.960 105.765 -28.947 1.00 24.20 542 ARG C N 1
ATOM 12196 C CA . ARG C 1 542 ? 24.090 106.094 -30.373 1.00 26.28 542 ARG C CA 1
ATOM 12197 C C . ARG C 1 542 ? 25.561 106.126 -30.786 1.00 26.88 542 ARG C C 1
ATOM 12198 O O . ARG C 1 542 ? 25.964 105.422 -31.755 1.00 26.29 542 ARG C O 1
ATOM 12206 N N . ASN C 1 543 ? 26.355 106.954 -30.084 1.00 26.68 543 ASN C N 1
ATOM 12207 C CA . ASN C 1 543 ? 27.758 107.123 -30.441 1.00 27.06 543 ASN C CA 1
ATOM 12208 C C . ASN C 1 543 ? 28.617 105.905 -30.388 1.00 27.58 543 ASN C C 1
ATOM 12209 O O . ASN C 1 543 ? 29.535 105.791 -31.205 1.00 26.55 543 ASN C O 1
ATOM 12214 N N . VAL C 1 544 ? 28.421 105.046 -29.346 1.00 25.95 544 VAL C N 1
ATOM 12215 C CA . VAL C 1 544 ? 29.177 103.786 -29.285 1.00 25.65 544 VAL C CA 1
ATOM 12216 C C . VAL C 1 544 ? 28.852 102.848 -30.456 1.00 26.07 544 VAL C C 1
ATOM 12217 O O . VAL C 1 544 ? 29.754 102.140 -31.017 1.00 23.82 544 VAL C O 1
ATOM 12221 N N . LYS C 1 545 ? 27.572 102.745 -30.795 1.00 26.87 545 LYS C N 1
ATOM 12222 C CA . LYS C 1 545 ? 27.239 101.827 -31.917 1.00 29.46 545 LYS C CA 1
ATOM 12223 C C . LYS C 1 545 ? 27.761 102.380 -33.247 1.00 30.81 545 LYS C C 1
ATOM 12224 O O . LYS C 1 545 ? 28.127 101.607 -34.105 1.00 31.41 545 LYS C O 1
ATOM 12230 N N . GLU C 1 546 ? 27.806 103.701 -33.404 1.00 31.16 546 GLU C N 1
ATOM 12231 C CA . GLU C 1 546 ? 28.345 104.314 -34.655 1.00 36.63 546 GLU C CA 1
ATOM 12232 C C . GLU C 1 546 ? 29.886 104.182 -34.674 1.00 36.41 546 GLU C C 1
ATOM 12233 O O . GLU C 1 546 ? 30.454 103.864 -35.704 1.00 37.94 546 GLU C O 1
ATOM 12239 N N . ARG C 1 547 ? 30.540 104.342 -33.517 1.00 33.02 547 ARG C N 1
ATOM 12240 C CA . ARG C 1 547 ? 31.996 104.108 -33.423 1.00 30.54 547 ARG C CA 1
ATOM 12241 C C . ARG C 1 547 ? 32.350 102.687 -33.834 1.00 30.95 547 ARG C C 1
ATOM 12242 O O . ARG C 1 547 ? 33.319 102.454 -34.588 1.00 31.06 547 ARG C O 1
ATOM 12250 N N . ILE C 1 548 ? 31.561 101.711 -33.382 1.00 26.63 548 ILE C N 1
ATOM 12251 C CA . ILE C 1 548 ? 31.839 100.351 -33.781 1.00 28.45 548 ILE C CA 1
ATOM 12252 C C . ILE C 1 548 ? 31.705 100.098 -35.315 1.00 28.49 548 ILE C C 1
ATOM 12253 O O . ILE C 1 548 ? 32.545 99.378 -35.912 1.00 26.37 548 ILE C O 1
ATOM 12258 N N . ARG C 1 549 ? 30.646 100.641 -35.905 1.00 31.77 549 ARG C N 1
ATOM 12259 C CA . ARG C 1 549 ? 30.486 100.567 -37.389 1.00 35.10 549 ARG C CA 1
ATOM 12260 C C . ARG C 1 549 ? 31.630 101.245 -38.141 1.00 38.28 549 ARG C C 1
ATOM 12261 O O . ARG C 1 549 ? 32.102 100.721 -39.170 1.00 35.83 549 ARG C O 1
ATOM 12269 N N . ARG C 1 550 ? 32.065 102.409 -37.634 1.00 35.82 550 ARG C N 1
ATOM 12270 C CA . ARG C 1 550 ? 33.121 103.174 -38.278 1.00 41.98 550 ARG C CA 1
ATOM 12271 C C . ARG C 1 550 ? 34.483 102.486 -38.244 1.00 40.12 550 ARG C C 1
ATOM 12272 O O . ARG C 1 550 ? 35.208 102.516 -39.239 1.00 36.74 550 ARG C O 1
ATOM 12280 N N . GLU C 1 551 ? 34.825 101.904 -37.091 1.00 35.95 551 GLU C N 1
ATOM 12281 C CA . GLU C 1 551 ? 36.068 101.168 -36.887 1.00 35.85 551 GLU C CA 1
ATOM 12282 C C . GLU C 1 551 ? 36.127 99.913 -37.787 1.00 36.17 551 GLU C C 1
ATOM 12283 O O . GLU C 1 551 ? 37.090 99.727 -38.556 1.00 34.54 551 GLU C O 1
ATOM 12289 N N . CYS C 1 552 ? 35.099 99.083 -37.705 1.00 34.00 552 CYS C N 1
ATOM 12290 C CA . CYS C 1 552 ? 34.983 97.916 -38.575 1.00 35.06 552 CYS C CA 1
ATOM 12291 C C . CYS C 1 552 ? 35.148 98.250 -40.070 1.00 36.46 552 CYS C C 1
ATOM 12292 O O . CYS C 1 552 ? 35.827 97.489 -40.779 1.00 34.65 552 CYS C O 1
ATOM 12295 N N . LYS C 1 553 ? 34.507 99.324 -40.537 1.00 37.03 553 LYS C N 1
ATOM 12296 C CA . LYS C 1 553 ? 34.555 99.706 -41.974 1.00 41.49 553 LYS C CA 1
ATOM 12297 C C . LYS C 1 553 ? 35.992 100.093 -42.268 1.00 43.82 553 LYS C C 1
ATOM 12298 O O . LYS C 1 553 ? 36.571 99.611 -43.239 1.00 46.43 553 LYS C O 1
ATOM 12304 N N . GLU C 1 554 ? 36.558 100.943 -41.397 1.00 42.17 554 GLU C N 1
ATOM 12305 C CA . GLU C 1 554 ? 37.949 101.384 -41.516 1.00 45.21 554 GLU C CA 1
ATOM 12306 C C . GLU C 1 554 ? 38.977 100.275 -41.494 1.00 43.66 554 GLU C C 1
ATOM 12307 O O . GLU C 1 554 ? 40.029 100.431 -42.092 1.00 44.41 554 GLU C O 1
ATOM 12313 N N . LYS C 1 555 ? 38.676 99.169 -40.822 1.00 39.97 555 LYS C N 1
ATOM 12314 C CA . LYS C 1 555 ? 39.622 98.058 -40.688 1.00 40.79 555 LYS C CA 1
ATOM 12315 C C . LYS C 1 555 ? 39.426 96.934 -41.704 1.00 42.44 555 LYS C C 1
ATOM 12316 O O . LYS C 1 555 ? 40.081 95.881 -41.629 1.00 46.34 555 LYS C O 1
ATOM 12322 N N . GLY C 1 556 ? 38.503 97.138 -42.632 1.00 44.34 556 GLY C N 1
ATOM 12323 C CA . GLY C 1 556 ? 38.373 96.222 -43.752 1.00 46.57 556 GLY C CA 1
ATOM 12324 C C . GLY C 1 556 ? 37.384 95.118 -43.579 1.00 48.24 556 GLY C C 1
ATOM 12325 O O . GLY C 1 556 ? 37.418 94.140 -44.349 1.00 46.82 556 GLY C O 1
ATOM 12326 N N . VAL C 1 557 ? 36.495 95.260 -42.600 1.00 42.55 557 VAL C N 1
ATOM 12327 C CA . VAL C 1 557 ? 35.413 94.281 -42.422 1.00 46.65 557 VAL C CA 1
ATOM 12328 C C . VAL C 1 557 ? 34.413 94.504 -43.549 1.00 46.79 557 VAL C C 1
ATOM 12329 O O . VAL C 1 557 ? 34.003 95.628 -43.783 1.00 49.62 557 VAL C O 1
ATOM 12333 N N . GLN C 1 558 ? 34.017 93.423 -44.225 1.00 53.14 558 GLN C N 1
ATOM 12334 C CA . GLN C 1 558 ? 33.176 93.501 -45.428 1.00 59.09 558 GLN C CA 1
ATOM 12335 C C . GLN C 1 558 ? 31.724 93.953 -45.195 1.00 58.45 558 GLN C C 1
ATOM 12336 O O . GLN C 1 558 ? 31.257 94.907 -45.801 1.00 61.00 558 GLN C O 1
ATOM 12342 N N . PHE C 1 559 ? 31.028 93.268 -44.301 1.00 53.85 559 PHE C N 1
ATOM 12343 C CA . PHE C 1 559 ? 29.633 93.516 -44.033 1.00 53.88 559 PHE C CA 1
ATOM 12344 C C . PHE C 1 559 ? 29.494 94.395 -42.783 1.00 46.58 559 PHE C C 1
ATOM 12345 O O . PHE C 1 559 ? 30.297 94.235 -41.882 1.00 47.71 559 PHE C O 1
ATOM 12353 N N . PRO C 1 560 ? 28.467 95.285 -42.703 1.00 45.63 560 PRO C N 1
ATOM 12354 C CA . PRO C 1 560 ? 28.207 96.026 -41.410 1.00 42.80 560 PRO C CA 1
ATOM 12355 C C . PRO C 1 560 ? 28.129 95.045 -40.232 1.00 39.95 560 PRO C C 1
ATOM 12356 O O . PRO C 1 560 ? 27.442 94.052 -40.360 1.00 40.88 560 PRO C O 1
ATOM 12360 N N . PRO C 1 561 ? 28.859 95.285 -39.123 1.00 36.02 561 PRO C N 1
ATOM 12361 C CA . PRO C 1 561 ? 28.768 94.329 -37.969 1.00 34.76 561 PRO C CA 1
ATOM 12362 C C . PRO C 1 561 ? 27.409 94.367 -37.258 1.00 32.58 561 PRO C C 1
ATOM 12363 O O . PRO C 1 561 ? 26.666 95.325 -37.392 1.00 33.19 561 PRO C O 1
ATOM 12367 N N . LEU C 1 562 ? 27.072 93.336 -36.505 1.00 31.36 562 LEU C N 1
ATOM 12368 C CA . LEU C 1 562 ? 25.964 93.493 -35.598 1.00 29.59 562 LEU C CA 1
ATOM 12369 C C . LEU C 1 562 ? 26.471 94.440 -34.494 1.00 28.24 562 LEU C C 1
ATOM 12370 O O . LEU C 1 562 ? 27.557 94.228 -33.919 1.00 25.37 562 LEU C O 1
ATOM 12375 N N . SER C 1 563 ? 25.723 95.493 -34.232 1.00 26.91 563 SER C N 1
ATOM 12376 C CA . SER C 1 563 ? 26.167 96.463 -33.245 1.00 29.40 563 SER C CA 1
ATOM 12377 C C . SER C 1 563 ? 24.882 96.920 -32.534 1.00 28.53 563 SER C C 1
ATOM 12378 O O . SER C 1 563 ? 24.086 97.683 -33.147 1.00 30.60 563 SER C O 1
ATOM 12381 N N . THR C 1 564 ? 24.643 96.396 -31.314 1.00 25.46 564 THR C N 1
ATOM 12382 C CA . THR C 1 564 ? 23.304 96.560 -30.706 1.00 25.24 564 THR C CA 1
ATOM 12383 C C . THR C 1 564 ? 23.473 96.835 -29.202 1.00 23.81 564 THR C C 1
ATOM 12384 O O . THR C 1 564 ? 24.526 96.541 -28.633 1.00 22.78 564 THR C O 1
ATOM 12388 N N . CYS C 1 565 ? 22.451 97.379 -28.574 1.00 22.38 565 CYS C N 1
ATOM 12389 C CA . CYS C 1 565 ? 22.563 97.657 -27.142 1.00 23.14 565 CYS C CA 1
ATOM 12390 C C . CYS C 1 565 ? 21.210 97.424 -26.500 1.00 23.25 565 CYS C C 1
ATOM 12391 O O . CYS C 1 565 ? 20.205 97.423 -27.226 1.00 21.33 565 CYS C O 1
ATOM 12394 N N . ARG C 1 566 ? 21.236 97.215 -25.175 1.00 21.92 566 ARG C N 1
ATOM 12395 C CA . ARG C 1 566 ? 20.055 97.279 -24.356 1.00 23.08 566 ARG C CA 1
ATOM 12396 C C . ARG C 1 566 ? 20.364 97.999 -23.053 1.00 20.77 566 ARG C C 1
ATOM 12397 O O . ARG C 1 566 ? 21.498 98.029 -22.636 1.00 21.10 566 ARG C O 1
ATOM 12405 N N . VAL C 1 567 ? 19.365 98.644 -22.484 1.00 20.48 567 VAL C N 1
ATOM 12406 C CA . VAL C 1 567 ? 19.499 99.164 -21.106 1.00 20.88 567 VAL C CA 1
ATOM 12407 C C . VAL C 1 567 ? 19.069 98.005 -20.191 1.00 22.09 567 VAL C C 1
ATOM 12408 O O . VAL C 1 567 ? 17.931 97.549 -20.288 1.00 24.03 567 VAL C O 1
ATOM 12412 N N . THR C 1 568 ? 19.945 97.562 -19.319 1.00 18.90 568 THR C N 1
ATOM 12413 C CA . THR C 1 568 ? 19.716 96.349 -18.563 1.00 18.98 568 THR C CA 1
ATOM 12414 C C . THR C 1 568 ? 19.484 96.539 -17.034 1.00 20.27 568 THR C C 1
ATOM 12415 O O . THR C 1 568 ? 18.964 95.630 -16.359 1.00 20.64 568 THR C O 1
ATOM 12419 N N . GLN C 1 569 ? 19.878 97.693 -16.466 1.00 17.68 569 GLN C N 1
ATOM 12420 C CA . GLN C 1 569 ? 19.539 97.978 -15.053 1.00 17.42 569 GLN C CA 1
ATOM 12421 C C . GLN C 1 569 ? 19.253 99.479 -14.971 1.00 19.79 569 GLN C C 1
ATOM 12422 O O . GLN C 1 569 ? 19.817 100.236 -15.814 1.00 19.24 569 GLN C O 1
ATOM 12428 N N . THR C 1 570 ? 18.348 99.888 -14.062 1.00 17.01 570 THR C N 1
ATOM 12429 C CA . THR C 1 570 ? 18.088 101.330 -13.777 1.00 17.68 570 THR C CA 1
ATOM 12430 C C . THR C 1 570 ? 18.455 101.524 -12.330 1.00 15.20 570 THR C C 1
ATOM 12431 O O . THR C 1 570 ? 18.352 100.576 -11.459 1.00 14.41 570 THR C O 1
ATOM 12435 N N . TYR C 1 571 ? 18.879 102.756 -12.073 1.00 14.86 571 TYR C N 1
ATOM 12436 C CA . TYR C 1 571 ? 19.211 103.230 -10.750 1.00 14.65 571 TYR C CA 1
ATOM 12437 C C . TYR C 1 571 ? 18.655 104.655 -10.626 1.00 14.63 571 TYR C C 1
ATOM 12438 O O . TYR C 1 571 ? 18.268 105.299 -11.655 1.00 14.65 571 TYR C O 1
ATOM 12447 N N . ASP C 1 572 ? 18.623 105.166 -9.385 1.00 15.17 572 ASP C N 1
ATOM 12448 C CA . ASP C 1 572 ? 18.359 106.571 -9.144 1.00 17.21 572 ASP C CA 1
ATOM 12449 C C . ASP C 1 572 ? 19.230 107.485 -10.009 1.00 17.03 572 ASP C C 1
ATOM 12450 O O . ASP C 1 572 ? 18.723 108.458 -10.626 1.00 20.44 572 ASP C O 1
ATOM 12455 N N . ALA C 1 573 ? 20.529 107.190 -10.075 1.00 17.56 573 ALA C N 1
ATOM 12456 C CA . ALA C 1 573 ? 21.460 108.138 -10.718 1.00 18.71 573 ALA C CA 1
ATOM 12457 C C . ALA C 1 573 ? 21.905 107.782 -12.133 1.00 17.83 573 ALA C C 1
ATOM 12458 O O . ALA C 1 573 ? 22.698 108.531 -12.772 1.00 18.52 573 ALA C O 1
ATOM 12460 N N . GLY C 1 574 ? 21.370 106.711 -12.693 1.00 16.49 574 GLY C N 1
ATOM 12461 C CA . GLY C 1 574 ? 21.668 106.387 -14.086 1.00 15.50 574 GLY C CA 1
ATOM 12462 C C . GLY C 1 574 ? 21.333 104.973 -14.459 1.00 16.30 574 GLY C C 1
ATOM 12463 O O . GLY C 1 574 ? 20.473 104.346 -13.813 1.00 15.55 574 GLY C O 1
ATOM 12464 N N . ALA C 1 575 ? 22.111 104.385 -15.356 1.00 16.08 575 ALA C N 1
ATOM 12465 C CA . ALA C 1 575 ? 21.731 103.053 -15.930 1.00 17.26 575 ALA C CA 1
ATOM 12466 C C . ALA C 1 575 ? 22.929 102.253 -16.337 1.00 17.77 575 ALA C C 1
ATOM 12467 O O . ALA C 1 575 ? 23.999 102.832 -16.603 1.00 18.71 575 ALA C O 1
ATOM 12469 N N . CYS C 1 576 ? 22.753 100.919 -16.402 1.00 16.63 576 CYS C N 1
ATOM 12470 C CA . CYS C 1 576 ? 23.674 99.993 -17.031 1.00 16.82 576 CYS C CA 1
ATOM 12471 C C . CYS C 1 576 ? 23.257 99.772 -18.472 1.00 16.79 576 CYS C C 1
ATOM 12472 O O . CYS C 1 576 ? 22.085 99.543 -18.749 1.00 17.27 576 CYS C O 1
ATOM 12475 N N . ILE C 1 577 ? 24.209 99.888 -19.359 1.00 16.69 577 ILE C N 1
ATOM 12476 C CA . ILE C 1 577 ? 23.991 99.693 -20.807 1.00 17.86 577 ILE C CA 1
ATOM 12477 C C . ILE C 1 577 ? 24.903 98.615 -21.248 1.00 19.11 577 ILE C C 1
ATOM 12478 O O . ILE C 1 577 ? 26.135 98.634 -20.987 1.00 18.32 577 ILE C O 1
ATOM 12483 N N . TYR C 1 578 ? 24.313 97.692 -21.993 1.00 20.18 578 TYR C N 1
ATOM 12484 C CA . TYR C 1 578 ? 24.977 96.484 -22.398 1.00 19.64 578 TYR C CA 1
ATOM 12485 C C . TYR C 1 578 ? 25.031 96.506 -23.947 1.00 20.71 578 TYR C C 1
ATOM 12486 O O . TYR C 1 578 ? 24.011 96.767 -24.593 1.00 17.92 578 TYR C O 1
ATOM 12495 N N . PHE C 1 579 ? 26.221 96.243 -24.505 1.00 20.02 579 PHE C N 1
ATOM 12496 C CA . PHE C 1 579 ? 26.412 96.109 -25.983 1.00 20.52 579 PHE C CA 1
ATOM 12497 C C . PHE C 1 579 ? 26.782 94.696 -26.384 1.00 21.26 579 PHE C C 1
ATOM 12498 O O . PHE C 1 579 ? 27.397 93.959 -25.602 1.00 21.88 579 PHE C O 1
ATOM 12506 N N . TYR C 1 580 ? 26.406 94.310 -27.607 1.00 21.69 580 TYR C N 1
ATOM 12507 C CA . TYR C 1 580 ? 26.878 93.062 -28.244 1.00 22.82 580 TYR C CA 1
ATOM 12508 C C . TYR C 1 580 ? 27.501 93.521 -29.551 1.00 23.60 580 TYR C C 1
ATOM 12509 O O . TYR C 1 580 ? 26.935 94.374 -30.234 1.00 23.27 580 TYR C O 1
ATOM 12518 N N . PHE C 1 581 ? 28.647 92.941 -29.884 1.00 21.39 581 PHE C N 1
ATOM 12519 C CA . PHE C 1 581 ? 29.377 93.283 -31.101 1.00 23.72 581 PHE C CA 1
ATOM 12520 C C . PHE C 1 581 ? 29.886 91.975 -31.723 1.00 20.63 581 PHE C C 1
ATOM 12521 O O . PHE C 1 581 ? 30.349 91.062 -31.026 1.00 20.59 581 PHE C O 1
ATOM 12529 N N . ALA C 1 582 ? 29.687 91.835 -33.012 1.00 20.92 582 ALA C N 1
ATOM 12530 C CA . ALA C 1 582 ? 30.033 90.578 -33.684 1.00 20.43 582 ALA C CA 1
ATOM 12531 C C . ALA C 1 582 ? 30.184 90.813 -35.185 1.00 21.49 582 ALA C C 1
ATOM 12532 O O . ALA C 1 582 ? 29.528 91.692 -35.768 1.00 23.04 582 ALA C O 1
ATOM 12534 N N . PHE C 1 583 ? 31.031 90.012 -35.807 1.00 21.72 583 PHE C N 1
ATOM 12535 C CA . PHE C 1 583 ? 31.104 90.129 -37.284 1.00 25.65 583 PHE C CA 1
ATOM 12536 C C . PHE C 1 583 ? 31.681 88.874 -37.900 1.00 24.78 583 PHE C C 1
ATOM 12537 O O . PHE C 1 583 ? 32.312 88.039 -37.204 1.00 22.50 583 PHE C O 1
ATOM 12545 N N . ASN C 1 584 ? 31.348 88.713 -39.187 1.00 27.34 584 ASN C N 1
ATOM 12546 C CA . ASN C 1 584 ? 31.859 87.633 -40.033 1.00 28.15 584 ASN C CA 1
ATOM 12547 C C . ASN C 1 584 ? 33.323 87.945 -40.361 1.00 28.47 584 ASN C C 1
ATOM 12548 O O . ASN C 1 584 ? 33.631 88.981 -40.987 1.00 28.86 584 ASN C O 1
ATOM 12553 N N . TYR C 1 585 ? 34.235 87.099 -39.924 1.00 26.81 585 TYR C N 1
ATOM 12554 C CA . TYR C 1 585 ? 35.663 87.424 -40.145 1.00 31.04 585 TYR C CA 1
ATOM 12555 C C . TYR C 1 585 ? 36.289 86.721 -41.340 1.00 31.96 585 TYR C C 1
ATOM 12556 O O . TYR C 1 585 ? 37.473 86.937 -41.595 1.00 32.59 585 TYR C O 1
ATOM 12565 N N . ARG C 1 586 ? 35.507 85.908 -42.049 1.00 34.87 586 ARG C N 1
ATOM 12566 C CA . ARG C 1 586 ? 35.943 85.324 -43.323 1.00 39.87 586 ARG C CA 1
ATOM 12567 C C . ARG C 1 586 ? 36.607 86.300 -44.253 1.00 41.86 586 ARG C C 1
ATOM 12568 O O . ARG C 1 586 ? 35.962 87.231 -44.743 1.00 39.09 586 ARG C O 1
ATOM 12576 N N . GLY C 1 587 ? 37.902 86.063 -44.478 1.00 46.71 587 GLY C N 1
ATOM 12577 C CA . GLY C 1 587 ? 38.707 86.839 -45.421 1.00 49.89 587 GLY C CA 1
ATOM 12578 C C . GLY C 1 587 ? 39.325 88.123 -44.878 1.00 49.91 587 GLY C C 1
ATOM 12579 O O . GLY C 1 587 ? 39.806 88.945 -45.647 1.00 46.13 587 GLY C O 1
ATOM 12580 N N . ILE C 1 588 ? 39.308 88.307 -43.557 1.00 44.38 588 ILE C N 1
ATOM 12581 C CA . ILE C 1 588 ? 40.015 89.433 -42.956 1.00 45.76 588 ILE C CA 1
ATOM 12582 C C . ILE C 1 588 ? 41.344 88.897 -42.445 1.00 48.22 588 ILE C C 1
ATOM 12583 O O . ILE C 1 588 ? 41.379 87.786 -41.913 1.00 48.10 588 ILE C O 1
ATOM 12588 N N . SER C 1 589 ? 42.433 89.665 -42.589 1.00 41.56 589 SER C N 1
ATOM 12589 C CA . SER C 1 589 ? 43.780 89.137 -42.279 1.00 48.62 589 SER C CA 1
ATOM 12590 C C . SER C 1 589 ? 44.065 88.682 -40.826 1.00 53.34 589 SER C C 1
ATOM 12591 O O . SER C 1 589 ? 44.275 87.478 -40.589 1.00 48.86 589 SER C O 1
ATOM 12594 N N . ASP C 1 590 ? 44.114 89.632 -39.881 1.00 49.15 590 ASP C N 1
ATOM 12595 C CA . ASP C 1 590 ? 44.290 89.311 -38.442 1.00 44.04 590 ASP C CA 1
ATOM 12596 C C . ASP C 1 590 ? 42.936 89.636 -37.743 1.00 43.38 590 ASP C C 1
ATOM 12597 O O . ASP C 1 590 ? 42.746 90.739 -37.228 1.00 37.86 590 ASP C O 1
ATOM 12602 N N . PRO C 1 591 ? 41.980 88.685 -37.767 1.00 42.07 591 PRO C N 1
ATOM 12603 C CA . PRO C 1 591 ? 40.636 89.104 -37.308 1.00 37.59 591 PRO C CA 1
ATOM 12604 C C . PRO C 1 591 ? 40.553 89.369 -35.796 1.00 37.39 591 PRO C C 1
ATOM 12605 O O . PRO C 1 591 ? 39.642 90.099 -35.376 1.00 38.98 591 PRO C O 1
ATOM 12609 N N . LEU C 1 592 ? 41.430 88.762 -34.986 1.00 35.13 592 LEU C N 1
ATOM 12610 C CA . LEU C 1 592 ? 41.458 89.029 -33.533 1.00 36.80 592 LEU C CA 1
ATOM 12611 C C . LEU C 1 592 ? 42.035 90.398 -33.174 1.00 40.44 592 LEU C C 1
ATOM 12612 O O . LEU C 1 592 ? 41.661 91.001 -32.140 1.00 32.42 592 LEU C O 1
ATOM 12617 N N . ALA C 1 593 ? 42.977 90.867 -33.995 1.00 35.09 593 ALA C N 1
ATOM 12618 C CA . ALA C 1 593 ? 43.571 92.176 -33.775 1.00 36.10 593 ALA C CA 1
ATOM 12619 C C . ALA C 1 593 ? 42.494 93.186 -34.124 1.00 30.71 593 ALA C C 1
ATOM 12620 O O . ALA C 1 593 ? 42.307 94.159 -33.377 1.00 32.63 593 ALA C O 1
ATOM 12622 N N . VAL C 1 594 ? 41.741 92.927 -35.202 1.00 27.88 594 VAL C N 1
ATOM 12623 C CA . VAL C 1 594 ? 40.700 93.865 -35.675 1.00 29.26 594 VAL C CA 1
ATOM 12624 C C . VAL C 1 594 ? 39.595 93.937 -34.549 1.00 32.21 594 VAL C C 1
ATOM 12625 O O . VAL C 1 594 ? 39.147 95.013 -34.165 1.00 29.19 594 VAL C O 1
ATOM 12629 N N . PHE C 1 595 ? 39.130 92.769 -34.100 1.00 27.95 595 PHE C N 1
ATOM 12630 C CA . PHE C 1 595 ? 38.162 92.670 -32.972 1.00 27.79 595 PHE C CA 1
ATOM 12631 C C . PHE C 1 595 ? 38.615 93.478 -31.708 1.00 24.62 595 PHE C C 1
ATOM 12632 O O . PHE C 1 595 ? 37.863 94.359 -31.212 1.00 24.14 595 PHE C O 1
ATOM 12640 N N . GLU C 1 596 ? 39.820 93.205 -31.242 1.00 26.87 596 GLU C N 1
ATOM 12641 C CA . GLU C 1 596 ? 40.414 93.815 -30.019 1.00 31.50 596 GLU C CA 1
ATOM 12642 C C . GLU C 1 596 ? 40.587 95.331 -30.144 1.00 28.54 596 GLU C C 1
ATOM 12643 O O . GLU C 1 596 ? 40.305 96.140 -29.212 1.00 24.27 596 GLU C O 1
ATOM 12649 N N . GLN C 1 597 ? 41.033 95.754 -31.313 1.00 27.77 597 GLN C N 1
ATOM 12650 C CA . GLN C 1 597 ? 41.191 97.190 -31.552 1.00 27.51 597 GLN C CA 1
ATOM 12651 C C . GLN C 1 597 ? 39.829 97.866 -31.516 1.00 25.46 597 GLN C C 1
ATOM 12652 O O . GLN C 1 597 ? 39.704 98.995 -30.944 1.00 25.10 597 GLN C O 1
ATOM 12658 N N . THR C 1 598 ? 38.826 97.215 -32.108 1.00 23.12 598 THR C N 1
ATOM 12659 C CA . THR C 1 598 ? 37.480 97.806 -32.162 1.00 25.56 598 THR C CA 1
ATOM 12660 C C . THR C 1 598 ? 36.867 97.882 -30.747 1.00 23.54 598 THR C C 1
ATOM 12661 O O . THR C 1 598 ? 36.223 98.896 -30.421 1.00 22.45 598 THR C O 1
ATOM 12665 N N . GLU C 1 599 ? 37.055 96.820 -29.958 1.00 24.72 599 GLU C N 1
ATOM 12666 C CA . GLU C 1 599 ? 36.586 96.738 -28.580 1.00 28.76 599 GLU C CA 1
ATOM 12667 C C . GLU C 1 599 ? 37.184 97.881 -27.739 1.00 25.40 599 GLU C C 1
ATOM 12668 O O . GLU C 1 599 ? 36.454 98.568 -27.000 1.00 25.71 599 GLU C O 1
ATOM 12674 N N . ALA C 1 600 ? 38.500 98.096 -27.884 1.00 21.88 600 ALA C N 1
ATOM 12675 C CA . ALA C 1 600 ? 39.221 99.189 -27.248 1.00 22.95 600 ALA C CA 1
ATOM 12676 C C . ALA C 1 600 ? 38.782 100.561 -27.671 1.00 25.12 600 ALA C C 1
ATOM 12677 O O . ALA C 1 600 ? 38.655 101.435 -26.819 1.00 23.45 600 ALA C O 1
ATOM 12679 N N . ALA C 1 601 ? 38.525 100.755 -28.968 1.00 20.57 601 ALA C N 1
ATOM 12680 C CA . ALA C 1 601 ? 37.902 101.951 -29.477 1.00 21.66 601 ALA C CA 1
ATOM 12681 C C . ALA C 1 601 ? 36.493 102.205 -28.868 1.00 21.11 601 ALA C C 1
ATOM 12682 O O . ALA C 1 601 ? 36.153 103.339 -28.524 1.00 21.76 601 ALA C O 1
ATOM 12684 N N . ALA C 1 602 ? 35.677 101.154 -28.765 1.00 19.48 602 ALA C N 1
ATOM 12685 C CA . ALA C 1 602 ? 34.330 101.313 -28.278 1.00 18.50 602 ALA C CA 1
ATOM 12686 C C . ALA C 1 602 ? 34.449 101.737 -26.781 1.00 19.59 602 ALA C C 1
ATOM 12687 O O . ALA C 1 602 ? 33.655 102.567 -26.334 1.00 20.85 602 ALA C O 1
ATOM 12689 N N . ARG C 1 603 ? 35.416 101.184 -26.053 1.00 21.55 603 ARG C N 1
ATOM 12690 C CA . ARG C 1 603 ? 35.633 101.575 -24.610 1.00 23.33 603 ARG C CA 1
ATOM 12691 C C . ARG C 1 603 ? 36.042 103.053 -24.476 1.00 27.63 603 ARG C C 1
ATOM 12692 O O . ARG C 1 603 ? 35.456 103.801 -23.657 1.00 26.87 603 ARG C O 1
ATOM 12700 N N . GLU C 1 604 ? 37.002 103.498 -25.316 1.00 24.24 604 GLU C N 1
ATOM 12701 C CA . GLU C 1 604 ? 37.268 104.953 -25.472 1.00 23.51 604 GLU C CA 1
ATOM 12702 C C . GLU C 1 604 ? 36.016 105.768 -25.728 1.00 24.06 604 GLU C C 1
ATOM 12703 O O . GLU C 1 604 ? 35.825 106.807 -25.111 1.00 23.52 604 GLU C O 1
ATOM 12709 N N . GLU C 1 605 ? 35.126 105.321 -26.615 1.00 22.19 605 GLU C N 1
ATOM 12710 C CA . GLU C 1 605 ? 33.891 106.040 -26.930 1.00 23.69 605 GLU C CA 1
ATOM 12711 C C . GLU C 1 605 ? 32.934 106.053 -25.712 1.00 21.49 605 GLU C C 1
ATOM 12712 O O . GLU C 1 605 ? 32.320 107.087 -25.383 1.00 24.20 605 GLU C O 1
ATOM 12718 N N . ILE C 1 606 ? 32.896 104.929 -25.003 1.00 20.16 606 ILE C N 1
ATOM 12719 C CA . ILE C 1 606 ? 32.110 104.856 -23.764 1.00 16.41 606 ILE C CA 1
ATOM 12720 C C . ILE C 1 606 ? 32.587 105.941 -22.801 1.00 14.80 606 ILE C C 1
ATOM 12721 O O . ILE C 1 606 ? 31.765 106.701 -22.300 1.00 15.90 606 ILE C O 1
ATOM 12726 N N . LEU C 1 607 ? 33.873 105.999 -22.551 1.00 18.22 607 LEU C N 1
ATOM 12727 C CA . LEU C 1 607 ? 34.459 106.893 -21.505 1.00 20.66 607 LEU C CA 1
ATOM 12728 C C . LEU C 1 607 ? 34.225 108.352 -21.942 1.00 27.01 607 LEU C C 1
ATOM 12729 O O . LEU C 1 607 ? 33.879 109.225 -21.105 1.00 27.83 607 LEU C O 1
ATOM 12734 N N . ALA C 1 608 ? 34.266 108.591 -23.254 1.00 22.11 608 ALA C N 1
ATOM 12735 C CA . ALA C 1 608 ? 34.123 109.961 -23.812 1.00 25.65 608 ALA C CA 1
ATOM 12736 C C . ALA C 1 608 ? 32.693 110.437 -23.756 1.00 27.82 608 ALA C C 1
ATOM 12737 O O . ALA C 1 608 ? 32.416 111.658 -23.821 1.00 30.27 608 ALA C O 1
ATOM 12739 N N . ASN C 1 609 ? 31.759 109.485 -23.617 1.00 24.97 609 ASN C N 1
ATOM 12740 C CA . ASN C 1 609 ? 30.391 109.806 -23.492 1.00 23.38 609 ASN C CA 1
ATOM 12741 C C . ASN C 1 609 ? 29.841 109.701 -22.060 1.00 25.50 609 ASN C C 1
ATOM 12742 O O . ASN C 1 609 ? 28.649 109.546 -21.874 1.00 25.23 609 ASN C O 1
ATOM 12747 N N . GLY C 1 610 ? 30.703 109.748 -21.074 1.00 22.56 610 GLY C N 1
ATOM 12748 C CA . GLY C 1 610 ? 30.200 109.830 -19.688 1.00 25.52 610 GLY C CA 1
ATOM 12749 C C . GLY C 1 610 ? 30.034 108.472 -19.001 1.00 26.35 610 GLY C C 1
ATOM 12750 O O . GLY C 1 610 ? 29.564 108.448 -17.861 1.00 26.52 610 GLY C O 1
ATOM 12751 N N . GLY C 1 611 ? 30.486 107.359 -19.649 1.00 22.48 611 GLY C N 1
ATOM 12752 C CA . GLY C 1 611 ? 30.231 105.993 -19.102 1.00 20.13 611 GLY C CA 1
ATOM 12753 C C . GLY C 1 611 ? 31.372 105.556 -18.231 1.00 18.93 611 GLY C C 1
ATOM 12754 O O . GLY C 1 611 ? 32.492 106.080 -18.337 1.00 21.06 611 GLY C O 1
ATOM 12755 N N . SER C 1 612 ? 31.120 104.575 -17.324 1.00 17.40 612 SER C N 1
ATOM 12756 C CA . SER C 1 612 ? 32.154 104.050 -16.496 1.00 16.43 612 SER C CA 1
ATOM 12757 C C . SER C 1 612 ? 32.959 102.974 -17.215 1.00 16.59 612 SER C C 1
ATOM 12758 O O . SER C 1 612 ? 32.527 102.357 -18.242 1.00 15.52 612 SER C O 1
ATOM 12761 N N . LEU C 1 613 ? 34.089 102.679 -16.609 1.00 17.54 613 LEU C N 1
ATOM 12762 C CA . LEU C 1 613 ? 34.996 101.672 -17.102 1.00 18.61 613 LEU C CA 1
ATOM 12763 C C . LEU C 1 613 ? 34.309 100.199 -17.071 1.00 19.71 613 LEU C C 1
ATOM 12764 O O . LEU C 1 613 ? 34.529 99.366 -17.951 1.00 15.19 613 LEU C O 1
ATOM 12769 N N . SER C 1 614 ? 33.405 99.985 -16.127 1.00 16.16 614 SER C N 1
ATOM 12770 C CA . SER C 1 614 ? 32.580 98.732 -16.103 1.00 14.27 614 SER C CA 1
ATOM 12771 C C . SER C 1 614 ? 31.478 98.905 -15.074 1.00 14.42 614 SER C C 1
ATOM 12772 O O . SER C 1 614 ? 31.706 99.506 -14.016 1.00 13.79 614 SER C O 1
ATOM 12775 N N . HIS C 1 615 ? 30.309 98.356 -15.358 1.00 14.78 615 HIS C N 1
ATOM 12776 C CA . HIS C 1 615 ? 29.233 98.340 -14.390 1.00 12.34 615 HIS C CA 1
ATOM 12777 C C . HIS C 1 615 ? 29.383 97.046 -13.511 1.00 13.04 615 HIS C C 1
ATOM 12778 O O . HIS C 1 615 ? 29.306 97.146 -12.263 1.00 11.99 615 HIS C O 1
ATOM 12785 N N . HIS C 1 616 ? 29.627 95.900 -14.147 1.00 14.51 616 HIS C N 1
ATOM 12786 C CA . HIS C 1 616 ? 29.713 94.610 -13.426 1.00 15.57 616 HIS C CA 1
ATOM 12787 C C . HIS C 1 616 ? 30.755 93.624 -13.835 1.00 15.16 616 HIS C C 1
ATOM 12788 O O . HIS C 1 616 ? 31.156 92.851 -12.991 1.00 17.38 616 HIS C O 1
ATOM 12795 N N . HIS C 1 617 ? 31.211 93.584 -15.097 1.00 16.17 617 HIS C N 1
ATOM 12796 C CA . HIS C 1 617 ? 32.255 92.663 -15.485 1.00 16.75 617 HIS C CA 1
ATOM 12797 C C . HIS C 1 617 ? 33.514 92.815 -14.759 1.00 17.03 617 HIS C C 1
ATOM 12798 O O . HIS C 1 617 ? 34.228 91.852 -14.615 1.00 15.17 617 HIS C O 1
ATOM 12805 N N . GLY C 1 618 ? 33.826 94.023 -14.296 1.00 14.95 618 GLY C N 1
ATOM 12806 C CA . GLY C 1 618 ? 35.142 94.179 -13.640 1.00 16.66 618 GLY C CA 1
ATOM 12807 C C . GLY C 1 618 ? 36.258 94.595 -14.616 1.00 19.69 618 GLY C C 1
ATOM 12808 O O . GLY C 1 618 ? 35.996 94.916 -15.755 1.00 17.57 618 GLY C O 1
ATOM 12809 N N . VAL C 1 619 ? 37.497 94.605 -14.110 1.00 19.26 619 VAL C N 1
ATOM 12810 C CA . VAL C 1 619 ? 38.631 95.197 -14.809 1.00 20.41 619 VAL C CA 1
ATOM 12811 C C . VAL C 1 619 ? 39.612 94.102 -15.268 1.00 19.80 619 VAL C C 1
ATOM 12812 O O . VAL C 1 619 ? 40.056 94.125 -16.395 1.00 20.05 619 VAL C O 1
ATOM 12816 N N . GLY C 1 620 ? 39.871 93.159 -14.369 1.00 17.09 620 GLY C N 1
ATOM 12817 C CA . GLY C 1 620 ? 40.743 92.009 -14.507 1.00 18.43 620 GLY C CA 1
ATOM 12818 C C . GLY C 1 620 ? 42.061 92.493 -15.107 1.00 18.58 620 GLY C C 1
ATOM 12819 O O . GLY C 1 620 ? 42.668 93.349 -14.550 1.00 16.81 620 GLY C O 1
ATOM 12820 N N . LYS C 1 621 ? 42.465 91.927 -16.244 1.00 18.75 621 LYS C N 1
ATOM 12821 C CA . LYS C 1 621 ? 43.649 92.437 -16.956 1.00 18.66 621 LYS C CA 1
ATOM 12822 C C . LYS C 1 621 ? 43.176 93.053 -18.241 1.00 23.80 621 LYS C C 1
ATOM 12823 O O . LYS C 1 621 ? 43.942 93.742 -18.853 1.00 28.76 621 LYS C O 1
ATOM 12829 N N . LEU C 1 622 ? 41.905 92.868 -18.617 1.00 18.25 622 LEU C N 1
ATOM 12830 C CA . LEU C 1 622 ? 41.379 93.435 -19.852 1.00 20.94 622 LEU C CA 1
ATOM 12831 C C . LEU C 1 622 ? 41.285 94.960 -19.863 1.00 20.50 622 LEU C C 1
ATOM 12832 O O . LEU C 1 622 ? 41.438 95.579 -20.889 1.00 21.52 622 LEU C O 1
ATOM 12837 N N . ARG C 1 623 ? 40.937 95.586 -18.733 1.00 19.45 623 ARG C N 1
ATOM 12838 C CA . ARG C 1 623 ? 40.713 97.029 -18.682 1.00 20.02 623 ARG C CA 1
ATOM 12839 C C . ARG C 1 623 ? 41.674 97.766 -17.758 1.00 22.01 623 ARG C C 1
ATOM 12840 O O . ARG C 1 623 ? 41.431 98.974 -17.389 1.00 20.61 623 ARG C O 1
ATOM 12848 N N . LYS C 1 624 ? 42.809 97.138 -17.451 1.00 20.57 624 LYS C N 1
ATOM 12849 C CA . LYS C 1 624 ? 43.783 97.730 -16.511 1.00 26.62 624 LYS C CA 1
ATOM 12850 C C . LYS C 1 624 ? 44.245 99.124 -16.975 1.00 29.50 624 LYS C C 1
ATOM 12851 O O . LYS C 1 624 ? 44.496 100.030 -16.188 1.00 27.62 624 LYS C O 1
ATOM 12857 N N . GLN C 1 625 ? 44.373 99.316 -18.278 1.00 29.37 625 GLN C N 1
ATOM 12858 C CA . GLN C 1 625 ? 45.123 100.482 -18.715 1.00 28.07 625 GLN C CA 1
ATOM 12859 C C . GLN C 1 625 ? 44.326 101.741 -18.437 1.00 26.57 625 GLN C C 1
ATOM 12860 O O . GLN C 1 625 ? 44.870 102.834 -18.531 1.00 29.25 625 GLN C O 1
ATOM 12866 N N . TRP C 1 626 ? 43.011 101.627 -18.203 1.00 21.75 626 TRP C N 1
ATOM 12867 C CA . TRP C 1 626 ? 42.172 102.802 -17.879 1.00 21.48 626 TRP C CA 1
ATOM 12868 C C . TRP C 1 626 ? 41.910 103.075 -16.399 1.00 20.09 626 TRP C C 1
ATOM 12869 O O . TRP C 1 626 ? 41.241 104.092 -16.077 1.00 20.52 626 TRP C O 1
ATOM 12880 N N . LEU C 1 627 ? 42.403 102.196 -15.548 1.00 17.87 627 LEU C N 1
ATOM 12881 C CA . LEU C 1 627 ? 42.016 102.127 -14.088 1.00 21.41 627 LEU C CA 1
ATOM 12882 C C . LEU C 1 627 ? 42.464 103.394 -13.411 1.00 21.56 627 LEU C C 1
ATOM 12883 O O . LEU C 1 627 ? 41.674 104.038 -12.797 1.00 16.90 627 LEU C O 1
ATOM 12888 N N . LYS C 1 628 ? 43.746 103.784 -13.600 1.00 20.47 628 LYS C N 1
ATOM 12889 C CA . LYS C 1 628 ? 44.289 104.993 -12.919 1.00 22.68 628 LYS C CA 1
ATOM 12890 C C . LYS C 1 628 ? 43.507 106.259 -13.232 1.00 24.45 628 LYS C C 1
ATOM 12891 O O . LYS C 1 628 ? 43.166 107.089 -12.344 1.00 21.55 628 LYS C O 1
ATOM 12897 N N . GLU C 1 629 ? 43.194 106.451 -14.518 1.00 23.89 629 GLU C N 1
ATOM 12898 C CA . GLU C 1 629 ? 42.325 107.540 -14.913 1.00 26.23 629 GLU C CA 1
ATOM 12899 C C . GLU C 1 629 ? 40.913 107.431 -14.234 1.00 26.80 629 GLU C C 1
ATOM 12900 O O . GLU C 1 629 ? 40.370 108.412 -13.753 1.00 25.39 629 GLU C O 1
ATOM 12906 N N . SER C 1 630 ? 40.342 106.237 -14.126 1.00 25.17 630 SER C N 1
ATOM 12907 C CA . SER C 1 630 ? 38.979 106.079 -13.566 1.00 23.97 630 SER C CA 1
ATOM 12908 C C . SER C 1 630 ? 38.863 106.347 -12.094 1.00 24.44 630 SER C C 1
ATOM 12909 O O . SER C 1 630 ? 37.836 106.881 -11.693 1.00 22.83 630 SER C O 1
ATOM 12912 N N . ILE C 1 631 ? 39.857 105.929 -11.297 1.00 22.79 631 ILE C N 1
ATOM 12913 C CA . ILE C 1 631 ? 39.746 106.047 -9.802 1.00 24.69 631 ILE C CA 1
ATOM 12914 C C . ILE C 1 631 ? 40.710 107.068 -9.164 1.00 27.81 631 ILE C C 1
ATOM 12915 O O . ILE C 1 631 ? 40.750 107.179 -7.900 1.00 22.70 631 ILE C O 1
ATOM 12920 N N . SER C 1 632 ? 41.465 107.760 -10.057 1.00 25.02 632 SER C N 1
ATOM 12921 C CA . SER C 1 632 ? 42.546 108.757 -9.773 1.00 24.31 632 SER C CA 1
ATOM 12922 C C . SER C 1 632 ? 43.844 108.087 -9.401 1.00 22.84 632 SER C C 1
ATOM 12923 O O . SER C 1 632 ? 43.868 106.975 -8.868 1.00 20.45 632 SER C O 1
ATOM 12926 N N . ASP C 1 633 ? 44.972 108.793 -9.620 1.00 24.69 633 ASP C N 1
ATOM 12927 C CA . ASP C 1 633 ? 46.281 108.309 -9.119 1.00 23.68 633 ASP C CA 1
ATOM 12928 C C . ASP C 1 633 ? 46.387 107.959 -7.674 1.00 23.12 633 ASP C C 1
ATOM 12929 O O . ASP C 1 633 ? 46.957 106.927 -7.277 1.00 21.99 633 ASP C O 1
ATOM 12934 N N . VAL C 1 634 ? 45.865 108.838 -6.802 1.00 23.51 634 VAL C N 1
ATOM 12935 C CA . VAL C 1 634 ? 45.906 108.517 -5.393 1.00 19.49 634 VAL C CA 1
ATOM 12936 C C . VAL C 1 634 ? 45.003 107.342 -5.116 1.00 19.58 634 VAL C C 1
ATOM 12937 O O . VAL C 1 634 ? 45.361 106.523 -4.283 1.00 19.89 634 VAL C O 1
ATOM 12941 N N . GLY C 1 635 ? 43.830 107.245 -5.796 1.00 19.92 635 GLY C N 1
ATOM 12942 C CA . GLY C 1 635 ? 42.967 106.025 -5.495 1.00 18.17 635 GLY C CA 1
ATOM 12943 C C . GLY C 1 635 ? 43.711 104.784 -5.863 1.00 19.18 635 GLY C C 1
ATOM 12944 O O . GLY C 1 635 ? 43.685 103.717 -5.173 1.00 19.52 635 GLY C O 1
ATOM 12945 N N . PHE C 1 636 ? 44.415 104.897 -6.991 1.00 21.42 636 PHE C N 1
ATOM 12946 C CA . PHE C 1 636 ? 45.222 103.743 -7.506 1.00 26.15 636 PHE C CA 1
ATOM 12947 C C . PHE C 1 636 ? 46.333 103.446 -6.533 1.00 23.15 636 PHE C C 1
ATOM 12948 O O . PHE C 1 636 ? 46.479 102.289 -6.086 1.00 20.79 636 PHE C O 1
ATOM 12956 N N . GLY C 1 637 ? 47.014 104.538 -6.059 1.00 22.12 637 GLY C N 1
ATOM 12957 C CA . GLY C 1 637 ? 47.960 104.326 -4.995 1.00 21.60 637 GLY C CA 1
ATOM 12958 C C . GLY C 1 637 ? 47.420 103.696 -3.771 1.00 21.46 637 GLY C C 1
ATOM 12959 O O . GLY C 1 637 ? 48.128 102.982 -3.114 1.00 20.20 637 GLY C O 1
ATOM 12960 N N . MET C 1 638 ? 46.153 104.005 -3.380 1.00 22.17 638 MET C N 1
ATOM 12961 C CA . MET C 1 638 ? 45.665 103.372 -2.132 1.00 18.52 638 MET C CA 1
ATOM 12962 C C . MET C 1 638 ? 45.385 101.923 -2.356 1.00 19.60 638 MET C C 1
ATOM 12963 O O . MET C 1 638 ? 45.572 101.145 -1.445 1.00 16.45 638 MET C O 1
ATOM 12968 N N . LEU C 1 639 ? 44.880 101.507 -3.574 1.00 19.49 639 LEU C N 1
ATOM 12969 C CA . LEU C 1 639 ? 44.723 100.009 -3.715 1.00 20.32 639 LEU C CA 1
ATOM 12970 C C . LEU C 1 639 ? 46.097 99.311 -3.638 1.00 22.10 639 LEU C C 1
ATOM 12971 O O . LEU C 1 639 ? 46.292 98.245 -3.044 1.00 18.15 639 LEU C O 1
ATOM 12976 N N . LYS C 1 640 ? 47.085 99.973 -4.264 1.00 21.12 640 LYS C N 1
ATOM 12977 C CA . LYS C 1 640 ? 48.445 99.426 -4.268 1.00 25.49 640 LYS C CA 1
ATOM 12978 C C . LYS C 1 640 ? 48.947 99.232 -2.833 1.00 24.38 640 LYS C C 1
ATOM 12979 O O . LYS C 1 640 ? 49.431 98.194 -2.514 1.00 22.44 640 LYS C O 1
ATOM 12985 N N . SER C 1 641 ? 48.633 100.175 -1.916 1.00 23.47 641 SER C N 1
ATOM 12986 C CA A SER C 1 641 ? 49.080 100.045 -0.499 0.50 22.80 641 SER C CA 1
ATOM 12987 C CA B SER C 1 641 ? 49.152 100.002 -0.560 0.50 22.05 641 SER C CA 1
ATOM 12988 C C . SER C 1 641 ? 48.516 98.894 0.244 1.00 21.82 641 SER C C 1
ATOM 12989 O O . SER C 1 641 ? 49.198 98.324 1.111 1.00 22.26 641 SER C O 1
ATOM 12994 N N . VAL C 1 642 ? 47.218 98.527 -0.037 1.00 21.56 642 VAL C N 1
ATOM 12995 C CA . VAL C 1 642 ? 46.599 97.458 0.687 1.00 16.63 642 VAL C CA 1
ATOM 12996 C C . VAL C 1 642 ? 47.214 96.162 0.133 1.00 20.14 642 VAL C C 1
ATOM 12997 O O . VAL C 1 642 ? 47.587 95.268 0.888 1.00 20.00 642 VAL C O 1
ATOM 13001 N N . LYS C 1 643 ? 47.269 96.100 -1.226 1.00 20.42 643 LYS C N 1
ATOM 13002 C CA . LYS C 1 643 ? 47.929 94.926 -1.878 1.00 22.42 643 LYS C CA 1
ATOM 13003 C C . LYS C 1 643 ? 49.317 94.652 -1.191 1.00 21.81 643 LYS C C 1
ATOM 13004 O O . LYS C 1 643 ? 49.599 93.569 -0.757 1.00 22.19 643 LYS C O 1
ATOM 13010 N N . ASP C 1 644 ? 50.133 95.694 -1.136 1.00 26.78 644 ASP C N 1
ATOM 13011 C CA . ASP C 1 644 ? 51.508 95.552 -0.551 1.00 30.54 644 ASP C CA 1
ATOM 13012 C C . ASP C 1 644 ? 51.524 95.120 0.913 1.00 32.29 644 ASP C C 1
ATOM 13013 O O . ASP C 1 644 ? 52.377 94.306 1.291 1.00 26.78 644 ASP C O 1
ATOM 13018 N N . TYR C 1 645 ? 50.503 95.541 1.715 1.00 28.28 645 TYR C N 1
ATOM 13019 C CA . TYR C 1 645 ? 50.457 95.152 3.093 1.00 25.04 645 TYR C CA 1
ATOM 13020 C C . TYR C 1 645 ? 50.012 93.747 3.240 1.00 24.40 645 TYR C C 1
ATOM 13021 O O . TYR C 1 645 ? 50.562 92.994 4.029 1.00 25.64 645 TYR C O 1
ATOM 13030 N N . VAL C 1 646 ? 48.899 93.386 2.579 1.00 24.06 646 VAL C N 1
ATOM 13031 C CA . VAL C 1 646 ? 48.260 92.124 2.851 1.00 20.62 646 VAL C CA 1
ATOM 13032 C C . VAL C 1 646 ? 49.055 90.958 2.137 1.00 20.57 646 VAL C C 1
ATOM 13033 O O . VAL C 1 646 ? 49.075 89.828 2.611 1.00 22.97 646 VAL C O 1
ATOM 13037 N N . ASP C 1 647 ? 49.690 91.297 1.028 1.00 22.56 647 ASP C N 1
ATOM 13038 C CA . ASP C 1 647 ? 50.364 90.228 0.169 1.00 23.08 647 ASP C CA 1
ATOM 13039 C C . ASP C 1 647 ? 51.721 90.753 -0.273 1.00 22.02 647 ASP C C 1
ATOM 13040 O O . ASP C 1 647 ? 51.951 91.048 -1.478 1.00 26.68 647 ASP C O 1
ATOM 13045 N N . PRO C 1 648 ? 52.649 91.004 0.721 1.00 23.65 648 PRO C N 1
ATOM 13046 C CA . PRO C 1 648 ? 53.931 91.630 0.403 1.00 26.42 648 PRO C CA 1
ATOM 13047 C C . PRO C 1 648 ? 54.817 90.846 -0.681 1.00 25.53 648 PRO C C 1
ATOM 13048 O O . PRO C 1 648 ? 55.452 91.469 -1.559 1.00 29.62 648 PRO C O 1
ATOM 13052 N N . THR C 1 649 ? 54.702 89.540 -0.726 1.00 28.16 649 THR C N 1
ATOM 13053 C CA . THR C 1 649 ? 55.444 88.753 -1.748 1.00 26.93 649 THR C CA 1
ATOM 13054 C C . THR C 1 649 ? 54.547 88.294 -2.942 1.00 27.74 649 THR C C 1
ATOM 13055 O O . THR C 1 649 ? 54.965 87.408 -3.765 1.00 23.04 649 THR C O 1
ATOM 13059 N N . ASN C 1 650 ? 53.349 88.883 -3.031 1.00 23.47 650 ASN C N 1
ATOM 13060 C CA . ASN C 1 650 ? 52.480 88.734 -4.222 1.00 25.79 650 ASN C CA 1
ATOM 13061 C C . ASN C 1 650 ? 52.215 87.258 -4.518 1.00 22.57 650 ASN C C 1
ATOM 13062 O O . ASN C 1 650 ? 52.254 86.843 -5.693 1.00 25.38 650 ASN C O 1
ATOM 13067 N N . ILE C 1 651 ? 51.939 86.483 -3.486 1.00 20.33 651 ILE C N 1
ATOM 13068 C CA . ILE C 1 651 ? 51.408 85.140 -3.654 1.00 20.85 651 ILE C CA 1
ATOM 13069 C C . ILE C 1 651 ? 50.147 85.131 -4.524 1.00 21.14 651 ILE C C 1
ATOM 13070 O O . ILE C 1 651 ? 49.986 84.265 -5.421 1.00 22.50 651 ILE C O 1
ATOM 13075 N N . PHE C 1 652 ? 49.240 86.096 -4.272 1.00 21.79 652 PHE C N 1
ATOM 13076 C CA . PHE C 1 652 ? 48.036 86.191 -5.082 1.00 20.71 652 PHE C CA 1
ATOM 13077 C C . PHE C 1 652 ? 48.372 86.952 -6.347 1.00 20.10 652 PHE C C 1
ATOM 13078 O O . PHE C 1 652 ? 48.003 88.150 -6.519 1.00 18.78 652 PHE C O 1
ATOM 13086 N N . GLY C 1 653 ? 49.052 86.209 -7.282 1.00 20.62 653 GLY C N 1
ATOM 13087 C CA . GLY C 1 653 ? 49.740 86.841 -8.414 1.00 18.47 653 GLY C CA 1
ATOM 13088 C C . GLY C 1 653 ? 49.027 86.997 -9.798 1.00 21.92 653 GLY C C 1
ATOM 13089 O O . GLY C 1 653 ? 49.707 87.136 -10.826 1.00 18.91 653 GLY C O 1
ATOM 13090 N N . ASN C 1 654 ? 47.687 86.930 -9.884 1.00 17.31 654 ASN C N 1
ATOM 13091 C CA . ASN C 1 654 ? 47.076 87.044 -11.152 1.00 17.82 654 ASN C CA 1
ATOM 13092 C C . ASN C 1 654 ? 47.287 88.384 -11.849 1.00 21.42 654 ASN C C 1
ATOM 13093 O O . ASN C 1 654 ? 46.930 88.518 -12.974 1.00 16.27 654 ASN C O 1
ATOM 13098 N N . ARG C 1 655 ? 47.838 89.410 -11.142 1.00 22.48 655 ARG C N 1
ATOM 13099 C CA . ARG C 1 655 ? 48.064 90.730 -11.712 1.00 22.25 655 ARG C CA 1
ATOM 13100 C C . ARG C 1 655 ? 46.816 91.454 -12.209 1.00 18.86 655 ARG C C 1
ATOM 13101 O O . ARG C 1 655 ? 46.884 92.353 -13.069 1.00 21.60 655 ARG C O 1
ATOM 13109 N N . ASN C 1 656 ? 45.651 91.083 -11.666 1.00 18.86 656 ASN C N 1
ATOM 13110 C CA . ASN C 1 656 ? 44.484 91.840 -12.022 1.00 18.20 656 ASN C CA 1
ATOM 13111 C C . ASN C 1 656 ? 44.552 93.278 -11.421 1.00 16.04 656 ASN C C 1
ATOM 13112 O O . ASN C 1 656 ? 45.256 93.442 -10.433 1.00 18.06 656 ASN C O 1
ATOM 13117 N N . LEU C 1 657 ? 43.928 94.224 -12.063 1.00 16.02 657 LEU C N 1
ATOM 13118 C CA . LEU C 1 657 ? 43.648 95.591 -11.556 1.00 18.84 657 LEU C CA 1
ATOM 13119 C C . LEU C 1 657 ? 44.861 96.522 -11.699 1.00 19.32 657 LEU C C 1
ATOM 13120 O O . LEU C 1 657 ? 44.811 97.528 -12.430 1.00 22.36 657 LEU C O 1
ATOM 13125 N N . LEU C 1 658 ? 45.896 96.174 -10.976 1.00 24.79 658 LEU C N 1
ATOM 13126 C CA . LEU C 1 658 ? 47.093 96.992 -10.753 1.00 30.45 658 LEU C CA 1
ATOM 13127 C C . LEU C 1 658 ? 48.223 96.437 -11.637 1.00 38.43 658 LEU C C 1
ATOM 13128 O O . LEU C 1 658 ? 49.097 97.195 -12.077 1.00 47.79 658 LEU C O 1
ATOM 13133 N N . GLY D 1 81 ? 21.115 129.468 7.898 1.00 43.58 81 GLY D N 1
ATOM 13134 C CA . GLY D 1 81 ? 21.627 128.095 8.292 1.00 41.05 81 GLY D CA 1
ATOM 13135 C C . GLY D 1 81 ? 23.145 127.888 8.159 1.00 40.00 81 GLY D C 1
ATOM 13136 O O . GLY D 1 81 ? 23.667 126.856 8.552 1.00 40.26 81 GLY D O 1
ATOM 13137 N N . ILE D 1 82 ? 23.832 128.853 7.551 1.00 36.33 82 ILE D N 1
ATOM 13138 C CA . ILE D 1 82 ? 25.289 128.920 7.498 1.00 36.29 82 ILE D CA 1
ATOM 13139 C C . ILE D 1 82 ? 25.924 129.266 8.841 1.00 36.39 82 ILE D C 1
ATOM 13140 O O . ILE D 1 82 ? 25.639 130.320 9.419 1.00 34.49 82 ILE D O 1
ATOM 13145 N N . ILE D 1 83 ? 26.842 128.416 9.297 1.00 34.59 83 ILE D N 1
ATOM 13146 C CA . ILE D 1 83 ? 27.512 128.677 10.567 1.00 35.06 83 ILE D CA 1
ATOM 13147 C C . ILE D 1 83 ? 28.411 129.935 10.433 1.00 35.01 83 ILE D C 1
ATOM 13148 O O . ILE D 1 83 ? 29.297 129.941 9.552 1.00 33.48 83 ILE D O 1
ATOM 13153 N N . PRO D 1 84 ? 28.178 130.993 11.277 1.00 32.66 84 PRO D N 1
ATOM 13154 C CA . PRO D 1 84 ? 29.056 132.200 11.123 1.00 32.91 84 PRO D CA 1
ATOM 13155 C C . PRO D 1 84 ? 30.456 131.888 11.592 1.00 29.03 84 PRO D C 1
ATOM 13156 O O . PRO D 1 84 ? 30.618 130.940 12.340 1.00 28.40 84 PRO D O 1
ATOM 13160 N N . LYS D 1 85 ? 31.450 132.673 11.216 1.00 29.64 85 LYS D N 1
ATOM 13161 C CA . LYS D 1 85 ? 32.824 132.403 11.653 1.00 29.42 85 LYS D CA 1
ATOM 13162 C C . LYS D 1 85 ? 32.963 132.498 13.145 1.00 29.11 85 LYS D C 1
ATOM 13163 O O . LYS D 1 85 ? 33.592 131.614 13.765 1.00 28.42 85 LYS D O 1
ATOM 13169 N N . LYS D 1 86 ? 32.356 133.522 13.755 1.00 29.31 86 LYS D N 1
ATOM 13170 C CA . LYS D 1 86 ? 32.410 133.633 15.204 1.00 29.54 86 LYS D CA 1
ATOM 13171 C C . LYS D 1 86 ? 31.202 132.856 15.768 1.00 28.85 86 LYS D C 1
ATOM 13172 O O . LYS D 1 86 ? 30.111 133.404 15.967 1.00 26.08 86 LYS D O 1
ATOM 13178 N N . ARG D 1 87 ? 31.404 131.553 15.980 1.00 26.64 87 ARG D N 1
ATOM 13179 C CA . ARG D 1 87 ? 30.310 130.712 16.329 1.00 24.73 87 ARG D CA 1
ATOM 13180 C C . ARG D 1 87 ? 29.625 131.115 17.628 1.00 24.38 87 ARG D C 1
ATOM 13181 O O . ARG D 1 87 ? 28.390 131.100 17.705 1.00 23.44 87 ARG D O 1
ATOM 13189 N N . GLN D 1 88 ? 30.416 131.485 18.633 1.00 26.21 88 GLN D N 1
ATOM 13190 C CA . GLN D 1 88 ? 29.882 131.867 19.946 1.00 27.51 88 GLN D CA 1
ATOM 13191 C C . GLN D 1 88 ? 28.894 133.036 19.937 1.00 31.27 88 GLN D C 1
ATOM 13192 O O . GLN D 1 88 ? 28.205 133.229 20.948 1.00 28.11 88 GLN D O 1
ATOM 13198 N N . GLU D 1 89 ? 28.744 133.748 18.816 1.00 31.91 89 GLU D N 1
ATOM 13199 C CA . GLU D 1 89 ? 27.767 134.850 18.761 1.00 37.14 89 GLU D CA 1
ATOM 13200 C C . GLU D 1 89 ? 26.310 134.308 18.567 1.00 34.46 89 GLU D C 1
ATOM 13201 O O . GLU D 1 89 ? 25.333 134.974 18.868 1.00 35.98 89 GLU D O 1
ATOM 13207 N N . LEU D 1 90 ? 26.209 133.113 18.020 1.00 28.94 90 LEU D N 1
ATOM 13208 C CA . LEU D 1 90 ? 24.940 132.401 17.771 1.00 28.22 90 LEU D CA 1
ATOM 13209 C C . LEU D 1 90 ? 24.767 131.088 18.613 1.00 25.75 90 LEU D C 1
ATOM 13210 O O . LEU D 1 90 ? 23.684 130.765 19.051 1.00 22.84 90 LEU D O 1
ATOM 13215 N N . MET D 1 91 ? 25.844 130.313 18.712 1.00 23.62 91 MET D N 1
ATOM 13216 C CA . MET D 1 91 ? 25.883 128.995 19.412 1.00 22.03 91 MET D CA 1
ATOM 13217 C C . MET D 1 91 ? 26.529 129.000 20.777 1.00 20.34 91 MET D C 1
ATOM 13218 O O . MET D 1 91 ? 27.449 129.772 21.037 1.00 19.28 91 MET D O 1
ATOM 13223 N N . LYS D 1 92 ? 26.115 128.078 21.651 1.00 19.84 92 LYS D N 1
ATOM 13224 C CA . LYS D 1 92 ? 26.664 128.064 23.027 1.00 19.02 92 LYS D CA 1
ATOM 13225 C C . LYS D 1 92 ? 28.093 127.550 23.021 1.00 20.59 92 LYS D C 1
ATOM 13226 O O . LYS D 1 92 ? 28.417 126.491 22.400 1.00 22.19 92 LYS D O 1
ATOM 13232 N N . TRP D 1 93 ? 28.984 128.249 23.694 1.00 22.67 93 TRP D N 1
ATOM 13233 C CA . TRP D 1 93 ? 30.383 127.895 23.716 1.00 22.59 93 TRP D CA 1
ATOM 13234 C C . TRP D 1 93 ? 30.543 126.683 24.659 1.00 23.25 93 TRP D C 1
ATOM 13235 O O . TRP D 1 93 ? 31.543 125.971 24.606 1.00 22.84 93 TRP D O 1
ATOM 13246 N N . ASN D 1 94 ? 29.572 126.421 25.509 1.00 22.34 94 ASN D N 1
ATOM 13247 C CA . ASN D 1 94 ? 29.777 125.488 26.620 1.00 24.04 94 ASN D CA 1
ATOM 13248 C C . ASN D 1 94 ? 28.610 124.492 26.714 1.00 22.75 94 ASN D C 1
ATOM 13249 O O . ASN D 1 94 ? 28.361 123.949 27.777 1.00 22.90 94 ASN D O 1
ATOM 13254 N N . GLY D 1 95 ? 27.883 124.262 25.613 1.00 21.72 95 GLY D N 1
ATOM 13255 C CA . GLY D 1 95 ? 26.670 123.437 25.671 1.00 19.94 95 GLY D CA 1
ATOM 13256 C C . GLY D 1 95 ? 26.198 123.179 24.228 1.00 18.94 95 GLY D C 1
ATOM 13257 O O . GLY D 1 95 ? 26.826 123.575 23.264 1.00 17.95 95 GLY D O 1
ATOM 13258 N N . TRP D 1 96 ? 25.008 122.644 24.115 1.00 18.98 96 TRP D N 1
ATOM 13259 C CA . TRP D 1 96 ? 24.477 122.348 22.784 1.00 18.08 96 TRP D CA 1
ATOM 13260 C C . TRP D 1 96 ? 23.710 123.484 22.220 1.00 18.88 96 TRP D C 1
ATOM 13261 O O . TRP D 1 96 ? 23.006 124.164 22.969 1.00 20.04 96 TRP D O 1
ATOM 13272 N N . GLY D 1 97 ? 23.807 123.675 20.882 1.00 18.12 97 GLY D N 1
ATOM 13273 C CA . GLY D 1 97 ? 22.877 124.489 20.135 1.00 20.23 97 GLY D CA 1
ATOM 13274 C C . GLY D 1 97 ? 22.957 125.970 20.257 1.00 20.86 97 GLY D C 1
ATOM 13275 O O . GLY D 1 97 ? 24.047 126.524 20.454 1.00 20.67 97 GLY D O 1
ATOM 13276 N N . TYR D 1 98 ? 21.811 126.608 20.107 1.00 19.00 98 TYR D N 1
ATOM 13277 C CA . TYR D 1 98 ? 21.741 128.071 19.945 1.00 20.96 98 TYR D CA 1
ATOM 13278 C C . TYR D 1 98 ? 21.718 128.737 21.342 1.00 21.10 98 TYR D C 1
ATOM 13279 O O . TYR D 1 98 ? 21.146 128.174 22.250 1.00 19.36 98 TYR D O 1
ATOM 13288 N N . ASN D 1 99 ? 22.354 129.894 21.454 1.00 23.93 99 ASN D N 1
ATOM 13289 C CA . ASN D 1 99 ? 22.333 130.734 22.680 1.00 25.12 99 ASN D CA 1
ATOM 13290 C C . ASN D 1 99 ? 20.911 131.058 23.094 1.00 27.12 99 ASN D C 1
ATOM 13291 O O . ASN D 1 99 ? 20.616 131.016 24.275 1.00 24.56 99 ASN D O 1
ATOM 13296 N N . ASP D 1 100 ? 20.039 131.361 22.111 1.00 26.86 100 ASP D N 1
ATOM 13297 C CA . ASP D 1 100 ? 18.689 131.799 22.413 1.00 31.09 100 ASP D CA 1
ATOM 13298 C C . ASP D 1 100 ? 17.740 130.712 22.954 1.00 30.47 100 ASP D C 1
ATOM 13299 O O . ASP D 1 100 ? 16.579 131.015 23.253 1.00 33.38 100 ASP D O 1
ATOM 13304 N N . SER D 1 101 ? 18.207 129.469 23.059 1.00 27.65 101 SER D N 1
ATOM 13305 C CA . SER D 1 101 ? 17.340 128.338 23.423 1.00 27.09 101 SER D CA 1
ATOM 13306 C C . SER D 1 101 ? 17.917 127.560 24.621 1.00 26.75 101 SER D C 1
ATOM 13307 O O . SER D 1 101 ? 18.943 126.845 24.545 1.00 23.45 101 SER D O 1
ATOM 13310 N N . LYS D 1 102 ? 17.266 127.667 25.761 1.00 28.03 102 LYS D N 1
ATOM 13311 C CA . LYS D 1 102 ? 17.717 126.865 26.917 1.00 29.00 102 LYS D CA 1
ATOM 13312 C C . LYS D 1 102 ? 16.573 126.662 27.914 1.00 28.99 102 LYS D C 1
ATOM 13313 O O . LYS D 1 102 ? 15.668 127.504 27.990 1.00 30.11 102 LYS D O 1
ATOM 13319 N N . PHE D 1 103 ? 16.612 125.535 28.642 1.00 29.04 103 PHE D N 1
ATOM 13320 C CA . PHE D 1 103 ? 15.595 125.229 29.638 1.00 31.45 103 PHE D CA 1
ATOM 13321 C C . PHE D 1 103 ? 16.004 125.942 30.935 1.00 33.82 103 PHE D C 1
ATOM 13322 O O . PHE D 1 103 ? 17.156 125.841 31.339 1.00 31.16 103 PHE D O 1
ATOM 13330 N N . PHE D 1 104 ? 15.039 126.642 31.540 1.00 37.20 104 PHE D N 1
ATOM 13331 C CA . PHE D 1 104 ? 15.127 127.275 32.892 1.00 39.15 104 PHE D CA 1
ATOM 13332 C C . PHE D 1 104 ? 13.845 126.931 33.687 1.00 41.93 104 PHE D C 1
ATOM 13333 O O . PHE D 1 104 ? 12.859 126.493 33.088 1.00 39.53 104 PHE D O 1
ATOM 13341 N N . LEU D 1 105 ? 13.875 127.114 35.013 1.00 45.90 105 LEU D N 1
ATOM 13342 C CA . LEU D 1 105 ? 12.635 127.183 35.873 1.00 48.06 105 LEU D CA 1
ATOM 13343 C C . LEU D 1 105 ? 11.942 128.538 35.777 1.00 48.67 105 LEU D C 1
ATOM 13344 O O . LEU D 1 105 ? 12.530 129.557 36.132 1.00 50.14 105 LEU D O 1
ATOM 13349 N N . ASN D 1 106 ? 10.694 128.566 35.335 1.00 48.39 106 ASN D N 1
ATOM 13350 C CA . ASN D 1 106 ? 9.962 129.832 35.196 1.00 49.69 106 ASN D CA 1
ATOM 13351 C C . ASN D 1 106 ? 9.414 130.471 36.539 1.00 53.55 106 ASN D C 1
ATOM 13352 O O . ASN D 1 106 ? 9.883 130.122 37.633 1.00 50.80 106 ASN D O 1
ATOM 13357 N N . LYS D 1 107 ? 8.444 131.386 36.436 1.00 56.06 107 LYS D N 1
ATOM 13358 C CA . LYS D 1 107 ? 7.950 132.198 37.614 1.00 61.95 107 LYS D CA 1
ATOM 13359 C C . LYS D 1 107 ? 7.182 131.331 38.609 1.00 61.35 107 LYS D C 1
ATOM 13360 O O . LYS D 1 107 ? 7.086 131.659 39.795 1.00 64.52 107 LYS D O 1
ATOM 13366 N N . LYS D 1 108 ? 6.664 130.221 38.084 1.00 58.27 108 LYS D N 1
ATOM 13367 C CA . LYS D 1 108 ? 5.707 129.336 38.726 1.00 55.97 108 LYS D CA 1
ATOM 13368 C C . LYS D 1 108 ? 6.363 128.000 39.044 1.00 56.17 108 LYS D C 1
ATOM 13369 O O . LYS D 1 108 ? 5.657 127.029 39.297 1.00 58.66 108 LYS D O 1
ATOM 13375 N N . GLY D 1 109 ? 7.699 127.941 38.977 1.00 53.46 109 GLY D N 1
ATOM 13376 C CA . GLY D 1 109 ? 8.464 126.726 39.267 1.00 51.34 109 GLY D CA 1
ATOM 13377 C C . GLY D 1 109 ? 8.208 125.601 38.291 1.00 53.24 109 GLY D C 1
ATOM 13378 O O . GLY D 1 109 ? 8.265 124.426 38.666 1.00 54.23 109 GLY D O 1
ATOM 13379 N N . GLN D 1 110 ? 7.932 125.977 37.038 1.00 52.32 110 GLN D N 1
ATOM 13380 C CA . GLN D 1 110 ? 7.769 125.045 35.908 1.00 49.30 110 GLN D CA 1
ATOM 13381 C C . GLN D 1 110 ? 8.956 125.193 34.918 1.00 46.29 110 GLN D C 1
ATOM 13382 O O . GLN D 1 110 ? 9.444 126.310 34.666 1.00 41.68 110 GLN D O 1
ATOM 13388 N N . LEU D 1 111 ? 9.407 124.065 34.364 1.00 41.85 111 LEU D N 1
ATOM 13389 C CA . LEU D 1 111 ? 10.472 124.062 33.358 1.00 41.18 111 LEU D CA 1
ATOM 13390 C C . LEU D 1 111 ? 9.947 124.563 32.039 1.00 38.89 111 LEU D C 1
ATOM 13391 O O . LEU D 1 111 ? 8.796 124.342 31.712 1.00 39.80 111 LEU D O 1
ATOM 13396 N N . GLU D 1 112 ? 10.781 125.302 31.313 1.00 38.64 112 GLU D N 1
ATOM 13397 C CA . GLU D 1 112 ? 10.343 125.992 30.107 1.00 37.49 112 GLU D CA 1
ATOM 13398 C C . GLU D 1 112 ? 11.560 126.346 29.237 1.00 34.85 112 GLU D C 1
ATOM 13399 O O . GLU D 1 112 ? 12.632 126.653 29.785 1.00 34.18 112 GLU D O 1
ATOM 13405 N N . LEU D 1 113 ? 11.375 126.306 27.920 1.00 32.17 113 LEU D N 1
ATOM 13406 C CA . LEU D 1 113 ? 12.451 126.521 26.974 1.00 30.40 113 LEU D CA 1
ATOM 13407 C C . LEU D 1 113 ? 12.383 127.956 26.522 1.00 31.61 113 LEU D C 1
ATOM 13408 O O . LEU D 1 113 ? 11.281 128.415 26.235 1.00 32.98 113 LEU D O 1
ATOM 13413 N N . THR D 1 114 ? 13.510 128.673 26.530 1.00 29.42 114 THR D N 1
ATOM 13414 C CA . THR D 1 114 ? 13.551 130.102 26.145 1.00 31.22 114 THR D CA 1
ATOM 13415 C C . THR D 1 114 ? 13.395 130.237 24.618 1.00 34.04 114 THR D C 1
ATOM 13416 O O . THR D 1 114 ? 13.529 129.238 23.896 1.00 33.61 114 THR D O 1
ATOM 13420 N N . GLY D 1 115 ? 13.165 131.457 24.112 1.00 34.38 115 GLY D N 1
ATOM 13421 C CA . GLY D 1 115 ? 13.238 131.711 22.645 1.00 33.17 115 GLY D CA 1
ATOM 13422 C C . GLY D 1 115 ? 11.981 131.211 21.949 1.00 36.70 115 GLY D C 1
ATOM 13423 O O . GLY D 1 115 ? 10.975 130.935 22.640 1.00 37.23 115 GLY D O 1
ATOM 13424 N N . LYS D 1 116 ? 12.006 131.144 20.610 1.00 37.41 116 LYS D N 1
ATOM 13425 C CA . LYS D 1 116 ? 10.856 130.694 19.811 1.00 40.97 116 LYS D CA 1
ATOM 13426 C C . LYS D 1 116 ? 11.311 129.837 18.626 1.00 40.55 116 LYS D C 1
ATOM 13427 O O . LYS D 1 116 ? 10.687 129.816 17.545 1.00 41.25 116 LYS D O 1
ATOM 13433 N N . ARG D 1 117 ? 12.379 129.087 18.817 1.00 37.57 117 ARG D N 1
ATOM 13434 C CA . ARG D 1 117 ? 12.924 128.318 17.689 1.00 34.44 117 ARG D CA 1
ATOM 13435 C C . ARG D 1 117 ? 12.270 126.947 17.483 1.00 31.89 117 ARG D C 1
ATOM 13436 O O . ARG D 1 117 ? 12.344 126.378 16.415 1.00 31.17 117 ARG D O 1
ATOM 13444 N N . TYR D 1 118 ? 11.711 126.361 18.522 1.00 30.47 118 TYR D N 1
ATOM 13445 C CA . TYR D 1 118 ? 11.244 124.981 18.457 1.00 30.35 118 TYR D CA 1
ATOM 13446 C C . TYR D 1 118 ? 9.753 124.979 18.921 1.00 36.29 118 TYR D C 1
ATOM 13447 O O . TYR D 1 118 ? 9.336 125.879 19.674 1.00 34.92 118 TYR D O 1
ATOM 13456 N N . PRO D 1 119 ? 8.967 123.979 18.498 1.00 37.12 119 PRO D N 1
ATOM 13457 C CA . PRO D 1 119 ? 7.558 124.043 18.915 1.00 41.47 119 PRO D CA 1
ATOM 13458 C C . PRO D 1 119 ? 7.416 124.097 20.441 1.00 45.01 119 PRO D C 1
ATOM 13459 O O . PRO D 1 119 ? 6.490 124.735 20.931 1.00 45.99 119 PRO D O 1
ATOM 13463 N N . LEU D 1 120 ? 8.308 123.443 21.190 1.00 42.24 120 LEU D N 1
ATOM 13464 C CA . LEU D 1 120 ? 8.220 123.496 22.668 1.00 44.81 120 LEU D CA 1
ATOM 13465 C C . LEU D 1 120 ? 8.717 124.815 23.225 1.00 40.66 120 LEU D C 1
ATOM 13466 O O . LEU D 1 120 ? 8.595 125.065 24.422 1.00 42.54 120 LEU D O 1
ATOM 13471 N N . SER D 1 121 ? 9.311 125.638 22.357 1.00 39.36 121 SER D N 1
ATOM 13472 C CA . SER D 1 121 ? 9.878 126.922 22.781 1.00 35.87 121 SER D CA 1
ATOM 13473 C C . SER D 1 121 ? 8.778 127.745 23.430 1.00 37.86 121 SER D C 1
ATOM 13474 O O . SER D 1 121 ? 7.741 127.941 22.837 1.00 37.56 121 SER D O 1
ATOM 13477 N N . GLY D 1 122 ? 9.002 128.141 24.687 1.00 37.97 122 GLY D N 1
ATOM 13478 C CA . GLY D 1 122 ? 8.160 129.091 25.357 1.00 40.12 122 GLY D CA 1
ATOM 13479 C C . GLY D 1 122 ? 6.828 128.506 25.779 1.00 44.09 122 GLY D C 1
ATOM 13480 O O . GLY D 1 122 ? 5.921 129.250 26.059 1.00 47.31 122 GLY D O 1
ATOM 13481 N N . VAL D 1 123 ? 6.715 127.181 25.805 1.00 45.01 123 VAL D N 1
ATOM 13482 C CA . VAL D 1 123 ? 5.588 126.497 26.441 1.00 47.63 123 VAL D CA 1
ATOM 13483 C C . VAL D 1 123 ? 6.032 125.925 27.796 1.00 47.57 123 VAL D C 1
ATOM 13484 O O . VAL D 1 123 ? 6.995 125.170 27.881 1.00 47.36 123 VAL D O 1
ATOM 13488 N N . ALA D 1 124 ? 5.339 126.273 28.867 1.00 49.77 124 ALA D N 1
ATOM 13489 C CA . ALA D 1 124 ? 5.704 125.752 30.177 1.00 50.35 124 ALA D CA 1
ATOM 13490 C C . ALA D 1 124 ? 5.300 124.273 30.229 1.00 51.85 124 ALA D C 1
ATOM 13491 O O . ALA D 1 124 ? 4.289 123.891 29.621 1.00 55.19 124 ALA D O 1
ATOM 13493 N N . LEU D 1 125 ? 6.108 123.458 30.930 1.00 48.37 125 LEU D N 1
ATOM 13494 C CA . LEU D 1 125 ? 5.969 121.990 30.977 1.00 44.27 125 LEU D CA 1
ATOM 13495 C C . LEU D 1 125 ? 5.649 121.505 32.414 1.00 45.59 125 LEU D C 1
ATOM 13496 O O . LEU D 1 125 ? 6.570 121.375 33.226 1.00 41.03 125 LEU D O 1
ATOM 13501 N N . PRO D 1 126 ? 4.328 121.289 32.751 1.00 47.47 126 PRO D N 1
ATOM 13502 C CA . PRO D 1 126 ? 3.948 121.192 34.170 1.00 51.13 126 PRO D CA 1
ATOM 13503 C C . PRO D 1 126 ? 4.369 119.934 34.948 1.00 53.92 126 PRO D C 1
ATOM 13504 O O . PRO D 1 126 ? 4.554 120.008 36.169 1.00 54.42 126 PRO D O 1
ATOM 13508 N N . THR D 1 127 ? 4.469 118.782 34.287 1.00 52.98 127 THR D N 1
ATOM 13509 C CA . THR D 1 127 ? 4.902 117.588 35.015 1.00 56.16 127 THR D CA 1
ATOM 13510 C C . THR D 1 127 ? 6.375 117.304 34.847 1.00 52.96 127 THR D C 1
ATOM 13511 O O . THR D 1 127 ? 6.871 116.379 35.466 1.00 57.28 127 THR D O 1
ATOM 13515 N N . PHE D 1 128 ? 7.075 118.089 34.040 1.00 48.81 128 PHE D N 1
ATOM 13516 C CA . PHE D 1 128 ? 8.518 117.833 33.749 1.00 50.00 128 PHE D CA 1
ATOM 13517 C C . PHE D 1 128 ? 9.246 117.766 35.090 1.00 49.04 128 PHE D C 1
ATOM 13518 O O . PHE D 1 128 ? 9.952 116.803 35.364 1.00 46.65 128 PHE D O 1
ATOM 13526 N N . LYS D 1 129 ? 9.022 118.771 35.945 1.00 50.21 129 LYS D N 1
ATOM 13527 C CA . LYS D 1 129 ? 9.722 118.879 37.195 1.00 50.32 129 LYS D CA 1
ATOM 13528 C C . LYS D 1 129 ? 9.422 117.659 38.071 1.00 51.87 129 LYS D C 1
ATOM 13529 O O . LYS D 1 129 ? 10.357 117.060 38.636 1.00 51.48 129 LYS D O 1
ATOM 13535 N N . ASP D 1 130 ? 8.134 117.300 38.144 1.00 52.93 130 ASP D N 1
ATOM 13536 C CA . ASP D 1 130 ? 7.637 116.057 38.791 1.00 57.06 130 ASP D CA 1
ATOM 13537 C C . ASP D 1 130 ? 8.312 114.788 38.268 1.00 54.65 130 ASP D C 1
ATOM 13538 O O . ASP D 1 130 ? 8.739 113.951 39.047 1.00 57.40 130 ASP D O 1
ATOM 13543 N N . TRP D 1 131 ? 8.402 114.648 36.952 1.00 55.97 131 TRP D N 1
ATOM 13544 C CA . TRP D 1 131 ? 9.167 113.539 36.334 1.00 52.77 131 TRP D CA 1
ATOM 13545 C C . TRP D 1 131 ? 10.645 113.535 36.737 1.00 52.14 131 TRP D C 1
ATOM 13546 O O . TRP D 1 131 ? 11.223 112.489 37.002 1.00 50.36 131 TRP D O 1
ATOM 13557 N N . ILE D 1 132 ? 11.267 114.704 36.836 1.00 51.97 132 ILE D N 1
ATOM 13558 C CA . ILE D 1 132 ? 12.690 114.765 37.221 1.00 50.91 132 ILE D CA 1
ATOM 13559 C C . ILE D 1 132 ? 12.865 114.272 38.687 1.00 55.72 132 ILE D C 1
ATOM 13560 O O . ILE D 1 132 ? 13.843 113.594 39.016 1.00 55.91 132 ILE D O 1
ATOM 13565 N N . GLN D 1 133 ? 11.892 114.572 39.543 1.00 56.84 133 GLN D N 1
ATOM 13566 C CA . GLN D 1 133 ? 11.974 114.196 40.956 1.00 57.65 133 GLN D CA 1
ATOM 13567 C C . GLN D 1 133 ? 11.874 112.715 41.172 1.00 59.16 133 GLN D C 1
ATOM 13568 O O . GLN D 1 133 ? 12.756 112.133 41.750 1.00 61.76 133 GLN D O 1
ATOM 13574 N N . ASN D 1 134 ? 10.824 112.074 40.692 1.00 61.64 134 ASN D N 1
ATOM 13575 C CA . ASN D 1 134 ? 10.756 110.623 40.818 1.00 64.12 134 ASN D CA 1
ATOM 13576 C C . ASN D 1 134 ? 11.888 109.899 40.102 1.00 59.58 134 ASN D C 1
ATOM 13577 O O . ASN D 1 134 ? 12.289 108.835 40.543 1.00 63.63 134 ASN D O 1
ATOM 13582 N N . THR D 1 135 ? 12.413 110.459 39.009 1.00 54.46 135 THR D N 1
ATOM 13583 C CA . THR D 1 135 ? 13.379 109.711 38.208 1.00 49.83 135 THR D CA 1
ATOM 13584 C C . THR D 1 135 ? 14.789 109.828 38.737 1.00 49.68 135 THR D C 1
ATOM 13585 O O . THR D 1 135 ? 15.594 108.950 38.495 1.00 48.84 135 THR D O 1
ATOM 13589 N N . PHE D 1 136 ? 15.084 110.918 39.439 1.00 47.95 136 PHE D N 1
ATOM 13590 C CA . PHE D 1 136 ? 16.438 111.198 39.901 1.00 48.68 136 PHE D CA 1
ATOM 13591 C C . PHE D 1 136 ? 16.490 111.432 41.392 1.00 52.35 136 PHE D C 1
ATOM 13592 O O . PHE D 1 136 ? 17.558 111.423 41.963 1.00 56.10 136 PHE D O 1
ATOM 13600 N N . GLY D 1 137 ? 15.330 111.650 42.008 1.00 55.51 137 GLY D N 1
ATOM 13601 C CA . GLY D 1 137 ? 15.215 111.795 43.457 1.00 61.50 137 GLY D CA 1
ATOM 13602 C C . GLY D 1 137 ? 15.477 113.183 43.986 1.00 62.21 137 GLY D C 1
ATOM 13603 O O . GLY D 1 137 ? 15.405 113.392 45.173 1.00 72.81 137 GLY D O 1
ATOM 13604 N N . ILE D 1 138 ? 15.787 114.132 43.115 1.00 59.74 138 ILE D N 1
ATOM 13605 C CA . ILE D 1 138 ? 16.117 115.482 43.549 1.00 59.63 138 ILE D CA 1
ATOM 13606 C C . ILE D 1 138 ? 14.897 116.410 43.529 1.00 63.06 138 ILE D C 1
ATOM 13607 O O . ILE D 1 138 ? 13.887 116.141 42.858 1.00 62.79 138 ILE D O 1
ATOM 13612 N N . ASN D 1 139 ? 15.031 117.528 44.233 1.00 61.28 139 ASN D N 1
ATOM 13613 C CA . ASN D 1 139 ? 13.991 118.542 44.284 1.00 64.55 139 ASN D CA 1
ATOM 13614 C C . ASN D 1 139 ? 14.263 119.767 43.428 1.00 58.82 139 ASN D C 1
ATOM 13615 O O . ASN D 1 139 ? 13.500 120.728 43.477 1.00 61.58 139 ASN D O 1
ATOM 13620 N N . LEU D 1 140 ? 15.368 119.745 42.683 1.00 55.00 140 LEU D N 1
ATOM 13621 C CA . LEU D 1 140 ? 15.891 120.927 42.003 1.00 51.05 140 LEU D CA 1
ATOM 13622 C C . LEU D 1 140 ? 16.232 122.044 42.975 1.00 51.80 140 LEU D C 1
ATOM 13623 O O . LEU D 1 140 ? 16.276 123.238 42.560 1.00 50.01 140 LEU D O 1
ATOM 13628 N N . ASP D 1 141 ? 16.440 121.678 44.244 1.00 46.62 141 ASP D N 1
ATOM 13629 C CA . ASP D 1 141 ? 16.926 122.619 45.248 1.00 49.40 141 ASP D CA 1
ATOM 13630 C C . ASP D 1 141 ? 18.417 122.922 45.116 1.00 45.61 141 ASP D C 1
ATOM 13631 O O . ASP D 1 141 ? 18.837 123.975 45.570 1.00 44.37 141 ASP D O 1
ATOM 13636 N N . HIS D 1 142 ? 19.207 122.018 44.501 1.00 40.47 142 HIS D N 1
ATOM 13637 C CA . HIS D 1 142 ? 20.654 122.199 44.398 1.00 40.09 142 HIS D CA 1
ATOM 13638 C C . HIS D 1 142 ? 21.108 122.482 42.994 1.00 38.01 142 HIS D C 1
ATOM 13639 O O . HIS D 1 142 ? 21.118 121.561 42.163 1.00 36.32 142 HIS D O 1
ATOM 13646 N N . LYS D 1 143 ? 21.493 123.724 42.734 1.00 35.72 143 LYS D N 1
ATOM 13647 C CA . LYS D 1 143 ? 21.948 124.165 41.411 1.00 37.06 143 LYS D CA 1
ATOM 13648 C C . LYS D 1 143 ? 23.458 124.315 41.367 1.00 35.60 143 LYS D C 1
ATOM 13649 O O . LYS D 1 143 ? 24.042 124.822 42.328 1.00 35.37 143 LYS D O 1
ATOM 13655 N N . THR D 1 144 ? 24.111 123.891 40.293 1.00 32.11 144 THR D N 1
ATOM 13656 C CA . THR D 1 144 ? 25.536 124.093 40.237 1.00 33.05 144 THR D CA 1
ATOM 13657 C C . THR D 1 144 ? 25.856 125.449 39.508 1.00 32.11 144 THR D C 1
ATOM 13658 O O . THR D 1 144 ? 24.966 126.065 38.986 1.00 30.56 144 THR D O 1
ATOM 13662 N N . THR D 1 145 ? 27.101 125.911 39.598 1.00 28.96 145 THR D N 1
ATOM 13663 C CA . THR D 1 145 ? 27.547 127.147 39.012 1.00 30.51 145 THR D CA 1
ATOM 13664 C C . THR D 1 145 ? 28.681 126.726 38.075 1.00 31.57 145 THR D C 1
ATOM 13665 O O . THR D 1 145 ? 29.674 126.135 38.501 1.00 38.71 145 THR D O 1
ATOM 13669 N N . SER D 1 146 ? 28.535 127.006 36.811 1.00 29.19 146 SER D N 1
ATOM 13670 C CA . SER D 1 146 ? 29.650 126.707 35.940 1.00 27.84 146 SER D CA 1
ATOM 13671 C C . SER D 1 146 ? 30.109 128.012 35.236 1.00 25.98 146 SER D C 1
ATOM 13672 O O . SER D 1 146 ? 29.576 129.072 35.533 1.00 24.66 146 SER D O 1
ATOM 13675 N N . LYS D 1 147 ? 31.190 127.912 34.479 1.00 24.07 147 LYS D N 1
ATOM 13676 C CA . LYS D 1 147 ? 31.765 129.040 33.730 1.00 24.42 147 LYS D CA 1
ATOM 13677 C C . LYS D 1 147 ? 30.758 129.528 32.753 1.00 23.24 147 LYS D C 1
ATOM 13678 O O . LYS D 1 147 ? 30.168 128.703 32.050 1.00 22.84 147 LYS D O 1
ATOM 13684 N N . ALA D 1 148 ? 30.520 130.829 32.766 1.00 22.23 148 ALA D N 1
ATOM 13685 C CA . ALA D 1 148 ? 29.557 131.496 31.834 1.00 22.49 148 ALA D CA 1
ATOM 13686 C C . ALA D 1 148 ? 30.239 131.963 30.558 1.00 23.19 148 ALA D C 1
ATOM 13687 O O . ALA D 1 148 ? 29.687 131.948 29.434 1.00 22.19 148 ALA D O 1
ATOM 13689 N N . SER D 1 149 ? 31.544 132.110 30.659 1.00 23.58 149 SER D N 1
ATOM 13690 C CA . SER D 1 149 ? 32.231 132.360 29.451 1.00 26.12 149 SER D CA 1
ATOM 13691 C C . SER D 1 149 ? 33.666 131.759 29.543 1.00 26.22 149 SER D C 1
ATOM 13692 O O . SER D 1 149 ? 34.180 131.454 30.642 1.00 28.18 149 SER D O 1
ATOM 13695 N N . LEU D 1 150 ? 34.301 131.539 28.404 1.00 26.31 150 LEU D N 1
ATOM 13696 C CA . LEU D 1 150 ? 35.668 131.113 28.346 1.00 29.73 150 LEU D CA 1
ATOM 13697 C C . LEU D 1 150 ? 36.588 132.101 29.094 1.00 31.53 150 LEU D C 1
ATOM 13698 O O . LEU D 1 150 ? 36.584 133.282 28.837 1.00 34.70 150 LEU D O 1
ATOM 13703 N N . ASN D 1 151 ? 37.389 131.611 29.995 1.00 33.51 151 ASN D N 1
ATOM 13704 C CA . ASN D 1 151 ? 38.406 132.483 30.503 1.00 38.34 151 ASN D CA 1
ATOM 13705 C C . ASN D 1 151 ? 39.715 132.479 29.649 1.00 38.70 151 ASN D C 1
ATOM 13706 O O . ASN D 1 151 ? 40.434 131.490 29.744 1.00 37.09 151 ASN D O 1
ATOM 13711 N N . PRO D 1 152 ? 40.018 133.575 28.838 1.00 38.45 152 PRO D N 1
ATOM 13712 C CA . PRO D 1 152 ? 41.158 133.495 27.922 1.00 40.70 152 PRO D CA 1
ATOM 13713 C C . PRO D 1 152 ? 42.476 133.215 28.676 1.00 41.79 152 PRO D C 1
ATOM 13714 O O . PRO D 1 152 ? 43.435 132.629 28.094 1.00 40.03 152 PRO D O 1
ATOM 13718 N N . SER D 1 153 ? 42.487 133.542 29.973 1.00 39.96 153 SER D N 1
ATOM 13719 C CA . SER D 1 153 ? 43.642 133.262 30.801 1.00 44.08 153 SER D CA 1
ATOM 13720 C C . SER D 1 153 ? 43.965 131.778 30.919 1.00 48.96 153 SER D C 1
ATOM 13721 O O . SER D 1 153 ? 45.120 131.431 31.116 1.00 53.52 153 SER D O 1
ATOM 13724 N N . ASP D 1 154 ? 42.972 130.911 30.771 1.00 48.60 154 ASP D N 1
ATOM 13725 C CA . ASP D 1 154 ? 43.185 129.468 30.898 1.00 50.12 154 ASP D CA 1
ATOM 13726 C C . ASP D 1 154 ? 43.452 128.755 29.594 1.00 47.33 154 ASP D C 1
ATOM 13727 O O . ASP D 1 154 ? 43.385 127.521 29.528 1.00 46.52 154 ASP D O 1
ATOM 13732 N N . THR D 1 155 ? 43.724 129.505 28.542 1.00 45.53 155 THR D N 1
ATOM 13733 C CA . THR D 1 155 ? 43.987 128.861 27.262 1.00 44.38 155 THR D CA 1
ATOM 13734 C C . THR D 1 155 ? 45.471 128.943 26.971 1.00 44.97 155 THR D C 1
ATOM 13735 O O . THR D 1 155 ? 46.106 129.971 27.209 1.00 41.54 155 THR D O 1
ATOM 13739 N N . PRO D 1 156 ? 46.041 127.849 26.449 1.00 45.82 156 PRO D N 1
ATOM 13740 C CA . PRO D 1 156 ? 47.465 127.881 26.166 1.00 45.95 156 PRO D CA 1
ATOM 13741 C C . PRO D 1 156 ? 47.690 128.882 25.033 1.00 48.06 156 PRO D C 1
ATOM 13742 O O . PRO D 1 156 ? 46.725 129.171 24.308 1.00 48.60 156 PRO D O 1
ATOM 13746 N N . PRO D 1 157 ? 48.928 129.393 24.868 1.00 48.28 157 PRO D N 1
ATOM 13747 C CA . PRO D 1 157 ? 49.171 130.375 23.791 1.00 50.80 157 PRO D CA 1
ATOM 13748 C C . PRO D 1 157 ? 49.167 129.767 22.354 1.00 46.49 157 PRO D C 1
ATOM 13749 O O . PRO D 1 157 ? 49.370 128.558 22.175 1.00 47.09 157 PRO D O 1
ATOM 13753 N N . SER D 1 158 ? 48.912 130.610 21.355 1.00 46.99 158 SER D N 1
ATOM 13754 C CA . SER D 1 158 ? 48.903 130.155 19.939 1.00 48.17 158 SER D CA 1
ATOM 13755 C C . SER D 1 158 ? 50.349 130.172 19.433 1.00 51.98 158 SER D C 1
ATOM 13756 O O . SER D 1 158 ? 50.942 131.256 19.372 1.00 51.16 158 SER D O 1
ATOM 13759 N N . ILE D 1 159 ? 50.903 128.985 19.103 1.00 53.69 159 ILE D N 1
ATOM 13760 C CA . ILE D 1 159 ? 52.284 128.804 18.587 1.00 54.47 159 ILE D CA 1
ATOM 13761 C C . ILE D 1 159 ? 52.230 128.522 17.079 1.00 54.13 159 ILE D C 1
ATOM 13762 O O . ILE D 1 159 ? 51.772 127.446 16.666 1.00 49.57 159 ILE D O 1
ATOM 13767 N N . VAL D 1 160 ? 52.679 129.493 16.277 1.00 55.72 160 VAL D N 1
ATOM 13768 C CA . VAL D 1 160 ? 52.572 129.458 14.796 1.00 55.94 160 VAL D CA 1
ATOM 13769 C C . VAL D 1 160 ? 53.787 130.166 14.152 1.00 56.79 160 VAL D C 1
ATOM 13770 O O . VAL D 1 160 ? 54.057 131.314 14.439 1.00 57.78 160 VAL D O 1
ATOM 13774 N N . ASN D 1 161 ? 54.472 129.459 13.260 1.00 57.65 161 ASN D N 1
ATOM 13775 C CA . ASN D 1 161 ? 55.637 129.951 12.472 1.00 59.12 161 ASN D CA 1
ATOM 13776 C C . ASN D 1 161 ? 55.320 131.209 11.671 1.00 59.49 161 ASN D C 1
ATOM 13777 O O . ASN D 1 161 ? 54.317 131.263 10.913 1.00 57.92 161 ASN D O 1
ATOM 13782 N N . GLU D 1 162 ? 56.192 132.194 11.818 1.00 61.44 162 GLU D N 1
ATOM 13783 C CA . GLU D 1 162 ? 56.058 133.492 11.187 1.00 64.15 162 GLU D CA 1
ATOM 13784 C C . GLU D 1 162 ? 56.050 133.483 9.634 1.00 63.65 162 GLU D C 1
ATOM 13785 O O . GLU D 1 162 ? 55.273 134.234 9.033 1.00 62.52 162 GLU D O 1
ATOM 13791 N N . ASP D 1 163 ? 56.924 132.683 9.010 1.00 65.01 163 ASP D N 1
ATOM 13792 C CA . ASP D 1 163 ? 56.937 132.497 7.528 1.00 65.59 163 ASP D CA 1
ATOM 13793 C C . ASP D 1 163 ? 55.660 131.848 6.988 1.00 63.20 163 ASP D C 1
ATOM 13794 O O . ASP D 1 163 ? 55.150 132.257 5.939 1.00 64.33 163 ASP D O 1
ATOM 13799 N N . PHE D 1 164 ? 55.146 130.845 7.706 1.00 62.23 164 PHE D N 1
ATOM 13800 C CA . PHE D 1 164 ? 53.840 130.237 7.357 1.00 58.09 164 PHE D CA 1
ATOM 13801 C C . PHE D 1 164 ? 52.727 131.312 7.387 1.00 55.03 164 PHE D C 1
ATOM 13802 O O . PHE D 1 164 ? 51.946 131.464 6.416 1.00 53.13 164 PHE D O 1
ATOM 13810 N N . LEU D 1 165 ? 52.674 132.074 8.478 1.00 54.51 165 LEU D N 1
ATOM 13811 C CA . LEU D 1 165 ? 51.718 133.162 8.594 1.00 54.37 165 LEU D CA 1
ATOM 13812 C C . LEU D 1 165 ? 51.805 134.180 7.430 1.00 56.98 165 LEU D C 1
ATOM 13813 O O . LEU D 1 165 ? 50.767 134.621 6.903 1.00 56.26 165 LEU D O 1
ATOM 13818 N N . HIS D 1 166 ? 53.029 134.527 7.029 1.00 59.56 166 HIS D N 1
ATOM 13819 C CA . HIS D 1 166 ? 53.252 135.448 5.916 1.00 63.94 166 HIS D CA 1
ATOM 13820 C C . HIS D 1 166 ? 52.705 134.898 4.636 1.00 60.73 166 HIS D C 1
ATOM 13821 O O . HIS D 1 166 ? 51.979 135.609 3.942 1.00 60.35 166 HIS D O 1
ATOM 13828 N N . GLU D 1 167 ? 53.003 133.630 4.318 1.00 60.85 167 GLU D N 1
ATOM 13829 C CA . GLU D 1 167 ? 52.395 132.984 3.146 1.00 61.38 167 GLU D CA 1
ATOM 13830 C C . GLU D 1 167 ? 50.894 132.905 3.221 1.00 55.26 167 GLU D C 1
ATOM 13831 O O . GLU D 1 167 ? 50.221 133.090 2.218 1.00 55.05 167 GLU D O 1
ATOM 13837 N N . LEU D 1 168 ? 50.366 132.633 4.403 1.00 54.25 168 LEU D N 1
ATOM 13838 C CA . LEU D 1 168 ? 48.921 132.583 4.601 1.00 52.21 168 LEU D CA 1
ATOM 13839 C C . LEU D 1 168 ? 48.241 133.903 4.283 1.00 53.95 168 LEU D C 1
ATOM 13840 O O . LEU D 1 168 ? 47.198 133.924 3.632 1.00 51.39 168 LEU D O 1
ATOM 13845 N N . LYS D 1 169 ? 48.830 135.003 4.749 1.00 57.94 169 LYS D N 1
ATOM 13846 C CA . LYS D 1 169 ? 48.348 136.336 4.412 1.00 62.16 169 LYS D CA 1
ATOM 13847 C C . LYS D 1 169 ? 48.217 136.604 2.895 1.00 65.65 169 LYS D C 1
ATOM 13848 O O . LYS D 1 169 ? 47.234 137.220 2.462 1.00 67.71 169 LYS D O 1
ATOM 13854 N N . LYS D 1 170 ? 49.176 136.133 2.089 1.00 66.96 170 LYS D N 1
ATOM 13855 C CA . LYS D 1 170 ? 49.080 136.282 0.644 1.00 69.24 170 LYS D CA 1
ATOM 13856 C C . LYS D 1 170 ? 47.886 135.535 0.014 1.00 67.07 170 LYS D C 1
ATOM 13857 O O . LYS D 1 170 ? 47.355 135.970 -0.999 1.00 68.56 170 LYS D O 1
ATOM 13863 N N . THR D 1 171 ? 47.446 134.425 0.611 1.00 63.14 171 THR D N 1
ATOM 13864 C CA . THR D 1 171 ? 46.338 133.658 0.020 1.00 60.20 171 THR D CA 1
ATOM 13865 C C . THR D 1 171 ? 44.969 134.321 0.177 1.00 56.98 171 THR D C 1
ATOM 13866 O O . THR D 1 171 ? 43.989 133.851 -0.400 1.00 56.04 171 THR D O 1
ATOM 13870 N N . ASN D 1 172 ? 44.896 135.379 0.971 1.00 58.52 172 ASN D N 1
ATOM 13871 C CA . ASN D 1 172 ? 43.625 135.941 1.466 1.00 57.54 172 ASN D CA 1
ATOM 13872 C C . ASN D 1 172 ? 42.601 134.986 2.099 1.00 52.65 172 ASN D C 1
ATOM 13873 O O . ASN D 1 172 ? 41.419 135.332 2.219 1.00 51.07 172 ASN D O 1
ATOM 13878 N N . ILE D 1 173 ? 43.047 133.808 2.521 1.00 48.55 173 ILE D N 1
ATOM 13879 C CA . ILE D 1 173 ? 42.193 132.913 3.355 1.00 43.68 173 ILE D CA 1
ATOM 13880 C C . ILE D 1 173 ? 42.058 133.428 4.783 1.00 44.16 173 ILE D C 1
ATOM 13881 O O . ILE D 1 173 ? 43.042 133.699 5.467 1.00 46.50 173 ILE D O 1
ATOM 13886 N N . SER D 1 174 ? 40.827 133.567 5.234 1.00 40.30 174 SER D N 1
ATOM 13887 C CA . SER D 1 174 ? 40.547 134.171 6.503 1.00 40.95 174 SER D CA 1
ATOM 13888 C C . SER D 1 174 ? 41.041 133.229 7.623 1.00 38.52 174 SER D C 1
ATOM 13889 O O . SER D 1 174 ? 40.901 131.998 7.522 1.00 35.64 174 SER D O 1
ATOM 13892 N N . TYR D 1 175 ? 41.588 133.789 8.699 1.00 37.56 175 TYR D N 1
ATOM 13893 C CA . TYR D 1 175 ? 42.096 132.990 9.826 1.00 35.73 175 TYR D CA 1
ATOM 13894 C C . TYR D 1 175 ? 41.980 133.728 11.159 1.00 35.40 175 TYR D C 1
ATOM 13895 O O . TYR D 1 175 ? 41.836 134.948 11.193 1.00 36.14 175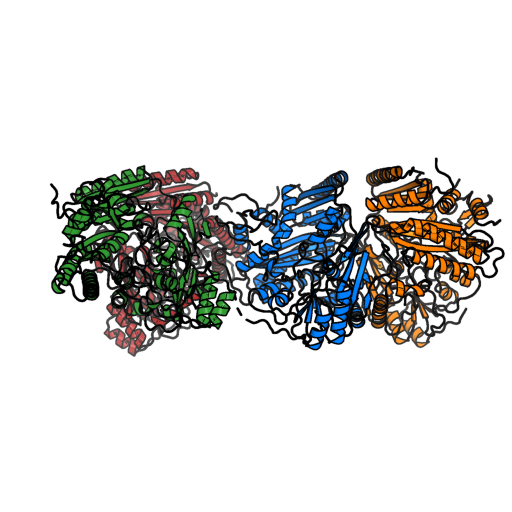 TYR D O 1
ATOM 13904 N N . SER D 1 176 ? 42.146 132.983 12.248 1.00 34.34 176 SER D N 1
ATOM 13905 C CA . SER D 1 176 ? 42.050 133.527 13.615 1.00 33.20 176 SER D CA 1
ATOM 13906 C C . SER D 1 176 ? 42.972 132.738 14.580 1.00 34.11 176 SER D C 1
ATOM 13907 O O . SER D 1 176 ? 43.003 131.483 14.544 1.00 33.85 176 SER D O 1
ATOM 13910 N N . GLN D 1 177 ? 43.663 133.477 15.468 1.00 34.94 177 GLN D N 1
ATOM 13911 C CA . GLN D 1 177 ? 44.407 132.946 16.598 1.00 34.57 177 GLN D CA 1
ATOM 13912 C C . GLN D 1 177 ? 43.738 133.222 17.972 1.00 34.85 177 GLN D C 1
ATOM 13913 O O . GLN D 1 177 ? 44.316 132.937 19.025 1.00 32.40 177 GLN D O 1
ATOM 13919 N N . GLU D 1 178 ? 42.487 133.682 17.943 1.00 33.92 178 GLU D N 1
ATOM 13920 C CA . GLU D 1 178 ? 41.760 134.171 19.122 1.00 33.88 178 GLU D CA 1
ATOM 13921 C C . GLU D 1 178 ? 41.404 132.949 19.978 1.00 32.04 178 GLU D C 1
ATOM 13922 O O . GLU D 1 178 ? 41.103 131.876 19.454 1.00 28.78 178 GLU D O 1
ATOM 13928 N N . ALA D 1 179 ? 41.542 133.097 21.284 1.00 29.75 179 ALA D N 1
ATOM 13929 C CA . ALA D 1 179 ? 41.152 132.085 22.240 1.00 29.42 179 ALA D CA 1
ATOM 13930 C C . ALA D 1 179 ? 39.709 131.551 21.984 1.00 29.26 179 ALA D C 1
ATOM 13931 O O . ALA D 1 179 ? 39.494 130.327 21.975 1.00 27.26 179 ALA D O 1
ATOM 13933 N N . ASP D 1 180 ? 38.720 132.419 21.758 1.00 29.02 180 ASP D N 1
ATOM 13934 C CA . ASP D 1 180 ? 37.370 131.868 21.711 1.00 29.82 180 ASP D CA 1
ATOM 13935 C C . ASP D 1 180 ? 37.310 130.993 20.482 1.00 27.89 180 ASP D C 1
ATOM 13936 O O . ASP D 1 180 ? 36.745 129.939 20.542 1.00 26.87 180 ASP D O 1
ATOM 13941 N N . ASP D 1 181 ? 37.775 131.481 19.334 1.00 26.60 181 ASP D N 1
ATOM 13942 C CA . ASP D 1 181 ? 37.645 130.698 18.089 1.00 26.72 181 ASP D CA 1
ATOM 13943 C C . ASP D 1 181 ? 38.328 129.311 18.181 1.00 26.37 181 ASP D C 1
ATOM 13944 O O . ASP D 1 181 ? 37.762 128.276 17.668 1.00 24.45 181 ASP D O 1
ATOM 13949 N N . ARG D 1 182 ? 39.530 129.279 18.778 1.00 24.92 182 ARG D N 1
ATOM 13950 C CA . ARG D 1 182 ? 40.263 128.018 18.908 1.00 25.35 182 ARG D CA 1
ATOM 13951 C C . ARG D 1 182 ? 39.565 127.055 19.872 1.00 24.51 182 ARG D C 1
ATOM 13952 O O . ARG D 1 182 ? 39.423 125.851 19.512 1.00 24.20 182 ARG D O 1
ATOM 13960 N N . VAL D 1 183 ? 39.150 127.554 21.041 1.00 23.81 183 VAL D N 1
ATOM 13961 C CA . VAL D 1 183 ? 38.519 126.698 22.026 1.00 24.81 183 VAL D CA 1
ATOM 13962 C C . VAL D 1 183 ? 37.208 126.112 21.418 1.00 24.77 183 VAL D C 1
ATOM 13963 O O . VAL D 1 183 ? 36.904 124.961 21.620 1.00 24.64 183 VAL D O 1
ATOM 13967 N N . PHE D 1 184 ? 36.456 126.924 20.662 1.00 24.78 184 PHE D N 1
ATOM 13968 C CA . PHE D 1 184 ? 35.184 126.464 20.122 1.00 24.24 184 PHE D CA 1
ATOM 13969 C C . PHE D 1 184 ? 35.386 125.198 19.226 1.00 24.90 184 PHE D C 1
ATOM 13970 O O . PHE D 1 184 ? 34.490 124.296 19.150 1.00 22.41 184 PHE D O 1
ATOM 13978 N N . ARG D 1 185 ? 36.562 125.093 18.585 1.00 23.84 185 ARG D N 1
ATOM 13979 C CA . ARG D 1 185 ? 36.807 124.011 17.628 1.00 23.53 185 ARG D CA 1
ATOM 13980 C C . ARG D 1 185 ? 37.693 122.913 18.241 1.00 24.06 185 ARG D C 1
ATOM 13981 O O . ARG D 1 185 ? 38.266 122.076 17.512 1.00 25.69 185 ARG D O 1
ATOM 13989 N N . ALA D 1 186 ? 37.828 122.914 19.563 1.00 22.41 186 ALA D N 1
ATOM 13990 C CA . ALA D 1 186 ? 38.714 121.910 20.197 1.00 23.36 186 ALA D CA 1
ATOM 13991 C C . ALA D 1 186 ? 37.955 120.686 20.691 1.00 23.36 186 ALA D C 1
ATOM 13992 O O . ALA D 1 186 ? 38.515 119.855 21.418 1.00 22.81 186 ALA D O 1
ATOM 13994 N N . HIS D 1 187 ? 36.647 120.585 20.383 1.00 21.45 187 HIS D N 1
ATOM 13995 C CA . HIS D 1 187 ? 35.839 119.599 21.017 1.00 21.40 187 HIS D CA 1
ATOM 13996 C C . HIS D 1 187 ? 34.545 119.358 20.227 1.00 19.92 187 HIS D C 1
ATOM 13997 O O . HIS D 1 187 ? 34.116 120.188 19.399 1.00 20.76 187 HIS D O 1
ATOM 14004 N N . GLY D 1 188 ? 33.943 118.227 20.508 1.00 20.00 188 GLY D N 1
ATOM 14005 C CA . GLY D 1 188 ? 32.553 117.954 20.117 1.00 20.44 188 GLY D CA 1
ATOM 14006 C C . GLY D 1 188 ? 31.599 117.979 21.317 1.00 21.20 188 GLY D C 1
ATOM 14007 O O . GLY D 1 188 ? 31.744 118.838 22.266 1.00 20.70 188 GLY D O 1
ATOM 14008 N N . HIS D 1 189 ? 30.656 117.026 21.307 1.00 19.59 189 HIS D N 1
ATOM 14009 C CA . HIS D 1 189 ? 29.607 116.987 22.261 1.00 20.89 189 HIS D CA 1
ATOM 14010 C C . HIS D 1 189 ? 29.558 115.753 23.118 1.00 19.64 189 HIS D C 1
ATOM 14011 O O . HIS D 1 189 ? 28.453 115.320 23.518 1.00 20.42 189 HIS D O 1
ATOM 14018 N N . CYS D 1 190 ? 30.699 115.175 23.406 1.00 20.13 190 CYS D N 1
ATOM 14019 C CA . CYS D 1 190 ? 30.795 114.166 24.493 1.00 22.20 190 CYS D CA 1
ATOM 14020 C C . CYS D 1 190 ? 30.608 114.868 25.860 1.00 22.65 190 CYS D C 1
ATOM 14021 O O . CYS D 1 190 ? 30.993 116.007 26.005 1.00 21.70 190 CYS D O 1
ATOM 14024 N N . LEU D 1 191 ? 30.019 114.167 26.832 1.00 23.02 191 LEU D N 1
ATOM 14025 C CA . LEU D 1 191 ? 29.842 114.650 28.201 1.00 26.63 191 LEU D CA 1
ATOM 14026 C C . LEU D 1 191 ? 31.177 115.136 28.838 1.00 29.35 191 LEU D C 1
ATOM 14027 O O . LEU D 1 191 ? 31.273 116.245 29.389 1.00 29.36 191 LEU D O 1
ATOM 14032 N N . HIS D 1 192 ? 32.237 114.349 28.689 1.00 28.08 192 HIS D N 1
ATOM 14033 C CA . HIS D 1 192 ? 33.513 114.779 29.177 1.00 30.91 192 HIS D CA 1
ATOM 14034 C C . HIS D 1 192 ? 33.891 116.151 28.618 1.00 28.99 192 HIS D C 1
ATOM 14035 O O . HIS D 1 192 ? 34.363 117.038 29.349 1.00 28.91 192 HIS D O 1
ATOM 14042 N N . GLU D 1 193 ? 33.692 116.360 27.307 1.00 24.83 193 GLU D N 1
ATOM 14043 C CA . GLU D 1 193 ? 34.038 117.665 26.735 1.00 22.40 193 GLU D CA 1
ATOM 14044 C C . GLU D 1 193 ? 33.199 118.810 27.252 1.00 22.88 193 GLU D C 1
ATOM 14045 O O . GLU D 1 193 ? 33.759 119.808 27.712 1.00 22.56 193 GLU D O 1
ATOM 14051 N N . ILE D 1 194 ? 31.876 118.636 27.275 1.00 20.70 194 ILE D N 1
ATOM 14052 C CA . ILE D 1 194 ? 30.993 119.655 27.805 1.00 22.31 194 ILE D CA 1
ATOM 14053 C C . ILE D 1 194 ? 31.297 119.966 29.304 1.00 23.03 194 ILE D C 1
ATOM 14054 O O . ILE D 1 194 ? 31.362 121.148 29.747 1.00 22.26 194 ILE D O 1
ATOM 14059 N N . PHE D 1 195 ? 31.517 118.919 30.087 1.00 24.37 195 PHE D N 1
ATOM 14060 C CA . PHE D 1 195 ? 31.842 119.121 31.484 1.00 27.63 195 PHE D CA 1
ATOM 14061 C C . PHE D 1 195 ? 33.175 119.916 31.638 1.00 27.46 195 PHE D C 1
ATOM 14062 O O . PHE D 1 195 ? 33.284 120.785 32.520 1.00 28.73 195 PHE D O 1
ATOM 14070 N N . LEU D 1 196 ? 34.185 119.590 30.825 1.00 27.85 196 LEU D N 1
ATOM 14071 C CA . LEU D 1 196 ? 35.415 120.320 30.858 1.00 28.62 196 LEU D CA 1
ATOM 14072 C C . LEU D 1 196 ? 35.233 121.777 30.478 1.00 29.32 196 LEU D C 1
ATOM 14073 O O . LEU D 1 196 ? 35.892 122.651 31.077 1.00 31.52 196 LEU D O 1
ATOM 14078 N N . LEU D 1 197 ? 34.345 122.075 29.536 1.00 26.01 197 LEU D N 1
ATOM 14079 C CA . LEU D 1 197 ? 34.122 123.498 29.170 1.00 25.11 197 LEU D CA 1
ATOM 14080 C C . LEU D 1 197 ? 33.502 124.232 30.362 1.00 25.41 197 LEU D C 1
ATOM 14081 O O . LEU D 1 197 ? 33.792 125.418 30.604 1.00 26.25 197 LEU D O 1
ATOM 14086 N N . ARG D 1 198 ? 32.623 123.539 31.089 1.00 24.81 198 ARG D N 1
ATOM 14087 C CA . ARG D 1 198 ? 31.889 124.186 32.196 1.00 27.24 198 ARG D CA 1
ATOM 14088 C C . ARG D 1 198 ? 32.794 124.370 33.457 1.00 27.72 198 ARG D C 1
ATOM 14089 O O . ARG D 1 198 ? 32.589 125.270 34.236 1.00 27.62 198 ARG D O 1
ATOM 14097 N N . GLU D 1 199 ? 33.830 123.536 33.592 1.00 31.81 199 GLU D N 1
ATOM 14098 C CA . GLU D 1 199 ? 34.502 123.302 34.922 1.00 35.35 199 GLU D CA 1
ATOM 14099 C C . GLU D 1 199 ? 36.003 123.485 34.870 1.00 33.88 199 GLU D C 1
ATOM 14100 O O . GLU D 1 199 ? 36.663 123.723 35.891 1.00 32.72 199 GLU D O 1
ATOM 14106 N N . GLY D 1 200 ? 36.576 123.303 33.687 1.00 33.21 200 GLY D N 1
ATOM 14107 C CA . GLY D 1 200 ? 38.040 123.197 33.504 1.00 33.76 200 GLY D CA 1
ATOM 14108 C C . GLY D 1 200 ? 38.556 123.820 32.206 1.00 35.93 200 GLY D C 1
ATOM 14109 O O . GLY D 1 200 ? 38.094 124.879 31.830 1.00 34.93 200 GLY D O 1
ATOM 14110 N N . MET D 1 201 ? 39.511 123.143 31.521 1.00 37.24 201 MET D N 1
ATOM 14111 C CA . MET D 1 201 ? 40.132 123.594 30.248 1.00 39.06 201 MET D CA 1
ATOM 14112 C C . MET D 1 201 ? 40.772 122.355 29.568 1.00 38.02 201 MET D C 1
ATOM 14113 O O . MET D 1 201 ? 41.130 121.413 30.252 1.00 36.58 201 MET D O 1
ATOM 14118 N N . PHE D 1 202 ? 40.843 122.315 28.234 1.00 36.93 202 PHE D N 1
ATOM 14119 C CA . PHE D 1 202 ? 41.492 121.193 27.544 1.00 33.26 202 PHE D CA 1
ATOM 14120 C C . PHE D 1 202 ? 43.003 121.370 27.629 1.00 36.49 202 PHE D C 1
ATOM 14121 O O . PHE D 1 202 ? 43.483 122.501 27.674 1.00 33.70 202 PHE D O 1
ATOM 14129 N N . GLU D 1 203 ? 43.723 120.249 27.634 1.00 37.79 203 GLU D N 1
ATOM 14130 C CA . GLU D 1 203 ? 45.187 120.238 27.597 1.00 42.77 203 GLU D CA 1
ATOM 14131 C C . GLU D 1 203 ? 45.737 120.756 26.285 1.00 40.64 203 GLU D C 1
ATOM 14132 O O . GLU D 1 203 ? 46.790 121.348 26.264 1.00 40.83 203 GLU D O 1
ATOM 14138 N N . ARG D 1 204 ? 45.020 120.526 25.191 1.00 35.13 204 ARG D N 1
ATOM 14139 C CA . ARG D 1 204 ? 45.485 120.988 23.864 1.00 34.20 204 ARG D CA 1
ATOM 14140 C C . ARG D 1 204 ? 44.327 121.542 22.999 1.00 31.16 204 ARG D C 1
ATOM 14141 O O . ARG D 1 204 ? 43.276 120.911 22.900 1.00 31.68 204 ARG D O 1
ATOM 14149 N N . ILE D 1 205 ? 44.528 122.679 22.323 1.00 30.23 205 ILE D N 1
ATOM 14150 C CA . ILE D 1 205 ? 43.511 123.271 21.416 1.00 28.36 205 ILE D CA 1
ATOM 14151 C C . ILE D 1 205 ? 44.182 123.767 20.122 1.00 28.58 205 ILE D C 1
ATOM 14152 O O . ILE D 1 205 ? 45.409 124.044 20.102 1.00 29.63 205 ILE D O 1
ATOM 14157 N N . PRO D 1 206 ? 43.406 123.866 18.996 1.00 27.17 206 PRO D N 1
ATOM 14158 C CA . PRO D 1 206 ? 44.073 124.326 17.779 1.00 27.96 206 PRO D CA 1
ATOM 14159 C C . PRO D 1 206 ? 44.862 125.655 17.976 1.00 28.84 206 PRO D C 1
ATOM 14160 O O . PRO D 1 206 ? 44.499 126.484 18.825 1.00 27.90 206 PRO D O 1
ATOM 14164 N N . ASP D 1 207 ? 45.962 125.791 17.246 1.00 30.60 207 ASP D N 1
ATOM 14165 C CA . ASP D 1 207 ? 46.793 126.976 17.349 1.00 33.45 207 ASP D CA 1
ATOM 14166 C C . ASP D 1 207 ? 46.244 128.111 16.497 1.00 33.94 207 ASP D C 1
ATOM 14167 O O . ASP D 1 207 ? 46.441 129.306 16.833 1.00 34.84 207 ASP D O 1
ATOM 14172 N N . ILE D 1 208 ? 45.511 127.717 15.427 1.00 33.34 208 ILE D N 1
ATOM 14173 C CA . ILE D 1 208 ? 45.013 128.650 14.451 1.00 32.43 208 ILE D CA 1
ATOM 14174 C C . ILE D 1 208 ? 43.774 128.072 13.791 1.00 30.99 208 ILE D C 1
ATOM 14175 O O . ILE D 1 208 ? 43.695 126.878 13.591 1.00 31.50 208 ILE D O 1
ATOM 14180 N N . VAL D 1 209 ? 42.801 128.923 13.473 1.00 29.62 209 VAL D N 1
ATOM 14181 C CA . VAL D 1 209 ? 41.637 128.492 12.711 1.00 26.80 209 VAL D CA 1
ATOM 14182 C C . VAL D 1 209 ? 41.671 129.061 11.312 1.00 28.55 209 VAL D C 1
ATOM 14183 O O . VAL D 1 209 ? 41.984 130.222 11.162 1.00 30.24 209 VAL D O 1
ATOM 14187 N N . LEU D 1 210 ? 41.392 128.234 10.278 1.00 26.94 210 LEU D N 1
ATOM 14188 C CA . LEU D 1 210 ? 41.426 128.686 8.883 1.00 29.32 210 LEU D CA 1
ATOM 14189 C C . LEU D 1 210 ? 40.062 128.436 8.248 1.00 28.22 210 LEU D C 1
ATOM 14190 O O . LEU D 1 210 ? 39.472 127.351 8.483 1.00 28.40 210 LEU D O 1
ATOM 14195 N N . TRP D 1 211 ? 39.526 129.409 7.507 1.00 28.37 211 TRP D N 1
ATOM 14196 C CA . TRP D 1 211 ? 38.236 129.259 6.859 1.00 29.66 211 TRP D CA 1
ATOM 14197 C C . TRP D 1 211 ? 38.372 129.265 5.341 1.00 30.41 211 TRP D C 1
ATOM 14198 O O . TRP D 1 211 ? 38.127 130.261 4.715 1.00 33.59 211 TRP D O 1
ATOM 14209 N N . PRO D 1 212 ? 38.740 128.127 4.710 1.00 30.36 212 PRO D N 1
ATOM 14210 C CA . PRO D 1 212 ? 38.740 128.066 3.243 1.00 31.31 212 PRO D CA 1
ATOM 14211 C C . PRO D 1 212 ? 37.315 128.239 2.679 1.00 31.36 212 PRO D C 1
ATOM 14212 O O . PRO D 1 212 ? 36.323 127.879 3.334 1.00 29.18 212 PRO D O 1
ATOM 14216 N N . THR D 1 213 ? 37.188 128.834 1.496 1.00 34.75 213 THR D N 1
ATOM 14217 C CA . THR D 1 213 ? 35.831 129.023 0.909 1.00 34.22 213 THR D CA 1
ATOM 14218 C C . THR D 1 213 ? 35.621 128.141 -0.348 1.00 35.28 213 THR D C 1
ATOM 14219 O O . THR D 1 213 ? 34.528 128.094 -0.900 1.00 37.08 213 THR D O 1
ATOM 14223 N N . CYS D 1 214 ? 36.637 127.388 -0.725 1.00 33.65 214 CYS D N 1
ATOM 14224 C CA . CYS D 1 214 ? 36.509 126.487 -1.891 1.00 35.26 214 CYS D CA 1
ATOM 14225 C C . CYS D 1 214 ? 37.607 125.427 -1.925 1.00 33.49 214 CYS D C 1
ATOM 14226 O O . CYS D 1 214 ? 38.617 125.503 -1.181 1.00 33.42 214 CYS D O 1
ATOM 14229 N N . HIS D 1 215 ? 37.435 124.465 -2.832 1.00 30.65 215 HIS D N 1
ATOM 14230 C CA . HIS D 1 215 ? 38.398 123.447 -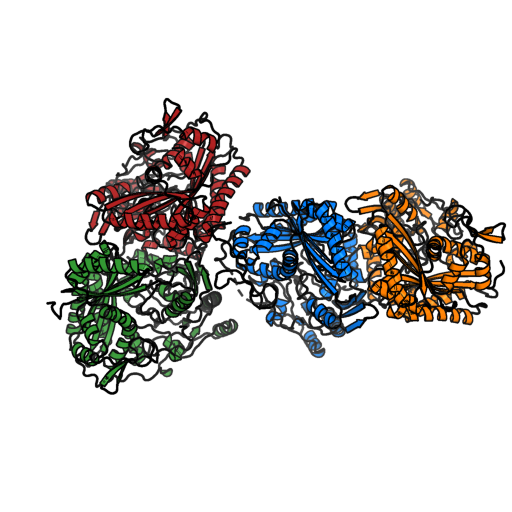3.030 1.00 30.08 215 HIS D CA 1
ATOM 14231 C C . HIS D 1 215 ? 39.820 123.936 -3.211 1.00 32.14 215 HIS D C 1
ATOM 14232 O O . HIS D 1 215 ? 40.746 123.431 -2.599 1.00 32.47 215 HIS D O 1
ATOM 14239 N N . ASP D 1 216 ? 40.023 124.910 -4.064 1.00 34.09 216 ASP D N 1
ATOM 14240 C CA . ASP D 1 216 ? 41.392 125.398 -4.324 1.00 38.60 216 ASP D CA 1
ATOM 14241 C C . ASP D 1 216 ? 42.043 125.955 -3.033 1.00 37.97 216 ASP D C 1
ATOM 14242 O O . ASP D 1 216 ? 43.251 125.787 -2.876 1.00 39.67 216 ASP D O 1
ATOM 14247 N N . ASP D 1 217 ? 41.264 126.592 -2.145 1.00 36.16 217 ASP D N 1
ATOM 14248 C CA . ASP D 1 217 ? 41.759 127.073 -0.852 1.00 37.36 217 ASP D CA 1
ATOM 14249 C C . ASP D 1 217 ? 42.306 125.922 -0.016 1.00 36.66 217 ASP D C 1
ATOM 14250 O O . ASP D 1 217 ? 43.403 126.030 0.563 1.00 36.58 217 ASP D O 1
ATOM 14255 N N . VAL D 1 218 ? 41.558 124.807 0.013 1.00 33.37 218 VAL D N 1
ATOM 14256 C CA . VAL D 1 218 ? 41.951 123.625 0.768 1.00 32.18 218 VAL D CA 1
ATOM 14257 C C . VAL D 1 218 ? 43.258 122.974 0.233 1.00 34.37 218 VAL D C 1
ATOM 14258 O O . VAL D 1 218 ? 44.143 122.603 1.031 1.00 32.64 218 VAL D O 1
ATOM 14262 N N . VAL D 1 219 ? 43.367 122.862 -1.099 1.00 34.22 219 VAL D N 1
ATOM 14263 C CA . VAL D 1 219 ? 44.628 122.480 -1.756 1.00 36.97 219 VAL D CA 1
ATOM 14264 C C . VAL D 1 219 ? 45.757 123.347 -1.271 1.00 37.35 219 VAL D C 1
ATOM 14265 O O . VAL D 1 219 ? 46.765 122.795 -0.902 1.00 36.55 219 VAL D O 1
ATOM 14269 N N . LYS D 1 220 ? 45.556 124.668 -1.204 1.00 40.16 220 LYS D N 1
ATOM 14270 C CA . LYS D 1 220 ? 46.673 125.618 -0.807 1.00 43.33 220 LYS D CA 1
ATOM 14271 C C . LYS D 1 220 ? 47.046 125.404 0.643 1.00 42.01 220 LYS D C 1
ATOM 14272 O O . LYS D 1 220 ? 48.213 125.461 0.988 1.00 42.12 220 LYS D O 1
ATOM 14278 N N . ILE D 1 221 ? 46.041 125.120 1.485 1.00 38.10 221 ILE D N 1
ATOM 14279 C CA . ILE D 1 221 ? 46.277 124.887 2.899 1.00 37.34 221 ILE D CA 1
ATOM 14280 C C . ILE D 1 221 ? 47.045 123.598 3.133 1.00 36.48 221 ILE D C 1
ATOM 14281 O O . ILE D 1 221 ? 47.973 123.604 3.921 1.00 37.88 221 ILE D O 1
ATOM 14286 N N . VAL D 1 222 ? 46.640 122.482 2.503 1.00 34.71 222 VAL D N 1
ATOM 14287 C CA . VAL D 1 222 ? 47.352 121.239 2.672 1.00 35.08 222 VAL D CA 1
ATOM 14288 C C . VAL D 1 222 ? 48.811 121.316 2.124 1.00 37.63 222 VAL D C 1
ATOM 14289 O O . VAL D 1 222 ? 49.700 120.727 2.724 1.00 37.74 222 VAL D O 1
ATOM 14293 N N . ASN D 1 223 ? 49.034 121.997 0.998 1.00 39.45 223 ASN D N 1
ATOM 14294 C CA . ASN D 1 223 ? 50.398 122.280 0.489 1.00 43.17 223 ASN D CA 1
ATOM 14295 C C . ASN D 1 223 ? 51.251 123.052 1.508 1.00 44.81 223 ASN D C 1
ATOM 14296 O O . ASN D 1 223 ? 52.407 122.716 1.802 1.00 45.45 223 ASN D O 1
ATOM 14301 N N . LEU D 1 224 ? 50.687 124.089 2.112 1.00 46.80 224 LEU D N 1
ATOM 14302 C CA . LEU D 1 224 ? 51.389 124.814 3.184 1.00 46.88 224 LEU D CA 1
ATOM 14303 C C . LEU D 1 224 ? 51.710 123.949 4.421 1.00 47.20 224 LEU D C 1
ATOM 14304 O O . LEU D 1 224 ? 52.802 124.078 5.025 1.00 47.28 224 LEU D O 1
ATOM 14309 N N . ALA D 1 225 ? 50.761 123.067 4.794 1.00 44.85 225 ALA D N 1
ATOM 14310 C CA . ALA D 1 225 ? 50.938 122.162 5.915 1.00 43.66 225 ALA D CA 1
ATOM 14311 C C . ALA D 1 225 ? 52.055 121.186 5.640 1.00 46.34 225 ALA D C 1
ATOM 14312 O O . ALA D 1 225 ? 52.775 120.801 6.566 1.00 50.41 225 ALA D O 1
ATOM 14314 N N . CYS D 1 226 ? 52.201 120.773 4.383 1.00 45.91 226 CYS D N 1
ATOM 14315 C CA . CYS D 1 226 ? 53.329 119.923 4.020 1.00 49.66 226 CYS D CA 1
ATOM 14316 C C . CYS D 1 226 ? 54.620 120.726 4.162 1.00 47.85 226 CYS D C 1
ATOM 14317 O O . CYS D 1 226 ? 55.657 120.265 4.809 1.00 49.30 226 CYS D O 1
ATOM 14320 N N . LYS D 1 227 ? 54.584 121.933 3.568 1.00 47.45 227 LYS D N 1
ATOM 14321 C CA . LYS D 1 227 ? 55.767 122.793 3.520 1.00 49.34 227 LYS D CA 1
ATOM 14322 C C . LYS D 1 227 ? 56.307 123.191 4.878 1.00 52.26 227 LYS D C 1
ATOM 14323 O O . LYS D 1 227 ? 57.540 123.246 5.060 1.00 55.18 227 LYS D O 1
ATOM 14329 N N . TYR D 1 228 ? 55.423 123.530 5.825 1.00 48.30 228 TYR D N 1
ATOM 14330 C CA . TYR D 1 228 ? 55.801 123.992 7.129 1.00 50.59 228 TYR D CA 1
ATOM 14331 C C . TYR D 1 228 ? 55.628 123.009 8.268 1.00 50.22 228 TYR D C 1
ATOM 14332 O O . TYR D 1 228 ? 55.744 123.423 9.425 1.00 49.76 228 TYR D O 1
ATOM 14341 N N . ASN D 1 229 ? 55.381 121.742 7.943 1.00 50.22 229 ASN D N 1
ATOM 14342 C CA . ASN D 1 229 ? 55.140 120.645 8.895 1.00 48.37 229 ASN D CA 1
ATOM 14343 C C . ASN D 1 229 ? 54.012 120.875 9.929 1.00 46.78 229 ASN D C 1
ATOM 14344 O O . ASN D 1 229 ? 54.238 120.811 11.140 1.00 48.31 229 ASN D O 1
ATOM 14349 N N . LEU D 1 230 ? 52.801 121.129 9.442 1.00 44.28 230 LEU D N 1
ATOM 14350 C CA . LEU D 1 230 ? 51.666 121.509 10.303 1.00 43.06 230 LEU D CA 1
ATOM 14351 C C . LEU D 1 230 ? 50.761 120.270 10.404 1.00 40.31 230 LEU D C 1
ATOM 14352 O O . LEU D 1 230 ? 50.853 119.324 9.605 1.00 38.63 230 LEU D O 1
ATOM 14357 N N . CYS D 1 231 ? 49.939 120.246 11.415 1.00 39.40 231 CYS D N 1
ATOM 14358 C CA . CYS D 1 231 ? 48.912 119.193 11.606 1.00 36.47 231 CYS D CA 1
ATOM 14359 C C . CYS D 1 231 ? 47.551 119.829 11.308 1.00 34.52 231 CYS D C 1
ATOM 14360 O O . CYS D 1 231 ? 47.308 120.974 11.729 1.00 35.24 231 CYS D O 1
ATOM 14363 N N . ILE D 1 232 ? 46.660 119.131 10.571 1.00 31.55 232 ILE D N 1
ATOM 14364 C CA . ILE D 1 232 ? 45.313 119.671 10.276 1.00 30.80 232 ILE D CA 1
ATOM 14365 C C . ILE D 1 232 ? 44.229 118.775 10.914 1.00 28.57 232 ILE D C 1
ATOM 14366 O O . ILE D 1 232 ? 44.263 117.548 10.729 1.00 29.72 232 ILE D O 1
ATOM 14371 N N . ILE D 1 233 ? 43.309 119.372 11.659 1.00 27.10 233 ILE D N 1
ATOM 14372 C CA . ILE D 1 233 ? 42.062 118.673 12.112 1.00 26.25 233 ILE D CA 1
ATOM 14373 C C . ILE D 1 233 ? 40.858 119.342 11.440 1.00 25.05 233 ILE D C 1
ATOM 14374 O O . ILE D 1 233 ? 40.482 120.487 11.754 1.00 23.62 233 ILE D O 1
ATOM 14379 N N . PRO D 1 234 ? 40.242 118.642 10.459 1.00 23.88 234 PRO D N 1
ATOM 14380 C CA . PRO D 1 234 ? 39.094 119.233 9.869 1.00 23.51 234 PRO D CA 1
ATOM 14381 C C . PRO D 1 234 ? 37.987 119.346 10.866 1.00 21.79 234 PRO D C 1
ATOM 14382 O O . PRO D 1 234 ? 37.869 118.472 11.759 1.00 23.04 234 PRO D O 1
ATOM 14386 N N . ILE D 1 235 ? 37.127 120.365 10.713 1.00 22.21 235 ILE D N 1
ATOM 14387 C CA . ILE D 1 235 ? 35.871 120.460 11.516 1.00 19.67 235 ILE D CA 1
ATOM 14388 C C . ILE D 1 235 ? 34.775 121.026 10.664 1.00 20.22 235 ILE D C 1
ATOM 14389 O O . ILE D 1 235 ? 34.982 121.991 9.880 1.00 20.08 235 ILE D O 1
ATOM 14394 N N . GLY D 1 236 ? 33.603 120.405 10.748 1.00 18.70 236 GLY D N 1
ATOM 14395 C CA . GLY D 1 236 ? 32.418 120.949 10.130 1.00 19.56 236 GLY D CA 1
ATOM 14396 C C . GLY D 1 236 ? 31.456 121.503 11.190 1.00 17.54 236 GLY D C 1
ATOM 14397 O O . GLY D 1 236 ? 31.619 122.645 11.693 1.00 18.61 236 GLY D O 1
ATOM 14398 N N . GLY D 1 237 ? 30.457 120.667 11.589 1.00 17.81 237 GLY D N 1
ATOM 14399 C CA . GLY D 1 237 ? 29.503 121.089 12.608 1.00 16.55 237 GLY D CA 1
ATOM 14400 C C . GLY D 1 237 ? 30.107 121.117 14.015 1.00 19.45 237 GLY D C 1
ATOM 14401 O O . GLY D 1 237 ? 29.579 121.779 14.861 1.00 18.91 237 GLY D O 1
ATOM 14402 N N . GLY D 1 238 ? 31.188 120.364 14.279 1.00 17.12 238 GLY D N 1
ATOM 14403 C CA . GLY D 1 238 ? 31.658 120.197 15.645 1.00 16.62 238 GLY D CA 1
ATOM 14404 C C . GLY D 1 238 ? 30.651 119.409 16.522 1.00 17.79 238 GLY D C 1
ATOM 14405 O O . GLY D 1 238 ? 30.639 119.545 17.727 1.00 17.74 238 GLY D O 1
ATOM 14406 N N . THR D 1 239 ? 29.860 118.528 15.907 1.00 15.83 239 THR D N 1
ATOM 14407 C CA . THR D 1 239 ? 28.862 117.737 16.646 1.00 16.80 239 THR D CA 1
ATOM 14408 C C . THR D 1 239 ? 29.341 116.286 16.953 1.00 16.42 239 THR D C 1
ATOM 14409 O O . THR D 1 239 ? 28.598 115.520 17.437 1.00 18.05 239 THR D O 1
ATOM 14413 N N . SER D 1 240 ? 30.574 115.932 16.649 1.00 16.94 240 SER D N 1
ATOM 14414 C CA . SER D 1 240 ? 31.178 114.602 16.961 1.00 18.27 240 SER D CA 1
ATOM 14415 C C . SER D 1 240 ? 30.858 114.201 18.376 1.00 18.95 240 SER D C 1
ATOM 14416 O O . SER D 1 240 ? 31.024 115.015 19.285 1.00 18.62 240 SER D O 1
ATOM 14419 N N . VAL D 1 241 ? 30.461 112.932 18.564 1.00 19.60 241 VAL D N 1
ATOM 14420 C CA . VAL D 1 241 ? 30.299 112.356 19.891 1.00 20.49 241 VAL D CA 1
ATOM 14421 C C . VAL D 1 241 ? 31.272 111.194 20.106 1.00 21.93 241 VAL D C 1
ATOM 14422 O O . VAL D 1 241 ? 30.935 110.225 20.825 1.00 23.04 241 VAL D O 1
ATOM 14426 N N . SER D 1 242 ? 32.504 111.300 19.582 1.00 21.61 242 SER D N 1
ATOM 14427 C CA . SER D 1 242 ? 33.467 110.177 19.629 1.00 20.32 242 SER D CA 1
ATOM 14428 C C . SER D 1 242 ? 34.886 110.679 19.992 1.00 23.10 242 SER D C 1
ATOM 14429 O O . SER D 1 242 ? 35.868 109.936 19.757 1.00 22.20 242 SER D O 1
ATOM 14432 N N . TYR D 1 243 ? 34.974 111.907 20.546 1.00 22.43 243 TYR D N 1
ATOM 14433 C CA . TYR D 1 243 ? 36.256 112.589 20.718 1.00 26.68 243 TYR D CA 1
ATOM 14434 C C . TYR D 1 243 ? 36.990 112.776 19.403 1.00 26.56 243 TYR D C 1
ATOM 14435 O O . TYR D 1 243 ? 38.224 112.880 19.360 1.00 28.94 243 TYR D O 1
ATOM 14444 N N . GLY D 1 244 ? 36.244 112.846 18.317 1.00 23.98 244 GLY D N 1
ATOM 14445 C CA . GLY D 1 244 ? 36.910 112.837 17.028 1.00 24.13 244 GLY D CA 1
ATOM 14446 C C . GLY D 1 244 ? 37.605 114.147 16.694 1.00 25.42 244 GLY D C 1
ATOM 14447 O O . GLY D 1 244 ? 38.287 114.183 15.675 1.00 24.36 244 GLY D O 1
ATOM 14448 N N . LEU D 1 245 ? 37.344 115.237 17.466 1.00 23.75 245 LEU D N 1
ATOM 14449 C CA . LEU D 1 245 ? 37.929 116.537 17.199 1.00 25.24 245 LEU D CA 1
ATOM 14450 C C . LEU D 1 245 ? 39.005 116.894 18.257 1.00 27.02 245 LEU D C 1
ATOM 14451 O O . LEU D 1 245 ? 39.619 117.980 18.201 1.00 30.02 245 LEU D O 1
ATOM 14456 N N . MET D 1 246 ? 39.161 116.043 19.263 1.00 25.60 246 MET D N 1
ATOM 14457 C CA . MET D 1 246 ? 40.020 116.387 20.408 1.00 28.15 246 MET D CA 1
ATOM 14458 C C . MET D 1 246 ? 41.457 116.383 19.862 1.00 28.62 246 MET D C 1
ATOM 14459 O O . MET D 1 246 ? 41.855 115.494 19.046 1.00 28.10 246 MET D O 1
ATOM 14464 N N . CYS D 1 247 ? 42.196 117.411 20.231 1.00 28.41 247 CYS D N 1
ATOM 14465 C CA . CYS D 1 247 ? 43.606 117.533 19.843 1.00 30.72 247 CYS D CA 1
ATOM 14466 C C . CYS D 1 247 ? 44.492 116.681 20.758 1.00 31.73 247 CYS D C 1
ATOM 14467 O O . CYS D 1 247 ? 44.532 116.918 21.988 1.00 32.18 247 CYS D O 1
ATOM 14470 N N . PRO D 1 248 ? 45.234 115.716 20.174 1.00 33.53 248 PRO D N 1
ATOM 14471 C CA . PRO D 1 248 ? 46.185 114.917 20.994 1.00 35.89 248 PRO D CA 1
ATOM 14472 C C . PRO D 1 248 ? 47.094 115.772 21.888 1.00 37.90 248 PRO D C 1
ATOM 14473 O O . PRO D 1 248 ? 47.673 116.760 21.409 1.00 37.49 248 PRO D O 1
ATOM 14477 N N . ALA D 1 249 ? 47.203 115.395 23.168 1.00 39.48 249 ALA D N 1
ATOM 14478 C CA . ALA D 1 249 ? 47.836 116.263 24.128 1.00 40.86 249 ALA D CA 1
ATOM 14479 C C . ALA D 1 249 ? 49.322 116.514 23.780 1.00 44.69 249 ALA D C 1
ATOM 14480 O O . ALA D 1 249 ? 49.832 117.624 23.932 1.00 43.48 249 ALA D O 1
ATOM 14482 N N . ASP D 1 250 ? 49.990 115.499 23.279 1.00 45.47 250 ASP D N 1
ATOM 14483 C CA . ASP D 1 250 ? 51.416 115.583 23.043 1.00 48.90 250 ASP D CA 1
ATOM 14484 C C . ASP D 1 250 ? 51.760 115.902 21.570 1.00 49.27 250 ASP D C 1
ATOM 14485 O O . ASP D 1 250 ? 52.896 115.715 21.146 1.00 48.88 250 ASP D O 1
ATOM 14490 N N . GLU D 1 251 ? 50.805 116.422 20.805 1.00 45.18 251 GLU D N 1
ATOM 14491 C CA . GLU D 1 251 ? 51.060 116.877 19.437 1.00 43.13 251 GLU D CA 1
ATOM 14492 C C . GLU D 1 251 ? 51.777 118.198 19.483 1.00 43.49 251 GLU D C 1
ATOM 14493 O O . GLU D 1 251 ? 51.229 119.203 19.960 1.00 43.80 251 GLU D O 1
ATOM 14499 N N . THR D 1 252 ? 53.034 118.194 19.033 1.00 48.47 252 THR D N 1
ATOM 14500 C CA . THR D 1 252 ? 53.904 119.369 19.207 1.00 50.84 252 THR D CA 1
ATOM 14501 C C . THR D 1 252 ? 53.882 120.306 17.990 1.00 50.30 252 THR D C 1
ATOM 14502 O O . THR D 1 252 ? 54.234 121.487 18.116 1.00 49.42 252 THR D O 1
ATOM 14506 N N . ARG D 1 253 ? 53.438 119.809 16.829 1.00 43.64 253 ARG D N 1
ATOM 14507 C CA . ARG D 1 253 ? 53.286 120.687 15.680 1.00 43.24 253 ARG D CA 1
ATOM 14508 C C . ARG D 1 253 ? 52.231 121.751 15.891 1.00 42.37 253 ARG D C 1
ATOM 14509 O O . ARG D 1 253 ? 51.374 121.612 16.742 1.00 42.21 253 ARG D O 1
ATOM 14517 N N . THR D 1 254 ? 52.278 122.836 15.124 1.00 43.97 254 THR D N 1
ATOM 14518 C CA . THR D 1 254 ? 51.120 123.788 15.070 1.00 40.53 254 THR D CA 1
ATOM 14519 C C . THR D 1 254 ? 49.904 123.039 14.531 1.00 37.13 254 THR D C 1
ATOM 14520 O O . THR D 1 254 ? 50.004 122.357 13.504 1.00 36.79 254 THR D O 1
ATOM 14524 N N . ILE D 1 255 ? 48.774 123.130 15.243 1.00 35.18 255 ILE D N 1
ATOM 14525 C CA . ILE D 1 255 ? 47.538 122.472 14.807 1.00 32.71 255 ILE D CA 1
ATOM 14526 C C . ILE D 1 255 ? 46.633 123.509 14.154 1.00 32.16 255 ILE D C 1
ATOM 14527 O O . ILE D 1 255 ? 46.277 124.514 14.775 1.00 30.58 255 ILE D O 1
ATOM 14532 N N . ILE D 1 256 ? 46.321 123.263 12.871 1.00 31.00 256 ILE D N 1
ATOM 14533 C CA . ILE D 1 256 ? 45.302 124.036 12.135 1.00 30.84 256 ILE D CA 1
ATOM 14534 C C . ILE D 1 256 ? 43.929 123.349 12.326 1.00 29.07 256 ILE D C 1
ATOM 14535 O O . ILE D 1 256 ? 43.828 122.137 12.006 1.00 27.63 256 ILE D O 1
ATOM 14540 N N . SER D 1 257 ? 42.937 124.091 12.829 1.00 27.64 257 SER D N 1
ATOM 14541 C CA . SER D 1 257 ? 41.530 123.689 12.742 1.00 26.40 257 SER D CA 1
ATOM 14542 C C . SER D 1 257 ? 41.139 124.159 11.371 1.00 26.61 257 SER D C 1
ATOM 14543 O O . SER D 1 257 ? 41.042 125.379 11.153 1.00 28.49 257 SER D O 1
ATOM 14546 N N . LEU D 1 258 ? 40.988 123.222 10.424 1.00 25.67 258 LEU D N 1
ATOM 14547 C CA . LEU D 1 258 ? 40.489 123.565 9.102 1.00 25.83 258 LEU D CA 1
ATOM 14548 C C . LEU D 1 258 ? 38.949 123.477 9.120 1.00 24.23 258 LEU D C 1
ATOM 14549 O O . LEU D 1 258 ? 38.313 122.386 8.985 1.00 25.27 258 LEU D O 1
ATOM 14554 N N . ASP D 1 259 ? 38.344 124.632 9.199 1.00 23.84 259 ASP D N 1
ATOM 14555 C CA . ASP D 1 259 ? 36.900 124.815 9.379 1.00 23.33 259 ASP D CA 1
ATOM 14556 C C . ASP D 1 259 ? 36.248 124.948 8.027 1.00 23.90 259 ASP D C 1
ATOM 14557 O O . ASP D 1 259 ? 36.621 125.841 7.208 1.00 24.60 259 ASP D O 1
ATOM 14562 N N . THR D 1 260 ? 35.329 124.030 7.721 1.00 22.99 260 THR D N 1
ATOM 14563 C CA . THR D 1 260 ? 34.733 123.977 6.403 1.00 23.69 260 THR D CA 1
ATOM 14564 C C . THR D 1 260 ? 33.411 124.795 6.243 1.00 24.05 260 THR D C 1
ATOM 14565 O O . THR D 1 260 ? 32.826 124.832 5.180 1.00 25.56 260 THR D O 1
ATOM 14569 N N . SER D 1 261 ? 32.985 125.475 7.276 1.00 25.25 261 SER D N 1
ATOM 14570 C CA . SER D 1 261 ? 31.610 126.067 7.383 1.00 24.54 261 SER D CA 1
ATOM 14571 C C . SER D 1 261 ? 31.376 127.257 6.372 1.00 25.39 261 SER D C 1
ATOM 14572 O O . SER D 1 261 ? 30.211 127.613 6.129 1.00 26.05 261 SER D O 1
ATOM 14575 N N . GLN D 1 262 ? 32.455 127.854 5.850 1.00 24.12 262 GLN D N 1
ATOM 14576 C CA . GLN D 1 262 ? 32.368 128.960 4.815 1.00 27.02 262 GLN D CA 1
ATOM 14577 C C . GLN D 1 262 ? 32.488 128.374 3.399 1.00 27.15 262 GLN D C 1
ATOM 14578 O O . GLN D 1 262 ? 32.571 129.108 2.435 1.00 29.36 262 GLN D O 1
ATOM 14584 N N . MET D 1 263 ? 32.511 127.042 3.307 1.00 27.73 263 MET D N 1
ATOM 14585 C CA . MET D 1 263 ? 32.629 126.298 1.998 1.00 30.19 263 MET D CA 1
ATOM 14586 C C . MET D 1 263 ? 31.344 125.479 1.882 1.00 27.34 263 MET D C 1
ATOM 14587 O O . MET D 1 263 ? 31.307 124.292 2.156 1.00 28.81 263 MET D O 1
ATOM 14592 N N . ASN D 1 264 ? 30.271 126.160 1.522 1.00 28.38 264 ASN D N 1
ATOM 14593 C CA . ASN D 1 264 ? 28.916 125.740 1.901 1.00 26.69 264 ASN D CA 1
ATOM 14594 C C . ASN D 1 264 ? 27.864 125.907 0.780 1.00 28.45 264 ASN D C 1
ATOM 14595 O O . ASN D 1 264 ? 26.662 125.936 1.009 1.00 29.43 264 ASN D O 1
ATOM 14600 N N . ARG D 1 265 ? 28.315 126.048 -0.434 1.00 26.64 265 ARG D N 1
ATOM 14601 C CA . ARG D 1 265 ? 27.364 126.170 -1.531 1.00 29.69 265 ARG D CA 1
ATOM 14602 C C . ARG D 1 265 ? 26.768 124.960 -2.087 1.00 26.68 265 ARG D C 1
ATOM 14603 O O . ARG D 1 265 ? 27.437 123.910 -2.177 1.00 26.89 265 ARG D O 1
ATOM 14611 N N . ILE D 1 266 ? 25.544 125.131 -2.572 1.00 25.52 266 ILE D N 1
ATOM 14612 C CA . ILE D 1 266 ? 25.086 124.175 -3.572 1.00 23.78 266 ILE D CA 1
ATOM 14613 C C . ILE D 1 266 ? 25.705 124.626 -4.913 1.00 25.24 266 ILE D C 1
ATOM 14614 O O . ILE D 1 266 ? 25.404 125.723 -5.451 1.00 24.58 266 ILE D O 1
ATOM 14619 N N . LEU D 1 267 ? 26.610 123.817 -5.460 1.00 24.81 267 LEU D N 1
ATOM 14620 C CA . LEU D 1 267 ? 27.284 124.289 -6.686 1.00 27.63 267 LEU D CA 1
ATOM 14621 C C . LEU D 1 267 ? 26.325 124.143 -7.841 1.00 27.95 267 LEU D C 1
ATOM 14622 O O . LEU D 1 267 ? 26.236 125.016 -8.753 1.00 29.43 267 LEU D O 1
ATOM 14627 N N . TRP D 1 268 ? 25.690 122.982 -7.900 1.00 25.97 268 TRP D N 1
ATOM 14628 C CA . TRP D 1 268 ? 24.607 122.841 -8.825 1.00 28.71 268 TRP D CA 1
ATOM 14629 C C . TRP D 1 268 ? 23.692 121.716 -8.525 1.00 27.13 268 TRP D C 1
ATOM 14630 O O . TRP D 1 268 ? 24.114 120.735 -7.952 1.00 28.95 268 TRP D O 1
ATOM 14641 N N . VAL D 1 269 ? 22.447 121.881 -8.921 1.00 27.05 269 VAL D N 1
ATOM 14642 C CA . VAL D 1 269 ? 21.472 120.858 -8.883 1.00 27.12 269 VAL D CA 1
ATOM 14643 C C . VAL D 1 269 ? 21.233 120.325 -10.298 1.00 28.34 269 VAL D C 1
ATOM 14644 O O . VAL D 1 269 ? 20.901 121.074 -11.235 1.00 29.64 269 VAL D O 1
ATOM 14648 N N . ASP D 1 270 ? 21.356 119.007 -10.424 1.00 27.89 270 ASP D N 1
ATOM 14649 C CA . ASP D 1 270 ? 21.161 118.281 -11.659 1.00 29.19 270 ASP D CA 1
ATOM 14650 C C . ASP D 1 270 ? 19.770 117.621 -11.684 1.00 29.47 270 ASP D C 1
ATOM 14651 O O . ASP D 1 270 ? 19.553 116.476 -11.175 1.00 29.56 270 ASP D O 1
ATOM 14656 N N . GLU D 1 271 ? 18.849 118.313 -12.347 1.00 31.92 271 GLU D N 1
ATOM 14657 C CA . GLU D 1 271 ? 17.481 117.907 -12.318 1.00 33.03 271 GLU D CA 1
ATOM 14658 C C . GLU D 1 271 ? 17.256 116.627 -13.134 1.00 33.18 271 GLU D C 1
ATOM 14659 O O . GLU D 1 271 ? 16.307 115.919 -12.885 1.00 34.93 271 GLU D O 1
ATOM 14665 N N . ASN D 1 272 ? 18.105 116.349 -14.124 1.00 31.28 272 ASN D N 1
ATOM 14666 C CA . ASN D 1 272 ? 17.899 115.204 -14.991 1.00 32.25 272 ASN D CA 1
ATOM 14667 C C . ASN D 1 272 ? 18.347 113.899 -14.314 1.00 28.36 272 ASN D C 1
ATOM 14668 O O . ASN D 1 272 ? 17.740 112.826 -14.488 1.00 29.63 272 ASN D O 1
ATOM 14673 N N . ASN D 1 273 ? 19.436 113.987 -13.567 1.00 26.27 273 ASN D N 1
ATOM 14674 C CA . ASN D 1 273 ? 19.996 112.813 -12.899 1.00 23.90 273 ASN D CA 1
ATOM 14675 C C . ASN D 1 273 ? 19.470 112.685 -11.443 1.00 23.35 273 ASN D C 1
ATOM 14676 O O . ASN D 1 273 ? 19.728 111.648 -10.778 1.00 22.18 273 ASN D O 1
ATOM 14681 N N . LEU D 1 274 ? 18.726 113.723 -11.000 1.00 23.02 274 LEU D N 1
ATOM 14682 C CA . LEU D 1 274 ? 18.362 113.950 -9.581 1.00 21.38 274 LEU D CA 1
ATOM 14683 C C . LEU D 1 274 ? 19.565 113.892 -8.632 1.00 19.75 274 LEU D C 1
ATOM 14684 O O . LEU D 1 274 ? 19.652 113.069 -7.758 1.00 18.39 274 LEU D O 1
ATOM 14689 N N . THR D 1 275 ? 20.550 114.750 -8.818 1.00 19.38 275 THR D N 1
ATOM 14690 C CA . THR D 1 275 ? 21.680 114.777 -7.934 1.00 20.28 275 THR D CA 1
ATOM 14691 C C . THR D 1 275 ? 21.999 116.259 -7.649 1.00 20.42 275 THR D C 1
ATOM 14692 O O . THR D 1 275 ? 21.609 117.192 -8.402 1.00 22.81 275 THR D O 1
ATOM 14696 N N . ALA D 1 276 ? 22.646 116.478 -6.525 1.00 19.89 276 ALA D N 1
ATOM 14697 C CA . ALA D 1 276 ? 23.076 117.820 -6.220 1.00 21.29 276 ALA D CA 1
ATOM 14698 C C . ALA D 1 276 ? 24.567 117.739 -5.924 1.00 20.40 276 ALA D C 1
ATOM 14699 O O . ALA D 1 276 ? 25.021 116.915 -5.129 1.00 21.05 276 ALA D O 1
ATOM 14701 N N . HIS D 1 277 ? 25.293 118.672 -6.461 1.00 22.86 277 HIS D N 1
ATOM 14702 C CA . HIS D 1 277 ? 26.751 118.701 -6.294 1.00 22.76 277 HIS D CA 1
ATOM 14703 C C . HIS D 1 277 ? 27.015 119.800 -5.304 1.00 21.38 277 HIS D C 1
ATOM 14704 O O . HIS D 1 277 ? 26.687 121.006 -5.573 1.00 22.14 277 HIS D O 1
ATOM 14711 N N . VAL D 1 278 ? 27.522 119.438 -4.135 1.00 19.98 278 VAL D N 1
ATOM 14712 C CA . VAL D 1 278 ? 27.533 120.434 -2.999 1.00 20.60 278 VAL D CA 1
ATOM 14713 C C . VAL D 1 278 ? 28.918 120.531 -2.379 1.00 21.80 278 VAL D C 1
ATOM 14714 O O . VAL D 1 278 ? 29.779 119.626 -2.633 1.00 21.65 278 VAL D O 1
ATOM 14718 N N . GLU D 1 279 ? 29.217 121.672 -1.745 1.00 21.33 279 GLU D N 1
ATOM 14719 C CA . GLU D 1 279 ? 30.515 121.801 -1.071 1.00 22.76 279 GLU D CA 1
ATOM 14720 C C . GLU D 1 279 ? 30.326 121.148 0.361 1.00 21.22 279 GLU D C 1
ATOM 14721 O O . GLU D 1 279 ? 29.216 121.142 0.897 1.00 20.93 279 GLU D O 1
ATOM 14727 N N . ALA D 1 280 ? 31.388 120.617 0.957 1.00 20.78 280 ALA D N 1
ATOM 14728 C CA . ALA D 1 280 ? 31.262 119.768 2.158 1.00 20.12 280 ALA D CA 1
ATOM 14729 C C . ALA D 1 280 ? 30.918 120.432 3.485 1.00 19.81 280 ALA D C 1
ATOM 14730 O O . ALA D 1 280 ? 30.420 119.786 4.411 1.00 16.85 280 ALA D O 1
ATOM 14732 N N . GLY D 1 281 ? 31.041 121.744 3.542 1.00 18.35 281 GLY D N 1
ATOM 14733 C CA . GLY D 1 281 ? 30.702 122.493 4.732 1.00 17.90 281 GLY D CA 1
ATOM 14734 C C . GLY D 1 281 ? 29.277 122.945 4.791 1.00 17.62 281 GLY D C 1
ATOM 14735 O O . GLY D 1 281 ? 28.892 123.554 5.754 1.00 19.22 281 GLY D O 1
ATOM 14736 N N . ILE D 1 282 ? 28.440 122.636 3.806 1.00 18.27 282 ILE D N 1
ATOM 14737 C CA . ILE D 1 282 ? 26.988 122.960 3.994 1.00 18.49 282 ILE D CA 1
ATOM 14738 C C . ILE D 1 282 ? 26.350 122.130 5.128 1.00 19.52 282 ILE D C 1
ATOM 14739 O O . ILE D 1 282 ? 26.557 120.903 5.212 1.00 17.33 282 ILE D O 1
ATOM 14744 N N . THR D 1 283 ? 25.597 122.781 6.025 1.00 20.29 283 THR D N 1
ATOM 14745 C CA . THR D 1 283 ? 24.848 122.077 7.031 1.00 18.39 283 THR D CA 1
ATOM 14746 C C . THR D 1 283 ? 23.572 121.404 6.495 1.00 18.77 283 THR D C 1
ATOM 14747 O O . THR D 1 283 ? 23.086 121.750 5.464 1.00 17.19 283 THR D O 1
ATOM 14751 N N . GLY D 1 284 ? 23.116 120.357 7.199 1.00 16.76 284 GLY D N 1
ATOM 14752 C CA . GLY D 1 284 ? 21.868 119.670 6.865 1.00 18.37 284 GLY D CA 1
ATOM 14753 C C . GLY D 1 284 ? 20.724 120.636 6.684 1.00 19.42 284 GLY D C 1
ATOM 14754 O O . GLY D 1 284 ? 19.971 120.552 5.695 1.00 19.63 284 GLY D O 1
ATOM 14755 N N . GLN D 1 285 ? 20.544 121.565 7.640 1.00 18.44 285 GLN D N 1
ATOM 14756 C CA . GLN D 1 285 ? 19.364 122.422 7.569 1.00 20.56 285 GLN D CA 1
ATOM 14757 C C . GLN D 1 285 ? 19.465 123.349 6.359 1.00 19.46 285 GLN D C 1
ATOM 14758 O O . GLN D 1 285 ? 18.462 123.632 5.738 1.00 19.33 285 GLN D O 1
ATOM 14764 N N . GLU D 1 286 ? 20.664 123.819 6.049 1.00 19.61 286 GLU D N 1
ATOM 14765 C CA . GLU D 1 286 ? 20.817 124.769 4.936 1.00 21.32 286 GLU D CA 1
ATOM 14766 C C . GLU D 1 286 ? 20.661 124.040 3.577 1.00 23.22 286 GLU D C 1
ATOM 14767 O O . GLU D 1 286 ? 20.012 124.581 2.613 1.00 23.61 286 GLU D O 1
ATOM 14773 N N . LEU D 1 287 ? 21.175 122.799 3.521 1.00 20.62 287 LEU D N 1
ATOM 14774 C CA . LEU D 1 287 ? 21.053 121.966 2.308 1.00 21.56 287 LEU D CA 1
ATOM 14775 C C . LEU D 1 287 ? 19.558 121.708 2.023 1.00 22.25 287 LEU D C 1
ATOM 14776 O O . LEU D 1 287 ? 19.079 121.974 0.866 1.00 23.41 287 LEU D O 1
ATOM 14781 N N . GLU D 1 288 ? 18.804 121.302 3.047 1.00 22.56 288 GLU D N 1
ATOM 14782 C CA . GLU D 1 288 ? 17.352 121.029 2.861 1.00 23.34 288 GLU D CA 1
ATOM 14783 C C . GLU D 1 288 ? 16.580 122.315 2.550 1.00 22.80 288 GLU D C 1
ATOM 14784 O O . GLU D 1 288 ? 15.763 122.328 1.667 1.00 23.76 288 GLU D O 1
ATOM 14790 N N . ARG D 1 289 ? 16.848 123.407 3.259 1.00 23.95 289 ARG D N 1
ATOM 14791 C CA . ARG D 1 289 ? 16.220 124.675 2.952 1.00 24.36 289 ARG D CA 1
ATOM 14792 C C . ARG D 1 289 ? 16.373 125.136 1.495 1.00 25.29 289 ARG D C 1
ATOM 14793 O O . ARG D 1 289 ? 15.363 125.466 0.804 1.00 26.09 289 ARG D O 1
ATOM 14801 N N . GLN D 1 290 ? 17.609 125.160 1.010 1.00 25.20 290 GLN D N 1
ATOM 14802 C CA . GLN D 1 290 ? 17.858 125.559 -0.386 1.00 26.32 290 GLN D CA 1
ATOM 14803 C C . GLN D 1 290 ? 17.228 124.614 -1.398 1.00 26.30 290 GLN D C 1
ATOM 14804 O O . GLN D 1 290 ? 16.628 125.105 -2.341 1.00 27.03 290 GLN D O 1
ATOM 14810 N N . LEU D 1 291 ? 17.357 123.280 -1.208 1.00 24.12 291 LEU D N 1
ATOM 14811 C CA . LEU D 1 291 ? 16.784 122.316 -2.139 1.00 24.15 291 LEU D CA 1
ATOM 14812 C C . LEU D 1 291 ? 15.271 122.439 -2.189 1.00 26.43 291 LEU D C 1
ATOM 14813 O O . LEU D 1 291 ? 14.673 122.248 -3.279 1.00 26.35 291 LEU D O 1
ATOM 14818 N N . LYS D 1 292 ? 14.641 122.773 -1.040 1.00 27.15 292 LYS D N 1
ATOM 14819 C CA . LYS D 1 292 ? 13.184 122.835 -0.981 1.00 30.53 292 LYS D CA 1
ATOM 14820 C C . LYS D 1 292 ? 12.652 123.965 -1.865 1.00 31.10 292 LYS D C 1
ATOM 14821 O O . LYS D 1 292 ? 11.579 123.865 -2.456 1.00 30.71 292 LYS D O 1
ATOM 14827 N N . GLU D 1 293 ? 13.425 125.019 -1.981 1.00 32.06 293 GLU D N 1
ATOM 14828 C CA . GLU D 1 293 ? 13.000 126.125 -2.873 1.00 34.32 293 GLU D CA 1
ATOM 14829 C C . GLU D 1 293 ? 12.863 125.678 -4.312 1.00 35.11 293 GLU D C 1
ATOM 14830 O O . GLU D 1 293 ? 12.046 126.280 -5.026 1.00 37.03 293 GLU D O 1
ATOM 14836 N N . SER D 1 294 ? 13.618 124.646 -4.747 1.00 32.09 294 SER D N 1
ATOM 14837 C CA . SER D 1 294 ? 13.474 124.100 -6.096 1.00 33.90 294 SER D CA 1
ATOM 14838 C C . SER D 1 294 ? 12.534 122.938 -6.213 1.00 33.23 294 SER D C 1
ATOM 14839 O O . SER D 1 294 ? 12.339 122.473 -7.296 1.00 32.15 294 SER D O 1
ATOM 14842 N N . GLY D 1 295 ? 12.045 122.415 -5.085 1.00 32.56 295 GLY D N 1
ATOM 14843 C CA . GLY D 1 295 ? 11.136 121.282 -5.087 1.00 30.38 295 GLY D CA 1
ATOM 14844 C C . GLY D 1 295 ? 11.774 119.955 -4.728 1.00 27.36 295 GLY D C 1
ATOM 14845 O O . GLY D 1 295 ? 11.199 118.900 -5.013 1.00 27.18 295 GLY D O 1
ATOM 14846 N N . TYR D 1 296 ? 12.958 120.002 -4.114 1.00 25.66 296 TYR D N 1
ATOM 14847 C CA . TYR D 1 296 ? 13.730 118.803 -3.841 1.00 24.56 296 TYR D CA 1
ATOM 14848 C C . TYR D 1 296 ? 14.136 118.686 -2.366 1.00 23.33 296 TYR D C 1
ATOM 14849 O O . TYR D 1 296 ? 14.111 119.683 -1.599 1.00 22.71 296 TYR D O 1
ATOM 14858 N N . CYS D 1 297 ? 14.586 117.503 -2.020 1.00 22.30 297 CYS D N 1
ATOM 14859 C CA . CYS D 1 297 ? 15.130 117.257 -0.600 1.00 22.67 297 CYS D CA 1
ATOM 14860 C C . CYS D 1 297 ? 16.168 116.181 -0.756 1.00 20.83 297 CYS D C 1
ATOM 14861 O O . CYS D 1 297 ? 16.122 115.470 -1.782 1.00 20.66 297 CYS D O 1
ATOM 14864 N N . THR D 1 298 ? 17.118 116.037 0.191 1.00 19.61 298 THR D N 1
ATOM 14865 C CA . THR D 1 298 ? 17.909 114.784 0.226 1.00 18.74 298 THR D CA 1
ATOM 14866 C C . THR D 1 298 ? 17.202 113.743 1.111 1.00 18.62 298 THR D C 1
ATOM 14867 O O . THR D 1 298 ? 17.449 112.572 0.923 1.00 18.02 298 THR D O 1
ATOM 14871 N N . GLY D 1 299 ? 16.393 114.210 2.103 1.00 19.01 299 GLY D N 1
ATOM 14872 C CA . GLY D 1 299 ? 15.754 113.349 3.058 1.00 18.02 299 GLY D CA 1
ATOM 14873 C C . GLY D 1 299 ? 16.738 112.815 4.142 1.00 17.45 299 GLY D C 1
ATOM 14874 O O . GLY D 1 299 ? 16.375 111.992 4.946 1.00 19.20 299 GLY D O 1
ATOM 14875 N N . HIS D 1 300 ? 17.999 113.230 4.148 1.00 15.87 300 HIS D N 1
ATOM 14876 C CA . HIS D 1 300 ? 18.966 112.791 5.150 1.00 15.60 300 HIS D CA 1
ATOM 14877 C C . HIS D 1 300 ? 18.794 113.669 6.357 1.00 16.24 300 HIS D C 1
ATOM 14878 O O . HIS D 1 300 ? 19.190 114.839 6.331 1.00 17.24 300 HIS D O 1
ATOM 14885 N N . GLU D 1 301 ? 18.384 113.087 7.473 1.00 16.04 301 GLU D N 1
ATOM 14886 C CA . GLU D 1 301 ? 17.984 113.905 8.644 1.00 17.41 301 GLU D CA 1
ATOM 14887 C C . GLU D 1 301 ? 18.557 113.325 9.935 1.00 16.18 301 GLU D C 1
ATOM 14888 O O . GLU D 1 301 ? 17.839 112.740 10.689 1.00 17.42 301 GLU D O 1
ATOM 14894 N N . PRO D 1 302 ? 19.849 113.497 10.160 1.00 15.91 302 PRO D N 1
ATOM 14895 C CA . PRO D 1 302 ? 20.420 113.075 11.413 1.00 15.59 302 PRO D CA 1
ATOM 14896 C C . PRO D 1 302 ? 19.877 114.042 12.452 1.00 16.39 302 PRO D C 1
ATOM 14897 O O . PRO D 1 302 ? 19.396 115.126 12.102 1.00 15.36 302 PRO D O 1
ATOM 14901 N N . ASP D 1 303 ? 19.853 113.649 13.730 1.00 14.77 303 ASP D N 1
ATOM 14902 C CA . ASP D 1 303 ? 19.262 114.564 14.753 1.00 16.69 303 ASP D CA 1
ATOM 14903 C C . ASP D 1 303 ? 20.130 115.857 14.891 1.00 17.29 303 ASP D C 1
ATOM 14904 O O . ASP D 1 303 ? 19.675 116.892 15.410 1.00 18.68 303 ASP D O 1
ATOM 14909 N N . SER D 1 304 ? 21.393 115.787 14.440 1.00 15.06 304 SER D N 1
ATOM 14910 C CA . SER D 1 304 ? 22.221 116.978 14.557 1.00 14.33 304 SER D CA 1
ATOM 14911 C C . SER D 1 304 ? 22.158 117.920 13.317 1.00 14.67 304 SER D C 1
ATOM 14912 O O . SER D 1 304 ? 23.025 118.728 13.159 1.00 15.33 304 SER D O 1
ATOM 14915 N N . LEU D 1 305 ? 21.197 117.723 12.421 1.00 14.82 305 LEU D N 1
ATOM 14916 C CA . LEU D 1 305 ? 21.222 118.410 11.087 1.00 16.07 305 LEU D CA 1
ATOM 14917 C C . LEU D 1 305 ? 21.256 119.925 11.094 1.00 16.00 305 LEU D C 1
ATOM 14918 O O . LEU D 1 305 ? 21.622 120.511 10.085 1.00 16.49 305 LEU D O 1
ATOM 14923 N N . GLU D 1 306 ? 20.924 120.588 12.219 1.00 16.11 306 GLU D N 1
ATOM 14924 C CA . GLU D 1 306 ? 21.049 122.040 12.272 1.00 16.97 306 GLU D CA 1
ATOM 14925 C C . GLU D 1 306 ? 22.509 122.424 12.117 1.00 16.57 306 GLU D C 1
ATOM 14926 O O . GLU D 1 306 ? 22.789 123.487 11.594 1.00 17.28 306 GLU D O 1
ATOM 14932 N N . PHE D 1 307 ? 23.427 121.620 12.616 1.00 17.04 307 PHE D N 1
ATOM 14933 C CA . PHE D 1 307 ? 24.838 121.965 12.496 1.00 17.67 307 PHE D CA 1
ATOM 14934 C C . PHE D 1 307 ? 25.756 120.976 11.755 1.00 16.68 307 PHE D C 1
ATOM 14935 O O . PHE D 1 307 ? 26.874 121.349 11.296 1.00 18.89 307 PHE D O 1
ATOM 14943 N N . SER D 1 308 ? 25.378 119.709 11.701 1.00 15.52 308 SER D N 1
ATOM 14944 C CA . SER D 1 308 ? 26.308 118.737 11.101 1.00 14.59 308 SER D CA 1
ATOM 14945 C C . SER D 1 308 ? 26.381 118.946 9.593 1.00 15.14 308 SER D C 1
ATOM 14946 O O . SER D 1 308 ? 25.412 119.469 9.042 1.00 14.88 308 SER D O 1
ATOM 14949 N N . THR D 1 309 ? 27.486 118.542 8.943 1.00 14.12 309 THR D N 1
ATOM 14950 C CA . THR D 1 309 ? 27.699 118.948 7.536 1.00 14.65 309 THR D CA 1
ATOM 14951 C C . THR D 1 309 ? 27.848 117.724 6.664 1.00 13.40 309 THR D C 1
ATOM 14952 O O . THR D 1 309 ? 28.061 116.647 7.140 1.00 12.89 309 THR D O 1
ATOM 14956 N N . VAL D 1 310 ? 27.813 117.942 5.354 1.00 13.84 310 VAL D N 1
ATOM 14957 C CA . VAL D 1 310 ? 27.961 116.835 4.350 1.00 14.05 310 VAL D CA 1
ATOM 14958 C C . VAL D 1 310 ? 29.289 116.148 4.513 1.00 14.29 310 VAL D C 1
ATOM 14959 O O . VAL D 1 310 ? 29.383 114.845 4.484 1.00 14.15 310 VAL D O 1
ATOM 14963 N N . GLY D 1 311 ? 30.328 116.963 4.718 1.00 13.93 311 GLY D N 1
ATOM 14964 C CA . GLY D 1 311 ? 31.622 116.322 4.879 1.00 14.99 311 GLY D CA 1
ATOM 14965 C C . GLY D 1 311 ? 31.754 115.558 6.232 1.00 15.65 311 GLY D C 1
ATOM 14966 O O . GLY D 1 311 ? 32.389 114.478 6.247 1.00 14.82 311 GLY D O 1
ATOM 14967 N N . GLY D 1 312 ? 31.092 116.034 7.278 1.00 14.69 312 GLY D N 1
ATOM 14968 C CA . GLY D 1 312 ? 31.131 115.313 8.543 1.00 15.29 312 GLY D CA 1
ATOM 14969 C C . GLY D 1 312 ? 30.301 113.995 8.342 1.00 15.07 312 GLY D C 1
ATOM 14970 O O . GLY D 1 312 ? 30.785 112.977 8.765 1.00 13.67 312 GLY D O 1
ATOM 14971 N N . TRP D 1 313 ? 29.106 114.017 7.684 1.00 13.56 313 TRP D N 1
ATOM 14972 C CA . TRP D 1 313 ? 28.350 112.783 7.462 1.00 14.09 313 TRP D CA 1
ATOM 14973 C C . TRP D 1 313 ? 29.160 111.713 6.736 1.00 14.67 313 TRP D C 1
ATOM 14974 O O . TRP D 1 313 ? 29.091 110.534 7.100 1.00 13.31 313 TRP D O 1
ATOM 14985 N N . ILE D 1 314 ? 29.984 112.129 5.779 1.00 13.42 314 ILE D N 1
ATOM 14986 C CA . ILE D 1 314 ? 30.793 111.125 4.991 1.00 14.48 314 ILE D CA 1
ATOM 14987 C C . ILE D 1 314 ? 31.887 110.575 5.876 1.00 14.31 314 ILE D C 1
ATOM 14988 O O . ILE D 1 314 ? 32.104 109.380 5.909 1.00 14.98 314 ILE D O 1
ATOM 14993 N N . SER D 1 315 ? 32.518 111.449 6.661 1.00 15.55 315 SER D N 1
ATOM 14994 C CA . SER D 1 315 ? 33.628 111.122 7.528 1.00 17.37 315 SER D CA 1
ATOM 14995 C C . SER D 1 315 ? 33.210 110.160 8.595 1.00 16.65 315 SER D C 1
ATOM 14996 O O . SER D 1 315 ? 34.001 109.343 9.017 1.00 17.64 315 SER D O 1
ATOM 14999 N N . THR D 1 316 ? 31.978 110.276 9.090 1.00 15.01 316 THR D N 1
ATOM 15000 C CA . THR D 1 316 ? 31.585 109.461 10.234 1.00 14.34 316 THR D CA 1
ATOM 15001 C C . THR D 1 316 ? 30.560 108.360 9.868 1.00 14.30 316 THR D C 1
ATOM 15002 O O . THR D 1 316 ? 30.132 107.611 10.812 1.00 14.08 316 THR D O 1
ATOM 15006 N N . ARG D 1 317 ? 30.243 108.131 8.582 1.00 12.93 317 ARG D N 1
ATOM 15007 C CA A ARG D 1 317 ? 29.153 107.180 8.166 0.50 13.40 317 ARG D CA 1
ATOM 15008 C CA B ARG D 1 317 ? 29.144 107.174 8.187 0.50 13.10 317 ARG D CA 1
ATOM 15009 C C . ARG D 1 317 ? 27.829 107.493 8.926 1.00 12.49 317 ARG D C 1
ATOM 15010 O O . ARG D 1 317 ? 27.236 106.647 9.637 1.00 12.86 317 ARG D O 1
ATOM 15025 N N . ALA D 1 318 ? 27.389 108.722 8.794 1.00 12.27 318 ALA D N 1
ATOM 15026 C CA . ALA D 1 318 ? 26.143 109.188 9.413 1.00 12.41 318 ALA D CA 1
ATOM 15027 C C . ALA D 1 318 ? 24.884 108.476 8.879 1.00 12.63 318 ALA D C 1
ATOM 15028 O O . ALA D 1 318 ? 24.825 107.980 7.709 1.00 12.31 318 ALA D O 1
ATOM 15030 N N . SER D 1 319 ? 23.944 108.348 9.776 1.00 14.57 319 SER D N 1
ATOM 15031 C CA . SER D 1 319 ? 22.684 107.679 9.514 1.00 15.70 319 SER D CA 1
ATOM 15032 C C . SER D 1 319 ? 21.581 108.687 9.870 1.00 15.92 319 SER D C 1
ATOM 15033 O O . SER D 1 319 ? 21.669 109.342 10.933 1.00 18.61 319 SER D O 1
ATOM 15036 N N . GLY D 1 320 ? 20.517 108.766 9.086 1.00 14.08 320 GLY D N 1
ATOM 15037 C CA . GLY D 1 320 ? 19.492 109.732 9.382 1.00 16.12 320 GLY D CA 1
ATOM 15038 C C . GLY D 1 320 ? 18.157 109.074 9.620 1.00 18.30 320 GLY D C 1
ATOM 15039 O O . GLY D 1 320 ? 17.996 107.858 9.333 1.00 17.02 320 GLY D O 1
ATOM 15040 N N . MET D 1 321 ? 17.206 109.862 10.161 1.00 18.30 321 MET D N 1
ATOM 15041 C CA . MET D 1 321 ? 15.947 109.299 10.711 1.00 22.59 321 MET D CA 1
ATOM 15042 C C . MET D 1 321 ? 15.066 108.608 9.643 1.00 21.25 321 MET D C 1
ATOM 15043 O O . MET D 1 321 ? 14.298 107.680 9.940 1.00 21.68 321 MET D O 1
ATOM 15048 N N . LYS D 1 322 ? 15.179 109.085 8.406 1.00 19.52 322 LYS D N 1
ATOM 15049 C CA . LYS D 1 322 ? 14.395 108.532 7.316 1.00 18.51 322 LYS D CA 1
ATOM 15050 C C . LYS D 1 322 ? 15.221 107.702 6.322 1.00 16.40 322 LYS D C 1
ATOM 15051 O O . LYS D 1 322 ? 14.871 107.626 5.143 1.00 16.24 322 LYS D O 1
ATOM 15057 N N . LYS D 1 323 ? 16.210 106.991 6.835 1.00 15.06 323 LYS D N 1
ATOM 15058 C CA . LYS D 1 323 ? 17.087 106.194 5.902 1.00 15.88 323 LYS D CA 1
ATOM 15059 C C . LYS D 1 323 ? 16.232 105.118 5.204 1.00 16.46 323 LYS D C 1
ATOM 15060 O O . LYS D 1 323 ? 16.581 104.731 4.069 1.00 16.82 323 LYS D O 1
ATOM 15066 N N . ASN D 1 324 ? 15.077 104.709 5.807 1.00 18.84 324 ASN D N 1
ATOM 15067 C CA . ASN D 1 324 ? 14.244 103.636 5.211 1.00 18.84 324 ASN D CA 1
ATOM 15068 C C . ASN D 1 324 ? 13.779 104.033 3.789 1.00 19.71 324 ASN D C 1
ATOM 15069 O O . ASN D 1 324 ? 13.517 103.174 2.939 1.00 20.60 324 ASN D O 1
ATOM 15074 N N . ILE D 1 325 ? 13.634 105.336 3.507 1.00 19.86 325 ILE D N 1
ATOM 15075 C CA . ILE D 1 325 ? 13.230 105.821 2.169 1.00 20.10 325 ILE D CA 1
ATOM 15076 C C . ILE D 1 325 ? 14.430 106.324 1.405 1.00 19.83 325 ILE D C 1
ATOM 15077 O O . ILE D 1 325 ? 14.588 106.058 0.181 1.00 19.64 325 ILE D O 1
ATOM 15082 N N . TYR D 1 326 ? 15.334 106.997 2.105 1.00 18.25 326 TYR D N 1
ATOM 15083 C CA . TYR D 1 326 ? 16.301 107.764 1.365 1.00 17.43 326 TYR D CA 1
ATOM 15084 C C . TYR D 1 326 ? 17.684 107.149 1.335 1.00 17.37 326 TYR D C 1
ATOM 15085 O O . TYR D 1 326 ? 18.516 107.611 0.521 1.00 16.55 326 TYR D O 1
ATOM 15094 N N . GLY D 1 327 ? 17.943 106.172 2.238 1.00 17.11 327 GLY D N 1
ATOM 15095 C CA . GLY D 1 327 ? 19.267 105.625 2.393 1.00 15.27 327 GLY D CA 1
ATOM 15096 C C . GLY D 1 327 ? 20.106 106.319 3.525 1.00 14.98 327 GLY D C 1
ATOM 15097 O O . GLY D 1 327 ? 19.781 107.454 3.964 1.00 17.14 327 GLY D O 1
ATOM 15098 N N . ASN D 1 328 ? 21.088 105.619 4.023 1.00 13.99 328 ASN D N 1
ATOM 15099 C CA . ASN D 1 328 ? 22.169 106.190 4.836 1.00 14.59 328 ASN D CA 1
ATOM 15100 C C . ASN D 1 328 ? 23.176 106.924 3.938 1.00 14.19 328 ASN D C 1
ATOM 15101 O O . ASN D 1 328 ? 23.047 106.913 2.688 1.00 12.99 328 ASN D O 1
ATOM 15106 N N . ILE D 1 329 ? 24.175 107.563 4.539 1.00 12.74 329 ILE D N 1
ATOM 15107 C CA . ILE D 1 329 ? 25.102 108.348 3.751 1.00 13.68 329 ILE D CA 1
ATOM 15108 C C . ILE D 1 329 ? 25.782 107.542 2.641 1.00 14.32 329 ILE D C 1
ATOM 15109 O O . ILE D 1 329 ? 25.890 108.047 1.491 1.00 12.76 329 ILE D O 1
ATOM 15114 N N . GLU D 1 330 ? 26.127 106.262 2.927 1.00 13.25 330 GLU D N 1
ATOM 15115 C CA . GLU D 1 330 ? 26.780 105.379 1.904 1.00 15.29 330 GLU D CA 1
ATOM 15116 C C . GLU D 1 330 ? 25.865 105.072 0.682 1.00 17.22 330 GLU D C 1
ATOM 15117 O O . GLU D 1 330 ? 26.354 104.836 -0.390 1.00 17.94 330 GLU D O 1
ATOM 15123 N N . ASP D 1 331 ? 24.534 105.196 0.835 1.00 14.17 331 ASP D N 1
ATOM 15124 C CA . ASP D 1 331 ? 23.597 105.027 -0.234 1.00 16.63 331 ASP D CA 1
ATOM 15125 C C . ASP D 1 331 ? 23.387 106.333 -0.984 1.00 16.79 331 ASP D C 1
ATOM 15126 O O . ASP D 1 331 ? 23.149 106.321 -2.143 1.00 19.26 331 ASP D O 1
ATOM 15131 N N . LEU D 1 332 ? 23.534 107.474 -0.315 1.00 16.75 332 LEU D N 1
ATOM 15132 C CA . LEU D 1 332 ? 23.266 108.814 -0.871 1.00 14.34 332 LEU D CA 1
ATOM 15133 C C . LEU D 1 332 ? 24.386 109.405 -1.646 1.00 15.93 332 LEU D C 1
ATOM 15134 O O . LEU D 1 332 ? 24.123 110.249 -2.578 1.00 14.94 332 LEU D O 1
ATOM 15139 N N . VAL D 1 333 ? 25.639 109.011 -1.362 1.00 15.22 333 VAL D N 1
ATOM 15140 C CA . VAL D 1 333 ? 26.762 109.654 -2.037 1.00 16.99 333 VAL D CA 1
ATOM 15141 C C . VAL D 1 333 ? 27.054 109.015 -3.359 1.00 18.14 333 VAL D C 1
ATOM 15142 O O . VAL D 1 333 ? 27.294 107.816 -3.447 1.00 19.94 333 VAL D O 1
ATOM 15146 N N . VAL D 1 334 ? 27.011 109.784 -4.449 1.00 16.51 334 VAL D N 1
ATOM 15147 C CA . VAL D 1 334 ? 27.299 109.229 -5.810 1.00 18.24 334 VAL D CA 1
ATOM 15148 C C . VAL D 1 334 ? 28.809 109.465 -6.174 1.00 20.10 334 VAL D C 1
ATOM 15149 O O . VAL D 1 334 ? 29.420 108.663 -6.888 1.00 18.52 334 VAL D O 1
ATOM 15153 N N . HIS D 1 335 ? 29.362 110.584 -5.678 1.00 18.97 335 HIS D N 1
ATOM 15154 C CA . HIS D 1 335 ? 30.682 111.093 -6.074 1.00 18.49 335 HIS D CA 1
ATOM 15155 C C . HIS D 1 335 ? 31.208 112.021 -4.958 1.00 17.85 335 HIS D C 1
ATOM 15156 O O . HIS D 1 335 ? 30.434 112.609 -4.222 1.00 17.18 335 HIS D O 1
ATOM 15163 N N . MET D 1 336 ? 32.537 112.128 -4.822 1.00 18.54 336 MET D N 1
ATOM 15164 C CA . MET D 1 336 ? 33.104 112.983 -3.809 1.00 18.93 336 MET D CA 1
ATOM 15165 C C . MET D 1 336 ? 34.482 113.370 -4.308 1.00 19.88 336 MET D C 1
ATOM 15166 O O . MET D 1 336 ? 35.096 112.702 -5.168 1.00 22.88 336 MET D O 1
ATOM 15171 N N . LYS D 1 337 ? 34.992 114.423 -3.710 1.00 22.48 337 LYS D N 1
ATOM 15172 C CA . LYS D 1 337 ? 36.324 114.881 -4.111 1.00 23.30 337 LYS D CA 1
ATOM 15173 C C . LYS D 1 337 ? 37.057 115.162 -2.793 1.00 23.47 337 LYS D C 1
ATOM 15174 O O . LYS D 1 337 ? 36.488 115.839 -1.881 1.00 21.44 337 LYS D O 1
ATOM 15180 N N . VAL D 1 338 ? 38.271 114.615 -2.683 1.00 22.41 338 VAL D N 1
ATOM 15181 C CA . VAL D 1 338 ? 39.026 114.584 -1.404 1.00 22.04 338 VAL D CA 1
ATOM 15182 C C . VAL D 1 338 ? 40.455 115.116 -1.588 1.00 22.88 338 VAL D C 1
ATOM 15183 O O . VAL D 1 338 ? 41.131 114.642 -2.478 1.00 22.66 338 VAL D O 1
ATOM 15187 N N . VAL D 1 339 ? 40.864 116.124 -0.790 1.00 22.95 339 VAL D N 1
ATOM 15188 C CA . VAL D 1 339 ? 42.218 116.659 -0.867 1.00 25.78 339 VAL D CA 1
ATOM 15189 C C . VAL D 1 339 ? 43.023 115.933 0.202 1.00 26.49 339 VAL D C 1
ATOM 15190 O O . VAL D 1 339 ? 42.736 116.053 1.441 1.00 26.77 339 VAL D O 1
ATOM 15194 N N . THR D 1 340 ? 44.034 115.203 -0.264 1.00 27.35 340 THR D N 1
ATOM 15195 C CA . THR D 1 340 ? 44.966 114.510 0.616 1.00 28.13 340 THR D CA 1
ATOM 15196 C C . THR D 1 340 ? 46.392 115.111 0.373 1.00 31.31 340 THR D C 1
ATOM 15197 O O . THR D 1 340 ? 46.600 115.792 -0.630 1.00 33.05 340 THR D O 1
ATOM 15201 N N . PRO D 1 341 ? 47.342 114.846 1.278 1.00 32.28 341 PRO D N 1
ATOM 15202 C CA . PRO D 1 341 ? 48.722 115.293 1.040 1.00 36.32 341 PRO D CA 1
ATOM 15203 C C . PRO D 1 341 ? 49.350 114.693 -0.221 1.00 38.48 341 PRO D C 1
ATOM 15204 O O . PRO D 1 341 ? 50.253 115.342 -0.776 1.00 41.12 341 PRO D O 1
ATOM 15208 N N . ARG D 1 342 ? 48.861 113.529 -0.666 1.00 39.88 342 ARG D N 1
ATOM 15209 C CA . ARG D 1 342 ? 49.354 112.887 -1.902 1.00 42.35 342 ARG D CA 1
ATOM 15210 C C . ARG D 1 342 ? 48.736 113.482 -3.148 1.00 42.43 342 ARG D C 1
ATOM 15211 O O . ARG D 1 342 ? 49.262 113.285 -4.252 1.00 41.90 342 ARG D O 1
ATOM 15219 N N . GLY D 1 343 ? 47.603 114.175 -2.993 1.00 37.57 343 GLY D N 1
ATOM 15220 C CA . GLY D 1 343 ? 46.869 114.746 -4.124 1.00 35.13 343 GLY D CA 1
ATOM 15221 C C . GLY D 1 343 ? 45.381 114.496 -3.999 1.00 31.69 343 GLY D C 1
ATOM 15222 O O . GLY D 1 343 ? 44.937 114.069 -2.933 1.00 28.43 343 GLY D O 1
ATOM 15223 N N . VAL D 1 344 ? 44.631 114.736 -5.067 1.00 30.42 344 VAL D N 1
ATOM 15224 C CA . VAL D 1 344 ? 43.153 114.745 -4.985 1.00 30.86 344 VAL D CA 1
ATOM 15225 C C . VAL D 1 344 ? 42.570 113.405 -5.430 1.00 31.27 344 VAL D C 1
ATOM 15226 O O . VAL D 1 344 ? 42.987 112.873 -6.468 1.00 33.01 344 VAL D O 1
ATOM 15230 N N . ILE D 1 345 ? 41.709 112.837 -4.592 1.00 28.44 345 ILE D N 1
ATOM 15231 C CA . ILE D 1 345 ? 41.034 111.608 -4.885 1.00 27.63 345 ILE D CA 1
ATOM 15232 C C . ILE D 1 345 ? 39.688 111.936 -5.495 1.00 27.24 345 ILE D C 1
ATOM 15233 O O . ILE D 1 345 ? 38.923 112.651 -4.901 1.00 23.90 345 ILE D O 1
ATOM 15238 N N . GLU D 1 346 ? 39.409 111.426 -6.701 1.00 27.72 346 GLU D N 1
ATOM 15239 C CA . GLU D 1 346 ? 38.129 111.693 -7.329 1.00 28.03 346 GLU D CA 1
ATOM 15240 C C . GLU D 1 346 ? 37.929 110.621 -8.446 1.00 26.82 346 GLU D C 1
ATOM 15241 O O . GLU D 1 346 ? 38.814 110.402 -9.189 1.00 25.86 346 GLU D O 1
ATOM 15247 N N . LYS D 1 347 ? 36.761 110.023 -8.576 1.00 24.25 347 LYS D N 1
ATOM 15248 C CA . LYS D 1 347 ? 36.502 109.139 -9.742 1.00 23.74 347 LYS D CA 1
ATOM 15249 C C . LYS D 1 347 ? 36.254 109.990 -11.038 1.00 24.25 347 LYS D C 1
ATOM 15250 O O . LYS D 1 347 ? 35.761 111.095 -10.964 1.00 22.84 347 LYS D O 1
ATOM 15256 N N . SER D 1 348 ? 36.569 109.469 -12.207 1.00 26.49 348 SER D N 1
ATOM 15257 C CA . SER D 1 348 ? 36.369 110.278 -13.411 1.00 29.21 348 SER D CA 1
ATOM 15258 C C . SER D 1 348 ? 34.875 110.276 -13.831 1.00 30.13 348 SER D C 1
ATOM 15259 O O . SER D 1 348 ? 34.499 111.073 -14.619 1.00 34.95 348 SER D O 1
ATOM 15262 N N . CYS D 1 349 ? 34.023 109.374 -13.338 1.00 27.37 349 CYS D N 1
ATOM 15263 C CA . CYS D 1 349 ? 32.671 109.463 -13.835 1.00 28.40 349 CYS D CA 1
ATOM 15264 C C . CYS D 1 349 ? 31.618 109.514 -12.721 1.00 28.54 349 CYS D C 1
ATOM 15265 O O . CYS D 1 349 ? 31.929 109.367 -11.567 1.00 30.58 349 CYS D O 1
ATOM 15268 N N . GLN D 1 350 ? 30.372 109.750 -13.077 1.00 31.27 350 GLN D N 1
ATOM 15269 C CA . GLN D 1 350 ? 29.278 109.856 -12.129 1.00 30.41 350 GLN D CA 1
ATOM 15270 C C . GLN D 1 350 ? 28.243 108.766 -12.349 1.00 28.12 350 GLN D C 1
ATOM 15271 O O . GLN D 1 350 ? 27.083 109.004 -12.060 1.00 26.13 350 GLN D O 1
ATOM 15277 N N . GLY D 1 351 ? 28.690 107.650 -12.919 1.00 25.01 351 GLY D N 1
ATOM 15278 C CA . GLY D 1 351 ? 27.896 106.418 -13.095 1.00 28.37 351 GLY D CA 1
ATOM 15279 C C . GLY D 1 351 ? 27.312 105.986 -11.728 1.00 24.48 351 GLY D C 1
ATOM 15280 O O . GLY D 1 351 ? 27.950 106.238 -10.651 1.00 24.51 351 GLY D O 1
ATOM 15281 N N . PRO D 1 352 ? 26.082 105.388 -11.738 1.00 21.65 352 PRO D N 1
ATOM 15282 C CA . PRO D 1 352 ? 25.454 105.064 -10.439 1.00 19.18 352 PRO D CA 1
ATOM 15283 C C . PRO D 1 352 ? 26.100 103.885 -9.679 1.00 20.98 352 PRO D C 1
ATOM 15284 O O . PRO D 1 352 ? 25.951 103.750 -8.429 1.00 18.34 352 PRO D O 1
ATOM 15288 N N . ARG D 1 353 ? 26.822 103.036 -10.407 1.00 19.03 353 ARG D N 1
ATOM 15289 C CA . ARG D 1 353 ? 27.263 101.764 -9.798 1.00 17.79 353 ARG D CA 1
ATOM 15290 C C . ARG D 1 353 ? 28.370 101.216 -10.746 1.00 16.42 353 ARG D C 1
ATOM 15291 O O . ARG D 1 353 ? 28.150 101.060 -11.986 1.00 16.81 353 ARG D O 1
ATOM 15299 N N . MET D 1 354 ? 29.529 100.958 -10.175 1.00 16.31 354 MET D N 1
ATOM 15300 C CA A MET D 1 354 ? 30.671 100.471 -10.976 0.50 16.60 354 MET D CA 1
ATOM 15301 C CA B MET D 1 354 ? 30.711 100.492 -10.967 0.50 17.86 354 MET D CA 1
ATOM 15302 C C . MET D 1 354 ? 31.251 99.174 -10.434 1.00 16.63 354 MET D C 1
ATOM 15303 O O . MET D 1 354 ? 31.028 98.829 -9.292 1.00 16.35 354 MET D O 1
ATOM 15312 N N . SER D 1 355 ? 32.053 98.491 -11.253 1.00 17.12 355 SER D N 1
ATOM 15313 C CA . SER D 1 355 ? 32.859 97.414 -10.777 1.00 16.72 355 SER D CA 1
ATOM 15314 C C . SER D 1 355 ? 34.307 97.737 -11.294 1.00 17.08 355 SER D C 1
ATOM 15315 O O . SER D 1 355 ? 34.725 97.231 -12.322 1.00 17.58 355 SER D O 1
ATOM 15318 N N . THR D 1 356 ? 35.005 98.635 -10.606 1.00 17.30 356 THR D N 1
ATOM 15319 C CA . THR D 1 356 ? 36.354 98.993 -11.038 1.00 20.85 356 THR D CA 1
ATOM 15320 C C . THR D 1 356 ? 37.306 98.727 -9.856 1.00 19.72 356 THR D C 1
ATOM 15321 O O . THR D 1 356 ? 38.088 99.598 -9.442 1.00 20.87 356 THR D O 1
ATOM 15325 N N . GLY D 1 357 ? 37.265 97.501 -9.335 1.00 17.39 357 GLY D N 1
ATOM 15326 C CA . GLY D 1 357 ? 38.006 97.153 -8.105 1.00 18.20 357 GLY D CA 1
ATOM 15327 C C . GLY D 1 357 ? 37.323 97.592 -6.795 1.00 17.50 357 GLY D C 1
ATOM 15328 O O . GLY D 1 357 ? 36.135 97.932 -6.773 1.00 19.84 357 GLY D O 1
ATOM 15329 N N . PRO D 1 358 ? 38.021 97.459 -5.663 1.00 18.01 358 PRO D N 1
ATOM 15330 C CA . PRO D 1 358 ? 37.528 97.912 -4.348 1.00 18.35 358 PRO D CA 1
ATOM 15331 C C . PRO D 1 358 ? 37.060 99.363 -4.395 1.00 20.82 358 PRO D C 1
ATOM 15332 O O . PRO D 1 358 ? 37.728 100.223 -4.991 1.00 22.40 358 PRO D O 1
ATOM 15336 N N . ASP D 1 359 ? 35.858 99.622 -3.892 1.00 20.01 359 ASP D N 1
ATOM 15337 C CA . ASP D 1 359 ? 35.232 100.935 -4.115 1.00 21.58 359 ASP D CA 1
ATOM 15338 C C . ASP D 1 359 ? 35.937 101.979 -3.229 1.00 21.49 359 ASP D C 1
ATOM 15339 O O . ASP D 1 359 ? 35.739 101.940 -2.019 1.00 22.34 359 ASP D O 1
ATOM 15344 N N . ILE D 1 360 ? 36.738 102.869 -3.838 1.00 22.87 360 ILE D N 1
ATOM 15345 C CA . ILE D 1 360 ? 37.553 103.811 -3.023 1.00 22.28 360 ILE D CA 1
ATOM 15346 C C . ILE D 1 360 ? 36.631 104.760 -2.236 1.00 19.28 360 ILE D C 1
ATOM 15347 O O . ILE D 1 360 ? 37.073 105.357 -1.244 1.00 21.21 360 ILE D O 1
ATOM 15352 N N . HIS D 1 361 ? 35.331 104.876 -2.589 1.00 17.60 361 HIS D N 1
ATOM 15353 C CA . HIS D 1 361 ? 34.471 105.764 -1.781 1.00 17.03 361 HIS D CA 1
ATOM 15354 C C . HIS D 1 361 ? 34.422 105.278 -0.367 1.00 18.21 361 HIS D C 1
ATOM 15355 O O . HIS D 1 361 ? 34.261 106.082 0.570 1.00 18.28 361 HIS D O 1
ATOM 15362 N N . HIS D 1 362 ? 34.535 103.967 -0.195 1.00 17.16 362 HIS D N 1
ATOM 15363 C CA . HIS D 1 362 ? 34.417 103.368 1.106 1.00 18.33 362 HIS D CA 1
ATOM 15364 C C . HIS D 1 362 ? 35.708 103.333 1.824 1.00 19.45 362 HIS D C 1
ATOM 15365 O O . HIS D 1 362 ? 35.687 102.996 2.978 1.00 22.03 362 HIS D O 1
ATOM 15372 N N . PHE D 1 363 ? 36.820 103.701 1.177 1.00 19.05 363 PHE D N 1
ATOM 15373 C CA . PHE D 1 363 ? 38.054 103.948 1.902 1.00 22.65 363 PHE D CA 1
ATOM 15374 C C . PHE D 1 363 ? 37.920 105.290 2.658 1.00 22.48 363 PHE D C 1
ATOM 15375 O O . PHE D 1 363 ? 38.619 105.499 3.655 1.00 22.05 363 PHE D O 1
ATOM 15383 N N . ILE D 1 364 ? 37.174 106.225 2.071 1.00 21.41 364 ILE D N 1
ATOM 15384 C CA . ILE D 1 364 ? 36.997 107.606 2.628 1.00 21.56 364 ILE D CA 1
ATOM 15385 C C . ILE D 1 364 ? 35.827 107.756 3.555 1.00 20.92 364 ILE D C 1
ATOM 15386 O O . ILE D 1 364 ? 35.943 108.464 4.601 1.00 20.64 364 ILE D O 1
ATOM 15391 N N . MET D 1 365 ? 34.716 107.088 3.234 1.00 19.12 365 MET D N 1
ATOM 15392 C CA . MET D 1 365 ? 33.623 107.085 4.189 1.00 20.64 365 MET D CA 1
ATOM 15393 C C . MET D 1 365 ? 33.982 106.358 5.467 1.00 16.94 365 MET D C 1
ATOM 15394 O O . MET D 1 365 ? 34.369 105.249 5.409 1.00 17.04 365 MET D O 1
ATOM 15399 N N . GLY D 1 366 ? 33.790 107.018 6.582 1.00 15.85 366 GLY D N 1
ATOM 15400 C CA . GLY D 1 366 ? 34.224 106.474 7.887 1.00 16.60 366 GLY D CA 1
ATOM 15401 C C . GLY D 1 366 ? 35.638 106.852 8.291 1.00 18.13 366 GLY D C 1
ATOM 15402 O O . GLY D 1 366 ? 36.104 106.362 9.284 1.00 19.36 366 GLY D O 1
ATOM 15403 N N . SER D 1 367 ? 36.349 107.614 7.481 1.00 17.06 367 SER D N 1
ATOM 15404 C CA . SER D 1 367 ? 37.776 107.866 7.788 1.00 18.60 367 SER D CA 1
ATOM 15405 C C . SER D 1 367 ? 37.947 108.899 8.856 1.00 19.20 367 SER D C 1
ATOM 15406 O O . SER D 1 367 ? 39.059 109.110 9.300 1.00 19.16 367 SER D O 1
ATOM 15409 N N . GLU D 1 368 ? 36.846 109.534 9.315 1.00 17.89 368 GLU D N 1
ATOM 15410 C CA . GLU D 1 368 ? 36.977 110.425 10.522 1.00 19.58 368 GLU D CA 1
ATOM 15411 C C . GLU D 1 368 ? 38.176 111.414 10.501 1.00 19.64 368 GLU D C 1
ATOM 15412 O O . GLU D 1 368 ? 38.820 111.663 11.539 1.00 19.18 368 GLU D O 1
ATOM 15418 N N . GLY D 1 369 ? 38.410 112.058 9.344 1.00 19.57 369 GLY D N 1
ATOM 15419 C CA . GLY D 1 369 ? 39.317 113.251 9.299 1.00 20.52 369 GLY D CA 1
ATOM 15420 C C . GLY D 1 369 ? 40.805 112.832 9.336 1.00 22.65 369 GLY D C 1
ATOM 15421 O O . GLY D 1 369 ? 41.699 113.628 9.670 1.00 21.89 369 GLY D O 1
ATOM 15422 N N . THR D 1 370 ? 41.042 111.558 9.127 1.00 22.30 370 THR D N 1
ATOM 15423 C CA . THR D 1 370 ? 42.397 110.992 9.244 1.00 25.03 370 THR D CA 1
ATOM 15424 C C . THR D 1 370 ? 43.158 110.967 7.910 1.00 25.62 370 THR D C 1
ATOM 15425 O O . THR D 1 370 ? 44.365 110.688 7.878 1.00 28.81 370 THR D O 1
ATOM 15429 N N . LEU D 1 371 ? 42.488 111.229 6.813 1.00 27.70 371 LEU D N 1
ATOM 15430 C CA . LEU D 1 371 ? 43.129 110.995 5.495 1.00 28.87 371 LEU D CA 1
ATOM 15431 C C . LEU D 1 371 ? 43.253 112.239 4.649 1.00 31.53 371 LEU D C 1
ATOM 15432 O O . LEU D 1 371 ? 44.212 112.340 3.862 1.00 33.65 371 LEU D O 1
ATOM 15437 N N . GLY D 1 372 ? 42.364 113.221 4.871 1.00 29.93 372 GLY D N 1
ATOM 15438 C CA . GLY D 1 372 ? 42.349 114.484 4.118 1.00 29.76 372 GLY D CA 1
ATOM 15439 C C . GLY D 1 372 ? 40.992 115.192 4.222 1.00 26.95 372 GLY D C 1
ATOM 15440 O O . GLY D 1 372 ? 40.193 114.883 5.090 1.00 27.59 372 GLY D O 1
ATOM 15441 N N . VAL D 1 373 ? 40.709 116.150 3.342 1.00 25.93 373 VAL D N 1
ATOM 15442 C CA . VAL D 1 373 ? 39.568 116.990 3.531 1.00 25.03 373 VAL D CA 1
ATOM 15443 C C . VAL D 1 373 ? 38.638 116.631 2.414 1.00 23.90 373 VAL D C 1
ATOM 15444 O O . VAL D 1 373 ? 38.994 116.815 1.231 1.00 23.43 373 VAL D O 1
ATOM 15448 N N . ILE D 1 374 ? 37.437 116.177 2.787 1.00 21.20 374 ILE D N 1
ATOM 15449 C CA . ILE D 1 374 ? 36.425 116.005 1.740 1.00 20.86 374 ILE D CA 1
ATOM 15450 C C . ILE D 1 374 ? 35.952 117.405 1.401 1.00 21.29 374 ILE D C 1
ATOM 15451 O O . ILE D 1 374 ? 35.508 118.153 2.288 1.00 22.48 374 ILE D O 1
ATOM 15456 N N . THR D 1 375 ? 36.077 117.816 0.163 1.00 21.36 375 THR D N 1
ATOM 15457 C CA . THR D 1 375 ? 35.690 119.188 -0.204 1.00 22.79 375 THR D CA 1
ATOM 15458 C C . THR D 1 375 ? 34.331 119.325 -0.949 1.00 22.26 375 THR D C 1
ATOM 15459 O O . THR D 1 375 ? 33.714 120.369 -0.878 1.00 22.32 375 THR D O 1
ATOM 15463 N N . GLU D 1 376 ? 33.924 118.296 -1.716 1.00 22.59 376 GLU D N 1
ATOM 15464 C CA . GLU D 1 376 ? 32.739 118.352 -2.575 1.00 22.80 376 GLU D CA 1
ATOM 15465 C C . GLU D 1 376 ? 32.151 116.953 -2.609 1.00 23.40 376 GLU D C 1
ATOM 15466 O O . GLU D 1 376 ? 32.897 115.940 -2.488 1.00 24.10 376 GLU D O 1
ATOM 15472 N N . ALA D 1 377 ? 30.825 116.890 -2.704 1.00 20.21 377 ALA D N 1
ATOM 15473 C CA . ALA D 1 377 ? 30.229 115.628 -2.890 1.00 19.22 377 ALA D CA 1
ATOM 15474 C C . ALA D 1 377 ? 29.018 115.752 -3.805 1.00 19.98 377 ALA D C 1
ATOM 15475 O O . ALA D 1 377 ? 28.317 116.790 -3.801 1.00 21.92 377 ALA D O 1
ATOM 15477 N N . THR D 1 378 ? 28.664 114.661 -4.461 1.00 19.36 378 THR D N 1
ATOM 15478 C CA . THR D 1 378 ? 27.393 114.616 -5.203 1.00 18.61 378 THR D CA 1
ATOM 15479 C C . THR D 1 378 ? 26.489 113.718 -4.456 1.00 17.99 378 THR D C 1
ATOM 15480 O O . THR D 1 378 ? 26.871 112.549 -4.180 1.00 17.08 378 THR D O 1
ATOM 15484 N N . ILE D 1 379 ? 25.289 114.230 -4.165 1.00 17.82 379 ILE D N 1
ATOM 15485 C CA . ILE D 1 379 ? 24.322 113.541 -3.332 1.00 18.40 379 ILE D CA 1
ATOM 15486 C C . ILE D 1 379 ? 23.001 113.328 -4.086 1.00 17.78 379 ILE D C 1
ATOM 15487 O O . ILE D 1 379 ? 22.552 114.237 -4.769 1.00 18.54 379 ILE D O 1
ATOM 15492 N N . LYS D 1 380 ? 22.378 112.172 -3.944 1.00 14.68 380 LYS D N 1
ATOM 15493 C CA . LYS D 1 380 ? 21.063 111.946 -4.544 1.00 16.78 380 LYS D CA 1
ATOM 15494 C C . LYS D 1 380 ? 20.000 112.846 -3.918 1.00 16.17 380 LYS D C 1
ATOM 15495 O O . LYS D 1 380 ? 20.068 113.135 -2.730 1.00 17.49 380 LYS D O 1
ATOM 15501 N N . ILE D 1 381 ? 19.108 113.398 -4.744 1.00 16.50 381 ILE D N 1
ATOM 15502 C CA . ILE D 1 381 ? 17.985 114.149 -4.266 1.00 17.47 381 ILE D CA 1
ATOM 15503 C C . ILE D 1 381 ? 16.709 113.503 -4.730 1.00 18.89 381 ILE D C 1
ATOM 15504 O O . ILE D 1 381 ? 16.726 112.689 -5.670 1.00 19.38 381 ILE D O 1
ATOM 15509 N N . ARG D 1 382 ? 15.585 113.905 -4.128 1.00 19.70 382 ARG D N 1
ATOM 15510 C CA . ARG D 1 382 ? 14.264 113.412 -4.518 1.00 20.52 382 ARG D CA 1
ATOM 15511 C C . ARG D 1 382 ? 13.269 114.598 -4.570 1.00 23.57 382 ARG D C 1
ATOM 15512 O O . ARG D 1 382 ? 13.484 115.626 -3.931 1.00 23.63 382 ARG D O 1
ATOM 15520 N N . PRO D 1 383 ? 12.167 114.467 -5.315 1.00 25.37 383 PRO D N 1
ATOM 15521 C CA . PRO D 1 383 ? 11.078 115.430 -5.158 1.00 27.70 383 PRO D CA 1
ATOM 15522 C C . PRO D 1 383 ? 10.651 115.461 -3.724 1.00 28.69 383 PRO D C 1
ATOM 15523 O O . PRO D 1 383 ? 10.650 114.415 -3.047 1.00 26.61 383 PRO D O 1
ATOM 15527 N N . THR D 1 384 ? 10.388 116.667 -3.218 1.00 32.40 384 THR D N 1
ATOM 15528 C CA . THR D 1 384 ? 9.802 116.822 -1.856 1.00 36.39 384 THR D CA 1
ATOM 15529 C C . THR D 1 384 ? 8.547 115.911 -1.755 1.00 35.43 384 THR D C 1
ATOM 15530 O O . THR D 1 384 ? 7.818 115.805 -2.704 1.00 35.45 384 THR D O 1
ATOM 15534 N N . PRO D 1 385 ? 8.366 115.196 -0.643 1.00 34.69 385 PRO D N 1
ATOM 15535 C CA . PRO D 1 385 ? 7.211 114.306 -0.673 1.00 33.43 385 PRO D CA 1
ATOM 15536 C C . PRO D 1 385 ? 5.895 115.095 -0.619 1.00 34.91 385 PRO D C 1
ATOM 15537 O O . PRO D 1 385 ? 5.807 116.199 -0.070 1.00 34.02 385 PRO D O 1
ATOM 15541 N N . GLU D 1 386 ? 4.902 114.505 -1.253 1.00 35.68 386 GLU D N 1
ATOM 15542 C CA . GLU D 1 386 ? 3.585 115.124 -1.350 1.00 42.75 386 GLU D CA 1
ATOM 15543 C C . GLU D 1 386 ? 2.963 115.284 0.068 1.00 44.98 386 GLU D C 1
ATOM 15544 O O . GLU D 1 386 ? 2.322 116.305 0.353 1.00 47.91 386 GLU D O 1
ATOM 15550 N N . TYR D 1 387 ? 3.192 114.312 0.960 1.00 41.94 387 TYR D N 1
ATOM 15551 C CA . TYR D 1 387 ? 2.351 114.170 2.151 1.00 42.14 387 TYR D CA 1
ATOM 15552 C C . TYR D 1 387 ? 3.087 113.419 3.226 1.00 42.37 387 TYR D C 1
ATOM 15553 O O . TYR D 1 387 ? 3.791 112.406 2.948 1.00 38.68 387 TYR D O 1
ATOM 15562 N N . GLN D 1 388 ? 2.923 113.910 4.454 1.00 42.10 388 GLN D N 1
ATOM 15563 C CA . GLN D 1 388 ? 3.579 113.302 5.616 1.00 41.06 388 GLN D CA 1
ATOM 15564 C C . GLN D 1 388 ? 2.560 113.178 6.745 1.00 41.13 388 GLN D C 1
ATOM 15565 O O . GLN D 1 388 ? 1.713 114.048 6.950 1.00 41.91 388 GLN D O 1
ATOM 15571 N N . LYS D 1 389 ? 2.620 112.048 7.429 1.00 39.27 389 LYS D N 1
ATOM 15572 C CA . LYS D 1 389 ? 1.590 111.645 8.371 1.00 40.61 389 LYS D CA 1
ATOM 15573 C C . LYS D 1 389 ? 2.277 110.883 9.506 1.00 38.08 389 LYS D C 1
ATOM 15574 O O . LYS D 1 389 ? 3.060 109.997 9.254 1.00 33.19 389 LYS D O 1
ATOM 15580 N N . TYR D 1 390 ? 1.944 111.230 10.729 1.00 37.65 390 TYR D N 1
ATOM 15581 C CA . TYR D 1 390 ? 2.533 110.646 11.910 1.00 39.76 390 TYR D CA 1
ATOM 15582 C C . TYR D 1 390 ? 1.662 109.563 12.459 1.00 40.64 390 TYR D C 1
ATOM 15583 O O . TYR D 1 390 ? 0.550 109.357 11.985 1.00 47.83 390 TYR D O 1
ATOM 15592 N N . GLY D 1 391 ? 2.156 108.819 13.422 1.00 38.77 391 GLY D N 1
ATOM 15593 C CA . GLY D 1 391 ? 1.322 107.760 13.997 1.00 38.03 391 GLY D CA 1
ATOM 15594 C C . GLY D 1 391 ? 2.028 107.199 15.221 1.00 37.09 391 GLY D C 1
ATOM 15595 O O . GLY D 1 391 ? 3.191 107.529 15.499 1.00 32.79 391 GLY D O 1
ATOM 15596 N N . SER D 1 392 ? 1.327 106.359 15.969 1.00 38.33 392 SER D N 1
ATOM 15597 C CA . SER D 1 392 ? 1.930 105.731 17.116 1.00 39.80 392 SER D CA 1
ATOM 15598 C C . SER D 1 392 ? 1.178 104.463 17.377 1.00 41.96 392 SER D C 1
ATOM 15599 O O . SER D 1 392 ? 0.011 104.327 17.022 1.00 45.11 392 SER D O 1
ATOM 15602 N N . VAL D 1 393 ? 1.867 103.516 17.983 1.00 40.04 393 VAL D N 1
ATOM 15603 C CA . VAL D 1 393 ? 1.265 102.251 18.293 1.00 40.46 393 VAL D CA 1
ATOM 15604 C C . VAL D 1 393 ? 1.697 101.971 19.715 1.00 40.22 393 VAL D C 1
ATOM 15605 O O . VAL D 1 393 ? 2.859 102.127 20.060 1.00 38.38 393 VAL D O 1
ATOM 15609 N N . ALA D 1 394 ? 0.741 101.568 20.543 1.00 41.25 394 ALA D N 1
ATOM 15610 C CA . ALA D 1 394 ? 1.052 101.091 21.860 1.00 40.74 394 ALA D CA 1
ATOM 15611 C C . ALA D 1 394 ? 1.080 99.562 21.799 1.00 42.01 394 ALA D C 1
ATOM 15612 O O . ALA D 1 394 ? 0.271 98.930 21.073 1.00 44.13 394 ALA D O 1
ATOM 15614 N N . PHE D 1 395 ? 1.993 98.967 22.570 1.00 40.62 395 PHE D N 1
ATOM 15615 C CA . PHE D 1 395 ? 2.100 97.493 22.720 1.00 40.56 395 PHE D CA 1
ATOM 15616 C C . PHE D 1 395 ? 2.088 97.126 24.191 1.00 40.16 395 PHE D C 1
ATOM 15617 O O . PHE D 1 395 ? 2.503 97.955 24.997 1.00 39.62 395 PHE D O 1
ATOM 15625 N N . PRO D 1 396 ? 1.704 95.883 24.538 1.00 40.70 396 PRO D N 1
ATOM 15626 C CA . PRO D 1 396 ? 1.657 95.518 25.989 1.00 42.62 396 PRO D CA 1
ATOM 15627 C C . PRO D 1 396 ? 3.026 95.444 26.684 1.00 41.81 396 PRO D C 1
ATOM 15628 O O . PRO D 1 396 ? 3.102 95.632 27.880 1.00 42.27 396 PRO D O 1
ATOM 15632 N N . ASN D 1 397 ? 4.111 95.245 25.941 1.00 42.10 397 ASN D N 1
ATOM 15633 C CA . ASN D 1 397 ? 5.441 95.302 26.538 1.00 40.10 397 ASN D CA 1
ATOM 15634 C C . ASN D 1 397 ? 6.456 95.499 25.426 1.00 38.82 397 ASN D C 1
ATOM 15635 O O . ASN D 1 397 ? 6.099 95.583 24.253 1.00 38.02 397 ASN D O 1
ATOM 15640 N N . PHE D 1 398 ? 7.715 95.587 25.811 1.00 38.00 398 PHE D N 1
ATOM 15641 C CA . PHE D 1 398 ? 8.776 95.903 24.908 1.00 37.05 398 PHE D CA 1
ATOM 15642 C C . PHE D 1 398 ? 8.984 94.784 23.900 1.00 37.53 398 PHE D C 1
ATOM 15643 O O . PHE D 1 398 ? 9.063 95.066 22.680 1.00 34.37 398 PHE D O 1
ATOM 15651 N N . GLU D 1 399 ? 9.021 93.545 24.392 1.00 38.40 399 GLU D N 1
ATOM 15652 C CA . GLU D 1 399 ? 9.371 92.359 23.583 1.00 39.92 399 GLU D CA 1
ATOM 15653 C C . GLU D 1 399 ? 8.409 92.185 22.450 1.00 38.94 399 GLU D C 1
ATOM 15654 O O . GLU D 1 399 ? 8.810 91.831 21.335 1.00 38.33 399 GLU D O 1
ATOM 15660 N N . GLN D 1 400 ? 7.127 92.438 22.725 1.00 38.85 400 GLN D N 1
ATOM 15661 C CA . GLN D 1 400 ? 6.106 92.379 21.680 1.00 39.15 400 GLN D CA 1
ATOM 15662 C C . GLN D 1 400 ? 6.319 93.467 20.624 1.00 35.42 400 GLN D C 1
ATOM 15663 O O . GLN D 1 400 ? 6.121 93.221 19.435 1.00 36.08 400 GLN D O 1
ATOM 15669 N N . GLY D 1 401 ? 6.726 94.663 21.055 1.00 32.26 401 GLY D N 1
ATOM 15670 C CA . GLY D 1 401 ? 7.017 95.728 20.139 1.00 31.74 401 GLY D CA 1
ATOM 15671 C C . GLY D 1 401 ? 8.160 95.292 19.217 1.00 30.25 401 GLY D C 1
ATOM 15672 O O . GLY D 1 401 ? 8.136 95.608 17.974 1.00 29.78 401 GLY D O 1
ATOM 15673 N N . VAL D 1 402 ? 9.163 94.609 19.795 1.00 29.66 402 VAL D N 1
ATOM 15674 C CA . VAL D 1 402 ? 10.380 94.262 19.026 1.00 28.77 402 VAL D CA 1
ATOM 15675 C C . VAL D 1 402 ? 10.027 93.209 17.989 1.00 29.08 402 VAL D C 1
ATOM 15676 O O . VAL D 1 402 ? 10.478 93.287 16.850 1.00 28.66 402 VAL D O 1
ATOM 15680 N N . ALA D 1 403 ? 9.151 92.270 18.371 1.00 29.71 403 ALA D N 1
ATOM 15681 C CA . ALA D 1 403 ? 8.676 91.218 17.498 1.00 30.73 403 ALA D CA 1
ATOM 15682 C C . ALA D 1 403 ? 7.912 91.844 16.337 1.00 31.07 403 ALA D C 1
ATOM 15683 O O . ALA D 1 403 ? 7.998 91.360 15.229 1.00 31.40 403 ALA D O 1
ATOM 15685 N N . CYS D 1 404 ? 7.175 92.927 16.592 1.00 31.75 404 CYS D N 1
ATOM 15686 C CA . CYS D 1 404 ? 6.374 93.599 15.548 1.00 31.98 404 CYS D CA 1
ATOM 15687 C C . CYS D 1 404 ? 7.268 94.368 14.599 1.00 29.73 404 CYS D C 1
ATOM 15688 O O . CYS D 1 404 ? 7.040 94.335 13.390 1.00 31.12 404 CYS D O 1
ATOM 15691 N N . LEU D 1 405 ? 8.269 95.042 15.133 1.00 27.14 405 LEU D N 1
ATOM 15692 C CA . LEU D 1 405 ? 9.261 95.714 14.264 1.00 25.39 405 LEU D CA 1
ATOM 15693 C C . LEU D 1 405 ? 10.004 94.714 13.357 1.00 24.34 405 LEU D C 1
ATOM 15694 O O . LEU D 1 405 ? 10.227 95.008 12.203 1.00 22.79 405 LEU D O 1
ATOM 15699 N N . ARG D 1 406 ? 10.331 93.537 13.893 1.00 24.67 406 ARG D N 1
ATOM 15700 C CA . ARG D 1 406 ? 10.959 92.446 13.143 1.00 24.96 406 ARG D CA 1
ATOM 15701 C C . ARG D 1 406 ? 10.075 91.959 12.008 1.00 24.48 406 ARG D C 1
ATOM 15702 O O . ARG D 1 406 ? 10.562 91.752 10.876 1.00 23.05 406 ARG D O 1
ATOM 15710 N N . GLU D 1 407 ? 8.782 91.839 12.288 1.00 26.26 407 GLU D N 1
ATOM 15711 C CA . GLU D 1 407 ? 7.828 91.381 11.299 1.00 27.63 407 GLU D CA 1
ATOM 15712 C C . GLU D 1 407 ? 7.677 92.444 10.209 1.00 25.90 407 GLU D C 1
ATOM 15713 O O . GLU D 1 407 ? 7.647 92.100 9.063 1.00 24.66 407 GLU D O 1
ATOM 15719 N N . ILE D 1 408 ? 7.654 93.719 10.557 1.00 26.25 408 ILE D N 1
ATOM 15720 C CA . ILE D 1 408 ? 7.602 94.836 9.576 1.00 25.78 408 ILE D CA 1
ATOM 15721 C C . ILE D 1 408 ? 8.834 94.808 8.647 1.00 24.83 408 ILE D C 1
ATOM 15722 O O . ILE D 1 408 ? 8.744 95.054 7.421 1.00 24.02 408 ILE D O 1
ATOM 15727 N N . ALA D 1 409 ? 9.984 94.467 9.233 1.00 23.71 409 ALA D N 1
ATOM 15728 C CA . ALA D 1 409 ? 11.223 94.456 8.420 1.00 22.89 409 ALA D CA 1
ATOM 15729 C C . ALA D 1 409 ? 11.182 93.251 7.509 1.00 23.60 409 ALA D C 1
ATOM 15730 O O . ALA D 1 409 ? 11.527 93.337 6.332 1.00 25.53 409 ALA D O 1
ATOM 15732 N N . LYS D 1 410 ? 10.667 92.127 8.011 1.00 25.02 410 LYS D N 1
ATOM 15733 C CA . LYS D 1 410 ? 10.550 90.905 7.246 1.00 26.83 410 LYS D CA 1
ATOM 15734 C C . LYS D 1 410 ? 9.611 91.050 6.026 1.00 29.12 410 LYS D C 1
ATOM 15735 O O . LYS D 1 410 ? 9.876 90.472 4.924 1.00 27.29 410 LYS D O 1
ATOM 15741 N N . GLN D 1 411 ? 8.523 91.810 6.216 1.00 28.61 411 GLN D N 1
ATOM 15742 C CA . GLN D 1 411 ? 7.629 92.232 5.101 1.00 29.53 411 GLN D CA 1
ATOM 15743 C C . GLN D 1 411 ? 8.122 93.367 4.261 1.00 29.48 411 GLN D C 1
ATOM 15744 O O . GLN D 1 411 ? 7.482 93.744 3.322 1.00 30.30 411 GLN D O 1
ATOM 15750 N N . ARG D 1 412 ? 9.305 93.892 4.585 1.00 30.54 412 ARG D N 1
ATOM 15751 C CA . ARG D 1 412 ? 9.917 95.073 3.933 1.00 28.57 412 ARG D CA 1
ATOM 15752 C C . ARG D 1 412 ? 8.915 96.227 3.746 1.00 30.58 412 ARG D C 1
ATOM 15753 O O . ARG D 1 412 ? 8.807 96.825 2.655 1.00 31.07 412 ARG D O 1
ATOM 15761 N N . CYS D 1 413 ? 8.177 96.555 4.807 1.00 31.00 413 CYS D N 1
ATOM 15762 C CA . CYS D 1 413 ? 7.240 97.643 4.715 1.00 31.92 413 CYS D CA 1
ATOM 15763 C C . CYS D 1 413 ? 7.443 98.590 5.884 1.00 30.91 413 CYS D C 1
ATOM 15764 O O . CYS D 1 413 ? 6.470 99.087 6.419 1.00 31.28 413 CYS D O 1
ATOM 15767 N N . ALA D 1 414 ? 8.709 98.875 6.229 1.00 30.80 414 ALA D N 1
ATOM 15768 C CA . ALA D 1 414 ? 9.009 99.874 7.300 1.00 31.27 414 ALA D CA 1
ATOM 15769 C C . ALA D 1 414 ? 8.631 101.236 6.750 1.00 29.32 414 ALA D C 1
ATOM 15770 O O . ALA D 1 414 ? 8.868 101.478 5.599 1.00 31.11 414 ALA D O 1
ATOM 15772 N N . PRO D 1 415 ? 7.966 102.079 7.558 1.00 28.96 415 PRO D N 1
ATOM 15773 C CA . PRO D 1 415 ? 7.611 103.441 7.167 1.00 28.56 415 PRO D CA 1
ATOM 15774 C C . PRO D 1 415 ? 8.883 104.334 7.134 1.00 26.88 415 PRO D C 1
ATOM 15775 O O . PRO D 1 415 ? 9.979 103.845 7.370 1.00 27.37 415 PRO D O 1
ATOM 15779 N N . ALA D 1 416 ? 8.756 105.586 6.725 1.00 25.22 416 ALA D N 1
ATOM 15780 C CA . ALA D 1 416 ? 9.911 106.462 6.627 1.00 23.16 416 ALA D CA 1
ATOM 15781 C C . ALA D 1 416 ? 10.715 106.414 7.970 1.00 22.78 416 ALA D C 1
ATOM 15782 O O . ALA D 1 416 ? 11.923 106.251 8.007 1.00 21.21 416 ALA D O 1
ATOM 15784 N N . SER D 1 417 ? 10.015 106.465 9.069 1.00 21.59 417 SER D N 1
ATOM 15785 C CA . SER D 1 417 ? 10.642 106.259 10.328 1.00 20.86 417 SER D CA 1
ATOM 15786 C C . SER D 1 417 ? 9.766 105.415 11.175 1.00 23.65 417 SER D C 1
ATOM 15787 O O . SER D 1 417 ? 8.514 105.647 11.143 1.00 25.31 417 SER D O 1
ATOM 15790 N N . ILE D 1 418 ? 10.364 104.493 11.948 1.00 22.76 418 ILE D N 1
ATOM 15791 C CA . ILE D 1 418 ? 9.620 103.734 12.981 1.00 25.04 418 ILE D CA 1
ATOM 15792 C C . ILE D 1 418 ? 10.589 103.562 14.153 1.00 25.48 418 ILE D C 1
ATOM 15793 O O . ILE D 1 418 ? 11.751 103.084 13.951 1.00 25.96 418 ILE D O 1
ATOM 15798 N N . ARG D 1 419 ? 10.174 104.022 15.333 1.00 27.24 419 ARG D N 1
ATOM 15799 C CA . ARG D 1 419 ? 10.985 103.898 16.520 1.00 26.96 419 ARG D CA 1
ATOM 15800 C C . ARG D 1 419 ? 10.203 103.322 17.647 1.00 28.78 419 ARG D C 1
ATOM 15801 O O . ARG D 1 419 ? 9.073 103.786 17.908 1.00 31.06 419 ARG D O 1
ATOM 15809 N N . LEU D 1 420 ? 10.814 102.398 18.372 1.00 26.30 420 LEU D N 1
ATOM 15810 C CA . LEU D 1 420 ? 10.127 101.738 19.525 1.00 25.27 420 LEU D CA 1
ATOM 15811 C C . LEU D 1 420 ? 10.807 102.140 20.840 1.00 27.23 420 LEU D C 1
ATOM 15812 O O . LEU D 1 420 ? 11.991 101.864 21.026 1.00 28.16 420 LEU D O 1
ATOM 15817 N N . MET D 1 421 ? 10.057 102.803 21.728 1.00 28.52 421 MET D N 1
ATOM 15818 C CA . MET D 1 421 ? 10.570 103.375 23.000 1.00 29.73 421 MET D CA 1
ATOM 15819 C C . MET D 1 421 ? 10.193 102.451 24.189 1.00 30.41 421 MET D C 1
ATOM 15820 O O . MET D 1 421 ? 9.094 101.923 24.212 1.00 29.76 421 MET D O 1
ATOM 15825 N N . ASP D 1 422 ? 11.107 102.198 25.130 1.00 31.11 422 ASP D N 1
ATOM 15826 C CA . ASP D 1 422 ? 10.697 101.362 26.288 1.00 34.43 422 ASP D CA 1
ATOM 15827 C C . ASP D 1 422 ? 9.798 102.194 27.250 1.00 35.05 422 ASP D C 1
ATOM 15828 O O . ASP D 1 422 ? 9.515 103.382 27.016 1.00 31.27 422 ASP D O 1
ATOM 15833 N N . ASN D 1 423 ? 9.278 101.544 28.276 1.00 37.20 423 ASN D N 1
ATOM 15834 C CA . ASN D 1 423 ? 8.333 102.223 29.170 1.00 43.53 423 ASN D CA 1
ATOM 15835 C C . ASN D 1 423 ? 8.874 103.539 29.748 1.00 43.29 423 ASN D C 1
ATOM 15836 O O . ASN D 1 423 ? 8.176 104.545 29.697 1.00 46.63 423 ASN D O 1
ATOM 15841 N N . GLN D 1 424 ? 10.121 103.551 30.239 1.00 43.68 424 GLN D N 1
ATOM 15842 C CA . GLN D 1 424 ? 10.729 104.789 30.766 1.00 44.60 424 GLN D CA 1
ATOM 15843 C C . GLN D 1 424 ? 10.657 105.977 29.816 1.00 44.25 424 GLN D C 1
ATOM 15844 O O . GLN D 1 424 ? 10.344 107.101 30.237 1.00 40.34 424 GLN D O 1
ATOM 15850 N N . GLN D 1 425 ? 10.921 105.737 28.536 1.00 39.93 425 GLN D N 1
ATOM 15851 C CA . GLN D 1 425 ? 10.690 106.747 27.507 1.00 41.89 425 GLN D CA 1
ATOM 15852 C C . GLN D 1 425 ? 9.240 107.106 27.213 1.00 43.53 425 GLN D C 1
ATOM 15853 O O . GLN D 1 425 ? 8.965 108.253 26.984 1.00 48.33 425 GLN D O 1
ATOM 15859 N N . PHE D 1 426 ? 8.301 106.161 27.208 1.00 48.09 426 PHE D N 1
ATOM 15860 C CA . PHE D 1 426 ? 6.900 106.560 26.957 1.00 49.73 426 PHE D CA 1
ATOM 15861 C C . PHE D 1 426 ? 6.401 107.546 28.066 1.00 52.29 426 PHE D C 1
ATOM 15862 O O . PHE D 1 426 ? 5.677 108.504 27.766 1.00 54.89 426 PHE D O 1
ATOM 15870 N N . GLN D 1 427 ? 6.793 107.283 29.324 1.00 54.27 427 GLN D N 1
ATOM 15871 C CA . GLN D 1 427 ? 6.425 108.086 30.523 1.00 56.33 427 GLN D CA 1
ATOM 15872 C C . GLN D 1 427 ? 7.100 109.433 30.513 1.00 58.76 427 GLN D C 1
ATOM 15873 O O . GLN D 1 427 ? 6.539 110.430 30.953 1.00 59.50 427 GLN D O 1
ATOM 15879 N N . PHE D 1 428 ? 8.355 109.429 30.075 1.00 58.35 428 PHE D N 1
ATOM 15880 C CA . PHE D 1 428 ? 9.110 110.640 29.957 1.00 56.54 428 PHE D CA 1
ATOM 15881 C C . PHE D 1 428 ? 8.425 111.534 28.940 1.00 62.06 428 PHE D C 1
ATOM 15882 O O . PHE D 1 428 ? 8.307 112.739 29.182 1.00 67.91 428 PHE D O 1
ATOM 15890 N N . GLY D 1 429 ? 7.947 110.942 27.835 1.00 58.90 429 GLY D N 1
ATOM 15891 C CA . GLY D 1 429 ? 7.100 111.647 26.862 1.00 56.24 429 GLY D CA 1
ATOM 15892 C C . GLY D 1 429 ? 5.850 112.234 27.501 1.00 60.72 429 GLY D C 1
ATOM 15893 O O . GLY D 1 429 ? 5.589 113.433 27.361 1.00 58.63 429 GLY D O 1
ATOM 15894 N N . HIS D 1 430 ? 5.105 111.400 28.235 1.00 60.03 430 HIS D N 1
ATOM 15895 C CA . HIS D 1 430 ? 3.890 111.806 28.929 1.00 69.05 430 HIS D CA 1
ATOM 15896 C C . HIS D 1 430 ? 4.192 112.922 29.934 1.00 71.87 430 HIS D C 1
ATOM 15897 O O . HIS D 1 430 ? 3.337 113.738 30.255 1.00 76.57 430 HIS D O 1
ATOM 15904 N N . ALA D 1 431 ? 5.428 112.987 30.415 1.00 73.74 431 ALA D N 1
ATOM 15905 C CA . ALA D 1 431 ? 5.863 114.015 31.372 1.00 71.25 431 ALA D CA 1
ATOM 15906 C C . ALA D 1 431 ? 6.124 115.380 30.737 1.00 67.66 431 ALA D C 1
ATOM 15907 O O . ALA D 1 431 ? 6.343 116.365 31.439 1.00 69.20 431 ALA D O 1
ATOM 15909 N N . LEU D 1 432 ? 6.138 115.430 29.415 1.00 64.00 432 LEU D N 1
ATOM 15910 C CA . LEU D 1 432 ? 6.239 116.692 28.708 1.00 60.01 432 LEU D CA 1
ATOM 15911 C C . LEU D 1 432 ? 4.901 117.012 28.075 1.00 63.41 432 LEU D C 1
ATOM 15912 O O . LEU D 1 432 ? 4.734 118.070 27.488 1.00 64.87 432 LEU D O 1
ATOM 15917 N N . ASN D 1 461 ? 2.934 100.113 32.789 1.00 68.63 461 ASN D N 1
ATOM 15918 C CA . ASN D 1 461 ? 4.227 99.809 33.400 1.00 67.45 461 ASN D CA 1
ATOM 15919 C C . ASN D 1 461 ? 5.288 99.215 32.458 1.00 66.48 461 ASN D C 1
ATOM 15920 O O . ASN D 1 461 ? 6.417 99.683 32.401 1.00 61.23 461 ASN D O 1
ATOM 15925 N N . GLN D 1 462 ? 4.950 98.142 31.760 1.00 68.10 462 GLN D N 1
ATOM 15926 C CA . GLN D 1 462 ? 5.858 97.627 30.727 1.00 63.82 462 GLN D CA 1
ATOM 15927 C C . GLN D 1 462 ? 5.370 98.077 29.374 1.00 57.36 462 GLN D C 1
ATOM 15928 O O . GLN D 1 462 ? 5.975 97.717 28.370 1.00 56.40 462 GLN D O 1
ATOM 15934 N N . LEU D 1 463 ? 4.272 98.841 29.352 1.00 52.53 463 LEU D N 1
ATOM 15935 C CA . LEU D 1 463 ? 3.680 99.316 28.102 1.00 49.69 463 LEU D CA 1
ATOM 15936 C C . LEU D 1 463 ? 4.765 100.020 27.258 1.00 43.74 463 LEU D C 1
ATOM 15937 O O . LEU D 1 463 ? 5.467 100.922 27.766 1.00 39.33 463 LEU D O 1
ATOM 15942 N N . SER D 1 464 ? 4.919 99.591 25.995 1.00 42.56 464 SER D N 1
ATOM 15943 C CA . SER D 1 464 ? 5.902 100.277 25.116 1.00 40.65 464 SER D CA 1
ATOM 15944 C C . SER D 1 464 ? 5.198 100.934 23.930 1.00 40.10 464 SER D C 1
ATOM 15945 O O . SER D 1 464 ? 4.074 100.507 23.565 1.00 40.70 464 SER D O 1
ATOM 15948 N N . VAL D 1 465 ? 5.829 101.972 23.343 1.00 36.32 465 VAL D N 1
ATOM 15949 C CA . VAL D 1 465 ? 5.185 102.774 22.292 1.00 34.59 465 VAL D CA 1
ATOM 15950 C C . VAL D 1 465 ? 6.149 102.963 21.114 1.00 31.99 465 VAL D C 1
ATOM 15951 O O . VAL D 1 465 ? 7.299 103.252 21.356 1.00 29.27 465 VAL D O 1
ATOM 15955 N N . ALA D 1 466 ? 5.662 102.702 19.887 1.00 31.28 466 ALA D N 1
ATOM 15956 C CA . ALA D 1 466 ? 6.365 102.924 18.615 1.00 32.09 466 ALA D CA 1
ATOM 15957 C C . ALA D 1 466 ? 5.815 104.228 18.005 1.00 32.60 466 ALA D C 1
ATOM 15958 O O . ALA D 1 466 ? 4.616 104.473 18.041 1.00 35.67 466 ALA D O 1
ATOM 15960 N N . THR D 1 467 ? 6.646 105.094 17.476 1.00 30.76 467 THR D N 1
ATOM 15961 C CA . THR D 1 467 ? 6.099 106.311 16.865 1.00 33.41 467 THR D CA 1
ATOM 15962 C C . THR D 1 467 ? 6.365 106.156 15.398 1.00 30.63 467 THR D C 1
ATOM 15963 O O . THR D 1 467 ? 7.355 105.532 15.017 1.00 32.35 467 THR D O 1
ATOM 15967 N N . LEU D 1 468 ? 5.550 106.726 14.528 1.00 30.72 468 LEU D N 1
ATOM 15968 C CA . LEU D 1 468 ? 5.723 106.366 13.092 1.00 30.29 468 LEU D CA 1
ATOM 15969 C C . LEU D 1 468 ? 5.689 107.635 12.324 1.00 29.40 468 LEU D C 1
ATOM 15970 O O . LEU D 1 468 ? 5.008 108.604 12.723 1.00 31.01 468 LEU D O 1
ATOM 15975 N N . LEU D 1 469 ? 6.422 107.667 11.245 1.00 26.37 469 LEU D N 1
ATOM 15976 C CA . LEU D 1 469 ? 6.283 108.759 10.312 1.00 26.43 469 LEU D CA 1
ATOM 15977 C C . LEU D 1 469 ? 6.179 108.143 8.940 1.00 27.16 469 LEU D C 1
ATOM 15978 O O . LEU D 1 469 ? 7.090 107.402 8.523 1.00 25.36 469 LEU D O 1
ATOM 15983 N N . PHE D 1 470 ? 5.121 108.464 8.205 1.00 27.29 470 PHE D N 1
ATOM 15984 C CA . PHE D 1 470 ? 5.098 108.091 6.787 1.00 29.41 470 PHE D CA 1
ATOM 15985 C C . PHE D 1 470 ? 5.253 109.321 5.917 1.00 29.61 470 PHE D C 1
ATOM 15986 O O . PHE D 1 470 ? 4.682 110.420 6.263 1.00 32.07 470 PHE D O 1
ATOM 15994 N N . GLU D 1 471 ? 5.901 109.156 4.758 1.00 28.81 471 GLU D N 1
ATOM 15995 C CA . GLU D 1 471 ? 5.900 110.255 3.768 1.00 30.23 471 GLU D CA 1
ATOM 15996 C C . GLU D 1 471 ? 6.019 109.770 2.354 1.00 31.96 471 GLU D C 1
ATOM 15997 O O . GLU D 1 471 ? 6.620 108.748 2.104 1.00 31.86 471 GLU D O 1
ATOM 16003 N N . GLY D 1 472 ? 5.372 110.446 1.418 1.00 36.71 472 GLY D N 1
ATOM 16004 C CA . GLY D 1 472 ? 5.388 109.992 0.042 1.00 37.78 472 GLY D CA 1
ATOM 16005 C C . GLY D 1 472 ? 4.164 110.542 -0.680 1.00 40.37 472 GLY D C 1
ATOM 16006 O O . GLY D 1 472 ? 3.702 111.640 -0.381 1.00 40.21 472 GLY D O 1
ATOM 16007 N N . ASP D 1 473 ? 3.662 109.800 -1.651 1.00 42.74 473 ASP D N 1
ATOM 16008 C CA . ASP D 1 473 ? 2.416 110.224 -2.326 1.00 46.35 473 ASP D CA 1
ATOM 16009 C C . ASP D 1 473 ? 1.235 110.083 -1.319 1.00 47.22 473 ASP D C 1
ATOM 16010 O O . ASP D 1 473 ? 1.260 109.147 -0.481 1.00 45.42 473 ASP D O 1
ATOM 16015 N N . ARG D 1 474 ? 0.294 111.048 -1.340 1.00 47.56 474 ARG D N 1
ATOM 16016 C CA . ARG D 1 474 ? -0.917 111.027 -0.477 1.00 50.62 474 ARG D CA 1
ATOM 16017 C C . ARG D 1 474 ? -1.402 109.600 -0.453 1.00 49.58 474 ARG D C 1
ATOM 16018 O O . ARG D 1 474 ? -1.393 108.977 0.586 1.00 45.80 474 ARG D O 1
ATOM 16026 N N . GLU D 1 475 ? -1.822 109.109 -1.629 1.00 52.28 475 GLU D N 1
ATOM 16027 C CA . GLU D 1 475 ? -2.372 107.764 -1.829 1.00 52.96 475 GLU D CA 1
ATOM 16028 C C . GLU D 1 475 ? -1.582 106.578 -1.261 1.00 51.98 475 GLU D C 1
ATOM 16029 O O . GLU D 1 475 ? -2.164 105.773 -0.521 1.00 50.01 475 GLU D O 1
ATOM 16035 N N . LYS D 1 476 ? -0.283 106.447 -1.635 1.00 48.08 476 LYS D N 1
ATOM 16036 C CA . LYS D 1 476 ? 0.584 105.350 -1.163 1.00 44.53 476 LYS D CA 1
ATOM 16037 C C . LYS D 1 476 ? 0.695 105.339 0.358 1.00 40.97 476 LYS D C 1
ATOM 16038 O O . LYS D 1 476 ? 0.604 104.276 0.971 1.00 41.51 476 LYS D O 1
ATOM 16044 N N . VAL D 1 477 ? 0.886 106.521 0.945 1.00 37.37 477 VAL D N 1
ATOM 16045 C CA . VAL D 1 477 ? 0.989 106.662 2.382 1.00 37.66 477 VAL D CA 1
ATOM 16046 C C . VAL D 1 477 ? -0.217 106.068 3.062 1.00 41.44 477 VAL D C 1
ATOM 16047 O O . VAL D 1 477 ? -0.047 105.295 4.006 1.00 39.26 477 VAL D O 1
ATOM 16051 N N . LEU D 1 478 ? -1.438 106.388 2.563 1.00 46.32 478 LEU D N 1
ATOM 16052 C CA . LEU D 1 478 ? -2.680 105.850 3.182 1.00 47.90 478 LEU D CA 1
ATOM 16053 C C . LEU D 1 478 ? -2.734 104.341 3.085 1.00 48.87 478 LEU D C 1
ATOM 16054 O O . LEU D 1 478 ? -3.030 103.666 4.072 1.00 50.01 478 LEU D O 1
ATOM 16059 N N . GLN D 1 479 ? -2.385 103.789 1.933 1.00 48.73 479 GLN D N 1
ATOM 16060 C CA . GLN D 1 479 ? -2.317 102.332 1.848 1.00 51.31 479 GLN D CA 1
ATOM 16061 C C . GLN D 1 479 ? -1.239 101.709 2.743 1.00 47.99 479 GLN D C 1
ATOM 16062 O O . GLN D 1 479 ? -1.505 100.686 3.368 1.00 46.24 479 GLN D O 1
ATOM 16068 N N . HIS D 1 480 ? -0.026 102.310 2.798 1.00 45.14 480 HIS D N 1
ATOM 16069 C CA . HIS D 1 480 ? 1.025 101.828 3.653 1.00 39.84 480 HIS D CA 1
ATOM 16070 C C . HIS D 1 480 ? 0.646 101.929 5.119 1.00 40.89 480 HIS D C 1
ATOM 16071 O O . HIS D 1 480 ? 0.687 100.940 5.834 1.00 41.38 480 HIS D O 1
ATOM 16078 N N . GLU D 1 481 ? 0.251 103.115 5.570 1.00 41.80 481 GLU D N 1
ATOM 16079 C CA . GLU D 1 481 ? -0.307 103.325 6.919 1.00 45.76 481 GLU D CA 1
ATOM 16080 C C . GLU D 1 481 ? -1.240 102.222 7.429 1.00 46.70 481 GLU D C 1
ATOM 16081 O O . GLU D 1 481 ? -1.104 101.820 8.553 1.00 44.15 481 GLU D O 1
ATOM 16087 N N . LYS D 1 482 ? -2.146 101.708 6.585 1.00 49.25 482 LYS D N 1
ATOM 16088 C CA . LYS D 1 482 ? -3.048 100.593 6.972 1.00 52.12 482 LYS D CA 1
ATOM 16089 C C . LYS D 1 482 ? -2.309 99.239 7.069 1.00 49.45 482 LYS D C 1
ATOM 16090 O O . LYS D 1 482 ? -2.468 98.533 8.072 1.00 50.87 482 LYS D O 1
ATOM 16096 N N . GLN D 1 483 ? -1.532 98.863 6.056 1.00 45.62 483 GLN D N 1
ATOM 16097 C CA . GLN D 1 483 ? -0.683 97.648 6.119 1.00 44.40 483 GLN D CA 1
ATOM 16098 C C . GLN D 1 483 ? 0.085 97.519 7.465 1.00 42.54 483 GLN D C 1
ATOM 16099 O O . GLN D 1 483 ? 0.083 96.464 8.107 1.00 43.54 483 GLN D O 1
ATOM 16105 N N . VAL D 1 484 ? 0.713 98.612 7.896 1.00 41.45 484 VAL D N 1
ATOM 16106 C CA . VAL D 1 484 ? 1.523 98.598 9.091 1.00 38.89 484 VAL D CA 1
ATOM 16107 C C . VAL D 1 484 ? 0.669 98.410 10.362 1.00 41.01 484 VAL D C 1
ATOM 16108 O O . VAL D 1 484 ? 1.029 97.632 11.239 1.00 41.29 484 VAL D O 1
ATOM 16112 N N . TYR D 1 485 ? -0.465 99.097 10.504 1.00 42.57 485 TYR D N 1
ATOM 16113 C CA . TYR D 1 485 ? -1.262 98.891 11.750 1.00 45.17 485 TYR D CA 1
ATOM 16114 C C . TYR D 1 485 ? -1.865 97.522 11.767 1.00 46.61 485 TYR D C 1
ATOM 16115 O O . TYR D 1 485 ? -2.020 96.921 12.845 1.00 46.22 485 TYR D O 1
ATOM 16124 N N . ASP D 1 486 ? -2.195 97.028 10.555 1.00 45.81 486 ASP D N 1
ATOM 16125 C CA . ASP D 1 486 ? -2.694 95.674 10.378 1.00 46.15 486 ASP D CA 1
ATOM 16126 C C . ASP D 1 486 ? -1.661 94.703 10.907 1.00 43.85 486 ASP D C 1
ATOM 16127 O O . ASP D 1 486 ? -1.975 93.863 11.729 1.00 42.94 486 ASP D O 1
ATOM 16132 N N . ILE D 1 487 ? -0.392 94.896 10.519 1.00 40.29 487 ILE D N 1
ATOM 16133 C CA . ILE D 1 487 ? 0.663 94.055 11.069 1.00 39.34 487 ILE D CA 1
ATOM 16134 C C . ILE D 1 487 ? 0.795 94.270 12.569 1.00 38.80 487 ILE D C 1
ATOM 16135 O O . ILE D 1 487 ? 0.963 93.306 13.368 1.00 40.48 487 ILE D O 1
ATOM 16140 N N . ALA D 1 488 ? 0.720 95.524 13.007 1.00 38.26 488 ALA D N 1
ATOM 16141 C CA . ALA D 1 488 ? 0.927 95.798 14.427 1.00 38.60 488 ALA D CA 1
ATOM 16142 C C . ALA D 1 488 ? -0.179 95.149 15.336 1.00 42.04 488 ALA D C 1
ATOM 16143 O O . ALA D 1 488 ? 0.065 94.716 16.498 1.00 41.96 488 ALA D O 1
ATOM 16145 N N . ALA D 1 489 ? -1.373 95.005 14.765 1.00 43.68 489 ALA D N 1
ATOM 16146 C CA . ALA D 1 489 ? -2.494 94.413 15.529 1.00 47.78 489 ALA D CA 1
ATOM 16147 C C . ALA D 1 489 ? -2.198 92.956 15.858 1.00 48.87 489 ALA D C 1
ATOM 16148 O O . ALA D 1 489 ? -2.708 92.438 16.809 1.00 48.65 489 ALA D O 1
ATOM 16150 N N . LYS D 1 490 ? -1.326 92.296 15.091 1.00 48.76 490 LYS D N 1
ATOM 16151 C CA . LYS D 1 490 ? -1.064 90.861 15.368 1.00 50.29 490 LYS D CA 1
ATOM 16152 C C . LYS D 1 490 ? -0.209 90.689 16.621 1.00 48.04 490 LYS D C 1
ATOM 16153 O O . LYS D 1 490 ? -0.169 89.633 17.219 1.00 50.16 490 LYS D O 1
ATOM 16159 N N . PHE D 1 491 ? 0.452 91.750 17.045 1.00 44.85 491 PHE D N 1
ATOM 16160 C CA . PHE D 1 491 ? 1.311 91.647 18.204 1.00 43.31 491 PHE D CA 1
ATOM 16161 C C . PHE D 1 491 ? 0.669 92.357 19.382 1.00 45.08 491 PHE D C 1
ATOM 16162 O O . PHE D 1 491 ? 1.354 92.783 20.339 1.00 47.01 491 PHE D O 1
ATOM 16170 N N . GLY D 1 492 ? -0.664 92.491 19.311 1.00 47.67 492 GLY D N 1
ATOM 16171 C CA . GLY D 1 492 ? -1.449 93.143 20.344 1.00 48.79 492 GLY D CA 1
ATOM 16172 C C . GLY D 1 492 ? -1.159 94.621 20.456 1.00 49.77 492 GLY D C 1
ATOM 16173 O O . GLY D 1 492 ? -1.307 95.173 21.533 1.00 51.63 492 GLY D O 1
ATOM 16174 N N . GLY D 1 493 ? -0.684 95.243 19.370 1.00 47.48 493 GLY D N 1
ATOM 16175 C CA . GLY D 1 493 ? -0.449 96.704 19.272 1.00 48.16 493 GLY D CA 1
ATOM 16176 C C . GLY D 1 493 ? -1.702 97.466 18.835 1.00 50.91 493 GLY D C 1
ATOM 16177 O O . GLY D 1 493 ? -2.433 96.982 17.987 1.00 53.26 493 GLY D O 1
ATOM 16178 N N . LEU D 1 494 ? -1.952 98.642 19.425 1.00 50.82 494 LEU D N 1
ATOM 16179 C CA . LEU D 1 494 ? -3.122 99.466 19.124 1.00 51.36 494 LEU D CA 1
ATOM 16180 C C . LEU D 1 494 ? -2.769 100.887 18.754 1.00 49.73 494 LEU D C 1
ATOM 16181 O O . LEU D 1 494 ? -1.984 101.537 19.448 1.00 48.75 494 LEU D O 1
ATOM 16186 N N . ALA D 1 495 ? -3.364 101.404 17.689 1.00 50.51 495 ALA D N 1
ATOM 16187 C CA . ALA D 1 495 ? -3.139 102.810 17.328 1.00 50.87 495 ALA D CA 1
ATOM 16188 C C . ALA D 1 495 ? -3.269 103.760 18.517 1.00 52.29 495 ALA D C 1
ATOM 16189 O O . ALA D 1 495 ? -4.146 103.596 19.357 1.00 53.47 495 ALA D O 1
ATOM 16191 N N . ALA D 1 496 ? -2.404 104.766 18.592 1.00 49.29 496 ALA D N 1
ATOM 16192 C CA . ALA D 1 496 ? -2.421 105.633 19.735 1.00 48.82 496 ALA D CA 1
ATOM 16193 C C . ALA D 1 496 ? -2.340 107.110 19.361 1.00 48.77 496 ALA D C 1
ATOM 16194 O O . ALA D 1 496 ? -2.226 107.979 20.239 1.00 46.44 496 ALA D O 1
ATOM 16196 N N . GLY D 1 497 ? -2.417 107.400 18.062 1.00 48.53 497 GLY D N 1
ATOM 16197 C CA . GLY D 1 497 ? -2.707 108.758 17.625 1.00 51.32 497 GLY D CA 1
ATOM 16198 C C . GLY D 1 497 ? -1.657 109.582 16.927 1.00 52.31 497 GLY D C 1
ATOM 16199 O O . GLY D 1 497 ? -0.471 109.399 17.117 1.00 47.90 497 GLY D O 1
ATOM 16200 N N . GLU D 1 498 ? -2.135 110.543 16.152 1.00 57.94 498 GLU D N 1
ATOM 16201 C CA . GLU D 1 498 ? -1.311 111.482 15.404 1.00 60.19 498 GLU D CA 1
ATOM 16202 C C . GLU D 1 498 ? -0.500 112.436 16.327 1.00 61.19 498 GLU D C 1
ATOM 16203 O O . GLU D 1 498 ? 0.738 112.571 16.168 1.00 60.40 498 GLU D O 1
ATOM 16209 N N . ASP D 1 499 ? -1.179 113.067 17.289 1.00 60.81 499 ASP D N 1
ATOM 16210 C CA . ASP D 1 499 ? -0.531 113.954 18.249 1.00 60.69 499 ASP D CA 1
ATOM 16211 C C . ASP D 1 499 ? 0.605 113.256 18.954 1.00 57.29 499 ASP D C 1
ATOM 16212 O O . ASP D 1 499 ? 1.640 113.870 19.233 1.00 55.49 499 ASP D O 1
ATOM 16217 N N . ASN D 1 500 ? 0.395 111.990 19.292 1.00 55.33 500 ASN D N 1
ATOM 16218 C CA . ASN D 1 500 ? 1.447 111.264 19.989 1.00 56.42 500 ASN D CA 1
ATOM 16219 C C . ASN D 1 500 ? 2.654 111.122 19.124 1.00 54.57 500 ASN D C 1
ATOM 16220 O O . ASN D 1 500 ? 3.750 111.590 19.480 1.00 59.56 500 ASN D O 1
ATOM 16225 N N . GLY D 1 501 ? 2.460 110.491 17.968 1.00 52.36 501 GLY D N 1
ATOM 16226 C CA . GLY D 1 501 ? 3.560 110.246 17.058 1.00 47.77 501 GLY D CA 1
ATOM 16227 C C . GLY D 1 501 ? 4.302 111.544 16.838 1.00 49.40 501 GLY D C 1
ATOM 16228 O O . GLY D 1 501 ? 5.507 111.610 17.018 1.00 46.83 501 GLY D O 1
ATOM 16229 N N . GLN D 1 502 ? 3.539 112.586 16.515 1.00 52.46 502 GLN D N 1
ATOM 16230 C CA . GLN D 1 502 ? 4.059 113.908 16.206 1.00 53.40 502 GLN D CA 1
ATOM 16231 C C . GLN D 1 502 ? 4.854 114.557 17.333 1.00 51.29 502 GLN D C 1
ATOM 16232 O O . GLN D 1 502 ? 5.885 115.174 17.086 1.00 52.48 502 GLN D O 1
ATOM 16238 N N . ARG D 1 503 ? 4.360 114.448 18.562 1.00 52.88 503 ARG D N 1
ATOM 16239 C CA . ARG D 1 503 ? 5.060 115.068 19.683 1.00 48.74 503 ARG D CA 1
ATOM 16240 C C . ARG D 1 503 ? 6.385 114.353 19.845 1.00 43.60 503 ARG D C 1
ATOM 16241 O O . ARG D 1 503 ? 7.431 115.013 20.040 1.00 44.37 503 ARG D O 1
ATOM 16249 N N . GLY D 1 504 ? 6.369 113.020 19.671 1.00 42.42 504 GLY D N 1
ATOM 16250 C CA . GLY D 1 504 ? 7.589 112.199 19.665 1.00 41.38 504 GLY D CA 1
ATOM 16251 C C . GLY D 1 504 ? 8.639 112.654 18.634 1.00 47.27 504 GLY D C 1
ATOM 16252 O O . GLY D 1 504 ? 9.838 112.734 18.915 1.00 47.31 504 GLY D O 1
ATOM 16253 N N . TYR D 1 505 ? 8.208 112.998 17.438 1.00 50.52 505 TYR D N 1
ATOM 16254 C CA . TYR D 1 505 ? 9.154 113.561 16.489 1.00 55.11 505 TYR D CA 1
ATOM 16255 C C . TYR D 1 505 ? 9.459 115.075 16.657 1.00 59.60 505 TYR D C 1
ATOM 16256 O O . TYR D 1 505 ? 10.566 115.514 16.338 1.00 58.20 505 TYR D O 1
ATOM 16265 N N . LEU D 1 506 ? 8.504 115.870 17.140 1.00 58.48 506 LEU D N 1
ATOM 16266 C CA . LEU D 1 506 ? 8.794 117.286 17.393 1.00 61.48 506 LEU D CA 1
ATOM 16267 C C . LEU D 1 506 ? 9.672 117.499 18.668 1.00 63.63 506 LEU D C 1
ATOM 16268 O O . LEU D 1 506 ? 10.188 118.609 18.922 1.00 69.15 506 LEU D O 1
ATOM 16273 N N . LEU D 1 507 ? 9.870 116.416 19.418 1.00 52.04 507 LEU D N 1
ATOM 16274 C CA . LEU D 1 507 ? 10.751 116.392 20.585 1.00 49.27 507 LEU D CA 1
ATOM 16275 C C . LEU D 1 507 ? 12.206 116.071 20.238 1.00 43.48 507 LEU D C 1
ATOM 16276 O O . LEU D 1 507 ? 13.112 116.232 21.062 1.00 38.19 507 LEU D O 1
ATOM 16281 N N . THR D 1 508 ? 12.419 115.517 19.054 1.00 40.42 508 THR D N 1
ATOM 16282 C CA . THR D 1 508 ? 13.701 114.892 18.788 1.00 39.73 508 THR D CA 1
ATOM 16283 C C . THR D 1 508 ? 14.841 115.900 18.863 1.00 33.57 508 THR D C 1
ATOM 16284 O O . THR D 1 508 ? 15.875 115.629 19.458 1.00 37.33 508 THR D O 1
ATOM 16288 N N . TYR D 1 509 ? 14.579 117.094 18.368 1.00 30.31 509 TYR D N 1
ATOM 16289 C CA . TYR D 1 509 ? 15.480 118.214 18.411 1.00 33.35 509 TYR D CA 1
ATOM 16290 C C . TYR D 1 509 ? 15.533 119.021 19.724 1.00 34.45 509 TYR D C 1
ATOM 16291 O O . TYR D 1 509 ? 16.202 120.070 19.760 1.00 33.62 509 TYR D O 1
ATOM 16300 N N . VAL D 1 510 ? 14.895 118.583 20.798 1.00 32.87 510 VAL D N 1
ATOM 16301 C CA . VAL D 1 510 ? 15.073 119.393 22.023 1.00 32.93 510 VAL D CA 1
ATOM 16302 C C . VAL D 1 510 ? 15.743 118.606 23.154 1.00 31.93 510 VAL D C 1
ATOM 16303 O O . VAL D 1 510 ? 16.320 119.175 24.083 1.00 31.49 510 VAL D O 1
ATOM 16307 N N . ILE D 1 511 ? 15.687 117.285 23.064 1.00 33.30 511 ILE D N 1
ATOM 16308 C CA . ILE D 1 511 ? 16.419 116.384 23.980 1.00 38.89 511 ILE D CA 1
ATOM 16309 C C . ILE D 1 511 ? 17.910 116.797 24.220 1.00 33.78 511 ILE D C 1
ATOM 16310 O O . ILE D 1 511 ? 18.394 116.768 25.358 1.00 32.54 511 ILE D O 1
ATOM 16315 N N . ALA D 1 512 ? 18.633 117.200 23.190 1.00 27.54 512 ALA D N 1
ATOM 16316 C CA . ALA D 1 512 ? 20.049 117.654 23.417 1.00 25.98 512 ALA D CA 1
ATOM 16317 C C . ALA D 1 512 ? 20.170 118.887 24.325 1.00 23.68 512 ALA D C 1
ATOM 16318 O O . ALA D 1 512 ? 21.145 119.068 25.108 1.00 26.66 512 ALA D O 1
ATOM 16320 N N . TYR D 1 513 ? 19.162 119.736 24.277 1.00 22.66 513 TYR D N 1
ATOM 16321 C CA . TYR D 1 513 ? 19.089 120.856 25.276 1.00 22.35 513 TYR D CA 1
ATOM 16322 C C . TYR D 1 513 ? 18.769 120.340 26.675 1.00 23.73 513 TYR D C 1
ATOM 16323 O O . TYR D 1 513 ? 18.997 121.007 27.684 1.00 25.62 513 TYR D O 1
ATOM 16332 N N . MET D 1 514 ? 18.213 119.143 26.767 1.00 25.05 514 MET D N 1
ATOM 16333 C CA . MET D 1 514 ? 17.940 118.601 28.112 1.00 28.49 514 MET D CA 1
ATOM 16334 C C . MET D 1 514 ? 19.162 118.162 28.910 1.00 28.82 514 MET D C 1
ATOM 16335 O O . MET D 1 514 ? 19.196 118.213 30.164 1.00 28.51 514 MET D O 1
ATOM 16340 N N . ARG D 1 515 ? 20.174 117.724 28.203 1.00 26.95 515 ARG D N 1
ATOM 16341 C CA . ARG D 1 515 ? 21.412 117.396 28.846 1.00 27.53 515 ARG D CA 1
ATOM 16342 C C . ARG D 1 515 ? 22.046 118.585 29.621 1.00 27.17 515 ARG D C 1
ATOM 16343 O O . ARG D 1 515 ? 22.552 118.383 30.703 1.00 25.93 515 ARG D O 1
ATOM 16351 N N . ASP D 1 516 ? 22.088 119.758 29.012 1.00 26.85 516 ASP D N 1
ATOM 16352 C CA . ASP D 1 516 ? 22.582 120.981 29.643 1.00 27.05 516 ASP D CA 1
ATOM 16353 C C . ASP D 1 516 ? 21.759 121.263 30.903 1.00 26.33 516 ASP D C 1
ATOM 16354 O O . ASP D 1 516 ? 22.280 121.616 31.981 1.00 26.65 516 ASP D O 1
ATOM 16359 N N . LEU D 1 517 ? 20.451 121.109 30.782 1.00 23.83 517 LEU D N 1
ATOM 16360 C CA . LEU D 1 517 ? 19.584 121.417 31.937 1.00 25.31 517 LEU D CA 1
ATOM 16361 C C . LEU D 1 517 ? 19.982 120.481 33.087 1.00 25.77 517 LEU D C 1
ATOM 16362 O O . LEU D 1 517 ? 20.069 120.894 34.263 1.00 25.95 517 LEU D O 1
ATOM 16367 N N . GLY D 1 518 ? 20.295 119.243 32.708 1.00 25.16 518 GLY D N 1
ATOM 16368 C CA . GLY D 1 518 ? 20.647 118.206 33.676 1.00 25.68 518 GLY D CA 1
ATOM 16369 C C . GLY D 1 518 ? 21.898 118.623 34.456 1.00 26.97 518 GLY D C 1
ATOM 16370 O O . GLY D 1 518 ? 21.945 118.534 35.728 1.00 26.58 518 GLY D O 1
ATOM 16371 N N . LEU D 1 519 ? 22.891 119.086 33.700 1.00 27.01 519 LEU D N 1
ATOM 16372 C CA . LEU D 1 519 ? 24.181 119.553 34.253 1.00 26.75 519 LEU D CA 1
ATOM 16373 C C . LEU D 1 519 ? 24.003 120.666 35.285 1.00 27.69 519 LEU D C 1
ATOM 16374 O O . LEU D 1 519 ? 24.730 120.652 36.261 1.00 28.43 519 LEU D O 1
ATOM 16379 N N . GLU D 1 520 ? 23.039 121.573 35.086 1.00 28.15 520 GLU D N 1
ATOM 16380 C CA . GLU D 1 520 ? 22.738 122.671 36.025 1.00 29.22 520 GLU D CA 1
ATOM 16381 C C . GLU D 1 520 ? 22.298 122.135 37.380 1.00 29.67 520 GLU D C 1
ATOM 16382 O O . GLU D 1 520 ? 22.459 122.821 38.391 1.00 28.18 520 GLU D O 1
ATOM 16388 N N . TYR D 1 521 ? 21.719 120.923 37.372 1.00 27.44 521 TYR D N 1
ATOM 16389 C CA . TYR D 1 521 ? 21.152 120.296 38.592 1.00 29.52 521 TYR D CA 1
ATOM 16390 C C . TYR D 1 521 ? 21.839 119.026 38.958 1.00 28.67 521 TYR D C 1
ATOM 16391 O O . TYR D 1 521 ? 21.230 118.105 39.523 1.00 31.15 521 TYR D O 1
ATOM 16400 N N . TYR D 1 522 ? 23.155 119.015 38.768 1.00 28.60 522 TYR D N 1
ATOM 16401 C CA . TYR D 1 522 ? 24.012 117.909 39.131 1.00 29.09 522 TYR D CA 1
ATOM 16402 C C . TYR D 1 522 ? 23.611 116.563 38.515 1.00 30.28 522 TYR D C 1
ATOM 16403 O O . TYR D 1 522 ? 23.763 115.505 39.181 1.00 30.03 522 TYR D O 1
ATOM 16412 N N . ILE D 1 523 ? 23.060 116.571 37.298 1.00 26.63 523 ILE D N 1
ATOM 16413 C CA . ILE D 1 523 ? 22.733 115.271 36.668 1.00 27.32 523 ILE D CA 1
ATOM 16414 C C . ILE D 1 523 ? 23.596 115.142 35.454 1.00 27.21 523 ILE D C 1
ATOM 16415 O O . ILE D 1 523 ? 23.661 116.065 34.656 1.00 26.98 523 ILE D O 1
ATOM 16420 N N . ILE D 1 524 ? 24.315 114.028 35.340 1.00 29.30 524 ILE D N 1
ATOM 16421 C CA . ILE D 1 524 ? 25.097 113.820 34.089 1.00 29.63 524 ILE D CA 1
ATOM 16422 C C . ILE D 1 524 ? 24.468 112.695 33.250 1.00 28.11 524 ILE D C 1
ATOM 16423 O O . ILE D 1 524 ? 24.205 111.653 33.773 1.00 27.94 524 ILE D O 1
ATOM 16428 N N . GLY D 1 525 ? 24.236 112.939 31.955 1.00 28.40 525 GLY D N 1
ATOM 16429 C CA . GLY D 1 525 ? 23.693 111.884 31.063 1.00 27.81 525 GLY D CA 1
ATOM 16430 C C . GLY D 1 525 ? 24.393 111.870 29.714 1.00 27.65 525 GLY D C 1
ATOM 16431 O O . GLY D 1 525 ? 25.081 112.847 29.336 1.00 26.08 525 GLY D O 1
ATOM 16432 N N . GLU D 1 526 ? 24.205 110.782 28.974 1.00 28.09 526 GLU D N 1
ATOM 16433 C CA . GLU D 1 526 ? 24.798 110.650 27.633 1.00 27.11 526 GLU D CA 1
ATOM 16434 C C . GLU D 1 526 ? 23.934 109.605 26.922 1.00 25.43 526 GLU D C 1
ATOM 16435 O O . GLU D 1 526 ? 23.359 108.735 27.576 1.00 25.49 526 GLU D O 1
ATOM 16441 N N . SER D 1 527 ? 23.913 109.676 25.604 1.00 24.21 527 SER D N 1
ATOM 16442 C CA . SER D 1 527 ? 23.343 108.605 24.791 1.00 26.99 527 SER D CA 1
ATOM 16443 C C . SER D 1 527 ? 24.429 107.748 24.196 1.00 27.14 527 SER D C 1
ATOM 16444 O O . SER D 1 527 ? 25.592 108.146 24.177 1.00 29.67 527 SER D O 1
ATOM 16447 N N . PHE D 1 528 ? 24.082 106.544 23.754 1.00 26.64 528 PHE D N 1
ATOM 16448 C CA . PHE D 1 528 ? 25.055 105.713 23.076 1.00 26.18 528 PHE D CA 1
ATOM 16449 C C . PHE D 1 528 ? 24.241 104.639 22.351 1.00 25.63 528 PHE D C 1
ATOM 16450 O O . PHE D 1 528 ? 23.041 104.403 22.704 1.00 24.87 528 PHE D O 1
ATOM 16458 N N . GLU D 1 529 ? 24.885 103.989 21.398 1.00 23.50 529 GLU D N 1
ATOM 16459 C CA . GLU D 1 529 ? 24.127 103.345 20.353 1.00 21.99 529 GLU D CA 1
ATOM 16460 C C . GLU D 1 529 ? 24.885 102.105 19.835 1.00 20.65 529 GLU D C 1
ATOM 16461 O O . GLU D 1 529 ? 26.117 102.005 19.973 1.00 20.94 529 GLU D O 1
ATOM 16467 N N . THR D 1 530 ? 24.157 101.138 19.272 1.00 17.38 530 THR D N 1
ATOM 16468 C CA . THR D 1 530 ? 24.818 99.966 18.682 1.00 17.82 530 THR D CA 1
ATOM 16469 C C . THR D 1 530 ? 23.869 99.392 17.633 1.00 16.94 530 THR D C 1
ATOM 16470 O O . THR D 1 530 ? 22.692 99.777 17.619 1.00 18.68 530 THR D O 1
ATOM 16474 N N . SER D 1 531 ? 24.331 98.478 16.819 1.00 17.06 531 SER D N 1
ATOM 16475 C CA . SER D 1 531 ? 23.424 97.671 16.017 1.00 18.71 531 SER D CA 1
ATOM 16476 C C . SER D 1 531 ? 23.654 96.182 16.272 1.00 19.78 531 SER D C 1
ATOM 16477 O O . SER D 1 531 ? 24.691 95.789 16.731 1.00 20.22 531 SER D O 1
ATOM 16480 N N . ALA D 1 532 ? 22.625 95.366 16.064 1.00 20.62 532 ALA D N 1
ATOM 16481 C CA . ALA D 1 532 ? 22.652 93.967 16.449 1.00 21.79 532 ALA D CA 1
ATOM 16482 C C . ALA D 1 532 ? 21.713 93.149 15.557 1.00 24.11 532 ALA D C 1
ATOM 16483 O O . ALA D 1 532 ? 20.688 93.682 15.092 1.00 23.54 532 ALA D O 1
ATOM 16485 N N . PRO D 1 533 ? 22.038 91.868 15.364 1.00 23.45 533 PRO D N 1
ATOM 16486 C CA . PRO D 1 533 ? 21.134 90.964 14.707 1.00 23.34 533 PRO D CA 1
ATOM 16487 C C . PRO D 1 533 ? 19.770 90.974 15.446 1.00 23.72 533 PRO D C 1
ATOM 16488 O O . PRO D 1 533 ? 19.720 91.229 16.663 1.00 24.44 533 PRO D O 1
ATOM 16492 N N . TRP D 1 534 ? 18.687 90.645 14.745 1.00 23.39 534 TRP D N 1
ATOM 16493 C CA . TRP D 1 534 ? 17.330 90.570 15.357 1.00 23.44 534 TRP D CA 1
ATOM 16494 C C . TRP D 1 534 ? 17.245 89.676 16.586 1.00 26.54 534 TRP D C 1
ATOM 16495 O O . TRP D 1 534 ? 16.510 89.961 17.586 1.00 25.73 534 TRP D O 1
ATOM 16506 N N . ASP D 1 535 ? 17.996 88.592 16.522 1.00 28.41 535 ASP D N 1
ATOM 16507 C CA . ASP D 1 535 ? 17.854 87.529 17.515 1.00 30.96 535 ASP D CA 1
ATOM 16508 C C . ASP D 1 535 ? 18.622 87.874 18.756 1.00 31.00 535 ASP D C 1
ATOM 16509 O O . ASP D 1 535 ? 18.497 87.200 19.763 1.00 35.18 535 ASP D O 1
ATOM 16514 N N . ARG D 1 536 ? 19.423 88.903 18.675 1.00 28.17 536 ARG D N 1
ATOM 16515 C CA . ARG D 1 536 ? 20.128 89.455 19.840 1.00 30.16 536 ARG D CA 1
ATOM 16516 C C . ARG D 1 536 ? 19.487 90.657 20.521 1.00 28.93 536 ARG D C 1
ATOM 16517 O O . ARG D 1 536 ? 19.892 91.009 21.678 1.00 26.98 536 ARG D O 1
ATOM 16525 N N . VAL D 1 537 ? 18.552 91.317 19.818 1.00 28.48 537 VAL D N 1
ATOM 16526 C CA . VAL D 1 537 ? 18.012 92.604 20.266 1.00 29.24 537 VAL D CA 1
ATOM 16527 C C . VAL D 1 537 ? 17.450 92.614 21.706 1.00 30.09 537 VAL D C 1
ATOM 16528 O O . VAL D 1 537 ? 17.811 93.475 22.543 1.00 28.94 537 VAL D O 1
ATOM 16532 N N . VAL D 1 538 ? 16.526 91.690 21.985 1.00 32.09 538 VAL D N 1
ATOM 16533 C CA . VAL D 1 538 ? 15.801 91.732 23.266 1.00 34.46 538 VAL D CA 1
ATOM 16534 C C . VAL D 1 538 ? 16.795 91.520 24.424 1.00 36.32 538 VAL D C 1
ATOM 16535 O O . VAL D 1 538 ? 16.764 92.267 25.404 1.00 37.07 538 VAL D O 1
ATOM 16539 N N . ASP D 1 539 ? 17.708 90.542 24.289 1.00 38.56 539 ASP D N 1
ATOM 16540 C CA . ASP D 1 539 ? 18.614 90.183 25.400 1.00 40.86 539 ASP D CA 1
ATOM 16541 C C . ASP D 1 539 ? 19.626 91.293 25.594 1.00 38.84 539 ASP D C 1
ATOM 16542 O O . ASP D 1 539 ? 20.016 91.616 26.698 1.00 38.43 539 ASP D O 1
ATOM 16547 N N . LEU D 1 540 ? 20.061 91.876 24.497 1.00 34.75 540 LEU D N 1
ATOM 16548 C CA . LEU D 1 540 ? 20.999 93.002 24.542 1.00 32.31 540 LEU D CA 1
ATOM 16549 C C . LEU D 1 540 ? 20.402 94.233 25.237 1.00 31.38 540 LEU D C 1
ATOM 16550 O O . LEU D 1 540 ? 21.063 94.877 26.096 1.00 31.31 540 LEU D O 1
ATOM 16555 N N . CYS D 1 541 ? 19.157 94.577 24.914 1.00 29.88 541 CYS D N 1
ATOM 16556 C CA . CYS D 1 541 ? 18.496 95.695 25.616 1.00 32.22 541 CYS D CA 1
ATOM 16557 C C . CYS D 1 541 ? 18.385 95.467 27.134 1.00 33.09 541 CYS D C 1
ATOM 16558 O O . CYS D 1 541 ? 18.748 96.331 27.987 1.00 35.24 541 CYS D O 1
ATOM 16561 N N . ARG D 1 542 ? 17.926 94.287 27.487 1.00 36.84 542 ARG D N 1
ATOM 16562 C CA . ARG D 1 542 ? 17.784 93.939 28.927 1.00 37.69 542 ARG D CA 1
ATOM 16563 C C . ARG D 1 542 ? 19.151 93.932 29.672 1.00 36.06 542 ARG D C 1
ATOM 16564 O O . ARG D 1 542 ? 19.298 94.560 30.704 1.00 38.64 542 ARG D O 1
ATOM 16572 N N . ASN D 1 543 ? 20.150 93.247 29.132 1.00 39.08 543 ASN D N 1
ATOM 16573 C CA . ASN D 1 543 ? 21.421 93.067 29.797 1.00 38.90 543 ASN D CA 1
ATOM 16574 C C . ASN D 1 543 ? 22.210 94.330 29.933 1.00 37.90 543 ASN D C 1
ATOM 16575 O O . ASN D 1 543 ? 22.861 94.544 30.967 1.00 38.67 543 ASN D O 1
ATOM 16580 N N . VAL D 1 544 ? 22.159 95.193 28.907 1.00 34.81 544 VAL D N 1
ATOM 16581 C CA . VAL D 1 544 ? 22.891 96.468 28.953 1.00 32.88 544 VAL D CA 1
ATOM 16582 C C . VAL D 1 544 ? 22.342 97.434 30.036 1.00 34.24 544 VAL D C 1
ATOM 16583 O O . VAL D 1 544 ? 23.116 98.054 30.827 1.00 32.33 544 VAL D O 1
ATOM 16587 N N . LYS D 1 545 ? 21.020 97.572 30.055 1.00 36.84 545 LYS D N 1
ATOM 16588 C CA . LYS D 1 545 ? 20.322 98.338 31.070 1.00 39.49 545 LYS D CA 1
ATOM 16589 C C . LYS D 1 545 ? 20.609 97.799 32.478 1.00 43.19 545 LYS D C 1
ATOM 16590 O O . LYS D 1 545 ? 20.750 98.593 33.401 1.00 45.95 545 LYS D O 1
ATOM 16596 N N . GLU D 1 546 ? 20.732 96.475 32.642 1.00 46.80 546 GLU D N 1
ATOM 16597 C CA . GLU D 1 546 ? 20.954 95.874 34.000 1.00 51.56 546 GLU D CA 1
ATOM 16598 C C . GLU D 1 546 ? 22.427 96.093 34.438 1.00 49.24 546 GLU D C 1
ATOM 16599 O O . GLU D 1 546 ? 22.702 96.524 35.582 1.00 49.23 546 GLU D O 1
ATOM 16605 N N . ARG D 1 547 ? 23.371 95.871 33.513 1.00 47.44 547 ARG D N 1
ATOM 16606 C CA . ARG D 1 547 ? 24.786 96.244 33.712 1.00 45.27 547 ARG D CA 1
ATOM 16607 C C . ARG D 1 547 ? 24.935 97.673 34.198 1.00 47.27 547 ARG D C 1
ATOM 16608 O O . ARG D 1 547 ? 25.568 97.928 35.245 1.00 47.73 547 ARG D O 1
ATOM 16616 N N . ILE D 1 548 ? 24.343 98.624 33.485 1.00 42.73 548 ILE D N 1
ATOM 16617 C CA . ILE D 1 548 ? 24.355 100.011 33.937 1.00 43.74 548 ILE D CA 1
ATOM 16618 C C . ILE D 1 548 ? 23.870 100.219 35.395 1.00 46.47 548 ILE D C 1
ATOM 16619 O O . ILE D 1 548 ? 24.484 101.001 36.159 1.00 43.67 548 ILE D O 1
ATOM 16624 N N . ARG D 1 549 ? 22.760 99.570 35.754 1.00 48.28 549 ARG D N 1
ATOM 16625 C CA . ARG D 1 549 ? 22.227 99.664 37.116 1.00 50.79 549 ARG D CA 1
ATOM 16626 C C . ARG D 1 549 ? 23.220 99.075 38.111 1.00 52.12 549 ARG D C 1
ATOM 16627 O O . ARG D 1 549 ? 23.520 99.713 39.122 1.00 56.32 549 ARG D O 1
ATOM 16635 N N . ARG D 1 550 ? 23.724 97.890 37.817 1.00 53.01 550 ARG D N 1
ATOM 16636 C CA . ARG D 1 550 ? 24.705 97.191 38.629 1.00 58.02 550 ARG D CA 1
ATOM 16637 C C . ARG D 1 550 ? 25.997 97.988 38.840 1.00 55.73 550 ARG D C 1
ATOM 16638 O O . ARG D 1 550 ? 26.469 98.077 39.952 1.00 58.01 550 ARG D O 1
ATOM 16646 N N . GLU D 1 551 ? 26.545 98.590 37.787 1.00 51.96 551 GLU D N 1
ATOM 16647 C CA . GLU D 1 551 ? 27.799 99.362 37.874 1.00 51.17 551 GLU D CA 1
ATOM 16648 C C . GLU D 1 551 ? 27.614 100.610 38.752 1.00 50.07 551 GLU D C 1
ATOM 16649 O O . GLU D 1 551 ? 28.417 100.889 39.663 1.00 52.46 551 GLU D O 1
ATOM 16655 N N . CYS D 1 552 ? 26.536 101.346 38.511 1.00 48.02 552 CYS D N 1
ATOM 16656 C CA . CYS D 1 552 ? 26.237 102.540 39.292 1.00 49.99 552 CYS D CA 1
ATOM 16657 C C . CYS D 1 552 ? 26.088 102.239 40.806 1.00 51.86 552 CYS D C 1
ATOM 16658 O O . CYS D 1 552 ? 26.582 103.001 41.641 1.00 52.92 552 CYS D O 1
ATOM 16661 N N . LYS D 1 553 ? 25.378 101.162 41.133 1.00 53.75 553 LYS D N 1
ATOM 16662 C CA . LYS D 1 553 ? 25.205 100.681 42.524 1.00 58.90 553 LYS D CA 1
ATOM 16663 C C . LYS D 1 553 ? 26.583 100.374 43.154 1.00 59.34 553 LYS D C 1
ATOM 16664 O O . LYS D 1 553 ? 26.940 100.963 44.166 1.00 59.29 553 LYS D O 1
ATOM 16670 N N . GLU D 1 554 ? 27.341 99.472 42.515 1.00 62.04 554 GLU D N 1
ATOM 16671 C CA . GLU D 1 554 ? 28.728 99.148 42.870 1.00 62.52 554 GLU D CA 1
ATOM 16672 C C . GLU D 1 554 ? 29.679 100.355 43.001 1.00 61.90 554 GLU D C 1
ATOM 16673 O O . GLU D 1 554 ? 30.626 100.292 43.773 1.00 61.53 554 GLU D O 1
ATOM 16679 N N . LYS D 1 555 ? 29.423 101.453 42.280 1.00 58.85 555 LYS D N 1
ATOM 16680 C CA . LYS D 1 555 ? 30.307 102.642 42.275 1.00 58.37 555 LYS D CA 1
ATOM 16681 C C . LYS D 1 555 ? 29.843 103.743 43.217 1.00 60.13 555 LYS D C 1
ATOM 16682 O O . LYS D 1 555 ? 30.428 104.824 43.266 1.00 60.35 555 LYS D O 1
ATOM 16688 N N . GLY D 1 556 ? 28.782 103.473 43.965 1.00 61.63 556 GLY D N 1
ATOM 16689 C CA . GLY D 1 556 ? 28.370 104.355 45.038 1.00 62.67 556 GLY D CA 1
ATOM 16690 C C . GLY D 1 556 ? 27.362 105.404 44.636 1.00 61.23 556 GLY D C 1
ATOM 16691 O O . GLY D 1 556 ? 27.105 106.324 45.397 1.00 59.80 556 GLY D O 1
ATOM 16692 N N . VAL D 1 557 ? 26.765 105.258 43.456 1.00 57.23 557 VAL D N 1
ATOM 16693 C CA . VAL D 1 557 ? 25.656 106.123 43.051 1.00 56.06 557 VAL D CA 1
ATOM 16694 C C . VAL D 1 557 ? 24.457 105.840 43.963 1.00 59.42 557 VAL D C 1
ATOM 16695 O O . VAL D 1 557 ? 24.048 104.712 44.137 1.00 60.86 557 VAL D O 1
ATOM 16699 N N . GLN D 1 558 ? 23.907 106.887 44.552 1.00 66.92 558 GLN D N 1
ATOM 16700 C CA . GLN D 1 558 ? 22.811 106.768 45.512 1.00 69.66 558 GLN D CA 1
ATOM 16701 C C . GLN D 1 558 ? 21.482 106.273 44.911 1.00 68.74 558 GLN D C 1
ATOM 16702 O O . GLN D 1 558 ? 20.913 105.308 45.383 1.00 70.87 558 GLN D O 1
ATOM 16708 N N . PHE D 1 559 ? 21.006 106.913 43.855 1.00 62.21 559 PHE D N 1
ATOM 16709 C CA . PHE D 1 559 ? 19.689 106.631 43.297 1.00 61.71 559 PHE D CA 1
ATOM 16710 C C . PHE D 1 559 ? 19.837 105.761 42.043 1.00 57.92 559 PHE D C 1
ATOM 16711 O O . PHE D 1 559 ? 20.805 105.941 41.339 1.00 57.21 559 PHE D O 1
ATOM 16719 N N . PRO D 1 560 ? 18.897 104.811 41.774 1.00 56.30 560 PRO D N 1
ATOM 16720 C CA . PRO D 1 560 ? 18.977 104.040 40.539 1.00 55.02 560 PRO D CA 1
ATOM 16721 C C . PRO D 1 560 ? 19.052 104.980 39.323 1.00 51.64 560 PRO D C 1
ATOM 16722 O O . PRO D 1 560 ? 18.200 105.847 39.197 1.00 52.06 560 PRO D O 1
ATOM 16726 N N . PRO D 1 561 ? 20.056 104.796 38.438 1.00 49.49 561 PRO D N 1
ATOM 16727 C CA . PRO D 1 561 ? 20.167 105.723 37.319 1.00 45.71 561 PRO D CA 1
ATOM 16728 C C . PRO D 1 561 ? 19.006 105.587 36.311 1.00 45.54 561 PRO D C 1
ATOM 16729 O O . PRO D 1 561 ? 18.322 104.560 36.263 1.00 41.90 561 PRO D O 1
ATOM 16733 N N . LEU D 1 562 ? 18.798 106.633 35.516 1.00 43.12 562 LEU D N 1
ATOM 16734 C CA . LEU D 1 562 ? 17.968 106.508 34.356 1.00 42.86 562 LEU D CA 1
ATOM 16735 C C . LEU D 1 562 ? 18.726 105.564 33.410 1.00 41.16 562 LEU D C 1
ATOM 16736 O O . LEU D 1 562 ? 19.916 105.759 33.118 1.00 35.95 562 LEU D O 1
ATOM 16741 N N . SER D 1 563 ? 18.057 104.498 33.003 1.00 40.23 563 SER D N 1
ATOM 16742 C CA . SER D 1 563 ? 18.688 103.618 32.035 1.00 40.81 563 SER D CA 1
ATOM 16743 C C . SER D 1 563 ? 17.600 103.144 31.081 1.00 38.57 563 SER D C 1
ATOM 16744 O O . SER D 1 563 ? 16.713 102.367 31.480 1.00 38.07 563 SER D O 1
ATOM 16747 N N . THR D 1 564 ? 17.624 103.667 29.858 1.00 34.63 564 THR D N 1
ATOM 16748 C CA . THR D 1 564 ? 16.497 103.462 28.955 1.00 37.00 564 THR D CA 1
ATOM 16749 C C . THR D 1 564 ? 16.951 103.157 27.532 1.00 31.94 564 THR D C 1
ATOM 16750 O O . THR D 1 564 ? 18.098 103.416 27.161 1.00 27.73 564 THR D O 1
ATOM 16754 N N . CYS D 1 565 ? 16.065 102.559 26.752 1.00 33.02 565 CYS D N 1
ATOM 16755 C CA . CYS D 1 565 ? 16.441 102.296 25.351 1.00 32.11 565 CYS D CA 1
ATOM 16756 C C . CYS D 1 565 ? 15.292 102.474 24.386 1.00 32.23 565 CYS D C 1
ATOM 16757 O O . CYS D 1 565 ? 14.092 102.352 24.783 1.00 30.78 565 CYS D O 1
ATOM 16760 N N . ARG D 1 566 ? 15.655 102.714 23.123 1.00 29.46 566 ARG D N 1
ATOM 16761 C CA . ARG D 1 566 ? 14.723 102.550 22.036 1.00 29.12 566 ARG D CA 1
ATOM 16762 C C . ARG D 1 566 ? 15.337 101.870 20.820 1.00 26.77 566 ARG D C 1
ATOM 16763 O O . ARG D 1 566 ? 16.575 101.964 20.572 1.00 24.03 566 ARG D O 1
ATOM 16771 N N . VAL D 1 567 ? 14.465 101.256 20.039 1.00 23.89 567 VAL D N 1
ATOM 16772 C CA . VAL D 1 567 ? 14.897 100.707 18.743 1.00 23.50 567 VAL D CA 1
ATOM 16773 C C . VAL D 1 567 ? 14.619 101.804 17.717 1.00 23.30 567 VAL D C 1
ATOM 16774 O O . VAL D 1 567 ? 13.497 102.238 17.545 1.00 24.30 567 VAL D O 1
ATOM 16778 N N . THR D 1 568 ? 15.647 102.255 17.059 1.00 22.42 568 THR D N 1
ATOM 16779 C CA . THR D 1 568 ? 15.577 103.472 16.247 1.00 21.85 568 THR D CA 1
ATOM 16780 C C . THR D 1 568 ? 15.635 103.248 14.702 1.00 22.25 568 THR D C 1
ATOM 16781 O O . THR D 1 568 ? 15.245 104.158 13.900 1.00 21.10 568 THR D O 1
ATOM 16785 N N . GLN D 1 569 ? 16.135 102.088 14.271 1.00 19.83 569 GLN D N 1
ATOM 16786 C CA . GLN D 1 569 ? 16.198 101.784 12.793 1.00 19.35 569 GLN D CA 1
ATOM 16787 C C . GLN D 1 569 ? 16.018 100.281 12.725 1.00 19.69 569 GLN D C 1
ATOM 16788 O O . GLN D 1 569 ? 16.419 99.547 13.647 1.00 18.64 569 GLN D O 1
ATOM 16794 N N . THR D 1 570 ? 15.426 99.819 11.635 1.00 19.19 570 THR D N 1
ATOM 16795 C CA . THR D 1 570 ? 15.279 98.430 11.379 1.00 19.53 570 THR D CA 1
ATOM 16796 C C . THR D 1 570 ? 15.965 98.145 10.044 1.00 18.22 570 THR D C 1
ATOM 16797 O O . THR D 1 570 ? 15.923 98.995 9.064 1.00 15.86 570 THR D O 1
ATOM 16801 N N . TYR D 1 571 ? 16.515 96.932 9.951 1.00 18.22 571 TYR D N 1
ATOM 16802 C CA . TYR D 1 571 ? 17.125 96.473 8.705 1.00 17.04 571 TYR D CA 1
ATOM 16803 C C . TYR D 1 571 ? 16.689 95.099 8.435 1.00 18.29 571 TYR D C 1
ATOM 16804 O O . TYR D 1 571 ? 16.168 94.412 9.365 1.00 17.48 571 TYR D O 1
ATOM 16813 N N . ASP D 1 572 ? 17.010 94.607 7.231 1.00 18.81 572 ASP D N 1
ATOM 16814 C CA . ASP D 1 572 ? 16.834 93.148 6.969 1.00 19.91 572 ASP D CA 1
ATOM 16815 C C . ASP D 1 572 ? 17.475 92.279 8.017 1.00 20.72 572 ASP D C 1
ATOM 16816 O O . ASP D 1 572 ? 16.847 91.314 8.492 1.00 20.91 572 ASP D O 1
ATOM 16821 N N . ALA D 1 573 ? 18.702 92.636 8.448 1.00 20.16 573 ALA D N 1
ATOM 16822 C CA . ALA D 1 573 ? 19.538 91.678 9.241 1.00 20.93 573 ALA D CA 1
ATOM 16823 C C . ALA D 1 573 ? 19.575 92.009 10.764 1.00 21.51 573 ALA D C 1
ATOM 16824 O O . ALA D 1 573 ? 20.203 91.270 11.533 1.00 21.87 573 ALA D O 1
ATOM 16826 N N . GLY D 1 574 ? 18.881 93.088 11.174 1.00 20.27 574 GLY D N 1
ATOM 16827 C CA . GLY D 1 574 ? 18.888 93.527 12.553 1.00 19.55 574 GLY D CA 1
ATOM 16828 C C . GLY D 1 574 ? 18.364 94.922 12.806 1.00 18.63 574 GLY D C 1
ATOM 16829 O O . GLY D 1 574 ? 17.615 95.486 11.994 1.00 19.40 574 GLY D O 1
ATOM 16830 N N . ALA D 1 575 ? 18.799 95.537 13.906 1.00 18.74 575 ALA D N 1
ATOM 16831 C CA . ALA D 1 575 ? 18.331 96.806 14.278 1.00 18.62 575 ALA D CA 1
ATOM 16832 C C . ALA D 1 575 ? 19.394 97.669 14.954 1.00 19.47 575 ALA D C 1
ATOM 16833 O O . ALA D 1 575 ? 20.431 97.153 15.352 1.00 20.92 575 ALA D O 1
ATOM 16835 N N . CYS D 1 576 ? 19.150 98.985 14.977 1.00 18.72 576 CYS D N 1
ATOM 16836 C CA . CYS D 1 576 ? 19.933 99.978 15.721 1.00 19.25 576 CYS D CA 1
ATOM 16837 C C . CYS D 1 576 ? 19.197 100.191 17.045 1.00 20.76 576 CYS D C 1
ATOM 16838 O O . CYS D 1 576 ? 17.953 100.350 17.076 1.00 21.52 576 CYS D O 1
ATOM 16841 N N . ILE D 1 577 ? 19.950 100.172 18.150 1.00 20.58 577 ILE D N 1
ATOM 16842 C CA . ILE D 1 577 ? 19.389 100.352 19.493 1.00 21.36 577 ILE D CA 1
ATOM 16843 C C . ILE D 1 577 ? 20.072 101.542 20.078 1.00 21.49 577 ILE D C 1
ATOM 16844 O O . ILE D 1 577 ? 21.316 101.714 20.005 1.00 19.39 577 ILE D O 1
ATOM 16849 N N . TYR D 1 578 ? 19.244 102.396 20.651 1.00 21.68 578 TYR D N 1
ATOM 16850 C CA . TYR D 1 578 ? 19.815 103.610 21.177 1.00 24.74 578 TYR D CA 1
ATOM 16851 C C . TYR D 1 578 ? 19.568 103.613 22.711 1.00 23.79 578 TYR D C 1
ATOM 16852 O O . TYR D 1 578 ? 18.480 103.278 23.149 1.00 23.52 578 TYR D O 1
ATOM 16861 N N . PHE D 1 579 ? 20.596 103.936 23.476 1.00 23.00 579 PHE D N 1
ATOM 16862 C CA . PHE D 1 579 ? 20.466 104.063 24.931 1.00 24.25 579 PHE D CA 1
ATOM 16863 C C . PHE D 1 579 ? 20.716 105.465 25.442 1.00 24.78 579 PHE D C 1
ATOM 16864 O O . PHE D 1 579 ? 21.440 106.253 24.839 1.00 24.49 579 PHE D O 1
ATOM 16872 N N . TYR D 1 580 ? 20.109 105.734 26.602 1.00 28.22 580 TYR D N 1
ATOM 16873 C CA . TYR D 1 580 ? 20.227 106.960 27.342 1.00 30.96 580 TYR D CA 1
ATOM 16874 C C . TYR D 1 580 ? 20.418 106.543 28.794 1.00 30.59 580 TYR D C 1
ATOM 16875 O O . TYR D 1 580 ? 19.704 105.673 29.360 1.00 31.08 580 TYR D O 1
ATOM 16884 N N . PHE D 1 581 ? 21.421 107.166 29.396 1.00 31.12 581 PHE D N 1
ATOM 16885 C CA . PHE D 1 581 ? 21.831 106.859 30.749 1.00 33.90 581 PHE D CA 1
ATOM 16886 C C . PHE D 1 581 ? 22.125 108.226 31.430 1.00 32.46 581 PHE D C 1
ATOM 16887 O O . PHE D 1 581 ? 22.785 109.102 30.838 1.00 29.97 581 PHE D O 1
ATOM 16895 N N . ALA D 1 582 ? 21.607 108.369 32.661 1.00 32.90 582 ALA D N 1
ATOM 16896 C CA . ALA D 1 582 ? 21.767 109.579 33.474 1.00 30.46 582 ALA D CA 1
ATOM 16897 C C . ALA D 1 582 ? 21.658 109.272 34.969 1.00 30.67 582 ALA D C 1
ATOM 16898 O O . ALA D 1 582 ? 20.877 108.430 35.380 1.00 31.95 582 ALA D O 1
ATOM 16900 N N . PHE D 1 583 ? 22.413 109.995 35.791 1.00 30.43 583 PHE D N 1
ATOM 16901 C CA . PHE D 1 583 ? 22.288 109.848 37.254 1.00 33.59 583 PHE D CA 1
ATOM 16902 C C . PHE D 1 583 ? 22.690 111.165 37.931 1.00 32.37 583 PHE D C 1
ATOM 16903 O O . PHE D 1 583 ? 23.500 111.922 37.384 1.00 29.28 583 PHE D O 1
ATOM 16911 N N . ASN D 1 584 ? 22.137 111.374 39.115 1.00 33.28 584 ASN D N 1
ATOM 16912 C CA . ASN D 1 584 ? 22.487 112.435 40.067 1.00 33.86 584 ASN D CA 1
ATOM 16913 C C . ASN D 1 584 ? 23.849 112.135 40.717 1.00 34.64 584 ASN D C 1
ATOM 16914 O O . ASN D 1 584 ? 24.026 111.099 41.365 1.00 34.53 584 ASN D O 1
ATOM 16919 N N . TYR D 1 585 ? 24.830 113.014 40.519 1.00 34.21 585 TYR D N 1
ATOM 16920 C CA . TYR D 1 585 ? 26.160 112.709 41.038 1.00 36.43 585 TYR D CA 1
ATOM 16921 C C . TYR D 1 585 ? 26.512 113.510 42.274 1.00 37.23 585 TYR D C 1
ATOM 16922 O O . TYR D 1 585 ? 27.670 113.507 42.669 1.00 37.41 585 TYR D O 1
ATOM 16931 N N . ARG D 1 586 ? 25.548 114.264 42.802 1.00 40.22 586 ARG D N 1
ATOM 16932 C CA . ARG D 1 586 ? 25.780 115.085 44.015 1.00 43.89 586 ARG D CA 1
ATOM 16933 C C . ARG D 1 586 ? 26.313 114.197 45.131 1.00 44.84 586 ARG D C 1
ATOM 16934 O O . ARG D 1 586 ? 25.668 113.230 45.495 1.00 44.44 586 ARG D O 1
ATOM 16942 N N . GLY D 1 587 ? 27.486 114.538 45.668 1.00 47.57 587 GLY D N 1
ATOM 16943 C CA . GLY D 1 587 ? 28.080 113.823 46.802 1.00 48.87 587 GLY D CA 1
ATOM 16944 C C . GLY D 1 587 ? 29.171 112.832 46.409 1.00 51.78 587 GLY D C 1
ATOM 16945 O O . GLY D 1 587 ? 30.000 112.486 47.239 1.00 49.25 587 GLY D O 1
ATOM 16946 N N . ILE D 1 588 ? 29.182 112.374 45.147 1.00 49.39 588 ILE D N 1
ATOM 16947 C CA . ILE D 1 588 ? 30.196 111.413 44.661 1.00 53.09 588 ILE D CA 1
ATOM 16948 C C . ILE D 1 588 ? 31.546 112.078 44.457 1.00 57.03 588 ILE D C 1
ATOM 16949 O O . ILE D 1 588 ? 31.635 113.190 43.913 1.00 55.85 588 ILE D O 1
ATOM 16954 N N . SER D 1 589 ? 32.587 111.378 44.896 1.00 47.59 589 SER D N 1
ATOM 16955 C CA . SER D 1 589 ? 33.975 111.887 44.910 1.00 54.74 589 SER D CA 1
ATOM 16956 C C . SER D 1 589 ? 34.497 112.338 43.554 1.00 63.89 589 SER D C 1
ATOM 16957 O O . SER D 1 589 ? 34.943 113.483 43.391 1.00 66.10 589 SER D O 1
ATOM 16960 N N . ASP D 1 590 ? 34.477 111.416 42.596 1.00 57.97 590 ASP D N 1
ATOM 16961 C CA . ASP D 1 590 ? 34.974 111.686 41.269 1.00 55.54 590 ASP D CA 1
ATOM 16962 C C . ASP D 1 590 ? 33.897 111.342 40.231 1.00 53.62 590 ASP D C 1
ATOM 16963 O O . ASP D 1 590 ? 33.891 110.220 39.683 1.00 44.01 590 ASP D O 1
ATOM 16968 N N . PRO D 1 591 ? 33.006 112.320 39.948 1.00 52.62 591 PRO D N 1
ATOM 16969 C CA . PRO D 1 591 ? 31.828 112.116 39.095 1.00 53.95 591 PRO D CA 1
ATOM 16970 C C . PRO D 1 591 ? 32.216 111.787 37.624 1.00 44.26 591 PRO D C 1
ATOM 16971 O O . PRO D 1 591 ? 31.530 111.002 36.964 1.00 39.10 591 PRO D O 1
ATOM 16975 N N . LEU D 1 592 ? 33.296 112.372 37.142 1.00 39.85 592 LEU D N 1
ATOM 16976 C CA . LEU D 1 592 ? 33.690 112.106 35.756 1.00 47.95 592 LEU D CA 1
ATOM 16977 C C . LEU D 1 592 ? 34.145 110.667 35.578 1.00 45.51 592 LEU D C 1
ATOM 16978 O O . LEU D 1 592 ? 33.726 110.003 34.616 1.00 49.46 592 LEU D O 1
ATOM 16983 N N . ALA D 1 593 ? 34.961 110.185 36.519 1.00 45.33 593 ALA D N 1
ATOM 16984 C CA . ALA D 1 593 ? 35.435 108.782 36.514 1.00 42.73 593 ALA D CA 1
ATOM 16985 C C . ALA D 1 593 ? 34.313 107.760 36.635 1.00 42.81 593 ALA D C 1
ATOM 16986 O O . ALA D 1 593 ? 34.334 106.734 35.939 1.00 43.46 593 ALA D O 1
ATOM 16988 N N . VAL D 1 594 ? 33.319 108.028 37.475 1.00 33.95 594 VAL D N 1
ATOM 16989 C CA . VAL D 1 594 ? 32.178 107.123 37.601 1.00 35.85 594 VAL D CA 1
ATOM 16990 C C . VAL D 1 594 ? 31.347 107.026 36.289 1.00 40.23 594 VAL D C 1
ATOM 16991 O O . VAL D 1 594 ? 30.778 105.944 35.944 1.00 35.58 594 VAL D O 1
ATOM 16995 N N . PHE D 1 595 ? 31.255 108.164 35.594 1.00 38.07 595 PHE D N 1
ATOM 16996 C CA . PHE D 1 595 ? 30.545 108.222 34.308 1.00 36.22 595 PHE D CA 1
ATOM 16997 C C . PHE D 1 595 ? 31.371 107.449 33.259 1.00 34.32 595 PHE D C 1
ATOM 16998 O O . PHE D 1 595 ? 30.792 106.567 32.606 1.00 31.33 595 PHE D O 1
ATOM 17006 N N . GLU D 1 596 ? 32.675 107.764 33.122 1.00 31.68 596 GLU D N 1
ATOM 17007 C CA . GLU D 1 596 ? 33.528 107.144 32.105 1.00 34.09 596 GLU D CA 1
ATOM 17008 C C . GLU D 1 596 ? 33.597 105.633 32.260 1.00 35.08 596 GLU D C 1
ATOM 17009 O O . GLU D 1 596 ? 33.512 104.882 31.267 1.00 32.43 596 GLU D O 1
ATOM 17015 N N . GLN D 1 597 ? 33.731 105.163 33.504 1.00 31.44 597 GLN D N 1
ATOM 17016 C CA . GLN D 1 597 ? 33.889 103.732 33.735 1.00 34.08 597 GLN D CA 1
ATOM 17017 C C . GLN D 1 597 ? 32.581 103.011 33.450 1.00 34.70 597 GLN D C 1
ATOM 17018 O O . GLN D 1 597 ? 32.622 101.917 32.893 1.00 33.42 597 GLN D O 1
ATOM 17024 N N . THR D 1 598 ? 31.430 103.610 33.794 1.00 30.78 598 THR D N 1
ATOM 17025 C CA . THR D 1 598 ? 30.114 102.950 33.595 1.00 34.67 598 THR D CA 1
ATOM 17026 C C . THR D 1 598 ? 29.774 102.896 32.068 1.00 34.35 598 THR D C 1
ATOM 17027 O O . THR D 1 598 ? 29.137 101.966 31.612 1.00 33.10 598 THR D O 1
ATOM 17031 N N . GLU D 1 599 ? 30.225 103.915 31.323 1.00 35.72 599 GLU D N 1
ATOM 17032 C CA . GLU D 1 599 ? 30.008 103.972 29.864 1.00 36.98 599 GLU D CA 1
ATOM 17033 C C . GLU D 1 599 ? 30.833 102.888 29.173 1.00 31.96 599 GLU D C 1
ATOM 17034 O O . GLU D 1 599 ? 30.336 102.214 28.274 1.00 31.36 599 GLU D O 1
ATOM 17040 N N . ALA D 1 600 ? 32.077 102.695 29.631 1.00 32.01 600 ALA D N 1
ATOM 17041 C CA . ALA D 1 600 ? 32.937 101.629 29.092 1.00 31.33 600 ALA D CA 1
ATOM 17042 C C . ALA D 1 600 ? 32.453 100.229 29.430 1.00 36.46 600 ALA D C 1
ATOM 17043 O O . ALA D 1 600 ? 32.529 99.334 28.618 1.00 32.65 600 ALA D O 1
ATOM 17045 N N . ALA D 1 601 ? 31.895 100.068 30.619 1.00 30.07 601 ALA D N 1
ATOM 17046 C CA . ALA D 1 601 ? 31.284 98.844 31.010 1.00 30.53 601 ALA D CA 1
ATOM 17047 C C . ALA D 1 601 ? 30.008 98.572 30.183 1.00 28.41 601 ALA D C 1
ATOM 17048 O O . ALA D 1 601 ? 29.744 97.440 29.772 1.00 28.42 601 ALA D O 1
ATOM 17050 N N . ALA D 1 602 ? 29.225 99.587 29.870 1.00 29.03 602 ALA D N 1
ATOM 17051 C CA . ALA D 1 602 ? 28.042 99.312 28.999 1.00 28.85 602 ALA D CA 1
ATOM 17052 C C . ALA D 1 602 ? 28.485 98.879 27.557 1.00 29.49 602 ALA D C 1
ATOM 17053 O O . ALA D 1 602 ? 27.887 98.009 26.938 1.00 27.21 602 ALA D O 1
ATOM 17055 N N . ARG D 1 603 ? 29.589 99.428 27.100 1.00 30.17 603 ARG D N 1
ATOM 17056 C CA . ARG D 1 603 ? 30.114 99.012 25.790 1.00 32.63 603 ARG D CA 1
ATOM 17057 C C . ARG D 1 603 ? 30.536 97.582 25.821 1.00 34.92 603 ARG D C 1
ATOM 17058 O O . ARG D 1 603 ? 30.232 96.857 24.893 1.00 29.03 603 ARG D O 1
ATOM 17066 N N . GLU D 1 604 ? 31.313 97.193 26.849 1.00 34.73 604 GLU D N 1
ATOM 17067 C CA . GLU D 1 604 ? 31.638 95.763 27.037 1.00 33.67 604 GLU D CA 1
ATOM 17068 C C . GLU D 1 604 ? 30.410 94.934 27.021 1.00 26.81 604 GLU D C 1
ATOM 17069 O O . GLU D 1 604 ? 30.404 93.966 26.323 1.00 30.70 604 GLU D O 1
ATOM 17075 N N . GLU D 1 605 ? 29.365 95.305 27.757 1.00 23.97 605 GLU D N 1
ATOM 17076 C CA . GLU D 1 605 ? 28.146 94.515 27.753 1.00 29.32 605 GLU D CA 1
ATOM 17077 C C . GLU D 1 605 ? 27.507 94.465 26.348 1.00 26.21 605 GLU D C 1
ATOM 17078 O O . GLU D 1 605 ? 26.944 93.419 25.942 1.00 30.25 605 GLU D O 1
ATOM 17084 N N . ILE D 1 606 ? 27.488 95.623 25.674 1.00 23.97 606 ILE D N 1
ATOM 17085 C CA . ILE D 1 606 ? 26.973 95.620 24.260 1.00 21.53 606 ILE D CA 1
ATOM 17086 C C . ILE D 1 606 ? 27.700 94.554 23.408 1.00 22.93 606 ILE D C 1
ATOM 17087 O O . ILE D 1 606 ? 27.047 93.677 22.780 1.00 20.70 606 ILE D O 1
ATOM 17092 N N . LEU D 1 607 ? 29.031 94.621 23.381 1.00 21.48 607 LEU D N 1
ATOM 17093 C CA . LEU D 1 607 ? 29.819 93.698 22.590 1.00 27.17 607 LEU D CA 1
ATOM 17094 C C . LEU D 1 607 ? 29.638 92.223 22.968 1.00 34.13 607 LEU D C 1
ATOM 17095 O O . LEU D 1 607 ? 29.621 91.366 22.105 1.00 28.90 607 LEU D O 1
ATOM 17100 N N . ALA D 1 608 ? 29.483 91.946 24.261 1.00 30.94 608 ALA D N 1
ATOM 17101 C CA . ALA D 1 608 ? 29.258 90.589 24.759 1.00 31.89 608 ALA D CA 1
ATOM 17102 C C . ALA D 1 608 ? 27.850 90.113 24.523 1.00 33.98 608 ALA D C 1
ATOM 17103 O O . ALA D 1 608 ? 27.568 88.942 24.731 1.00 40.11 608 ALA D O 1
ATOM 17105 N N . ASN D 1 609 ? 26.938 91.012 24.107 1.00 31.08 609 ASN D N 1
ATOM 17106 C CA . ASN D 1 609 ? 25.608 90.572 23.686 1.00 30.75 609 ASN D CA 1
ATOM 17107 C C . ASN D 1 609 ? 25.324 90.647 22.189 1.00 28.00 609 ASN D C 1
ATOM 17108 O O . ASN D 1 609 ? 24.122 90.741 21.757 1.00 28.40 609 ASN D O 1
ATOM 17113 N N . GLY D 1 610 ? 26.391 90.618 21.400 1.00 27.50 610 GLY D N 1
ATOM 17114 C CA . GLY D 1 610 ? 26.240 90.521 19.959 1.00 26.24 610 GLY D CA 1
ATOM 17115 C C . GLY D 1 610 ? 26.065 91.876 19.268 1.00 26.80 610 GLY D C 1
ATOM 17116 O O . GLY D 1 610 ? 25.926 91.918 18.084 1.00 25.08 610 GLY D O 1
ATOM 17117 N N . GLY D 1 611 ? 26.220 92.994 20.004 1.00 26.87 611 GLY D N 1
ATOM 17118 C CA . GLY D 1 611 ? 26.183 94.340 19.387 1.00 24.87 611 GLY D CA 1
ATOM 17119 C C . GLY D 1 611 ? 27.455 94.795 18.714 1.00 21.70 611 GLY D C 1
ATOM 17120 O O . GLY D 1 611 ? 28.541 94.271 19.008 1.00 26.63 611 GLY D O 1
ATOM 17121 N N . SER D 1 612 ? 27.345 95.743 17.761 1.00 20.78 612 SER D N 1
ATOM 17122 C CA . SER D 1 612 ? 28.510 96.349 17.220 1.00 19.21 612 SER D CA 1
ATOM 17123 C C . SER D 1 612 ? 29.039 97.455 18.121 1.00 18.25 612 SER D C 1
ATOM 17124 O O . SER D 1 612 ? 28.314 98.029 18.974 1.00 16.31 612 SER D O 1
ATOM 17127 N N . LEU D 1 613 ? 30.283 97.787 17.822 1.00 18.21 613 LEU D N 1
ATOM 17128 C CA . LEU D 1 613 ? 31.008 98.890 18.357 1.00 19.28 613 LEU D CA 1
ATOM 17129 C C . LEU D 1 613 ? 30.309 100.223 18.187 1.00 22.15 613 LEU D C 1
ATOM 17130 O O . LEU D 1 613 ? 30.285 101.077 19.112 1.00 19.57 613 LEU D O 1
ATOM 17135 N N . SER D 1 614 ? 29.700 100.400 17.017 1.00 21.32 614 SER D N 1
ATOM 17136 C CA . SER D 1 614 ? 28.907 101.599 16.759 1.00 18.52 614 SER D CA 1
ATOM 17137 C C . SER D 1 614 ? 28.050 101.367 15.527 1.00 18.38 614 SER D C 1
ATOM 17138 O O . SER D 1 614 ? 28.550 100.769 14.552 1.00 20.02 614 SER D O 1
ATOM 17141 N N . HIS D 1 615 ? 26.784 101.817 15.598 1.00 15.67 615 HIS D N 1
ATOM 17142 C CA . HIS D 1 615 ? 25.935 101.901 14.368 1.00 16.04 615 HIS D CA 1
ATOM 17143 C C . HIS D 1 615 ? 26.203 103.147 13.555 1.00 16.52 615 HIS D C 1
ATOM 17144 O O . HIS D 1 615 ? 26.330 103.083 12.269 1.00 14.15 615 HIS D O 1
ATOM 17151 N N . HIS D 1 616 ? 26.276 104.287 14.237 1.00 14.40 616 HIS D N 1
ATOM 17152 C CA . HIS D 1 616 ? 26.484 105.557 13.450 1.00 17.02 616 HIS D CA 1
ATOM 17153 C C . HIS D 1 616 ? 27.393 106.618 14.072 1.00 16.49 616 HIS D C 1
ATOM 17154 O O . HIS D 1 616 ? 27.955 107.364 13.315 1.00 18.20 616 HIS D O 1
ATOM 17161 N N . HIS D 1 617 ? 27.530 106.699 15.413 1.00 15.35 617 HIS D N 1
ATOM 17162 C CA . HIS D 1 617 ? 28.398 107.707 16.084 1.00 16.29 617 HIS D CA 1
ATOM 17163 C C . HIS D 1 617 ? 29.831 107.591 15.654 1.00 19.98 617 HIS D C 1
ATOM 17164 O O . HIS D 1 617 ? 30.489 108.613 15.536 1.00 17.31 617 HIS D O 1
ATOM 17171 N N . GLY D 1 618 ? 30.276 106.351 15.378 1.00 18.17 618 GLY D N 1
ATOM 17172 C CA . GLY D 1 618 ? 31.643 106.091 14.914 1.00 20.01 618 GLY D CA 1
ATOM 17173 C C . GLY D 1 618 ? 32.560 105.859 16.055 1.00 20.77 618 GLY D C 1
ATOM 17174 O O . GLY D 1 618 ? 32.076 105.587 17.166 1.00 20.14 618 GLY D O 1
ATOM 17175 N N . VAL D 1 619 ? 33.866 105.959 15.800 1.00 22.14 619 VAL D N 1
ATOM 17176 C CA . VAL D 1 619 ? 34.905 105.345 16.756 1.00 21.48 619 VAL D CA 1
ATOM 17177 C C . VAL D 1 619 ? 35.746 106.519 17.394 1.00 20.60 619 VAL D C 1
ATOM 17178 O O . VAL D 1 619 ? 36.023 106.555 18.598 1.00 20.21 619 VAL D O 1
ATOM 17182 N N . GLY D 1 620 ? 36.117 107.468 16.567 1.00 18.18 620 GLY D N 1
ATOM 17183 C CA . GLY D 1 620 ? 36.906 108.588 17.019 1.00 22.04 620 GLY D CA 1
ATOM 17184 C C . GLY D 1 620 ? 38.104 108.133 17.820 1.00 27.26 620 GLY D C 1
ATOM 17185 O O . GLY D 1 620 ? 38.821 107.186 17.387 1.00 23.84 620 GLY D O 1
ATOM 17186 N N . LYS D 1 621 ? 38.293 108.765 19.004 1.00 22.87 621 LYS D N 1
ATOM 17187 C CA . LYS D 1 621 ? 39.273 108.331 19.951 1.00 24.81 621 LYS D CA 1
ATOM 17188 C C . LYS D 1 621 ? 38.588 107.649 21.095 1.00 24.97 621 LYS D C 1
ATOM 17189 O O . LYS D 1 621 ? 39.165 106.831 21.780 1.00 33.62 621 LYS D O 1
ATOM 17195 N N . LEU D 1 622 ? 37.291 107.875 21.265 1.00 23.32 622 LEU D N 1
ATOM 17196 C CA . LEU D 1 622 ? 36.567 107.243 22.324 1.00 21.59 622 LEU D CA 1
ATOM 17197 C C . LEU D 1 622 ? 36.435 105.729 22.256 1.00 25.26 622 LEU D C 1
ATOM 17198 O O . LEU D 1 622 ? 36.429 105.051 23.304 1.00 21.00 622 LEU D O 1
ATOM 17203 N N . ARG D 1 623 ? 36.312 105.159 21.039 1.00 24.97 623 ARG D N 1
ATOM 17204 C CA . ARG D 1 623 ? 36.142 103.672 20.980 1.00 25.72 623 ARG D CA 1
ATOM 17205 C C . ARG D 1 623 ? 37.333 102.955 20.314 1.00 25.11 623 ARG D C 1
ATOM 17206 O O . ARG D 1 623 ? 37.233 101.755 19.973 1.00 21.81 623 ARG D O 1
ATOM 17214 N N . LYS D 1 624 ? 38.449 103.675 20.170 1.00 25.22 624 LYS D N 1
ATOM 17215 C CA . LYS D 1 624 ? 39.665 103.136 19.534 1.00 29.54 624 LYS D CA 1
ATOM 17216 C C . LYS D 1 624 ? 40.115 101.790 20.047 1.00 29.12 624 LYS D C 1
ATOM 17217 O O . LYS D 1 624 ? 40.671 101.010 19.275 1.00 26.48 624 LYS D O 1
ATOM 17223 N N . GLN D 1 625 ? 39.981 101.564 21.359 1.00 30.32 625 GLN D N 1
ATOM 17224 C CA . GLN D 1 625 ? 40.601 100.413 21.989 1.00 33.32 625 GLN D CA 1
ATOM 17225 C C . GLN D 1 625 ? 39.955 99.104 21.569 1.00 31.24 625 GLN D C 1
ATOM 17226 O O . GLN D 1 625 ? 40.559 98.055 21.746 1.00 31.97 625 GLN D O 1
ATOM 17232 N N . TRP D 1 626 ? 38.707 99.158 21.083 1.00 29.41 626 TRP D N 1
ATOM 17233 C CA . TRP D 1 626 ? 37.998 97.977 20.579 1.00 28.14 626 TRP D CA 1
ATOM 17234 C C . TRP D 1 626 ? 38.101 97.784 19.053 1.00 23.47 626 TRP D C 1
ATOM 17235 O O . TRP D 1 626 ? 37.477 96.875 18.518 1.00 28.10 626 TRP D O 1
ATOM 17246 N N . LEU D 1 627 ? 38.801 98.639 18.341 1.00 24.34 627 LEU D N 1
ATOM 17247 C CA . LEU D 1 627 ? 38.659 98.651 16.868 1.00 24.34 627 LEU D CA 1
ATOM 17248 C C . LEU D 1 627 ? 39.303 97.385 16.274 1.00 29.48 627 LEU D C 1
ATOM 17249 O O . LEU D 1 627 ? 38.674 96.668 15.490 1.00 28.95 627 LEU D O 1
ATOM 17254 N N . LYS D 1 628 ? 40.542 97.083 16.672 1.00 28.43 628 LYS D N 1
ATOM 17255 C CA . LYS D 1 628 ? 41.264 95.868 16.164 1.00 30.56 628 LYS D CA 1
ATOM 17256 C C . LYS D 1 628 ? 40.444 94.592 16.311 1.00 28.20 628 LYS D C 1
ATOM 17257 O O . LYS D 1 628 ? 40.323 93.759 15.372 1.00 25.31 628 LYS D O 1
ATOM 17263 N N . GLU D 1 629 ? 39.909 94.393 17.493 1.00 29.47 629 GLU D N 1
ATOM 17264 C CA . GLU D 1 629 ? 39.050 93.264 17.738 1.00 32.44 629 GLU D CA 1
ATOM 17265 C C . GLU D 1 629 ? 37.801 93.240 16.808 1.00 35.37 629 GLU D C 1
ATOM 17266 O O . GLU D 1 629 ? 37.447 92.194 16.237 1.00 35.95 629 GLU D O 1
ATOM 17272 N N . SER D 1 630 ? 37.129 94.390 16.679 1.00 27.96 630 SER D N 1
ATOM 17273 C CA . SER D 1 630 ? 35.972 94.512 15.769 1.00 29.05 630 SER D CA 1
ATOM 17274 C C . SER D 1 630 ? 36.197 94.182 14.303 1.00 27.46 630 SER D C 1
ATOM 17275 O O . SER D 1 630 ? 35.325 93.565 13.688 1.00 24.41 630 SER D O 1
ATOM 17278 N N . ILE D 1 631 ? 37.276 94.718 13.730 1.00 24.04 631 ILE D N 1
ATOM 17279 C CA . ILE D 1 631 ? 37.542 94.545 12.268 1.00 24.62 631 ILE D CA 1
ATOM 17280 C C . ILE D 1 631 ? 38.658 93.523 11.911 1.00 23.72 631 ILE D C 1
ATOM 17281 O O . ILE D 1 631 ? 38.950 93.361 10.706 1.00 22.15 631 ILE D O 1
ATOM 17286 N N . SER D 1 632 ? 39.199 92.823 12.934 1.00 25.98 632 SER D N 1
ATOM 17287 C CA . SER D 1 632 ? 40.428 91.935 12.892 1.00 24.12 632 SER D CA 1
ATOM 17288 C C . SER D 1 632 ? 41.756 92.672 12.740 1.00 22.69 632 SER D C 1
ATOM 17289 O O . SER D 1 632 ? 41.834 93.787 12.160 1.00 24.92 632 SER D O 1
ATOM 17292 N N . ASP D 1 633 ? 42.845 91.989 13.111 1.00 25.88 633 ASP D N 1
ATOM 17293 C CA . ASP D 1 633 ? 44.209 92.550 12.932 1.00 26.27 633 ASP D CA 1
ATOM 17294 C C . ASP D 1 633 ? 44.584 92.905 11.553 1.00 25.02 633 ASP D C 1
ATOM 17295 O O . ASP D 1 633 ? 45.023 94.031 11.291 1.00 21.29 633 ASP D O 1
ATOM 17300 N N . VAL D 1 634 ? 44.283 91.976 10.617 1.00 23.73 634 VAL D N 1
ATOM 17301 C CA . VAL D 1 634 ? 44.506 92.281 9.231 1.00 20.65 634 VAL D CA 1
ATOM 17302 C C . VAL D 1 634 ? 43.698 93.437 8.735 1.00 20.24 634 VAL D C 1
ATOM 17303 O O . VAL D 1 634 ? 44.244 94.306 8.086 1.00 22.65 634 VAL D O 1
ATOM 17307 N N . GLY D 1 635 ? 42.385 93.482 9.034 1.00 23.67 635 GLY D N 1
ATOM 17308 C CA . GLY D 1 635 ? 41.661 94.712 8.635 1.00 23.94 635 GLY D CA 1
ATOM 17309 C C . GLY D 1 635 ? 42.237 96.034 9.185 1.00 21.14 635 GLY D C 1
ATOM 17310 O O . GLY D 1 635 ? 42.301 97.044 8.470 1.00 21.64 635 GLY D O 1
ATOM 17311 N N . PHE D 1 636 ? 42.602 96.021 10.455 1.00 22.60 636 PHE D N 1
ATOM 17312 C CA . PHE D 1 636 ? 43.317 97.142 11.110 1.00 22.06 636 PHE D CA 1
ATOM 17313 C C . PHE D 1 636 ? 44.575 97.483 10.350 1.00 24.16 636 PHE D C 1
ATOM 17314 O O . PHE D 1 636 ? 44.788 98.651 9.946 1.00 22.42 636 PHE D O 1
ATOM 17322 N N . GLY D 1 637 ? 45.354 96.466 9.984 1.00 26.17 637 GLY D N 1
ATOM 17323 C CA . GLY D 1 637 ? 46.552 96.748 9.185 1.00 20.44 637 GLY D CA 1
ATOM 17324 C C . GLY D 1 637 ? 46.257 97.318 7.857 1.00 23.21 637 GLY D C 1
ATOM 17325 O O . GLY D 1 637 ? 47.010 98.140 7.387 1.00 19.06 637 GLY D O 1
ATOM 17326 N N . MET D 1 638 ? 45.126 96.901 7.217 1.00 23.33 638 MET D N 1
ATOM 17327 C CA . MET D 1 638 ? 44.798 97.510 5.943 1.00 20.00 638 MET D CA 1
ATOM 17328 C C . MET D 1 638 ? 44.404 98.985 6.108 1.00 21.29 638 MET D C 1
ATOM 17329 O O . MET D 1 638 ? 44.760 99.830 5.301 1.00 18.86 638 MET D O 1
ATOM 17334 N N . LEU D 1 639 ? 43.676 99.335 7.202 1.00 23.76 639 LEU D N 1
ATOM 17335 C CA . LEU D 1 639 ? 43.411 100.815 7.373 1.00 22.98 639 LEU D CA 1
ATOM 17336 C C . LEU D 1 639 ? 44.737 101.651 7.469 1.00 17.55 639 LEU D C 1
ATOM 17337 O O . LEU D 1 639 ? 44.931 102.738 6.808 1.00 19.81 639 LEU D O 1
ATOM 17342 N N . LYS D 1 640 ? 45.583 101.125 8.296 1.00 26.45 640 LYS D N 1
ATOM 17343 C CA . LYS D 1 640 ? 46.974 101.681 8.541 1.00 27.66 640 LYS D CA 1
ATOM 17344 C C . LYS D 1 640 ? 47.737 101.908 7.225 1.00 27.85 640 LYS D C 1
ATOM 17345 O O . LYS D 1 640 ? 48.353 102.984 6.975 1.00 25.20 640 LYS D O 1
ATOM 17351 N N . SER D 1 641 ? 47.599 100.934 6.291 1.00 29.57 641 SER D N 1
ATOM 17352 C CA . SER D 1 641 ? 48.369 100.994 5.075 1.00 22.97 641 SER D CA 1
ATOM 17353 C C . SER D 1 641 ? 47.875 102.044 4.209 1.00 24.29 641 SER D C 1
ATOM 17354 O O . SER D 1 641 ? 48.669 102.673 3.520 1.00 23.49 641 SER D O 1
ATOM 17357 N N . VAL D 1 642 ? 46.549 102.346 4.234 1.00 21.11 642 VAL D N 1
ATOM 17358 C CA . VAL D 1 642 ? 46.065 103.395 3.411 1.00 18.22 642 VAL D CA 1
ATOM 17359 C C . VAL D 1 642 ? 46.504 104.736 4.114 1.00 19.69 642 VAL D C 1
ATOM 17360 O O . VAL D 1 642 ? 46.924 105.699 3.482 1.00 24.48 642 VAL D O 1
ATOM 17364 N N . LYS D 1 643 ? 46.315 104.791 5.415 1.00 24.28 643 LYS D N 1
ATOM 17365 C CA . LYS D 1 643 ? 46.784 106.004 6.206 1.00 21.91 643 LYS D CA 1
ATOM 17366 C C . LYS D 1 643 ? 48.257 106.403 5.842 1.00 21.62 643 LYS D C 1
ATOM 17367 O O . LYS D 1 643 ? 48.521 107.562 5.335 1.00 26.16 643 LYS D O 1
ATOM 17373 N N . ASP D 1 644 ? 49.129 105.407 5.950 1.00 29.55 644 ASP D N 1
ATOM 17374 C CA . ASP D 1 644 ? 50.620 105.551 5.666 1.00 28.72 644 ASP D CA 1
ATOM 17375 C C . ASP D 1 644 ? 50.931 105.982 4.222 1.00 35.02 644 ASP D C 1
ATOM 17376 O O . ASP D 1 644 ? 51.873 106.744 4.038 1.00 28.11 644 ASP D O 1
ATOM 17381 N N . TYR D 1 645 ? 50.081 105.639 3.226 1.00 27.81 645 TYR D N 1
ATOM 17382 C CA . TYR D 1 645 ? 50.319 106.062 1.854 1.00 25.99 645 TYR D CA 1
ATOM 17383 C C . TYR D 1 645 ? 49.771 107.419 1.580 1.00 27.13 645 TYR D C 1
ATOM 17384 O O . TYR D 1 645 ? 50.344 108.256 0.867 1.00 27.53 645 TYR D O 1
ATOM 17393 N N . VAL D 1 646 ? 48.548 107.655 2.058 1.00 25.77 646 VAL D N 1
ATOM 17394 C CA . VAL D 1 646 ? 47.896 108.835 1.647 1.00 20.50 646 VAL D CA 1
ATOM 17395 C C . VAL D 1 646 ? 48.496 110.006 2.530 1.00 21.14 646 VAL D C 1
ATOM 17396 O O . VAL D 1 646 ? 48.541 111.105 2.107 1.00 21.74 646 VAL D O 1
ATOM 17400 N N . ASP D 1 647 ? 48.941 109.714 3.705 1.00 21.64 647 ASP D N 1
ATOM 17401 C CA . ASP D 1 647 ? 49.301 110.835 4.620 1.00 27.94 647 ASP D CA 1
ATOM 17402 C C . ASP D 1 647 ? 50.540 110.367 5.356 1.00 24.59 647 ASP D C 1
ATOM 17403 O O . ASP D 1 647 ? 50.464 109.987 6.580 1.00 29.36 647 ASP D O 1
ATOM 17408 N N . PRO D 1 648 ? 51.667 110.215 4.582 1.00 26.23 648 PRO D N 1
ATOM 17409 C CA . PRO D 1 648 ? 52.836 109.653 5.193 1.00 27.82 648 PRO D CA 1
ATOM 17410 C C . PRO D 1 648 ? 53.429 110.577 6.350 1.00 30.92 648 PRO D C 1
ATOM 17411 O O . PRO D 1 648 ? 53.953 110.069 7.295 1.00 32.85 648 PRO D O 1
ATOM 17415 N N . THR D 1 649 ? 53.257 111.901 6.302 1.00 34.81 649 THR D N 1
ATOM 17416 C CA . THR D 1 649 ? 53.767 112.710 7.463 1.00 29.98 649 THR D CA 1
ATOM 17417 C C . THR D 1 649 ? 52.628 113.115 8.433 1.00 38.42 649 THR D C 1
ATOM 17418 O O . THR D 1 649 ? 52.792 114.055 9.274 1.00 31.74 649 THR D O 1
ATOM 17422 N N . ASN D 1 650 ? 51.477 112.424 8.326 1.00 30.52 650 ASN D N 1
ATOM 17423 C CA . ASN D 1 650 ? 50.387 112.554 9.366 1.00 28.59 650 ASN D CA 1
ATOM 17424 C C . ASN D 1 650 ? 50.091 114.038 9.500 1.00 22.59 650 ASN D C 1
ATOM 17425 O O . ASN D 1 650 ? 50.055 114.567 10.575 1.00 31.87 650 ASN D O 1
ATOM 17430 N N . ILE D 1 651 ? 49.905 114.761 8.389 1.00 23.10 651 ILE D N 1
ATOM 17431 C CA . ILE D 1 651 ? 49.345 116.046 8.481 1.00 22.11 651 ILE D CA 1
ATOM 17432 C C . ILE D 1 651 ? 47.951 115.989 9.184 1.00 27.98 651 ILE D C 1
ATOM 17433 O O . ILE D 1 651 ? 47.660 116.766 10.135 1.00 27.37 651 ILE D O 1
ATOM 17438 N N . PHE D 1 652 ? 47.151 115.009 8.768 1.00 25.44 652 PHE D N 1
ATOM 17439 C CA . PHE D 1 652 ? 45.810 114.783 9.340 1.00 24.24 652 PHE D CA 1
ATOM 17440 C C . PHE D 1 652 ? 45.944 114.032 10.632 1.00 22.62 652 PHE D C 1
ATOM 17441 O O . PHE D 1 652 ? 45.700 112.877 10.696 1.00 23.98 652 PHE D O 1
ATOM 17449 N N . GLY D 1 653 ? 46.362 114.741 11.712 1.00 23.02 653 GLY D N 1
ATOM 17450 C CA . GLY D 1 653 ? 46.707 114.014 12.930 1.00 19.33 653 GLY D CA 1
ATOM 17451 C C . GLY D 1 653 ? 45.788 114.020 14.135 1.00 25.92 653 GLY D C 1
ATOM 17452 O O . GLY D 1 653 ? 46.267 113.818 15.290 1.00 27.29 653 GLY D O 1
ATOM 17453 N N . ASN D 1 654 ? 44.449 114.055 13.902 1.00 23.19 654 ASN D N 1
ATOM 17454 C CA . ASN D 1 654 ? 43.535 113.980 15.098 1.00 22.07 654 ASN D CA 1
ATOM 17455 C C . ASN D 1 654 ? 43.727 112.691 15.757 1.00 18.77 654 ASN D C 1
ATOM 17456 O O . ASN D 1 654 ? 43.292 112.490 16.832 1.00 24.09 654 ASN D O 1
ATOM 17461 N N . ARG D 1 655 ? 44.426 111.731 15.121 1.00 23.52 655 ARG D N 1
ATOM 17462 C CA . ARG D 1 655 ? 44.605 110.356 15.724 1.00 20.78 655 ARG D CA 1
ATOM 17463 C C . ARG D 1 655 ? 43.344 109.450 16.005 1.00 22.88 655 ARG D C 1
ATOM 17464 O O . ARG D 1 655 ? 43.364 108.523 16.830 1.00 22.61 655 ARG D O 1
ATOM 17472 N N . ASN D 1 656 ? 42.263 109.717 15.303 1.00 23.84 656 ASN D N 1
ATOM 17473 C CA . ASN D 1 656 ? 41.061 108.833 15.431 1.00 23.17 656 ASN D CA 1
ATOM 17474 C C . ASN D 1 656 ? 41.304 107.449 14.802 1.00 24.70 656 ASN D C 1
ATOM 17475 O O . ASN D 1 656 ? 42.181 107.374 13.925 1.00 24.37 656 ASN D O 1
ATOM 17480 N N . LEU D 1 657 ? 40.606 106.432 15.305 1.00 26.37 657 LEU D N 1
ATOM 17481 C CA . LEU D 1 657 ? 40.498 105.048 14.696 1.00 27.03 657 LEU D CA 1
ATOM 17482 C C . LEU D 1 657 ? 41.672 104.173 15.098 1.00 26.72 657 LEU D C 1
ATOM 17483 O O . LEU D 1 657 ? 41.496 103.178 15.775 1.00 25.52 657 LEU D O 1
ATOM 17488 N N . LEU D 1 658 ? 42.857 104.614 14.690 1.00 26.78 658 LEU D N 1
ATOM 17489 C CA . LEU D 1 658 ? 44.101 103.871 14.759 1.00 32.82 658 LEU D CA 1
ATOM 17490 C C . LEU D 1 658 ? 44.970 104.434 15.880 1.00 41.98 658 LEU D C 1
ATOM 17491 O O . LEU D 1 658 ? 45.545 103.663 16.633 1.00 47.90 658 LEU D O 1
#

Sequence (2205 aa):
GIIPKKRQELMKWNGWGYNDSKFFLNNKKGQLELTGKRYPLSGVALPTFKDWIQNTFGINLDHKTDTPPSIVNEDFLHELKKTNISYSQEADDRVFRAHGHCLHEIFLLREGMFERIPDIVLWPTCHDDVVKIVNLACKYNLCIIPIGGGTSVSYGLMCPADETRTIISLDTSQMNRILWVDENNLTAHVEAGITGQELERQLKESGYCTTGHEPDSLEFSTVGGWISTRASGMKKNIYGNIEDLVVHMKVVTPRGVIEKSCQGPRMMSTGPDIHHFIMGSEGTLGVITEATIKIRPTPEYQKYGSVAFPNFEQGVACLREIAKQRCAPASIRLMMDNQQFQFGHALKPQVSSIFTSGFDPNQLSVATLLFEGDREKVLQHEKQVYDIAAKFGGLAAGEDNGQRGYLLTYVIAYMRDLGLEYYIIGESFETSAPWDRVVDLCRNVKERIRRECKEKGVQFPPLSTCRVTQTYDAGACIYFYFAFNYRGISDPLAVFEQTEAAAREEILANGGSLSHHHGVGKLRKQWLKESISDVGFGMLKSVKDYVDPTNIFGNRNLLGIIPKKRQELMKWNGWGYNDSKFFLNKKGQLELTGKRYPLSGVALPTFKDWIQNTFGINLTPPSIVNEDFLHELKKTNISYSQEADDRVFRAHGHCLHEIFLLREGMFERIPDIVLWPTCHDDVVKIVNLACKYNLCIIPIGGGTSVSYGLMCPADETRTIISLDTSQMNRILWVDENNLTAHVEAGITGQELERQLKESGYCTGHEPDSLEFSTVGGWISTRASGMKKNIYGNIEDLVVHMKVVTPRGVIEKSCQGPRMSTGPDIHHFIMGSEGTLGVITEATIKIRPTPEYQKYGSVAFPNFEQGVACLREIAKQRCAPASIRLMDNQQFQFGHALKPQGFDPNQLSVATLLFEGDREKVLQHEKQVYDIAAKFGGLAAGEDNGQRGYLLTYVIAYMRDLGLEYYIIGESFETSAPWDRVVDLCRNVKERIRRECKEKGVQFPPLSTCRVTQTYDAGACIYFYFAFNYRGISDPLAVFEQTEAAAREEILANGGSLSHHHGVGKLRKQWLKESISDVGFGMLKSVKDYVDPTNIFGNRNLLGIIPKKRQELMKWNGWGYNDSKFFLNKKGQLELTGKRYPLSGVALPTFKDWIQNTFGINLDHKTTSKASLNPSDTPPSIVNEDFLHELKKTNISYSQEADDRVFRAHGHCLHEIFLLREGMFERIPDIVLWPTCHDDVVKIVNLACKYNLCIIPIGGGTSVSYGLMCPADETRTIISLDTSQMNRILWVDENNLTAHVEAGITGQELERQLKESGYCTGHEPDSLEFSTVGGWISTRASGMKKNIYGNIEDLVVHMMKVVTPRGVIEKSCQGPRMMSTGPDIHHFIMGSEGTLGVITEATIKIRPTPEYQKYGSVAFPNFEQGVACLREIAKQRCAPASIRLMDNQQFQFGHALKPQGFDPNQLSVATLLFEGDREKVLQHEKQVYDIAAKFGGLAAGEDNGQRGYLLTYVIAYMRDLGLEYYIIGESFETSAPWDRVVDLCRNVKERIRRECKEKGVQFPPLSTCRVTQTYDAGACIYFYFAFNYRGISDPLAVFEQTEAAAREEILANGGSLSHHHGVGKLRKQWLKESISDVGFGMLKSSVKDYVDPTNIFGNRNLLGIIPKKRQELMKWNGWGYNDSKFFLNKKGQLELTGKRYPLSGVALPTFKDWIQNTFGINLDHKTTSKASLNPSDTPPSIVNEDFLHELKKTNISYSQEADDRVFRAHGHCLHEIFLLREGMFERIPDIVLWPTCHDDVVKIVNLACKYNLCIIPIGGGTSVSYGLMCPADETRTIISLDTSQMNRILWVDENNLTAHVEAGITGQELERQLKESGYCTGHEPDSLEFSTVGGWISTRRASGMKKNIYGNIEDLVVHMKVVTPRGVIEKSCQGPRMMSTGPDIHHFIMGSEGTLGVITEATIKIRPTPEYQKYGSVAFPNFEQGVACLREIAKQRCAPASIRLMDNQQFQFGHALNQLSVATLLFEGDREKVLQHEKQVYDIAAKFGGLAAGEDNGQRGYLLTYVIAYMRDLGLEYYIIGESFETSAPWDRVVDLCRNVKERIRRECKEKGVQFPPLSTCRVTQTYDAGACIYFYFAFNYRGISDPLAVFEQTEAAAREEILANGGSLSHHHGVGKLRKQWLKESISDVGFGMLKSVKDYVDPTNIFGNRNLL

Solvent-accessible surface area: 77962 Å² total; per-residue (Å²): 55,86,3,46,75,72,2,40,130,64,14,27,136,43,6,23,7,13,65,64,0,104,14,80,37,24,124,116,7,26,0,29,0,42,36,200,107,22,86,21,17,46,68,31,2,26,34,4,32,45,38,10,18,70,29,13,10,23,22,5,42,40,94,90,178,42,48,99,31,120,26,71,136,92,0,22,113,37,0,121,137,37,128,10,40,66,13,59,101,36,71,1,7,15,27,3,1,9,0,27,3,0,72,4,3,20,60,8,72,121,49,67,16,150,40,1,2,4,0,0,0,7,0,74,43,23,92,19,0,43,95,0,3,92,15,0,66,135,45,90,4,0,0,5,23,6,13,16,11,26,25,40,4,27,9,14,68,4,7,52,101,12,126,39,16,0,0,2,0,0,10,2,41,1,20,142,35,75,102,50,31,105,93,11,6,4,1,16,0,7,1,1,0,3,0,68,8,0,30,121,54,0,136,137,68,35,20,14,2,1,3,34,11,63,28,26,13,10,8,1,0,9,28,8,0,18,40,11,11,12,2,24,10,28,43,57,12,14,3,1,35,68,3,15,16,10,1,36,1,4,4,33,112,27,54,3,58,19,75,18,46,3,30,16,21,0,8,2,9,26,2,14,18,1,2,3,0,5,9,11,8,8,8,3,11,0,19,0,0,4,39,2,37,48,47,33,117,64,82,41,35,2,0,3,14,2,45,45,24,86,63,0,7,43,1,0,37,45,1,7,72,76,89,10,24,0,2,1,4,20,0,33,4,20,62,28,66,75,30,16,98,5,10,46,104,85,113,71,58,39,34,80,99,134,66,74,97,90,103,10,0,14,1,7,2,2,2,12,22,72,142,120,89,5,78,86,53,25,138,53,1,46,73,7,2,63,162,43,34,6,117,75,35,36,96,100,51,0,76,60,20,8,57,14,16,46,2,53,37,2,24,35,19,14,10,4,43,13,46,11,1,3,18,24,4,2,0,0,0,11,13,69,87,0,46,67,0,2,125,46,0,28,87,46,1,82,115,25,0,169,128,66,45,11,100,38,76,10,17,0,5,0,34,0,15,10,4,32,34,4,0,0,0,0,37,1,53,1,3,2,18,23,57,72,26,118,81,24,36,24,17,6,96,77,0,23,36,10,1,9,81,29,0,44,82,15,15,1,1,3,0,0,38,32,0,0,0,35,45,9,62,129,18,0,101,122,14,3,18,99,9,0,27,9,0,9,101,16,4,27,70,52,0,2,79,89,47,2,1,0,3,93,4,6,56,53,87,4,47,74,72,2,38,133,62,12,27,134,37,7,25,6,10,66,65,0,121,16,88,67,23,214,174,31,38,2,29,2,39,34,197,99,21,88,17,16,45,40,26,5,42,54,3,67,73,29,11,58,126,33,15,34,21,131,56,93,43,101,33,115,25,72,137,92,0,22,109,42,0,126,134,38,138,10,40,68,12,58,101,42,75,1,8,16,26,3,1,10,0,26,2,2,76,3,2,43,59,8,85,135,53,80,15,148,43,3,2,4,0,0,0,8,0,70,44,23,94,20,0,44,94,0,2,90,14,0,64,137,50,91,3,0,0,5,24,6,13,14,11,26,24,41,4,27,8,17,69,4,6,60,96,12,128,41,17,0,0,2,0,0,10,2,35,0,17,130,33,72,104,54,29,111,91,10,8,4,1,16,0,9,1,1,0,4,0,68,7,0,28,119,52,1,132,138,69,38,23,14,2,2,3,33,12,57,29,22,10,9,8,2,0,9,28,6,0,19,41,11,10,13,2,19,11,28,44,64,12,13,4,0,38,67,3,14,16,10,2,38,1,3,4,34,111,26,55,4,60,18,73,24,47,2,27,13,25,0,12,2,9,25,2,14,14,1,2,4,0,5,10,11,13,8,8,3,13,0,21,0,0,3,40,1,36,50,47,37,114,44,84,46,34,0,0,3,17,2,47,40,20,75,65,0,7,37,1,0,34,40,2,8,72,66,89,16,27,2,2,1,3,10,0,20,5,19,58,11,43,64,22,18,92,7,0,71,53,176,120,47,87,96,122,101,24,0,6,1,5,1,2,2,17,22,67,129,136,100,6,84,96,50,21,129,42,1,47,69,7,2,62,143,43,31,4,109,69,40,34,84,81,48,0,69,24,12,4,46,17,14,51,5,34,42,4,19,49,23,19,12,12,104,72,141,12,0,9,26,24,3,1,0,0,0,10,13,70,94,0,47,66,0,1,128,48,0,28,88,44,1,81,113,24,1,172,128,67,45,12,122,95,100,11,12,0,0,0,10,0,15,10,4,30,33,3,0,0,0,0,27,0,34,1,10,1,10,31,183,71,22,114,74,23,35,31,14,4,98,71,0,25,37,11,0,8,83,28,0,44,81,12,13,2,1,2,0,0,38,33,0,0,0,35,45,6,59,129,21,0,96,122,12,4,18,99,8,0,27,10,0,9,100,16,3,26,72,56,0,1,78,90,47,2,0,0,4,94,4,5,61,58,87,4,46,77,71,2,40,135,69,15,26,47,31,4,20,6,12,67,66,0,106,16,85,72,26,208,161,33,34,2,31,0,40,37,160,100,19,81,17,4,40,38,32,1,41,68,4,65,65,38,9,45,121,31,11,36,12,101,16,109,110,124,15,132,32,68,101,69,29,70,86,98,54,19,44,102,33,118,26,73,132,92,0,22,113,44,0,126,134,41,134,10,42,68,10,57,100,18,49,1,9,1,26,3,1,9,1,25,2,5,80,4,0,21,50,4,15,79,21,44,19,147,36,1,2,4,0,0,0,9,0,73,46,23,88,18,0,45,94,0,2,90,15,0,64,136,47,89,3,0,0,5,24,5,14,16,11,26,25,42,3,26,8,16,68,4,8,54,97,12,130,41,15,0,0,2,0,0,10,2,36,0,20,134,7,52,30,16,13,80,64,11,8,4,0,21,0,6,0,1,0,3,0,70,9,0,32,122,37,1,132,134,70,36,23,15,1,2,3,35,11,54,27,24,11,8,9,2,0,10,28,7,0,18,36,11,11,13,2,18,11,24,46,64,12,15,3,1,38,68,3,17,16,11,1,20,1,4,4,32,114,27,56,1,11,13,22,10,24,2,32,16,24,0,9,2,8,26,2,14,15,2,2,3,0,6,11,11,10,9,9,2,12,0,38,3,2,2,43,2,38,50,49,29,112,40,82,46,34,1,0,3,12,1,45,37,18,75,65,0,6,39,1,0,37,48,2,7,68,79,91,10,28,2,2,1,5,12,0,20,4,17,56,26,38,102,26,12,142,10,2,89,45,193,130,66,78,107,106,92,31,0,1,1,1,1,4,2,14,22,70,119,138,105,6,71,100,48,27,134,67,0,49,65,14,1,61,165,41,34,4,114,71,35,37,80,78,40,0,73,43,14,4,62,15,17,49,1,47,40,3,21,25,17,11,11,4,44,16,53,12,0,4,16,22,3,0,0,0,0,12,12,75,95,0,43,66,0,1,120,44,0,27,89,46,2,80,116,24,0,172,126,65,46,13,156,95,98,11,18,0,4,0,34,0,14,11,4,34,32,4,0,0,0,0,36,1,47,0,2,2,22,22,87,84,22,122,85,20,33,30,16,6,110,76,0,24,33,10,0,8,85,29,0,41,77,12,11,1,1,2,0,0,38,27,0,0,0,35,43,6,59,135,21,0,100,119,10,3,17,98,8,0,26,8,0,9,99,17,4,27,70,53,0,2,80,92,44,2,0,0,3,95,3,5,57,57,88,3,46,76,72,2,42,134,69,14,27,38,27,3,26,6,13,64,70,0,104,12,65,63,17,174,160,26,35,0,29,0,42,33,192,99,21,77,28,11,40,76,34,5,100,66,4,52,75,31,10,56,125,28,12,32,19,84,15,95,86,120,26,126,30,59,91,76,19,62,88,101,69,20,49,101,33,121,24,73,134,90,0,21,114,40,0,127,134,37,136,9,41,66,12,61,100,20,57,1,9,4,22,3,1,5,1,28,1,0,74,4,1,17,49,3,16,84,22,43,19,152,39,1,2,4,0,0,0,8,0,75,45,24,92,19,0,44,98,0,3,93,14,0,63,135,50,90,3,0,0,5,23,5,13,16,10,25,26,40,4,25,9,16,69,4,6,60,98,12,131,40,16,0,0,2,0,0,10,1,36,0,23,141,34,73,136,45,12,107,96,10,6,3,0,23,0,8,1,1,0,3,0,62,8,0,30,121,51,1,137,136,70,35,17,16,2,2,3,36,11,62,27,24,13,8,9,1,0,10,27,8,0,19,39,12,11,12,3,20,12,27,42,60,10,14,3,1,36,69,3,14,16,17,2,41,2,4,4,32,117,26,52,3,58,15,73,17,46,2,32,14,19,0,8,2,7,24,2,15,15,2,2,3,0,5,11,10,10,8,8,2,12,0,37,3,3,2,42,1,37,51,50,36,126,78,87,37,31,1,0,2,21,4,79,39,20,54,65,0,0,6,1,0,18,47,1,7,75,77,91,10,26,1,2,1,4,17,0,33,4,23,52,23,67,89,30,30,149,8,41,157,120,62,0,14,1,6,1,4,2,12,22,85,148,108,106,6,62,84,51,35,119,46,1,46,86,4,1,62,145,45,40,5,128,73,38,32,94,88,81,0,59,143,20,10,66,22,17,54,0,58,39,2,23,32,20,10,11,2,52,12,47,12,0,4,14,26,3,0,0,0,0,12,0,36,18,0,5,23,0,3,97,34,0,26,86,24,1,84,100,24,0,172,127,63,45,12,154,88,95,11,18,0,4,0,34,0,15,10,4,31,33,3,0,0,0,0,35,1,49,1,4,2,24,19,91,80,29,121,77,26,33,32,14,8,105,77,0,18,29,12,1,6,42,14,0,38,7,6,2,2,2,1,0,0,37,32,0,0,0,34,43,6,59,131,16,0,97,74,14,2,14,99,7,0,25,9,0,10,102,15,4,26,72,53,0,2,79,88,44,2,1,0,3,91,3,5,59

Secondary structure (DSSP, 8-state):
-PPPSSGGGTB-TTSSSBTT--EEE-TTS-EEE-SSSSTTBT--BTTHHHHHHHHH---SS----PPP----HHHHHHHHHHT-EEE--HHHHHHTS--S-HHHHHHHHSS--S---SEEEE--SHHHHHHHHHHHHHTT-EEEEESS---SSSTTPPPTT--SPEEEEE-TT---EEEEETTTTEEEEETT-BHHHHHHHHHHHTEE-----TTTTT-BHHHHHHHT---TTHHHH--HHHHEEEEEEEETTEEEE-S---SS--SSS-THHHHTT-TTSS-EEEEEEEE-EEPPSEEEEEEEEESSHHHHHHHHHHHHHTT---SEEEEE-HHHHHHHHHTSS----TT-----TTT-EEEEEEEEE-HHHHHHHHHHHHHHHHTTT-EE--HHHHHHHHHHHHHHHHHHHHHHHTTEEEEEEEEEEEGGGHHHHHHHHHHHHHHHHHHTT-SSPPEEEEEEEEE-SSEEEEEEEEEEE-TT-S-HHHHHHHHHHHHHHHHHHTT--S-SSS--TTTSGGGHHHHH-HHHHHHHHHHHHHHSTT-SS-S----/-PPPSSGGGTB-TTSSSBTT--EEE-TTS-EEE-SSSSTTBT--BTTHHHHHHHHHT----------HHHHHHHHHHT-EEE--HHHHHHTS--S-HHHHHHHHHS--S---SEEEE--SHHHHHHHHHHHHHTT-EEEEESS---SSSTTPPPTT--SPEEEEE-TT---EEEEETTTTEEEEETT-BHHHHHHHHHHTTEE-----TTTTT-BHHHHHHHT---TTHHHH--HHHHEEEEEEEETTEEEE-S---SS--SSS-THHHHTT-TTSS-EEEEEEEE-EEPPSEEEEEEEEESSHHHHHHHHHHHHHTT---SEEEEE-HHHHHHHHHT------TTT-EEEEEEEEE-HHHHHHHHHHHHHHHHTTT-EE--HHHHHHHHHGGGGHHHHHHHHHHTTEEEEEEEEEEEGGGHHHHHHHHHHHHHHHHHHTT-SSPPEEEEEEEEEETTEEEEEEEEEEE-TT-S-HHHHHHHHHHHHHHHHHHTT--S-SSS--TTTSGGGHHHHH-HHHHHHHHHHHHHH-TT-SS-S----/-PPPSSGGGTB-TTSSSBTT--EEE-TTS-EEE-SSSSTTBT-EETTHHHHHHHHH---S-S-----SS--GGGSPP----HHHHHHHHHHT-EEE--HHHHHHTS--S-HHHHHHHHHS--S---SEEEE--SHHHHHHHHHHHHHHT-EEEEESSS--SSS-SPPPTT--S-EEEEE-TT---EEEEETTTTEEEEETT-BHHHHHHHHHTTTEE-----TTTTT-BHHHHHHHT---TTHHHH--HHHHEEEEEEEETTEEE--S---SS--SSS-THHHHTT-TTSS-EEEEEEEE-EEPPSEEEEEEEEESSHHHHHHHHHHHHHTT---SEEEEE-SHHHHHHHTTS-----TTT-EEEEEEEEESHHHHHHHHHHHHHHHHTTT-EE--HHHHHHHHHHHTTHHHHHHHHHHTTEEEEEEEEEEEHHHHHHHHHHHHHHHHHHHHHTT-SSPPEEEEEEEEE-SSEEEEEEEEEEE-TT-SSHHHHHHHHHHHHHHHHHHTT--S-SSS--TTTSGGGHHHHH-HHHHHHHHHHHHHH-TT-SS------/-PPPSSGGGTB-TTSSSBTT--EEE-TTS-EEE-SSSSTTBT--BTTHHHHHHHHH---S-------SS--GGGS------HHHHHHHHHTT-EEE--HHHHHHTS--S-HHHHHHHHHS--S---SEEEE--SHHHHHHHHHHHHHHT-EEEEESS---SSSTTPPPTT--SPEEEEE-TT---EEEEETTTTEEEEETT-BHHHHHHHHHHTTEE-----TTTTT-BHHHHHHHT---TTHHHH--HHHHEEEEEEEETTEEE--S---SS--SSS-THHHHTT-TTSS-EEEEEEEE-EEPPSEEEEEEEEESSHHHHHHHHHHHHHTT---SEEEEE-HHHHHHHHT----EEEEEEEEE-HHHHHHHHHHHHHHHHTTT-EE--HHHHHHHHHTTTTHHHHHHHHHHTTEEEEEEEEEEEHHHHHHHHHHHHHHHHHHHHHTT-SSPPEEEEEEEEEETTEEEEEEEEEEE-TT-S-HHHHHHHHHHHHHHHHHHTT--S-SSS--TTTTGGGHHHHH-HHHHHHHHHHHHHH-TT-SS-S----

Foldseek 3Di:
DQQDLLNVVFAPLQAGDGPQWFWDQDPVRFTAIGDDPFPRHRPTQQLLQVLCCVFFVFNLPDWDAADFQDDDPVLVVVVVVVVWDKDQDPSSFSSQQAAHALVSSVCSVPHDALDTASMETEGQAPVSQLVVLVSCVVVVAFEFEDALSHFHFLLRHADNPPPHHYYHHYHSNNADFPAQDPVQQKTKTWFNHAQVVQQVVVVVVQKHQLFAQLSRVRHTNQRCQQQQAGGQQCLPRNTNVQFFQWWWWQFNQGIDTDPDRDRDDDPDDPCSVLRGNNSLQQTGTTMTMTGMGGFFPDKFKWKKKALAVVLVLVLLLVCQVVSLAASWKKKWGQSVVVSLVSRDDDNDDPPDSVHDSRGMIMMIGMHTHYPVVRVVSVVVSVVSSVVSRMDIDDRVSNVSVVSVSNCVSSVQVVLVRRQKHKDKAKWKAFSVLPVVLLVQLQVLLQVLCVVQPQDGRWDWIKMFIADHNGTTMMMIMTMHRCVPPDDPVVSVLVSVVSSLVSCVVSGIASHDGSHNNPNNQVCLCVRQPVVSLVVSVVSSCVRHVSRSSPSPTND/DFQDLLNVVFAPLQFDDGPQWFWDQPPVRFTATGDDPFPRHPFTQHLLQVLVCVAFVFHHADAQDDDPVLVVVVVVVPWDKDQDGSSFSSQQAAHALVSSCCRVPHHALDTANMETEDQAPVSQLVVLVSCVVQVAFEAEDALSHFHFQLRHADNPDPHHYYHHYHSNNAAFPDQDPVQQKTKGWFNHAQVRQQVVVVVVQKGLLAAQLSRVRDTNQNCQQQQAGGQQCLPRNTNVQFWQWWWWQFNQGIDTDPDRDRDDDDDDDCSVLRGNNSLQQTGTTMTMTGMDRFFDDKFKWKKKALAQVLVLVLLLVCQVVSLAASWKKKWFLSVLCSLVSRDSPVHDSRGMIMMMHMHTHHPVVRVVSVVVSQVSSVVSVIDIDDRCSRVVSVSCSNCVSSVQVVLVVQQKHKDKAKWKAFSVLVVVLLVQLLVLLQVLCVVQPQDDRWPWTKMFTAAHNGTTMMMIMTMHRCPPPDCVVVSVLVSVVRSLVSNVVSGIANHPGSHNNPNNQVCLCVRLHVVSLVVSVVSSCVRHVSRSSPSPTND/DFQDLLNVVFAPLQFDDGPQWFWDQDPVRFIAIGDDDFPRHPFTQHLQQVLCCVQFVFNPPFFDQWDPDDDLVLADAQDDDPVLVVVVVVVPWDKDQDSSSFQSQQAAHAQVSSVCSGHNGALDTANMETEDQADVSQLVVLVSCVVQVAFEAEDALSHFHFRLRHAPNPPPHHYYHHYHSNNADQPAQDPVVQKTKTWFRHAQVRQQVVVVVVQKGLLAADLSRVRHTNQNCQQQQAAGQQCLPRNTNVQFFQWWWWQFNQGIDTDPDRDRDDDPDDDVSVLRRNNSLQGTGTTMTMTHMDGFAPDKAKWKKKALAQVLVLVLVLVCQVVSLAASWKKKWFLSLQVSLVSGDGPVRDNRRMIMMMGMHTHDPVVRVVSVVVSQVSSVVSVIDIPDRCSNVRSVSVSSCVSSVQVVLNRRQKHKDKAKWKFFSVLPVVLLVQLLVLLQVLCVVQPADDRWDWIKMFTAAHNGTTMMMIMTMHRCPPRDCVVVSVLVSVVSSCVSQVVRGIANHDGSHNNPNNQVCLCVRLPVVSLVVSVVSSCVRHVSRSSPSPTND/DFQDLLNVVFAPLQADGGPQWFWDQDPVRFIAIGDDDFPRHGPTFHLLQVLCCVFFVDNLPDFDAWDRDDDLVQADAQDDDPVLVVVVVVVPWDKDQGSSSFSSQQAADALVSSVCRGHHGALDTASMETEDQADVSQLVVLVSCVVQVAAEFEDALSHFHFLLRHADNPPPHHYYHHYHSNNADFPDADPVVQKTKTWFNHAQVRQQVVQVVVQKGLLAAQLSRVTHTNQNCQQQQAHGQQCLPRNTNVQFWQWWWWQFNVGIDTDPDRDRDDDPDDDCSVLRRNNSLQGTGTTMTMTHMDGDFPDKFKWKKKAPAQVLVLVLLLVCQVVSLAASWKKKWFPSVVVSLVSNHRIIMIMHMHTHHPVVSVVSVVVSVVSSVVSVIDIDDRVSSVSVVSCSNCVSSVQVVLVRSQKHKDKAKWKFFSVLPVVLLVQLLVLLQVLCVVQPADDRWDWIKMFTAAHNGTTMMMIMIMHRCPPPDDVVVSVLVSVVSSLVSCVVSGIDPHDGSHNNPNNQVCLCVRLPVVSLVVSVVSSCVRHVSRSSPSPTND

Organism: Cavia porcellus (NCBI:txid10141)

GO terms:
  GO:0071949 FAD binding (F, IDA)
  GO:0005777 peroxisome (C, IDA)
  GO:0005778 peroxisomal membrane (C, IDA)
  GO:0008609 alkylglycerone-phosphate synthase activity (F, IDA)
  GO:0008611 ether lipid biosynthetic process (P, IDA)
  GO:0071949 FAD binding (F, IMP)
  GO:0008609 alkylglycerone-phosphate synthase activity (F, IMP)

Radius of gyration: 48.1 Å; Cα contacts (8 Å, |Δi|>4): 5073; chains: 4; bounding box: 75×125×144 Å